Protein 2LJU (pdb70)

Structure (mmCIF, N/CA/C/O backbone):
data_2LJU
#
_entry.id   2LJU
#
loop_
_atom_site.group_PDB
_atom_site.id
_atom_site.type_symbol
_atom_site.label_atom_id
_atom_site.label_alt_id
_atom_site.label_comp_id
_atom_site.label_asym_id
_atom_site.label_entity_id
_atom_site.label_seq_id
_atom_site.pdbx_PDB_ins_code
_atom_site.Cartn_x
_atom_site.Cartn_y
_atom_site.Cartn_z
_atom_site.occupancy
_atom_site.B_iso_or_equiv
_atom_site.auth_seq_id
_atom_site.auth_comp_id
_atom_site.auth_asym_id
_atom_site.auth_atom_id
_atom_site.pdbx_PDB_model_num
ATOM 1 N N . MET A 1 5 ? 1.329 0.000 0.000 1.00 0.00 1 MET A N 1
ATOM 2 C CA . MET A 1 5 ? 2.093 -0.001 -1.242 1.00 52.33 1 MET A CA 1
ATOM 3 C C . MET A 1 5 ? 1.286 -0.625 -2.376 1.00 60.42 1 MET A C 1
ATOM 4 O O . MET A 1 5 ? 1.838 -1.307 -3.239 1.00 41.15 1 MET A O 1
ATOM 18 N N . GLN A 1 6 ? -0.022 -0.389 -2.366 1.00 42.53 2 GLN A N 1
ATOM 19 C CA . GLN A 1 6 ? -0.903 -0.930 -3.394 1.00 53.40 2 GLN A CA 1
ATOM 20 C C . GLN A 1 6 ? -1.280 0.145 -4.409 1.00 35.24 2 GLN A C 1
ATOM 21 O O . GLN A 1 6 ? -0.801 1.275 -4.336 1.00 5.52 2 GLN A O 1
ATOM 35 N N . GLU A 1 7 ? -2.142 -0.217 -5.354 1.00 34.02 3 GLU A N 1
ATOM 36 C CA . GLU A 1 7 ? -2.582 0.717 -6.384 1.00 33.14 3 GLU A CA 1
ATOM 37 C C . GLU A 1 7 ? -4.104 0.722 -6.499 1.00 41.13 3 GLU A C 1
ATOM 38 O O . GLU A 1 7 ? -4.738 -0.332 -6.513 1.00 75.21 3 GLU A O 1
ATOM 50 N N . GLN A 1 8 ? -4.681 1.916 -6.581 1.00 51.54 4 GLN A N 1
ATOM 51 C CA . GLN A 1 8 ? -6.128 2.059 -6.694 1.00 42.05 4 GLN A CA 1
ATOM 52 C C . GLN A 1 8 ? -6.572 1.966 -8.151 1.00 1.24 4 GLN A C 1
ATOM 53 O O . GLN A 1 8 ? -5.992 2.605 -9.029 1.00 70.52 4 GLN A O 1
ATOM 67 N N . VAL A 1 9 ? -7.604 1.167 -8.400 1.00 31.54 5 VAL A N 1
ATOM 68 C CA . VAL A 1 9 ? -8.127 0.990 -9.749 1.00 43.53 5 VAL A CA 1
ATOM 69 C C . VAL A 1 9 ? -9.628 1.250 -9.795 1.00 73.43 5 VAL A C 1
ATOM 70 O O . VAL A 1 9 ? -10.367 0.841 -8.899 1.00 42.51 5 VAL A O 1
ATOM 83 N N . SER A 1 10 ? -10.074 1.930 -10.846 1.00 42.54 6 SER A N 1
ATOM 84 C CA . SER A 1 10 ? -11.488 2.247 -11.008 1.00 40.43 6 SER A CA 1
ATOM 85 C C . SER A 1 10 ? -12.131 1.342 -12.054 1.00 73.13 6 SER A C 1
ATOM 86 O O . SER A 1 10 ? -12.470 1.785 -13.151 1.00 10.13 6 SER A O 1
ATOM 94 N N . ASN A 1 11 ? -12.296 0.070 -11.706 1.00 31.13 7 ASN A N 1
ATOM 95 C CA . ASN A 1 11 ? -12.898 -0.900 -12.614 1.00 11.42 7 ASN A CA 1
ATOM 96 C C . ASN A 1 11 ? -13.638 -1.985 -11.838 1.00 22.20 7 ASN A C 1
ATOM 97 O O . ASN A 1 11 ? -13.353 -2.229 -10.665 1.00 62.24 7 ASN A O 1
ATOM 108 N N . VAL A 1 12 ? -14.589 -2.635 -12.501 1.00 53.21 8 VAL A N 1
ATOM 109 C CA . VAL A 1 12 ? -15.369 -3.696 -11.875 1.00 52.21 8 VAL A CA 1
ATOM 110 C C . VAL A 1 12 ? -14.764 -5.065 -12.162 1.00 25.25 8 VAL A C 1
ATOM 111 O O . VAL A 1 12 ? -13.884 -5.201 -13.012 1.00 41.41 8 VAL A O 1
ATOM 124 N N . ARG A 1 13 ? -15.241 -6.078 -11.446 1.00 64.50 9 ARG A N 1
ATOM 125 C CA . ARG A 1 13 ? -14.746 -7.438 -11.623 1.00 24.33 9 ARG A CA 1
ATOM 126 C C . ARG A 1 13 ? -15.897 -8.440 -11.622 1.00 65.24 9 ARG A C 1
ATOM 127 O O . ARG A 1 13 ? -16.925 -8.219 -10.984 1.00 50.20 9 ARG A O 1
ATOM 148 N N . ALA A 1 14 ? -15.715 -9.542 -12.343 1.00 32.11 10 ALA A N 1
ATOM 149 C CA . ALA A 1 14 ? -16.737 -10.578 -12.425 1.00 32.24 10 ALA A CA 1
ATOM 150 C C . ALA A 1 14 ? -16.370 -11.781 -11.562 1.00 64.04 10 ALA A C 1
ATOM 151 O O . ALA A 1 14 ? -15.227 -12.240 -11.575 1.00 52.21 10 ALA A O 1
ATOM 158 N N . ARG A 1 15 ? -17.344 -12.287 -10.814 1.00 14.31 11 ARG A N 1
ATOM 159 C CA . ARG A 1 15 ? -17.122 -13.435 -9.944 1.00 32.31 11 ARG A CA 1
ATOM 160 C C . ARG A 1 15 ? -17.886 -14.656 -10.449 1.00 51.20 11 ARG A C 1
ATOM 161 O O . ARG A 1 15 ? -19.105 -14.742 -10.300 1.00 75.15 11 ARG A O 1
ATOM 182 N N . ILE A 1 16 ? -17.161 -15.596 -11.046 1.00 51.42 12 ILE A N 1
ATOM 183 C CA . ILE A 1 16 ? -17.771 -16.811 -11.572 1.00 45.34 12 ILE A CA 1
ATOM 184 C C . ILE A 1 16 ? -17.474 -18.008 -10.675 1.00 44.54 12 ILE A C 1
ATOM 185 O O . ILE A 1 16 ? -16.340 -18.201 -10.236 1.00 63.21 12 ILE A O 1
ATOM 201 N N . TYR A 1 17 ? -18.499 -18.809 -10.409 1.00 0.43 13 TYR A N 1
ATOM 202 C CA . TYR A 1 17 ? -18.348 -19.987 -9.563 1.00 75.15 13 TYR A CA 1
ATOM 203 C C . TYR A 1 17 ? -18.956 -21.217 -10.230 1.00 75.24 13 TYR A C 1
ATOM 204 O O . TYR A 1 17 ? -20.068 -21.167 -10.758 1.00 63.12 13 TYR A O 1
ATOM 222 N N . LYS A 1 18 ? -18.219 -22.322 -10.202 1.00 75.42 14 LYS A N 1
ATOM 223 C CA . LYS A 1 18 ? -18.684 -23.568 -10.801 1.00 41.13 14 LYS A CA 1
ATOM 224 C C . LYS A 1 18 ? -19.431 -24.418 -9.779 1.00 22.23 14 LYS A C 1
ATOM 225 O O . LYS A 1 18 ? -19.193 -24.334 -8.574 1.00 33.14 14 LYS A O 1
ATOM 244 N N . PRO A 1 19 ? -20.355 -25.258 -10.268 1.00 63.42 15 PRO A N 1
ATOM 245 C CA . PRO A 1 19 ? -21.153 -26.142 -9.413 1.00 54.24 15 PRO A CA 1
ATOM 246 C C . PRO A 1 19 ? -20.320 -27.261 -8.797 1.00 55.33 15 PRO A C 1
ATOM 247 O O . PRO A 1 19 ? -19.098 -27.283 -8.933 1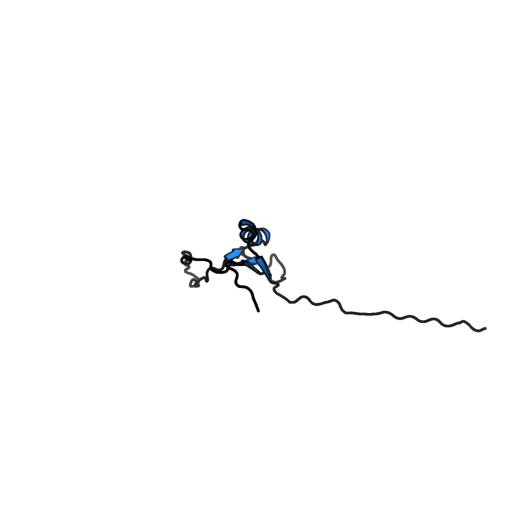.00 24.54 15 PRO A O 1
ATOM 258 N N . ALA A 1 20 ? -20.991 -28.188 -8.121 1.00 0.52 16 ALA A N 1
ATOM 259 C CA . ALA A 1 20 ? -20.312 -29.311 -7.486 1.00 54.42 16 ALA A CA 1
ATOM 260 C C . ALA A 1 20 ? -20.450 -30.579 -8.322 1.00 15.32 16 ALA A C 1
ATOM 261 O O . ALA A 1 20 ? -21.491 -30.822 -8.933 1.00 51.22 16 ALA A O 1
ATOM 268 N N . LYS A 1 21 ? -19.394 -31.384 -8.345 1.00 32.42 17 LYS A N 1
ATOM 269 C CA . LYS A 1 21 ? -19.397 -32.629 -9.105 1.00 42.41 17 LYS A CA 1
ATOM 270 C C . LYS A 1 21 ? -20.421 -33.608 -8.542 1.00 32.33 17 LYS A C 1
ATOM 271 O O . LYS A 1 21 ? -20.297 -34.066 -7.406 1.00 13.34 17 LYS A O 1
ATOM 290 N N . SER A 1 22 ? -21.432 -33.927 -9.344 1.00 62.30 18 SER A N 1
ATOM 291 C CA . SER A 1 22 ? -22.479 -34.851 -8.924 1.00 61.31 18 SER A CA 1
ATOM 292 C C . SER A 1 22 ? -23.091 -35.561 -10.128 1.00 34.34 18 SER A C 1
ATOM 293 O O . SER A 1 22 ? -23.053 -35.054 -11.249 1.00 74.01 18 SER A O 1
ATOM 301 N N . THR A 1 23 ? -23.657 -36.740 -9.887 1.00 22.34 19 THR A N 1
ATOM 302 C CA . THR A 1 23 ? -24.277 -37.522 -10.949 1.00 23.00 19 THR A CA 1
ATOM 303 C C . THR A 1 23 ? -25.416 -36.751 -11.606 1.00 1.02 19 THR A C 1
ATOM 304 O O . THR A 1 23 ? -26.427 -36.458 -10.969 1.00 55.12 19 THR A O 1
ATOM 315 N N . MET A 1 24 ? -25.245 -36.426 -12.883 1.00 40.20 20 MET A N 1
ATOM 316 C CA . MET A 1 24 ? -26.261 -35.690 -13.626 1.00 51.15 20 MET A CA 1
ATOM 317 C C . MET A 1 24 ? -27.535 -36.516 -13.769 1.00 73.22 20 MET A C 1
ATOM 318 O O . MET A 1 24 ? -27.589 -37.669 -13.341 1.00 2.42 20 MET A O 1
ATOM 332 N N . GLN A 1 25 ? -28.558 -35.919 -14.373 1.00 21.30 21 GLN A N 1
ATOM 333 C CA . GLN A 1 25 ? -29.832 -36.601 -14.570 1.00 64.13 21 GLN A CA 1
ATOM 334 C C . GLN A 1 25 ? -30.353 -37.172 -13.256 1.00 22.23 21 GLN A C 1
ATOM 335 O O . GLN A 1 25 ? -31.020 -38.207 -13.238 1.00 44.31 21 GLN A O 1
ATOM 349 N N . SER A 1 26 ? -30.044 -36.491 -12.157 1.00 21.43 22 SER A N 1
ATOM 350 C CA . SER A 1 26 ? -30.478 -36.933 -10.837 1.00 23.45 22 SER A CA 1
ATOM 351 C C . SER A 1 26 ? -31.761 -36.221 -10.419 1.00 43.34 22 SER A C 1
ATOM 352 O O . SER A 1 26 ? -31.906 -35.800 -9.272 1.00 62.25 22 SER A O 1
ATOM 360 N N . GLY A 1 27 ? -32.690 -36.089 -11.361 1.00 51.22 23 GLY A N 1
ATOM 361 C CA . GLY A 1 27 ? -33.949 -35.427 -11.073 1.00 40.24 23 GLY A CA 1
ATOM 362 C C . GLY A 1 27 ? -33.793 -33.927 -10.918 1.00 31.15 23 GLY A C 1
ATOM 363 O O . GLY A 1 27 ? -33.424 -33.442 -9.848 1.00 2.24 23 GLY A O 1
ATOM 367 N N . HIS A 1 28 ? -34.073 -33.190 -11.988 1.00 33.13 24 HIS A N 1
ATOM 368 C CA . HIS A 1 28 ? -33.961 -31.736 -11.965 1.00 50.02 24 HIS A CA 1
ATOM 369 C C . HIS A 1 28 ? -35.039 -31.094 -12.834 1.00 21.33 24 HIS A C 1
ATOM 370 O O . HIS A 1 28 ? -35.387 -31.614 -13.894 1.00 24.42 24 HIS A O 1
ATOM 384 N N . SER A 1 29 ? -35.564 -29.962 -12.376 1.00 73.35 25 SER A N 1
ATOM 385 C CA . SER A 1 29 ? -36.606 -29.252 -13.109 1.00 60.24 25 SER A CA 1
ATOM 386 C C . SER A 1 29 ? -36.263 -27.772 -13.244 1.00 3.32 25 SER A C 1
ATOM 387 O O . SER A 1 29 ? -37.148 -26.925 -13.363 1.00 15.14 25 SER A O 1
ATOM 395 N N . LYS A 1 30 ? -34.970 -27.467 -13.224 1.00 43.31 26 LYS A N 1
ATOM 396 C CA . LYS A 1 30 ? -34.506 -26.090 -13.345 1.00 10.51 26 LYS A CA 1
ATOM 397 C C . LYS A 1 30 ? -33.225 -26.017 -14.169 1.00 62.14 26 LYS A C 1
ATOM 398 O O . LYS A 1 30 ? -32.626 -27.043 -14.496 1.00 41.33 26 LYS A O 1
ATOM 417 N N . LEU A 1 31 ? -32.809 -24.800 -14.502 1.00 24.14 27 LEU A N 1
ATOM 418 C CA . LEU A 1 31 ? -31.597 -24.594 -15.287 1.00 43.20 27 LEU A CA 1
ATOM 419 C C . LEU A 1 31 ? -30.639 -23.647 -14.571 1.00 43.25 27 LEU A C 1
ATOM 420 O O . LEU A 1 31 ? -30.703 -22.430 -14.748 1.00 72.13 27 LEU A O 1
ATOM 436 N N . LYS A 1 32 ? -29.748 -24.213 -13.764 1.00 33.11 28 LYS A N 1
ATOM 437 C CA . LYS A 1 32 ? -28.773 -23.421 -13.024 1.00 15.04 28 LYS A CA 1
ATOM 438 C C . LYS A 1 32 ? -27.616 -24.291 -12.545 1.00 64.35 28 LYS A C 1
ATOM 439 O O . LYS A 1 32 ? -27.810 -25.229 -11.772 1.00 43.15 28 LYS A O 1
ATOM 458 N N . ALA A 1 33 ? -26.411 -23.973 -13.009 1.00 75.45 29 ALA A N 1
ATOM 459 C CA . ALA A 1 33 ? -25.222 -24.724 -12.626 1.00 74.32 29 ALA A CA 1
ATOM 460 C C . ALA A 1 33 ? -24.077 -23.788 -12.256 1.00 53.21 29 ALA A C 1
ATOM 461 O O . ALA A 1 33 ? -23.350 -24.032 -11.293 1.00 54.41 29 ALA A O 1
ATOM 468 N N . TRP A 1 34 ? -23.922 -22.717 -13.027 1.00 34.51 30 TRP A N 1
ATOM 469 C CA . TRP A 1 34 ? -22.864 -21.745 -12.780 1.00 12.43 30 TRP A CA 1
ATOM 470 C C . TRP A 1 34 ? -23.426 -20.481 -12.138 1.00 2.31 30 TRP A C 1
ATOM 471 O O . TRP A 1 34 ? -24.590 -20.134 -12.339 1.00 60.53 30 TRP A O 1
ATOM 492 N N . LYS A 1 35 ? -22.592 -19.794 -11.364 1.00 64.42 31 LYS A N 1
ATOM 493 C CA . LYS A 1 35 ? -23.004 -18.567 -10.693 1.00 60.24 31 LYS A CA 1
ATOM 494 C C . LYS A 1 35 ? -22.144 -17.388 -11.139 1.00 35.41 31 LYS A C 1
ATOM 495 O O . LYS A 1 35 ? -20.955 -17.545 -11.417 1.00 43.51 31 LYS A O 1
ATOM 514 N N . LEU A 1 36 ? -22.753 -16.209 -11.203 1.00 71.41 32 LEU A N 1
ATOM 515 C CA . LEU A 1 36 ? -22.043 -15.003 -11.613 1.00 63.02 32 LEU A CA 1
ATOM 516 C C . LEU A 1 36 ? -22.369 -13.837 -10.685 1.00 63.13 32 LEU A C 1
ATOM 517 O O . LEU A 1 36 ? -23.525 -13.628 -10.320 1.00 2.43 32 LEU A O 1
ATOM 533 N N . GLU A 1 37 ? -21.342 -13.081 -10.310 1.00 42.35 33 GLU A N 1
ATOM 534 C CA . GLU A 1 37 ? -21.520 -11.935 -9.426 1.00 55.14 33 GLU A CA 1
ATOM 535 C C . GLU A 1 37 ? -20.503 -10.842 -9.740 1.00 2.11 33 GLU A C 1
ATOM 536 O O . GLU A 1 37 ? -19.319 -10.972 -9.427 1.00 52.12 33 GLU A O 1
ATOM 548 N N . PHE A 1 38 ? -20.973 -9.765 -10.360 1.00 44.35 34 PHE A N 1
ATOM 549 C CA . PHE A 1 38 ? -20.104 -8.649 -10.718 1.00 75.14 34 PHE A CA 1
ATOM 550 C C . PHE A 1 38 ? -20.181 -7.543 -9.671 1.00 1.55 34 PHE A C 1
ATOM 551 O O . PHE A 1 38 ? -21.253 -7.246 -9.144 1.00 43.42 34 PHE A O 1
ATOM 568 N N . GLU A 1 39 ? -19.035 -6.937 -9.373 1.00 73.12 35 GLU A N 1
ATOM 569 C CA . GLU A 1 39 ? -18.972 -5.865 -8.387 1.00 53.42 35 GLU A CA 1
ATOM 570 C C . GLU A 1 39 ? -19.768 -4.649 -8.854 1.00 32.10 35 GLU A C 1
ATOM 571 O O . GLU A 1 39 ? -20.056 -4.482 -10.039 1.00 41.23 35 GLU A O 1
ATOM 583 N N . PRO A 1 40 ? -20.134 -3.780 -7.900 1.00 44.21 36 PRO A N 1
ATOM 584 C CA . PRO A 1 40 ? -20.901 -2.565 -8.188 1.00 51.45 36 PRO A CA 1
ATOM 585 C C . PRO A 1 40 ? -20.083 -1.531 -8.955 1.00 14.42 36 PRO A C 1
ATOM 586 O O . PRO A 1 40 ? -18.872 -1.418 -8.765 1.00 14.05 36 PRO A O 1
ATOM 597 N N . SER A 1 41 ? -20.753 -0.777 -9.821 1.00 61.33 37 SER A N 1
ATOM 598 C CA . SER A 1 41 ? -20.087 0.246 -10.619 1.00 70.31 37 SER A CA 1
ATOM 599 C C . SER A 1 41 ? -20.550 1.641 -10.210 1.00 74.41 37 SER A C 1
ATOM 600 O O . SER A 1 41 ? -19.813 2.387 -9.565 1.00 53.20 37 SER A O 1
ATOM 608 N N . CYS A 1 42 ? -21.776 1.985 -10.590 1.00 22.21 38 CYS A N 1
ATOM 609 C CA . CYS A 1 42 ? -22.339 3.290 -10.264 1.00 42.41 38 CYS A CA 1
ATOM 610 C C . CYS A 1 42 ? -23.810 3.362 -10.660 1.00 10.10 38 CYS A C 1
ATOM 611 O O . CYS A 1 42 ? -24.217 2.809 -11.682 1.00 54.12 38 CYS A O 1
ATOM 619 N N . THR A 1 43 ? -24.605 4.046 -9.843 1.00 2.22 39 THR A N 1
ATOM 620 C CA . THR A 1 43 ? -26.031 4.188 -10.106 1.00 13.15 39 THR A CA 1
ATOM 621 C C . THR A 1 43 ? -26.701 2.827 -10.255 1.00 20.24 39 THR A C 1
ATOM 622 O O . THR A 1 43 ? -27.481 2.608 -11.181 1.00 32.32 39 THR A O 1
ATOM 633 N N . GLN A 1 44 ? -26.391 1.917 -9.337 1.00 74.50 40 GLN A N 1
ATOM 634 C CA . GLN A 1 44 ? -26.964 0.576 -9.368 1.00 14.13 40 GLN A CA 1
ATOM 635 C C . GLN A 1 44 ? -28.487 0.636 -9.423 1.00 54.21 40 GLN A C 1
ATOM 636 O O . GLN A 1 44 ? -29.098 1.595 -8.951 1.00 13.14 40 GLN A O 1
ATOM 650 N N . TYR A 1 45 ? -29.094 -0.393 -10.003 1.00 73.12 41 TYR A N 1
ATOM 651 C CA . TYR A 1 45 ? -30.546 -0.456 -10.123 1.00 10.01 41 TYR A CA 1
ATOM 652 C C . TYR A 1 45 ? -31.146 -1.332 -9.027 1.00 64.45 41 TYR A C 1
ATOM 653 O O . TYR A 1 45 ? -30.423 -1.956 -8.249 1.00 14.35 41 TYR A O 1
ATOM 671 N N . THR A 1 46 ? -32.473 -1.376 -8.974 1.00 33.02 42 THR A N 1
ATOM 672 C CA . THR A 1 46 ? -33.172 -2.175 -7.975 1.00 10.31 42 THR A CA 1
ATOM 673 C C . THR A 1 46 ? -33.407 -3.596 -8.473 1.00 41.04 42 THR A C 1
ATOM 674 O O . THR A 1 46 ? -33.509 -3.832 -9.677 1.00 11.13 42 THR A O 1
ATOM 685 N N . GLU A 1 47 ? -33.492 -4.539 -7.540 1.00 72.03 43 GLU A N 1
ATOM 686 C CA . GLU A 1 47 ? -33.715 -5.938 -7.887 1.00 13.31 43 GLU A CA 1
ATOM 687 C C . GLU A 1 47 ? -34.920 -6.084 -8.812 1.00 12.51 43 GLU A C 1
ATOM 688 O O . GLU A 1 47 ? -35.809 -5.233 -8.853 1.00 53.14 43 GLU A O 1
ATOM 700 N N . PRO A 1 48 ? -34.951 -7.188 -9.573 1.00 13.33 44 PRO A N 1
ATOM 701 C CA . PRO A 1 48 ? -36.041 -7.472 -10.511 1.00 41.13 44 PRO A CA 1
ATOM 702 C C . PRO A 1 48 ? -37.347 -7.807 -9.799 1.00 62.41 44 PRO A C 1
ATOM 703 O O . PRO A 1 48 ? -37.370 -8.005 -8.584 1.00 21.55 44 PRO A O 1
ATOM 714 N N . LEU A 1 49 ? -38.432 -7.870 -10.562 1.00 72.13 45 LEU A N 1
ATOM 715 C CA . LEU A 1 49 ? -39.743 -8.183 -10.004 1.00 12.41 45 LEU A CA 1
ATOM 716 C C . LEU A 1 49 ? -39.961 -9.691 -9.936 1.00 3.21 45 LEU A C 1
ATOM 717 O O . LEU A 1 49 ? -40.095 -10.355 -10.963 1.00 31.20 45 LEU A O 1
ATOM 733 N N . MET A 1 50 ? -39.996 -10.224 -8.719 1.00 53.01 46 MET A N 1
ATOM 734 C CA . MET A 1 50 ? -40.201 -11.654 -8.517 1.00 54.33 46 MET A CA 1
ATOM 735 C C . MET A 1 50 ? -41.244 -11.906 -7.433 1.00 1.33 46 MET A C 1
ATOM 736 O O . MET A 1 50 ? -41.325 -11.166 -6.453 1.00 53.34 46 MET A O 1
ATOM 750 N N . ASN A 1 51 ? -42.039 -12.955 -7.615 1.00 54.31 47 ASN A N 1
ATOM 751 C CA . ASN A 1 51 ? -43.078 -13.303 -6.652 1.00 24.21 47 ASN A CA 1
ATOM 752 C C . ASN A 1 51 ? -43.466 -14.773 -6.779 1.00 55.02 47 ASN A C 1
ATOM 753 O O . ASN A 1 51 ? -43.492 -15.326 -7.879 1.00 12.51 47 ASN A O 1
ATOM 764 N N . TRP A 1 52 ? -43.769 -15.399 -5.648 1.00 24.13 48 TRP A N 1
ATOM 765 C CA . TRP A 1 52 ? -44.157 -16.805 -5.633 1.00 0.04 48 TRP A CA 1
ATOM 766 C C . TRP A 1 52 ? -45.256 -17.055 -4.606 1.00 54.13 48 TRP A C 1
ATOM 767 O O . TRP A 1 52 ? -45.508 -16.222 -3.735 1.00 55.52 48 TRP A O 1
ATOM 788 N N . THR A 1 53 ? -45.909 -18.208 -4.714 1.00 34.05 49 THR A N 1
ATOM 789 C CA . THR A 1 53 ? -46.983 -18.567 -3.795 1.00 43.12 49 THR A CA 1
ATOM 790 C C . THR A 1 53 ? -46.588 -19.755 -2.926 1.00 32.40 49 THR A C 1
ATOM 791 O O . THR A 1 53 ? -46.663 -19.692 -1.700 1.00 4.13 49 THR A O 1
ATOM 802 N N . GLY A 1 54 ? -46.167 -20.840 -3.570 1.00 12.01 50 GLY A N 1
ATOM 803 C CA . GLY A 1 54 ? -45.766 -22.028 -2.839 1.00 14.11 50 GLY A CA 1
ATOM 804 C C . GLY A 1 54 ? -44.688 -21.741 -1.813 1.00 14.13 50 GLY A C 1
ATOM 805 O O . GLY A 1 54 ? -44.750 -22.230 -0.685 1.00 1.55 50 GLY A O 1
ATOM 809 N N . SER A 1 55 ? -43.697 -20.947 -2.205 1.00 24.54 51 SER A N 1
ATOM 810 C CA . SER A 1 55 ? -42.597 -20.601 -1.312 1.00 1.30 51 SER A CA 1
ATOM 811 C C . SER A 1 55 ? -42.287 -19.109 -1.386 1.00 43.33 51 SER A C 1
ATOM 812 O O . SER A 1 55 ? -42.136 -18.547 -2.472 1.00 34.40 51 SER A O 1
ATOM 820 N N . HIS A 1 56 ? -42.192 -18.472 -0.223 1.00 54.34 52 HIS A N 1
ATOM 821 C CA . HIS A 1 56 ? -41.900 -17.044 -0.155 1.00 65.41 52 HIS A CA 1
ATOM 822 C C . HIS A 1 56 ? -40.653 -16.706 -0.968 1.00 32.04 52 HIS A C 1
ATOM 823 O O . HIS A 1 56 ? -39.637 -17.396 -0.880 1.00 52.21 52 HIS A O 1
ATOM 837 N N . ASP A 1 57 ? -40.739 -15.642 -1.758 1.00 11.55 53 ASP A N 1
ATOM 838 C CA . ASP A 1 57 ? -39.618 -15.212 -2.586 1.00 13.54 53 ASP A CA 1
ATOM 839 C C . ASP A 1 57 ? -38.507 -14.613 -1.728 1.00 74.22 53 ASP A C 1
ATOM 840 O O . ASP A 1 57 ? -38.771 -13.938 -0.733 1.00 12.32 53 ASP A O 1
ATOM 849 N N . THR A 1 58 ? -37.262 -14.867 -2.120 1.00 55.52 54 THR A N 1
ATOM 850 C CA . THR A 1 58 ? -36.111 -14.355 -1.387 1.00 73.41 54 THR A CA 1
ATOM 851 C C . THR A 1 58 ? -35.621 -13.040 -1.982 1.00 24.35 54 THR A C 1
ATOM 852 O O . THR A 1 58 ? -35.895 -12.730 -3.141 1.00 63.21 54 THR A O 1
ATOM 863 N N . LYS A 1 59 ? -34.893 -12.269 -1.181 1.00 23.54 55 LYS A N 1
ATOM 864 C CA . LYS A 1 59 ? -34.361 -10.987 -1.627 1.00 70.44 55 LYS A CA 1
ATOM 865 C C . LYS A 1 59 ? -33.020 -11.170 -2.330 1.00 44.13 55 LYS A C 1
ATOM 866 O O . LYS A 1 59 ? -32.003 -11.430 -1.688 1.00 30.44 55 LYS A O 1
ATOM 885 N N . GLN A 1 60 ? -33.025 -11.030 -3.652 1.00 74.10 56 GLN A N 1
ATOM 886 C CA . GLN A 1 60 ? -31.808 -11.179 -4.441 1.00 31.02 56 GLN A CA 1
ATOM 887 C C . GLN A 1 60 ? -30.773 -10.130 -4.048 1.00 53.22 56 GLN A C 1
ATOM 888 O O . GLN A 1 60 ? -31.113 -9.092 -3.481 1.00 32.03 56 GLN A O 1
ATOM 902 N N . GLN A 1 61 ? -29.510 -10.408 -4.354 1.00 31.22 57 GLN A N 1
ATOM 903 C CA . GLN A 1 61 ? -28.426 -9.488 -4.031 1.00 60.04 57 GLN A CA 1
ATOM 904 C C . GLN A 1 61 ? -27.662 -9.085 -5.288 1.00 61.13 57 GLN A C 1
ATOM 905 O O . GLN A 1 61 ? -26.433 -9.006 -5.282 1.00 74.41 57 GLN A O 1
ATOM 919 N N . VAL A 1 62 ? -28.397 -8.831 -6.366 1.00 74.11 58 VAL A N 1
ATOM 920 C CA . VAL A 1 62 ? -27.789 -8.435 -7.631 1.00 32.52 58 VAL A CA 1
ATOM 921 C C . VAL A 1 62 ? -26.937 -9.561 -8.207 1.00 35.12 58 VAL A C 1
ATOM 922 O O . VAL A 1 62 ? -26.140 -9.345 -9.120 1.00 4.43 58 VAL A O 1
ATOM 935 N N . CYS A 1 63 ? -27.113 -10.763 -7.668 1.00 45.44 59 CYS A N 1
ATOM 936 C CA . CYS A 1 63 ? -26.359 -11.924 -8.129 1.00 13.12 59 CYS A CA 1
ATOM 937 C C . CYS A 1 63 ? -27.032 -12.563 -9.339 1.00 42.04 59 CYS A C 1
ATOM 938 O O . CYS A 1 63 ? -28.259 -12.624 -9.421 1.00 53.01 59 CYS A O 1
ATOM 946 N N . LEU A 1 64 ? -26.220 -13.037 -10.279 1.00 14.35 60 LEU A N 1
ATOM 947 C CA . LEU A 1 64 ? -26.736 -13.670 -11.487 1.00 75.20 60 LEU A CA 1
ATOM 948 C C . LEU A 1 64 ? -26.507 -15.178 -11.452 1.00 13.22 60 LEU A C 1
ATOM 949 O O . LEU A 1 64 ? -25.591 -15.661 -10.787 1.00 62.13 60 LEU A O 1
ATOM 965 N N . SER A 1 65 ? -27.345 -15.916 -12.173 1.00 52.43 61 SER A N 1
ATOM 966 C CA . SER A 1 65 ? -27.235 -17.369 -12.223 1.00 51.25 61 SER A CA 1
ATOM 967 C C . SER A 1 65 ? -27.224 -17.863 -13.667 1.00 34.23 61 SER A C 1
ATOM 968 O O . SER A 1 65 ? -28.181 -17.655 -14.414 1.00 21.35 61 SER A O 1
ATOM 976 N N . PHE A 1 66 ? -26.135 -18.519 -14.053 1.00 30.23 62 PHE A N 1
ATOM 977 C CA . PHE A 1 66 ? -25.998 -19.043 -15.407 1.00 24.24 62 PHE A CA 1
ATOM 978 C C . PHE A 1 66 ? -26.018 -20.569 -15.404 1.00 12.10 62 PHE A C 1
ATOM 979 O O . PHE A 1 66 ? -25.846 -21.203 -14.362 1.00 52.50 62 PHE A O 1
ATOM 996 N N . THR A 1 67 ? -26.231 -21.154 -16.579 1.00 22.03 63 THR A N 1
ATOM 997 C CA . THR A 1 67 ? -26.276 -22.605 -16.713 1.00 51.50 63 THR A CA 1
ATOM 998 C C . THR A 1 67 ? -24.957 -23.148 -17.249 1.00 61.53 63 THR A C 1
ATOM 999 O O . THR A 1 67 ? -24.440 -24.152 -16.757 1.00 13.05 63 THR A O 1
ATOM 1010 N N . THR A 1 68 ? -24.414 -22.480 -18.262 1.00 53.13 64 THR A N 1
ATOM 1011 C CA . THR A 1 68 ? -23.155 -22.897 -18.866 1.00 1.41 64 THR A CA 1
ATOM 1012 C C . THR A 1 68 ? -22.097 -21.807 -18.739 1.00 0.52 64 THR A C 1
ATOM 1013 O O . THR A 1 68 ? -22.391 -20.622 -18.899 1.00 44.22 64 THR A O 1
ATOM 1024 N N . ARG A 1 69 ? -20.865 -22.214 -18.450 1.00 74.55 65 ARG A N 1
ATOM 1025 C CA . ARG A 1 69 ? -19.764 -21.271 -18.301 1.00 65.55 65 ARG A CA 1
ATOM 1026 C C . ARG A 1 69 ? -19.678 -20.340 -19.507 1.00 73.01 65 ARG A C 1
ATOM 1027 O O . ARG A 1 69 ? -19.390 -19.152 -19.366 1.00 23.21 65 ARG A O 1
ATOM 1048 N N . GLU A 1 70 ? -19.931 -20.889 -20.691 1.00 50.54 66 GLU A N 1
ATOM 1049 C CA . GLU A 1 70 ? -19.881 -20.106 -21.921 1.00 32.30 66 GLU A CA 1
ATOM 1050 C C . GLU A 1 70 ? -20.749 -18.857 -21.806 1.00 54.44 66 GLU A C 1
ATOM 1051 O O . GLU A 1 70 ? -20.441 -17.817 -22.391 1.00 14.02 66 GLU A O 1
ATOM 1063 N N . LEU A 1 71 ? -21.836 -18.966 -21.050 1.00 50.11 67 LEU A N 1
ATOM 1064 C CA . LEU A 1 71 ? -22.750 -17.846 -20.858 1.00 55.42 67 LEU A CA 1
ATOM 1065 C C . LEU A 1 71 ? -22.210 -16.875 -19.813 1.00 15.30 67 LEU A C 1
ATOM 1066 O O . LEU A 1 71 ? -22.360 -15.660 -19.944 1.00 23.21 67 LEU A O 1
ATOM 1082 N N . ALA A 1 72 ? -21.581 -17.419 -18.777 1.00 3.21 68 ALA A N 1
ATOM 1083 C CA . ALA A 1 72 ? -21.015 -16.601 -17.712 1.00 5.24 68 ALA A CA 1
ATOM 1084 C C . ALA A 1 72 ? -19.861 -15.748 -18.228 1.00 65.43 68 ALA A C 1
ATOM 1085 O O . ALA A 1 72 ? -19.957 -14.522 -18.279 1.00 2.23 68 ALA A O 1
ATOM 1092 N N . ILE A 1 73 ? -18.771 -16.405 -18.610 1.00 64.42 69 ILE A N 1
ATOM 1093 C CA . ILE A 1 73 ? -17.599 -15.707 -19.123 1.00 43.23 69 ILE A CA 1
ATOM 1094 C C . ILE A 1 73 ? -17.978 -14.748 -20.247 1.00 32.21 69 ILE A C 1
ATOM 1095 O O . ILE A 1 73 ? -17.385 -13.680 -20.392 1.00 63.12 69 ILE A O 1
ATOM 1111 N N . ALA A 1 74 ? -18.972 -15.137 -21.038 1.00 75.14 70 ALA A N 1
ATOM 1112 C CA . ALA A 1 74 ? -19.434 -14.311 -22.147 1.00 14.33 70 ALA A CA 1
ATOM 1113 C C . ALA A 1 74 ? -19.793 -12.907 -21.672 1.00 50.43 70 ALA A C 1
ATOM 1114 O O . ALA A 1 74 ? -19.564 -11.925 -22.379 1.00 1.30 70 ALA A O 1
ATOM 1121 N N . TYR A 1 75 ? -20.357 -12.819 -20.473 1.00 0.41 71 TYR A N 1
ATOM 1122 C CA . TYR A 1 75 ? -20.750 -11.534 -19.906 1.00 33.33 71 TYR A CA 1
ATOM 1123 C C . TYR A 1 75 ? -19.533 -10.642 -19.681 1.00 32.44 71 TYR A C 1
ATOM 1124 O O . TYR A 1 75 ? -19.480 -9.512 -20.165 1.00 64.52 71 TYR A O 1
ATOM 1142 N N . ALA A 1 76 ? -18.557 -11.160 -18.942 1.00 11.00 72 ALA A N 1
ATOM 1143 C CA . ALA A 1 76 ? -17.339 -10.413 -18.654 1.00 61.10 72 ALA A CA 1
ATOM 1144 C C . ALA A 1 76 ? -16.606 -10.042 -19.939 1.00 22.23 72 ALA A C 1
ATOM 1145 O O . ALA A 1 76 ? -16.294 -8.874 -20.173 1.00 30.55 72 ALA A O 1
ATOM 1152 N N . VAL A 1 77 ? -16.332 -11.044 -20.769 1.00 13.21 73 VAL A N 1
ATOM 1153 C CA . VAL A 1 77 ? -15.636 -10.823 -22.031 1.00 2.55 73 VAL A CA 1
ATOM 1154 C C . VAL A 1 77 ? -16.303 -9.716 -22.840 1.00 32.40 73 VAL A C 1
ATOM 1155 O O . VAL A 1 77 ? -15.643 -8.998 -23.591 1.00 35.42 73 VAL A O 1
ATOM 1168 N N . ALA A 1 78 ? -17.616 -9.584 -22.681 1.00 71.55 74 ALA A N 1
ATOM 1169 C CA . ALA A 1 78 ? -18.373 -8.564 -23.396 1.00 10.14 74 ALA A CA 1
ATOM 1170 C C . ALA A 1 78 ? -17.747 -7.186 -23.210 1.00 12.20 74 ALA A C 1
ATOM 1171 O O . ALA A 1 78 ? -17.774 -6.353 -24.117 1.00 70.31 74 ALA A O 1
ATOM 1178 N N . HIS A 1 79 ? -17.185 -6.951 -22.029 1.00 3.43 75 HIS A N 1
ATOM 1179 C CA . HIS A 1 79 ? -16.552 -5.672 -21.724 1.00 62.13 75 HIS A CA 1
ATOM 1180 C C . HIS A 1 79 ? -15.124 -5.877 -21.227 1.00 32.40 75 HIS A C 1
ATOM 1181 O O . HIS A 1 79 ? -14.577 -5.037 -20.512 1.00 73.04 75 HIS A O 1
ATOM 1195 N N . LYS A 1 80 ? -14.526 -7.000 -21.609 1.00 25.52 76 LYS A N 1
ATOM 1196 C CA . LYS A 1 80 ? -13.161 -7.317 -21.203 1.00 34.21 76 LYS A CA 1
ATOM 1197 C C . LYS A 1 80 ? -13.003 -7.200 -19.690 1.00 43.13 76 LYS A C 1
ATOM 1198 O O . LYS A 1 80 ? -11.986 -6.708 -19.200 1.00 40.10 76 LYS A O 1
ATOM 1217 N N . ILE A 1 81 ? -14.013 -7.656 -18.957 1.00 3.30 77 ILE A N 1
ATOM 1218 C CA . ILE A 1 81 ? -13.983 -7.604 -17.501 1.00 0.24 77 ILE A CA 1
ATOM 1219 C C . ILE A 1 81 ? -13.218 -8.790 -16.924 1.00 34.43 77 ILE A C 1
ATOM 1220 O O . ILE A 1 81 ? -13.327 -9.912 -17.419 1.00 63.15 77 ILE A O 1
ATOM 1236 N N . ASP A 1 82 ? -12.447 -8.535 -15.873 1.00 30.43 78 ASP A N 1
ATOM 1237 C CA . ASP A 1 82 ? -11.666 -9.583 -15.225 1.00 71.14 78 ASP A CA 1
ATOM 1238 C C . ASP A 1 82 ? -12.572 -10.542 -14.459 1.00 53.41 78 ASP A C 1
ATOM 1239 O O . ASP A 1 82 ? -13.047 -10.225 -13.368 1.00 2.20 78 ASP A O 1
ATOM 1248 N N . TYR A 1 83 ? -12.809 -11.713 -15.038 1.00 32.52 79 TYR A N 1
ATOM 1249 C CA . TYR A 1 83 ? -13.662 -12.717 -14.411 1.00 44.12 79 TYR A CA 1
ATOM 1250 C C . TYR A 1 83 ? -12.824 -13.796 -13.733 1.00 22.35 79 TYR A C 1
ATOM 1251 O O . TYR A 1 83 ? -11.852 -14.296 -14.301 1.00 53.54 79 TYR A O 1
ATOM 1269 N N . THR A 1 84 ? -13.208 -14.153 -12.511 1.00 23.33 80 THR A N 1
ATOM 1270 C CA . THR A 1 84 ? -12.494 -15.173 -11.752 1.00 45.45 80 THR A CA 1
ATOM 1271 C C . THR A 1 84 ? -13.327 -16.442 -11.617 1.00 42.12 80 THR A C 1
ATOM 1272 O O . THR A 1 84 ? -14.528 -16.383 -11.353 1.00 62.15 80 THR A O 1
ATOM 1283 N N . VAL A 1 85 ? -12.682 -17.590 -11.799 1.00 3.03 81 VAL A N 1
ATOM 1284 C CA . VAL A 1 85 ? -13.363 -18.875 -11.695 1.00 54.40 81 VAL A CA 1
ATOM 1285 C C . VAL A 1 85 ? -13.097 -19.531 -10.345 1.00 43.20 81 VAL A C 1
ATOM 1286 O O . VAL A 1 85 ? -11.946 -19.768 -9.974 1.00 73.20 81 VAL A O 1
ATOM 1299 N N . LEU A 1 86 ? -14.167 -19.823 -9.614 1.00 4.53 82 LEU A N 1
ATOM 1300 C CA . LEU A 1 86 ? -14.049 -20.453 -8.303 1.00 51.23 82 LEU A CA 1
ATOM 1301 C C . LEU A 1 86 ? -14.501 -21.909 -8.357 1.00 12.42 82 LEU A C 1
ATOM 1302 O O . LEU A 1 86 ? -15.520 -22.229 -8.968 1.00 33.35 82 LEU A O 1
ATOM 1318 N N . GLN A 1 87 ? -13.737 -22.784 -7.712 1.00 32.23 83 GLN A N 1
ATOM 1319 C CA . GLN A 1 87 ? -14.061 -24.206 -7.685 1.00 2.30 83 GLN A CA 1
ATOM 1320 C C . GLN A 1 87 ? -14.841 -24.563 -6.424 1.00 51.32 83 GLN A C 1
ATOM 1321 O O . GLN A 1 87 ? -14.654 -23.951 -5.372 1.00 52.35 83 GLN A O 1
ATOM 1335 N N . ASP A 1 88 ? -15.716 -25.556 -6.537 1.00 62.04 84 ASP A N 1
ATOM 1336 C CA . ASP A 1 88 ? -16.525 -25.995 -5.406 1.00 64.32 84 ASP A CA 1
ATOM 1337 C C . ASP A 1 88 ? -15.663 -26.703 -4.365 1.00 13.13 84 ASP A C 1
ATOM 1338 O O . ASP A 1 88 ? -15.935 -26.629 -3.167 1.00 64.21 84 ASP A O 1
ATOM 1347 N N . ASN A 1 89 ? -14.625 -27.389 -4.830 1.00 62.24 85 ASN A N 1
ATOM 1348 C CA . ASN A 1 89 ? -13.724 -28.112 -3.939 1.00 55.22 85 ASN A CA 1
ATOM 1349 C C . ASN A 1 89 ? -12.268 -27.790 -4.259 1.00 41.33 85 ASN A C 1
ATOM 1350 O O . ASN A 1 89 ? -11.935 -27.316 -5.346 1.00 13.43 85 ASN A O 1
ATOM 1361 N N . PRO A 1 90 ? -11.377 -28.053 -3.292 1.00 33.34 86 PRO A N 1
ATOM 1362 C CA . PRO A 1 90 ? -9.942 -27.801 -3.447 1.00 3.41 86 PRO A CA 1
ATOM 1363 C C . PRO A 1 90 ? -9.290 -28.754 -4.442 1.00 65.12 86 PRO A C 1
ATOM 1364 O O . PRO A 1 90 ? -9.843 -29.806 -4.763 1.00 15.21 86 PRO A O 1
ATOM 1375 N N . ARG A 1 91 ? -8.110 -28.380 -4.927 1.00 70.22 87 ARG A N 1
ATOM 1376 C CA . ARG A 1 91 ? -7.383 -29.202 -5.887 1.00 30.52 87 ARG A CA 1
ATOM 1377 C C . ARG A 1 91 ? -6.248 -29.960 -5.204 1.00 35.53 87 ARG A C 1
ATOM 1378 O O . ARG A 1 91 ? -5.215 -29.382 -4.865 1.00 53.14 87 ARG A O 1
ATOM 1399 N N . THR A 1 92 ? -6.448 -31.259 -5.003 1.00 70.50 88 THR A N 1
ATOM 1400 C CA . THR A 1 92 ? -5.444 -32.097 -4.359 1.00 44.52 88 THR A CA 1
ATOM 1401 C C . THR A 1 92 ? -4.448 -32.642 -5.377 1.00 1.44 88 THR A C 1
ATOM 1402 O O . THR A 1 92 ? -4.785 -32.839 -6.544 1.00 70.43 88 THR A O 1
ATOM 1413 N N . ILE A 1 93 ? -3.221 -32.883 -4.926 1.00 73.03 89 ILE A N 1
ATOM 1414 C CA . ILE A 1 93 ? -2.177 -33.407 -5.798 1.00 75.32 89 ILE A CA 1
ATOM 1415 C C . ILE A 1 93 ? -2.026 -34.915 -5.629 1.00 74.35 89 ILE A C 1
ATOM 1416 O O . ILE A 1 93 ? -2.187 -35.447 -4.531 1.00 31.30 89 ILE A O 1
ATOM 1432 N N . VAL A 1 94 ? -1.714 -35.600 -6.726 1.00 15.44 90 VAL A N 1
ATOM 1433 C CA . VAL A 1 94 ? -1.538 -37.047 -6.699 1.00 52.32 90 VAL A CA 1
ATOM 1434 C C . VAL A 1 94 ? -0.541 -37.459 -5.622 1.00 60.34 90 VAL A C 1
ATOM 1435 O O . VAL A 1 94 ? 0.321 -36.683 -5.209 1.00 35.02 90 VAL A O 1
ATOM 1448 N N . PRO A 1 95 ? -0.658 -38.711 -5.156 1.00 60.52 91 PRO A N 1
ATOM 1449 C CA . PRO A 1 95 ? 0.226 -39.257 -4.122 1.00 11.24 91 PRO A CA 1
ATOM 1450 C C . PRO A 1 95 ? 1.647 -39.474 -4.629 1.00 3.00 91 PRO A C 1
ATOM 1451 O O . PRO A 1 95 ? 1.888 -40.320 -5.490 1.00 72.14 91 PRO A O 1
ATOM 1462 N N . LYS A 1 96 ? 2.587 -38.705 -4.090 1.00 21.15 92 LYS A N 1
ATOM 1463 C CA . LYS A 1 96 ? 3.986 -38.814 -4.486 1.00 1.12 92 LYS A CA 1
ATOM 1464 C C . LYS A 1 96 ? 4.570 -40.156 -4.057 1.00 70.44 92 LYS A C 1
ATOM 1465 O O . LYS A 1 96 ? 4.810 -40.390 -2.873 1.00 34.21 92 LYS A O 1
ATOM 1484 N N . SER A 1 97 ? 4.798 -41.035 -5.029 1.00 11.51 93 SER A N 1
ATOM 1485 C CA . SER A 1 97 ? 5.352 -42.355 -4.752 1.00 11.44 93 SER A CA 1
ATOM 1486 C C . SER A 1 97 ? 6.736 -42.505 -5.376 1.00 32.01 93 SER A C 1
ATOM 1487 O O . SER A 1 97 ? 7.254 -41.576 -5.995 1.00 3.40 93 SER A O 1
ATOM 1495 N N . TYR A 1 98 ? 7.328 -43.682 -5.208 1.00 45.13 94 TYR A N 1
ATOM 1496 C CA . TYR A 1 98 ? 8.653 -43.955 -5.753 1.00 3.15 94 TYR A CA 1
ATOM 1497 C C . TYR A 1 98 ? 8.987 -45.440 -5.655 1.00 71.40 94 TYR A C 1
ATOM 1498 O O . TYR A 1 98 ? 8.775 -46.069 -4.618 1.00 45.32 94 TYR A O 1
ATOM 1516 N N . ALA A 1 99 ? 9.510 -45.995 -6.743 1.00 64.23 95 ALA A N 1
ATOM 1517 C CA . ALA A 1 99 ? 9.876 -47.406 -6.781 1.00 44.41 95 ALA A CA 1
ATOM 1518 C C . ALA A 1 99 ? 11.325 -47.609 -6.350 1.00 40.44 95 ALA A C 1
ATOM 1519 O O . ALA A 1 99 ? 12.053 -46.645 -6.112 1.00 14.42 95 ALA A O 1
ATOM 1526 N N . ASP A 1 100 ? 11.737 -48.868 -6.252 1.00 41.31 96 ASP A N 1
ATOM 1527 C CA . ASP A 1 100 ? 13.100 -49.197 -5.850 1.00 73.12 96 ASP A CA 1
ATOM 1528 C C . ASP A 1 100 ? 13.425 -50.652 -6.174 1.00 42.22 96 ASP A C 1
ATOM 1529 O O . ASP A 1 100 ? 12.659 -51.557 -5.848 1.00 54.10 96 ASP A O 1
ATOM 1538 N N . ASN A 1 101 ? 14.567 -50.868 -6.819 1.00 41.10 97 ASN A N 1
ATOM 1539 C CA . ASN A 1 101 ? 14.993 -52.213 -7.189 1.00 3.31 97 ASN A CA 1
ATOM 1540 C C . ASN A 1 101 ? 16.498 -52.379 -6.997 1.00 13.24 97 ASN A C 1
ATOM 1541 O O . ASN A 1 101 ? 17.260 -51.420 -7.122 1.00 61.23 97 ASN A O 1
ATOM 1552 N N . PHE A 1 102 ? 16.918 -53.602 -6.692 1.00 3.14 98 PHE A N 1
ATOM 1553 C CA . PHE A 1 102 ? 18.331 -53.894 -6.482 1.00 24.35 98 PHE A CA 1
ATOM 1554 C C . PHE A 1 102 ? 18.732 -55.182 -7.196 1.00 5.32 98 PHE A C 1
ATOM 1555 O O . PHE A 1 102 ? 17.882 -55.996 -7.557 1.00 25.52 98 PHE A O 1
ATOM 1572 N N . THR A 1 103 ? 20.035 -55.359 -7.397 1.00 54.55 99 THR A N 1
ATOM 1573 C CA . THR A 1 103 ? 20.550 -56.545 -8.070 1.00 13.43 99 THR A CA 1
ATOM 1574 C C . THR A 1 103 ? 21.934 -56.914 -7.549 1.00 42.25 99 THR A C 1
ATOM 1575 O O . THR A 1 103 ? 22.786 -56.047 -7.352 1.00 64.35 99 THR A O 1
ATOM 1586 N N . LYS A 1 104 ? 22.153 -58.206 -7.329 1.00 2.40 100 LYS A N 1
ATOM 1587 C CA . LYS A 1 104 ? 23.436 -58.691 -6.833 1.00 74.13 100 LYS A CA 1
ATOM 1588 C C . LYS A 1 104 ? 24.063 -59.673 -7.818 1.00 0.14 100 LYS A C 1
ATOM 1589 O O . LYS A 1 104 ? 23.391 -60.241 -8.679 1.00 12.32 100 LYS A O 1
ATOM 1608 N N . PRO A 1 105 ? 25.382 -59.880 -7.689 1.00 31.25 101 PRO A N 1
ATOM 1609 C CA . PRO A 1 105 ? 26.128 -60.795 -8.557 1.00 61.50 101 PRO A CA 1
ATOM 1610 C C . PRO A 1 105 ? 25.774 -62.256 -8.300 1.00 61.32 101 PRO A C 1
ATOM 1611 O O . PRO A 1 105 ? 25.108 -62.580 -7.316 1.00 43.44 101 PRO A O 1
ATOM 1622 N N . ARG A 1 106 ? 26.224 -63.135 -9.190 1.00 51.34 102 ARG A N 1
ATOM 1623 C CA . ARG A 1 106 ? 25.954 -64.561 -9.060 1.00 35.32 102 ARG A CA 1
ATOM 1624 C C . ARG A 1 106 ? 27.252 -65.350 -8.919 1.00 62.14 102 ARG A C 1
ATOM 1625 O O . ARG A 1 106 ? 27.889 -65.699 -9.914 1.00 32.13 102 ARG A O 1
ATOM 1646 N N . ASP A 1 107 ? 27.639 -65.627 -7.679 1.00 51.11 103 ASP A N 1
ATOM 1647 C CA . ASP A 1 107 ? 28.861 -66.375 -7.408 1.00 42.22 103 ASP A CA 1
ATOM 1648 C C . ASP A 1 107 ? 28.688 -67.847 -7.767 1.00 61.32 103 ASP A C 1
ATOM 1649 O O . ASP A 1 107 ? 27.582 -68.383 -7.713 1.00 33.51 103 ASP A O 1
ATOM 1658 N N . MET A 1 108 ? 29.789 -68.495 -8.135 1.00 11.21 104 MET A N 1
ATOM 1659 C CA . MET A 1 108 ? 29.758 -69.906 -8.503 1.00 2.41 104 MET A CA 1
ATOM 1660 C C . MET A 1 108 ? 29.299 -70.764 -7.328 1.00 41.15 104 MET A C 1
ATOM 1661 O O . MET A 1 108 ? 29.010 -71.950 -7.489 1.00 34.31 104 MET A O 1
ATOM 1675 N N . MET A 1 5 ? -1.860 -6.242 0.023 1.00 42.43 1 MET A N 2
ATOM 1676 C CA . MET A 1 5 ? -3.268 -5.863 0.048 1.00 40.20 1 MET A CA 2
ATOM 1677 C C . MET A 1 5 ? -3.487 -4.535 -0.670 1.00 21.12 1 MET A C 2
ATOM 1678 O O . MET A 1 5 ? -3.635 -3.493 -0.032 1.00 50.13 1 MET A O 2
ATOM 1692 N N . GLN A 1 6 ? -3.504 -4.581 -1.998 1.00 35.14 2 GLN A N 2
ATOM 1693 C CA . GLN A 1 6 ? -3.705 -3.380 -2.801 1.00 65.40 2 GLN A CA 2
ATOM 1694 C C . GLN A 1 6 ? -4.874 -3.558 -3.764 1.00 2.40 2 GLN A C 2
ATOM 1695 O O . GLN A 1 6 ? -4.708 -4.077 -4.867 1.00 52.24 2 GLN A O 2
ATOM 1709 N N . GLU A 1 7 ? -6.056 -3.123 -3.338 1.00 33.33 3 GLU A N 2
ATOM 1710 C CA . GLU A 1 7 ? -7.253 -3.236 -4.163 1.00 22.35 3 GLU A CA 2
ATOM 1711 C C . GLU A 1 7 ? -7.326 -2.095 -5.172 1.00 71.42 3 GLU A C 2
ATOM 1712 O O . GLU A 1 7 ? -7.033 -0.946 -4.848 1.00 3.45 3 GLU A O 2
ATOM 1724 N N . GLN A 1 8 ? -7.721 -2.423 -6.399 1.00 63.23 4 GLN A N 2
ATOM 1725 C CA . GLN A 1 8 ? -7.832 -1.427 -7.457 1.00 44.40 4 GLN A CA 2
ATOM 1726 C C . GLN A 1 8 ? -9.290 -1.060 -7.710 1.00 30.15 4 GLN A C 2
ATOM 1727 O O . GLN A 1 8 ? -10.192 -1.868 -7.487 1.00 31.42 4 GLN A O 2
ATOM 1741 N N . VAL A 1 9 ? -9.516 0.164 -8.176 1.00 42.31 5 VAL A N 2
ATOM 1742 C CA . VAL A 1 9 ? -10.866 0.637 -8.460 1.00 65.01 5 VAL A CA 2
ATOM 1743 C C . VAL A 1 9 ? -10.925 1.354 -9.804 1.00 53.32 5 VAL A C 2
ATOM 1744 O O . VAL A 1 9 ? -11.083 2.574 -9.861 1.00 64.13 5 VAL A O 2
ATOM 1757 N N . SER A 1 10 ? -10.801 0.589 -10.883 1.00 24.32 6 SER A N 2
ATOM 1758 C CA . SER A 1 10 ? -10.838 1.151 -12.228 1.00 64.41 6 SER A CA 2
ATOM 1759 C C . SER A 1 10 ? -12.013 0.589 -13.020 1.00 34.02 6 SER A C 2
ATOM 1760 O O . SER A 1 10 ? -12.719 1.324 -13.709 1.00 70.24 6 SER A O 2
ATOM 1768 N N . ASN A 1 11 ? -12.218 -0.720 -12.915 1.00 72.24 7 ASN A N 2
ATOM 1769 C CA . ASN A 1 11 ? -13.308 -1.383 -13.622 1.00 51.41 7 ASN A CA 2
ATOM 1770 C C . ASN A 1 11 ? -13.975 -2.429 -12.734 1.00 73.24 7 ASN A C 2
ATOM 1771 O O . ASN A 1 11 ? -13.426 -2.829 -11.708 1.00 32.43 7 ASN A O 2
ATOM 1782 N N . VAL A 1 12 ? -15.163 -2.870 -13.138 1.00 44.43 8 VAL A N 2
ATOM 1783 C CA . VAL A 1 12 ? -15.905 -3.870 -12.382 1.00 22.22 8 VAL A CA 2
ATOM 1784 C C . VAL A 1 12 ? -15.210 -5.226 -12.436 1.00 32.23 8 VAL A C 2
ATOM 1785 O O . VAL A 1 12 ? -14.225 -5.402 -13.152 1.00 62.13 8 VAL A O 2
ATOM 1798 N N . ARG A 1 13 ? -15.730 -6.182 -11.673 1.00 13.23 9 ARG A N 2
ATOM 1799 C CA . ARG A 1 13 ? -15.160 -7.523 -11.633 1.00 31.04 9 ARG A CA 2
ATOM 1800 C C . ARG A 1 13 ? -16.257 -8.578 -11.531 1.00 21.41 9 ARG A C 2
ATOM 1801 O O . ARG A 1 13 ? -17.221 -8.416 -10.783 1.00 43.31 9 ARG A O 2
ATOM 1822 N N . ALA A 1 14 ? -16.103 -9.660 -12.288 1.00 51.52 10 ALA A N 2
ATOM 1823 C CA . ALA A 1 14 ? -17.080 -10.742 -12.282 1.00 0.50 10 ALA A CA 2
ATOM 1824 C C . ALA A 1 14 ? -16.561 -11.945 -11.503 1.00 0.43 10 ALA A C 2
ATOM 1825 O O . ALA A 1 14 ? -15.448 -12.417 -11.739 1.00 14.31 10 ALA A O 2
ATOM 1832 N N . ARG A 1 15 ? -17.374 -12.437 -10.573 1.00 25.33 11 ARG A N 2
ATOM 1833 C CA . ARG A 1 15 ? -16.995 -13.585 -9.757 1.00 42.34 11 ARG A CA 2
ATOM 1834 C C . ARG A 1 15 ? -17.805 -14.818 -10.145 1.00 24.25 11 ARG A C 2
ATOM 1835 O O . ARG A 1 15 ? -18.973 -14.947 -9.776 1.00 63.01 11 ARG A O 2
ATOM 1856 N N . ILE A 1 16 ? -17.177 -15.721 -10.890 1.00 32.43 12 ILE A N 2
ATOM 1857 C CA . ILE A 1 16 ? -17.840 -16.944 -11.326 1.00 60.42 12 ILE A CA 2
ATOM 1858 C C . ILE A 1 16 ? -17.571 -18.091 -10.358 1.00 63.32 12 ILE A C 2
ATOM 1859 O O . ILE A 1 16 ? -16.457 -18.246 -9.857 1.00 44.44 12 ILE A O 2
ATOM 1875 N N . TYR A 1 17 ? -18.598 -18.893 -10.101 1.00 3.21 13 TYR A N 2
ATOM 1876 C CA . TYR A 1 17 ? -18.472 -20.027 -9.192 1.00 75.13 13 TYR A CA 2
ATOM 1877 C C . TYR A 1 17 ? -19.267 -21.225 -9.703 1.00 62.35 13 TYR A C 2
ATOM 1878 O O . TYR A 1 17 ? -20.385 -21.080 -10.197 1.00 52.35 13 TYR A O 2
ATOM 1896 N N . LYS A 1 18 ? -18.681 -22.411 -9.579 1.00 65.41 14 LYS A N 2
ATOM 1897 C CA . LYS A 1 18 ? -19.331 -23.637 -10.027 1.00 2.13 14 LYS A CA 2
ATOM 1898 C C . LYS A 1 18 ? -20.340 -24.125 -8.992 1.00 22.23 14 LYS A C 2
ATOM 1899 O O . LYS A 1 18 ? -20.215 -23.864 -7.795 1.00 50.23 14 LYS A O 2
ATOM 1918 N N . PRO A 1 19 ? -21.364 -24.853 -9.460 1.00 74.25 15 PRO A N 2
ATOM 1919 C CA . PRO A 1 19 ? -22.413 -25.395 -8.593 1.00 13.14 15 PRO A CA 2
ATOM 1920 C C . PRO A 1 19 ? -21.901 -26.515 -7.693 1.00 62.12 15 PRO A C 2
ATOM 1921 O O . PRO A 1 19 ? -20.726 -26.876 -7.745 1.00 5.34 15 PRO A O 2
ATOM 1932 N N . ALA A 1 20 ? -22.791 -27.062 -6.871 1.00 22.31 16 ALA A N 2
ATOM 1933 C CA . ALA A 1 20 ? -22.428 -28.143 -5.962 1.00 43.14 16 ALA A CA 2
ATOM 1934 C C . ALA A 1 20 ? -22.405 -29.485 -6.687 1.00 45.44 16 ALA A C 2
ATOM 1935 O O . ALA A 1 20 ? -22.886 -29.602 -7.815 1.00 11.24 16 ALA A O 2
ATOM 1942 N N . LYS A 1 21 ? -21.842 -30.495 -6.034 1.00 4.04 17 LYS A N 2
ATOM 1943 C CA . LYS A 1 21 ? -21.756 -31.830 -6.615 1.00 10.24 17 LYS A CA 2
ATOM 1944 C C . LYS A 1 21 ? -23.139 -32.345 -6.999 1.00 70.03 17 LYS A C 2
ATOM 1945 O O . LYS A 1 21 ? -23.287 -33.090 -7.969 1.00 22.42 17 LYS A O 2
ATOM 1964 N N . SER A 1 22 ? -24.149 -31.943 -6.235 1.00 31.42 18 SER A N 2
ATOM 1965 C CA . SER A 1 22 ? -25.520 -32.367 -6.495 1.00 33.20 18 SER A CA 2
ATOM 1966 C C . SER A 1 22 ? -26.096 -31.634 -7.702 1.00 71.11 18 SER A C 2
ATOM 1967 O O . SER A 1 22 ? -25.458 -30.744 -8.266 1.00 53.12 18 SER A O 2
ATOM 1975 N N . THR A 1 23 ? -27.307 -32.015 -8.096 1.00 53.44 19 THR A N 2
ATOM 1976 C CA . THR A 1 23 ? -27.970 -31.396 -9.237 1.00 14.31 19 THR A CA 2
ATOM 1977 C C . THR A 1 23 ? -29.482 -31.374 -9.049 1.00 32.52 19 THR A C 2
ATOM 1978 O O . THR A 1 23 ? -30.021 -32.081 -8.198 1.00 32.31 19 THR A O 2
ATOM 1989 N N . MET A 1 24 ? -30.163 -30.559 -9.849 1.00 65.14 20 MET A N 2
ATOM 1990 C CA . MET A 1 24 ? -31.614 -30.448 -9.772 1.00 34.41 20 MET A CA 2
ATOM 1991 C C . MET A 1 24 ? -32.255 -30.733 -11.126 1.00 61.23 20 MET A C 2
ATOM 1992 O O . MET A 1 24 ? -31.570 -31.098 -12.081 1.00 63.24 20 MET A O 2
ATOM 2006 N N . GLN A 1 25 ? -33.571 -30.566 -11.201 1.00 42.42 21 GLN A N 2
ATOM 2007 C CA . GLN A 1 25 ? -34.303 -30.806 -12.439 1.00 23.12 21 GLN A CA 2
ATOM 2008 C C . GLN A 1 25 ? -33.981 -29.737 -13.478 1.00 13.42 21 GLN A C 2
ATOM 2009 O O . GLN A 1 25 ? -33.150 -28.859 -13.243 1.00 61.42 21 GLN A O 2
ATOM 2023 N N . SER A 1 26 ? -34.646 -29.815 -14.626 1.00 72.50 22 SER A N 2
ATOM 2024 C CA . SER A 1 26 ? -34.428 -28.857 -15.703 1.00 73.11 22 SER A CA 2
ATOM 2025 C C . SER A 1 26 ? -35.609 -28.846 -16.668 1.00 60.03 22 SER A C 2
ATOM 2026 O O . SER A 1 26 ? -36.000 -29.884 -17.200 1.00 25.50 22 SER A O 2
ATOM 2034 N N . GLY A 1 27 ? -36.174 -27.663 -16.890 1.00 14.33 23 GLY A N 2
ATOM 2035 C CA . GLY A 1 27 ? -37.306 -27.538 -17.790 1.00 63.31 23 GLY A CA 2
ATOM 2036 C C . GLY A 1 27 ? -36.962 -26.768 -19.050 1.00 32.22 23 GLY A C 2
ATOM 2037 O O . GLY A 1 27 ? -35.972 -27.068 -19.718 1.00 23.32 23 GLY A O 2
ATOM 2041 N N . HIS A 1 28 ? -37.782 -25.774 -19.377 1.00 24.14 24 HIS A N 2
ATOM 2042 C CA . HIS A 1 28 ? -37.559 -24.959 -20.566 1.00 24.25 24 HIS A CA 2
ATOM 2043 C C . HIS A 1 28 ? -37.008 -23.587 -20.189 1.00 73.42 24 HIS A C 2
ATOM 2044 O O . HIS A 1 28 ? -36.199 -23.012 -20.916 1.00 34.21 24 HIS A O 2
ATOM 2058 N N . SER A 1 29 ? -37.454 -23.069 -19.049 1.00 60.13 25 SER A N 2
ATOM 2059 C CA . SER A 1 29 ? -37.009 -21.762 -18.579 1.00 20.23 25 SER A CA 2
ATOM 2060 C C . SER A 1 29 ? -36.379 -21.870 -17.193 1.00 14.50 25 SER A C 2
ATOM 2061 O O . SER A 1 29 ? -36.412 -22.927 -16.563 1.00 11.12 25 SER A O 2
ATOM 2069 N N . LYS A 1 30 ? -35.806 -20.766 -16.723 1.00 32.42 26 LYS A N 2
ATOM 2070 C CA . LYS A 1 30 ? -35.170 -20.733 -15.412 1.00 45.15 26 LYS A CA 2
ATOM 2071 C C . LYS A 1 30 ? -34.034 -21.747 -15.333 1.00 20.31 26 LYS A C 2
ATOM 2072 O O . LYS A 1 30 ? -33.791 -22.342 -14.282 1.00 0.34 26 LYS A O 2
ATOM 2091 N N . LEU A 1 31 ? -33.339 -21.939 -16.449 1.00 31.42 27 LEU A N 2
ATOM 2092 C CA . LEU A 1 31 ? -32.227 -22.881 -16.506 1.00 22.14 27 LEU A CA 2
ATOM 2093 C C . LEU A 1 31 ? -30.936 -22.229 -16.019 1.00 22.52 27 LEU A C 2
ATOM 2094 O O . LEU A 1 31 ? -30.364 -21.377 -16.698 1.00 70.33 27 LEU A O 2
ATOM 2110 N N . LYS A 1 32 ? -30.481 -22.638 -14.839 1.00 21.11 28 LYS A N 2
ATOM 2111 C CA . LYS A 1 32 ? -29.257 -22.097 -14.262 1.00 22.34 28 LYS A CA 2
ATOM 2112 C C . LYS A 1 32 ? -28.401 -23.209 -13.662 1.00 15.41 28 LYS A C 2
ATOM 2113 O O . LYS A 1 32 ? -28.906 -24.078 -12.950 1.00 43.24 28 LYS A O 2
ATOM 2132 N N . ALA A 1 33 ? -27.104 -23.174 -13.951 1.00 52.23 29 ALA A N 2
ATOM 2133 C CA . ALA A 1 33 ? -26.180 -24.176 -13.437 1.00 0.34 29 ALA A CA 2
ATOM 2134 C C . ALA A 1 33 ? -24.990 -23.520 -12.744 1.00 1.00 29 ALA A C 2
ATOM 2135 O O . ALA A 1 33 ? -24.581 -23.940 -11.662 1.00 74.30 29 ALA A O 2
ATOM 2142 N N . TRP A 1 34 ? -24.438 -22.490 -13.376 1.00 34.43 30 TRP A N 2
ATOM 2143 C CA . TRP A 1 34 ? -23.293 -21.777 -12.819 1.00 71.44 30 TRP A CA 2
ATOM 2144 C C . TRP A 1 34 ? -23.728 -20.463 -12.181 1.00 55.11 30 TRP A C 2
ATOM 2145 O O . TRP A 1 34 ? -24.792 -19.930 -12.497 1.00 54.23 30 TRP A O 2
ATOM 2166 N N . LYS A 1 35 ? -22.901 -19.945 -11.280 1.00 64.33 31 LYS A N 2
ATOM 2167 C CA . LYS A 1 35 ? -23.199 -18.692 -10.597 1.00 62.01 31 LYS A CA 2
ATOM 2168 C C . LYS A 1 35 ? -22.197 -17.609 -10.985 1.00 61.04 31 LYS A C 2
ATOM 2169 O O . LYS A 1 35 ? -20.986 -17.836 -10.971 1.00 71.13 31 LYS A O 2
ATOM 2188 N N . LEU A 1 36 ? -22.708 -16.433 -11.330 1.00 12.42 32 LEU A N 2
ATOM 2189 C CA . LEU A 1 36 ? -21.858 -15.313 -11.719 1.00 62.45 32 LEU A CA 2
ATOM 2190 C C . LEU A 1 36 ? -22.333 -14.016 -11.073 1.00 62.21 32 LEU A C 2
ATOM 2191 O O . LEU A 1 36 ? -23.482 -13.612 -11.244 1.00 60.31 32 LEU A O 2
ATOM 2207 N N . GLU A 1 37 ? -21.440 -13.369 -10.331 1.00 12.24 33 GLU A N 2
ATOM 2208 C CA . GLU A 1 37 ? -21.769 -12.118 -9.659 1.00 51.02 33 GLU A CA 2
ATOM 2209 C C . GLU A 1 37 ? -20.771 -11.023 -10.028 1.00 23.53 33 GLU A C 2
ATOM 2210 O O . GLU A 1 37 ? -19.594 -11.096 -9.672 1.00 0.00 33 GLU A O 2
ATOM 2222 N N . PHE A 1 38 ? -21.248 -10.012 -10.745 1.00 4.34 34 PHE A N 2
ATOM 2223 C CA . PHE A 1 38 ? -20.398 -8.904 -11.163 1.00 5.52 34 PHE A CA 2
ATOM 2224 C C . PHE A 1 38 ? -20.687 -7.654 -10.337 1.00 15.34 34 PHE A C 2
ATOM 2225 O O . PHE A 1 38 ? -21.841 -7.354 -10.030 1.00 4.44 34 PHE A O 2
ATOM 2242 N N . GLU A 1 39 ? -19.631 -6.930 -9.980 1.00 4.44 35 GLU A N 2
ATOM 2243 C CA . GLU A 1 39 ? -19.771 -5.714 -9.187 1.00 51.20 35 GLU A CA 2
ATOM 2244 C C . GLU A 1 39 ? -20.677 -4.708 -9.891 1.00 44.42 35 GLU A C 2
ATOM 2245 O O . GLU A 1 39 ? -20.900 -4.775 -11.100 1.00 34.21 35 GLU A O 2
ATOM 2257 N N . PRO A 1 40 ? -21.210 -3.750 -9.118 1.00 22.01 36 PRO A N 2
ATOM 2258 C CA . PRO A 1 40 ? -22.100 -2.711 -9.645 1.00 64.45 36 PRO A CA 2
ATOM 2259 C C . PRO A 1 40 ? -21.365 -1.717 -10.538 1.00 22.15 36 PRO A C 2
ATOM 2260 O O . PRO A 1 40 ? -20.174 -1.873 -10.808 1.00 30.12 36 PRO A O 2
ATOM 2271 N N . SER A 1 41 ? -22.081 -0.694 -10.992 1.00 43.23 37 SER A N 2
ATOM 2272 C CA . SER A 1 41 ? -21.498 0.324 -11.858 1.00 4.52 37 SER A CA 2
ATOM 2273 C C . SER A 1 41 ? -21.474 1.681 -11.161 1.00 4.31 37 SER A C 2
ATOM 2274 O O . SER A 1 41 ? -20.616 2.520 -11.439 1.00 71.41 37 SER A O 2
ATOM 2282 N N . CYS A 1 42 ? -22.422 1.890 -10.253 1.00 32.22 38 CYS A N 2
ATOM 2283 C CA . CYS A 1 42 ? -22.512 3.145 -9.516 1.00 23.32 38 CYS A CA 2
ATOM 2284 C C . CYS A 1 42 ? -22.750 4.316 -10.463 1.00 63.24 38 CYS A C 2
ATOM 2285 O O . CYS A 1 42 ? -22.121 5.367 -10.339 1.00 40.43 38 CYS A O 2
ATOM 2293 N N . THR A 1 43 ? -23.662 4.127 -11.412 1.00 24.21 39 THR A N 2
ATOM 2294 C CA . THR A 1 43 ? -23.981 5.166 -12.383 1.00 2.52 39 THR A CA 2
ATOM 2295 C C . THR A 1 43 ? -25.479 5.449 -12.414 1.00 4.52 39 THR A C 2
ATOM 2296 O O . THR A 1 43 ? -26.279 4.650 -11.929 1.00 30.03 39 THR A O 2
ATOM 2307 N N . GLN A 1 44 ? -25.849 6.590 -12.986 1.00 35.41 40 GLN A N 2
ATOM 2308 C CA . GLN A 1 44 ? -27.252 6.976 -13.080 1.00 10.34 40 GLN A CA 2
ATOM 2309 C C . GLN A 1 44 ? -28.062 5.915 -13.817 1.00 31.02 40 GLN A C 2
ATOM 2310 O O . GLN A 1 44 ? -27.850 5.674 -15.005 1.00 62.11 40 GLN A O 2
ATOM 2324 N N . TYR A 1 45 ? -28.988 5.285 -13.104 1.00 71.11 41 TYR A N 2
ATOM 2325 C CA . TYR A 1 45 ? -29.828 4.247 -13.691 1.00 31.00 41 TYR A CA 2
ATOM 2326 C C . TYR A 1 45 ? -31.027 4.858 -14.409 1.00 74.23 41 TYR A C 2
ATOM 2327 O O . TYR A 1 45 ? -31.828 5.576 -13.810 1.00 21.44 41 TYR A O 2
ATOM 2345 N N . THR A 1 46 ? -31.146 4.566 -15.702 1.00 13.51 42 THR A N 2
ATOM 2346 C CA . THR A 1 46 ? -32.246 5.086 -16.504 1.00 25.33 42 THR A CA 2
ATOM 2347 C C . THR A 1 46 ? -33.593 4.664 -15.930 1.00 3.51 42 THR A C 2
ATOM 2348 O O . THR A 1 46 ? -33.710 3.607 -15.311 1.00 51.30 42 THR A O 2
ATOM 2359 N N . GLU A 1 47 ? -34.608 5.496 -16.139 1.00 42.53 43 GLU A N 2
ATOM 2360 C CA . GLU A 1 47 ? -35.948 5.209 -15.640 1.00 64.24 43 GLU A CA 2
ATOM 2361 C C . GLU A 1 47 ? -36.555 4.016 -16.373 1.00 10.15 43 GLU A C 2
ATOM 2362 O O . GLU A 1 47 ? -36.122 3.636 -17.460 1.00 64.11 43 GLU A O 2
ATOM 2374 N N . PRO A 1 48 ? -37.585 3.410 -15.763 1.00 31.23 44 PRO A N 2
ATOM 2375 C CA . PRO A 1 48 ? -38.275 2.252 -16.338 1.00 32.43 44 PRO A CA 2
ATOM 2376 C C . PRO A 1 48 ? -39.093 2.617 -17.571 1.00 15.34 44 PRO A C 2
ATOM 2377 O O . PRO A 1 48 ? -39.152 3.783 -17.967 1.00 0.25 44 PRO A O 2
ATOM 2388 N N . LEU A 1 49 ? -39.726 1.617 -18.174 1.00 43.14 45 LEU A N 2
ATOM 2389 C CA . LEU A 1 49 ? -40.543 1.834 -19.363 1.00 15.11 45 LEU A CA 2
ATOM 2390 C C . LEU A 1 49 ? -42.008 2.032 -18.987 1.00 32.42 45 LEU A C 2
ATOM 2391 O O . LEU A 1 49 ? -42.459 1.567 -17.941 1.00 33.42 45 LEU A O 2
ATOM 2407 N N . MET A 1 50 ? -42.747 2.723 -19.849 1.00 50.44 46 MET A N 2
ATOM 2408 C CA . MET A 1 50 ? -44.162 2.979 -19.609 1.00 62.32 46 MET A CA 2
ATOM 2409 C C . MET A 1 50 ? -44.943 1.672 -19.514 1.00 24.04 46 MET A C 2
ATOM 2410 O O . MET A 1 50 ? -44.415 0.601 -19.812 1.00 55.11 46 MET A O 2
ATOM 2424 N N . ASN A 1 51 ? -46.200 1.767 -19.095 1.00 40.30 47 ASN A N 2
ATOM 2425 C CA . ASN A 1 51 ? -47.052 0.592 -18.959 1.00 43.21 47 ASN A CA 2
ATOM 2426 C C . ASN A 1 51 ? -47.490 0.077 -20.327 1.00 21.31 47 ASN A C 2
ATOM 2427 O O . ASN A 1 51 ? -48.523 0.489 -20.855 1.00 42.34 47 ASN A O 2
ATOM 2438 N N . TRP A 1 52 ? -46.699 -0.828 -20.893 1.00 50.45 48 TRP A N 2
ATOM 2439 C CA . TRP A 1 52 ? -47.006 -1.400 -22.199 1.00 21.14 48 TRP A CA 2
ATOM 2440 C C . TRP A 1 52 ? -46.991 -2.923 -22.142 1.00 34.30 48 TRP A C 2
ATOM 2441 O O . TRP A 1 52 ? -47.937 -3.580 -22.581 1.00 22.45 48 TRP A O 2
ATOM 2462 N N . THR A 1 53 ? -45.913 -3.482 -21.600 1.00 52.45 49 THR A N 2
ATOM 2463 C CA . THR A 1 53 ? -45.776 -4.928 -21.487 1.00 31.01 49 THR A CA 2
ATOM 2464 C C . THR A 1 53 ? -46.459 -5.449 -20.227 1.00 21.11 49 THR A C 2
ATOM 2465 O O . THR A 1 53 ? -47.134 -6.477 -20.255 1.00 1.43 49 THR A O 2
ATOM 2476 N N . GLY A 1 54 ? -46.279 -4.731 -19.123 1.00 11.15 50 GLY A N 2
ATOM 2477 C CA . GLY A 1 54 ? -46.885 -5.137 -17.868 1.00 4.40 50 GLY A CA 2
ATOM 2478 C C . GLY A 1 54 ? -46.721 -4.092 -16.781 1.00 71.13 50 GLY A C 2
ATOM 2479 O O . GLY A 1 54 ? -47.493 -3.135 -16.709 1.00 33.44 50 GLY A O 2
ATOM 2483 N N . SER A 1 55 ? -45.715 -4.275 -15.933 1.00 21.24 51 SER A N 2
ATOM 2484 C CA . SER A 1 55 ? -45.456 -3.344 -14.841 1.00 15.34 51 SER A CA 2
ATOM 2485 C C . SER A 1 55 ? -44.142 -2.601 -15.060 1.00 22.42 51 SER A C 2
ATOM 2486 O O . SER A 1 55 ? -43.445 -2.828 -16.049 1.00 63.43 51 SER A O 2
ATOM 2494 N N . HIS A 1 56 ? -43.809 -1.712 -14.129 1.00 34.54 52 HIS A N 2
ATOM 2495 C CA . HIS A 1 56 ? -42.578 -0.936 -14.218 1.00 51.21 52 HIS A CA 2
ATOM 2496 C C . HIS A 1 56 ? -41.633 -1.281 -13.070 1.00 52.43 52 HIS A C 2
ATOM 2497 O O . HIS A 1 56 ? -40.413 -1.226 -13.221 1.00 24.42 52 HIS A O 2
ATOM 2511 N N . ASP A 1 57 ? -42.206 -1.634 -11.925 1.00 54.23 53 ASP A N 2
ATOM 2512 C CA . ASP A 1 57 ? -41.416 -1.987 -10.753 1.00 14.45 53 ASP A CA 2
ATOM 2513 C C . ASP A 1 57 ? -40.393 -3.068 -11.090 1.00 71.34 53 ASP A C 2
ATOM 2514 O O . ASP A 1 57 ? -40.678 -3.989 -11.857 1.00 33.23 53 ASP A O 2
ATOM 2523 N N . THR A 1 58 ? -39.201 -2.948 -10.516 1.00 73.22 54 THR A N 2
ATOM 2524 C CA . THR A 1 58 ? -38.135 -3.912 -10.759 1.00 34.13 54 THR A CA 2
ATOM 2525 C C . THR A 1 58 ? -37.247 -4.071 -9.529 1.00 35.41 54 THR A C 2
ATOM 2526 O O . THR A 1 58 ? -37.355 -3.308 -8.569 1.00 75.21 54 THR A O 2
ATOM 2537 N N . LYS A 1 59 ? -36.368 -5.067 -9.565 1.00 2.20 55 LYS A N 2
ATOM 2538 C CA . LYS A 1 59 ? -35.459 -5.326 -8.455 1.00 52.32 55 LYS A CA 2
ATOM 2539 C C . LYS A 1 59 ? -34.022 -5.459 -8.949 1.00 73.31 55 LYS A C 2
ATOM 2540 O O . LYS A 1 59 ? -33.700 -6.372 -9.708 1.00 71.43 55 LYS A O 2
ATOM 2559 N N . GLN A 1 60 ? -33.163 -4.544 -8.511 1.00 72.13 56 GLN A N 2
ATOM 2560 C CA . GLN A 1 60 ? -31.761 -4.562 -8.909 1.00 42.32 56 GLN A CA 2
ATOM 2561 C C . GLN A 1 60 ? -30.979 -5.593 -8.102 1.00 42.21 56 GLN A C 2
ATOM 2562 O O . GLN A 1 60 ? -31.184 -5.737 -6.897 1.00 14.51 56 GLN A O 2
ATOM 2576 N N . GLN A 1 61 ? -30.082 -6.307 -8.774 1.00 63.30 57 GLN A N 2
ATOM 2577 C CA . GLN A 1 61 ? -29.270 -7.326 -8.119 1.00 13.32 57 GLN A CA 2
ATOM 2578 C C . GLN A 1 61 ? -27.827 -7.270 -8.608 1.00 12.24 57 GLN A C 2
ATOM 2579 O O . GLN A 1 61 ? -27.534 -6.675 -9.645 1.00 54.43 57 GLN A O 2
ATOM 2593 N N . VAL A 1 62 ? -26.927 -7.893 -7.853 1.00 72.32 58 VAL A N 2
ATOM 2594 C CA . VAL A 1 62 ? -25.513 -7.915 -8.210 1.00 71.11 58 VAL A CA 2
ATOM 2595 C C . VAL A 1 62 ? -25.060 -9.323 -8.578 1.00 75.00 58 VAL A C 2
ATOM 2596 O O . VAL A 1 62 ? -24.133 -9.502 -9.367 1.00 63.11 58 VAL A O 2
ATOM 2609 N N . CYS A 1 63 ? -25.723 -10.320 -8.001 1.00 4.12 59 CYS A N 2
ATOM 2610 C CA . CYS A 1 63 ? -25.388 -11.715 -8.268 1.00 54.22 59 CYS A CA 2
ATOM 2611 C C . CYS A 1 63 ? -26.456 -12.374 -9.136 1.00 41.31 59 CYS A C 2
ATOM 2612 O O . CYS A 1 63 ? -27.652 -12.234 -8.879 1.00 74.54 59 CYS A O 2
ATOM 2620 N N . LEU A 1 64 ? -26.015 -13.089 -10.164 1.00 62.43 60 LEU A N 2
ATOM 2621 C CA . LEU A 1 64 ? -26.933 -13.769 -11.072 1.00 23.21 60 LEU A CA 2
ATOM 2622 C C . LEU A 1 64 ? -26.453 -15.186 -11.372 1.00 5.43 60 LEU A C 2
ATOM 2623 O O . LEU A 1 64 ? -25.300 -15.529 -11.110 1.00 64.42 60 LEU A O 2
ATOM 2639 N N . SER A 1 65 ? -27.343 -16.002 -11.925 1.00 34.33 61 SER A N 2
ATOM 2640 C CA . SER A 1 65 ? -27.011 -17.383 -12.259 1.00 14.41 61 SER A CA 2
ATOM 2641 C C . SER A 1 65 ? -27.113 -17.616 -13.763 1.00 62.53 61 SER A C 2
ATOM 2642 O O . SER A 1 65 ? -28.072 -17.190 -14.407 1.00 32.15 61 SER A O 2
ATOM 2650 N N . PHE A 1 66 ? -26.114 -18.297 -14.318 1.00 54.15 62 PHE A N 2
ATOM 2651 C CA . PHE A 1 66 ? -26.089 -18.587 -15.747 1.00 1.02 62 PHE A CA 2
ATOM 2652 C C . PHE A 1 66 ? -26.273 -20.080 -16.001 1.00 74.13 62 PHE A C 2
ATOM 2653 O O . PHE A 1 66 ? -26.025 -20.907 -15.124 1.00 25.12 62 PHE A O 2
ATOM 2670 N N . THR A 1 67 ? -26.713 -20.418 -17.210 1.00 35.51 63 THR A N 2
ATOM 2671 C CA . THR A 1 67 ? -26.934 -21.810 -17.581 1.00 4.24 63 THR A CA 2
ATOM 2672 C C . THR A 1 67 ? -25.617 -22.576 -17.649 1.00 71.31 63 THR A C 2
ATOM 2673 O O . THR A 1 67 ? -25.488 -23.662 -17.081 1.00 43.44 63 THR A O 2
ATOM 2684 N N . THR A 1 68 ? -24.641 -22.004 -18.346 1.00 61.25 64 THR A N 2
ATOM 2685 C CA . THR A 1 68 ? -23.333 -22.633 -18.489 1.00 32.31 64 THR A CA 2
ATOM 2686 C C . THR A 1 68 ? -22.212 -21.649 -18.176 1.00 14.20 64 THR A C 2
ATOM 2687 O O . THR A 1 68 ? -22.420 -20.436 -18.179 1.00 54.23 64 THR A O 2
ATOM 2698 N N . ARG A 1 69 ? -21.024 -22.179 -17.908 1.00 11.41 65 ARG A N 2
ATOM 2699 C CA . ARG A 1 69 ? -19.870 -21.346 -17.592 1.00 1.41 65 ARG A CA 2
ATOM 2700 C C . ARG A 1 69 ? -19.591 -20.355 -18.717 1.00 42.31 65 ARG A C 2
ATOM 2701 O O . ARG A 1 69 ? -19.386 -19.166 -18.474 1.00 20.34 65 ARG A O 2
ATOM 2722 N N . GLU A 1 70 ? -19.583 -20.853 -19.950 1.00 51.20 66 GLU A N 2
ATOM 2723 C CA . GLU A 1 70 ? -19.328 -20.011 -21.113 1.00 13.42 66 GLU A CA 2
ATOM 2724 C C . GLU A 1 70 ? -20.244 -18.791 -21.112 1.00 51.05 66 GLU A C 2
ATOM 2725 O O . GLU A 1 70 ? -19.866 -17.715 -21.578 1.00 60.22 66 GLU A O 2
ATOM 2737 N N . LEU A 1 71 ? -21.453 -18.965 -20.587 1.00 23.12 67 LEU A N 2
ATOM 2738 C CA . LEU A 1 71 ? -22.425 -17.880 -20.526 1.00 12.20 67 LEU A CA 2
ATOM 2739 C C . LEU A 1 71 ? -21.911 -16.737 -19.656 1.00 13.32 67 LEU A C 2
ATOM 2740 O O . LEU A 1 71 ? -22.109 -15.565 -19.974 1.00 31.10 67 LEU A O 2
ATOM 2756 N N . ALA A 1 72 ? -21.250 -17.088 -18.557 1.00 64.14 68 ALA A N 2
ATOM 2757 C CA . ALA A 1 72 ? -20.705 -16.091 -17.644 1.00 63.00 68 ALA A CA 2
ATOM 2758 C C . ALA A 1 72 ? -19.512 -15.372 -18.265 1.00 63.31 68 ALA A C 2
ATOM 2759 O O . ALA A 1 72 ? -19.516 -14.148 -18.403 1.00 31.32 68 ALA A O 2
ATOM 2766 N N . ILE A 1 73 ? -18.492 -16.139 -18.637 1.00 52.24 69 ILE A N 2
ATOM 2767 C CA . ILE A 1 73 ? -17.294 -15.574 -19.243 1.00 43.02 69 ILE A CA 2
ATOM 2768 C C . ILE A 1 73 ? -17.639 -14.745 -20.475 1.00 42.54 69 ILE A C 2
ATOM 2769 O O . ILE A 1 73 ? -16.992 -13.738 -20.761 1.00 24.25 69 ILE A O 2
ATOM 2785 N N . ALA A 1 74 ? -18.665 -15.174 -21.202 1.00 20.52 70 ALA A N 2
ATOM 2786 C CA . ALA A 1 74 ? -19.100 -14.469 -22.402 1.00 23.42 70 ALA A CA 2
ATOM 2787 C C . ALA A 1 74 ? -19.663 -13.095 -22.058 1.00 2.04 70 ALA A C 2
ATOM 2788 O O . ALA A 1 74 ? -19.625 -12.176 -22.876 1.00 40.11 70 ALA A O 2
ATOM 2795 N N . TYR A 1 75 ? -20.183 -12.961 -20.843 1.00 70.12 71 TYR A N 2
ATOM 2796 C CA . TYR A 1 75 ? -20.756 -11.699 -20.392 1.00 54.52 71 TYR A CA 2
ATOM 2797 C C . TYR A 1 75 ? -19.660 -10.715 -19.992 1.00 60.11 71 TYR A C 2
ATOM 2798 O O . TYR A 1 75 ? -19.679 -9.552 -20.392 1.00 52.55 71 TYR A O 2
ATOM 2816 N N . ALA A 1 76 ? -18.706 -11.192 -19.200 1.00 30.41 72 ALA A N 2
ATOM 2817 C CA . ALA A 1 76 ? -17.600 -10.358 -18.747 1.00 44.45 72 ALA A CA 2
ATOM 2818 C C . ALA A 1 76 ? -16.698 -9.962 -19.912 1.00 73.52 72 ALA A C 2
ATOM 2819 O O . ALA A 1 76 ? -16.474 -8.779 -20.164 1.00 14.43 72 ALA A O 2
ATOM 2826 N N . VAL A 1 77 ? -16.181 -10.962 -20.619 1.00 30.31 73 VAL A N 2
ATOM 2827 C CA . VAL A 1 77 ? -15.303 -10.720 -21.758 1.00 55.43 73 VAL A CA 2
ATOM 2828 C C . VAL A 1 77 ? -15.936 -9.741 -22.741 1.00 33.05 73 VAL A C 2
ATOM 2829 O O . VAL A 1 77 ? -15.242 -8.947 -23.375 1.00 5.20 73 VAL A O 2
ATOM 2842 N N . ALA A 1 78 ? -17.258 -9.804 -22.862 1.00 3.45 74 ALA A N 2
ATOM 2843 C CA . ALA A 1 78 ? -17.986 -8.921 -23.765 1.00 4.21 74 ALA A CA 2
ATOM 2844 C C . ALA A 1 78 ? -17.736 -7.457 -23.420 1.00 44.42 74 ALA A C 2
ATOM 2845 O O . ALA A 1 78 ? -17.734 -6.593 -24.299 1.00 20.44 74 ALA A O 2
ATOM 2852 N N . HIS A 1 79 ? -17.527 -7.183 -22.137 1.00 55.53 75 HIS A N 2
ATOM 2853 C CA . HIS A 1 79 ? -17.277 -5.821 -21.677 1.00 14.22 75 HIS A CA 2
ATOM 2854 C C . HIS A 1 79 ? -15.881 -5.698 -21.075 1.00 30.20 75 HIS A C 2
ATOM 2855 O O . HIS A 1 79 ? -15.614 -4.803 -20.274 1.00 10.31 75 HIS A O 2
ATOM 2869 N N . LYS A 1 80 ? -14.992 -6.606 -21.466 1.00 15.35 76 LYS A N 2
ATOM 2870 C CA . LYS A 1 80 ? -13.622 -6.601 -20.966 1.00 1.44 76 LYS A CA 2
ATOM 2871 C C . LYS A 1 80 ? -13.600 -6.554 -19.441 1.00 1.50 76 LYS A C 2
ATOM 2872 O O . LYS A 1 80 ? -12.907 -5.727 -18.847 1.00 23.40 76 LYS A O 2
ATOM 2891 N N . ILE A 1 81 ? -14.359 -7.445 -18.815 1.00 33.43 77 ILE A N 2
ATOM 2892 C CA . ILE A 1 81 ? -14.423 -7.507 -17.360 1.00 73.32 77 ILE A CA 2
ATOM 2893 C C . ILE A 1 81 ? -13.604 -8.675 -16.823 1.00 33.11 77 ILE A C 2
ATOM 2894 O O . ILE A 1 81 ? -13.609 -9.766 -17.395 1.00 10.31 77 ILE A O 2
ATOM 2910 N N . ASP A 1 82 ? -12.902 -8.440 -15.719 1.00 31.22 78 ASP A N 2
ATOM 2911 C CA . ASP A 1 82 ? -12.080 -9.474 -15.102 1.00 21.14 78 ASP A CA 2
ATOM 2912 C C . ASP A 1 82 ? -12.951 -10.542 -14.446 1.00 5.12 78 ASP A C 2
ATOM 2913 O O . ASP A 1 82 ? -13.484 -10.339 -13.356 1.00 11.23 78 ASP A O 2
ATOM 2922 N N . TYR A 1 83 ? -13.090 -11.679 -15.118 1.00 63.33 79 TYR A N 2
ATOM 2923 C CA . TYR A 1 83 ? -13.898 -12.778 -14.604 1.00 11.52 79 TYR A CA 2
ATOM 2924 C C . TYR A 1 83 ? -13.019 -13.845 -13.960 1.00 32.21 79 TYR A C 2
ATOM 2925 O O . TYR A 1 83 ? -12.026 -14.284 -14.541 1.00 35.22 79 TYR A O 2
ATOM 2943 N N . THR A 1 84 ? -13.392 -14.260 -12.753 1.00 13.13 80 THR A N 2
ATOM 2944 C CA . THR A 1 84 ? -12.640 -15.275 -12.027 1.00 20.54 80 THR A CA 2
ATOM 2945 C C . THR A 1 84 ? -13.461 -16.548 -11.852 1.00 72.53 80 THR A C 2
ATOM 2946 O O . THR A 1 84 ? -14.573 -16.513 -11.327 1.00 35.10 80 THR A O 2
ATOM 2957 N N . VAL A 1 85 ? -12.905 -17.671 -12.295 1.00 2.15 81 VAL A N 2
ATOM 2958 C CA . VAL A 1 85 ? -13.586 -18.957 -12.186 1.00 3.45 81 VAL A CA 2
ATOM 2959 C C . VAL A 1 85 ? -13.263 -19.637 -10.860 1.00 54.00 81 VAL A C 2
ATOM 2960 O O . VAL A 1 85 ? -12.098 -19.888 -10.545 1.00 13.20 81 VAL A O 2
ATOM 2973 N N . LEU A 1 86 ? -14.301 -19.936 -10.087 1.00 62.31 82 LEU A N 2
ATOM 2974 C CA . LEU A 1 86 ? -14.130 -20.590 -8.794 1.00 62.55 82 LEU A CA 2
ATOM 2975 C C . LEU A 1 86 ? -14.614 -22.036 -8.847 1.00 1.11 82 LEU A C 2
ATOM 2976 O O . LEU A 1 86 ? -15.816 -22.298 -8.837 1.00 50.04 82 LEU A O 2
ATOM 2992 N N . GLN A 1 87 ? -13.668 -22.969 -8.900 1.00 14.21 83 GLN A N 2
ATOM 2993 C CA . GLN A 1 87 ? -14.000 -24.389 -8.952 1.00 40.54 83 GLN A CA 2
ATOM 2994 C C . GLN A 1 87 ? -13.484 -25.113 -7.714 1.00 14.12 83 GLN A C 2
ATOM 2995 O O . GLN A 1 87 ? -12.276 -25.212 -7.499 1.00 31.33 83 GLN A O 2
ATOM 3009 N N . ASP A 1 88 ? -14.407 -25.617 -6.903 1.00 1.24 84 ASP A N 2
ATOM 3010 C CA . ASP A 1 88 ? -14.046 -26.335 -5.685 1.00 15.53 84 ASP A CA 2
ATOM 3011 C C . ASP A 1 88 ? -13.245 -27.591 -6.011 1.00 45.41 84 ASP A C 2
ATOM 3012 O O . ASP A 1 88 ? -13.305 -28.105 -7.127 1.00 51.12 84 ASP A O 2
ATOM 3021 N N . ASN A 1 89 ? -12.493 -28.079 -5.030 1.00 20.14 85 ASN A N 2
ATOM 3022 C CA . ASN A 1 89 ? -11.678 -29.274 -5.214 1.00 2.44 85 ASN A CA 2
ATOM 3023 C C . ASN A 1 89 ? -10.785 -29.140 -6.443 1.00 4.15 85 ASN A C 2
ATOM 3024 O O . ASN A 1 89 ? -11.010 -29.770 -7.477 1.00 2.25 85 ASN A O 2
ATOM 3035 N N . PRO A 1 90 ? -9.745 -28.300 -6.330 1.00 14.51 86 PRO A N 2
ATOM 3036 C CA . PRO A 1 90 ? -8.797 -28.063 -7.422 1.00 2.31 86 PRO A CA 2
ATOM 3037 C C . PRO A 1 90 ? -7.912 -29.275 -7.694 1.00 34.03 86 PRO A C 2
ATOM 3038 O O . PRO A 1 90 ? -7.251 -29.788 -6.791 1.00 44.44 86 PRO A O 2
ATOM 3049 N N . ARG A 1 91 ? -7.906 -29.729 -8.943 1.00 64.15 87 ARG A N 2
ATOM 3050 C CA . ARG A 1 91 ? -7.103 -30.882 -9.333 1.00 12.12 87 ARG A CA 2
ATOM 3051 C C . ARG A 1 91 ? -5.823 -30.440 -10.036 1.00 2.22 87 ARG A C 2
ATOM 3052 O O . ARG A 1 91 ? -5.853 -29.598 -10.933 1.00 43.54 87 ARG A O 2
ATOM 3073 N N . THR A 1 92 ? -4.698 -31.014 -9.621 1.00 24.22 88 THR A N 2
ATOM 3074 C CA . THR A 1 92 ? -3.407 -30.678 -10.209 1.00 24.23 88 THR A CA 2
ATOM 3075 C C . THR A 1 92 ? -2.503 -31.904 -10.286 1.00 2.02 88 THR A C 2
ATOM 3076 O O . THR A 1 92 ? -2.608 -32.816 -9.466 1.00 70.40 88 THR A O 2
ATOM 3087 N N . ILE A 1 93 ? -1.616 -31.918 -11.275 1.00 53.42 89 ILE A N 2
ATOM 3088 C CA . ILE A 1 93 ? -0.693 -33.030 -11.457 1.00 62.32 89 ILE A CA 2
ATOM 3089 C C . ILE A 1 93 ? 0.726 -32.532 -11.711 1.00 31.31 89 ILE A C 2
ATOM 3090 O O . ILE A 1 93 ? 0.945 -31.637 -12.527 1.00 62.24 89 ILE A O 2
ATOM 3106 N N . VAL A 1 94 ? 1.688 -33.118 -11.005 1.00 22.42 90 VAL A N 2
ATOM 3107 C CA . VAL A 1 94 ? 3.087 -32.736 -11.156 1.00 30.02 90 VAL A CA 2
ATOM 3108 C C . VAL A 1 94 ? 3.508 -32.756 -12.621 1.00 20.15 90 VAL A C 2
ATOM 3109 O O . VAL A 1 94 ? 2.919 -33.448 -13.452 1.00 5.53 90 VAL A O 2
ATOM 3122 N N . PRO A 1 95 ? 4.552 -31.980 -12.947 1.00 22.13 91 PRO A N 2
ATOM 3123 C CA . PRO A 1 95 ? 5.076 -31.892 -14.313 1.00 1.21 91 PRO A CA 2
ATOM 3124 C C . PRO A 1 95 ? 5.770 -33.177 -14.752 1.00 74.10 91 PRO A C 2
ATOM 3125 O O . PRO A 1 95 ? 6.665 -33.676 -14.070 1.00 42.34 91 PRO A O 2
ATOM 3136 N N . LYS A 1 96 ? 5.350 -33.708 -15.896 1.00 2.13 92 LYS A N 2
ATOM 3137 C CA . LYS A 1 96 ? 5.931 -34.935 -16.428 1.00 31.24 92 LYS A CA 2
ATOM 3138 C C . LYS A 1 96 ? 7.049 -34.623 -17.418 1.00 54.14 92 LYS A C 2
ATOM 3139 O O . LYS A 1 96 ? 6.965 -33.657 -18.178 1.00 20.33 92 LYS A O 2
ATOM 3158 N N . SER A 1 97 ? 8.091 -35.447 -17.407 1.00 0.03 93 SER A N 2
ATOM 3159 C CA . SER A 1 97 ? 9.225 -35.256 -18.303 1.00 64.21 93 SER A CA 2
ATOM 3160 C C . SER A 1 97 ? 9.143 -36.207 -19.493 1.00 53.43 93 SER A C 2
ATOM 3161 O O . SER A 1 97 ? 8.381 -37.174 -19.478 1.00 53.13 93 SER A O 2
ATOM 3169 N N . TYR A 1 98 ? 9.932 -35.924 -20.524 1.00 41.20 94 TYR A N 2
ATOM 3170 C CA . TYR A 1 98 ? 9.947 -36.751 -21.725 1.00 12.02 94 TYR A CA 2
ATOM 3171 C C . TYR A 1 98 ? 11.281 -36.627 -22.455 1.00 33.21 94 TYR A C 2
ATOM 3172 O O . TYR A 1 98 ? 11.655 -35.547 -22.909 1.00 51.13 94 TYR A O 2
ATOM 3190 N N . ALA A 1 99 ? 11.995 -37.743 -22.563 1.00 34.00 95 ALA A N 2
ATOM 3191 C CA . ALA A 1 99 ? 13.286 -37.762 -23.240 1.00 12.04 95 ALA A CA 2
ATOM 3192 C C . ALA A 1 99 ? 13.124 -38.084 -24.721 1.00 33.32 95 ALA A C 2
ATOM 3193 O O . ALA A 1 99 ? 12.008 -38.271 -25.208 1.00 21.11 95 ALA A O 2
ATOM 3200 N N . ASP A 1 100 ? 14.244 -38.145 -25.434 1.00 32.41 96 ASP A N 2
ATOM 3201 C CA . ASP A 1 100 ? 14.226 -38.446 -26.861 1.00 52.33 96 ASP A CA 2
ATOM 3202 C C . ASP A 1 100 ? 15.437 -39.284 -27.255 1.00 32.24 96 ASP A C 2
ATOM 3203 O O . ASP A 1 100 ? 16.559 -39.009 -26.832 1.00 62.22 96 ASP A O 2
ATOM 3212 N N . ASN A 1 101 ? 15.201 -40.310 -28.066 1.00 72.32 97 ASN A N 2
ATOM 3213 C CA . ASN A 1 101 ? 16.272 -41.191 -28.517 1.00 23.52 97 ASN A CA 2
ATOM 3214 C C . ASN A 1 101 ? 16.459 -41.094 -30.028 1.00 11.20 97 ASN A C 2
ATOM 3215 O O . ASN A 1 101 ? 16.068 -41.994 -30.772 1.00 13.32 97 ASN A O 2
ATOM 3226 N N . PHE A 1 102 ? 17.058 -39.995 -30.475 1.00 25.21 98 PHE A N 2
ATOM 3227 C CA . PHE A 1 102 ? 17.297 -39.780 -31.897 1.00 21.12 98 PHE A CA 2
ATOM 3228 C C . PHE A 1 102 ? 18.775 -39.955 -32.234 1.00 51.21 98 PHE A C 2
ATOM 3229 O O . PHE A 1 102 ? 19.646 -39.384 -31.577 1.00 41.34 98 PHE A O 2
ATOM 3246 N N . THR A 1 103 ? 19.051 -40.752 -33.263 1.00 15.53 99 THR A N 2
ATOM 3247 C CA . THR A 1 103 ? 20.422 -41.005 -33.686 1.00 54.33 99 THR A CA 2
ATOM 3248 C C . THR A 1 103 ? 20.666 -40.484 -35.098 1.00 71.15 99 THR A C 2
ATOM 3249 O O . THR A 1 103 ? 19.738 -40.373 -35.900 1.00 34.43 99 THR A O 2
ATOM 3260 N N . LYS A 1 104 ? 21.921 -40.166 -35.398 1.00 1.43 100 LYS A N 2
ATOM 3261 C CA . LYS A 1 104 ? 22.289 -39.657 -36.714 1.00 32.51 100 LYS A CA 2
ATOM 3262 C C . LYS A 1 104 ? 22.012 -40.697 -37.795 1.00 32.34 100 LYS A C 2
ATOM 3263 O O . LYS A 1 104 ? 21.880 -41.891 -37.522 1.00 61.14 100 LYS A O 2
ATOM 3282 N N . PRO A 1 105 ? 21.922 -40.237 -39.051 1.00 72.33 101 PRO A N 2
ATOM 3283 C CA . PRO A 1 105 ? 21.662 -41.112 -40.199 1.00 52.53 101 PRO A CA 2
ATOM 3284 C C . PRO A 1 105 ? 22.844 -42.023 -40.513 1.00 12.11 101 PRO A C 2
ATOM 3285 O O . PRO A 1 105 ? 23.978 -41.739 -40.126 1.00 51.52 101 PRO A O 2
ATOM 3296 N N . ARG A 1 106 ? 22.572 -43.117 -41.215 1.00 60.43 102 ARG A N 2
ATOM 3297 C CA . ARG A 1 106 ? 23.613 -44.069 -41.581 1.00 21.42 102 ARG A CA 2
ATOM 3298 C C . ARG A 1 106 ? 23.906 -44.008 -43.078 1.00 14.14 102 ARG A C 2
ATOM 3299 O O . ARG A 1 106 ? 23.051 -44.332 -43.901 1.00 34.11 102 ARG A O 2
ATOM 3320 N N . ASP A 1 107 ? 25.119 -43.590 -43.421 1.00 4.32 103 ASP A N 2
ATOM 3321 C CA . ASP A 1 107 ? 25.525 -43.486 -44.817 1.00 43.41 103 ASP A CA 2
ATOM 3322 C C . ASP A 1 107 ? 26.600 -44.517 -45.149 1.00 2.11 103 ASP A C 2
ATOM 3323 O O . ASP A 1 107 ? 26.440 -45.320 -46.067 1.00 34.42 103 ASP A O 2
ATOM 3332 N N . MET A 1 108 ? 27.695 -44.485 -44.397 1.00 32.35 104 MET A N 2
ATOM 3333 C CA . MET A 1 108 ? 28.796 -45.417 -44.611 1.00 33.33 104 MET A CA 2
ATOM 3334 C C . MET A 1 108 ? 28.309 -46.861 -44.531 1.00 33.33 104 MET A C 2
ATOM 3335 O O . MET A 1 108 ? 28.423 -47.619 -45.495 1.00 23.44 104 MET A O 2
ATOM 3349 N N . MET A 1 5 ? -2.040 0.312 -3.236 1.00 30.21 1 MET A N 3
ATOM 3350 C CA . MET A 1 5 ? -1.354 0.378 -4.521 1.00 71.35 1 MET A CA 3
ATOM 3351 C C . MET A 1 5 ? -2.298 0.004 -5.661 1.00 4.03 1 MET A C 3
ATOM 3352 O O . MET A 1 5 ? -2.159 -1.058 -6.268 1.00 52.12 1 MET A O 3
ATOM 3366 N N . GLN A 1 6 ? -3.254 0.882 -5.944 1.00 31.21 2 GLN A N 3
ATOM 3367 C CA . GLN A 1 6 ? -4.220 0.642 -7.009 1.00 22.54 2 GLN A CA 3
ATOM 3368 C C . GLN A 1 6 ? -4.758 1.957 -7.563 1.00 22.20 2 GLN A C 3
ATOM 3369 O O . GLN A 1 6 ? -4.749 2.978 -6.878 1.00 41.42 2 GLN A O 3
ATOM 3383 N N . GLU A 1 7 ? -5.225 1.922 -8.808 1.00 10.34 3 GLU A N 3
ATOM 3384 C CA . GLU A 1 7 ? -5.766 3.113 -9.453 1.00 43.41 3 GLU A CA 3
ATOM 3385 C C . GLU A 1 7 ? -7.106 2.811 -10.117 1.00 1.34 3 GLU A C 3
ATOM 3386 O O . GLU A 1 7 ? -7.170 2.071 -11.098 1.00 34.43 3 GLU A O 3
ATOM 3398 N N . GLN A 1 8 ? -8.172 3.389 -9.574 1.00 60.23 4 GLN A N 3
ATOM 3399 C CA . GLN A 1 8 ? -9.511 3.180 -10.113 1.00 65.40 4 GLN A CA 3
ATOM 3400 C C . GLN A 1 8 ? -9.589 3.636 -11.566 1.00 75.21 4 GLN A C 3
ATOM 3401 O O . GLN A 1 8 ? -9.472 4.825 -11.862 1.00 20.22 4 GLN A O 3
ATOM 3415 N N . VAL A 1 9 ? -9.789 2.681 -12.471 1.00 11.41 5 VAL A N 3
ATOM 3416 C CA . VAL A 1 9 ? -9.884 2.985 -13.893 1.00 40.23 5 VAL A CA 3
ATOM 3417 C C . VAL A 1 9 ? -11.284 2.696 -14.424 1.00 44.52 5 VAL A C 3
ATOM 3418 O O . VAL A 1 9 ? -11.460 2.381 -15.601 1.00 35.51 5 VAL A O 3
ATOM 3431 N N . SER A 1 10 ? -12.278 2.810 -13.548 1.00 63.22 6 SER A N 3
ATOM 3432 C CA . SER A 1 10 ? -13.663 2.558 -13.928 1.00 71.41 6 SER A CA 3
ATOM 3433 C C . SER A 1 10 ? -13.824 1.149 -14.492 1.00 14.41 6 SER A C 3
ATOM 3434 O O . SER A 1 10 ? -14.500 0.947 -15.500 1.00 65.32 6 SER A O 3
ATOM 3442 N N . ASN A 1 11 ? -13.200 0.179 -13.832 1.00 42.30 7 ASN A N 3
ATOM 3443 C CA . ASN A 1 11 ? -13.273 -1.210 -14.267 1.00 33.43 7 ASN A CA 3
ATOM 3444 C C . ASN A 1 11 ? -13.984 -2.069 -13.227 1.00 15.11 7 ASN A C 3
ATOM 3445 O O . ASN A 1 11 ? -13.886 -1.818 -12.025 1.00 32.20 7 ASN A O 3
ATOM 3456 N N . VAL A 1 12 ? -14.703 -3.085 -13.696 1.00 51.13 8 VAL A N 3
ATOM 3457 C CA . VAL A 1 12 ? -15.431 -3.982 -12.806 1.00 62.13 8 VAL A CA 3
ATOM 3458 C C . VAL A 1 12 ? -14.825 -5.381 -12.821 1.00 1.24 8 VAL A C 3
ATOM 3459 O O . VAL A 1 12 ? -13.838 -5.633 -13.513 1.00 63.32 8 VAL A O 3
ATOM 3472 N N . ARG A 1 13 ? -15.421 -6.286 -12.053 1.00 60.22 9 ARG A N 3
ATOM 3473 C CA . ARG A 1 13 ? -14.939 -7.660 -11.977 1.00 71.21 9 ARG A CA 3
ATOM 3474 C C . ARG A 1 13 ? -16.105 -8.640 -11.868 1.00 51.22 9 ARG A C 3
ATOM 3475 O O . ARG A 1 13 ? -17.098 -8.366 -11.194 1.00 24.44 9 ARG A O 3
ATOM 3496 N N . ALA A 1 14 ? -15.976 -9.781 -12.537 1.00 11.44 10 ALA A N 3
ATOM 3497 C CA . ALA A 1 14 ? -17.017 -10.801 -12.513 1.00 54.44 10 ALA A CA 3
ATOM 3498 C C . ALA A 1 14 ? -16.578 -12.016 -11.702 1.00 51.54 10 ALA A C 3
ATOM 3499 O O . ALA A 1 14 ? -15.534 -12.610 -11.972 1.00 1.20 10 ALA A O 3
ATOM 3506 N N . ARG A 1 15 ? -17.381 -12.377 -10.707 1.00 31.13 11 ARG A N 3
ATOM 3507 C CA . ARG A 1 15 ? -17.073 -13.520 -9.855 1.00 50.32 11 ARG A CA 3
ATOM 3508 C C . ARG A 1 15 ? -17.863 -14.751 -10.290 1.00 20.11 11 ARG A C 3
ATOM 3509 O O . ARG A 1 15 ? -19.055 -14.868 -10.006 1.00 44.44 11 ARG A O 3
ATOM 3530 N N . ILE A 1 16 ? -17.190 -15.666 -10.980 1.00 43.03 12 ILE A N 3
ATOM 3531 C CA . ILE A 1 16 ? -17.829 -16.887 -11.454 1.00 64.34 12 ILE A CA 3
ATOM 3532 C C . ILE A 1 16 ? -17.593 -18.042 -10.486 1.00 54.33 12 ILE A C 3
ATOM 3533 O O . ILE A 1 16 ? -16.497 -18.203 -9.950 1.00 45.13 12 ILE A O 3
ATOM 3549 N N . TYR A 1 17 ? -18.631 -18.842 -10.266 1.00 31.12 13 TYR A N 3
ATOM 3550 C CA . TYR A 1 17 ? -18.538 -19.982 -9.362 1.00 10.51 13 TYR A CA 3
ATOM 3551 C C . TYR A 1 17 ? -19.285 -21.187 -9.925 1.00 1.23 13 TYR A C 3
ATOM 3552 O O . TYR A 1 17 ? -20.399 -21.060 -10.435 1.00 45.52 13 TYR A O 3
ATOM 3570 N N . LYS A 1 18 ? -18.664 -22.357 -9.829 1.00 4.13 14 LYS A N 3
ATOM 3571 C CA . LYS A 1 18 ? -19.268 -23.588 -10.327 1.00 0.22 14 LYS A CA 3
ATOM 3572 C C . LYS A 1 18 ? -20.228 -24.176 -9.298 1.00 62.53 14 LYS A C 3
ATOM 3573 O O . LYS A 1 18 ? -20.086 -23.972 -8.093 1.00 15.22 14 LYS A O 3
ATOM 3592 N N . PRO A 1 19 ? -21.227 -24.928 -9.783 1.00 55.03 15 PRO A N 3
ATOM 3593 C CA . PRO A 1 19 ? -22.230 -25.564 -8.922 1.00 44.33 15 PRO A CA 3
ATOM 3594 C C . PRO A 1 19 ? -21.644 -26.703 -8.096 1.00 3.15 15 PRO A C 3
ATOM 3595 O O . PRO A 1 19 ? -20.503 -27.115 -8.307 1.00 52.44 15 PRO A O 3
ATOM 3606 N N . ALA A 1 20 ? -22.432 -27.209 -7.153 1.00 21.34 16 ALA A N 3
ATOM 3607 C CA . ALA A 1 20 ? -21.991 -28.304 -6.296 1.00 12.41 16 ALA A CA 3
ATOM 3608 C C . ALA A 1 20 ? -22.170 -29.650 -6.988 1.00 63.21 16 ALA A C 3
ATOM 3609 O O . ALA A 1 20 ? -23.052 -29.814 -7.832 1.00 13.04 16 ALA A O 3
ATOM 3616 N N . LYS A 1 21 ? -21.326 -30.612 -6.629 1.00 53.33 17 LYS A N 3
ATOM 3617 C CA . LYS A 1 21 ? -21.391 -31.945 -7.215 1.00 64.23 17 LYS A CA 3
ATOM 3618 C C . LYS A 1 21 ? -22.700 -32.637 -6.852 1.00 32.02 17 LYS A C 3
ATOM 3619 O O . LYS A 1 21 ? -23.262 -33.383 -7.652 1.00 23.43 17 LYS A O 3
ATOM 3638 N N . SER A 1 22 ? -23.181 -32.384 -5.639 1.00 1.42 18 SER A N 3
ATOM 3639 C CA . SER A 1 22 ? -24.424 -32.984 -5.168 1.00 2.05 18 SER A CA 3
ATOM 3640 C C . SER A 1 22 ? -25.559 -31.966 -5.183 1.00 43.54 18 SER A C 3
ATOM 3641 O O . SER A 1 22 ? -25.707 -31.167 -4.256 1.00 72.44 18 SER A O 3
ATOM 3649 N N . THR A 1 23 ? -26.361 -31.998 -6.244 1.00 35.24 19 THR A N 3
ATOM 3650 C CA . THR A 1 23 ? -27.483 -31.080 -6.382 1.00 11.53 19 THR A CA 3
ATOM 3651 C C . THR A 1 23 ? -28.798 -31.835 -6.534 1.00 1.14 19 THR A C 3
ATOM 3652 O O . THR A 1 23 ? -28.841 -32.909 -7.134 1.00 51.12 19 THR A O 3
ATOM 3663 N N . MET A 1 24 ? -29.868 -31.268 -5.987 1.00 11.21 20 MET A N 3
ATOM 3664 C CA . MET A 1 24 ? -31.185 -31.889 -6.064 1.00 73.25 20 MET A CA 3
ATOM 3665 C C . MET A 1 24 ? -32.168 -30.989 -6.806 1.00 1.40 20 MET A C 3
ATOM 3666 O O . MET A 1 24 ? -33.362 -30.980 -6.507 1.00 53.12 20 MET A O 3
ATOM 3680 N N . GLN A 1 25 ? -31.658 -30.232 -7.772 1.00 64.34 21 GLN A N 3
ATOM 3681 C CA . GLN A 1 25 ? -32.492 -29.327 -8.555 1.00 32.51 21 GLN A CA 3
ATOM 3682 C C . GLN A 1 25 ? -32.208 -29.478 -10.045 1.00 61.21 21 GLN A C 3
ATOM 3683 O O . GLN A 1 25 ? -31.056 -29.622 -10.457 1.00 10.20 21 GLN A O 3
ATOM 3697 N N . SER A 1 26 ? -33.265 -29.444 -10.851 1.00 31.34 22 SER A N 3
ATOM 3698 C CA . SER A 1 26 ? -33.129 -29.582 -12.296 1.00 33.21 22 SER A CA 3
ATOM 3699 C C . SER A 1 26 ? -33.565 -28.303 -13.006 1.00 73.33 22 SER A C 3
ATOM 3700 O O . SER A 1 26 ? -32.982 -27.912 -14.017 1.00 12.05 22 SER A O 3
ATOM 3708 N N . GLY A 1 27 ? -34.595 -27.658 -12.469 1.00 11.42 23 GLY A N 3
ATOM 3709 C CA . GLY A 1 27 ? -35.093 -26.431 -13.063 1.00 52.24 23 GLY A CA 3
ATOM 3710 C C . GLY A 1 27 ? -35.931 -26.684 -14.300 1.00 50.13 23 GLY A C 3
ATOM 3711 O O . GLY A 1 27 ? -35.397 -26.951 -15.377 1.00 64.04 23 GLY A O 3
ATOM 3715 N N . HIS A 1 28 ? -37.249 -26.601 -14.148 1.00 15.14 24 HIS A N 3
ATOM 3716 C CA . HIS A 1 28 ? -38.164 -26.825 -15.262 1.00 44.54 24 HIS A CA 3
ATOM 3717 C C . HIS A 1 28 ? -38.424 -25.526 -16.020 1.00 3.21 24 HIS A C 3
ATOM 3718 O O . HIS A 1 28 ? -38.307 -25.477 -17.245 1.00 11.32 24 HIS A O 3
ATOM 3732 N N . SER A 1 29 ? -38.777 -24.478 -15.284 1.00 51.20 25 SER A N 3
ATOM 3733 C CA . SER A 1 29 ? -39.058 -23.180 -15.888 1.00 31.04 25 SER A CA 3
ATOM 3734 C C . SER A 1 29 ? -37.903 -22.211 -15.656 1.00 62.22 25 SER A C 3
ATOM 3735 O O . SER A 1 29 ? -38.112 -21.040 -15.342 1.00 41.12 25 SER A O 3
ATOM 3743 N N . LYS A 1 30 ? -36.681 -22.710 -15.813 1.00 42.41 26 LYS A N 3
ATOM 3744 C CA . LYS A 1 30 ? -35.489 -21.890 -15.623 1.00 34.31 26 LYS A CA 3
ATOM 3745 C C . LYS A 1 30 ? -34.233 -22.655 -16.027 1.00 72.01 26 LYS A C 3
ATOM 3746 O O . LYS A 1 30 ? -34.159 -23.875 -15.871 1.00 14.13 26 LYS A O 3
ATOM 3765 N N . LEU A 1 31 ? -33.247 -21.932 -16.546 1.00 54.15 27 LEU A N 3
ATOM 3766 C CA . LEU A 1 31 ? -31.993 -22.543 -16.972 1.00 1.54 27 LEU A CA 3
ATOM 3767 C C . LEU A 1 31 ? -30.801 -21.852 -16.316 1.00 53.20 27 LEU A C 3
ATOM 3768 O O . LEU A 1 31 ? -30.350 -20.801 -16.771 1.00 52.41 27 LEU A O 3
ATOM 3784 N N . LYS A 1 32 ? -30.294 -22.451 -15.244 1.00 0.23 28 LYS A N 3
ATOM 3785 C CA . LYS A 1 32 ? -29.152 -21.898 -14.526 1.00 44.41 28 LYS A CA 3
ATOM 3786 C C . LYS A 1 32 ? -28.385 -22.994 -13.794 1.00 71.32 28 LYS A C 3
ATOM 3787 O O . LYS A 1 32 ? -28.932 -23.673 -12.926 1.00 33.32 28 LYS A O 3
ATOM 3806 N N . ALA A 1 33 ? -27.116 -23.160 -14.149 1.00 10.23 29 ALA A N 3
ATOM 3807 C CA . ALA A 1 33 ? -26.273 -24.172 -13.523 1.00 52.02 29 ALA A CA 3
ATOM 3808 C C . ALA A 1 33 ? -25.068 -23.536 -12.839 1.00 20.14 29 ALA A C 3
ATOM 3809 O O . ALA A 1 33 ? -24.614 -24.008 -11.796 1.00 51.14 29 ALA A O 3
ATOM 3816 N N . TRP A 1 34 ? -24.555 -22.463 -13.430 1.00 73.53 30 TRP A N 3
ATOM 3817 C CA . TRP A 1 34 ? -23.402 -21.764 -12.876 1.00 42.30 30 TRP A CA 3
ATOM 3818 C C . TRP A 1 34 ? -23.828 -20.472 -12.188 1.00 40.32 30 TRP A C 3
ATOM 3819 O O . TRP A 1 34 ? -24.952 -20.003 -12.366 1.00 32.13 30 TRP A O 3
ATOM 3840 N N . LYS A 1 35 ? -22.923 -19.899 -11.402 1.00 22.05 31 LYS A N 3
ATOM 3841 C CA . LYS A 1 35 ? -23.204 -18.659 -10.687 1.00 64.25 31 LYS A CA 3
ATOM 3842 C C . LYS A 1 35 ? -22.254 -17.550 -11.128 1.00 53.33 31 LYS A C 3
ATOM 3843 O O . LYS A 1 35 ? -21.113 -17.811 -11.509 1.00 51.14 31 LYS A O 3
ATOM 3862 N N . LEU A 1 36 ? -22.733 -16.312 -11.073 1.00 61.12 32 LEU A N 3
ATOM 3863 C CA . LEU A 1 36 ? -21.927 -15.162 -11.466 1.00 1.52 32 LEU A CA 3
ATOM 3864 C C . LEU A 1 36 ? -22.300 -13.929 -10.648 1.00 55.00 32 LEU A C 3
ATOM 3865 O O . LEU A 1 36 ? -23.476 -13.587 -10.527 1.00 50.20 32 LEU A O 3
ATOM 3881 N N . GLU A 1 37 ? -21.292 -13.267 -10.089 1.00 61.35 33 GLU A N 3
ATOM 3882 C CA . GLU A 1 37 ? -21.516 -12.072 -9.285 1.00 71.22 33 GLU A CA 3
ATOM 3883 C C . GLU A 1 37 ? -20.596 -10.937 -9.727 1.00 31.31 33 GLU A C 3
ATOM 3884 O O . GLU A 1 37 ? -19.395 -10.955 -9.457 1.00 32.23 33 GLU A O 3
ATOM 3896 N N . PHE A 1 38 ? -21.169 -9.952 -10.409 1.00 45.04 34 PHE A N 3
ATOM 3897 C CA . PHE A 1 38 ? -20.401 -8.809 -10.891 1.00 5.20 34 PHE A CA 3
ATOM 3898 C C . PHE A 1 38 ? -20.383 -7.689 -9.854 1.00 24.44 34 PHE A C 3
ATOM 3899 O O . PHE A 1 38 ? -21.379 -7.443 -9.175 1.00 50.20 34 PHE A O 3
ATOM 3916 N N . GLU A 1 39 ? -19.242 -7.017 -9.739 1.00 54.43 35 GLU A N 3
ATOM 3917 C CA . GLU A 1 39 ? -19.094 -5.925 -8.784 1.00 13.22 35 GLU A CA 3
ATOM 3918 C C . GLU A 1 39 ? -20.137 -4.838 -9.034 1.00 21.15 35 GLU A C 3
ATOM 3919 O O . GLU A 1 39 ? -20.716 -4.736 -10.114 1.00 74.23 35 GLU A O 3
ATOM 3931 N N . PRO A 1 40 ? -20.381 -4.007 -8.009 1.00 21.41 36 PRO A N 3
ATOM 3932 C CA . PRO A 1 40 ? -21.353 -2.914 -8.092 1.00 14.40 36 PRO A CA 3
ATOM 3933 C C . PRO A 1 40 ? -20.889 -1.794 -9.018 1.00 71.42 36 PRO A C 3
ATOM 3934 O O . PRO A 1 40 ? -21.650 -0.878 -9.329 1.00 10.14 36 PRO A O 3
ATOM 3945 N N . SER A 1 41 ? -19.638 -1.875 -9.455 1.00 25.13 37 SER A N 3
ATOM 3946 C CA . SER A 1 41 ? -19.071 -0.866 -10.343 1.00 33.52 37 SER A CA 3
ATOM 3947 C C . SER A 1 41 ? -19.072 0.506 -9.677 1.00 21.23 37 SER A C 3
ATOM 3948 O O . SER A 1 41 ? -19.083 1.537 -10.352 1.00 31.43 37 SER A O 3
ATOM 3956 N N . CYS A 1 42 ? -19.059 0.511 -8.349 1.00 11.11 38 CYS A N 3
ATOM 3957 C CA . CYS A 1 42 ? -19.059 1.756 -7.588 1.00 43.14 38 CYS A CA 3
ATOM 3958 C C . CYS A 1 42 ? -20.333 2.554 -7.850 1.00 61.50 38 CYS A C 3
ATOM 3959 O O . CYS A 1 42 ? -20.325 3.784 -7.823 1.00 13.14 38 CYS A O 3
ATOM 3967 N N . THR A 1 43 ? -21.427 1.843 -8.106 1.00 22.02 39 THR A N 3
ATOM 3968 C CA . THR A 1 43 ? -22.708 2.483 -8.375 1.00 11.00 39 THR A CA 3
ATOM 3969 C C . THR A 1 43 ? -23.864 1.514 -8.152 1.00 15.13 39 THR A C 3
ATOM 3970 O O . THR A 1 43 ? -23.666 0.301 -8.093 1.00 5.52 39 THR A O 3
ATOM 3981 N N . GLN A 1 44 ? -25.070 2.058 -8.028 1.00 42.24 40 GLN A N 3
ATOM 3982 C CA . GLN A 1 44 ? -26.258 1.240 -7.812 1.00 52.41 40 GLN A CA 3
ATOM 3983 C C . GLN A 1 44 ? -27.230 1.372 -8.981 1.00 22.13 40 GLN A C 3
ATOM 3984 O O . GLN A 1 44 ? -28.435 1.531 -8.784 1.00 23.41 40 GLN A O 3
ATOM 3998 N N . TYR A 1 45 ? -26.697 1.303 -10.195 1.00 52.24 41 TYR A N 3
ATOM 3999 C CA . TYR A 1 45 ? -27.518 1.417 -11.396 1.00 30.11 41 TYR A CA 3
ATOM 4000 C C . TYR A 1 45 ? -28.000 0.046 -11.858 1.00 21.21 41 TYR A C 3
ATOM 4001 O O . TYR A 1 45 ? -27.453 -0.535 -12.797 1.00 75.10 41 TYR A O 3
ATOM 4019 N N . THR A 1 46 ? -29.028 -0.468 -11.192 1.00 14.13 42 THR A N 3
ATOM 4020 C CA . THR A 1 46 ? -29.585 -1.771 -11.532 1.00 74.23 42 THR A CA 3
ATOM 4021 C C . THR A 1 46 ? -31.104 -1.707 -11.648 1.00 71.13 42 THR A C 3
ATOM 4022 O O . THR A 1 46 ? -31.791 -1.321 -10.703 1.00 33.02 42 THR A O 3
ATOM 4033 N N . GLU A 1 47 ? -31.622 -2.088 -12.812 1.00 24.23 43 GLU A N 3
ATOM 4034 C CA . GLU A 1 47 ? -33.061 -2.073 -13.049 1.00 44.10 43 GLU A CA 3
ATOM 4035 C C . GLU A 1 47 ? -33.463 -3.176 -14.025 1.00 43.31 43 GLU A C 3
ATOM 4036 O O . GLU A 1 47 ? -33.841 -2.920 -15.168 1.00 42.12 43 GLU A O 3
ATOM 4048 N N . PRO A 1 48 ? -33.378 -4.433 -13.564 1.00 43.53 44 PRO A N 3
ATOM 4049 C CA . PRO A 1 48 ? -33.729 -5.599 -14.378 1.00 62.34 44 PRO A CA 3
ATOM 4050 C C . PRO A 1 48 ? -35.227 -5.692 -14.644 1.00 75.14 44 PRO A C 3
ATOM 4051 O O . PRO A 1 48 ? -35.997 -4.824 -14.229 1.00 30.24 44 PRO A O 3
ATOM 4062 N N . LEU A 1 49 ? -35.637 -6.750 -15.337 1.00 41.33 45 LEU A N 3
ATOM 4063 C CA . LEU A 1 49 ? -37.045 -6.956 -15.656 1.00 61.45 45 LEU A CA 3
ATOM 4064 C C . LEU A 1 49 ? -37.485 -8.369 -15.289 1.00 23.33 45 LEU A C 3
ATOM 4065 O O . LEU A 1 49 ? -36.691 -9.310 -15.335 1.00 52.55 45 LEU A O 3
ATOM 4081 N N . MET A 1 50 ? -38.756 -8.512 -14.925 1.00 4.55 46 MET A N 3
ATOM 4082 C CA . MET A 1 50 ? -39.301 -9.811 -14.552 1.00 74.41 46 MET A CA 3
ATOM 4083 C C . MET A 1 50 ? -40.809 -9.852 -14.779 1.00 34.23 46 MET A C 3
ATOM 4084 O O . MET A 1 50 ? -41.444 -8.819 -14.982 1.00 73.12 46 MET A O 3
ATOM 4098 N N . ASN A 1 51 ? -41.377 -11.055 -14.742 1.00 45.32 47 ASN A N 3
ATOM 4099 C CA . ASN A 1 51 ? -42.810 -11.229 -14.945 1.00 34.25 47 ASN A CA 3
ATOM 4100 C C . ASN A 1 51 ? -43.471 -11.800 -13.694 1.00 21.35 47 ASN A C 3
ATOM 4101 O O . ASN A 1 51 ? -44.493 -11.293 -13.233 1.00 10.44 47 ASN A O 3
ATOM 4112 N N . TRP A 1 52 ? -42.879 -12.857 -13.149 1.00 73.43 48 TRP A N 3
ATOM 4113 C CA . TRP A 1 52 ? -43.409 -13.497 -11.951 1.00 51.00 48 TRP A CA 3
ATOM 4114 C C . TRP A 1 52 ? -43.357 -12.548 -10.758 1.00 23.32 48 TRP A C 3
ATOM 4115 O O . TRP A 1 52 ? -42.281 -12.237 -10.246 1.00 2.04 48 TRP A O 3
ATOM 4136 N N . THR A 1 53 ? -44.525 -12.090 -10.320 1.00 31.52 49 THR A N 3
ATOM 4137 C CA . THR A 1 53 ? -44.611 -11.175 -9.189 1.00 34.24 49 THR A CA 3
ATOM 4138 C C . THR A 1 53 ? -43.953 -11.771 -7.949 1.00 14.24 49 THR A C 3
ATOM 4139 O O . THR A 1 53 ? -44.156 -12.941 -7.627 1.00 75.01 49 THR A O 3
ATOM 4150 N N . GLY A 1 54 ? -43.162 -10.957 -7.256 1.00 52.30 50 GLY A N 3
ATOM 4151 C CA . GLY A 1 54 ? -42.487 -11.421 -6.059 1.00 32.25 50 GLY A CA 3
ATOM 4152 C C . GLY A 1 54 ? -43.454 -11.906 -4.997 1.00 52.12 50 GLY A C 3
ATOM 4153 O O . GLY A 1 54 ? -44.609 -11.480 -4.959 1.00 63.44 50 GLY A O 3
ATOM 4157 N N . SER A 1 55 ? -42.984 -12.801 -4.133 1.00 61.41 51 SER A N 3
ATOM 4158 C CA . SER A 1 55 ? -43.818 -13.348 -3.070 1.00 72.35 51 SER A CA 3
ATOM 4159 C C . SER A 1 55 ? -44.183 -12.269 -2.055 1.00 43.14 51 SER A C 3
ATOM 4160 O O . SER A 1 55 ? -45.336 -12.157 -1.639 1.00 20.03 51 SER A O 3
ATOM 4168 N N . HIS A 1 56 ? -43.191 -11.475 -1.663 1.00 14.03 52 HIS A N 3
ATOM 4169 C CA . HIS A 1 56 ? -43.407 -10.404 -0.697 1.00 44.12 52 HIS A CA 3
ATOM 4170 C C . HIS A 1 56 ? -43.140 -9.041 -1.330 1.00 2.30 52 HIS A C 3
ATOM 4171 O O . HIS A 1 56 ? -42.786 -8.085 -0.641 1.00 11.53 52 HIS A O 3
ATOM 4185 N N . ASP A 1 57 ? -43.312 -8.961 -2.645 1.00 23.32 53 ASP A N 3
ATOM 4186 C CA . ASP A 1 57 ? -43.091 -7.716 -3.370 1.00 42.42 53 ASP A CA 3
ATOM 4187 C C . ASP A 1 57 ? -41.714 -7.139 -3.053 1.00 73.41 53 ASP A C 3
ATOM 4188 O O . ASP A 1 57 ? -41.526 -5.922 -3.039 1.00 22.42 53 ASP A O 3
ATOM 4197 N N . THR A 1 58 ? -40.753 -8.022 -2.799 1.00 3.14 54 THR A N 3
ATOM 4198 C CA . THR A 1 58 ? -39.395 -7.601 -2.480 1.00 25.54 54 THR A CA 3
ATOM 4199 C C . THR A 1 58 ? -38.392 -8.187 -3.468 1.00 4.31 54 THR A C 3
ATOM 4200 O O . THR A 1 58 ? -38.180 -9.399 -3.511 1.00 55.10 54 THR A O 3
ATOM 4211 N N . LYS A 1 59 ? -37.775 -7.317 -4.262 1.00 34.01 55 LYS A N 3
ATOM 4212 C CA . LYS A 1 59 ? -36.791 -7.746 -5.250 1.00 35.11 55 LYS A CA 3
ATOM 4213 C C . LYS A 1 59 ? -35.416 -7.166 -4.937 1.00 14.52 55 LYS A C 3
ATOM 4214 O O . LYS A 1 59 ? -35.028 -6.136 -5.488 1.00 31.33 55 LYS A O 3
ATOM 4233 N N . GLN A 1 60 ? -34.686 -7.832 -4.050 1.00 30.53 56 GLN A N 3
ATOM 4234 C CA . GLN A 1 60 ? -33.353 -7.383 -3.665 1.00 41.43 56 GLN A CA 3
ATOM 4235 C C . GLN A 1 60 ? -32.303 -8.434 -4.005 1.00 65.54 56 GLN A C 3
ATOM 4236 O O . GLN A 1 60 ? -31.581 -8.909 -3.131 1.00 4.23 56 GLN A O 3
ATOM 4250 N N . GLN A 1 61 ? -32.225 -8.793 -5.283 1.00 64.24 57 GLN A N 3
ATOM 4251 C CA . GLN A 1 61 ? -31.263 -9.790 -5.740 1.00 15.41 57 GLN A CA 3
ATOM 4252 C C . GLN A 1 61 ? -29.995 -9.123 -6.261 1.00 33.03 57 GLN A C 3
ATOM 4253 O O . GLN A 1 61 ? -30.055 -8.183 -7.053 1.00 33.15 57 GLN A O 3
ATOM 4267 N N . VAL A 1 62 ? -28.845 -9.617 -5.811 1.00 55.03 58 VAL A N 3
ATOM 4268 C CA . VAL A 1 62 ? -27.562 -9.071 -6.233 1.00 45.23 58 VAL A CA 3
ATOM 4269 C C . VAL A 1 62 ? -26.763 -10.095 -7.032 1.00 14.23 58 VAL A C 3
ATOM 4270 O O . VAL A 1 62 ? -25.931 -9.736 -7.865 1.00 41.43 58 VAL A O 3
ATOM 4283 N N . CYS A 1 63 ? -27.023 -11.371 -6.771 1.00 24.12 59 CYS A N 3
ATOM 4284 C CA . CYS A 1 63 ? -26.327 -12.449 -7.465 1.00 75.34 59 CYS A CA 3
ATOM 4285 C C . CYS A 1 63 ? -26.996 -12.755 -8.802 1.00 51.24 59 CYS A C 3
ATOM 4286 O O . CYS A 1 63 ? -28.220 -12.690 -8.926 1.00 62.30 59 CYS A O 3
ATOM 4294 N N . LEU A 1 64 ? -26.185 -13.087 -9.801 1.00 42.31 60 LEU A N 3
ATOM 4295 C CA . LEU A 1 64 ? -26.697 -13.400 -11.131 1.00 11.23 60 LEU A CA 3
ATOM 4296 C C . LEU A 1 64 ? -26.391 -14.847 -11.504 1.00 60.01 60 LEU A C 3
ATOM 4297 O O . LEU A 1 64 ? -25.236 -15.273 -11.480 1.00 72.54 60 LEU A O 3
ATOM 4313 N N . SER A 1 65 ? -27.433 -15.596 -11.851 1.00 23.03 61 SER A N 3
ATOM 4314 C CA . SER A 1 65 ? -27.275 -16.996 -12.229 1.00 53.32 61 SER A CA 3
ATOM 4315 C C . SER A 1 65 ? -27.147 -17.139 -13.742 1.00 4.02 61 SER A C 3
ATOM 4316 O O . SER A 1 65 ? -27.708 -16.350 -14.502 1.00 71.14 61 SER A O 3
ATOM 4324 N N . PHE A 1 66 ? -26.402 -18.152 -14.173 1.00 72.22 62 PHE A N 3
ATOM 4325 C CA . PHE A 1 66 ? -26.198 -18.400 -15.596 1.00 3.44 62 PHE A CA 3
ATOM 4326 C C . PHE A 1 66 ? -26.350 -19.883 -15.916 1.00 72.52 62 PHE A C 3
ATOM 4327 O O . PHE A 1 66 ? -26.176 -20.740 -15.049 1.00 35.30 62 PHE A O 3
ATOM 4344 N N . THR A 1 67 ? -26.676 -20.181 -17.171 1.00 13.24 63 THR A N 3
ATOM 4345 C CA . THR A 1 67 ? -26.854 -21.560 -17.608 1.00 2.54 63 THR A CA 3
ATOM 4346 C C . THR A 1 67 ? -25.561 -22.355 -17.461 1.00 43.55 63 THR A C 3
ATOM 4347 O O . THR A 1 67 ? -25.544 -23.427 -16.857 1.00 43.13 63 THR A O 3
ATOM 4358 N N . THR A 1 68 ? -24.478 -21.821 -18.018 1.00 1.31 64 THR A N 3
ATOM 4359 C CA . THR A 1 68 ? -23.180 -22.480 -17.950 1.00 1.40 64 THR A CA 3
ATOM 4360 C C . THR A 1 68 ? -22.053 -21.462 -17.816 1.00 71.04 64 THR A C 3
ATOM 4361 O O . THR A 1 68 ? -22.287 -20.255 -17.849 1.00 53.32 64 THR A O 3
ATOM 4372 N N . ARG A 1 69 ? -20.829 -21.958 -17.668 1.00 13.20 65 ARG A N 3
ATOM 4373 C CA . ARG A 1 69 ? -19.665 -21.092 -17.529 1.00 4.41 65 ARG A CA 3
ATOM 4374 C C . ARG A 1 69 ? -19.420 -20.302 -18.812 1.00 45.41 65 ARG A C 3
ATOM 4375 O O . ARG A 1 69 ? -18.965 -19.159 -18.770 1.00 54.12 65 ARG A O 3
ATOM 4396 N N . GLU A 1 70 ? -19.722 -20.921 -19.949 1.00 25.20 66 GLU A N 3
ATOM 4397 C CA . GLU A 1 70 ? -19.533 -20.276 -21.243 1.00 3.54 66 GLU A CA 3
ATOM 4398 C C . GLU A 1 70 ? -20.155 -18.882 -21.253 1.00 1.23 66 GLU A C 3
ATOM 4399 O O . GLU A 1 70 ? -19.519 -17.908 -21.660 1.00 35.24 66 GLU A O 3
ATOM 4411 N N . LEU A 1 71 ? -21.401 -18.794 -20.801 1.00 22.12 67 LEU A N 3
ATOM 4412 C CA . LEU A 1 71 ? -22.111 -17.520 -20.757 1.00 61.12 67 LEU A CA 3
ATOM 4413 C C . LEU A 1 71 ? -21.463 -16.571 -19.755 1.00 42.51 67 LEU A C 3
ATOM 4414 O O . LEU A 1 71 ? -21.299 -15.381 -20.029 1.00 12.10 67 LEU A O 3
ATOM 4430 N N . ALA A 1 72 ? -21.094 -17.104 -18.595 1.00 51.42 68 ALA A N 3
ATOM 4431 C CA . ALA A 1 72 ? -20.460 -16.303 -17.554 1.00 62.44 68 ALA A CA 3
ATOM 4432 C C . ALA A 1 72 ? -19.231 -15.578 -18.092 1.00 14.24 68 ALA A C 3
ATOM 4433 O O . ALA A 1 72 ? -19.080 -14.371 -17.903 1.00 2.10 68 ALA A O 3
ATOM 4440 N N . ILE A 1 73 ? -18.357 -16.322 -18.760 1.00 4.13 69 ILE A N 3
ATOM 4441 C CA . ILE A 1 73 ? -17.141 -15.748 -19.324 1.00 21.00 69 ILE A CA 3
ATOM 4442 C C . ILE A 1 73 ? -17.446 -14.942 -20.582 1.00 43.00 69 ILE A C 3
ATOM 4443 O O . ILE A 1 73 ? -16.809 -13.924 -20.849 1.00 11.30 69 ILE A O 3
ATOM 4459 N N . ALA A 1 74 ? -18.425 -15.406 -21.351 1.00 70.05 70 ALA A N 3
ATOM 4460 C CA . ALA A 1 74 ? -18.817 -14.726 -22.580 1.00 35.43 70 ALA A CA 3
ATOM 4461 C C . ALA A 1 74 ? -19.424 -13.359 -22.282 1.00 2.03 70 ALA A C 3
ATOM 4462 O O . ALA A 1 74 ? -19.384 -12.456 -23.117 1.00 65.53 70 ALA A O 3
ATOM 4469 N N . TYR A 1 75 ? -19.985 -13.214 -21.086 1.00 4.03 71 TYR A N 3
ATOM 4470 C CA . TYR A 1 75 ? -20.601 -11.957 -20.679 1.00 74.41 71 TYR A CA 3
ATOM 4471 C C . TYR A 1 75 ? -19.549 -10.967 -20.188 1.00 62.11 71 TYR A C 3
ATOM 4472 O O . TYR A 1 75 ? -19.480 -9.833 -20.660 1.00 63.53 71 TYR A O 3
ATOM 4490 N N . ALA A 1 76 ? -18.731 -11.407 -19.237 1.00 43.21 72 ALA A N 3
ATOM 4491 C CA . ALA A 1 76 ? -17.681 -10.562 -18.683 1.00 63.12 72 ALA A CA 3
ATOM 4492 C C . ALA A 1 76 ? -16.753 -10.049 -19.780 1.00 61.12 72 ALA A C 3
ATOM 4493 O O . ALA A 1 76 ? -16.443 -8.858 -19.839 1.00 35.14 72 ALA A O 3
ATOM 4500 N N . VAL A 1 77 ? -16.312 -10.954 -20.648 1.00 72.44 73 VAL A N 3
ATOM 4501 C CA . VAL A 1 77 ? -15.421 -10.593 -21.743 1.00 51.44 73 VAL A CA 3
ATOM 4502 C C . VAL A 1 77 ? -16.094 -9.615 -22.700 1.00 1.11 73 VAL A C 3
ATOM 4503 O O . VAL A 1 77 ? -15.433 -8.773 -23.309 1.00 73.20 73 VAL A O 3
ATOM 4516 N N . ALA A 1 78 ? -17.411 -9.731 -22.826 1.00 42.04 74 ALA A N 3
ATOM 4517 C CA . ALA A 1 78 ? -18.174 -8.855 -23.707 1.00 33.24 74 ALA A CA 3
ATOM 4518 C C . ALA A 1 78 ? -17.860 -7.389 -23.429 1.00 23.11 74 ALA A C 3
ATOM 4519 O O . ALA A 1 78 ? -17.924 -6.548 -24.327 1.00 64.51 74 ALA A O 3
ATOM 4526 N N . HIS A 1 79 ? -17.521 -7.087 -22.180 1.00 2.14 75 HIS A N 3
ATOM 4527 C CA . HIS A 1 79 ? -17.197 -5.721 -21.784 1.00 1.12 75 HIS A CA 3
ATOM 4528 C C . HIS A 1 79 ? -15.782 -5.641 -21.219 1.00 5.14 75 HIS A C 3
ATOM 4529 O O . HIS A 1 79 ? -15.465 -4.746 -20.434 1.00 54.20 75 HIS A O 3
ATOM 4543 N N . LYS A 1 80 ? -14.935 -6.582 -21.620 1.00 42.24 76 LYS A N 3
ATOM 4544 C CA . LYS A 1 80 ? -13.553 -6.618 -21.155 1.00 13.14 76 LYS A CA 3
ATOM 4545 C C . LYS A 1 80 ? -13.491 -6.564 -19.632 1.00 14.35 76 LYS A C 3
ATOM 4546 O O . LYS A 1 80 ? -12.776 -5.741 -19.060 1.00 11.21 76 LYS A O 3
ATOM 4565 N N . ILE A 1 81 ? -14.242 -7.446 -18.981 1.00 74.43 77 ILE A N 3
ATOM 4566 C CA . ILE A 1 81 ? -14.270 -7.499 -17.525 1.00 41.02 77 ILE A CA 3
ATOM 4567 C C . ILE A 1 81 ? -13.462 -8.682 -17.004 1.00 11.24 77 ILE A C 3
ATOM 4568 O O . ILE A 1 81 ? -13.522 -9.780 -17.556 1.00 33.41 77 ILE A O 3
ATOM 4584 N N . ASP A 1 82 ? -12.708 -8.450 -15.934 1.00 25.53 78 ASP A N 3
ATOM 4585 C CA . ASP A 1 82 ? -11.889 -9.499 -15.335 1.00 41.42 78 ASP A CA 3
ATOM 4586 C C . ASP A 1 82 ? -12.760 -10.529 -14.624 1.00 71.01 78 ASP A C 3
ATOM 4587 O O . ASP A 1 82 ? -13.288 -10.270 -13.541 1.00 50.14 78 ASP A O 3
ATOM 4596 N N . TYR A 1 83 ? -12.908 -11.697 -15.239 1.00 70.12 79 TYR A N 3
ATOM 4597 C CA . TYR A 1 83 ? -13.719 -12.765 -14.667 1.00 64.23 79 TYR A CA 3
ATOM 4598 C C . TYR A 1 83 ? -12.841 -13.806 -13.979 1.00 71.12 79 TYR A C 3
ATOM 4599 O O . TYR A 1 83 ? -11.763 -14.148 -14.467 1.00 14.21 79 TYR A O 3
ATOM 4617 N N . THR A 1 84 ? -13.311 -14.307 -12.841 1.00 35.23 80 THR A N 3
ATOM 4618 C CA . THR A 1 84 ? -12.571 -15.308 -12.083 1.00 51.23 80 THR A CA 3
ATOM 4619 C C . THR A 1 84 ? -13.413 -16.558 -11.854 1.00 71.11 80 THR A C 3
ATOM 4620 O O . THR A 1 84 ? -14.504 -16.488 -11.288 1.00 34.41 80 THR A O 3
ATOM 4631 N N . VAL A 1 85 ? -12.900 -17.701 -12.296 1.00 1.11 81 VAL A N 3
ATOM 4632 C CA . VAL A 1 85 ? -13.605 -18.968 -12.137 1.00 4.51 81 VAL A CA 3
ATOM 4633 C C . VAL A 1 85 ? -13.286 -19.609 -10.791 1.00 63.31 81 VAL A C 3
ATOM 4634 O O . VAL A 1 85 ? -12.122 -19.843 -10.463 1.00 74.20 81 VAL A O 3
ATOM 4647 N N . LEU A 1 86 ? -14.327 -19.891 -10.016 1.00 10.33 82 LEU A N 3
ATOM 4648 C CA . LEU A 1 86 ? -14.159 -20.506 -8.703 1.00 44.23 82 LEU A CA 3
ATOM 4649 C C . LEU A 1 86 ? -14.649 -21.950 -8.713 1.00 13.22 82 LEU A C 3
ATOM 4650 O O . LEU A 1 86 ? -15.816 -22.216 -8.999 1.00 72.21 82 LEU A O 3
ATOM 4666 N N . GLN A 1 87 ? -13.752 -22.876 -8.394 1.00 31.52 83 GLN A N 3
ATOM 4667 C CA . GLN A 1 87 ? -14.094 -24.294 -8.365 1.00 14.53 83 GLN A CA 3
ATOM 4668 C C . GLN A 1 87 ? -13.662 -24.931 -7.047 1.00 42.13 83 GLN A C 3
ATOM 4669 O O . GLN A 1 87 ? -12.662 -24.530 -6.452 1.00 12.53 83 GLN A O 3
ATOM 4683 N N . ASP A 1 88 ? -14.421 -25.925 -6.600 1.00 40.21 84 ASP A N 3
ATOM 4684 C CA . ASP A 1 88 ? -14.116 -26.618 -5.354 1.00 54.13 84 ASP A CA 3
ATOM 4685 C C . ASP A 1 88 ? -13.547 -28.006 -5.629 1.00 43.24 84 ASP A C 3
ATOM 4686 O O . ASP A 1 88 ? -13.937 -28.985 -4.996 1.00 34.30 84 ASP A O 3
ATOM 4695 N N . ASN A 1 89 ? -12.621 -28.081 -6.581 1.00 34.32 85 ASN A N 3
ATOM 4696 C CA . ASN A 1 89 ? -11.998 -29.350 -6.942 1.00 71.32 85 ASN A CA 3
ATOM 4697 C C . ASN A 1 89 ? -10.841 -29.131 -7.911 1.00 23.45 85 ASN A C 3
ATOM 4698 O O . ASN A 1 89 ? -10.914 -29.470 -9.093 1.00 35.33 85 ASN A O 3
ATOM 4709 N N . PRO A 1 90 ? -9.745 -28.551 -7.402 1.00 25.04 86 PRO A N 3
ATOM 4710 C CA . PRO A 1 90 ? -8.549 -28.274 -8.204 1.00 2.03 86 PRO A CA 3
ATOM 4711 C C . PRO A 1 90 ? -7.810 -29.548 -8.601 1.00 40.11 86 PRO A C 3
ATOM 4712 O O . PRO A 1 90 ? -7.540 -30.407 -7.761 1.00 45.11 86 PRO A O 3
ATOM 4723 N N . ARG A 1 91 ? -7.484 -29.663 -9.884 1.00 13.22 87 ARG A N 3
ATOM 4724 C CA . ARG A 1 91 ? -6.777 -30.831 -10.391 1.00 63.42 87 ARG A CA 3
ATOM 4725 C C . ARG A 1 91 ? -5.460 -30.428 -11.048 1.00 13.41 87 ARG A C 3
ATOM 4726 O O . ARG A 1 91 ? -5.413 -29.494 -11.849 1.00 72.10 87 ARG A O 3
ATOM 4747 N N . THR A 1 92 ? -4.390 -31.138 -10.702 1.00 42.23 88 THR A N 3
ATOM 4748 C CA . THR A 1 92 ? -3.072 -30.853 -11.255 1.00 70.33 88 THR A CA 3
ATOM 4749 C C . THR A 1 92 ? -2.880 -31.544 -12.600 1.00 20.11 88 THR A C 3
ATOM 4750 O O . THR A 1 92 ? -3.299 -32.688 -12.786 1.00 45.01 88 THR A O 3
ATOM 4761 N N . ILE A 1 93 ? -2.243 -30.845 -13.534 1.00 25.52 89 ILE A N 3
ATOM 4762 C CA . ILE A 1 93 ? -1.993 -31.394 -14.861 1.00 23.33 89 ILE A CA 3
ATOM 4763 C C . ILE A 1 93 ? -0.670 -32.150 -14.903 1.00 64.13 89 ILE A C 3
ATOM 4764 O O . ILE A 1 93 ? 0.321 -31.724 -14.309 1.00 15.40 89 ILE A O 3
ATOM 4780 N N . VAL A 1 94 ? -0.659 -33.275 -15.612 1.00 23.35 90 VAL A N 3
ATOM 4781 C CA . VAL A 1 94 ? 0.544 -34.090 -15.734 1.00 44.21 90 VAL A CA 3
ATOM 4782 C C . VAL A 1 94 ? 1.009 -34.168 -17.184 1.00 3.04 90 VAL A C 3
ATOM 4783 O O . VAL A 1 94 ? 0.795 -35.162 -17.878 1.00 21.23 90 VAL A O 3
ATOM 4796 N N . PRO A 1 95 ? 1.662 -33.095 -17.655 1.00 61.24 91 PRO A N 3
ATOM 4797 C CA . PRO A 1 95 ? 2.172 -33.018 -19.028 1.00 12.42 91 PRO A CA 3
ATOM 4798 C C . PRO A 1 95 ? 3.349 -33.958 -19.262 1.00 21.03 91 PRO A C 3
ATOM 4799 O O . PRO A 1 95 ? 3.914 -34.510 -18.317 1.00 22.20 91 PRO A O 3
ATOM 4810 N N . LYS A 1 96 ? 3.715 -34.137 -20.527 1.00 33.23 92 LYS A N 3
ATOM 4811 C CA . LYS A 1 96 ? 4.827 -35.009 -20.886 1.00 74.45 92 LYS A CA 3
ATOM 4812 C C . LYS A 1 96 ? 5.839 -34.271 -21.755 1.00 41.31 92 LYS A C 3
ATOM 4813 O O . LYS A 1 96 ? 5.475 -33.638 -22.747 1.00 1.34 92 LYS A O 3
ATOM 4832 N N . SER A 1 97 ? 7.111 -34.356 -21.378 1.00 34.03 93 SER A N 3
ATOM 4833 C CA . SER A 1 97 ? 8.175 -33.694 -22.122 1.00 14.44 93 SER A CA 3
ATOM 4834 C C . SER A 1 97 ? 9.067 -34.715 -22.821 1.00 14.31 93 SER A C 3
ATOM 4835 O O . SER A 1 97 ? 8.929 -35.921 -22.613 1.00 11.35 93 SER A O 3
ATOM 4843 N N . TYR A 1 98 ? 9.979 -34.224 -23.652 1.00 1.25 94 TYR A N 3
ATOM 4844 C CA . TYR A 1 98 ? 10.892 -35.093 -24.384 1.00 32.44 94 TYR A CA 3
ATOM 4845 C C . TYR A 1 98 ? 11.989 -34.281 -25.067 1.00 14.33 94 TYR A C 3
ATOM 4846 O O . TYR A 1 98 ? 11.715 -33.462 -25.944 1.00 72.11 94 TYR A O 3
ATOM 4864 N N . ALA A 1 99 ? 13.231 -34.514 -24.657 1.00 35.33 95 ALA A N 3
ATOM 4865 C CA . ALA A 1 99 ? 14.370 -33.807 -25.229 1.00 11.04 95 ALA A CA 3
ATOM 4866 C C . ALA A 1 99 ? 15.215 -34.736 -26.094 1.00 33.52 95 ALA A C 3
ATOM 4867 O O . ALA A 1 99 ? 14.869 -35.900 -26.292 1.00 71.53 95 ALA A O 3
ATOM 4874 N N . ASP A 1 100 ? 16.323 -34.214 -26.607 1.00 65.21 96 ASP A N 3
ATOM 4875 C CA . ASP A 1 100 ? 17.218 -34.997 -27.451 1.00 1.43 96 ASP A CA 3
ATOM 4876 C C . ASP A 1 100 ? 16.492 -35.496 -28.697 1.00 21.04 96 ASP A C 3
ATOM 4877 O O . ASP A 1 100 ? 16.819 -36.551 -29.237 1.00 24.14 96 ASP A O 3
ATOM 4886 N N . ASN A 1 101 ? 15.504 -34.729 -29.147 1.00 15.34 97 ASN A N 3
ATOM 4887 C CA . ASN A 1 101 ? 14.730 -35.095 -30.327 1.00 43.43 97 ASN A CA 3
ATOM 4888 C C . ASN A 1 101 ? 15.429 -34.628 -31.601 1.00 72.42 97 ASN A C 3
ATOM 4889 O O . ASN A 1 101 ? 15.941 -33.510 -31.667 1.00 64.13 97 ASN A O 3
ATOM 4900 N N . PHE A 1 102 ? 15.446 -35.492 -32.610 1.00 23.54 98 PHE A N 3
ATOM 4901 C CA . PHE A 1 102 ? 16.082 -35.170 -33.882 1.00 4.42 98 PHE A CA 3
ATOM 4902 C C . PHE A 1 102 ? 15.173 -35.535 -35.052 1.00 61.31 98 PHE A C 3
ATOM 4903 O O . PHE A 1 102 ? 14.567 -36.607 -35.073 1.00 4.21 98 PHE A O 3
ATOM 4920 N N . THR A 1 103 ? 15.082 -34.635 -36.027 1.00 1.13 99 THR A N 3
ATOM 4921 C CA . THR A 1 103 ? 14.248 -34.860 -37.200 1.00 40.32 99 THR A CA 3
ATOM 4922 C C . THR A 1 103 ? 15.088 -35.275 -38.402 1.00 42.52 99 THR A C 3
ATOM 4923 O O . THR A 1 103 ? 16.313 -35.156 -38.386 1.00 63.34 99 THR A O 3
ATOM 4934 N N . LYS A 1 104 ? 14.422 -35.761 -39.444 1.00 11.05 100 LYS A N 3
ATOM 4935 C CA . LYS A 1 104 ? 15.108 -36.193 -40.657 1.00 34.04 100 LYS A CA 3
ATOM 4936 C C . LYS A 1 104 ? 14.116 -36.404 -41.796 1.00 22.24 100 LYS A C 3
ATOM 4937 O O . LYS A 1 104 ? 13.848 -37.529 -42.217 1.00 41.11 100 LYS A O 3
ATOM 4956 N N . PRO A 1 105 ? 13.558 -35.297 -42.309 1.00 11.23 101 PRO A N 3
ATOM 4957 C CA . PRO A 1 105 ? 12.589 -35.336 -43.408 1.00 13.24 101 PRO A CA 3
ATOM 4958 C C . PRO A 1 105 ? 13.228 -35.744 -44.730 1.00 62.54 101 PRO A C 3
ATOM 4959 O O . PRO A 1 105 ? 12.641 -36.497 -45.508 1.00 5.30 101 PRO A O 3
ATOM 4970 N N . ARG A 1 106 ? 14.434 -35.243 -44.979 1.00 30.54 102 ARG A N 3
ATOM 4971 C CA . ARG A 1 106 ? 15.152 -35.556 -46.208 1.00 21.52 102 ARG A CA 3
ATOM 4972 C C . ARG A 1 106 ? 14.283 -35.281 -47.431 1.00 15.11 102 ARG A C 3
ATOM 4973 O O . ARG A 1 106 ? 14.142 -36.132 -48.310 1.00 5.52 102 ARG A O 3
ATOM 4994 N N . ASP A 1 107 ? 13.699 -34.088 -47.479 1.00 64.41 103 ASP A N 3
ATOM 4995 C CA . ASP A 1 107 ? 12.843 -33.701 -48.594 1.00 63.22 103 ASP A CA 3
ATOM 4996 C C . ASP A 1 107 ? 13.678 -33.321 -49.814 1.00 11.51 103 ASP A C 3
ATOM 4997 O O . ASP A 1 107 ? 14.634 -32.553 -49.708 1.00 64.34 103 ASP A O 3
ATOM 5006 N N . MET A 1 108 ? 13.309 -33.863 -50.970 1.00 21.15 104 MET A N 3
ATOM 5007 C CA . MET A 1 108 ? 14.024 -33.581 -52.208 1.00 65.13 104 MET A CA 3
ATOM 5008 C C . MET A 1 108 ? 13.765 -32.151 -52.672 1.00 4.20 104 MET A C 3
ATOM 5009 O O . MET A 1 108 ? 14.669 -31.471 -53.159 1.00 43.05 104 MET A O 3
ATOM 5023 N N . MET A 1 5 ? 2.675 -12.194 -11.798 1.00 14.03 1 MET A N 4
ATOM 5024 C CA . MET A 1 5 ? 1.543 -12.791 -12.496 1.00 32.20 1 MET A CA 4
ATOM 5025 C C . MET A 1 5 ? 0.241 -12.092 -12.119 1.00 34.23 1 MET A C 4
ATOM 5026 O O . MET A 1 5 ? -0.822 -12.713 -12.094 1.00 42.32 1 MET A O 4
ATOM 5040 N N . GLN A 1 6 ? 0.332 -10.799 -11.825 1.00 60.51 2 GLN A N 4
ATOM 5041 C CA . GLN A 1 6 ? -0.840 -10.018 -11.447 1.00 5.11 2 GLN A CA 4
ATOM 5042 C C . GLN A 1 6 ? -1.055 -8.857 -12.414 1.00 23.52 2 GLN A C 4
ATOM 5043 O O . GLN A 1 6 ? -0.101 -8.207 -12.839 1.00 63.34 2 GLN A O 4
ATOM 5057 N N . GLU A 1 7 ? -2.314 -8.606 -12.757 1.00 53.31 3 GLU A N 4
ATOM 5058 C CA . GLU A 1 7 ? -2.653 -7.524 -13.675 1.00 44.14 3 GLU A CA 4
ATOM 5059 C C . GLU A 1 7 ? -3.519 -6.476 -12.984 1.00 53.44 3 GLU A C 4
ATOM 5060 O O . GLU A 1 7 ? -4.628 -6.767 -12.539 1.00 21.53 3 GLU A O 4
ATOM 5072 N N . GLN A 1 8 ? -3.003 -5.254 -12.898 1.00 51.24 4 GLN A N 4
ATOM 5073 C CA . GLN A 1 8 ? -3.728 -4.161 -12.260 1.00 52.35 4 GLN A CA 4
ATOM 5074 C C . GLN A 1 8 ? -4.929 -3.741 -13.102 1.00 14.42 4 GLN A C 4
ATOM 5075 O O . GLN A 1 8 ? -4.790 -3.408 -14.279 1.00 3.50 4 GLN A O 4
ATOM 5089 N N . VAL A 1 9 ? -6.109 -3.758 -12.490 1.00 61.41 5 VAL A N 4
ATOM 5090 C CA . VAL A 1 9 ? -7.335 -3.379 -13.183 1.00 50.20 5 VAL A CA 4
ATOM 5091 C C . VAL A 1 9 ? -8.190 -2.456 -12.321 1.00 62.11 5 VAL A C 4
ATOM 5092 O O . VAL A 1 9 ? -8.426 -2.730 -11.144 1.00 65.34 5 VAL A O 4
ATOM 5105 N N . SER A 1 10 ? -8.651 -1.361 -12.914 1.00 51.43 6 SER A N 4
ATOM 5106 C CA . SER A 1 10 ? -9.477 -0.394 -12.200 1.00 54.20 6 SER A CA 4
ATOM 5107 C C . SER A 1 10 ? -10.959 -0.668 -12.436 1.00 15.40 6 SER A C 4
ATOM 5108 O O . SER A 1 10 ? -11.799 -0.379 -11.583 1.00 63.04 6 SER A O 4
ATOM 5116 N N . ASN A 1 11 ? -11.275 -1.227 -13.600 1.00 24.34 7 ASN A N 4
ATOM 5117 C CA . ASN A 1 11 ? -12.656 -1.540 -13.948 1.00 44.35 7 ASN A CA 4
ATOM 5118 C C . ASN A 1 11 ? -13.217 -2.620 -13.030 1.00 14.44 7 ASN A C 4
ATOM 5119 O O . ASN A 1 11 ? -12.489 -3.219 -12.240 1.00 2.13 7 ASN A O 4
ATOM 5130 N N . VAL A 1 12 ? -14.520 -2.863 -13.139 1.00 3.15 8 VAL A N 4
ATOM 5131 C CA . VAL A 1 12 ? -15.181 -3.872 -12.318 1.00 51.54 8 VAL A CA 4
ATOM 5132 C C . VAL A 1 12 ? -14.598 -5.257 -12.575 1.00 51.41 8 VAL A C 4
ATOM 5133 O O . VAL A 1 12 ? -13.682 -5.416 -13.382 1.00 13.40 8 VAL A O 4
ATOM 5146 N N . ARG A 1 13 ? -15.135 -6.255 -11.883 1.00 73.41 9 ARG A N 4
ATOM 5147 C CA . ARG A 1 13 ? -14.667 -7.628 -12.036 1.00 34.42 9 ARG A CA 4
ATOM 5148 C C . ARG A 1 13 ? -15.833 -8.610 -11.962 1.00 31.42 9 ARG A C 4
ATOM 5149 O O . ARG A 1 13 ? -16.825 -8.363 -11.277 1.00 44.11 9 ARG A O 4
ATOM 5170 N N . ALA A 1 14 ? -15.706 -9.726 -12.673 1.00 64.43 10 ALA A N 4
ATOM 5171 C CA . ALA A 1 14 ? -16.746 -10.747 -12.687 1.00 54.50 10 ALA A CA 4
ATOM 5172 C C . ALA A 1 14 ? -16.372 -11.925 -11.795 1.00 33.03 10 ALA A C 4
ATOM 5173 O O . ALA A 1 14 ? -15.307 -12.522 -11.953 1.00 11.21 10 ALA A O 4
ATOM 5180 N N . ARG A 1 15 ? -17.254 -12.256 -10.858 1.00 71.20 11 ARG A N 4
ATOM 5181 C CA . ARG A 1 15 ? -17.015 -13.362 -9.940 1.00 23.54 11 ARG A CA 4
ATOM 5182 C C . ARG A 1 15 ? -17.853 -14.578 -10.323 1.00 64.12 11 ARG A C 4
ATOM 5183 O O . ARG A 1 15 ? -19.055 -14.626 -10.056 1.00 4.14 11 ARG A O 4
ATOM 5204 N N . ILE A 1 16 ? -17.211 -15.559 -10.952 1.00 53.50 12 ILE A N 4
ATOM 5205 C CA . ILE A 1 16 ? -17.898 -16.773 -11.371 1.00 60.34 12 ILE A CA 4
ATOM 5206 C C . ILE A 1 16 ? -17.675 -17.903 -10.372 1.00 24.54 12 ILE A C 4
ATOM 5207 O O . ILE A 1 16 ? -16.555 -18.124 -9.907 1.00 74.42 12 ILE A O 4
ATOM 5223 N N . TYR A 1 17 ? -18.746 -18.618 -10.047 1.00 21.05 13 TYR A N 4
ATOM 5224 C CA . TYR A 1 17 ? -18.668 -19.727 -9.102 1.00 41.55 13 TYR A CA 4
ATOM 5225 C C . TYR A 1 17 ? -19.118 -21.031 -9.753 1.00 44.33 13 TYR A C 4
ATOM 5226 O O . TYR A 1 17 ? -19.989 -21.036 -10.624 1.00 11.11 13 TYR A O 4
ATOM 5244 N N . LYS A 1 18 ? -18.518 -22.136 -9.325 1.00 44.02 14 LYS A N 4
ATOM 5245 C CA . LYS A 1 18 ? -18.855 -23.448 -9.863 1.00 54.34 14 LYS A CA 4
ATOM 5246 C C . LYS A 1 18 ? -20.243 -23.884 -9.404 1.00 71.11 14 LYS A C 4
ATOM 5247 O O . LYS A 1 18 ? -20.733 -23.472 -8.351 1.00 61.03 14 LYS A O 4
ATOM 5266 N N . PRO A 1 19 ? -20.893 -24.737 -10.209 1.00 53.41 15 PRO A N 4
ATOM 5267 C CA . PRO A 1 19 ? -22.233 -25.248 -9.905 1.00 14.24 15 PRO A CA 4
ATOM 5268 C C . PRO A 1 19 ? -22.231 -26.212 -8.722 1.00 63.35 15 PRO A C 4
ATOM 5269 O O . PRO A 1 19 ? -23.197 -26.280 -7.964 1.00 23.14 15 PRO A O 4
ATOM 5280 N N . ALA A 1 20 ? -21.139 -26.954 -8.572 1.00 61.14 16 ALA A N 4
ATOM 5281 C CA . ALA A 1 20 ? -21.010 -27.913 -7.482 1.00 11.42 16 ALA A CA 4
ATOM 5282 C C . ALA A 1 20 ? -20.720 -27.206 -6.162 1.00 41.43 16 ALA A C 4
ATOM 5283 O O . ALA A 1 20 ? -20.196 -26.092 -6.145 1.00 2.34 16 ALA A O 4
ATOM 5290 N N . LYS A 1 21 ? -21.065 -27.860 -5.058 1.00 11.51 17 LYS A N 4
ATOM 5291 C CA . LYS A 1 21 ? -20.841 -27.294 -3.732 1.00 41.10 17 LYS A CA 4
ATOM 5292 C C . LYS A 1 21 ? -20.187 -28.317 -2.809 1.00 2.22 17 LYS A C 4
ATOM 5293 O O . LYS A 1 21 ? -19.291 -27.984 -2.032 1.00 52.14 17 LYS A O 4
ATOM 5312 N N . SER A 1 22 ? -20.640 -29.563 -2.898 1.00 60.42 18 SER A N 4
ATOM 5313 C CA . SER A 1 22 ? -20.100 -30.634 -2.068 1.00 74.33 18 SER A CA 4
ATOM 5314 C C . SER A 1 22 ? -19.651 -31.812 -2.927 1.00 23.31 18 SER A C 4
ATOM 5315 O O . SER A 1 22 ? -19.909 -32.971 -2.599 1.00 35.22 18 SER A O 4
ATOM 5323 N N . THR A 1 23 ? -18.974 -31.509 -4.031 1.00 52.53 19 THR A N 4
ATOM 5324 C CA . THR A 1 23 ? -18.489 -32.540 -4.939 1.00 22.53 19 THR A CA 4
ATOM 5325 C C . THR A 1 23 ? -19.597 -33.524 -5.296 1.00 51.11 19 THR A C 4
ATOM 5326 O O . THR A 1 23 ? -19.380 -34.735 -5.324 1.00 55.24 19 THR A O 4
ATOM 5337 N N . MET A 1 24 ? -20.786 -32.996 -5.569 1.00 45.44 20 MET A N 4
ATOM 5338 C CA . MET A 1 24 ? -21.929 -33.828 -5.927 1.00 63.31 20 MET A CA 4
ATOM 5339 C C . MET A 1 24 ? -21.940 -34.119 -7.425 1.00 15.33 20 MET A C 4
ATOM 5340 O O . MET A 1 24 ? -21.623 -35.228 -7.853 1.00 62.30 20 MET A O 4
ATOM 5354 N N . GLN A 1 25 ? -22.310 -33.116 -8.214 1.00 65.14 21 GLN A N 4
ATOM 5355 C CA . GLN A 1 25 ? -22.364 -33.266 -9.664 1.00 2.11 21 GLN A CA 4
ATOM 5356 C C . GLN A 1 25 ? -21.458 -32.250 -10.351 1.00 72.10 21 GLN A C 4
ATOM 5357 O O . GLN A 1 25 ? -20.736 -31.502 -9.693 1.00 31.15 21 GLN A O 4
ATOM 5371 N N . SER A 1 26 ? -21.501 -32.228 -11.679 1.00 54.23 22 SER A N 4
ATOM 5372 C CA . SER A 1 26 ? -20.681 -31.306 -12.457 1.00 21.31 22 SER A CA 4
ATOM 5373 C C . SER A 1 26 ? -21.552 -30.294 -13.196 1.00 21.45 22 SER A C 4
ATOM 5374 O O . SER A 1 26 ? -21.632 -29.128 -12.811 1.00 25.24 22 SER A O 4
ATOM 5382 N N . GLY A 1 27 ? -22.205 -30.751 -14.259 1.00 43.45 23 GLY A N 4
ATOM 5383 C CA . GLY A 1 27 ? -23.062 -29.874 -15.036 1.00 41.51 23 GLY A CA 4
ATOM 5384 C C . GLY A 1 27 ? -23.681 -30.576 -16.229 1.00 13.23 23 GLY A C 4
ATOM 5385 O O . GLY A 1 27 ? -23.050 -31.431 -16.851 1.00 60.22 23 GLY A O 4
ATOM 5389 N N . HIS A 1 28 ? -24.920 -30.215 -16.548 1.00 44.53 24 HIS A N 4
ATOM 5390 C CA . HIS A 1 28 ? -25.625 -30.817 -17.674 1.00 31.23 24 HIS A CA 4
ATOM 5391 C C . HIS A 1 28 ? -26.693 -29.871 -18.215 1.00 21.12 24 HIS A C 4
ATOM 5392 O O . HIS A 1 28 ? -26.821 -28.736 -17.755 1.00 62.43 24 HIS A O 4
ATOM 5406 N N . SER A 1 29 ? -27.457 -30.346 -19.193 1.00 52.01 25 SER A N 4
ATOM 5407 C CA . SER A 1 29 ? -28.511 -29.541 -19.800 1.00 70.31 25 SER A CA 4
ATOM 5408 C C . SER A 1 29 ? -29.620 -29.250 -18.793 1.00 44.40 25 SER A C 4
ATOM 5409 O O . SER A 1 29 ? -30.576 -30.014 -18.667 1.00 60.32 25 SER A O 4
ATOM 5417 N N . LYS A 1 30 ? -29.484 -28.138 -18.078 1.00 22.55 26 LYS A N 4
ATOM 5418 C CA . LYS A 1 30 ? -30.473 -27.744 -17.082 1.00 53.52 26 LYS A CA 4
ATOM 5419 C C . LYS A 1 30 ? -30.477 -26.230 -16.891 1.00 51.11 26 LYS A C 4
ATOM 5420 O O . LYS A 1 30 ? -29.762 -25.504 -17.582 1.00 22.53 26 LYS A O 4
ATOM 5439 N N . LEU A 1 31 ? -31.287 -25.760 -15.947 1.00 44.04 27 LEU A N 4
ATOM 5440 C CA . LEU A 1 31 ? -31.383 -24.332 -15.664 1.00 3.13 27 LEU A CA 4
ATOM 5441 C C . LEU A 1 31 ? -30.034 -23.772 -15.226 1.00 23.23 27 LEU A C 4
ATOM 5442 O O . LEU A 1 31 ? -29.007 -24.445 -15.327 1.00 51.11 27 LEU A O 4
ATOM 5458 N N . LYS A 1 32 ? -30.043 -22.537 -14.736 1.00 1.25 28 LYS A N 4
ATOM 5459 C CA . LYS A 1 32 ? -28.821 -21.887 -14.277 1.00 3.53 28 LYS A CA 4
ATOM 5460 C C . LYS A 1 32 ? -28.064 -22.778 -13.298 1.00 1.14 28 LYS A C 4
ATOM 5461 O O . LYS A 1 32 ? -28.552 -23.073 -12.208 1.00 72.30 28 LYS A O 4
ATOM 5480 N N . ALA A 1 33 ? -26.869 -23.202 -13.694 1.00 5.24 29 ALA A N 4
ATOM 5481 C CA . ALA A 1 33 ? -26.043 -24.057 -12.850 1.00 23.03 29 ALA A CA 4
ATOM 5482 C C . ALA A 1 33 ? -24.840 -23.294 -12.306 1.00 4.31 29 ALA A C 4
ATOM 5483 O O . ALA A 1 33 ? -24.433 -23.492 -11.161 1.00 22.33 29 ALA A O 4
ATOM 5490 N N . TRP A 1 34 ? -24.275 -22.422 -13.133 1.00 51.25 30 TRP A N 4
ATOM 5491 C CA . TRP A 1 34 ? -23.117 -21.630 -12.734 1.00 52.50 30 TRP A CA 4
ATOM 5492 C C . TRP A 1 34 ? -23.551 -20.340 -12.046 1.00 41.00 30 TRP A C 4
ATOM 5493 O O . TRP A 1 34 ? -24.637 -19.820 -12.306 1.00 3.23 30 TRP A O 4
ATOM 5514 N N . LYS A 1 35 ? -22.697 -19.827 -11.167 1.00 75.21 31 LYS A N 4
ATOM 5515 C CA . LYS A 1 35 ? -22.991 -18.597 -10.442 1.00 20.04 31 LYS A CA 4
ATOM 5516 C C . LYS A 1 35 ? -22.123 -17.448 -10.945 1.00 72.13 31 LYS A C 4
ATOM 5517 O O . LYS A 1 35 ? -20.978 -17.652 -11.350 1.00 31.23 31 LYS A O 4
ATOM 5536 N N . LEU A 1 36 ? -22.675 -16.240 -10.915 1.00 43.35 32 LEU A N 4
ATOM 5537 C CA . LEU A 1 36 ? -21.950 -15.056 -11.367 1.00 64.23 32 LEU A CA 4
ATOM 5538 C C . LEU A 1 36 ? -22.299 -13.844 -10.511 1.00 13.35 32 LEU A C 4
ATOM 5539 O O . LEU A 1 36 ? -23.456 -13.643 -10.145 1.00 73.51 32 LEU A O 4
ATOM 5555 N N . GLU A 1 37 ? -21.289 -13.037 -10.197 1.00 32.24 33 GLU A N 4
ATOM 5556 C CA . GLU A 1 37 ? -21.492 -11.843 -9.385 1.00 3.25 33 GLU A CA 4
ATOM 5557 C C . GLU A 1 37 ? -20.459 -10.773 -9.724 1.00 44.25 33 GLU A C 4
ATOM 5558 O O . GLU A 1 37 ? -19.278 -10.910 -9.404 1.00 2.23 33 GLU A O 4
ATOM 5570 N N . PHE A 1 38 ? -20.912 -9.707 -10.377 1.00 31.43 34 PHE A N 4
ATOM 5571 C CA . PHE A 1 38 ? -20.027 -8.614 -10.762 1.00 73.14 34 PHE A CA 4
ATOM 5572 C C . PHE A 1 38 ? -19.934 -7.573 -9.651 1.00 21.24 34 PHE A C 4
ATOM 5573 O O . PHE A 1 38 ? -20.937 -7.220 -9.032 1.00 2.33 34 PHE A O 4
ATOM 5590 N N . GLU A 1 39 ? -18.720 -7.087 -9.405 1.00 15.11 35 GLU A N 4
ATOM 5591 C CA . GLU A 1 39 ? -18.495 -6.088 -8.367 1.00 14.12 35 GLU A CA 4
ATOM 5592 C C . GLU A 1 39 ? -18.961 -4.709 -8.828 1.00 23.10 35 GLU A C 4
ATOM 5593 O O . GLU A 1 39 ? -19.114 -4.445 -10.021 1.00 5.10 35 GLU A O 4
ATOM 5605 N N . PRO A 1 40 ? -19.192 -3.809 -7.861 1.00 61.10 36 PRO A N 4
ATOM 5606 C CA . PRO A 1 40 ? -19.643 -2.443 -8.144 1.00 34.44 36 PRO A CA 4
ATOM 5607 C C . PRO A 1 40 ? -18.559 -1.599 -8.805 1.00 24.43 36 PRO A C 4
ATOM 5608 O O . PRO A 1 40 ? -17.505 -2.111 -9.182 1.00 65.22 36 PRO A O 4
ATOM 5619 N N . SER A 1 41 ? -18.824 -0.304 -8.941 1.00 75.04 37 SER A N 4
ATOM 5620 C CA . SER A 1 41 ? -17.872 0.610 -9.560 1.00 51.52 37 SER A CA 4
ATOM 5621 C C . SER A 1 41 ? -17.681 1.858 -8.703 1.00 62.24 37 SER A C 4
ATOM 5622 O O . SER A 1 41 ? -18.431 2.094 -7.756 1.00 23.12 37 SER A O 4
ATOM 5630 N N . CYS A 1 42 ? -16.672 2.653 -9.044 1.00 75.33 38 CYS A N 4
ATOM 5631 C CA . CYS A 1 42 ? -16.380 3.876 -8.306 1.00 51.32 38 CYS A CA 4
ATOM 5632 C C . CYS A 1 42 ? -16.663 5.107 -9.161 1.00 2.01 38 CYS A C 4
ATOM 5633 O O . CYS A 1 42 ? -15.991 6.132 -9.037 1.00 32.42 38 CYS A O 4
ATOM 5641 N N . THR A 1 43 ? -17.662 5.000 -10.032 1.00 62.34 39 THR A N 4
ATOM 5642 C CA . THR A 1 43 ? -18.031 6.103 -10.911 1.00 31.23 39 THR A CA 4
ATOM 5643 C C . THR A 1 43 ? -19.289 6.805 -10.412 1.00 3.14 39 THR A C 4
ATOM 5644 O O . THR A 1 43 ? -19.509 7.981 -10.701 1.00 73.42 39 THR A O 4
ATOM 5655 N N . GLN A 1 44 ? -20.108 6.077 -9.659 1.00 52.51 40 GLN A N 4
ATOM 5656 C CA . GLN A 1 44 ? -21.344 6.633 -9.120 1.00 51.32 40 GLN A CA 4
ATOM 5657 C C . GLN A 1 44 ? -22.251 7.134 -10.240 1.00 2.03 40 GLN A C 4
ATOM 5658 O O . GLN A 1 44 ? -22.944 8.140 -10.088 1.00 30.15 40 GLN A O 4
ATOM 5672 N N . TYR A 1 45 ? -22.240 6.424 -11.363 1.00 52.23 41 TYR A N 4
ATOM 5673 C CA . TYR A 1 45 ? -23.061 6.799 -12.510 1.00 24.35 41 TYR A CA 4
ATOM 5674 C C . TYR A 1 45 ? -24.534 6.513 -12.242 1.00 33.21 41 TYR A C 4
ATOM 5675 O O . TYR A 1 45 ? -24.922 5.373 -11.977 1.00 45.22 41 TYR A O 4
ATOM 5693 N N . THR A 1 46 ? -25.355 7.556 -12.313 1.00 72.34 42 THR A N 4
ATOM 5694 C CA . THR A 1 46 ? -26.788 7.419 -12.079 1.00 1.12 42 THR A CA 4
ATOM 5695 C C . THR A 1 46 ? -27.517 7.008 -13.353 1.00 20.23 42 THR A C 4
ATOM 5696 O O . THR A 1 46 ? -26.897 6.816 -14.399 1.00 10.24 42 THR A O 4
ATOM 5707 N N . GLU A 1 47 ? -28.836 6.876 -13.258 1.00 54.02 43 GLU A N 4
ATOM 5708 C CA . GLU A 1 47 ? -29.649 6.488 -14.405 1.00 33.11 43 GLU A CA 4
ATOM 5709 C C . GLU A 1 47 ? -31.074 7.016 -14.265 1.00 2.11 43 GLU A C 4
ATOM 5710 O O . GLU A 1 47 ? -32.018 6.268 -14.011 1.00 41.11 43 GLU A O 4
ATOM 5722 N N . PRO A 1 48 ? -31.234 8.337 -14.434 1.00 51.14 44 PRO A N 4
ATOM 5723 C CA . PRO A 1 48 ? -32.540 8.996 -14.332 1.00 23.40 44 PRO A CA 4
ATOM 5724 C C . PRO A 1 48 ? -33.462 8.636 -15.492 1.00 72.52 44 PRO A C 4
ATOM 5725 O O . PRO A 1 48 ? -33.092 8.769 -16.658 1.00 44.21 44 PRO A O 4
ATOM 5736 N N . LEU A 1 49 ? -34.666 8.180 -15.164 1.00 70.02 45 LEU A N 4
ATOM 5737 C CA . LEU A 1 49 ? -35.643 7.801 -16.179 1.00 34.12 45 LEU A CA 4
ATOM 5738 C C . LEU A 1 49 ? -36.970 8.518 -15.952 1.00 33.15 45 LEU A C 4
ATOM 5739 O O . LEU A 1 49 ? -37.173 9.157 -14.919 1.00 41.10 45 LEU A O 4
ATOM 5755 N N . MET A 1 50 ? -37.871 8.406 -16.922 1.00 32.33 46 MET A N 4
ATOM 5756 C CA . MET A 1 50 ? -39.181 9.041 -16.825 1.00 43.55 46 MET A CA 4
ATOM 5757 C C . MET A 1 50 ? -40.289 8.063 -17.204 1.00 11.22 46 MET A C 4
ATOM 5758 O O . MET A 1 50 ? -41.094 8.338 -18.092 1.00 73.51 46 MET A O 4
ATOM 5772 N N . ASN A 1 51 ? -40.322 6.922 -16.524 1.00 74.41 47 ASN A N 4
ATOM 5773 C CA . ASN A 1 51 ? -41.331 5.902 -16.792 1.00 15.23 47 ASN A CA 4
ATOM 5774 C C . ASN A 1 51 ? -42.059 5.510 -15.509 1.00 25.31 47 ASN A C 4
ATOM 5775 O O . ASN A 1 51 ? -43.289 5.498 -15.461 1.00 1.10 47 ASN A O 4
ATOM 5786 N N . TRP A 1 52 ? -41.291 5.187 -14.475 1.00 1.31 48 TRP A N 4
ATOM 5787 C CA . TRP A 1 52 ? -41.863 4.794 -13.192 1.00 24.51 48 TRP A CA 4
ATOM 5788 C C . TRP A 1 52 ? -40.772 4.618 -12.141 1.00 25.13 48 TRP A C 4
ATOM 5789 O O . TRP A 1 52 ? -39.756 3.967 -12.388 1.00 14.23 48 TRP A O 4
ATOM 5810 N N . THR A 1 53 ? -40.988 5.202 -10.966 1.00 42.53 49 THR A N 4
ATOM 5811 C CA . THR A 1 53 ? -40.023 5.111 -9.878 1.00 62.33 49 THR A CA 4
ATOM 5812 C C . THR A 1 53 ? -40.423 4.033 -8.878 1.00 22.43 49 THR A C 4
ATOM 5813 O O . THR A 1 53 ? -41.586 3.636 -8.809 1.00 45.23 49 THR A O 4
ATOM 5824 N N . GLY A 1 54 ? -39.451 3.562 -8.102 1.00 22.01 50 GLY A N 4
ATOM 5825 C CA . GLY A 1 54 ? -39.723 2.534 -7.115 1.00 31.34 50 GLY A CA 4
ATOM 5826 C C . GLY A 1 54 ? -38.543 1.606 -6.904 1.00 65.53 50 GLY A C 4
ATOM 5827 O O . GLY A 1 54 ? -38.390 1.018 -5.833 1.00 62.34 50 GLY A O 4
ATOM 5831 N N . SER A 1 55 ? -37.707 1.471 -7.929 1.00 55.44 51 SER A N 4
ATOM 5832 C CA . SER A 1 55 ? -36.538 0.603 -7.853 1.00 42.22 51 SER A CA 4
ATOM 5833 C C . SER A 1 55 ? -35.315 1.379 -7.373 1.00 54.33 51 SER A C 4
ATOM 5834 O O . SER A 1 55 ? -34.262 1.357 -8.011 1.00 1.43 51 SER A O 4
ATOM 5842 N N . HIS A 1 56 ? -35.464 2.066 -6.246 1.00 12.43 52 HIS A N 4
ATOM 5843 C CA . HIS A 1 56 ? -34.373 2.851 -5.678 1.00 63.31 52 HIS A CA 4
ATOM 5844 C C . HIS A 1 56 ? -33.694 2.094 -4.539 1.00 70.05 52 HIS A C 4
ATOM 5845 O O . HIS A 1 56 ? -32.508 2.286 -4.274 1.00 31.04 52 HIS A O 4
ATOM 5859 N N . ASP A 1 57 ? -34.455 1.234 -3.871 1.00 70.34 53 ASP A N 4
ATOM 5860 C CA . ASP A 1 57 ? -33.928 0.448 -2.762 1.00 2.53 53 ASP A CA 4
ATOM 5861 C C . ASP A 1 57 ? -32.787 -0.452 -3.227 1.00 53.23 53 ASP A C 4
ATOM 5862 O O . ASP A 1 57 ? -31.855 -0.732 -2.474 1.00 0.53 53 ASP A O 4
ATOM 5871 N N . THR A 1 58 ? -32.869 -0.904 -4.474 1.00 65.05 54 THR A N 4
ATOM 5872 C CA . THR A 1 58 ? -31.846 -1.775 -5.041 1.00 2.33 54 THR A CA 4
ATOM 5873 C C . THR A 1 58 ? -30.721 -0.962 -5.673 1.00 20.14 54 THR A C 4
ATOM 5874 O O . THR A 1 58 ? -30.966 -0.064 -6.477 1.00 40.41 54 THR A O 4
ATOM 5885 N N . LYS A 1 59 ? -29.485 -1.285 -5.304 1.00 55.13 55 LYS A N 4
ATOM 5886 C CA . LYS A 1 59 ? -28.321 -0.586 -5.836 1.00 41.21 55 LYS A CA 4
ATOM 5887 C C . LYS A 1 59 ? -27.422 -1.541 -6.614 1.00 75.53 55 LYS A C 4
ATOM 5888 O O . LYS A 1 59 ? -26.204 -1.543 -6.439 1.00 51.12 55 LYS A O 4
ATOM 5907 N N . GLN A 1 60 ? -28.032 -2.352 -7.474 1.00 62.04 56 GLN A N 4
ATOM 5908 C CA . GLN A 1 60 ? -27.285 -3.311 -8.279 1.00 74.24 56 GLN A CA 4
ATOM 5909 C C . GLN A 1 60 ? -26.515 -4.284 -7.393 1.00 52.51 56 GLN A C 4
ATOM 5910 O O . GLN A 1 60 ? -25.368 -4.625 -7.681 1.00 32.40 56 GLN A O 4
ATOM 5924 N N . GLN A 1 61 ? -27.153 -4.725 -6.314 1.00 1.55 57 GLN A N 4
ATOM 5925 C CA . GLN A 1 61 ? -26.526 -5.657 -5.384 1.00 30.34 57 GLN A CA 4
ATOM 5926 C C . GLN A 1 61 ? -27.199 -7.024 -5.447 1.00 61.13 57 GLN A C 4
ATOM 5927 O O . GLN A 1 61 ? -27.378 -7.687 -4.425 1.00 52.15 57 GLN A O 4
ATOM 5941 N N . VAL A 1 62 ? -27.571 -7.439 -6.654 1.00 33.52 58 VAL A N 4
ATOM 5942 C CA . VAL A 1 62 ? -28.224 -8.729 -6.851 1.00 13.42 58 VAL A CA 4
ATOM 5943 C C . VAL A 1 62 ? -27.259 -9.749 -7.444 1.00 62.14 58 VAL A C 4
ATOM 5944 O O . VAL A 1 62 ? -26.309 -9.388 -8.140 1.00 0.23 58 VAL A O 4
ATOM 5957 N N . CYS A 1 63 ? -27.510 -11.023 -7.165 1.00 23.44 59 CYS A N 4
ATOM 5958 C CA . CYS A 1 63 ? -26.662 -12.097 -7.671 1.00 75.30 59 CYS A CA 4
ATOM 5959 C C . CYS A 1 63 ? -27.134 -12.561 -9.045 1.00 50.13 59 CYS A C 4
ATOM 5960 O O . CYS A 1 63 ? -28.307 -12.415 -9.392 1.00 52.44 59 CYS A O 4
ATOM 5968 N N . LEU A 1 64 ? -26.215 -13.119 -9.824 1.00 5.45 60 LEU A N 4
ATOM 5969 C CA . LEU A 1 64 ? -26.536 -13.604 -11.162 1.00 44.41 60 LEU A CA 4
ATOM 5970 C C . LEU A 1 64 ? -26.291 -15.105 -11.271 1.00 14.42 60 LEU A C 4
ATOM 5971 O O . LEU A 1 64 ? -25.512 -15.675 -10.507 1.00 44.32 60 LEU A O 4
ATOM 5987 N N . SER A 1 65 ? -26.963 -15.741 -12.226 1.00 0.54 61 SER A N 4
ATOM 5988 C CA . SER A 1 65 ? -26.821 -17.176 -12.434 1.00 25.41 61 SER A CA 4
ATOM 5989 C C . SER A 1 65 ? -26.872 -17.518 -13.919 1.00 72.33 61 SER A C 4
ATOM 5990 O O . SER A 1 65 ? -27.769 -17.078 -14.639 1.00 35.20 61 SER A O 4
ATOM 5998 N N . PHE A 1 66 ? -25.903 -18.306 -14.373 1.00 71.01 62 PHE A N 4
ATOM 5999 C CA . PHE A 1 66 ? -25.836 -18.707 -15.774 1.00 45.43 62 PHE A CA 4
ATOM 6000 C C . PHE A 1 66 ? -25.990 -20.218 -15.915 1.00 54.42 62 PHE A C 4
ATOM 6001 O O . PHE A 1 66 ? -25.801 -20.965 -14.956 1.00 31.53 62 PHE A O 4
ATOM 6018 N N . THR A 1 67 ? -26.337 -20.661 -17.119 1.00 74.45 63 THR A N 4
ATOM 6019 C CA . THR A 1 67 ? -26.520 -22.082 -17.388 1.00 41.13 63 THR A CA 4
ATOM 6020 C C . THR A 1 67 ? -25.180 -22.780 -17.589 1.00 11.40 63 THR A C 4
ATOM 6021 O O . THR A 1 67 ? -24.862 -23.746 -16.896 1.00 24.34 63 THR A O 4
ATOM 6032 N N . THR A 1 68 ? -24.397 -22.285 -18.542 1.00 11.12 64 THR A N 4
ATOM 6033 C CA . THR A 1 68 ? -23.090 -22.862 -18.834 1.00 14.33 64 THR A CA 4
ATOM 6034 C C . THR A 1 68 ? -21.976 -21.853 -18.583 1.00 3.41 64 THR A C 4
ATOM 6035 O O . THR A 1 68 ? -22.186 -20.644 -18.678 1.00 62.11 64 THR A O 4
ATOM 6046 N N . ARG A 1 69 ? -20.789 -22.357 -18.261 1.00 64.30 65 ARG A N 4
ATOM 6047 C CA . ARG A 1 69 ? -19.640 -21.500 -17.996 1.00 53.24 65 ARG A CA 4
ATOM 6048 C C . ARG A 1 69 ? -19.430 -20.505 -19.134 1.00 61.21 65 ARG A C 4
ATOM 6049 O O . ARG A 1 69 ? -19.251 -19.310 -18.901 1.00 30.33 65 ARG A O 4
ATOM 6070 N N . GLU A 1 70 ? -19.453 -21.008 -20.364 1.00 43.44 66 GLU A N 4
ATOM 6071 C CA . GLU A 1 70 ? -19.264 -20.163 -21.537 1.00 42.12 66 GLU A CA 4
ATOM 6072 C C . GLU A 1 70 ? -20.210 -18.966 -21.504 1.00 63.34 66 GLU A C 4
ATOM 6073 O O . GLU A 1 70 ? -19.892 -17.893 -22.021 1.00 25.33 66 GLU A O 4
ATOM 6085 N N . LEU A 1 71 ? -21.375 -19.157 -20.895 1.00 43.14 67 LEU A N 4
ATOM 6086 C CA . LEU A 1 71 ? -22.370 -18.095 -20.795 1.00 2.45 67 LEU A CA 4
ATOM 6087 C C . LEU A 1 71 ? -21.901 -16.999 -19.843 1.00 24.13 67 LEU A C 4
ATOM 6088 O O . LEU A 1 71 ? -22.067 -15.811 -20.117 1.00 50.35 67 LEU A O 4
ATOM 6104 N N . ALA A 1 72 ? -21.312 -17.406 -18.722 1.00 75.35 68 ALA A N 4
ATOM 6105 C CA . ALA A 1 72 ? -20.816 -16.460 -17.732 1.00 42.31 68 ALA A CA 4
ATOM 6106 C C . ALA A 1 72 ? -19.681 -15.615 -18.301 1.00 11.32 68 ALA A C 4
ATOM 6107 O O . ALA A 1 72 ? -19.796 -14.393 -18.402 1.00 5.05 68 ALA A O 4
ATOM 6114 N N . ILE A 1 73 ? -18.588 -16.273 -18.670 1.00 3.31 69 ILE A N 4
ATOM 6115 C CA . ILE A 1 73 ? -17.433 -15.581 -19.229 1.00 51.13 69 ILE A CA 4
ATOM 6116 C C . ILE A 1 73 ? -17.833 -14.713 -20.417 1.00 34.15 69 ILE A C 4
ATOM 6117 O O . ILE A 1 73 ? -17.271 -13.640 -20.633 1.00 4.11 69 ILE A O 4
ATOM 6133 N N . ALA A 1 74 ? -18.812 -15.184 -21.183 1.00 71.22 70 ALA A N 4
ATOM 6134 C CA . ALA A 1 74 ? -19.292 -14.450 -22.348 1.00 2.51 70 ALA A CA 4
ATOM 6135 C C . ALA A 1 74 ? -19.789 -13.063 -21.955 1.00 13.45 70 ALA A C 4
ATOM 6136 O O . ALA A 1 74 ? -19.807 -12.143 -22.774 1.00 63.20 70 ALA A O 4
ATOM 6143 N N . TYR A 1 75 ? -20.192 -12.918 -20.698 1.00 53.50 71 TYR A N 4
ATOM 6144 C CA . TYR A 1 75 ? -20.693 -11.643 -20.197 1.00 44.22 71 TYR A CA 4
ATOM 6145 C C . TYR A 1 75 ? -19.542 -10.694 -19.878 1.00 53.22 71 TYR A C 4
ATOM 6146 O O . TYR A 1 75 ? -19.441 -9.609 -20.451 1.00 62.51 71 TYR A O 4
ATOM 6164 N N . ALA A 1 76 ? -18.678 -11.109 -18.958 1.00 61.53 72 ALA A N 4
ATOM 6165 C CA . ALA A 1 76 ? -17.533 -10.299 -18.564 1.00 51.13 72 ALA A CA 4
ATOM 6166 C C . ALA A 1 76 ? -16.700 -9.898 -19.777 1.00 30.00 72 ALA A C 4
ATOM 6167 O O . ALA A 1 76 ? -16.398 -8.721 -19.975 1.00 32.24 72 ALA A O 4
ATOM 6174 N N . VAL A 1 77 ? -16.329 -10.885 -20.586 1.00 74.02 73 VAL A N 4
ATOM 6175 C CA . VAL A 1 77 ? -15.531 -10.635 -21.780 1.00 63.04 73 VAL A CA 4
ATOM 6176 C C . VAL A 1 77 ? -16.209 -9.620 -22.693 1.00 74.51 73 VAL A C 4
ATOM 6177 O O . VAL A 1 77 ? -15.545 -8.848 -23.382 1.00 1.22 73 VAL A O 4
ATOM 6190 N N . ALA A 1 78 ? -17.539 -9.628 -22.694 1.00 22.45 74 ALA A N 4
ATOM 6191 C CA . ALA A 1 78 ? -18.309 -8.707 -23.520 1.00 23.04 74 ALA A CA 4
ATOM 6192 C C . ALA A 1 78 ? -17.865 -7.266 -23.293 1.00 34.32 74 ALA A C 4
ATOM 6193 O O . ALA A 1 78 ? -17.947 -6.432 -24.195 1.00 41.11 74 ALA A O 4
ATOM 6200 N N . HIS A 1 79 ? -17.397 -6.978 -22.083 1.00 31.30 75 HIS A N 4
ATOM 6201 C CA . HIS A 1 79 ? -16.941 -5.636 -21.738 1.00 24.44 75 HIS A CA 4
ATOM 6202 C C . HIS A 1 79 ? -15.496 -5.664 -21.246 1.00 52.24 75 HIS A C 4
ATOM 6203 O O . HIS A 1 79 ? -15.065 -4.779 -20.506 1.00 62.40 75 HIS A O 4
ATOM 6217 N N . LYS A 1 80 ? -14.754 -6.684 -21.662 1.00 2.34 76 LYS A N 4
ATOM 6218 C CA . LYS A 1 80 ? -13.358 -6.827 -21.265 1.00 32.35 76 LYS A CA 4
ATOM 6219 C C . LYS A 1 80 ? -13.211 -6.734 -19.750 1.00 32.20 76 LYS A C 4
ATOM 6220 O O . LYS A 1 80 ? -12.420 -5.939 -19.241 1.00 1.04 76 LYS A O 4
ATOM 6239 N N . ILE A 1 81 ? -13.976 -7.553 -19.035 1.00 20.01 77 ILE A N 4
ATOM 6240 C CA . ILE A 1 81 ? -13.928 -7.564 -17.577 1.00 63.02 77 ILE A CA 4
ATOM 6241 C C . ILE A 1 81 ? -13.201 -8.801 -17.061 1.00 63.34 77 ILE A C 4
ATOM 6242 O O . ILE A 1 81 ? -13.317 -9.886 -17.633 1.00 52.31 77 ILE A O 4
ATOM 6258 N N . ASP A 1 82 ? -12.453 -8.632 -15.977 1.00 24.11 78 ASP A N 4
ATOM 6259 C CA . ASP A 1 82 ? -11.709 -9.735 -15.381 1.00 62.12 78 ASP A CA 4
ATOM 6260 C C . ASP A 1 82 ? -12.652 -10.723 -14.703 1.00 74.14 78 ASP A C 4
ATOM 6261 O O . ASP A 1 82 ? -13.233 -10.427 -13.658 1.00 51.13 78 ASP A O 4
ATOM 6270 N N . TYR A 1 83 ? -12.802 -11.899 -15.305 1.00 13.45 79 TYR A N 4
ATOM 6271 C CA . TYR A 1 83 ? -13.678 -12.929 -14.761 1.00 31.33 79 TYR A CA 4
ATOM 6272 C C . TYR A 1 83 ? -12.868 -14.033 -14.088 1.00 15.45 79 TYR A C 4
ATOM 6273 O O . TYR A 1 83 ? -11.855 -14.488 -14.618 1.00 20.33 79 TYR A O 4
ATOM 6291 N N . THR A 1 84 ? -13.324 -14.460 -12.913 1.00 43.20 80 THR A N 4
ATOM 6292 C CA . THR A 1 84 ? -12.644 -15.509 -12.165 1.00 2.32 80 THR A CA 4
ATOM 6293 C C . THR A 1 84 ? -13.602 -16.640 -11.810 1.00 30.12 80 THR A C 4
ATOM 6294 O O . THR A 1 84 ? -14.616 -16.423 -11.146 1.00 24.21 80 THR A O 4
ATOM 6305 N N . VAL A 1 85 ? -13.274 -17.849 -12.254 1.00 43.00 81 VAL A N 4
ATOM 6306 C CA . VAL A 1 85 ? -14.105 -19.016 -11.981 1.00 45.43 81 VAL A CA 4
ATOM 6307 C C . VAL A 1 85 ? -13.601 -19.775 -10.759 1.00 25.11 81 VAL A C 4
ATOM 6308 O O . VAL A 1 85 ? -12.426 -20.139 -10.681 1.00 71.50 81 VAL A O 4
ATOM 6321 N N . LEU A 1 86 ? -14.495 -20.013 -9.807 1.00 51.13 82 LEU A N 4
ATOM 6322 C CA . LEU A 1 86 ? -14.142 -20.731 -8.587 1.00 70.14 82 LEU A CA 4
ATOM 6323 C C . LEU A 1 86 ? -14.626 -22.176 -8.647 1.00 30.43 82 LEU A C 4
ATOM 6324 O O . LEU A 1 86 ? -15.828 -22.436 -8.695 1.00 63.13 82 LEU A O 4
ATOM 6340 N N . GLN A 1 87 ? -13.681 -23.111 -8.640 1.00 23.14 83 GLN A N 4
ATOM 6341 C CA . GLN A 1 87 ? -14.012 -24.531 -8.691 1.00 3.11 83 GLN A CA 4
ATOM 6342 C C . GLN A 1 87 ? -13.646 -25.223 -7.381 1.00 53.34 83 GLN A C 4
ATOM 6343 O O . GLN A 1 87 ? -12.907 -24.675 -6.564 1.00 61.32 83 GLN A O 4
ATOM 6357 N N . ASP A 1 88 ? -14.171 -26.428 -7.190 1.00 0.35 84 ASP A N 4
ATOM 6358 C CA . ASP A 1 88 ? -13.899 -27.196 -5.979 1.00 54.32 84 ASP A CA 4
ATOM 6359 C C . ASP A 1 88 ? -12.399 -27.292 -5.722 1.00 2.12 84 ASP A C 4
ATOM 6360 O O . ASP A 1 88 ? -11.595 -27.219 -6.650 1.00 22.22 84 ASP A O 4
ATOM 6369 N N . ASN A 1 89 ? -12.030 -27.456 -4.456 1.00 53.21 85 ASN A N 4
ATOM 6370 C CA . ASN A 1 89 ? -10.626 -27.561 -4.076 1.00 63.02 85 ASN A CA 4
ATOM 6371 C C . ASN A 1 89 ? -9.957 -28.736 -4.784 1.00 54.12 85 ASN A C 4
ATOM 6372 O O . ASN A 1 89 ? -10.615 -29.656 -5.269 1.00 72.24 85 ASN A O 4
ATOM 6383 N N . PRO A 1 90 ? -8.618 -28.705 -4.845 1.00 13.11 86 PRO A N 4
ATOM 6384 C CA . PRO A 1 90 ? -7.830 -29.760 -5.489 1.00 52.10 86 PRO A CA 4
ATOM 6385 C C . PRO A 1 90 ? -7.863 -31.069 -4.707 1.00 14.01 86 PRO A C 4
ATOM 6386 O O . PRO A 1 90 ? -8.424 -31.134 -3.613 1.00 21.35 86 PRO A O 4
ATOM 6397 N N . ARG A 1 91 ? -7.259 -32.107 -5.274 1.00 31.20 87 ARG A N 4
ATOM 6398 C CA . ARG A 1 91 ? -7.220 -33.415 -4.630 1.00 13.25 87 ARG A CA 4
ATOM 6399 C C . ARG A 1 91 ? -5.854 -33.669 -3.998 1.00 70.01 87 ARG A C 4
ATOM 6400 O O . ARG A 1 91 ? -4.921 -32.884 -4.172 1.00 73.14 87 ARG A O 4
ATOM 6421 N N . THR A 1 92 ? -5.744 -34.770 -3.263 1.00 33.35 88 THR A N 4
ATOM 6422 C CA . THR A 1 92 ? -4.495 -35.127 -2.603 1.00 23.23 88 THR A CA 4
ATOM 6423 C C . THR A 1 92 ? -4.207 -36.618 -2.741 1.00 22.13 88 THR A C 4
ATOM 6424 O O . THR A 1 92 ? -5.114 -37.446 -2.648 1.00 31.43 88 THR A O 4
ATOM 6435 N N . ILE A 1 93 ? -2.940 -36.954 -2.961 1.00 53.13 89 ILE A N 4
ATOM 6436 C CA . ILE A 1 93 ? -2.534 -38.345 -3.110 1.00 24.44 89 ILE A CA 4
ATOM 6437 C C . ILE A 1 93 ? -3.380 -39.057 -4.159 1.00 53.15 89 ILE A C 4
ATOM 6438 O O . ILE A 1 93 ? -3.711 -40.234 -4.014 1.00 31.11 89 ILE A O 4
ATOM 6454 N N . VAL A 1 94 ? -3.729 -38.335 -5.220 1.00 63.12 90 VAL A N 4
ATOM 6455 C CA . VAL A 1 94 ? -4.535 -38.897 -6.296 1.00 53.35 90 VAL A CA 4
ATOM 6456 C C . VAL A 1 94 ? -3.941 -40.208 -6.801 1.00 12.11 90 VAL A C 4
ATOM 6457 O O . VAL A 1 94 ? -2.746 -40.469 -6.666 1.00 33.25 90 VAL A O 4
ATOM 6470 N N . PRO A 1 95 ? -4.795 -41.053 -7.398 1.00 51.11 91 PRO A N 4
ATOM 6471 C CA . PRO A 1 95 ? -4.377 -42.350 -7.935 1.00 61.34 91 PRO A CA 4
ATOM 6472 C C . PRO A 1 95 ? -3.499 -42.209 -9.174 1.00 25.11 91 PRO A C 4
ATOM 6473 O O . PRO A 1 95 ? -3.962 -41.788 -10.234 1.00 30.25 91 PRO A O 4
ATOM 6484 N N . LYS A 1 96 ? -2.226 -42.565 -9.033 1.00 0.02 92 LYS A N 4
ATOM 6485 C CA . LYS A 1 96 ? -1.281 -42.479 -10.140 1.00 23.43 92 LYS A CA 4
ATOM 6486 C C . LYS A 1 96 ? -0.190 -43.539 -10.007 1.00 55.43 92 LYS A C 4
ATOM 6487 O O . LYS A 1 96 ? 0.306 -43.798 -8.912 1.00 45.21 92 LYS A O 4
ATOM 6506 N N . SER A 1 97 ? 0.176 -44.148 -11.131 1.00 3.22 93 SER A N 4
ATOM 6507 C CA . SER A 1 97 ? 1.206 -45.180 -11.139 1.00 64.13 93 SER A CA 4
ATOM 6508 C C . SER A 1 97 ? 1.502 -45.641 -12.564 1.00 12.12 93 SER A C 4
ATOM 6509 O O . SER A 1 97 ? 0.606 -45.702 -13.406 1.00 65.15 93 SER A O 4
ATOM 6517 N N . TYR A 1 98 ? 2.764 -45.964 -12.824 1.00 35.03 94 TYR A N 4
ATOM 6518 C CA . TYR A 1 98 ? 3.179 -46.417 -14.146 1.00 12.40 94 TYR A CA 4
ATOM 6519 C C . TYR A 1 98 ? 4.609 -46.946 -14.116 1.00 5.42 94 TYR A C 4
ATOM 6520 O O . TYR A 1 98 ? 5.534 -46.245 -13.703 1.00 0.41 94 TYR A O 4
ATOM 6538 N N . ALA A 1 99 ? 4.785 -48.187 -14.558 1.00 1.13 95 ALA A N 4
ATOM 6539 C CA . ALA A 1 99 ? 6.103 -48.810 -14.585 1.00 15.32 95 ALA A CA 4
ATOM 6540 C C . ALA A 1 99 ? 6.603 -48.973 -16.015 1.00 64.25 95 ALA A C 4
ATOM 6541 O O . ALA A 1 99 ? 6.154 -49.858 -16.743 1.00 70.32 95 ALA A O 4
ATOM 6548 N N . ASP A 1 100 ? 7.535 -48.113 -16.413 1.00 32.23 96 ASP A N 4
ATOM 6549 C CA . ASP A 1 100 ? 8.097 -48.163 -17.757 1.00 0.11 96 ASP A CA 4
ATOM 6550 C C . ASP A 1 100 ? 9.532 -48.679 -17.728 1.00 1.53 96 ASP A C 4
ATOM 6551 O O . ASP A 1 100 ? 10.440 -47.994 -17.257 1.00 53.44 96 ASP A O 4
ATOM 6560 N N . ASN A 1 101 ? 9.730 -49.893 -18.231 1.00 15.30 97 ASN A N 4
ATOM 6561 C CA . ASN A 1 101 ? 11.054 -50.502 -18.261 1.00 64.20 97 ASN A CA 4
ATOM 6562 C C . ASN A 1 101 ? 11.219 -51.386 -19.493 1.00 62.03 97 ASN A C 4
ATOM 6563 O O . ASN A 1 101 ? 10.425 -52.295 -19.730 1.00 72.45 97 ASN A O 4
ATOM 6574 N N . PHE A 1 102 ? 12.258 -51.111 -20.276 1.00 74.24 98 PHE A N 4
ATOM 6575 C CA . PHE A 1 102 ? 12.528 -51.881 -21.485 1.00 51.34 98 PHE A CA 4
ATOM 6576 C C . PHE A 1 102 ? 14.024 -51.918 -21.784 1.00 74.21 98 PHE A C 4
ATOM 6577 O O . PHE A 1 102 ? 14.722 -50.913 -21.646 1.00 44.42 98 PHE A O 4
ATOM 6594 N N . THR A 1 103 ? 14.511 -53.086 -22.191 1.00 52.45 99 THR A N 4
ATOM 6595 C CA . THR A 1 103 ? 15.923 -53.257 -22.507 1.00 2.24 99 THR A CA 4
ATOM 6596 C C . THR A 1 103 ? 16.198 -54.649 -23.065 1.00 34.10 99 THR A C 4
ATOM 6597 O O . THR A 1 103 ? 15.738 -55.650 -22.516 1.00 64.44 99 THR A O 4
ATOM 6608 N N . LYS A 1 104 ? 16.949 -54.705 -24.160 1.00 23.15 100 LYS A N 4
ATOM 6609 C CA . LYS A 1 104 ? 17.287 -55.974 -24.792 1.00 61.40 100 LYS A CA 4
ATOM 6610 C C . LYS A 1 104 ? 18.672 -55.914 -25.427 1.00 63.12 100 LYS A C 4
ATOM 6611 O O . LYS A 1 104 ? 19.191 -54.843 -25.742 1.00 63.32 100 LYS A O 4
ATOM 6630 N N . PRO A 1 105 ? 19.287 -57.091 -25.621 1.00 54.43 101 PRO A N 4
ATOM 6631 C CA . PRO A 1 105 ? 20.619 -57.198 -26.222 1.00 3.04 101 PRO A CA 4
ATOM 6632 C C . PRO A 1 105 ? 20.617 -56.843 -27.705 1.00 1.22 101 PRO A C 4
ATOM 6633 O O . PRO A 1 105 ? 19.608 -56.384 -28.241 1.00 71.21 101 PRO A O 4
ATOM 6644 N N . ARG A 1 106 ? 21.751 -57.059 -28.362 1.00 44.20 102 ARG A N 4
ATOM 6645 C CA . ARG A 1 106 ? 21.879 -56.762 -29.783 1.00 44.54 102 ARG A CA 4
ATOM 6646 C C . ARG A 1 106 ? 22.562 -57.910 -30.520 1.00 45.04 102 ARG A C 4
ATOM 6647 O O . ARG A 1 106 ? 23.264 -57.696 -31.510 1.00 74.20 102 ARG A O 4
ATOM 6668 N N . ASP A 1 107 ? 22.353 -59.127 -30.032 1.00 22.12 103 ASP A N 4
ATOM 6669 C CA . ASP A 1 107 ? 22.947 -60.310 -30.643 1.00 65.01 103 ASP A CA 4
ATOM 6670 C C . ASP A 1 107 ? 21.913 -61.421 -30.797 1.00 2.34 103 ASP A C 4
ATOM 6671 O O . ASP A 1 107 ? 21.386 -61.931 -29.809 1.00 43.41 103 ASP A O 4
ATOM 6680 N N . MET A 1 108 ? 21.628 -61.788 -32.042 1.00 33.42 104 MET A N 4
ATOM 6681 C CA . MET A 1 108 ? 20.657 -62.839 -32.324 1.00 15.41 104 MET A CA 4
ATOM 6682 C C . MET A 1 108 ? 21.122 -64.176 -31.756 1.00 52.15 104 MET A C 4
ATOM 6683 O O . MET A 1 108 ? 22.249 -64.608 -32.003 1.00 13.34 104 MET A O 4
ATOM 6697 N N . MET A 1 5 ? 3.409 4.259 -9.875 1.00 74.02 1 MET A N 5
ATOM 6698 C CA . MET A 1 5 ? 2.845 2.915 -9.848 1.00 70.21 1 MET A CA 5
ATOM 6699 C C . MET A 1 5 ? 1.329 2.964 -9.687 1.00 1.14 1 MET A C 5
ATOM 6700 O O . MET A 1 5 ? 0.730 2.063 -9.101 1.00 14.14 1 MET A O 5
ATOM 6714 N N . GLN A 1 6 ? 0.717 4.021 -10.209 1.00 54.23 2 GLN A N 5
ATOM 6715 C CA . GLN A 1 6 ? -0.730 4.186 -10.121 1.00 4.34 2 GLN A CA 5
ATOM 6716 C C . GLN A 1 6 ? -1.431 3.462 -11.265 1.00 54.03 2 GLN A C 5
ATOM 6717 O O . GLN A 1 6 ? -1.041 3.591 -12.425 1.00 14.31 2 GLN A O 5
ATOM 6731 N N . GLU A 1 7 ? -2.469 2.701 -10.930 1.00 50.43 3 GLU A N 5
ATOM 6732 C CA . GLU A 1 7 ? -3.223 1.956 -11.931 1.00 75.22 3 GLU A CA 5
ATOM 6733 C C . GLU A 1 7 ? -4.480 2.717 -12.342 1.00 34.12 3 GLU A C 5
ATOM 6734 O O . GLU A 1 7 ? -5.148 3.329 -11.508 1.00 40.23 3 GLU A O 5
ATOM 6746 N N . GLN A 1 8 ? -4.797 2.674 -13.632 1.00 62.22 4 GLN A N 5
ATOM 6747 C CA . GLN A 1 8 ? -5.972 3.360 -14.154 1.00 51.41 4 GLN A CA 5
ATOM 6748 C C . GLN A 1 8 ? -6.996 2.361 -14.683 1.00 24.20 4 GLN A C 5
ATOM 6749 O O . GLN A 1 8 ? -7.081 2.123 -15.888 1.00 50.33 4 GLN A O 5
ATOM 6763 N N . VAL A 1 9 ? -7.771 1.777 -13.775 1.00 11.43 5 VAL A N 5
ATOM 6764 C CA . VAL A 1 9 ? -8.789 0.804 -14.150 1.00 21.13 5 VAL A CA 5
ATOM 6765 C C . VAL A 1 9 ? -10.182 1.290 -13.767 1.00 52.54 5 VAL A C 5
ATOM 6766 O O . VAL A 1 9 ? -10.504 1.418 -12.586 1.00 31.15 5 VAL A O 5
ATOM 6779 N N . SER A 1 10 ? -11.006 1.561 -14.774 1.00 64.31 6 SER A N 5
ATOM 6780 C CA . SER A 1 10 ? -12.365 2.037 -14.543 1.00 52.45 6 SER A CA 5
ATOM 6781 C C . SER A 1 10 ? -13.387 0.979 -14.946 1.00 62.43 6 SER A C 5
ATOM 6782 O O . SER A 1 10 ? -14.201 1.196 -15.843 1.00 21.12 6 SER A O 5
ATOM 6790 N N . ASN A 1 11 ? -13.338 -0.168 -14.275 1.00 75.34 7 ASN A N 5
ATOM 6791 C CA . ASN A 1 11 ? -14.259 -1.261 -14.563 1.00 33.22 7 ASN A CA 5
ATOM 6792 C C . ASN A 1 11 ? -14.564 -2.062 -13.301 1.00 34.42 7 ASN A C 5
ATOM 6793 O O . ASN A 1 11 ? -14.068 -1.748 -12.219 1.00 51.10 7 ASN A O 5
ATOM 6804 N N . VAL A 1 12 ? -15.384 -3.099 -13.447 1.00 3.20 8 VAL A N 5
ATOM 6805 C CA . VAL A 1 12 ? -15.754 -3.946 -12.320 1.00 3.04 8 VAL A CA 5
ATOM 6806 C C . VAL A 1 12 ? -15.163 -5.344 -12.466 1.00 11.14 8 VAL A C 5
ATOM 6807 O O . VAL A 1 12 ? -14.528 -5.658 -13.473 1.00 32.14 8 VAL A O 5
ATOM 6820 N N . ARG A 1 13 ? -15.376 -6.178 -11.454 1.00 22.12 9 ARG A N 5
ATOM 6821 C CA . ARG A 1 13 ? -14.863 -7.543 -11.469 1.00 22.42 9 ARG A CA 5
ATOM 6822 C C . ARG A 1 13 ? -16.004 -8.554 -11.379 1.00 2.52 9 ARG A C 5
ATOM 6823 O O . ARG A 1 13 ? -16.970 -8.349 -10.645 1.00 54.31 9 ARG A O 5
ATOM 6844 N N . ALA A 1 14 ? -15.883 -9.643 -12.130 1.00 52.22 10 ALA A N 5
ATOM 6845 C CA . ALA A 1 14 ? -16.903 -10.685 -12.134 1.00 5.23 10 ALA A CA 5
ATOM 6846 C C . ALA A 1 14 ? -16.421 -11.926 -11.391 1.00 34.12 10 ALA A C 5
ATOM 6847 O O . ALA A 1 14 ? -15.350 -12.459 -11.682 1.00 31.35 10 ALA A O 5
ATOM 6854 N N . ARG A 1 15 ? -17.219 -12.382 -10.429 1.00 42.14 11 ARG A N 5
ATOM 6855 C CA . ARG A 1 15 ? -16.873 -13.559 -9.644 1.00 20.41 11 ARG A CA 5
ATOM 6856 C C . ARG A 1 15 ? -17.716 -14.760 -10.063 1.00 61.02 11 ARG A C 5
ATOM 6857 O O . ARG A 1 15 ? -18.892 -14.858 -9.712 1.00 24.51 11 ARG A O 5
ATOM 6878 N N . ILE A 1 16 ? -17.106 -15.670 -10.816 1.00 51.01 12 ILE A N 5
ATOM 6879 C CA . ILE A 1 16 ? -17.800 -16.864 -11.282 1.00 72.35 12 ILE A CA 5
ATOM 6880 C C . ILE A 1 16 ? -17.559 -18.042 -10.345 1.00 4.33 12 ILE A C 5
ATOM 6881 O O . ILE A 1 16 ? -16.415 -18.392 -10.052 1.00 74.25 12 ILE A O 5
ATOM 6897 N N . TYR A 1 17 ? -18.643 -18.652 -9.879 1.00 1.11 13 TYR A N 5
ATOM 6898 C CA . TYR A 1 17 ? -18.549 -19.791 -8.974 1.00 32.05 13 TYR A CA 5
ATOM 6899 C C . TYR A 1 17 ? -19.197 -21.029 -9.587 1.00 3.15 13 TYR A C 5
ATOM 6900 O O . TYR A 1 17 ? -20.238 -20.942 -10.238 1.00 35.14 13 TYR A O 5
ATOM 6918 N N . LYS A 1 18 ? -18.571 -22.182 -9.375 1.00 73.11 14 LYS A N 5
ATOM 6919 C CA . LYS A 1 18 ? -19.085 -23.440 -9.904 1.00 65.22 14 LYS A CA 5
ATOM 6920 C C . LYS A 1 18 ? -19.644 -24.313 -8.785 1.00 44.13 14 LYS A C 5
ATOM 6921 O O . LYS A 1 18 ? -18.938 -25.128 -8.191 1.00 33.11 14 LYS A O 5
ATOM 6940 N N . PRO A 1 19 ? -20.942 -24.142 -8.492 1.00 45.42 15 PRO A N 5
ATOM 6941 C CA . PRO A 1 19 ? -21.624 -24.907 -7.445 1.00 50.40 15 PRO A CA 5
ATOM 6942 C C . PRO A 1 19 ? -21.802 -26.374 -7.821 1.00 12.42 15 PRO A C 5
ATOM 6943 O O . PRO A 1 19 ? -21.695 -26.741 -8.990 1.00 34.10 15 PRO A O 5
ATOM 6954 N N . ALA A 1 20 ? -22.075 -27.207 -6.822 1.00 1.21 16 ALA A N 5
ATOM 6955 C CA . ALA A 1 20 ? -22.271 -28.633 -7.049 1.00 45.15 16 ALA A CA 5
ATOM 6956 C C . ALA A 1 20 ? -23.613 -28.903 -7.721 1.00 20.10 16 ALA A C 5
ATOM 6957 O O . ALA A 1 20 ? -24.561 -28.132 -7.569 1.00 62.25 16 ALA A O 5
ATOM 6964 N N . LYS A 1 21 ? -23.688 -30.003 -8.463 1.00 44.14 17 LYS A N 5
ATOM 6965 C CA . LYS A 1 21 ? -24.913 -30.375 -9.158 1.00 35.43 17 LYS A CA 5
ATOM 6966 C C . LYS A 1 21 ? -25.803 -31.237 -8.267 1.00 63.02 17 LYS A C 5
ATOM 6967 O O . LYS A 1 21 ? -27.023 -31.264 -8.432 1.00 21.22 17 LYS A O 5
ATOM 6986 N N . SER A 1 22 ? -25.185 -31.939 -7.322 1.00 64.15 18 SER A N 5
ATOM 6987 C CA . SER A 1 22 ? -25.920 -32.803 -6.407 1.00 74.42 18 SER A CA 5
ATOM 6988 C C . SER A 1 22 ? -26.981 -32.012 -5.647 1.00 45.01 18 SER A C 5
ATOM 6989 O O . SER A 1 22 ? -27.049 -30.786 -5.746 1.00 44.12 18 SER A O 5
ATOM 6997 N N . THR A 1 23 ? -27.808 -32.723 -4.886 1.00 44.14 19 THR A N 5
ATOM 6998 C CA . THR A 1 23 ? -28.866 -32.089 -4.110 1.00 42.20 19 THR A CA 5
ATOM 6999 C C . THR A 1 23 ? -29.876 -31.398 -5.019 1.00 1.40 19 THR A C 5
ATOM 7000 O O . THR A 1 23 ? -30.296 -30.272 -4.752 1.00 15.20 19 THR A O 5
ATOM 7011 N N . MET A 1 24 ? -30.263 -32.079 -6.092 1.00 4.51 20 MET A N 5
ATOM 7012 C CA . MET A 1 24 ? -31.226 -31.530 -7.039 1.00 40.54 20 MET A CA 5
ATOM 7013 C C . MET A 1 24 ? -32.147 -32.622 -7.574 1.00 3.54 20 MET A C 5
ATOM 7014 O O . MET A 1 24 ? -31.758 -33.786 -7.658 1.00 34.52 20 MET A O 5
ATOM 7028 N N . GLN A 1 25 ? -33.367 -32.238 -7.933 1.00 41.54 21 GLN A N 5
ATOM 7029 C CA . GLN A 1 25 ? -34.343 -33.186 -8.458 1.00 1.54 21 GLN A CA 5
ATOM 7030 C C . GLN A 1 25 ? -34.000 -33.582 -9.890 1.00 22.42 21 GLN A C 5
ATOM 7031 O O . GLN A 1 25 ? -33.457 -32.783 -10.653 1.00 30.32 21 GLN A O 5
ATOM 7045 N N . SER A 1 26 ? -34.320 -34.822 -10.248 1.00 55.13 22 SER A N 5
ATOM 7046 C CA . SER A 1 26 ? -34.042 -35.326 -11.589 1.00 20.33 22 SER A CA 5
ATOM 7047 C C . SER A 1 26 ? -35.311 -35.344 -12.435 1.00 62.53 22 SER A C 5
ATOM 7048 O O . SER A 1 26 ? -36.421 -35.413 -11.910 1.00 74.45 22 SER A O 5
ATOM 7056 N N . GLY A 1 27 ? -35.136 -35.282 -13.752 1.00 55.35 23 GLY A N 5
ATOM 7057 C CA . GLY A 1 27 ? -36.275 -35.292 -14.653 1.00 5.24 23 GLY A CA 5
ATOM 7058 C C . GLY A 1 27 ? -36.491 -33.952 -15.328 1.00 73.35 23 GLY A C 5
ATOM 7059 O O . GLY A 1 27 ? -36.504 -33.864 -16.557 1.00 52.44 23 GLY A O 5
ATOM 7063 N N . HIS A 1 28 ? -36.664 -32.907 -14.525 1.00 71.34 24 HIS A N 5
ATOM 7064 C CA . HIS A 1 28 ? -36.882 -31.565 -15.054 1.00 32.40 24 HIS A CA 5
ATOM 7065 C C . HIS A 1 28 ? -35.936 -30.563 -14.400 1.00 33.50 24 HIS A C 5
ATOM 7066 O O . HIS A 1 28 ? -36.372 -29.646 -13.703 1.00 61.25 24 HIS A O 5
ATOM 7080 N N . SER A 1 29 ? -34.640 -30.745 -14.628 1.00 44.44 25 SER A N 5
ATOM 7081 C CA . SER A 1 29 ? -33.631 -29.860 -14.058 1.00 13.33 25 SER A CA 5
ATOM 7082 C C . SER A 1 29 ? -33.153 -28.845 -15.091 1.00 4.35 25 SER A C 5
ATOM 7083 O O . SER A 1 29 ? -31.953 -28.704 -15.330 1.00 51.50 25 SER A O 5
ATOM 7091 N N . LYS A 1 30 ? -34.098 -28.139 -15.700 1.00 52.12 26 LYS A N 5
ATOM 7092 C CA . LYS A 1 30 ? -33.776 -27.135 -16.708 1.00 34.02 26 LYS A CA 5
ATOM 7093 C C . LYS A 1 30 ? -33.613 -25.758 -16.071 1.00 24.24 26 LYS A C 5
ATOM 7094 O O . LYS A 1 30 ? -34.369 -24.833 -16.367 1.00 71.10 26 LYS A O 5
ATOM 7113 N N . LEU A 1 31 ? -32.620 -25.630 -15.197 1.00 35.31 27 LEU A N 5
ATOM 7114 C CA . LEU A 1 31 ? -32.357 -24.365 -14.520 1.00 33.44 27 LEU A CA 5
ATOM 7115 C C . LEU A 1 31 ? -30.876 -24.007 -14.592 1.00 32.23 27 LEU A C 5
ATOM 7116 O O . LEU A 1 31 ? -30.062 -24.782 -15.096 1.00 34.04 27 LEU A O 5
ATOM 7132 N N . LYS A 1 32 ? -30.532 -22.829 -14.083 1.00 21.03 28 LYS A N 5
ATOM 7133 C CA . LYS A 1 32 ? -29.148 -22.368 -14.086 1.00 61.21 28 LYS A CA 5
ATOM 7134 C C . LYS A 1 32 ? -28.228 -23.407 -13.454 1.00 23.23 28 LYS A C 5
ATOM 7135 O O . LYS A 1 32 ? -28.688 -24.333 -12.785 1.00 3.20 28 LYS A O 5
ATOM 7154 N N . ALA A 1 33 ? -26.926 -23.247 -13.669 1.00 52.32 29 ALA A N 5
ATOM 7155 C CA . ALA A 1 33 ? -25.941 -24.169 -13.117 1.00 52.05 29 ALA A CA 5
ATOM 7156 C C . ALA A 1 33 ? -24.727 -23.418 -12.581 1.00 24.32 29 ALA A C 5
ATOM 7157 O O . ALA A 1 33 ? -24.217 -23.732 -11.505 1.00 14.24 29 ALA A O 5
ATOM 7164 N N . TRP A 1 34 ? -24.267 -22.429 -13.338 1.00 63.33 30 TRP A N 5
ATOM 7165 C CA . TRP A 1 34 ? -23.111 -21.635 -12.938 1.00 44.02 30 TRP A CA 5
ATOM 7166 C C . TRP A 1 34 ? -23.547 -20.333 -12.276 1.00 53.54 30 TRP A C 5
ATOM 7167 O O . TRP A 1 34 ? -24.622 -19.807 -12.567 1.00 13.24 30 TRP A O 5
ATOM 7188 N N . LYS A 1 35 ? -22.708 -19.817 -11.385 1.00 34.04 31 LYS A N 5
ATOM 7189 C CA . LYS A 1 35 ? -23.007 -18.575 -10.681 1.00 21.32 31 LYS A CA 5
ATOM 7190 C C . LYS A 1 35 ? -22.051 -17.465 -11.107 1.00 23.22 31 LYS A C 5
ATOM 7191 O O . LYS A 1 35 ? -20.893 -17.723 -11.439 1.00 74.33 31 LYS A O 5
ATOM 7210 N N . LEU A 1 36 ? -22.542 -16.231 -11.094 1.00 71.40 32 LEU A N 5
ATOM 7211 C CA . LEU A 1 36 ? -21.731 -15.082 -11.478 1.00 51.53 32 LEU A CA 5
ATOM 7212 C C . LEU A 1 36 ? -22.175 -13.828 -10.731 1.00 24.10 32 LEU A C 5
ATOM 7213 O O . LEU A 1 36 ? -23.357 -13.487 -10.720 1.00 61.03 32 LEU A O 5
ATOM 7229 N N . GLU A 1 37 ? -21.218 -13.146 -10.109 1.00 44.22 33 GLU A N 5
ATOM 7230 C CA . GLU A 1 37 ? -21.512 -11.929 -9.361 1.00 45.42 33 GLU A CA 5
ATOM 7231 C C . GLU A 1 37 ? -20.534 -10.815 -9.728 1.00 33.14 33 GLU A C 5
ATOM 7232 O O . GLU A 1 37 ? -19.335 -10.916 -9.467 1.00 31.44 33 GLU A O 5
ATOM 7244 N N . PHE A 1 38 ? -21.055 -9.755 -10.334 1.00 54.10 34 PHE A N 5
ATOM 7245 C CA . PHE A 1 38 ? -20.229 -8.622 -10.739 1.00 32.12 34 PHE A CA 5
ATOM 7246 C C . PHE A 1 38 ? -20.327 -7.488 -9.723 1.00 21.12 34 PHE A C 5
ATOM 7247 O O . PHE A 1 38 ? -21.397 -7.217 -9.181 1.00 54.11 34 PHE A O 5
ATOM 7264 N N . GLU A 1 39 ? -19.199 -6.830 -9.470 1.00 13.25 35 GLU A N 5
ATOM 7265 C CA . GLU A 1 39 ? -19.157 -5.727 -8.517 1.00 41.15 35 GLU A CA 5
ATOM 7266 C C . GLU A 1 39 ? -20.133 -4.624 -8.920 1.00 32.23 35 GLU A C 5
ATOM 7267 O O . GLU A 1 39 ? -20.565 -4.531 -10.069 1.00 11.15 35 GLU A O 5
ATOM 7279 N N . PRO A 1 40 ? -20.489 -3.768 -7.950 1.00 55.32 36 PRO A N 5
ATOM 7280 C CA . PRO A 1 40 ? -21.418 -2.657 -8.178 1.00 44.32 36 PRO A CA 5
ATOM 7281 C C . PRO A 1 40 ? -20.811 -1.565 -9.054 1.00 51.13 36 PRO A C 5
ATOM 7282 O O . PRO A 1 40 ? -19.654 -1.656 -9.465 1.00 20.44 36 PRO A O 5
ATOM 7293 N N . SER A 1 41 ? -21.601 -0.534 -9.337 1.00 44.32 37 SER A N 5
ATOM 7294 C CA . SER A 1 41 ? -21.142 0.574 -10.168 1.00 64.23 37 SER A CA 5
ATOM 7295 C C . SER A 1 41 ? -21.859 1.868 -9.794 1.00 34.34 37 SER A C 5
ATOM 7296 O O . SER A 1 41 ? -23.080 1.972 -9.917 1.00 70.32 37 SER A O 5
ATOM 7304 N N . CYS A 1 42 ? -21.092 2.849 -9.334 1.00 71.12 38 CYS A N 5
ATOM 7305 C CA . CYS A 1 42 ? -21.653 4.137 -8.939 1.00 24.23 38 CYS A CA 5
ATOM 7306 C C . CYS A 1 42 ? -22.292 4.840 -10.132 1.00 43.13 38 CYS A C 5
ATOM 7307 O O . CYS A 1 42 ? -23.328 5.494 -10.000 1.00 25.30 38 CYS A O 5
ATOM 7315 N N . THR A 1 43 ? -21.667 4.703 -11.298 1.00 52.13 39 THR A N 5
ATOM 7316 C CA . THR A 1 43 ? -22.174 5.326 -12.514 1.00 1.40 39 THR A CA 5
ATOM 7317 C C . THR A 1 43 ? -23.007 4.345 -13.330 1.00 2.11 39 THR A C 5
ATOM 7318 O O . THR A 1 43 ? -22.867 4.264 -14.550 1.00 32.55 39 THR A O 5
ATOM 7329 N N . GLN A 1 44 ? -23.873 3.602 -12.649 1.00 14.10 40 GLN A N 5
ATOM 7330 C CA . GLN A 1 44 ? -24.728 2.626 -13.312 1.00 61.42 40 GLN A CA 5
ATOM 7331 C C . GLN A 1 44 ? -25.581 3.290 -14.388 1.00 64.43 40 GLN A C 5
ATOM 7332 O O . GLN A 1 44 ? -26.412 4.149 -14.093 1.00 13.34 40 GLN A O 5
ATOM 7346 N N . TYR A 1 45 ? -25.369 2.888 -15.636 1.00 42.23 41 TYR A N 5
ATOM 7347 C CA . TYR A 1 45 ? -26.117 3.447 -16.756 1.00 44.24 41 TYR A CA 5
ATOM 7348 C C . TYR A 1 45 ? -27.214 2.490 -17.212 1.00 30.23 41 TYR A C 5
ATOM 7349 O O . TYR A 1 45 ? -27.025 1.273 -17.231 1.00 24.44 41 TYR A O 5
ATOM 7367 N N . THR A 1 46 ? -28.363 3.049 -17.577 1.00 71.54 42 THR A N 5
ATOM 7368 C CA . THR A 1 46 ? -29.492 2.247 -18.033 1.00 13.15 42 THR A CA 5
ATOM 7369 C C . THR A 1 46 ? -29.151 1.492 -19.312 1.00 70.41 42 THR A C 5
ATOM 7370 O O . THR A 1 46 ? -28.590 2.061 -20.247 1.00 43.54 42 THR A O 5
ATOM 7381 N N . GLU A 1 47 ? -29.494 0.208 -19.346 1.00 24.50 43 GLU A N 5
ATOM 7382 C CA . GLU A 1 47 ? -29.222 -0.624 -20.513 1.00 55.22 43 GLU A CA 5
ATOM 7383 C C . GLU A 1 47 ? -30.515 -0.973 -21.244 1.00 75.55 43 GLU A C 5
ATOM 7384 O O . GLU A 1 47 ? -31.613 -0.891 -20.691 1.00 70.32 43 GLU A O 5
ATOM 7396 N N . PRO A 1 48 ? -30.385 -1.372 -22.518 1.00 1.50 44 PRO A N 5
ATOM 7397 C CA . PRO A 1 48 ? -31.531 -1.742 -23.354 1.00 12.12 44 PRO A CA 5
ATOM 7398 C C . PRO A 1 48 ? -32.176 -3.049 -22.907 1.00 21.32 44 PRO A C 5
ATOM 7399 O O . PRO A 1 48 ? -31.489 -3.978 -22.479 1.00 23.22 44 PRO A O 5
ATOM 7410 N N . LEU A 1 49 ? -33.499 -3.117 -23.010 1.00 12.11 45 LEU A N 5
ATOM 7411 C CA . LEU A 1 49 ? -34.237 -4.313 -22.617 1.00 20.01 45 LEU A CA 5
ATOM 7412 C C . LEU A 1 49 ? -33.722 -5.539 -23.363 1.00 24.51 45 LEU A C 5
ATOM 7413 O O . LEU A 1 49 ? -33.262 -5.439 -24.500 1.00 60.33 45 LEU A O 5
ATOM 7429 N N . MET A 1 50 ? -33.805 -6.698 -22.716 1.00 14.23 46 MET A N 5
ATOM 7430 C CA . MET A 1 50 ? -33.351 -7.945 -23.320 1.00 12.34 46 MET A CA 5
ATOM 7431 C C . MET A 1 50 ? -33.746 -9.140 -22.459 1.00 21.34 46 MET A C 5
ATOM 7432 O O . MET A 1 50 ? -33.564 -9.129 -21.243 1.00 33.24 46 MET A O 5
ATOM 7446 N N . ASN A 1 51 ? -34.287 -10.172 -23.100 1.00 13.21 47 ASN A N 5
ATOM 7447 C CA . ASN A 1 51 ? -34.710 -11.375 -22.393 1.00 23.34 47 ASN A CA 5
ATOM 7448 C C . ASN A 1 51 ? -35.655 -11.029 -21.246 1.00 64.41 47 ASN A C 5
ATOM 7449 O O . ASN A 1 51 ? -35.618 -11.656 -20.187 1.00 0.21 47 ASN A O 5
ATOM 7460 N N . TRP A 1 52 ? -36.501 -10.029 -21.466 1.00 71.30 48 TRP A N 5
ATOM 7461 C CA . TRP A 1 52 ? -37.457 -9.601 -20.451 1.00 44.44 48 TRP A CA 5
ATOM 7462 C C . TRP A 1 52 ? -38.654 -10.543 -20.399 1.00 51.12 48 TRP A C 5
ATOM 7463 O O . TRP A 1 52 ? -39.220 -10.787 -19.333 1.00 1.32 48 TRP A O 5
ATOM 7484 N N . THR A 1 53 ? -39.037 -11.071 -21.558 1.00 54.41 49 THR A N 5
ATOM 7485 C CA . THR A 1 53 ? -40.169 -11.986 -21.643 1.00 20.11 49 THR A CA 5
ATOM 7486 C C . THR A 1 53 ? -39.733 -13.425 -21.389 1.00 44.25 49 THR A C 5
ATOM 7487 O O . THR A 1 53 ? -39.134 -14.064 -22.254 1.00 13.30 49 THR A O 5
ATOM 7498 N N . GLY A 1 54 ? -40.039 -13.930 -20.198 1.00 51.02 50 GLY A N 5
ATOM 7499 C CA . GLY A 1 54 ? -39.671 -15.290 -19.852 1.00 44.24 50 GLY A CA 5
ATOM 7500 C C . GLY A 1 54 ? -39.873 -15.589 -18.380 1.00 24.42 50 GLY A C 5
ATOM 7501 O O . GLY A 1 54 ? -40.575 -14.858 -17.682 1.00 21.44 50 GLY A O 5
ATOM 7505 N N . SER A 1 55 ? -39.255 -16.668 -17.907 1.00 42.44 51 SER A N 5
ATOM 7506 C CA . SER A 1 55 ? -39.374 -17.064 -16.509 1.00 75.44 51 SER A CA 5
ATOM 7507 C C . SER A 1 55 ? -38.114 -16.699 -15.730 1.00 71.55 51 SER A C 5
ATOM 7508 O O . SER A 1 55 ? -37.037 -17.240 -15.984 1.00 43.40 51 SER A O 5
ATOM 7516 N N . HIS A 1 56 ? -38.257 -15.778 -14.783 1.00 70.41 52 HIS A N 5
ATOM 7517 C CA . HIS A 1 56 ? -37.131 -15.341 -13.966 1.00 42.12 52 HIS A CA 5
ATOM 7518 C C . HIS A 1 56 ? -37.440 -15.506 -12.482 1.00 1.11 52 HIS A C 5
ATOM 7519 O O . HIS A 1 56 ? -38.570 -15.288 -12.044 1.00 24.20 52 HIS A O 5
ATOM 7533 N N . ASP A 1 57 ? -36.428 -15.894 -11.712 1.00 53.10 53 ASP A N 5
ATOM 7534 C CA . ASP A 1 57 ? -36.591 -16.088 -10.276 1.00 14.25 53 ASP A CA 5
ATOM 7535 C C . ASP A 1 57 ? -35.507 -15.346 -9.500 1.00 34.22 53 ASP A C 5
ATOM 7536 O O . ASP A 1 57 ? -34.503 -15.935 -9.098 1.00 51.22 53 ASP A O 5
ATOM 7545 N N . THR A 1 58 ? -35.716 -14.050 -9.294 1.00 53.21 54 THR A N 5
ATOM 7546 C CA . THR A 1 58 ? -34.756 -13.227 -8.569 1.00 72.14 54 THR A CA 5
ATOM 7547 C C . THR A 1 58 ? -35.323 -11.840 -8.287 1.00 70.11 54 THR A C 5
ATOM 7548 O O . THR A 1 58 ? -35.844 -11.177 -9.185 1.00 33.05 54 THR A O 5
ATOM 7559 N N . LYS A 1 59 ? -35.218 -11.406 -7.036 1.00 61.33 55 LYS A N 5
ATOM 7560 C CA . LYS A 1 59 ? -35.718 -10.097 -6.635 1.00 42.14 55 LYS A CA 5
ATOM 7561 C C . LYS A 1 59 ? -34.566 -9.134 -6.364 1.00 61.02 55 LYS A C 5
ATOM 7562 O O . LYS A 1 59 ? -34.592 -8.382 -5.391 1.00 50.51 55 LYS A O 5
ATOM 7581 N N . GLN A 1 60 ? -33.559 -9.164 -7.231 1.00 70.13 56 GLN A N 5
ATOM 7582 C CA . GLN A 1 60 ? -32.399 -8.293 -7.084 1.00 73.24 56 GLN A CA 5
ATOM 7583 C C . GLN A 1 60 ? -31.668 -8.130 -8.412 1.00 72.33 56 GLN A C 5
ATOM 7584 O O . GLN A 1 60 ? -31.983 -8.808 -9.391 1.00 23.53 56 GLN A O 5
ATOM 7598 N N . GLN A 1 61 ? -30.693 -7.227 -8.440 1.00 71.12 57 GLN A N 5
ATOM 7599 C CA . GLN A 1 61 ? -29.920 -6.976 -9.650 1.00 24.13 57 GLN A CA 5
ATOM 7600 C C . GLN A 1 61 ? -28.424 -6.996 -9.353 1.00 23.23 57 GLN A C 5
ATOM 7601 O O . GLN A 1 61 ? -27.637 -6.336 -10.030 1.00 63.25 57 GLN A O 5
ATOM 7615 N N . VAL A 1 62 ? -28.038 -7.758 -8.334 1.00 63.13 58 VAL A N 5
ATOM 7616 C CA . VAL A 1 62 ? -26.636 -7.865 -7.948 1.00 2.21 58 VAL A CA 5
ATOM 7617 C C . VAL A 1 62 ? -26.067 -9.231 -8.315 1.00 1.20 58 VAL A C 5
ATOM 7618 O O . VAL A 1 62 ? -25.026 -9.326 -8.967 1.00 55.12 58 VAL A O 5
ATOM 7631 N N . CYS A 1 63 ? -26.756 -10.285 -7.894 1.00 24.33 59 CYS A N 5
ATOM 7632 C CA . CYS A 1 63 ? -26.319 -11.648 -8.178 1.00 52.25 59 CYS A CA 5
ATOM 7633 C C . CYS A 1 63 ? -26.821 -12.105 -9.544 1.00 54.25 59 CYS A C 5
ATOM 7634 O O . CYS A 1 63 ? -27.938 -11.776 -9.949 1.00 24.21 59 CYS A O 5
ATOM 7642 N N . LEU A 1 64 ? -25.991 -12.864 -10.250 1.00 63.35 60 LEU A N 5
ATOM 7643 C CA . LEU A 1 64 ? -26.349 -13.366 -11.572 1.00 55.03 60 LEU A CA 5
ATOM 7644 C C . LEU A 1 64 ? -26.151 -14.876 -11.653 1.00 74.14 60 LEU A C 5
ATOM 7645 O O . LEU A 1 64 ? -25.236 -15.426 -11.041 1.00 63.31 60 LEU A O 5
ATOM 7661 N N . SER A 1 65 ? -27.016 -15.541 -12.413 1.00 21.42 61 SER A N 5
ATOM 7662 C CA . SER A 1 65 ? -26.937 -16.989 -12.574 1.00 52.31 61 SER A CA 5
ATOM 7663 C C . SER A 1 65 ? -26.892 -17.370 -14.050 1.00 10.01 61 SER A C 5
ATOM 7664 O O . SER A 1 65 ? -27.741 -16.953 -14.837 1.00 74.25 61 SER A O 5
ATOM 7672 N N . PHE A 1 66 ? -25.894 -18.167 -14.419 1.00 3.31 62 PHE A N 5
ATOM 7673 C CA . PHE A 1 66 ? -25.736 -18.604 -15.801 1.00 32.52 62 PHE A CA 5
ATOM 7674 C C . PHE A 1 66 ? -26.016 -20.099 -15.933 1.00 51.23 62 PHE A C 5
ATOM 7675 O O . PHE A 1 66 ? -25.946 -20.845 -14.955 1.00 43.24 62 PHE A O 5
ATOM 7692 N N . THR A 1 67 ? -26.336 -20.530 -17.150 1.00 2.32 63 THR A N 5
ATOM 7693 C CA . THR A 1 67 ? -26.628 -21.933 -17.410 1.00 61.45 63 THR A CA 5
ATOM 7694 C C . THR A 1 67 ? -25.349 -22.727 -17.645 1.00 22.31 63 THR A C 5
ATOM 7695 O O . THR A 1 67 ? -25.155 -23.798 -17.069 1.00 34.22 63 THR A O 5
ATOM 7706 N N . THR A 1 68 ? -24.476 -22.197 -18.496 1.00 4.52 64 THR A N 5
ATOM 7707 C CA . THR A 1 68 ? -23.214 -22.856 -18.807 1.00 22.11 64 THR A CA 5
ATOM 7708 C C . THR A 1 68 ? -22.028 -21.952 -18.492 1.00 71.10 64 THR A C 5
ATOM 7709 O O . THR A 1 68 ? -22.176 -20.735 -18.381 1.00 54.21 64 THR A O 5
ATOM 7720 N N . ARG A 1 69 ? -20.852 -22.554 -18.350 1.00 2.43 65 ARG A N 5
ATOM 7721 C CA . ARG A 1 69 ? -19.641 -21.802 -18.046 1.00 63.53 65 ARG A CA 5
ATOM 7722 C C . ARG A 1 69 ? -19.422 -20.688 -19.067 1.00 12.03 65 ARG A C 5
ATOM 7723 O O . ARG A 1 69 ? -19.306 -19.518 -18.706 1.00 2.34 65 ARG A O 5
ATOM 7744 N N . GLU A 1 70 ? -19.368 -21.063 -20.342 1.00 5.55 66 GLU A N 5
ATOM 7745 C CA . GLU A 1 70 ? -19.161 -20.095 -21.413 1.00 71.20 66 GLU A CA 5
ATOM 7746 C C . GLU A 1 70 ? -20.160 -18.946 -21.308 1.00 22.24 66 GLU A C 5
ATOM 7747 O O . GLU A 1 70 ? -19.829 -17.794 -21.589 1.00 54.31 66 GLU A O 5
ATOM 7759 N N . LEU A 1 71 ? -21.383 -19.269 -20.901 1.00 15.31 67 LEU A N 5
ATOM 7760 C CA . LEU A 1 71 ? -22.431 -18.265 -20.758 1.00 41.33 67 LEU A CA 5
ATOM 7761 C C . LEU A 1 71 ? -21.999 -17.157 -19.803 1.00 1.35 67 LEU A C 5
ATOM 7762 O O . LEU A 1 71 ? -22.222 -15.975 -20.063 1.00 12.12 67 LEU A O 5
ATOM 7778 N N . ALA A 1 72 ? -21.376 -17.548 -18.695 1.00 64.14 68 ALA A N 5
ATOM 7779 C CA . ALA A 1 72 ? -20.907 -16.589 -17.703 1.00 50.51 68 ALA A CA 5
ATOM 7780 C C . ALA A 1 72 ? -19.813 -15.695 -18.276 1.00 64.34 68 ALA A C 5
ATOM 7781 O O . ALA A 1 72 ? -19.990 -14.484 -18.403 1.00 13.11 68 ALA A O 5
ATOM 7788 N N . ILE A 1 73 ? -18.681 -16.301 -18.620 1.00 52.33 69 ILE A N 5
ATOM 7789 C CA . ILE A 1 73 ? -17.558 -15.560 -19.180 1.00 62.13 69 ILE A CA 5
ATOM 7790 C C . ILE A 1 73 ? -17.998 -14.712 -20.369 1.00 42.45 69 ILE A C 5
ATOM 7791 O O . ILE A 1 73 ? -17.496 -13.608 -20.577 1.00 2.53 69 ILE A O 5
ATOM 7807 N N . ALA A 1 74 ? -18.941 -15.235 -21.146 1.00 52.52 70 ALA A N 5
ATOM 7808 C CA . ALA A 1 74 ? -19.451 -14.524 -22.312 1.00 54.00 70 ALA A CA 5
ATOM 7809 C C . ALA A 1 74 ? -19.960 -13.137 -21.930 1.00 73.30 70 ALA A C 5
ATOM 7810 O O . ALA A 1 74 ? -19.967 -12.220 -22.751 1.00 31.24 70 ALA A O 5
ATOM 7817 N N . TYR A 1 75 ? -20.388 -12.993 -20.680 1.00 72.51 71 TYR A N 5
ATOM 7818 C CA . TYR A 1 75 ? -20.902 -11.720 -20.192 1.00 13.44 71 TYR A CA 5
ATOM 7819 C C . TYR A 1 75 ? -19.761 -10.766 -19.852 1.00 0.23 71 TYR A C 5
ATOM 7820 O O . TYR A 1 75 ? -19.719 -9.634 -20.334 1.00 25.33 71 TYR A O 5
ATOM 7838 N N . ALA A 1 76 ? -18.837 -11.232 -19.018 1.00 1.25 72 ALA A N 5
ATOM 7839 C CA . ALA A 1 76 ? -17.694 -10.422 -18.614 1.00 61.30 72 ALA A CA 5
ATOM 7840 C C . ALA A 1 76 ? -16.881 -9.978 -19.826 1.00 12.22 72 ALA A C 5
ATOM 7841 O O . ALA A 1 76 ? -16.645 -8.787 -20.024 1.00 44.52 72 ALA A O 5
ATOM 7848 N N . VAL A 1 77 ? -16.456 -10.943 -20.634 1.00 62.20 73 VAL A N 5
ATOM 7849 C CA . VAL A 1 77 ? -15.670 -10.651 -21.827 1.00 73.43 73 VAL A CA 5
ATOM 7850 C C . VAL A 1 77 ? -16.354 -9.598 -22.691 1.00 74.33 73 VAL A C 5
ATOM 7851 O O . VAL A 1 77 ? -15.693 -8.792 -23.346 1.00 75.31 73 VAL A O 5
ATOM 7864 N N . ALA A 1 78 ? -17.683 -9.609 -22.688 1.00 61.44 74 ALA A N 5
ATOM 7865 C CA . ALA A 1 78 ? -18.458 -8.654 -23.469 1.00 45.14 74 ALA A CA 5
ATOM 7866 C C . ALA A 1 78 ? -18.007 -7.224 -23.191 1.00 53.10 74 ALA A C 5
ATOM 7867 O O . ALA A 1 78 ? -18.095 -6.354 -24.058 1.00 32.22 74 ALA A O 5
ATOM 7874 N N . HIS A 1 79 ? -17.526 -6.986 -21.975 1.00 24.42 75 HIS A N 5
ATOM 7875 C CA . HIS A 1 79 ? -17.061 -5.661 -21.582 1.00 20.34 75 HIS A CA 5
ATOM 7876 C C . HIS A 1 79 ? -15.643 -5.726 -21.023 1.00 64.22 75 HIS A C 5
ATOM 7877 O O . HIS A 1 79 ? -15.233 -4.869 -20.240 1.00 44.10 75 HIS A O 5
ATOM 7891 N N . LYS A 1 80 ? -14.898 -6.748 -21.432 1.00 3.45 76 LYS A N 5
ATOM 7892 C CA . LYS A 1 80 ? -13.525 -6.925 -20.974 1.00 12.34 76 LYS A CA 5
ATOM 7893 C C . LYS A 1 80 ? -13.449 -6.876 -19.450 1.00 44.50 76 LYS A C 5
ATOM 7894 O O . LYS A 1 80 ? -12.594 -6.193 -18.885 1.00 31.34 76 LYS A O 5
ATOM 7913 N N . ILE A 1 81 ? -14.345 -7.604 -18.794 1.00 40.31 77 ILE A N 5
ATOM 7914 C CA . ILE A 1 81 ? -14.377 -7.644 -17.337 1.00 51.35 77 ILE A CA 5
ATOM 7915 C C . ILE A 1 81 ? -13.563 -8.817 -16.802 1.00 31.01 77 ILE A C 5
ATOM 7916 O O . ILE A 1 81 ? -13.584 -9.910 -17.369 1.00 33.24 77 ILE A O 5
ATOM 7932 N N . ASP A 1 82 ? -12.847 -8.583 -15.707 1.00 75.04 78 ASP A N 5
ATOM 7933 C CA . ASP A 1 82 ? -12.028 -9.621 -15.093 1.00 21.15 78 ASP A CA 5
ATOM 7934 C C . ASP A 1 82 ? -12.901 -10.680 -14.426 1.00 44.15 78 ASP A C 5
ATOM 7935 O O . ASP A 1 82 ? -13.413 -10.474 -13.326 1.00 4.23 78 ASP A O 5
ATOM 7944 N N . TYR A 1 83 ? -13.069 -11.811 -15.102 1.00 1.11 79 TYR A N 5
ATOM 7945 C CA . TYR A 1 83 ? -13.883 -12.901 -14.577 1.00 72.23 79 TYR A CA 5
ATOM 7946 C C . TYR A 1 83 ? -13.008 -13.982 -13.949 1.00 61.12 79 TYR A C 5
ATOM 7947 O O . TYR A 1 83 ? -12.043 -14.447 -14.557 1.00 1.42 79 TYR A O 5
ATOM 7965 N N . THR A 1 84 ? -13.353 -14.378 -12.728 1.00 44.04 80 THR A N 5
ATOM 7966 C CA . THR A 1 84 ? -12.600 -15.404 -12.016 1.00 44.52 80 THR A CA 5
ATOM 7967 C C . THR A 1 84 ? -13.436 -16.663 -11.821 1.00 3.41 80 THR A C 5
ATOM 7968 O O . THR A 1 84 ? -14.535 -16.610 -11.268 1.00 20.44 80 THR A O 5
ATOM 7979 N N . VAL A 1 85 ? -12.909 -17.795 -12.276 1.00 51.45 81 VAL A N 5
ATOM 7980 C CA . VAL A 1 85 ? -13.606 -19.068 -12.150 1.00 32.15 81 VAL A CA 5
ATOM 7981 C C . VAL A 1 85 ? -13.233 -19.773 -10.851 1.00 2.42 81 VAL A C 5
ATOM 7982 O O . VAL A 1 85 ? -12.060 -20.050 -10.596 1.00 45.15 81 VAL A O 5
ATOM 7995 N N . LEU A 1 86 ? -14.236 -20.061 -10.030 1.00 13.52 82 LEU A N 5
ATOM 7996 C CA . LEU A 1 86 ? -14.014 -20.733 -8.755 1.00 30.42 82 LEU A CA 5
ATOM 7997 C C . LEU A 1 86 ? -14.545 -22.163 -8.794 1.00 14.23 82 LEU A C 5
ATOM 7998 O O . LEU A 1 86 ? -15.751 -22.384 -8.905 1.00 15.33 82 LEU A O 5
ATOM 8014 N N . GLN A 1 87 ? -13.637 -23.129 -8.700 1.00 13.23 83 GLN A N 5
ATOM 8015 C CA . GLN A 1 87 ? -14.015 -24.538 -8.723 1.00 54.42 83 GLN A CA 5
ATOM 8016 C C . GLN A 1 87 ? -13.848 -25.169 -7.345 1.00 50.41 83 GLN A C 5
ATOM 8017 O O . GLN A 1 87 ? -13.132 -24.642 -6.494 1.00 13.43 83 GLN A O 5
ATOM 8031 N N . ASP A 1 88 ? -14.512 -26.299 -7.133 1.00 15.11 84 ASP A N 5
ATOM 8032 C CA . ASP A 1 88 ? -14.436 -27.003 -5.858 1.00 73.31 84 ASP A CA 5
ATOM 8033 C C . ASP A 1 88 ? -14.070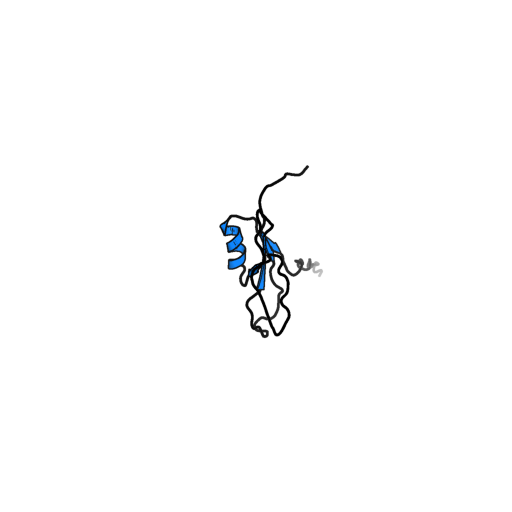 -28.469 -6.068 1.00 4.24 84 ASP A C 5
ATOM 8034 O O . ASP A 1 88 ? -14.871 -29.254 -6.573 1.00 51.54 84 ASP A O 5
ATOM 8043 N N . ASN A 1 89 ? -12.851 -28.830 -5.678 1.00 31.21 85 ASN A N 5
ATOM 8044 C CA . ASN A 1 89 ? -12.378 -30.202 -5.825 1.00 24.13 85 ASN A CA 5
ATOM 8045 C C . ASN A 1 89 ? -12.467 -30.656 -7.278 1.00 42.14 85 ASN A C 5
ATOM 8046 O O . ASN A 1 89 ? -13.313 -31.470 -7.650 1.00 50.51 85 ASN A O 5
ATOM 8057 N N . PRO A 1 90 ? -11.574 -30.118 -8.123 1.00 24.44 86 PRO A N 5
ATOM 8058 C CA . PRO A 1 90 ? -11.530 -30.454 -9.549 1.00 34.44 86 PRO A CA 5
ATOM 8059 C C . PRO A 1 90 ? -11.051 -31.880 -9.794 1.00 21.40 86 PRO A C 5
ATOM 8060 O O . PRO A 1 90 ? -10.337 -32.456 -8.973 1.00 1.51 86 PRO A O 5
ATOM 8071 N N . ARG A 1 91 ? -11.449 -32.446 -10.929 1.00 2.00 87 ARG A N 5
ATOM 8072 C CA . ARG A 1 91 ? -11.059 -33.806 -11.282 1.00 54.11 87 ARG A CA 5
ATOM 8073 C C . ARG A 1 91 ? -9.567 -33.883 -11.590 1.00 53.41 87 ARG A C 5
ATOM 8074 O O . ARG A 1 91 ? -8.875 -32.865 -11.623 1.00 51.34 87 ARG A O 5
ATOM 8095 N N . THR A 1 92 ? -9.076 -35.098 -11.814 1.00 5.44 88 THR A N 5
ATOM 8096 C CA . THR A 1 92 ? -7.665 -35.308 -12.117 1.00 41.31 88 THR A CA 5
ATOM 8097 C C . THR A 1 92 ? -7.490 -36.018 -13.454 1.00 52.10 88 THR A C 5
ATOM 8098 O O . THR A 1 92 ? -6.499 -36.715 -13.672 1.00 61.32 88 THR A O 5
ATOM 8109 N N . ILE A 1 93 ? -8.458 -35.837 -14.346 1.00 33.11 89 ILE A N 5
ATOM 8110 C CA . ILE A 1 93 ? -8.409 -36.460 -15.663 1.00 21.51 89 ILE A CA 5
ATOM 8111 C C . ILE A 1 93 ? -7.133 -36.078 -16.405 1.00 41.45 89 ILE A C 5
ATOM 8112 O O . ILE A 1 93 ? -6.501 -35.066 -16.096 1.00 74.44 89 ILE A O 5
ATOM 8128 N N . VAL A 1 94 ? -6.758 -36.893 -17.386 1.00 43.32 90 VAL A N 5
ATOM 8129 C CA . VAL A 1 94 ? -5.559 -36.639 -18.175 1.00 3.23 90 VAL A CA 5
ATOM 8130 C C . VAL A 1 94 ? -5.757 -37.056 -19.627 1.00 22.41 90 VAL A C 5
ATOM 8131 O O . VAL A 1 94 ? -6.592 -37.902 -19.948 1.00 34.11 90 VAL A O 5
ATOM 8144 N N . PRO A 1 95 ? -4.971 -36.451 -20.530 1.00 73.34 91 PRO A N 5
ATOM 8145 C CA . PRO A 1 95 ? -5.041 -36.746 -21.964 1.00 44.44 91 PRO A CA 5
ATOM 8146 C C . PRO A 1 95 ? -4.517 -38.138 -22.297 1.00 70.31 91 PRO A C 5
ATOM 8147 O O . PRO A 1 95 ? -3.596 -38.637 -21.648 1.00 72.54 91 PRO A O 5
ATOM 8158 N N . LYS A 1 96 ? -5.107 -38.761 -23.311 1.00 44.13 92 LYS A N 5
ATOM 8159 C CA . LYS A 1 96 ? -4.698 -40.096 -23.732 1.00 71.33 92 LYS A CA 5
ATOM 8160 C C . LYS A 1 96 ? -4.647 -40.195 -25.254 1.00 1.22 92 LYS A C 5
ATOM 8161 O O . LYS A 1 96 ? -5.640 -39.944 -25.935 1.00 61.33 92 LYS A O 5
ATOM 8180 N N . SER A 1 97 ? -3.482 -40.563 -25.778 1.00 75.44 93 SER A N 5
ATOM 8181 C CA . SER A 1 97 ? -3.301 -40.693 -27.220 1.00 20.03 93 SER A CA 5
ATOM 8182 C C . SER A 1 97 ? -2.028 -41.471 -27.538 1.00 61.13 93 SER A C 5
ATOM 8183 O O . SER A 1 97 ? -1.058 -41.433 -26.782 1.00 61.43 93 SER A O 5
ATOM 8191 N N . TYR A 1 98 ? -2.040 -42.176 -28.665 1.00 32.54 94 TYR A N 5
ATOM 8192 C CA . TYR A 1 98 ? -0.889 -42.966 -29.084 1.00 33.21 94 TYR A CA 5
ATOM 8193 C C . TYR A 1 98 ? -0.907 -43.199 -30.592 1.00 51.50 94 TYR A C 5
ATOM 8194 O O . TYR A 1 98 ? -1.824 -43.824 -31.124 1.00 41.51 94 TYR A O 5
ATOM 8212 N N . ALA A 1 99 ? 0.113 -42.689 -31.274 1.00 50.13 95 ALA A N 5
ATOM 8213 C CA . ALA A 1 99 ? 0.217 -42.842 -32.720 1.00 51.50 95 ALA A CA 5
ATOM 8214 C C . ALA A 1 99 ? 1.094 -44.034 -33.084 1.00 71.21 95 ALA A C 5
ATOM 8215 O O . ALA A 1 99 ? 1.597 -44.738 -32.208 1.00 73.01 95 ALA A O 5
ATOM 8222 N N . ASP A 1 100 ? 1.273 -44.257 -34.382 1.00 42.22 96 ASP A N 5
ATOM 8223 C CA . ASP A 1 100 ? 2.091 -45.365 -34.862 1.00 33.22 96 ASP A CA 5
ATOM 8224 C C . ASP A 1 100 ? 2.880 -44.960 -36.104 1.00 33.43 96 ASP A C 5
ATOM 8225 O O . ASP A 1 100 ? 2.328 -44.386 -37.042 1.00 31.14 96 ASP A O 5
ATOM 8234 N N . ASN A 1 101 ? 4.174 -45.264 -36.101 1.00 55.21 97 ASN A N 5
ATOM 8235 C CA . ASN A 1 101 ? 5.039 -44.930 -37.227 1.00 11.35 97 ASN A CA 5
ATOM 8236 C C . ASN A 1 101 ? 6.139 -45.974 -37.395 1.00 0.42 97 ASN A C 5
ATOM 8237 O O . ASN A 1 101 ? 6.535 -46.634 -36.435 1.00 0.13 97 ASN A O 5
ATOM 8248 N N . PHE A 1 102 ? 6.629 -46.116 -38.622 1.00 23.22 98 PHE A N 5
ATOM 8249 C CA . PHE A 1 102 ? 7.684 -47.079 -38.917 1.00 75.14 98 PHE A CA 5
ATOM 8250 C C . PHE A 1 102 ? 8.522 -46.620 -40.106 1.00 0.02 98 PHE A C 5
ATOM 8251 O O . PHE A 1 102 ? 7.989 -46.255 -41.154 1.00 72.52 98 PHE A O 5
ATOM 8268 N N . THR A 1 103 ? 9.841 -46.638 -39.935 1.00 75.42 99 THR A N 5
ATOM 8269 C CA . THR A 1 103 ? 10.755 -46.223 -40.992 1.00 34.54 99 THR A CA 5
ATOM 8270 C C . THR A 1 103 ? 12.095 -46.940 -40.873 1.00 13.45 99 THR A C 5
ATOM 8271 O O . THR A 1 103 ? 12.531 -47.285 -39.774 1.00 33.00 99 THR A O 5
ATOM 8282 N N . LYS A 1 104 ? 12.745 -47.161 -42.009 1.00 64.14 100 LYS A N 5
ATOM 8283 C CA . LYS A 1 104 ? 14.037 -47.835 -42.034 1.00 22.22 100 LYS A CA 5
ATOM 8284 C C . LYS A 1 104 ? 14.967 -47.192 -43.058 1.00 71.45 100 LYS A C 5
ATOM 8285 O O . LYS A 1 104 ? 15.237 -47.749 -44.123 1.00 22.24 100 LYS A O 5
ATOM 8304 N N . PRO A 1 105 ? 15.470 -45.993 -42.733 1.00 11.23 101 PRO A N 5
ATOM 8305 C CA . PRO A 1 105 ? 16.379 -45.249 -43.611 1.00 31.13 101 PRO A CA 5
ATOM 8306 C C . PRO A 1 105 ? 17.751 -45.906 -43.713 1.00 12.12 101 PRO A C 5
ATOM 8307 O O . PRO A 1 105 ? 18.476 -46.009 -42.723 1.00 71.31 101 PRO A O 5
ATOM 8318 N N . ARG A 1 106 ? 18.103 -46.348 -44.916 1.00 74.10 102 ARG A N 5
ATOM 8319 C CA . ARG A 1 106 ? 19.388 -46.994 -45.147 1.00 63.41 102 ARG A CA 5
ATOM 8320 C C . ARG A 1 106 ? 20.424 -45.987 -45.635 1.00 0.52 102 ARG A C 5
ATOM 8321 O O . ARG A 1 106 ? 20.602 -45.797 -46.838 1.00 42.13 102 ARG A O 5
ATOM 8342 N N . ASP A 1 107 ? 21.104 -45.342 -44.692 1.00 25.40 103 ASP A N 5
ATOM 8343 C CA . ASP A 1 107 ? 22.124 -44.354 -45.025 1.00 61.53 103 ASP A CA 5
ATOM 8344 C C . ASP A 1 107 ? 23.507 -44.834 -44.599 1.00 31.31 103 ASP A C 5
ATOM 8345 O O . ASP A 1 107 ? 23.643 -45.596 -43.641 1.00 74.40 103 ASP A O 5
ATOM 8354 N N . MET A 1 108 ? 24.531 -44.386 -45.316 1.00 60.34 104 MET A N 5
ATOM 8355 C CA . MET A 1 108 ? 25.905 -44.771 -45.012 1.00 50.15 104 MET A CA 5
ATOM 8356 C C . MET A 1 108 ? 26.270 -44.394 -43.580 1.00 51.50 104 MET A C 5
ATOM 8357 O O . MET A 1 108 ? 27.448 -44.313 -43.229 1.00 75.55 104 MET A O 5
ATOM 8371 N N . MET A 1 5 ? -0.958 15.143 -13.228 1.00 32.02 1 MET A N 6
ATOM 8372 C CA . MET A 1 5 ? -1.071 13.693 -13.330 1.00 24.54 1 MET A CA 6
ATOM 8373 C C . MET A 1 5 ? -1.790 13.116 -12.115 1.00 61.34 1 MET A C 6
ATOM 8374 O O . MET A 1 5 ? -1.211 12.348 -11.347 1.00 61.54 1 MET A O 6
ATOM 8388 N N . GLN A 1 6 ? -3.053 13.492 -11.948 1.00 73.22 2 GLN A N 6
ATOM 8389 C CA . GLN A 1 6 ? -3.851 13.011 -10.825 1.00 71.42 2 GLN A CA 6
ATOM 8390 C C . GLN A 1 6 ? -5.058 12.218 -11.314 1.00 71.15 2 GLN A C 6
ATOM 8391 O O . GLN A 1 6 ? -6.202 12.578 -11.039 1.00 25.34 2 GLN A O 6
ATOM 8405 N N . GLU A 1 7 ? -4.795 11.137 -12.043 1.00 3.20 3 GLU A N 6
ATOM 8406 C CA . GLU A 1 7 ? -5.861 10.295 -12.572 1.00 41.13 3 GLU A CA 6
ATOM 8407 C C . GLU A 1 7 ? -5.509 8.817 -12.427 1.00 12.54 3 GLU A C 6
ATOM 8408 O O . GLU A 1 7 ? -4.343 8.435 -12.513 1.00 3.34 3 GLU A O 6
ATOM 8420 N N . GLN A 1 8 ? -6.528 7.993 -12.203 1.00 62.24 4 GLN A N 6
ATOM 8421 C CA . GLN A 1 8 ? -6.326 6.557 -12.045 1.00 32.33 4 GLN A CA 6
ATOM 8422 C C . GLN A 1 8 ? -7.199 5.774 -13.020 1.00 32.23 4 GLN A C 6
ATOM 8423 O O . GLN A 1 8 ? -8.191 6.290 -13.533 1.00 31.31 4 GLN A O 6
ATOM 8437 N N . VAL A 1 9 ? -6.822 4.524 -13.270 1.00 60.41 5 VAL A N 6
ATOM 8438 C CA . VAL A 1 9 ? -7.571 3.668 -14.183 1.00 5.04 5 VAL A CA 6
ATOM 8439 C C . VAL A 1 9 ? -7.848 2.306 -13.556 1.00 61.35 5 VAL A C 6
ATOM 8440 O O . VAL A 1 9 ? -6.993 1.738 -12.877 1.00 64.04 5 VAL A O 6
ATOM 8453 N N . SER A 1 10 ? -9.050 1.787 -13.790 1.00 21.43 6 SER A N 6
ATOM 8454 C CA . SER A 1 10 ? -9.441 0.492 -13.246 1.00 11.42 6 SER A CA 6
ATOM 8455 C C . SER A 1 10 ? -10.753 0.018 -13.865 1.00 12.01 6 SER A C 6
ATOM 8456 O O . SER A 1 10 ? -11.540 0.818 -14.366 1.00 41.32 6 SER A O 6
ATOM 8464 N N . ASN A 1 11 ? -10.980 -1.292 -13.824 1.00 11.43 7 ASN A N 6
ATOM 8465 C CA . ASN A 1 11 ? -12.195 -1.874 -14.380 1.00 54.24 7 ASN A CA 6
ATOM 8466 C C . ASN A 1 11 ? -12.815 -2.872 -13.406 1.00 42.44 7 ASN A C 6
ATOM 8467 O O . ASN A 1 11 ? -12.119 -3.469 -12.585 1.00 13.32 7 ASN A O 6
ATOM 8478 N N . VAL A 1 12 ? -14.130 -3.049 -13.506 1.00 23.22 8 VAL A N 6
ATOM 8479 C CA . VAL A 1 12 ? -14.844 -3.976 -12.636 1.00 43.12 8 VAL A CA 6
ATOM 8480 C C . VAL A 1 12 ? -14.280 -5.387 -12.755 1.00 44.45 8 VAL A C 6
ATOM 8481 O O . VAL A 1 12 ? -13.359 -5.634 -13.534 1.00 63.53 8 VAL A O 6
ATOM 8494 N N . ARG A 1 13 ? -14.839 -6.309 -11.979 1.00 12.14 9 ARG A N 6
ATOM 8495 C CA . ARG A 1 13 ? -14.391 -7.696 -11.997 1.00 70.02 9 ARG A CA 6
ATOM 8496 C C . ARG A 1 13 ? -15.575 -8.652 -11.875 1.00 0.41 9 ARG A C 6
ATOM 8497 O O . ARG A 1 13 ? -16.524 -8.388 -11.137 1.00 52.03 9 ARG A O 6
ATOM 8518 N N . ALA A 1 14 ? -15.512 -9.760 -12.604 1.00 73.31 10 ALA A N 6
ATOM 8519 C CA . ALA A 1 14 ? -16.577 -10.755 -12.576 1.00 60.25 10 ALA A CA 6
ATOM 8520 C C . ALA A 1 14 ? -16.180 -11.961 -11.733 1.00 73.12 10 ALA A C 6
ATOM 8521 O O . ALA A 1 14 ? -15.088 -12.508 -11.888 1.00 3.44 10 ALA A O 6
ATOM 8528 N N . ARG A 1 15 ? -17.074 -12.372 -10.839 1.00 55.14 11 ARG A N 6
ATOM 8529 C CA . ARG A 1 15 ? -16.816 -13.513 -9.969 1.00 0.01 11 ARG A CA 6
ATOM 8530 C C . ARG A 1 15 ? -17.686 -14.704 -10.361 1.00 71.30 11 ARG A C 6
ATOM 8531 O O . ARG A 1 15 ? -18.878 -14.742 -10.054 1.00 4.40 11 ARG A O 6
ATOM 8552 N N . ILE A 1 16 ? -17.083 -15.673 -11.041 1.00 72.21 12 ILE A N 6
ATOM 8553 C CA . ILE A 1 16 ? -17.803 -16.864 -11.473 1.00 60.03 12 ILE A CA 6
ATOM 8554 C C . ILE A 1 16 ? -17.607 -18.013 -10.490 1.00 1.24 12 ILE A C 6
ATOM 8555 O O . ILE A 1 16 ? -16.493 -18.270 -10.032 1.00 43.34 12 ILE A O 6
ATOM 8571 N N . TYR A 1 17 ? -18.696 -18.702 -10.170 1.00 75.13 13 TYR A N 6
ATOM 8572 C CA . TYR A 1 17 ? -18.645 -19.824 -9.239 1.00 51.33 13 TYR A CA 6
ATOM 8573 C C . TYR A 1 17 ? -19.326 -21.054 -9.832 1.00 14.24 13 TYR A C 6
ATOM 8574 O O . TYR A 1 17 ? -20.407 -20.960 -10.414 1.00 32.10 13 TYR A O 6
ATOM 8592 N N . LYS A 1 18 ? -18.687 -22.208 -9.677 1.00 52.21 14 LYS A N 6
ATOM 8593 C CA . LYS A 1 18 ? -19.230 -23.459 -10.192 1.00 52.04 14 LYS A CA 6
ATOM 8594 C C . LYS A 1 18 ? -20.147 -24.119 -9.166 1.00 45.44 14 LYS A C 6
ATOM 8595 O O . LYS A 1 18 ? -20.003 -23.932 -7.959 1.00 2.52 14 LYS A O 6
ATOM 8614 N N . PRO A 1 19 ? -21.111 -24.912 -9.657 1.00 11.31 15 PRO A N 6
ATOM 8615 C CA . PRO A 1 19 ? -22.068 -25.617 -8.799 1.00 52.24 15 PRO A CA 6
ATOM 8616 C C . PRO A 1 19 ? -21.414 -26.740 -8.003 1.00 12.22 15 PRO A C 6
ATOM 8617 O O . PRO A 1 19 ? -21.030 -27.768 -8.560 1.00 50.45 15 PRO A O 6
ATOM 8628 N N . ALA A 1 20 ? -21.292 -26.538 -6.695 1.00 2.34 16 ALA A N 6
ATOM 8629 C CA . ALA A 1 20 ? -20.687 -27.535 -5.821 1.00 32.34 16 ALA A CA 6
ATOM 8630 C C . ALA A 1 20 ? -21.493 -28.830 -5.824 1.00 52.33 16 ALA A C 6
ATOM 8631 O O . ALA A 1 20 ? -22.708 -28.816 -6.024 1.00 10.02 16 ALA A O 6
ATOM 8638 N N . LYS A 1 21 ? -20.810 -29.948 -5.602 1.00 51.22 17 LYS A N 6
ATOM 8639 C CA . LYS A 1 21 ? -21.462 -31.252 -5.578 1.00 52.42 17 LYS A CA 6
ATOM 8640 C C . LYS A 1 21 ? -22.228 -31.453 -4.275 1.00 33.33 17 LYS A C 6
ATOM 8641 O O . LYS A 1 21 ? -22.044 -30.706 -3.314 1.00 73.11 17 LYS A O 6
ATOM 8660 N N . SER A 1 22 ? -23.087 -32.467 -4.250 1.00 34.14 18 SER A N 6
ATOM 8661 C CA . SER A 1 22 ? -23.882 -32.766 -3.064 1.00 12.03 18 SER A CA 6
ATOM 8662 C C . SER A 1 22 ? -24.655 -31.534 -2.604 1.00 53.23 18 SER A C 6
ATOM 8663 O O . SER A 1 22 ? -24.940 -31.371 -1.417 1.00 21.20 18 SER A O 6
ATOM 8671 N N . THR A 1 23 ? -24.994 -30.667 -3.554 1.00 53.42 19 THR A N 6
ATOM 8672 C CA . THR A 1 23 ? -25.734 -29.449 -3.249 1.00 5.13 19 THR A CA 6
ATOM 8673 C C . THR A 1 23 ? -27.237 -29.681 -3.342 1.00 11.51 19 THR A C 6
ATOM 8674 O O . THR A 1 23 ? -28.016 -29.063 -2.616 1.00 4.14 19 THR A O 6
ATOM 8685 N N . MET A 1 24 ? -27.639 -30.574 -4.239 1.00 31.34 20 MET A N 6
ATOM 8686 C CA . MET A 1 24 ? -29.051 -30.889 -4.425 1.00 1.34 20 MET A CA 6
ATOM 8687 C C . MET A 1 24 ? -29.236 -32.353 -4.809 1.00 32.04 20 MET A C 6
ATOM 8688 O O . MET A 1 24 ? -28.334 -32.976 -5.367 1.00 22.45 20 MET A O 6
ATOM 8702 N N . GLN A 1 25 ? -30.411 -32.897 -4.504 1.00 41.43 21 GLN A N 6
ATOM 8703 C CA . GLN A 1 25 ? -30.712 -34.288 -4.817 1.00 51.14 21 GLN A CA 6
ATOM 8704 C C . GLN A 1 25 ? -31.018 -34.458 -6.303 1.00 11.54 21 GLN A C 6
ATOM 8705 O O . GLN A 1 25 ? -30.601 -35.435 -6.924 1.00 61.22 21 GLN A O 6
ATOM 8719 N N . SER A 1 26 ? -31.750 -33.501 -6.864 1.00 3.10 22 SER A N 6
ATOM 8720 C CA . SER A 1 26 ? -32.115 -33.547 -8.275 1.00 70.03 22 SER A CA 6
ATOM 8721 C C . SER A 1 26 ? -32.068 -32.154 -8.895 1.00 11.25 22 SER A C 6
ATOM 8722 O O . SER A 1 26 ? -31.978 -31.151 -8.187 1.00 64.22 22 SER A O 6
ATOM 8730 N N . GLY A 1 27 ? -32.129 -32.100 -10.222 1.00 4.15 23 GLY A N 6
ATOM 8731 C CA . GLY A 1 27 ? -32.091 -30.825 -10.915 1.00 34.25 23 GLY A CA 6
ATOM 8732 C C . GLY A 1 27 ? -33.475 -30.314 -11.264 1.00 32.04 23 GLY A C 6
ATOM 8733 O O . GLY A 1 27 ? -33.738 -29.113 -11.194 1.00 25.13 23 GLY A O 6
ATOM 8737 N N . HIS A 1 28 ? -34.363 -31.228 -11.643 1.00 42.24 24 HIS A N 6
ATOM 8738 C CA . HIS A 1 28 ? -35.728 -30.862 -12.005 1.00 62.44 24 HIS A CA 6
ATOM 8739 C C . HIS A 1 28 ? -35.738 -29.930 -13.214 1.00 13.34 24 HIS A C 6
ATOM 8740 O O . HIS A 1 28 ? -36.393 -28.888 -13.199 1.00 43.11 24 HIS A O 6
ATOM 8754 N N . SER A 1 29 ? -35.007 -30.312 -14.256 1.00 11.30 25 SER A N 6
ATOM 8755 C CA . SER A 1 29 ? -34.929 -29.508 -15.470 1.00 70.11 25 SER A CA 6
ATOM 8756 C C . SER A 1 29 ? -34.553 -28.066 -15.143 1.00 42.32 25 SER A C 6
ATOM 8757 O O . SER A 1 29 ? -35.049 -27.125 -15.764 1.00 34.51 25 SER A O 6
ATOM 8765 N N . LYS A 1 30 ? -33.671 -27.899 -14.163 1.00 13.15 26 LYS A N 6
ATOM 8766 C CA . LYS A 1 30 ? -33.226 -26.573 -13.751 1.00 65.25 26 LYS A CA 6
ATOM 8767 C C . LYS A 1 30 ? -32.717 -25.775 -14.948 1.00 40.31 26 LYS A C 6
ATOM 8768 O O . LYS A 1 30 ? -32.239 -26.345 -15.930 1.00 43.53 26 LYS A O 6
ATOM 8787 N N . LEU A 1 31 ? -32.821 -24.454 -14.859 1.00 41.53 27 LEU A N 6
ATOM 8788 C CA . LEU A 1 31 ? -32.371 -23.576 -15.934 1.00 21.22 27 LEU A CA 6
ATOM 8789 C C . LEU A 1 31 ? -31.025 -22.944 -15.593 1.00 20.03 27 LEU A C 6
ATOM 8790 O O . LEU A 1 31 ? -30.247 -22.594 -16.481 1.00 73.11 27 LEU A O 6
ATOM 8806 N N . LYS A 1 32 ? -30.754 -22.802 -14.299 1.00 53.14 28 LYS A N 6
ATOM 8807 C CA . LYS A 1 32 ? -29.502 -22.215 -13.839 1.00 72.11 28 LYS A CA 6
ATOM 8808 C C . LYS A 1 32 ? -28.611 -23.273 -13.196 1.00 24.12 28 LYS A C 6
ATOM 8809 O O . LYS A 1 32 ? -29.073 -24.085 -12.395 1.00 43.21 28 LYS A O 6
ATOM 8828 N N . ALA A 1 33 ? -27.329 -23.255 -13.551 1.00 74.41 29 ALA A N 6
ATOM 8829 C CA . ALA A 1 33 ? -26.373 -24.211 -13.005 1.00 14.21 29 ALA A CA 6
ATOM 8830 C C . ALA A 1 33 ? -25.148 -23.499 -12.440 1.00 54.20 29 ALA A C 6
ATOM 8831 O O . ALA A 1 33 ? -24.673 -23.830 -11.354 1.00 43.21 29 ALA A O 6
ATOM 8838 N N . TRP A 1 34 ? -24.642 -22.522 -13.184 1.00 11.14 30 TRP A N 6
ATOM 8839 C CA . TRP A 1 34 ? -23.472 -21.764 -12.757 1.00 21.11 30 TRP A CA 6
ATOM 8840 C C . TRP A 1 34 ? -23.882 -20.433 -12.136 1.00 40.10 30 TRP A C 6
ATOM 8841 O O . TRP A 1 34 ? -24.988 -19.943 -12.366 1.00 21.44 30 TRP A O 6
ATOM 8862 N N . LYS A 1 35 ? -22.984 -19.851 -11.347 1.00 73.34 31 LYS A N 6
ATOM 8863 C CA . LYS A 1 35 ? -23.251 -18.576 -10.694 1.00 55.14 31 LYS A CA 6
ATOM 8864 C C . LYS A 1 35 ? -22.248 -17.517 -11.139 1.00 12.45 31 LYS A C 6
ATOM 8865 O O . LYS A 1 35 ? -21.112 -17.832 -11.493 1.00 50.03 31 LYS A O 6
ATOM 8884 N N . LEU A 1 36 ? -22.675 -16.258 -11.117 1.00 10.13 32 LEU A N 6
ATOM 8885 C CA . LEU A 1 36 ? -21.813 -15.152 -11.516 1.00 3.41 32 LEU A CA 6
ATOM 8886 C C . LEU A 1 36 ? -22.197 -13.870 -10.782 1.00 73.13 32 LEU A C 6
ATOM 8887 O O . LEU A 1 36 ? -23.370 -13.500 -10.733 1.00 42.04 32 LEU A O 6
ATOM 8903 N N . GLU A 1 37 ? -21.201 -13.198 -10.215 1.00 2.21 33 GLU A N 6
ATOM 8904 C CA . GLU A 1 37 ? -21.435 -11.957 -9.485 1.00 23.20 33 GLU A CA 6
ATOM 8905 C C . GLU A 1 37 ? -20.420 -10.889 -9.887 1.00 33.51 33 GLU A C 6
ATOM 8906 O O . GLU A 1 37 ? -19.237 -10.988 -9.561 1.00 72.31 33 GLU A O 6
ATOM 8918 N N . PHE A 1 38 ? -20.893 -9.871 -10.596 1.00 44.32 34 PHE A N 6
ATOM 8919 C CA . PHE A 1 38 ? -20.028 -8.785 -11.044 1.00 32.20 34 PHE A CA 6
ATOM 8920 C C . PHE A 1 38 ? -19.978 -7.666 -10.007 1.00 13.14 34 PHE A C 6
ATOM 8921 O O . PHE A 1 38 ? -20.987 -7.340 -9.383 1.00 23.02 34 PHE A O 6
ATOM 8938 N N . GLU A 1 39 ? -18.796 -7.084 -9.829 1.00 73.31 35 GLU A N 6
ATOM 8939 C CA . GLU A 1 39 ? -18.614 -6.004 -8.867 1.00 43.53 35 GLU A CA 6
ATOM 8940 C C . GLU A 1 39 ? -19.445 -4.784 -9.257 1.00 40.30 35 GLU A C 6
ATOM 8941 O O . GLU A 1 39 ? -19.501 -4.384 -10.420 1.00 32.12 35 GLU A O 6
ATOM 8953 N N . PRO A 1 40 ? -20.106 -4.177 -8.261 1.00 13.25 36 PRO A N 6
ATOM 8954 C CA . PRO A 1 40 ? -20.947 -2.994 -8.473 1.00 25.43 36 PRO A CA 6
ATOM 8955 C C . PRO A 1 40 ? -20.126 -1.755 -8.814 1.00 41.42 36 PRO A C 6
ATOM 8956 O O . PRO A 1 40 ? -19.116 -1.471 -8.171 1.00 62.00 36 PRO A O 6
ATOM 8967 N N . SER A 1 41 ? -20.568 -1.020 -9.829 1.00 60.02 37 SER A N 6
ATOM 8968 C CA . SER A 1 41 ? -19.873 0.188 -10.258 1.00 1.31 37 SER A CA 6
ATOM 8969 C C . SER A 1 41 ? -20.816 1.388 -10.257 1.00 21.42 37 SER A C 6
ATOM 8970 O O . SER A 1 41 ? -20.535 2.411 -9.632 1.00 41.10 37 SER A O 6
ATOM 8978 N N . CYS A 1 42 ? -21.935 1.253 -10.960 1.00 51.12 38 CYS A N 6
ATOM 8979 C CA . CYS A 1 42 ? -22.920 2.325 -11.042 1.00 11.23 38 CYS A CA 6
ATOM 8980 C C . CYS A 1 42 ? -24.321 1.761 -11.253 1.00 12.03 38 CYS A C 6
ATOM 8981 O O . CYS A 1 42 ? -24.505 0.549 -11.366 1.00 22.21 38 CYS A O 6
ATOM 8989 N N . THR A 1 43 ? -25.310 2.649 -11.302 1.00 73.33 39 THR A N 6
ATOM 8990 C CA . THR A 1 43 ? -26.695 2.240 -11.496 1.00 41.45 39 THR A CA 6
ATOM 8991 C C . THR A 1 43 ? -27.180 2.588 -12.899 1.00 23.31 39 THR A C 6
ATOM 8992 O O . THR A 1 43 ? -27.220 3.758 -13.279 1.00 21.34 39 THR A O 6
ATOM 9003 N N . GLN A 1 44 ? -27.548 1.565 -13.663 1.00 43.23 40 GLN A N 6
ATOM 9004 C CA . GLN A 1 44 ? -28.030 1.765 -15.026 1.00 20.43 40 GLN A CA 6
ATOM 9005 C C . GLN A 1 44 ? -29.350 1.034 -15.248 1.00 63.21 40 GLN A C 6
ATOM 9006 O O . GLN A 1 44 ? -29.533 -0.093 -14.787 1.00 31.33 40 GLN A O 6
ATOM 9020 N N . TYR A 1 45 ? -30.267 1.682 -15.956 1.00 63.44 41 TYR A N 6
ATOM 9021 C CA . TYR A 1 45 ? -31.571 1.095 -16.238 1.00 74.32 41 TYR A CA 6
ATOM 9022 C C . TYR A 1 45 ? -31.427 -0.203 -17.027 1.00 65.13 41 TYR A C 6
ATOM 9023 O O . TYR A 1 45 ? -31.027 -0.194 -18.192 1.00 20.43 41 TYR A O 6
ATOM 9041 N N . THR A 1 46 ? -31.754 -1.319 -16.383 1.00 71.20 42 THR A N 6
ATOM 9042 C CA . THR A 1 46 ? -31.661 -2.626 -17.023 1.00 0.44 42 THR A CA 6
ATOM 9043 C C . THR A 1 46 ? -33.004 -3.347 -16.997 1.00 64.30 42 THR A C 6
ATOM 9044 O O . THR A 1 46 ? -33.723 -3.301 -16.001 1.00 11.42 42 THR A O 6
ATOM 9055 N N . GLU A 1 47 ? -33.332 -4.014 -18.099 1.00 61.42 43 GLU A N 6
ATOM 9056 C CA . GLU A 1 47 ? -34.589 -4.746 -18.202 1.00 20.32 43 GLU A CA 6
ATOM 9057 C C . GLU A 1 47 ? -34.648 -5.874 -17.176 1.00 25.35 43 GLU A C 6
ATOM 9058 O O . GLU A 1 47 ? -33.629 -6.317 -16.645 1.00 32.44 43 GLU A O 6
ATOM 9070 N N . PRO A 1 48 ? -35.868 -6.351 -16.889 1.00 1.00 44 PRO A N 6
ATOM 9071 C CA . PRO A 1 48 ? -36.089 -7.433 -15.925 1.00 73.43 44 PRO A CA 6
ATOM 9072 C C . PRO A 1 48 ? -35.578 -8.776 -16.435 1.00 25.45 44 PRO A C 6
ATOM 9073 O O . PRO A 1 48 ? -35.188 -9.642 -15.649 1.00 13.20 44 PRO A O 6
ATOM 9084 N N . LEU A 1 49 ? -35.578 -8.944 -17.752 1.00 51.22 45 LEU A N 6
ATOM 9085 C CA . LEU A 1 49 ? -35.113 -10.182 -18.367 1.00 22.43 45 LEU A CA 6
ATOM 9086 C C . LEU A 1 49 ? -35.791 -11.393 -17.732 1.00 61.21 45 LEU A C 6
ATOM 9087 O O . LEU A 1 49 ? -35.145 -12.194 -17.057 1.00 14.41 45 LEU A O 6
ATOM 9103 N N . MET A 1 50 ? -37.094 -11.519 -17.957 1.00 35.32 46 MET A N 6
ATOM 9104 C CA . MET A 1 50 ? -37.859 -12.635 -17.410 1.00 0.24 46 MET A CA 6
ATOM 9105 C C . MET A 1 50 ? -39.168 -12.821 -18.170 1.00 70.34 46 MET A C 6
ATOM 9106 O O . MET A 1 50 ? -39.607 -11.930 -18.895 1.00 60.23 46 MET A O 6
ATOM 9120 N N . ASN A 1 51 ? -39.786 -13.985 -17.999 1.00 62.33 47 ASN A N 6
ATOM 9121 C CA . ASN A 1 51 ? -41.045 -14.289 -18.670 1.00 63.02 47 ASN A CA 6
ATOM 9122 C C . ASN A 1 51 ? -42.108 -13.251 -18.326 1.00 71.31 47 ASN A C 6
ATOM 9123 O O . ASN A 1 51 ? -41.905 -12.404 -17.455 1.00 35.12 47 ASN A O 6
ATOM 9134 N N . TRP A 1 52 ? -43.241 -13.323 -19.014 1.00 53.00 48 TRP A N 6
ATOM 9135 C CA . TRP A 1 52 ? -44.338 -12.390 -18.781 1.00 71.24 48 TRP A CA 6
ATOM 9136 C C . TRP A 1 52 ? -44.728 -12.365 -17.307 1.00 23.51 48 TRP A C 6
ATOM 9137 O O . TRP A 1 52 ? -45.001 -13.407 -16.708 1.00 40.04 48 TRP A O 6
ATOM 9158 N N . THR A 1 53 ? -44.751 -11.170 -16.725 1.00 14.12 49 THR A N 6
ATOM 9159 C CA . THR A 1 53 ? -45.106 -11.011 -15.321 1.00 45.51 49 THR A CA 6
ATOM 9160 C C . THR A 1 53 ? -46.481 -10.370 -15.170 1.00 50.02 49 THR A C 6
ATOM 9161 O O . THR A 1 53 ? -47.153 -10.081 -16.159 1.00 41.23 49 THR A O 6
ATOM 9172 N N . GLY A 1 54 ? -46.893 -10.150 -13.926 1.00 15.42 50 GLY A N 6
ATOM 9173 C CA . GLY A 1 54 ? -48.187 -9.544 -13.669 1.00 5.40 50 GLY A CA 6
ATOM 9174 C C . GLY A 1 54 ? -48.174 -8.041 -13.875 1.00 71.31 50 GLY A C 6
ATOM 9175 O O . GLY A 1 54 ? -48.121 -7.563 -15.008 1.00 13.22 50 GLY A O 6
ATOM 9179 N N . SER A 1 55 ? -48.225 -7.295 -12.776 1.00 52.20 51 SER A N 6
ATOM 9180 C CA . SER A 1 55 ? -48.225 -5.839 -12.841 1.00 13.43 51 SER A CA 6
ATOM 9181 C C . SER A 1 55 ? -47.011 -5.263 -12.118 1.00 71.01 51 SER A C 6
ATOM 9182 O O . SER A 1 55 ? -46.101 -4.719 -12.744 1.00 71.21 51 SER A O 6
ATOM 9190 N N . HIS A 1 56 ? -47.005 -5.386 -10.794 1.00 53.21 52 HIS A N 6
ATOM 9191 C CA . HIS A 1 56 ? -45.904 -4.879 -9.983 1.00 44.15 52 HIS A CA 6
ATOM 9192 C C . HIS A 1 56 ? -45.401 -5.948 -9.019 1.00 40.13 52 HIS A C 6
ATOM 9193 O O . HIS A 1 56 ? -45.433 -5.765 -7.802 1.00 55.20 52 HIS A O 6
ATOM 9207 N N . ASP A 1 57 ? -44.939 -7.065 -9.571 1.00 33.34 53 ASP A N 6
ATOM 9208 C CA . ASP A 1 57 ? -44.430 -8.164 -8.758 1.00 34.21 53 ASP A CA 6
ATOM 9209 C C . ASP A 1 57 ? -42.934 -8.359 -8.983 1.00 44.01 53 ASP A C 6
ATOM 9210 O O . ASP A 1 57 ? -42.418 -9.472 -8.881 1.00 32.20 53 ASP A O 6
ATOM 9219 N N . THR A 1 58 ? -42.240 -7.267 -9.292 1.00 53.51 54 THR A N 6
ATOM 9220 C CA . THR A 1 58 ? -40.804 -7.317 -9.534 1.00 50.25 54 THR A CA 6
ATOM 9221 C C . THR A 1 58 ? -40.024 -7.274 -8.226 1.00 13.45 54 THR A C 6
ATOM 9222 O O . THR A 1 58 ? -40.584 -6.994 -7.166 1.00 34.14 54 THR A O 6
ATOM 9233 N N . LYS A 1 59 ? -38.726 -7.550 -8.306 1.00 35.13 55 LYS A N 6
ATOM 9234 C CA . LYS A 1 59 ? -37.868 -7.541 -7.128 1.00 20.14 55 LYS A CA 6
ATOM 9235 C C . LYS A 1 59 ? -36.404 -7.377 -7.523 1.00 24.14 55 LYS A C 6
ATOM 9236 O O . LYS A 1 59 ? -35.924 -8.036 -8.445 1.00 25.54 55 LYS A O 6
ATOM 9255 N N . GLN A 1 60 ? -35.701 -6.497 -6.819 1.00 5.00 56 GLN A N 6
ATOM 9256 C CA . GLN A 1 60 ? -34.291 -6.248 -7.097 1.00 63.31 56 GLN A CA 6
ATOM 9257 C C . GLN A 1 60 ? -33.479 -7.535 -6.988 1.00 71.24 56 GLN A C 6
ATOM 9258 O O . GLN A 1 60 ? -33.712 -8.352 -6.098 1.00 24.24 56 GLN A O 6
ATOM 9272 N N . GLN A 1 61 ? -32.528 -7.707 -7.900 1.00 70.22 57 GLN A N 6
ATOM 9273 C CA . GLN A 1 61 ? -31.683 -8.896 -7.908 1.00 11.24 57 GLN A CA 6
ATOM 9274 C C . GLN A 1 61 ? -30.297 -8.582 -7.353 1.00 72.31 57 GLN A C 6
ATOM 9275 O O . GLN A 1 61 ? -29.903 -7.419 -7.261 1.00 71.52 57 GLN A O 6
ATOM 9289 N N . VAL A 1 62 ? -29.562 -9.626 -6.986 1.00 31.44 58 VAL A N 6
ATOM 9290 C CA . VAL A 1 62 ? -28.219 -9.462 -6.442 1.00 34.34 58 VAL A CA 6
ATOM 9291 C C . VAL A 1 62 ? -27.190 -10.210 -7.282 1.00 13.12 58 VAL A C 6
ATOM 9292 O O . VAL A 1 62 ? -26.347 -9.598 -7.939 1.00 53.41 58 VAL A O 6
ATOM 9305 N N . CYS A 1 63 ? -27.265 -11.536 -7.257 1.00 45.41 59 CYS A N 6
ATOM 9306 C CA . CYS A 1 63 ? -26.340 -12.368 -8.017 1.00 44.21 59 CYS A CA 6
ATOM 9307 C C . CYS A 1 63 ? -26.966 -12.817 -9.333 1.00 11.42 59 CYS A C 6
ATOM 9308 O O . CYS A 1 63 ? -28.188 -12.929 -9.444 1.00 73.43 59 CYS A O 6
ATOM 9316 N N . LEU A 1 64 ? -26.123 -13.069 -10.328 1.00 53.25 60 LEU A N 6
ATOM 9317 C CA . LEU A 1 64 ? -26.595 -13.504 -11.638 1.00 42.32 60 LEU A CA 6
ATOM 9318 C C . LEU A 1 64 ? -26.395 -15.005 -11.818 1.00 73.12 60 LEU A C 6
ATOM 9319 O O . LEU A 1 64 ? -25.322 -15.538 -11.535 1.00 0.43 60 LEU A O 6
ATOM 9335 N N . SER A 1 65 ? -27.436 -15.682 -12.293 1.00 71.23 61 SER A N 6
ATOM 9336 C CA . SER A 1 65 ? -27.376 -17.122 -12.510 1.00 34.24 61 SER A CA 6
ATOM 9337 C C . SER A 1 65 ? -27.280 -17.445 -13.998 1.00 21.32 61 SER A C 6
ATOM 9338 O O . SER A 1 65 ? -28.025 -16.899 -14.812 1.00 62.01 61 SER A O 6
ATOM 9346 N N . PHE A 1 66 ? -26.357 -18.336 -14.345 1.00 44.51 62 PHE A N 6
ATOM 9347 C CA . PHE A 1 66 ? -26.161 -18.731 -15.735 1.00 25.01 62 PHE A CA 6
ATOM 9348 C C . PHE A 1 66 ? -26.365 -20.233 -15.908 1.00 22.11 62 PHE A C 6
ATOM 9349 O O . PHE A 1 66 ? -26.226 -21.004 -14.957 1.00 64.12 62 PHE A O 6
ATOM 9366 N N . THR A 1 67 ? -26.696 -20.643 -17.128 1.00 22.15 63 THR A N 6
ATOM 9367 C CA . THR A 1 67 ? -26.921 -22.052 -17.426 1.00 61.31 63 THR A CA 6
ATOM 9368 C C . THR A 1 67 ? -25.601 -22.799 -17.578 1.00 71.43 63 THR A C 6
ATOM 9369 O O . THR A 1 67 ? -25.399 -23.854 -16.974 1.00 5.25 63 THR A O 6
ATOM 9380 N N . THR A 1 68 ? -24.704 -22.248 -18.389 1.00 71.14 64 THR A N 6
ATOM 9381 C CA . THR A 1 68 ? -23.403 -22.862 -18.621 1.00 61.22 64 THR A CA 6
ATOM 9382 C C . THR A 1 68 ? -22.274 -21.957 -18.143 1.00 65.23 64 THR A C 6
ATOM 9383 O O . THR A 1 68 ? -22.505 -20.809 -17.763 1.00 34.15 64 THR A O 6
ATOM 9394 N N . ARG A 1 69 ? -21.052 -22.479 -18.167 1.00 71.53 65 ARG A N 6
ATOM 9395 C CA . ARG A 1 69 ? -19.887 -21.718 -17.735 1.00 41.51 65 ARG A CA 6
ATOM 9396 C C . ARG A 1 69 ? -19.547 -20.625 -18.745 1.00 55.31 65 ARG A C 6
ATOM 9397 O O . ARG A 1 69 ? -19.356 -19.466 -18.378 1.00 11.50 65 ARG A O 6
ATOM 9418 N N . GLU A 1 70 ? -19.474 -21.003 -20.017 1.00 33.52 66 GLU A N 6
ATOM 9419 C CA . GLU A 1 70 ? -19.156 -20.055 -21.078 1.00 22.22 66 GLU A CA 6
ATOM 9420 C C . GLU A 1 70 ? -20.076 -18.839 -21.015 1.00 32.33 66 GLU A C 6
ATOM 9421 O O . GLU A 1 70 ? -19.692 -17.735 -21.405 1.00 32.11 66 GLU A O 6
ATOM 9433 N N . LEU A 1 71 ? -21.291 -19.049 -20.521 1.00 71.40 67 LEU A N 6
ATOM 9434 C CA . LEU A 1 71 ? -22.267 -17.971 -20.406 1.00 12.52 67 LEU A CA 6
ATOM 9435 C C . LEU A 1 71 ? -21.745 -16.858 -19.503 1.00 72.01 67 LEU A C 6
ATOM 9436 O O . LEU A 1 71 ? -21.877 -15.675 -19.818 1.00 74.34 67 LEU A O 6
ATOM 9452 N N . ALA A 1 72 ? -21.149 -17.244 -18.380 1.00 31.24 68 ALA A N 6
ATOM 9453 C CA . ALA A 1 72 ? -20.603 -16.280 -17.433 1.00 3.31 68 ALA A CA 6
ATOM 9454 C C . ALA A 1 72 ? -19.469 -15.476 -18.061 1.00 72.52 68 ALA A C 6
ATOM 9455 O O . ALA A 1 72 ? -19.460 -14.246 -17.999 1.00 22.44 68 ALA A O 6
ATOM 9462 N N . ILE A 1 73 ? -18.516 -16.179 -18.663 1.00 23.31 69 ILE A N 6
ATOM 9463 C CA . ILE A 1 73 ? -17.378 -15.530 -19.302 1.00 43.21 69 ILE A CA 6
ATOM 9464 C C . ILE A 1 73 ? -17.823 -14.679 -20.485 1.00 41.42 69 ILE A C 6
ATOM 9465 O O . ILE A 1 73 ? -17.227 -13.642 -20.777 1.00 75.25 69 ILE A O 6
ATOM 9481 N N . ALA A 1 74 ? -18.876 -15.123 -21.164 1.00 52.31 70 ALA A N 6
ATOM 9482 C CA . ALA A 1 74 ? -19.405 -14.399 -22.314 1.00 32.53 70 ALA A CA 6
ATOM 9483 C C . ALA A 1 74 ? -19.940 -13.032 -21.903 1.00 44.12 70 ALA A C 6
ATOM 9484 O O . ALA A 1 74 ? -20.002 -12.110 -22.716 1.00 43.14 70 ALA A O 6
ATOM 9491 N N . TYR A 1 75 ? -20.325 -12.908 -20.639 1.00 0.03 71 TYR A N 6
ATOM 9492 C CA . TYR A 1 75 ? -20.858 -11.653 -20.122 1.00 15.24 71 TYR A CA 6
ATOM 9493 C C . TYR A 1 75 ? -19.731 -10.684 -19.774 1.00 55.25 71 TYR A C 6
ATOM 9494 O O . TYR A 1 75 ? -19.754 -9.520 -20.172 1.00 52.04 71 TYR A O 6
ATOM 9512 N N . ALA A 1 76 ? -18.745 -11.175 -19.031 1.00 72.31 72 ALA A N 6
ATOM 9513 C CA . ALA A 1 76 ? -17.608 -10.356 -18.632 1.00 43.04 72 ALA A CA 6
ATOM 9514 C C . ALA A 1 76 ? -16.795 -9.917 -19.845 1.00 61.25 72 ALA A C 6
ATOM 9515 O O . ALA A 1 76 ? -16.560 -8.727 -20.051 1.00 24.23 72 ALA A O 6
ATOM 9522 N N . VAL A 1 77 ? -16.368 -10.888 -20.648 1.00 10.42 73 VAL A N 6
ATOM 9523 C CA . VAL A 1 77 ? -15.581 -10.601 -21.842 1.00 74.23 73 VAL A CA 6
ATOM 9524 C C . VAL A 1 77 ? -16.266 -9.554 -22.713 1.00 62.12 73 VAL A C 6
ATOM 9525 O O . VAL A 1 77 ? -15.605 -8.751 -23.371 1.00 74.21 73 VAL A O 6
ATOM 9538 N N . ALA A 1 78 ? -17.595 -9.568 -22.711 1.00 71.42 74 ALA A N 6
ATOM 9539 C CA . ALA A 1 78 ? -18.369 -8.617 -23.500 1.00 35.01 74 ALA A CA 6
ATOM 9540 C C . ALA A 1 78 ? -17.921 -7.186 -23.229 1.00 40.42 74 ALA A C 6
ATOM 9541 O O . ALA A 1 78 ? -18.008 -6.321 -24.102 1.00 75.11 74 ALA A O 6
ATOM 9548 N N . HIS A 1 79 ? -17.441 -6.940 -22.014 1.00 34.20 75 HIS A N 6
ATOM 9549 C CA . HIS A 1 79 ? -16.978 -5.612 -21.628 1.00 55.41 75 HIS A CA 6
ATOM 9550 C C . HIS A 1 79 ? -15.526 -5.656 -21.165 1.00 3.23 75 HIS A C 6
ATOM 9551 O O . HIS A 1 79 ? -15.080 -4.800 -20.399 1.00 72.23 75 HIS A O 6
ATOM 9565 N N . LYS A 1 80 ? -14.791 -6.658 -21.634 1.00 24.34 76 LYS A N 6
ATOM 9566 C CA . LYS A 1 80 ? -13.387 -6.814 -21.269 1.00 74.41 76 LYS A CA 6
ATOM 9567 C C . LYS A 1 80 ? -13.212 -6.783 -19.754 1.00 73.14 76 LYS A C 6
ATOM 9568 O O . LYS A 1 80 ? -12.299 -6.137 -19.238 1.00 53.44 76 LYS A O 6
ATOM 9587 N N . ILE A 1 81 ? -14.091 -7.485 -19.047 1.00 12.44 77 ILE A N 6
ATOM 9588 C CA . ILE A 1 81 ? -14.031 -7.539 -17.591 1.00 3.21 77 ILE A CA 6
ATOM 9589 C C . ILE A 1 81 ? -13.260 -8.766 -17.118 1.00 13.21 77 ILE A C 6
ATOM 9590 O O . ILE A 1 81 ? -13.386 -9.849 -17.690 1.00 11.22 77 ILE A O 6
ATOM 9606 N N . ASP A 1 82 ? -12.464 -8.589 -16.069 1.00 33.31 78 ASP A N 6
ATOM 9607 C CA . ASP A 1 82 ? -11.675 -9.684 -15.516 1.00 3.04 78 ASP A CA 6
ATOM 9608 C C . ASP A 1 82 ? -12.566 -10.679 -14.780 1.00 14.54 78 ASP A C 6
ATOM 9609 O O . ASP A 1 82 ? -13.063 -10.394 -13.690 1.00 11.12 78 ASP A O 6
ATOM 9618 N N . TYR A 1 83 ? -12.764 -11.845 -15.382 1.00 74.52 79 TYR A N 6
ATOM 9619 C CA . TYR A 1 83 ? -13.599 -12.882 -14.786 1.00 23.44 79 TYR A CA 6
ATOM 9620 C C . TYR A 1 83 ? -12.743 -13.953 -14.117 1.00 45.21 79 TYR A C 6
ATOM 9621 O O . TYR A 1 83 ? -11.727 -14.385 -14.662 1.00 44.24 79 TYR A O 6
ATOM 9639 N N . THR A 1 84 ? -13.161 -14.379 -12.929 1.00 65.40 80 THR A N 6
ATOM 9640 C CA . THR A 1 84 ? -12.434 -15.399 -12.183 1.00 43.14 80 THR A CA 6
ATOM 9641 C C . THR A 1 84 ? -13.286 -16.646 -11.983 1.00 53.43 80 THR A C 6
ATOM 9642 O O . THR A 1 84 ? -14.482 -16.555 -11.705 1.00 14.12 80 THR A O 6
ATOM 9653 N N . VAL A 1 85 ? -12.664 -17.812 -12.126 1.00 42.13 81 VAL A N 6
ATOM 9654 C CA . VAL A 1 85 ? -13.366 -19.079 -11.959 1.00 10.33 81 VAL A CA 6
ATOM 9655 C C . VAL A 1 85 ? -13.150 -19.647 -10.561 1.00 3.03 81 VAL A C 6
ATOM 9656 O O . VAL A 1 85 ? -12.018 -19.909 -10.153 1.00 12.02 81 VAL A O 6
ATOM 9669 N N . LEU A 1 86 ? -14.242 -19.835 -9.829 1.00 55.34 82 LEU A N 6
ATOM 9670 C CA . LEU A 1 86 ? -14.175 -20.372 -8.475 1.00 61.31 82 LEU A CA 6
ATOM 9671 C C . LEU A 1 86 ? -14.720 -21.796 -8.426 1.00 51.22 82 LEU A C 6
ATOM 9672 O O . LEU A 1 86 ? -15.905 -22.025 -8.672 1.00 61.41 82 LEU A O 6
ATOM 9688 N N . GLN A 1 87 ? -13.850 -22.747 -8.105 1.00 72.45 83 GLN A N 6
ATOM 9689 C CA . GLN A 1 87 ? -14.246 -24.149 -8.023 1.00 43.44 83 GLN A CA 6
ATOM 9690 C C . GLN A 1 87 ? -13.783 -24.768 -6.709 1.00 12.01 83 GLN A C 6
ATOM 9691 O O . GLN A 1 87 ? -12.795 -24.331 -6.118 1.00 71.35 83 GLN A O 6
ATOM 9705 N N . ASP A 1 88 ? -14.504 -25.788 -6.256 1.00 10.15 84 ASP A N 6
ATOM 9706 C CA . ASP A 1 88 ? -14.168 -26.469 -5.011 1.00 24.04 84 ASP A CA 6
ATOM 9707 C C . ASP A 1 88 ? -12.733 -26.986 -5.044 1.00 42.32 84 ASP A C 6
ATOM 9708 O O . ASP A 1 88 ? -12.311 -27.608 -6.018 1.00 31.32 84 ASP A O 6
ATOM 9717 N N . ASN A 1 89 ? -11.988 -26.721 -3.976 1.00 54.03 85 ASN A N 6
ATOM 9718 C CA . ASN A 1 89 ? -10.600 -27.159 -3.884 1.00 21.10 85 ASN A CA 6
ATOM 9719 C C . ASN A 1 89 ? -9.794 -26.662 -5.080 1.00 62.23 85 ASN A C 6
ATOM 9720 O O . ASN A 1 89 ? -9.389 -27.432 -5.952 1.00 31.32 85 ASN A O 6
ATOM 9731 N N . PRO A 1 90 ? -9.553 -25.344 -5.125 1.00 44.51 86 PRO A N 6
ATOM 9732 C CA . PRO A 1 90 ? -8.792 -24.714 -6.209 1.00 42.11 86 PRO A CA 6
ATOM 9733 C C . PRO A 1 90 ? -7.312 -25.082 -6.168 1.00 2.42 86 PRO A C 6
ATOM 9734 O O . PRO A 1 90 ? -6.722 -25.203 -5.094 1.00 1.41 86 PRO A O 6
ATOM 9745 N N . ARG A 1 91 ? -6.719 -25.259 -7.343 1.00 62.33 87 ARG A N 6
ATOM 9746 C CA . ARG A 1 91 ? -5.308 -25.614 -7.441 1.00 42.10 87 ARG A CA 6
ATOM 9747 C C . ARG A 1 91 ? -4.424 -24.474 -6.942 1.00 34.44 87 ARG A C 6
ATOM 9748 O O . ARG A 1 91 ? -4.802 -23.304 -7.013 1.00 32.45 87 ARG A O 6
ATOM 9769 N N . THR A 1 92 ? -3.246 -24.825 -6.435 1.00 10.22 88 THR A N 6
ATOM 9770 C CA . THR A 1 92 ? -2.310 -23.832 -5.921 1.00 61.34 88 THR A CA 6
ATOM 9771 C C . THR A 1 92 ? -0.871 -24.211 -6.253 1.00 62.00 88 THR A C 6
ATOM 9772 O O . THR A 1 92 ? -0.518 -25.391 -6.269 1.00 33.41 88 THR A O 6
ATOM 9783 N N . ILE A 1 93 ? -0.044 -23.205 -6.515 1.00 40.20 89 ILE A N 6
ATOM 9784 C CA . ILE A 1 93 ? 1.357 -23.433 -6.844 1.00 20.11 89 ILE A CA 6
ATOM 9785 C C . ILE A 1 93 ? 1.496 -24.175 -8.169 1.00 63.40 89 ILE A C 6
ATOM 9786 O O . ILE A 1 93 ? 0.630 -24.964 -8.545 1.00 52.34 89 ILE A O 6
ATOM 9802 N N . VAL A 1 94 ? 2.595 -23.918 -8.871 1.00 70.24 90 VAL A N 6
ATOM 9803 C CA . VAL A 1 94 ? 2.851 -24.563 -10.153 1.00 74.45 90 VAL A CA 6
ATOM 9804 C C . VAL A 1 94 ? 4.311 -24.986 -10.275 1.00 72.13 90 VAL A C 6
ATOM 9805 O O . VAL A 1 94 ? 5.199 -24.435 -9.624 1.00 33.50 90 VAL A O 6
ATOM 9818 N N . PRO A 1 95 ? 4.568 -25.989 -11.129 1.00 3.31 91 PRO A N 6
ATOM 9819 C CA . PRO A 1 95 ? 5.920 -26.507 -11.356 1.00 71.04 91 PRO A CA 6
ATOM 9820 C C . PRO A 1 95 ? 6.804 -25.514 -12.103 1.00 3.01 91 PRO A C 6
ATOM 9821 O O . PRO A 1 95 ? 6.310 -24.577 -12.731 1.00 22.13 91 PRO A O 6
ATOM 9832 N N . LYS A 1 96 ? 8.114 -25.724 -12.031 1.00 33.11 92 LYS A N 6
ATOM 9833 C CA . LYS A 1 96 ? 9.068 -24.849 -12.701 1.00 20.22 92 LYS A CA 6
ATOM 9834 C C . LYS A 1 96 ? 10.237 -25.650 -13.267 1.00 51.33 92 LYS A C 6
ATOM 9835 O O . LYS A 1 96 ? 10.951 -26.329 -12.529 1.00 53.43 92 LYS A O 6
ATOM 9854 N N . SER A 1 97 ? 10.426 -25.563 -14.579 1.00 62.24 93 SER A N 6
ATOM 9855 C CA . SER A 1 97 ? 11.508 -26.282 -15.244 1.00 52.10 93 SER A CA 6
ATOM 9856 C C . SER A 1 97 ? 11.713 -25.763 -16.664 1.00 33.04 93 SER A C 6
ATOM 9857 O O . SER A 1 97 ? 10.803 -25.813 -17.493 1.00 31.05 93 SER A O 6
ATOM 9865 N N . TYR A 1 98 ? 12.913 -25.264 -16.937 1.00 63.24 94 TYR A N 6
ATOM 9866 C CA . TYR A 1 98 ? 13.238 -24.733 -18.256 1.00 50.13 94 TYR A CA 6
ATOM 9867 C C . TYR A 1 98 ? 14.741 -24.515 -18.401 1.00 13.33 94 TYR A C 6
ATOM 9868 O O . TYR A 1 98 ? 15.358 -23.818 -17.596 1.00 10.34 94 TYR A O 6
ATOM 9886 N N . ALA A 1 99 ? 15.323 -25.117 -19.433 1.00 13.35 95 ALA A N 6
ATOM 9887 C CA . ALA A 1 99 ? 16.753 -24.987 -19.686 1.00 31.05 95 ALA A CA 6
ATOM 9888 C C . ALA A 1 99 ? 17.065 -23.683 -20.411 1.00 63.44 95 ALA A C 6
ATOM 9889 O O . ALA A 1 99 ? 16.176 -23.047 -20.976 1.00 14.34 95 ALA A O 6
ATOM 9896 N N . ASP A 1 100 ? 18.335 -23.292 -20.393 1.00 62.34 96 ASP A N 6
ATOM 9897 C CA . ASP A 1 100 ? 18.765 -22.063 -21.051 1.00 24.33 96 ASP A CA 6
ATOM 9898 C C . ASP A 1 100 ? 20.265 -22.093 -21.329 1.00 52.21 96 ASP A C 6
ATOM 9899 O O . ASP A 1 100 ? 21.078 -21.970 -20.414 1.00 24.01 96 ASP A O 6
ATOM 9908 N N . ASN A 1 101 ? 20.623 -22.258 -22.598 1.00 63.35 97 ASN A N 6
ATOM 9909 C CA . ASN A 1 101 ? 22.025 -22.305 -22.997 1.00 73.11 97 ASN A CA 6
ATOM 9910 C C . ASN A 1 101 ? 22.316 -21.278 -24.087 1.00 11.13 97 ASN A C 6
ATOM 9911 O O . ASN A 1 101 ? 21.421 -20.561 -24.534 1.00 53.13 97 ASN A O 6
ATOM 9922 N N . PHE A 1 102 ? 23.573 -21.214 -24.511 1.00 5.52 98 PHE A N 6
ATOM 9923 C CA . PHE A 1 102 ? 23.983 -20.274 -25.549 1.00 21.23 98 PHE A CA 6
ATOM 9924 C C . PHE A 1 102 ? 25.150 -20.832 -26.358 1.00 72.40 98 PHE A C 6
ATOM 9925 O O . PHE A 1 102 ? 26.176 -21.225 -25.802 1.00 22.32 98 PHE A O 6
ATOM 9942 N N . THR A 1 103 ? 24.985 -20.866 -27.677 1.00 70.42 99 THR A N 6
ATOM 9943 C CA . THR A 1 103 ? 26.022 -21.378 -28.564 1.00 3.33 99 THR A CA 6
ATOM 9944 C C . THR A 1 103 ? 26.348 -20.376 -29.665 1.00 1.52 99 THR A C 6
ATOM 9945 O O . THR A 1 103 ? 25.802 -20.447 -30.766 1.00 63.02 99 THR A O 6
ATOM 9956 N N . LYS A 1 104 ? 27.241 -19.440 -29.361 1.00 70.03 100 LYS A N 6
ATOM 9957 C CA . LYS A 1 104 ? 27.642 -18.422 -30.325 1.00 63.53 100 LYS A CA 6
ATOM 9958 C C . LYS A 1 104 ? 29.162 -18.319 -30.407 1.00 15.22 100 LYS A C 6
ATOM 9959 O O . LYS A 1 104 ? 29.768 -17.351 -29.946 1.00 43.11 100 LYS A O 6
ATOM 9978 N N . PRO A 1 105 ? 29.794 -19.337 -31.009 1.00 52.32 101 PRO A N 6
ATOM 9979 C CA . PRO A 1 105 ? 31.251 -19.383 -31.167 1.00 14.33 101 PRO A CA 6
ATOM 9980 C C . PRO A 1 105 ? 31.757 -18.349 -32.167 1.00 25.15 101 PRO A C 6
ATOM 9981 O O . PRO A 1 105 ? 30.970 -17.666 -32.822 1.00 22.43 101 PRO A O 6
ATOM 9992 N N . ARG A 1 106 ? 33.078 -18.238 -32.278 1.00 13.13 102 ARG A N 6
ATOM 9993 C CA . ARG A 1 106 ? 33.689 -17.286 -33.198 1.00 32.50 102 ARG A CA 6
ATOM 9994 C C . ARG A 1 106 ? 34.711 -17.978 -34.096 1.00 33.21 102 ARG A C 6
ATOM 9995 O O . ARG A 1 106 ? 35.236 -19.039 -33.754 1.00 41.54 102 ARG A O 6
ATOM 10016 N N . ASP A 1 107 ? 34.988 -17.372 -35.245 1.00 34.22 103 ASP A N 6
ATOM 10017 C CA . ASP A 1 107 ? 35.946 -17.929 -36.192 1.00 25.20 103 ASP A CA 6
ATOM 10018 C C . ASP A 1 107 ? 36.596 -16.824 -37.020 1.00 72.42 103 ASP A C 6
ATOM 10019 O O . ASP A 1 107 ? 36.154 -15.677 -36.997 1.00 13.22 103 ASP A O 6
ATOM 10028 N N . MET A 1 108 ? 37.648 -17.181 -37.751 1.00 14.12 104 MET A N 6
ATOM 10029 C CA . MET A 1 108 ? 38.358 -16.220 -38.587 1.00 13.45 104 MET A CA 6
ATOM 10030 C C . MET A 1 108 ? 37.411 -15.567 -39.589 1.00 3.05 104 MET A C 6
ATOM 10031 O O . MET A 1 108 ? 37.592 -14.409 -39.965 1.00 41.23 104 MET A O 6
ATOM 10045 N N . MET A 1 5 ? -2.153 -4.924 -5.795 1.00 63.52 1 MET A N 7
ATOM 10046 C CA . MET A 1 5 ? -3.457 -4.364 -6.129 1.00 62.51 1 MET A CA 7
ATOM 10047 C C . MET A 1 5 ? -3.407 -2.840 -6.145 1.00 75.31 1 MET A C 7
ATOM 10048 O O . MET A 1 5 ? -4.003 -2.182 -5.293 1.00 30.53 1 MET A O 7
ATOM 10062 N N . GLN A 1 6 ? -2.693 -2.286 -7.119 1.00 4.23 2 GLN A N 7
ATOM 10063 C CA . GLN A 1 6 ? -2.565 -0.839 -7.243 1.00 63.24 2 GLN A CA 7
ATOM 10064 C C . GLN A 1 6 ? -2.697 -0.404 -8.700 1.00 13.41 2 GLN A C 7
ATOM 10065 O O . GLN A 1 6 ? -1.865 -0.750 -9.537 1.00 62.24 2 GLN A O 7
ATOM 10079 N N . GLU A 1 7 ? -3.748 0.356 -8.992 1.00 23.30 3 GLU A N 7
ATOM 10080 C CA . GLU A 1 7 ? -3.989 0.836 -10.347 1.00 64.24 3 GLU A CA 7
ATOM 10081 C C . GLU A 1 7 ? -5.021 1.960 -10.351 1.00 50.42 3 GLU A C 7
ATOM 10082 O O . GLU A 1 7 ? -5.988 1.929 -9.592 1.00 53.20 3 GLU A O 7
ATOM 10094 N N . GLN A 1 8 ? -4.805 2.950 -11.210 1.00 40.35 4 GLN A N 7
ATOM 10095 C CA . GLN A 1 8 ? -5.715 4.085 -11.312 1.00 43.11 4 GLN A CA 7
ATOM 10096 C C . GLN A 1 8 ? -6.696 3.895 -12.464 1.00 14.54 4 GLN A C 7
ATOM 10097 O O . GLN A 1 8 ? -6.409 4.259 -13.604 1.00 22.33 4 GLN A O 7
ATOM 10111 N N . VAL A 1 9 ? -7.856 3.322 -12.158 1.00 31.24 5 VAL A N 7
ATOM 10112 C CA . VAL A 1 9 ? -8.880 3.084 -13.168 1.00 13.10 5 VAL A CA 7
ATOM 10113 C C . VAL A 1 9 ? -10.176 2.594 -12.531 1.00 12.30 5 VAL A C 7
ATOM 10114 O O . VAL A 1 9 ? -10.156 1.890 -11.521 1.00 53.33 5 VAL A O 7
ATOM 10127 N N . SER A 1 10 ? -11.303 2.971 -13.128 1.00 5.05 6 SER A N 7
ATOM 10128 C CA . SER A 1 10 ? -12.609 2.573 -12.617 1.00 1.10 6 SER A CA 7
ATOM 10129 C C . SER A 1 10 ? -13.194 1.435 -13.449 1.00 40.11 6 SER A C 7
ATOM 10130 O O . SER A 1 10 ? -13.627 1.639 -14.583 1.00 11.53 6 SER A O 7
ATOM 10138 N N . ASN A 1 11 ? -13.202 0.236 -12.877 1.00 32.34 7 ASN A N 7
ATOM 10139 C CA . ASN A 1 11 ? -13.732 -0.936 -13.564 1.00 51.24 7 ASN A CA 7
ATOM 10140 C C . ASN A 1 11 ? -14.275 -1.954 -12.565 1.00 44.31 7 ASN A C 7
ATOM 10141 O O . ASN A 1 11 ? -13.949 -1.911 -11.380 1.00 5.15 7 ASN A O 7
ATOM 10152 N N . VAL A 1 12 ? -15.106 -2.869 -13.054 1.00 42.04 8 VAL A N 7
ATOM 10153 C CA . VAL A 1 12 ? -15.694 -3.899 -12.205 1.00 44.21 8 VAL A CA 7
ATOM 10154 C C . VAL A 1 12 ? -15.068 -5.262 -12.483 1.00 13.50 8 VAL A C 7
ATOM 10155 O O . VAL A 1 12 ? -14.156 -5.382 -13.300 1.00 63.24 8 VAL A O 7
ATOM 10168 N N . ARG A 1 13 ? -15.565 -6.285 -11.796 1.00 60.32 9 ARG A N 7
ATOM 10169 C CA . ARG A 1 13 ? -15.055 -7.640 -11.968 1.00 64.22 9 ARG A CA 7
ATOM 10170 C C . ARG A 1 13 ? -16.183 -8.662 -11.870 1.00 11.12 9 ARG A C 7
ATOM 10171 O O . ARG A 1 13 ? -17.162 -8.455 -11.152 1.00 2.01 9 ARG A O 7
ATOM 10192 N N . ALA A 1 14 ? -16.040 -9.766 -12.596 1.00 12.33 10 ALA A N 7
ATOM 10193 C CA . ALA A 1 14 ? -17.045 -10.822 -12.589 1.00 53.54 10 ALA A CA 7
ATOM 10194 C C . ALA A 1 14 ? -16.608 -11.992 -11.714 1.00 54.32 10 ALA A C 7
ATOM 10195 O O . ALA A 1 14 ? -15.583 -12.622 -11.972 1.00 22.11 10 ALA A O 7
ATOM 10202 N N . ARG A 1 15 ? -17.392 -12.276 -10.680 1.00 2.33 11 ARG A N 7
ATOM 10203 C CA . ARG A 1 15 ? -17.084 -13.369 -9.765 1.00 21.02 11 ARG A CA 7
ATOM 10204 C C . ARG A 1 15 ? -17.838 -14.635 -10.158 1.00 73.31 11 ARG A C 7
ATOM 10205 O O . ARG A 1 15 ? -19.036 -14.761 -9.900 1.00 20.14 11 ARG A O 7
ATOM 10226 N N . ILE A 1 16 ? -17.131 -15.570 -10.785 1.00 13.43 12 ILE A N 7
ATOM 10227 C CA . ILE A 1 16 ? -17.735 -16.826 -11.212 1.00 44.34 12 ILE A CA 7
ATOM 10228 C C . ILE A 1 16 ? -17.331 -17.972 -10.290 1.00 53.55 12 ILE A C 7
ATOM 10229 O O . ILE A 1 16 ? -16.156 -18.135 -9.964 1.00 22.43 12 ILE A O 7
ATOM 10245 N N . TYR A 1 17 ? -18.314 -18.762 -9.874 1.00 71.52 13 TYR A N 7
ATOM 10246 C CA . TYR A 1 17 ? -18.063 -19.893 -8.989 1.00 52.34 13 TYR A CA 7
ATOM 10247 C C . TYR A 1 17 ? -19.090 -20.999 -9.214 1.00 4.11 13 TYR A C 7
ATOM 10248 O O . TYR A 1 17 ? -20.235 -20.736 -9.583 1.00 4.52 13 TYR A O 7
ATOM 10266 N N . LYS A 1 18 ? -18.671 -22.240 -8.987 1.00 45.13 14 LYS A N 7
ATOM 10267 C CA . LYS A 1 18 ? -19.551 -23.389 -9.163 1.00 42.11 14 LYS A CA 7
ATOM 10268 C C . LYS A 1 18 ? -19.902 -24.015 -7.817 1.00 21.42 14 LYS A C 7
ATOM 10269 O O . LYS A 1 18 ? -19.217 -24.912 -7.325 1.00 54.02 14 LYS A O 7
ATOM 10288 N N . PRO A 1 19 ? -20.996 -23.535 -7.206 1.00 44.11 15 PRO A N 7
ATOM 10289 C CA . PRO A 1 19 ? -21.463 -24.035 -5.910 1.00 5.24 15 PRO A CA 7
ATOM 10290 C C . PRO A 1 19 ? -22.018 -25.452 -6.001 1.00 65.33 15 PRO A C 7
ATOM 10291 O O . PRO A 1 19 ? -22.497 -25.875 -7.054 1.00 13.55 15 PRO A O 7
ATOM 10302 N N . ALA A 1 20 ? -21.949 -26.182 -4.893 1.00 63.43 16 ALA A N 7
ATOM 10303 C CA . ALA A 1 20 ? -22.446 -27.552 -4.849 1.00 52.04 16 ALA A CA 7
ATOM 10304 C C . ALA A 1 20 ? -23.892 -27.595 -4.362 1.00 24.05 16 ALA A C 7
ATOM 10305 O O . ALA A 1 20 ? -24.237 -26.976 -3.355 1.00 71.23 16 ALA A O 7
ATOM 10312 N N . LYS A 1 21 ? -24.732 -28.330 -5.083 1.00 71.04 17 LYS A N 7
ATOM 10313 C CA . LYS A 1 21 ? -26.140 -28.455 -4.725 1.00 51.43 17 LYS A CA 7
ATOM 10314 C C . LYS A 1 21 ? -26.608 -29.901 -4.855 1.00 11.54 17 LYS A C 7
ATOM 10315 O O . LYS A 1 21 ? -25.868 -30.763 -5.329 1.00 5.44 17 LYS A O 7
ATOM 10334 N N . SER A 1 22 ? -27.841 -30.159 -4.432 1.00 53.22 18 SER A N 7
ATOM 10335 C CA . SER A 1 22 ? -28.407 -31.501 -4.499 1.00 41.33 18 SER A CA 7
ATOM 10336 C C . SER A 1 22 ? -28.927 -31.802 -5.902 1.00 54.30 18 SER A C 7
ATOM 10337 O O . SER A 1 22 ? -29.535 -30.948 -6.548 1.00 70.53 18 SER A O 7
ATOM 10345 N N . THR A 1 23 ? -28.683 -33.023 -6.367 1.00 11.01 19 THR A N 7
ATOM 10346 C CA . THR A 1 23 ? -29.125 -33.438 -7.692 1.00 72.42 19 THR A CA 7
ATOM 10347 C C . THR A 1 23 ? -30.132 -34.580 -7.604 1.00 40.33 19 THR A C 7
ATOM 10348 O O . THR A 1 23 ? -31.120 -34.605 -8.336 1.00 13.21 19 THR A O 7
ATOM 10359 N N . MET A 1 24 ? -29.874 -35.522 -6.702 1.00 11.33 20 MET A N 7
ATOM 10360 C CA . MET A 1 24 ? -30.761 -36.664 -6.517 1.00 23.22 20 MET A CA 7
ATOM 10361 C C . MET A 1 24 ? -30.849 -37.496 -7.793 1.00 51.13 20 MET A C 7
ATOM 10362 O O . MET A 1 24 ? -31.906 -38.038 -8.118 1.00 24.21 20 MET A O 7
ATOM 10376 N N . GLN A 1 25 ? -29.735 -37.590 -8.512 1.00 71.11 21 GLN A N 7
ATOM 10377 C CA . GLN A 1 25 ? -29.689 -38.354 -9.753 1.00 40.01 21 GLN A CA 7
ATOM 10378 C C . GLN A 1 25 ? -30.778 -37.894 -10.716 1.00 14.22 21 GLN A C 7
ATOM 10379 O O . GLN A 1 25 ? -31.515 -38.709 -11.270 1.00 61.41 21 GLN A O 7
ATOM 10393 N N . SER A 1 26 ? -30.875 -36.582 -10.910 1.00 0.00 22 SER A N 7
ATOM 10394 C CA . SER A 1 26 ? -31.877 -36.013 -11.804 1.00 14.13 22 SER A CA 7
ATOM 10395 C C . SER A 1 26 ? -31.510 -36.264 -13.263 1.00 21.12 22 SER A C 7
ATOM 10396 O O . SER A 1 26 ? -30.344 -36.167 -13.647 1.00 35.33 22 SER A O 7
ATOM 10404 N N . GLY A 1 27 ? -32.514 -36.588 -14.072 1.00 0.13 23 GLY A N 7
ATOM 10405 C CA . GLY A 1 27 ? -32.277 -36.849 -15.480 1.00 33.55 23 GLY A CA 7
ATOM 10406 C C . GLY A 1 27 ? -31.685 -35.653 -16.199 1.00 71.22 23 GLY A C 7
ATOM 10407 O O . GLY A 1 27 ? -30.465 -35.496 -16.258 1.00 12.00 23 GLY A O 7
ATOM 10411 N N . HIS A 1 28 ? -32.551 -34.809 -16.751 1.00 15.23 24 HIS A N 7
ATOM 10412 C CA . HIS A 1 28 ? -32.107 -33.621 -17.472 1.00 0.43 24 HIS A CA 7
ATOM 10413 C C . HIS A 1 28 ? -31.645 -32.538 -16.501 1.00 42.32 24 HIS A C 7
ATOM 10414 O O . HIS A 1 28 ? -32.236 -32.349 -15.438 1.00 23.35 24 HIS A O 7
ATOM 10428 N N . SER A 1 29 ? -30.584 -31.829 -16.876 1.00 0.13 25 SER A N 7
ATOM 10429 C CA . SER A 1 29 ? -30.039 -30.768 -16.036 1.00 60.25 25 SER A CA 7
ATOM 10430 C C . SER A 1 29 ? -30.052 -29.432 -16.773 1.00 34.42 25 SER A C 7
ATOM 10431 O O . SER A 1 29 ? -29.006 -28.917 -17.167 1.00 51.34 25 SER A O 7
ATOM 10439 N N . LYS A 1 30 ? -31.245 -28.876 -16.955 1.00 75.21 26 LYS A N 7
ATOM 10440 C CA . LYS A 1 30 ? -31.398 -27.600 -17.643 1.00 54.43 26 LYS A CA 7
ATOM 10441 C C . LYS A 1 30 ? -31.633 -26.469 -16.646 1.00 35.31 26 LYS A C 7
ATOM 10442 O O . LYS A 1 30 ? -32.532 -25.647 -16.826 1.00 34.12 26 LYS A O 7
ATOM 10461 N N . LEU A 1 31 ? -30.820 -26.434 -15.597 1.00 11.43 27 LEU A N 7
ATOM 10462 C CA . LEU A 1 31 ? -30.938 -25.403 -14.571 1.00 41.12 27 LEU A CA 7
ATOM 10463 C C . LEU A 1 31 ? -29.603 -24.697 -14.353 1.00 35.03 27 LEU A C 7
ATOM 10464 O O . LEU A 1 31 ? -28.564 -25.147 -14.836 1.00 55.32 27 LEU A O 7
ATOM 10480 N N . LYS A 1 32 ? -29.639 -23.589 -13.620 1.00 32.43 28 LYS A N 7
ATOM 10481 C CA . LYS A 1 32 ? -28.433 -22.822 -13.332 1.00 52.24 28 LYS A CA 7
ATOM 10482 C C . LYS A 1 32 ? -27.362 -23.707 -12.702 1.00 72.12 28 LYS A C 7
ATOM 10483 O O . LYS A 1 32 ? -27.575 -24.295 -11.643 1.00 23.51 28 LYS A O 7
ATOM 10502 N N . ALA A 1 33 ? -26.211 -23.795 -13.360 1.00 73.13 29 ALA A N 7
ATOM 10503 C CA . ALA A 1 33 ? -25.106 -24.604 -12.863 1.00 34.43 29 ALA A CA 7
ATOM 10504 C C . ALA A 1 33 ? -23.965 -23.726 -12.361 1.00 72.40 29 ALA A C 7
ATOM 10505 O O . ALA A 1 33 ? -23.323 -24.041 -11.359 1.00 51.21 29 ALA A O 7
ATOM 10512 N N . TRP A 1 34 ? -23.717 -22.627 -13.063 1.00 74.44 30 TRP A N 7
ATOM 10513 C CA . TRP A 1 34 ? -22.652 -21.704 -12.689 1.00 20.23 30 TRP A CA 7
ATOM 10514 C C . TRP A 1 34 ? -23.227 -20.401 -12.145 1.00 62.22 30 TRP A C 7
ATOM 10515 O O . TRP A 1 34 ? -24.220 -19.887 -12.658 1.00 74.21 30 TRP A O 7
ATOM 10536 N N . LYS A 1 35 ? -22.596 -19.870 -11.103 1.00 64.42 31 LYS A N 7
ATOM 10537 C CA . LYS A 1 35 ? -23.043 -18.625 -10.491 1.00 23.12 31 LYS A CA 7
ATOM 10538 C C . LYS A 1 35 ? -22.108 -17.475 -10.851 1.00 21.10 31 LYS A C 7
ATOM 10539 O O . LYS A 1 35 ? -20.886 -17.610 -10.785 1.00 71.33 31 LYS A O 7
ATOM 10558 N N . LEU A 1 36 ? -22.691 -16.343 -11.231 1.00 31.24 32 LEU A N 7
ATOM 10559 C CA . LEU A 1 36 ? -21.910 -15.168 -11.600 1.00 65.02 32 LEU A CA 7
ATOM 10560 C C . LEU A 1 36 ? -22.337 -13.952 -10.785 1.00 2.40 32 LEU A C 7
ATOM 10561 O O . LEU A 1 36 ? -23.511 -13.583 -10.771 1.00 64.51 32 LEU A O 7
ATOM 10577 N N . GLU A 1 37 ? -21.376 -13.332 -10.107 1.00 3.02 33 GLU A N 7
ATOM 10578 C CA . GLU A 1 37 ? -21.653 -12.156 -9.290 1.00 64.33 33 GLU A CA 7
ATOM 10579 C C . GLU A 1 37 ? -20.677 -11.028 -9.612 1.00 53.41 33 GLU A C 7
ATOM 10580 O O . GLU A 1 37 ? -19.521 -11.052 -9.190 1.00 71.44 33 GLU A O 7
ATOM 10592 N N . PHE A 1 38 ? -21.153 -10.040 -10.363 1.00 3.53 34 PHE A N 7
ATOM 10593 C CA . PHE A 1 38 ? -20.323 -8.902 -10.743 1.00 43.54 34 PHE A CA 7
ATOM 10594 C C . PHE A 1 38 ? -20.350 -7.824 -9.664 1.00 52.10 34 PHE A C 7
ATOM 10595 O O . PHE A 1 38 ? -21.389 -7.562 -9.060 1.00 33.33 34 PHE A O 7
ATOM 10612 N N . GLU A 1 39 ? -19.198 -7.203 -9.427 1.00 72.00 35 GLU A N 7
ATOM 10613 C CA . GLU A 1 39 ? -19.090 -6.155 -8.418 1.00 63.45 35 GLU A CA 7
ATOM 10614 C C . GLU A 1 39 ? -20.059 -5.013 -8.714 1.00 34.54 35 GLU A C 7
ATOM 10615 O O . GLU A 1 39 ? -20.540 -4.848 -9.835 1.00 44.11 35 GLU A O 7
ATOM 10627 N N . PRO A 1 40 ? -20.356 -4.209 -7.683 1.00 44.03 36 PRO A N 7
ATOM 10628 C CA . PRO A 1 40 ? -21.270 -3.069 -7.806 1.00 21.33 36 PRO A CA 7
ATOM 10629 C C . PRO A 1 40 ? -20.681 -1.941 -8.646 1.00 33.24 36 PRO A C 7
ATOM 10630 O O . PRO A 1 40 ? -19.574 -1.471 -8.382 1.00 64.01 36 PRO A O 7
ATOM 10641 N N . SER A 1 41 ? -21.428 -1.510 -9.657 1.00 51.40 37 SER A N 7
ATOM 10642 C CA . SER A 1 41 ? -20.977 -0.439 -10.537 1.00 53.45 37 SER A CA 7
ATOM 10643 C C . SER A 1 41 ? -21.698 0.867 -10.216 1.00 42.35 37 SER A C 7
ATOM 10644 O O . SER A 1 41 ? -21.175 1.955 -10.465 1.00 54.24 37 SER A O 7
ATOM 10652 N N . CYS A 1 42 ? -22.900 0.752 -9.662 1.00 43.32 38 CYS A N 7
ATOM 10653 C CA . CYS A 1 42 ? -23.694 1.923 -9.306 1.00 22.21 38 CYS A CA 7
ATOM 10654 C C . CYS A 1 42 ? -24.056 2.731 -10.548 1.00 42.40 38 CYS A C 7
ATOM 10655 O O . CYS A 1 42 ? -24.112 3.961 -10.508 1.00 61.23 38 CYS A O 7
ATOM 10663 N N . THR A 1 43 ? -24.300 2.032 -11.652 1.00 72.23 39 THR A N 7
ATOM 10664 C CA . THR A 1 43 ? -24.655 2.685 -12.907 1.00 21.22 39 THR A CA 7
ATOM 10665 C C . THR A 1 43 ? -26.146 2.553 -13.193 1.00 1.15 39 THR A C 7
ATOM 10666 O O . THR A 1 43 ? -26.771 1.556 -12.830 1.00 52.00 39 THR A O 7
ATOM 10677 N N . GLN A 1 44 ? -26.710 3.563 -13.846 1.00 40.11 40 GLN A N 7
ATOM 10678 C CA . GLN A 1 44 ? -28.129 3.559 -14.180 1.00 54.20 40 GLN A CA 7
ATOM 10679 C C . GLN A 1 44 ? -28.413 2.609 -15.339 1.00 21.12 40 GLN A C 7
ATOM 10680 O O . GLN A 1 44 ? -28.388 3.010 -16.503 1.00 71.13 40 GLN A O 7
ATOM 10694 N N . TYR A 1 45 ? -28.681 1.350 -15.013 1.00 45.13 41 TYR A N 7
ATOM 10695 C CA . TYR A 1 45 ? -28.966 0.342 -16.027 1.00 71.14 41 TYR A CA 7
ATOM 10696 C C . TYR A 1 45 ? -30.468 0.217 -16.265 1.00 42.32 41 TYR A C 7
ATOM 10697 O O . TYR A 1 45 ? -31.123 -0.675 -15.726 1.00 13.22 41 TYR A O 7
ATOM 10715 N N . THR A 1 46 ? -31.009 1.121 -17.078 1.00 20.34 42 THR A N 7
ATOM 10716 C CA . THR A 1 46 ? -32.433 1.114 -17.387 1.00 72.51 42 THR A CA 7
ATOM 10717 C C . THR A 1 46 ? -32.707 0.389 -18.700 1.00 11.03 42 THR A C 7
ATOM 10718 O O . THR A 1 46 ? -32.797 1.013 -19.757 1.00 3.41 42 THR A O 7
ATOM 10729 N N . GLU A 1 47 ? -32.839 -0.931 -18.625 1.00 22.50 43 GLU A N 7
ATOM 10730 C CA . GLU A 1 47 ? -33.102 -1.741 -19.809 1.00 73.22 43 GLU A CA 7
ATOM 10731 C C . GLU A 1 47 ? -33.316 -3.204 -19.432 1.00 13.33 43 GLU A C 7
ATOM 10732 O O . GLU A 1 47 ? -32.476 -4.067 -19.689 1.00 14.35 43 GLU A O 7
ATOM 10744 N N . PRO A 1 48 ? -34.467 -3.491 -18.807 1.00 54.14 44 PRO A N 7
ATOM 10745 C CA . PRO A 1 48 ? -34.820 -4.849 -18.380 1.00 63.04 44 PRO A CA 7
ATOM 10746 C C . PRO A 1 48 ? -35.117 -5.768 -19.560 1.00 42.11 44 PRO A C 7
ATOM 10747 O O . PRO A 1 48 ? -36.077 -5.554 -20.302 1.00 0.53 44 PRO A O 7
ATOM 10758 N N . LEU A 1 49 ? -34.288 -6.793 -19.729 1.00 74.15 45 LEU A N 7
ATOM 10759 C CA . LEU A 1 49 ? -34.464 -7.746 -20.819 1.00 23.24 45 LEU A CA 7
ATOM 10760 C C . LEU A 1 49 ? -35.283 -8.949 -20.364 1.00 62.44 45 LEU A C 7
ATOM 10761 O O . LEU A 1 49 ? -35.667 -9.047 -19.199 1.00 54.24 45 LEU A O 7
ATOM 10777 N N . MET A 1 50 ? -35.545 -9.865 -21.291 1.00 51.12 46 MET A N 7
ATOM 10778 C CA . MET A 1 50 ? -36.317 -11.064 -20.984 1.00 20.14 46 MET A CA 7
ATOM 10779 C C . MET A 1 50 ? -35.780 -12.267 -21.753 1.00 62.31 46 MET A C 7
ATOM 10780 O O . MET A 1 50 ? -35.000 -12.118 -22.693 1.00 55.30 46 MET A O 7
ATOM 10794 N N . ASN A 1 51 ? -36.203 -13.460 -21.346 1.00 23.31 47 ASN A N 7
ATOM 10795 C CA . ASN A 1 51 ? -35.764 -14.689 -21.997 1.00 62.52 47 ASN A CA 7
ATOM 10796 C C . ASN A 1 51 ? -36.525 -15.895 -21.453 1.00 43.14 47 ASN A C 7
ATOM 10797 O O . ASN A 1 51 ? -37.395 -15.756 -20.594 1.00 41.24 47 ASN A O 7
ATOM 10808 N N . TRP A 1 52 ? -36.190 -17.076 -21.960 1.00 53.13 48 TRP A N 7
ATOM 10809 C CA . TRP A 1 52 ? -36.842 -18.306 -21.525 1.00 50.31 48 TRP A CA 7
ATOM 10810 C C . TRP A 1 52 ? -36.511 -18.612 -20.069 1.00 43.44 48 TRP A C 7
ATOM 10811 O O . TRP A 1 52 ? -37.404 -18.729 -19.229 1.00 42.32 48 TRP A O 7
ATOM 10832 N N . THR A 1 53 ? -35.221 -18.740 -19.774 1.00 53.12 49 THR A N 7
ATOM 10833 C CA . THR A 1 53 ? -34.772 -19.033 -18.420 1.00 20.05 49 THR A CA 7
ATOM 10834 C C . THR A 1 53 ? -34.743 -17.772 -17.564 1.00 61.31 49 THR A C 7
ATOM 10835 O O . THR A 1 53 ? -33.681 -17.202 -17.317 1.00 53.25 49 THR A O 7
ATOM 10846 N N . GLY A 1 54 ? -35.918 -17.341 -17.114 1.00 11.10 50 GLY A N 7
ATOM 10847 C CA . GLY A 1 54 ? -36.004 -16.149 -16.290 1.00 55.02 50 GLY A CA 7
ATOM 10848 C C . GLY A 1 54 ? -37.351 -15.464 -16.401 1.00 52.43 50 GLY A C 7
ATOM 10849 O O . GLY A 1 54 ? -37.426 -14.268 -16.681 1.00 1.34 50 GLY A O 7
ATOM 10853 N N . SER A 1 55 ? -38.420 -16.225 -16.184 1.00 63.15 51 SER A N 7
ATOM 10854 C CA . SER A 1 55 ? -39.772 -15.685 -16.268 1.00 14.23 51 SER A CA 7
ATOM 10855 C C . SER A 1 55 ? -40.077 -14.797 -15.064 1.00 74.15 51 SER A C 7
ATOM 10856 O O . SER A 1 55 ? -40.875 -13.862 -15.155 1.00 2.04 51 SER A O 7
ATOM 10864 N N . HIS A 1 56 ? -39.437 -15.096 -13.939 1.00 4.43 52 HIS A N 7
ATOM 10865 C CA . HIS A 1 56 ? -39.639 -14.325 -12.717 1.00 5.43 52 HIS A CA 7
ATOM 10866 C C . HIS A 1 56 ? -39.396 -12.839 -12.965 1.00 73.15 52 HIS A C 7
ATOM 10867 O O . HIS A 1 56 ? -38.836 -12.455 -13.992 1.00 12.22 52 HIS A O 7
ATOM 10881 N N . ASP A 1 57 ? -39.825 -12.009 -12.021 1.00 44.31 53 ASP A N 7
ATOM 10882 C CA . ASP A 1 57 ? -39.655 -10.565 -12.138 1.00 10.22 53 ASP A CA 7
ATOM 10883 C C . ASP A 1 57 ? -38.188 -10.207 -12.358 1.00 50.14 53 ASP A C 7
ATOM 10884 O O . ASP A 1 57 ? -37.294 -10.806 -11.760 1.00 61.25 53 ASP A O 7
ATOM 10893 N N . THR A 1 58 ? -37.949 -9.226 -13.224 1.00 2.24 54 THR A N 7
ATOM 10894 C CA . THR A 1 58 ? -36.591 -8.788 -13.526 1.00 35.42 54 THR A CA 7
ATOM 10895 C C . THR A 1 58 ? -36.201 -7.583 -12.678 1.00 45.22 54 THR A C 7
ATOM 10896 O O . THR A 1 58 ? -35.568 -6.647 -13.167 1.00 40.14 54 THR A O 7
ATOM 10907 N N . LYS A 1 59 ? -36.579 -7.612 -11.405 1.00 71.44 55 LYS A N 7
ATOM 10908 C CA . LYS A 1 59 ? -36.266 -6.523 -10.488 1.00 74.50 55 LYS A CA 7
ATOM 10909 C C . LYS A 1 59 ? -34.768 -6.242 -10.468 1.00 1.42 55 LYS A C 7
ATOM 10910 O O . LYS A 1 59 ? -33.983 -6.970 -11.076 1.00 12.24 55 LYS A O 7
ATOM 10929 N N . GLN A 1 60 ? -34.379 -5.183 -9.765 1.00 24.44 56 GLN A N 7
ATOM 10930 C CA . GLN A 1 60 ? -32.973 -4.808 -9.666 1.00 41.42 56 GLN A CA 7
ATOM 10931 C C . GLN A 1 60 ? -32.205 -5.799 -8.800 1.00 4.35 56 GLN A C 7
ATOM 10932 O O . GLN A 1 60 ? -32.163 -5.666 -7.577 1.00 20.22 56 GLN A O 7
ATOM 10946 N N . GLN A 1 61 ? -31.598 -6.793 -9.442 1.00 5.14 57 GLN A N 7
ATOM 10947 C CA . GLN A 1 61 ? -30.831 -7.807 -8.728 1.00 35.32 57 GLN A CA 7
ATOM 10948 C C . GLN A 1 61 ? -29.334 -7.605 -8.936 1.00 4.33 57 GLN A C 7
ATOM 10949 O O . GLN A 1 61 ? -28.912 -6.934 -9.878 1.00 74.41 57 GLN A O 7
ATOM 10963 N N . VAL A 1 62 ? -28.534 -8.188 -8.048 1.00 55.31 58 VAL A N 7
ATOM 10964 C CA . VAL A 1 62 ? -27.083 -8.072 -8.134 1.00 73.14 58 VAL A CA 7
ATOM 10965 C C . VAL A 1 62 ? -26.442 -9.420 -8.444 1.00 42.23 58 VAL A C 7
ATOM 10966 O O . VAL A 1 62 ? -25.381 -9.486 -9.067 1.00 51.14 58 VAL A O 7
ATOM 10979 N N . CYS A 1 63 ? -27.090 -10.492 -8.005 1.00 74.24 59 CYS A N 7
ATOM 10980 C CA . CYS A 1 63 ? -26.584 -11.841 -8.235 1.00 40.42 59 CYS A CA 7
ATOM 10981 C C . CYS A 1 63 ? -27.116 -12.405 -9.548 1.00 73.32 59 CYS A C 7
ATOM 10982 O O . CYS A 1 63 ? -28.317 -12.356 -9.816 1.00 72.00 59 CYS A O 7
ATOM 10990 N N . LEU A 1 64 ? -26.215 -12.940 -10.365 1.00 14.21 60 LEU A N 7
ATOM 10991 C CA . LEU A 1 64 ? -26.594 -13.513 -11.652 1.00 23.02 60 LEU A CA 7
ATOM 10992 C C . LEU A 1 64 ? -26.396 -15.025 -11.653 1.00 62.24 60 LEU A C 7
ATOM 10993 O O . LEU A 1 64 ? -25.479 -15.542 -11.015 1.00 51.32 60 LEU A O 7
ATOM 11009 N N . SER A 1 65 ? -27.261 -15.729 -12.377 1.00 65.11 61 SER A N 7
ATOM 11010 C CA . SER A 1 65 ? -27.181 -17.183 -12.462 1.00 75.21 61 SER A CA 7
ATOM 11011 C C . SER A 1 65 ? -27.138 -17.641 -13.916 1.00 51.23 61 SER A C 7
ATOM 11012 O O . SER A 1 65 ? -28.040 -17.344 -14.700 1.00 35.44 61 SER A O 7
ATOM 11020 N N . PHE A 1 66 ? -26.083 -18.367 -14.271 1.00 11.45 62 PHE A N 7
ATOM 11021 C CA . PHE A 1 66 ? -25.920 -18.866 -15.630 1.00 65.33 62 PHE A CA 7
ATOM 11022 C C . PHE A 1 66 ? -25.916 -20.392 -15.652 1.00 63.43 62 PHE A C 7
ATOM 11023 O O . PHE A 1 66 ? -25.388 -21.037 -14.746 1.00 1.02 62 PHE A O 7
ATOM 11040 N N . THR A 1 67 ? -26.510 -20.964 -16.696 1.00 14.44 63 THR A N 7
ATOM 11041 C CA . THR A 1 67 ? -26.578 -22.413 -16.837 1.00 11.54 63 THR A CA 7
ATOM 11042 C C . THR A 1 67 ? -25.197 -23.006 -17.095 1.00 12.21 63 THR A C 7
ATOM 11043 O O . THR A 1 67 ? -24.781 -23.952 -16.426 1.00 1.11 63 THR A O 7
ATOM 11054 N N . THR A 1 68 ? -24.490 -22.442 -18.070 1.00 33.40 64 THR A N 7
ATOM 11055 C CA . THR A 1 68 ? -23.156 -22.916 -18.417 1.00 45.14 64 THR A CA 7
ATOM 11056 C C . THR A 1 68 ? -22.101 -21.859 -18.110 1.00 42.01 64 THR A C 7
ATOM 11057 O O . THR A 1 68 ? -22.418 -20.682 -17.943 1.00 15.23 64 THR A O 7
ATOM 11068 N N . ARG A 1 69 ? -20.845 -22.288 -18.038 1.00 62.04 65 ARG A N 7
ATOM 11069 C CA . ARG A 1 69 ? -19.743 -21.377 -17.751 1.00 4.05 65 ARG A CA 7
ATOM 11070 C C . ARG A 1 69 ? -19.547 -20.384 -18.893 1.00 2.54 65 ARG A C 7
ATOM 11071 O O . ARG A 1 69 ? -19.411 -19.181 -18.664 1.00 74.51 65 ARG A O 7
ATOM 11092 N N . GLU A 1 70 ? -19.532 -20.895 -20.119 1.00 44.30 66 GLU A N 7
ATOM 11093 C CA . GLU A 1 70 ? -19.350 -20.052 -21.295 1.00 41.43 66 GLU A CA 7
ATOM 11094 C C . GLU A 1 70 ? -20.336 -18.886 -21.286 1.00 20.13 66 GLU A C 7
ATOM 11095 O O . GLU A 1 70 ? -20.043 -17.808 -21.802 1.00 50.53 66 GLU A O 7
ATOM 11107 N N . LEU A 1 71 ? -21.504 -19.113 -20.697 1.00 13.34 67 LEU A N 7
ATOM 11108 C CA . LEU A 1 71 ? -22.535 -18.083 -20.620 1.00 41.32 67 LEU A CA 7
ATOM 11109 C C . LEU A 1 71 ? -22.110 -16.956 -19.686 1.00 41.41 67 LEU A C 7
ATOM 11110 O O . LEU A 1 71 ? -22.360 -15.782 -19.958 1.00 63.32 67 LEU A O 7
ATOM 11126 N N . ALA A 1 72 ? -21.464 -17.320 -18.583 1.00 3.13 68 ALA A N 7
ATOM 11127 C CA . ALA A 1 72 ? -20.999 -16.338 -17.610 1.00 34.13 68 ALA A CA 7
ATOM 11128 C C . ALA A 1 72 ? -19.871 -15.489 -18.183 1.00 40.44 68 ALA A C 7
ATOM 11129 O O . ALA A 1 72 ? -20.000 -14.270 -18.305 1.00 54.13 68 ALA A O 7
ATOM 11136 N N . ILE A 1 73 ? -18.766 -16.138 -18.532 1.00 3.25 69 ILE A N 7
ATOM 11137 C CA . ILE A 1 73 ? -17.615 -15.440 -19.092 1.00 75.24 69 ILE A CA 7
ATOM 11138 C C . ILE A 1 73 ? -18.017 -14.597 -20.297 1.00 50.21 69 ILE A C 7
ATOM 11139 O O . ILE A 1 73 ? -17.460 -13.524 -20.530 1.00 63.24 69 ILE A O 7
ATOM 11155 N N . ALA A 1 74 ? -18.990 -15.088 -21.059 1.00 2.21 70 ALA A N 7
ATOM 11156 C CA . ALA A 1 74 ? -19.469 -14.377 -22.237 1.00 71.42 70 ALA A CA 7
ATOM 11157 C C . ALA A 1 74 ? -19.970 -12.985 -21.873 1.00 13.42 70 ALA A C 7
ATOM 11158 O O . ALA A 1 74 ? -20.001 -12.085 -22.714 1.00 74.24 70 ALA A O 7
ATOM 11165 N N . TYR A 1 75 ? -20.363 -12.812 -20.616 1.00 5.42 71 TYR A N 7
ATOM 11166 C CA . TYR A 1 75 ? -20.866 -11.529 -20.141 1.00 42.42 71 TYR A CA 7
ATOM 11167 C C . TYR A 1 75 ? -19.717 -10.589 -19.790 1.00 4.22 71 TYR A C 7
ATOM 11168 O O . TYR A 1 75 ? -19.727 -9.414 -20.154 1.00 62.02 71 TYR A O 7
ATOM 11186 N N . ALA A 1 76 ? -18.725 -11.117 -19.080 1.00 32.14 72 ALA A N 7
ATOM 11187 C CA . ALA A 1 76 ? -17.566 -10.329 -18.681 1.00 43.01 72 ALA A CA 7
ATOM 11188 C C . ALA A 1 76 ? -16.726 -9.936 -19.892 1.00 12.40 72 ALA A C 7
ATOM 11189 O O . ALA A 1 76 ? -16.457 -8.756 -20.117 1.00 52.02 72 ALA A O 7
ATOM 11196 N N . VAL A 1 77 ? -16.314 -10.933 -20.668 1.00 22.12 73 VAL A N 7
ATOM 11197 C CA . VAL A 1 77 ? -15.504 -10.692 -21.856 1.00 40.33 73 VAL A CA 7
ATOM 11198 C C . VAL A 1 77 ? -16.145 -9.639 -22.754 1.00 31.54 73 VAL A C 7
ATOM 11199 O O . VAL A 1 77 ? -15.454 -8.903 -23.457 1.00 13.24 73 VAL A O 7
ATOM 11212 N N . ALA A 1 78 ? -17.473 -9.574 -22.724 1.00 62.03 74 ALA A N 7
ATOM 11213 C CA . ALA A 1 78 ? -18.207 -8.609 -23.533 1.00 74.24 74 ALA A CA 7
ATOM 11214 C C . ALA A 1 78 ? -17.707 -7.190 -23.287 1.00 21.04 74 ALA A C 7
ATOM 11215 O O . ALA A 1 78 ? -17.782 -6.333 -24.167 1.00 75.05 74 ALA A O 7
ATOM 11222 N N . HIS A 1 79 ? -17.197 -6.949 -22.083 1.00 3.20 75 HIS A N 7
ATOM 11223 C CA . HIS A 1 79 ? -16.683 -5.633 -21.721 1.00 52.41 75 HIS A CA 7
ATOM 11224 C C . HIS A 1 79 ? -15.257 -5.734 -21.188 1.00 40.32 75 HIS A C 7
ATOM 11225 O O . HIS A 1 79 ? -14.805 -4.879 -20.426 1.00 51.40 75 HIS A O 7
ATOM 11239 N N . LYS A 1 80 ? -14.553 -6.785 -21.592 1.00 24.34 76 LYS A N 7
ATOM 11240 C CA . LYS A 1 80 ? -13.178 -6.999 -21.156 1.00 64.13 76 LYS A CA 7
ATOM 11241 C C . LYS A 1 80 ? -13.071 -6.926 -19.637 1.00 11.01 76 LYS A C 7
ATOM 11242 O O . LYS A 1 80 ? -12.159 -6.297 -19.099 1.00 14.32 76 LYS A O 7
ATOM 11261 N N . ILE A 1 81 ? -14.006 -7.576 -18.951 1.00 44.52 77 ILE A N 7
ATOM 11262 C CA . ILE A 1 81 ? -14.014 -7.587 -17.493 1.00 42.22 77 ILE A CA 7
ATOM 11263 C C . ILE A 1 81 ? -13.256 -8.792 -16.948 1.00 3.40 77 ILE A C 7
ATOM 11264 O O . ILE A 1 81 ? -13.329 -9.888 -17.505 1.00 4.33 77 ILE A O 7
ATOM 11280 N N . ASP A 1 82 ? -12.530 -8.582 -15.856 1.00 24.22 78 ASP A N 7
ATOM 11281 C CA . ASP A 1 82 ? -11.759 -9.652 -15.232 1.00 43.00 78 ASP A CA 7
ATOM 11282 C C . ASP A 1 82 ? -12.681 -10.661 -14.554 1.00 5.21 78 ASP A C 7
ATOM 11283 O O . ASP A 1 82 ? -13.192 -10.413 -13.462 1.00 61.21 78 ASP A O 7
ATOM 11292 N N . TYR A 1 83 ? -12.890 -11.797 -15.209 1.00 65.34 79 TYR A N 7
ATOM 11293 C CA . TYR A 1 83 ? -13.753 -12.842 -14.672 1.00 51.10 79 TYR A CA 7
ATOM 11294 C C . TYR A 1 83 ? -12.928 -13.949 -14.021 1.00 1.50 79 TYR A C 7
ATOM 11295 O O . TYR A 1 83 ? -11.940 -14.418 -14.586 1.00 65.41 79 TYR A O 7
ATOM 11313 N N . THR A 1 84 ? -13.342 -14.362 -12.827 1.00 41.44 80 THR A N 7
ATOM 11314 C CA . THR A 1 84 ? -12.643 -15.413 -12.097 1.00 43.43 80 THR A CA 7
ATOM 11315 C C . THR A 1 84 ? -13.537 -16.630 -11.897 1.00 74.50 80 THR A C 7
ATOM 11316 O O . THR A 1 84 ? -14.611 -16.534 -11.303 1.00 22.14 80 THR A O 7
ATOM 11327 N N . VAL A 1 85 ? -13.087 -17.777 -12.395 1.00 61.41 81 VAL A N 7
ATOM 11328 C CA . VAL A 1 85 ? -13.846 -19.016 -12.269 1.00 64.53 81 VAL A CA 7
ATOM 11329 C C . VAL A 1 85 ? -13.377 -19.828 -11.067 1.00 44.00 81 VAL A C 7
ATOM 11330 O O . VAL A 1 85 ? -12.194 -20.149 -10.944 1.00 24.02 81 VAL A O 7
ATOM 11343 N N . LEU A 1 86 ? -14.311 -20.158 -10.182 1.00 51.11 82 LEU A N 7
ATOM 11344 C CA . LEU A 1 86 ? -13.994 -20.934 -8.988 1.00 42.23 82 LEU A CA 7
ATOM 11345 C C . LEU A 1 86 ? -14.568 -22.344 -9.087 1.00 5.41 82 LEU A C 7
ATOM 11346 O O . LEU A 1 86 ? -15.784 -22.528 -9.116 1.00 11.11 82 LEU A O 7
ATOM 11362 N N . GLN A 1 87 ? -13.683 -23.334 -9.135 1.00 65.42 83 GLN A N 7
ATOM 11363 C CA . GLN A 1 87 ? -14.102 -24.727 -9.229 1.00 61.42 83 GLN A CA 7
ATOM 11364 C C . GLN A 1 87 ? -13.985 -25.423 -7.877 1.00 51.00 83 GLN A C 7
ATOM 11365 O O . GLN A 1 87 ? -13.233 -24.986 -7.006 1.00 25.41 83 GLN A O 7
ATOM 11379 N N . ASP A 1 88 ? -14.734 -26.508 -7.708 1.00 41.44 84 ASP A N 7
ATOM 11380 C CA . ASP A 1 88 ? -14.713 -27.264 -6.462 1.00 30.24 84 ASP A CA 7
ATOM 11381 C C . ASP A 1 88 ? -13.349 -27.909 -6.240 1.00 51.52 84 ASP A C 7
ATOM 11382 O O . ASP A 1 88 ? -12.871 -27.999 -5.110 1.00 31.44 84 ASP A O 7
ATOM 11391 N N . ASN A 1 89 ? -12.727 -28.356 -7.326 1.00 61.54 85 ASN A N 7
ATOM 11392 C CA . ASN A 1 89 ? -11.418 -28.994 -7.250 1.00 32.32 85 ASN A CA 7
ATOM 11393 C C . ASN A 1 89 ? -10.768 -29.070 -8.629 1.00 14.03 85 ASN A C 7
ATOM 11394 O O . ASN A 1 89 ? -11.431 -29.288 -9.644 1.00 11.24 85 ASN A O 7
ATOM 11405 N N . PRO A 1 90 ? -9.440 -28.887 -8.668 1.00 0.32 86 PRO A N 7
ATOM 11406 C CA . PRO A 1 90 ? -8.672 -28.931 -9.915 1.00 51.40 86 PRO A CA 7
ATOM 11407 C C . PRO A 1 90 ? -8.593 -30.338 -10.498 1.00 54.30 86 PRO A C 7
ATOM 11408 O O . PRO A 1 90 ? -7.950 -31.220 -9.930 1.00 43.04 86 PRO A O 7
ATOM 11419 N N . ARG A 1 91 ? -9.252 -30.540 -11.635 1.00 41.12 87 ARG A N 7
ATOM 11420 C CA . ARG A 1 91 ? -9.257 -31.840 -12.294 1.00 1.33 87 ARG A CA 7
ATOM 11421 C C . 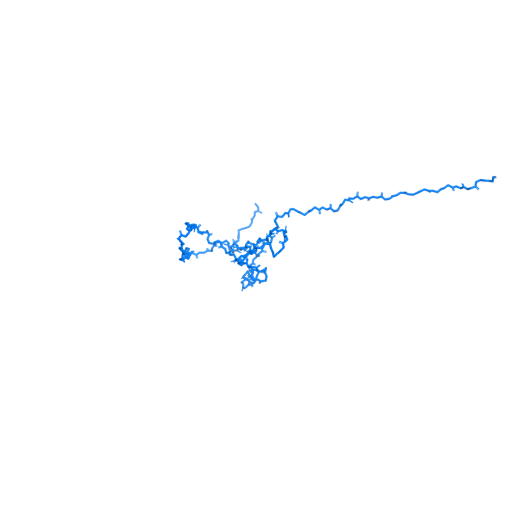ARG A 1 91 ? -7.834 -32.357 -12.488 1.00 12.42 87 ARG A C 7
ATOM 11422 O O . ARG A 1 91 ? -7.470 -33.414 -11.972 1.00 2.10 87 ARG A O 7
ATOM 11443 N N . THR A 1 92 ? -7.033 -31.604 -13.235 1.00 64.22 88 THR A N 7
ATOM 11444 C CA . THR A 1 92 ? -5.652 -31.986 -13.499 1.00 45.21 88 THR A CA 7
ATOM 11445 C C . THR A 1 92 ? -4.730 -30.772 -13.468 1.00 52.11 88 THR A C 7
ATOM 11446 O O . THR A 1 92 ? -5.062 -29.715 -14.005 1.00 51.44 88 THR A O 7
ATOM 11457 N N . ILE A 1 93 ? -3.571 -30.931 -12.839 1.00 3.52 89 ILE A N 7
ATOM 11458 C CA . ILE A 1 93 ? -2.601 -29.847 -12.740 1.00 61.21 89 ILE A CA 7
ATOM 11459 C C . ILE A 1 93 ? -1.206 -30.321 -13.136 1.00 20.13 89 ILE A C 7
ATOM 11460 O O . ILE A 1 93 ? -0.813 -31.448 -12.835 1.00 62.12 89 ILE A O 7
ATOM 11476 N N . VAL A 1 94 ? -0.461 -29.450 -13.810 1.00 24.32 90 VAL A N 7
ATOM 11477 C CA . VAL A 1 94 ? 0.891 -29.778 -14.244 1.00 3.02 90 VAL A CA 7
ATOM 11478 C C . VAL A 1 94 ? 0.918 -31.093 -15.015 1.00 24.34 90 VAL A C 7
ATOM 11479 O O . VAL A 1 94 ? 1.374 -32.123 -14.517 1.00 75.13 90 VAL A O 7
ATOM 11492 N N . PRO A 1 95 ? 0.420 -31.060 -16.260 1.00 14.11 91 PRO A N 7
ATOM 11493 C CA . PRO A 1 95 ? 0.376 -32.241 -17.126 1.00 4.11 91 PRO A CA 7
ATOM 11494 C C . PRO A 1 95 ? 1.764 -32.673 -17.589 1.00 0.41 91 PRO A C 7
ATOM 11495 O O . PRO A 1 95 ? 2.694 -31.868 -17.630 1.00 44.04 91 PRO A O 7
ATOM 11506 N N . LYS A 1 96 ? 1.896 -33.949 -17.934 1.00 64.34 92 LYS A N 7
ATOM 11507 C CA . LYS A 1 96 ? 3.170 -34.489 -18.396 1.00 40.32 92 LYS A CA 7
ATOM 11508 C C . LYS A 1 96 ? 3.672 -33.729 -19.620 1.00 72.41 92 LYS A C 7
ATOM 11509 O O . LYS A 1 96 ? 4.673 -33.016 -19.553 1.00 53.42 92 LYS A O 7
ATOM 11528 N N . SER A 1 97 ? 2.968 -33.887 -20.738 1.00 10.52 93 SER A N 7
ATOM 11529 C CA . SER A 1 97 ? 3.344 -33.218 -21.977 1.00 41.45 93 SER A CA 7
ATOM 11530 C C . SER A 1 97 ? 2.283 -33.432 -23.053 1.00 24.55 93 SER A C 7
ATOM 11531 O O . SER A 1 97 ? 1.321 -34.174 -22.852 1.00 70.35 93 SER A O 7
ATOM 11539 N N . TYR A 1 98 ? 2.467 -32.779 -24.195 1.00 31.52 94 TYR A N 7
ATOM 11540 C CA . TYR A 1 98 ? 1.526 -32.897 -25.302 1.00 61.45 94 TYR A CA 7
ATOM 11541 C C . TYR A 1 98 ? 2.063 -32.201 -26.549 1.00 63.21 94 TYR A C 7
ATOM 11542 O O . TYR A 1 98 ? 2.412 -31.021 -26.515 1.00 32.55 94 TYR A O 7
ATOM 11560 N N . ALA A 1 99 ? 2.127 -32.942 -27.651 1.00 65.24 95 ALA A N 7
ATOM 11561 C CA . ALA A 1 99 ? 2.618 -32.398 -28.911 1.00 3.12 95 ALA A CA 7
ATOM 11562 C C . ALA A 1 99 ? 1.478 -31.817 -29.740 1.00 3.42 95 ALA A C 7
ATOM 11563 O O . ALA A 1 99 ? 0.319 -32.198 -29.572 1.00 44.45 95 ALA A O 7
ATOM 11570 N N . ASP A 1 100 ? 1.814 -30.894 -30.634 1.00 64.15 96 ASP A N 7
ATOM 11571 C CA . ASP A 1 100 ? 0.819 -30.260 -31.490 1.00 75.23 96 ASP A CA 7
ATOM 11572 C C . ASP A 1 100 ? 1.350 -30.090 -32.910 1.00 24.02 96 ASP A C 7
ATOM 11573 O O . ASP A 1 100 ? 2.257 -29.293 -33.152 1.00 22.13 96 ASP A O 7
ATOM 11582 N N . ASN A 1 101 ? 0.782 -30.845 -33.844 1.00 50.33 97 ASN A N 7
ATOM 11583 C CA . ASN A 1 101 ? 1.201 -30.778 -35.240 1.00 75.11 97 ASN A CA 7
ATOM 11584 C C . ASN A 1 101 ? 0.095 -31.279 -36.164 1.00 42.41 97 ASN A C 7
ATOM 11585 O O . ASN A 1 101 ? -0.764 -32.060 -35.755 1.00 34.02 97 ASN A O 7
ATOM 11596 N N . PHE A 1 102 ? 0.124 -30.824 -37.412 1.00 32.23 98 PHE A N 7
ATOM 11597 C CA . PHE A 1 102 ? -0.876 -31.226 -38.395 1.00 51.54 98 PHE A CA 7
ATOM 11598 C C . PHE A 1 102 ? -0.211 -31.732 -39.672 1.00 54.32 98 PHE A C 7
ATOM 11599 O O . PHE A 1 102 ? 0.519 -30.998 -40.339 1.00 31.34 98 PHE A O 7
ATOM 11616 N N . THR A 1 103 ? -0.469 -32.993 -40.006 1.00 1.05 99 THR A N 7
ATOM 11617 C CA . THR A 1 103 ? 0.105 -33.600 -41.199 1.00 45.44 99 THR A CA 7
ATOM 11618 C C . THR A 1 103 ? -0.873 -34.575 -41.845 1.00 44.51 99 THR A C 7
ATOM 11619 O O . THR A 1 103 ? -1.360 -35.503 -41.198 1.00 41.41 99 THR A O 7
ATOM 11630 N N . LYS A 1 104 ? -1.156 -34.360 -43.125 1.00 33.31 100 LYS A N 7
ATOM 11631 C CA . LYS A 1 104 ? -2.075 -35.222 -43.860 1.00 20.31 100 LYS A CA 7
ATOM 11632 C C . LYS A 1 104 ? -1.687 -36.689 -43.706 1.00 45.13 100 LYS A C 7
ATOM 11633 O O . LYS A 1 104 ? -0.538 -37.025 -43.418 1.00 44.23 100 LYS A O 7
ATOM 11652 N N . PRO A 1 105 ? -2.665 -37.585 -43.905 1.00 12.34 101 PRO A N 7
ATOM 11653 C CA . PRO A 1 105 ? -2.448 -39.030 -43.795 1.00 24.23 101 PRO A CA 7
ATOM 11654 C C . PRO A 1 105 ? -1.586 -39.575 -44.929 1.00 41.22 101 PRO A C 7
ATOM 11655 O O . PRO A 1 105 ? -0.871 -40.564 -44.759 1.00 53.31 101 PRO A O 7
ATOM 11666 N N . ARG A 1 106 ? -1.657 -38.924 -46.086 1.00 22.12 102 ARG A N 7
ATOM 11667 C CA . ARG A 1 106 ? -0.883 -39.344 -47.248 1.00 34.34 102 ARG A CA 7
ATOM 11668 C C . ARG A 1 106 ? -1.253 -40.765 -47.663 1.00 24.13 102 ARG A C 7
ATOM 11669 O O . ARG A 1 106 ? -0.434 -41.490 -48.228 1.00 21.43 102 ARG A O 7
ATOM 11690 N N . ASP A 1 107 ? -2.490 -41.155 -47.378 1.00 70.40 103 ASP A N 7
ATOM 11691 C CA . ASP A 1 107 ? -2.969 -42.489 -47.722 1.00 72.01 103 ASP A CA 7
ATOM 11692 C C . ASP A 1 107 ? -3.970 -42.427 -48.871 1.00 75.11 103 ASP A C 7
ATOM 11693 O O . ASP A 1 107 ? -5.028 -41.809 -48.754 1.00 23.22 103 ASP A O 7
ATOM 11702 N N . MET A 1 108 ? -3.628 -43.073 -49.982 1.00 54.34 104 MET A N 7
ATOM 11703 C CA . MET A 1 108 ? -4.498 -43.090 -51.153 1.00 4.33 104 MET A CA 7
ATOM 11704 C C . MET A 1 108 ? -5.188 -44.443 -51.297 1.00 53.13 104 MET A C 7
ATOM 11705 O O . MET A 1 108 ? -4.564 -45.491 -51.126 1.00 45.24 104 MET A O 7
ATOM 11719 N N . MET A 1 5 ? 6.067 3.438 -12.425 1.00 0.43 1 MET A N 8
ATOM 11720 C CA . MET A 1 5 ? 4.988 3.376 -13.404 1.00 3.33 1 MET A CA 8
ATOM 11721 C C . MET A 1 5 ? 3.851 4.318 -13.020 1.00 23.34 1 MET A C 8
ATOM 11722 O O . MET A 1 5 ? 3.347 4.270 -11.898 1.00 61.31 1 MET A O 8
ATOM 11736 N N . GLN A 1 6 ? 3.454 5.172 -13.958 1.00 31.31 2 GLN A N 8
ATOM 11737 C CA . GLN A 1 6 ? 2.376 6.124 -13.715 1.00 42.00 2 GLN A CA 8
ATOM 11738 C C . GLN A 1 6 ? 1.181 5.835 -14.617 1.00 30.30 2 GLN A C 8
ATOM 11739 O O . GLN A 1 6 ? 0.421 6.739 -14.964 1.00 33.42 2 GLN A O 8
ATOM 11753 N N . GLU A 1 7 ? 1.022 4.570 -14.993 1.00 71.12 3 GLU A N 8
ATOM 11754 C CA . GLU A 1 7 ? -0.081 4.163 -15.855 1.00 71.13 3 GLU A CA 8
ATOM 11755 C C . GLU A 1 7 ? -1.075 3.292 -15.092 1.00 63.44 3 GLU A C 8
ATOM 11756 O O . GLU A 1 7 ? -0.737 2.199 -14.638 1.00 23.15 3 GLU A O 8
ATOM 11768 N N . GLN A 1 8 ? -2.302 3.784 -14.957 1.00 71.42 4 GLN A N 8
ATOM 11769 C CA . GLN A 1 8 ? -3.345 3.051 -14.249 1.00 22.23 4 GLN A CA 8
ATOM 11770 C C . GLN A 1 8 ? -4.657 3.084 -15.026 1.00 10.12 4 GLN A C 8
ATOM 11771 O O . GLN A 1 8 ? -4.747 3.703 -16.086 1.00 71.31 4 GLN A O 8
ATOM 11785 N N . VAL A 1 9 ? -5.673 2.415 -14.490 1.00 21.32 5 VAL A N 8
ATOM 11786 C CA . VAL A 1 9 ? -6.981 2.368 -15.132 1.00 41.02 5 VAL A CA 8
ATOM 11787 C C . VAL A 1 9 ? -8.037 1.806 -14.188 1.00 55.03 5 VAL A C 8
ATOM 11788 O O . VAL A 1 9 ? -7.784 0.850 -13.454 1.00 1.31 5 VAL A O 8
ATOM 11801 N N . SER A 1 10 ? -9.223 2.405 -14.212 1.00 73.43 6 SER A N 8
ATOM 11802 C CA . SER A 1 10 ? -10.319 1.967 -13.355 1.00 21.35 6 SER A CA 8
ATOM 11803 C C . SER A 1 10 ? -11.245 1.012 -14.103 1.00 11.24 6 SER A C 8
ATOM 11804 O O . SER A 1 10 ? -11.668 1.290 -15.224 1.00 14.54 6 SER A O 8
ATOM 11812 N N . ASN A 1 11 ? -11.555 -0.116 -13.472 1.00 20.51 7 ASN A N 8
ATOM 11813 C CA . ASN A 1 11 ? -12.431 -1.114 -14.076 1.00 0.44 7 ASN A CA 8
ATOM 11814 C C . ASN A 1 11 ? -13.099 -1.972 -13.006 1.00 3.52 7 ASN A C 8
ATOM 11815 O O . ASN A 1 11 ? -12.815 -1.831 -11.816 1.00 72.22 7 ASN A O 8
ATOM 11826 N N . VAL A 1 12 ? -13.986 -2.862 -13.437 1.00 43.23 8 VAL A N 8
ATOM 11827 C CA . VAL A 1 12 ? -14.692 -3.745 -12.517 1.00 73.44 8 VAL A CA 8
ATOM 11828 C C . VAL A 1 12 ? -14.233 -5.189 -12.678 1.00 43.10 8 VAL A C 8
ATOM 11829 O O . VAL A 1 12 ? -13.368 -5.488 -13.502 1.00 73.02 8 VAL A O 8
ATOM 11842 N N . ARG A 1 13 ? -14.816 -6.082 -11.885 1.00 23.23 9 ARG A N 8
ATOM 11843 C CA . ARG A 1 13 ? -14.465 -7.496 -11.938 1.00 43.45 9 ARG A CA 8
ATOM 11844 C C . ARG A 1 13 ? -15.694 -8.370 -11.708 1.00 45.12 9 ARG A C 8
ATOM 11845 O O . ARG A 1 13 ? -16.664 -7.943 -11.083 1.00 63.13 9 ARG A O 8
ATOM 11866 N N . ALA A 1 14 ? -15.646 -9.597 -12.219 1.00 44.41 10 ALA A N 8
ATOM 11867 C CA . ALA A 1 14 ? -16.754 -10.531 -12.068 1.00 21.13 10 ALA A CA 8
ATOM 11868 C C . ALA A 1 14 ? -16.330 -11.760 -11.270 1.00 40.11 10 ALA A C 8
ATOM 11869 O O . ALA A 1 14 ? -15.161 -12.144 -11.278 1.00 31.43 10 ALA A O 8
ATOM 11876 N N . ARG A 1 15 ? -17.288 -12.371 -10.581 1.00 73.15 11 ARG A N 8
ATOM 11877 C CA . ARG A 1 15 ? -17.014 -13.556 -9.776 1.00 13.30 11 ARG A CA 8
ATOM 11878 C C . ARG A 1 15 ? -17.821 -14.751 -10.274 1.00 44.54 11 ARG A C 8
ATOM 11879 O O . ARG A 1 15 ? -19.021 -14.854 -10.017 1.00 41.45 11 ARG A O 8
ATOM 11900 N N . ILE A 1 16 ? -17.155 -15.651 -10.989 1.00 4.42 12 ILE A N 8
ATOM 11901 C CA . ILE A 1 16 ? -17.810 -16.838 -11.523 1.00 23.21 12 ILE A CA 8
ATOM 11902 C C . ILE A 1 16 ? -17.479 -18.071 -10.687 1.00 50.13 12 ILE A C 8
ATOM 11903 O O . ILE A 1 16 ? -16.317 -18.458 -10.566 1.00 21.54 12 ILE A O 8
ATOM 11919 N N . TYR A 1 17 ? -18.509 -18.683 -10.115 1.00 74.13 13 TYR A N 8
ATOM 11920 C CA . TYR A 1 17 ? -18.330 -19.872 -9.290 1.00 53.31 13 TYR A CA 8
ATOM 11921 C C . TYR A 1 17 ? -19.167 -21.033 -9.818 1.00 22.34 13 TYR A C 8
ATOM 11922 O O . TYR A 1 17 ? -20.273 -20.839 -10.322 1.00 0.41 13 TYR A O 8
ATOM 11940 N N . LYS A 1 18 ? -18.630 -22.243 -9.697 1.00 53.43 14 LYS A N 8
ATOM 11941 C CA . LYS A 1 18 ? -19.325 -23.438 -10.160 1.00 73.12 14 LYS A CA 8
ATOM 11942 C C . LYS A 1 18 ? -19.792 -24.286 -8.981 1.00 11.22 14 LYS A C 8
ATOM 11943 O O . LYS A 1 18 ? -19.083 -25.173 -8.504 1.00 10.30 14 LYS A O 8
ATOM 11962 N N . PRO A 1 19 ? -21.014 -24.011 -8.500 1.00 24.02 15 PRO A N 8
ATOM 11963 C CA . PRO A 1 19 ? -21.602 -24.740 -7.372 1.00 74.32 15 PRO A CA 8
ATOM 11964 C C . PRO A 1 19 ? -21.961 -26.177 -7.734 1.00 61.23 15 PRO A C 8
ATOM 11965 O O . PRO A 1 19 ? -22.973 -26.427 -8.389 1.00 24.30 15 PRO A O 8
ATOM 11976 N N . ALA A 1 20 ? -21.126 -27.117 -7.304 1.00 41.32 16 ALA A N 8
ATOM 11977 C CA . ALA A 1 20 ? -21.357 -28.530 -7.581 1.00 52.44 16 ALA A CA 8
ATOM 11978 C C . ALA A 1 20 ? -21.742 -29.282 -6.312 1.00 11.02 16 ALA A C 8
ATOM 11979 O O . ALA A 1 20 ? -20.930 -29.438 -5.400 1.00 41.14 16 ALA A O 8
ATOM 11986 N N . LYS A 1 21 ? -22.986 -29.746 -6.258 1.00 64.33 17 LYS A N 8
ATOM 11987 C CA . LYS A 1 21 ? -23.479 -30.484 -5.102 1.00 55.54 17 LYS A CA 8
ATOM 11988 C C . LYS A 1 21 ? -24.833 -31.121 -5.400 1.00 1.35 17 LYS A C 8
ATOM 11989 O O . LYS A 1 21 ? -25.346 -31.018 -6.513 1.00 10.31 17 LYS A O 8
ATOM 12008 N N . SER A 1 22 ? -25.405 -31.778 -4.396 1.00 22.01 18 SER A N 8
ATOM 12009 C CA . SER A 1 22 ? -26.698 -32.435 -4.551 1.00 50.35 18 SER A CA 8
ATOM 12010 C C . SER A 1 22 ? -27.807 -31.407 -4.763 1.00 65.11 18 SER A C 8
ATOM 12011 O O . SER A 1 22 ? -27.565 -30.200 -4.733 1.00 74.22 18 SER A O 8
ATOM 12019 N N . THR A 1 23 ? -29.024 -31.895 -4.978 1.00 24.22 19 THR A N 8
ATOM 12020 C CA . THR A 1 23 ? -30.170 -31.023 -5.197 1.00 12.23 19 THR A CA 8
ATOM 12021 C C . THR A 1 23 ? -30.493 -30.215 -3.944 1.00 1.32 19 THR A C 8
ATOM 12022 O O . THR A 1 23 ? -31.050 -30.741 -2.981 1.00 0.02 19 THR A O 8
ATOM 12033 N N . MET A 1 24 ? -30.139 -28.934 -3.965 1.00 12.44 20 MET A N 8
ATOM 12034 C CA . MET A 1 24 ? -30.392 -28.053 -2.831 1.00 55.13 20 MET A CA 8
ATOM 12035 C C . MET A 1 24 ? -31.865 -28.089 -2.434 1.00 54.44 20 MET A C 8
ATOM 12036 O O . MET A 1 24 ? -32.695 -28.656 -3.145 1.00 13.31 20 MET A O 8
ATOM 12050 N N . GLN A 1 25 ? -32.182 -27.479 -1.297 1.00 13.32 21 GLN A N 8
ATOM 12051 C CA . GLN A 1 25 ? -33.554 -27.442 -0.806 1.00 75.01 21 GLN A CA 8
ATOM 12052 C C . GLN A 1 25 ? -34.379 -26.412 -1.573 1.00 21.24 21 GLN A C 8
ATOM 12053 O O . GLN A 1 25 ? -35.573 -26.605 -1.802 1.00 53.10 21 GLN A O 8
ATOM 12067 N N . SER A 1 26 ? -33.734 -25.319 -1.966 1.00 30.05 22 SER A N 8
ATOM 12068 C CA . SER A 1 26 ? -34.408 -24.257 -2.702 1.00 2.42 22 SER A CA 8
ATOM 12069 C C . SER A 1 26 ? -33.765 -24.052 -4.071 1.00 15.05 22 SER A C 8
ATOM 12070 O O . SER A 1 26 ? -32.554 -23.862 -4.177 1.00 1.12 22 SER A O 8
ATOM 12078 N N . GLY A 1 27 ? -34.586 -24.090 -5.115 1.00 3.12 23 GLY A N 8
ATOM 12079 C CA . GLY A 1 27 ? -34.080 -23.908 -6.464 1.00 14.13 23 GLY A CA 8
ATOM 12080 C C . GLY A 1 27 ? -33.919 -25.220 -7.205 1.00 12.42 23 GLY A C 8
ATOM 12081 O O . GLY A 1 27 ? -34.324 -25.341 -8.362 1.00 34.54 23 GLY A O 8
ATOM 12085 N N . HIS A 1 28 ? -33.324 -26.205 -6.540 1.00 75.41 24 HIS A N 8
ATOM 12086 C CA . HIS A 1 28 ? -33.111 -27.515 -7.144 1.00 45.40 24 HIS A CA 8
ATOM 12087 C C . HIS A 1 28 ? -32.413 -27.383 -8.494 1.00 23.22 24 HIS A C 8
ATOM 12088 O O . HIS A 1 28 ? -32.693 -28.138 -9.425 1.00 5.22 24 HIS A O 8
ATOM 12102 N N . SER A 1 29 ? -31.504 -26.418 -8.594 1.00 33.24 25 SER A N 8
ATOM 12103 C CA . SER A 1 29 ? -30.770 -26.183 -9.832 1.00 22.44 25 SER A CA 8
ATOM 12104 C C . SER A 1 29 ? -31.728 -25.957 -10.997 1.00 60.02 25 SER A C 8
ATOM 12105 O O . SER A 1 29 ? -31.530 -26.486 -12.092 1.00 14.33 25 SER A O 8
ATOM 12113 N N . LYS A 1 30 ? -32.769 -25.168 -10.754 1.00 10.02 26 LYS A N 8
ATOM 12114 C CA . LYS A 1 30 ? -33.759 -24.868 -11.782 1.00 21.13 26 LYS A CA 8
ATOM 12115 C C . LYS A 1 30 ? -33.163 -23.982 -12.871 1.00 0.15 26 LYS A C 8
ATOM 12116 O O . LYS A 1 30 ? -33.096 -22.761 -12.723 1.00 51.11 26 LYS A O 8
ATOM 12135 N N . LEU A 1 31 ? -32.731 -24.603 -13.963 1.00 34.12 27 LEU A N 8
ATOM 12136 C CA . LEU A 1 31 ? -32.142 -23.870 -15.078 1.00 14.45 27 LEU A CA 8
ATOM 12137 C C . LEU A 1 31 ? -31.014 -22.961 -14.597 1.00 33.33 27 LEU A C 8
ATOM 12138 O O . LEU A 1 31 ? -30.840 -21.851 -15.097 1.00 53.12 27 LEU A O 8
ATOM 12154 N N . LYS A 1 32 ? -30.249 -23.443 -13.622 1.00 41.50 28 LYS A N 8
ATOM 12155 C CA . LYS A 1 32 ? -29.135 -22.677 -13.075 1.00 61.20 28 LYS A CA 8
ATOM 12156 C C . LYS A 1 32 ? -28.108 -23.599 -12.427 1.00 23.43 28 LYS A C 8
ATOM 12157 O O . LYS A 1 32 ? -28.374 -24.210 -11.392 1.00 21.05 28 LYS A O 8
ATOM 12176 N N . ALA A 1 33 ? -26.933 -23.695 -13.041 1.00 53.20 29 ALA A N 8
ATOM 12177 C CA . ALA A 1 33 ? -25.865 -24.539 -12.522 1.00 13.44 29 ALA A CA 8
ATOM 12178 C C . ALA A 1 33 ? -24.648 -23.707 -12.131 1.00 61.51 29 ALA A C 8
ATOM 12179 O O . ALA A 1 33 ? -23.890 -24.081 -11.236 1.00 34.32 29 ALA A O 8
ATOM 12186 N N . TRP A 1 34 ? -24.466 -22.580 -12.810 1.00 35.10 30 TRP A N 8
ATOM 12187 C CA . TRP A 1 34 ? -23.339 -21.696 -12.534 1.00 15.31 30 TRP A CA 8
ATOM 12188 C C . TRP A 1 34 ? -23.809 -20.410 -11.862 1.00 5.55 30 TRP A C 8
ATOM 12189 O O . TRP A 1 34 ? -24.962 -20.007 -12.007 1.00 53.42 30 TRP A O 8
ATOM 12210 N N . LYS A 1 35 ? -22.906 -19.769 -11.127 1.00 12.42 31 LYS A N 8
ATOM 12211 C CA . LYS A 1 35 ? -23.227 -18.527 -10.433 1.00 33.12 31 LYS A CA 8
ATOM 12212 C C . LYS A 1 35 ? -22.275 -17.410 -10.849 1.00 4.20 31 LYS A C 8
ATOM 12213 O O . LYS A 1 35 ? -21.055 -17.589 -10.852 1.00 35.34 31 LYS A O 8
ATOM 12232 N N . LEU A 1 36 ? -22.837 -16.259 -11.198 1.00 72.55 32 LEU A N 8
ATOM 12233 C CA . LEU A 1 36 ? -22.038 -15.112 -11.614 1.00 4.40 32 LEU A CA 8
ATOM 12234 C C . LEU A 1 36 ? -22.348 -13.891 -10.755 1.00 53.33 32 LEU A C 8
ATOM 12235 O O . LEU A 1 36 ? -23.495 -13.451 -10.676 1.00 63.31 32 LEU A O 8
ATOM 12251 N N . GLU A 1 37 ? -21.319 -13.346 -10.115 1.00 12.32 33 GLU A N 8
ATOM 12252 C CA . GLU A 1 37 ? -21.483 -12.174 -9.262 1.00 23.43 33 GLU A CA 8
ATOM 12253 C C . GLU A 1 37 ? -20.601 -11.025 -9.741 1.00 5.21 33 GLU A C 8
ATOM 12254 O O . GLU A 1 37 ? -19.395 -11.008 -9.493 1.00 24.54 33 GLU A O 8
ATOM 12266 N N . PHE A 1 38 ? -21.210 -10.066 -10.429 1.00 34.12 34 PHE A N 8
ATOM 12267 C CA . PHE A 1 38 ? -20.481 -8.913 -10.945 1.00 13.32 34 PHE A CA 8
ATOM 12268 C C . PHE A 1 38 ? -20.297 -7.855 -9.860 1.00 73.51 34 PHE A C 8
ATOM 12269 O O . PHE A 1 38 ? -21.150 -7.693 -8.987 1.00 61.13 34 PHE A O 8
ATOM 12286 N N . GLU A 1 39 ? -19.179 -7.140 -9.922 1.00 53.15 35 GLU A N 8
ATOM 12287 C CA . GLU A 1 39 ? -18.884 -6.099 -8.945 1.00 73.20 35 GLU A CA 8
ATOM 12288 C C . GLU A 1 39 ? -19.799 -4.893 -9.140 1.00 2.24 35 GLU A C 8
ATOM 12289 O O . GLU A 1 39 ? -20.384 -4.692 -10.204 1.00 50.12 35 GLU A O 8
ATOM 12301 N N . PRO A 1 40 ? -19.926 -4.071 -8.088 1.00 33.31 36 PRO A N 8
ATOM 12302 C CA . PRO A 1 40 ? -20.768 -2.871 -8.119 1.00 30.21 36 PRO A CA 8
ATOM 12303 C C . PRO A 1 40 ? -20.195 -1.784 -9.024 1.00 35.25 36 PRO A C 8
ATOM 12304 O O . PRO A 1 40 ? -18.981 -1.606 -9.102 1.00 1.21 36 PRO A O 8
ATOM 12315 N N . SER A 1 41 ? -21.079 -1.061 -9.704 1.00 33.33 37 SER A N 8
ATOM 12316 C CA . SER A 1 41 ? -20.662 0.006 -10.606 1.00 30.45 37 SER A CA 8
ATOM 12317 C C . SER A 1 41 ? -21.360 1.316 -10.256 1.00 72.41 37 SER A C 8
ATOM 12318 O O . SER A 1 41 ? -20.744 2.236 -9.717 1.00 73.30 37 SER A O 8
ATOM 12326 N N . CYS A 1 42 ? -22.649 1.393 -10.568 1.00 74.40 38 CYS A N 8
ATOM 12327 C CA . CYS A 1 42 ? -23.433 2.591 -10.289 1.00 1.33 38 CYS A CA 8
ATOM 12328 C C . CYS A 1 42 ? -24.854 2.226 -9.872 1.00 51.53 38 CYS A C 8
ATOM 12329 O O . CYS A 1 42 ? -25.308 1.103 -10.091 1.00 30.43 38 CYS A O 8
ATOM 12337 N N . THR A 1 43 ? -25.552 3.182 -9.267 1.00 50.34 39 THR A N 8
ATOM 12338 C CA . THR A 1 43 ? -26.920 2.962 -8.816 1.00 62.04 39 THR A CA 8
ATOM 12339 C C . THR A 1 43 ? -27.825 2.568 -9.978 1.00 70.22 39 THR A C 8
ATOM 12340 O O . THR A 1 43 ? -27.717 3.118 -11.074 1.00 61.20 39 THR A O 8
ATOM 12351 N N . GLN A 1 44 ? -28.716 1.613 -9.732 1.00 34.22 40 GLN A N 8
ATOM 12352 C CA . GLN A 1 44 ? -29.639 1.145 -10.758 1.00 52.53 40 GLN A CA 8
ATOM 12353 C C . GLN A 1 44 ? -31.087 1.327 -10.313 1.00 1.54 40 GLN A C 8
ATOM 12354 O O . GLN A 1 44 ? -31.443 1.005 -9.180 1.00 14.12 40 GLN A O 8
ATOM 12368 N N . TYR A 1 45 ? -31.916 1.847 -11.211 1.00 24.20 41 TYR A N 8
ATOM 12369 C CA . TYR A 1 45 ? -33.324 2.075 -10.910 1.00 34.43 41 TYR A CA 8
ATOM 12370 C C . TYR A 1 45 ? -34.126 0.782 -11.043 1.00 54.54 41 TYR A C 8
ATOM 12371 O O . TYR A 1 45 ? -34.889 0.606 -11.993 1.00 63.33 41 TYR A O 8
ATOM 12389 N N . THR A 1 46 ? -33.947 -0.118 -10.082 1.00 72.20 42 THR A N 8
ATOM 12390 C CA . THR A 1 46 ? -34.652 -1.394 -10.090 1.00 42.34 42 THR A CA 8
ATOM 12391 C C . THR A 1 46 ? -36.160 -1.190 -10.001 1.00 52.23 42 THR A C 8
ATOM 12392 O O . THR A 1 46 ? -36.637 -0.333 -9.256 1.00 23.11 42 THR A O 8
ATOM 12403 N N . GLU A 1 47 ? -36.906 -1.981 -10.765 1.00 63.41 43 GLU A N 8
ATOM 12404 C CA . GLU A 1 47 ? -38.361 -1.886 -10.771 1.00 73.53 43 GLU A CA 8
ATOM 12405 C C . GLU A 1 47 ? -38.989 -3.184 -11.271 1.00 73.41 43 GLU A C 8
ATOM 12406 O O . GLU A 1 47 ? -39.580 -3.242 -12.350 1.00 34.24 43 GLU A O 8
ATOM 12418 N N . PRO A 1 48 ? -38.860 -4.251 -10.468 1.00 55.44 44 PRO A N 8
ATOM 12419 C CA . PRO A 1 48 ? -39.408 -5.567 -10.807 1.00 20.51 44 PRO A CA 8
ATOM 12420 C C . PRO A 1 48 ? -40.932 -5.592 -10.756 1.00 52.22 44 PRO A C 8
ATOM 12421 O O . PRO A 1 48 ? -41.553 -4.802 -10.043 1.00 25.03 44 PRO A O 8
ATOM 12432 N N . LEU A 1 49 ? -41.530 -6.502 -11.516 1.00 71.35 45 LEU A N 8
ATOM 12433 C CA . LEU A 1 49 ? -42.983 -6.629 -11.558 1.00 31.31 45 LEU A CA 8
ATOM 12434 C C . LEU A 1 49 ? -43.548 -6.868 -10.161 1.00 74.53 45 LEU A C 8
ATOM 12435 O O . LEU A 1 49 ? -44.430 -6.142 -9.705 1.00 52.02 45 LEU A O 8
ATOM 12451 N N . MET A 1 50 ? -43.033 -7.891 -9.487 1.00 41.12 46 MET A N 8
ATOM 12452 C CA . MET A 1 50 ? -43.486 -8.224 -8.141 1.00 5.42 46 MET A CA 8
ATOM 12453 C C . MET A 1 50 ? -43.126 -7.115 -7.157 1.00 53.41 46 MET A C 8
ATOM 12454 O O . MET A 1 50 ? -41.962 -6.733 -7.035 1.00 21.32 46 MET A O 8
ATOM 12468 N N . ASN A 1 51 ? -44.133 -6.600 -6.459 1.00 3.02 47 ASN A N 8
ATOM 12469 C CA . ASN A 1 51 ? -43.923 -5.533 -5.487 1.00 22.21 47 ASN A CA 8
ATOM 12470 C C . ASN A 1 51 ? -43.274 -6.074 -4.216 1.00 62.41 47 ASN A C 8
ATOM 12471 O O . ASN A 1 51 ? -43.858 -6.899 -3.513 1.00 64.13 47 ASN A O 8
ATOM 12482 N N . TRP A 1 52 ? -42.066 -5.605 -3.930 1.00 33.12 48 TRP A N 8
ATOM 12483 C CA . TRP A 1 52 ? -41.338 -6.043 -2.743 1.00 51.21 48 TRP A CA 8
ATOM 12484 C C . TRP A 1 52 ? -41.542 -5.067 -1.589 1.00 61.44 48 TRP A C 8
ATOM 12485 O O . TRP A 1 52 ? -42.143 -4.004 -1.759 1.00 24.25 48 TRP A O 8
ATOM 12506 N N . THR A 1 53 ? -41.041 -5.433 -0.414 1.00 64.12 49 THR A N 8
ATOM 12507 C CA . THR A 1 53 ? -41.169 -4.591 0.768 1.00 72.12 49 THR A CA 8
ATOM 12508 C C . THR A 1 53 ? -40.014 -3.601 0.866 1.00 3.34 49 THR A C 8
ATOM 12509 O O . THR A 1 53 ? -38.857 -3.958 0.647 1.00 35.23 49 THR A O 8
ATOM 12520 N N . GLY A 1 54 ? -40.336 -2.354 1.197 1.00 44.22 50 GLY A N 8
ATOM 12521 C CA . GLY A 1 54 ? -39.313 -1.331 1.318 1.00 13.30 50 GLY A CA 8
ATOM 12522 C C . GLY A 1 54 ? -38.255 -1.688 2.342 1.00 32.22 50 GLY A C 8
ATOM 12523 O O . GLY A 1 54 ? -38.569 -2.195 3.419 1.00 51.12 50 GLY A O 8
ATOM 12527 N N . SER A 1 55 ? -36.996 -1.425 2.007 1.00 72.10 51 SER A N 8
ATOM 12528 C CA . SER A 1 55 ? -35.886 -1.727 2.903 1.00 35.45 51 SER A CA 8
ATOM 12529 C C . SER A 1 55 ? -34.910 -0.558 2.973 1.00 44.42 51 SER A C 8
ATOM 12530 O O . SER A 1 55 ? -34.542 0.020 1.949 1.00 30.00 51 SER A O 8
ATOM 12538 N N . HIS A 1 56 ? -34.491 -0.215 4.187 1.00 55.42 52 HIS A N 8
ATOM 12539 C CA . HIS A 1 56 ? -33.556 0.886 4.391 1.00 63.11 52 HIS A CA 8
ATOM 12540 C C . HIS A 1 56 ? -32.115 0.387 4.362 1.00 22.33 52 HIS A C 8
ATOM 12541 O O . HIS A 1 56 ? -31.280 0.912 3.625 1.00 32.34 52 HIS A O 8
ATOM 12555 N N . ASP A 1 57 ? -31.830 -0.630 5.169 1.00 1.23 53 ASP A N 8
ATOM 12556 C CA . ASP A 1 57 ? -30.490 -1.201 5.235 1.00 14.24 53 ASP A CA 8
ATOM 12557 C C . ASP A 1 57 ? -30.303 -2.274 4.169 1.00 61.12 53 ASP A C 8
ATOM 12558 O O . ASP A 1 57 ? -30.940 -3.327 4.212 1.00 74.43 53 ASP A O 8
ATOM 12567 N N . THR A 1 58 ? -29.424 -2.001 3.209 1.00 41.01 54 THR A N 8
ATOM 12568 C CA . THR A 1 58 ? -29.154 -2.941 2.129 1.00 73.11 54 THR A CA 8
ATOM 12569 C C . THR A 1 58 ? -27.966 -2.487 1.288 1.00 71.34 54 THR A C 8
ATOM 12570 O O . THR A 1 58 ? -27.619 -1.306 1.271 1.00 14.33 54 THR A O 8
ATOM 12581 N N . LYS A 1 59 ? -27.346 -3.431 0.590 1.00 64.52 55 LYS A N 8
ATOM 12582 C CA . LYS A 1 59 ? -26.198 -3.129 -0.257 1.00 1.55 55 LYS A CA 8
ATOM 12583 C C . LYS A 1 59 ? -26.639 -2.827 -1.686 1.00 33.34 55 LYS A C 8
ATOM 12584 O O . LYS A 1 59 ? -27.832 -2.817 -1.986 1.00 62.13 55 LYS A O 8
ATOM 12603 N N . GLN A 1 60 ? -25.668 -2.585 -2.561 1.00 71.32 56 GLN A N 8
ATOM 12604 C CA . GLN A 1 60 ? -25.958 -2.285 -3.958 1.00 53.44 56 GLN A CA 8
ATOM 12605 C C . GLN A 1 60 ? -25.308 -3.309 -4.882 1.00 21.34 56 GLN A C 8
ATOM 12606 O O . GLN A 1 60 ? -25.028 -3.020 -6.045 1.00 12.44 56 GLN A O 8
ATOM 12620 N N . GLN A 1 61 ? -25.070 -4.506 -4.355 1.00 32.10 57 GLN A N 8
ATOM 12621 C CA . GLN A 1 61 ? -24.451 -5.573 -5.133 1.00 75.22 57 GLN A CA 8
ATOM 12622 C C . GLN A 1 61 ? -25.506 -6.538 -5.667 1.00 24.15 57 GLN A C 8
ATOM 12623 O O . GLN A 1 61 ? -26.388 -6.979 -4.931 1.00 61.12 57 GLN A O 8
ATOM 12637 N N . VAL A 1 62 ? -25.405 -6.863 -6.952 1.00 73.52 58 VAL A N 8
ATOM 12638 C CA . VAL A 1 62 ? -26.349 -7.777 -7.585 1.00 33.31 58 VAL A CA 8
ATOM 12639 C C . VAL A 1 62 ? -25.622 -8.920 -8.283 1.00 64.42 58 VAL A C 8
ATOM 12640 O O . VAL A 1 62 ? -24.526 -8.739 -8.815 1.00 22.41 58 VAL A O 8
ATOM 12653 N N . CYS A 1 63 ? -26.239 -10.097 -8.279 1.00 74.12 59 CYS A N 8
ATOM 12654 C CA . CYS A 1 63 ? -25.651 -11.271 -8.913 1.00 3.11 59 CYS A CA 8
ATOM 12655 C C . CYS A 1 63 ? -26.727 -12.137 -9.560 1.00 33.14 59 CYS A C 8
ATOM 12656 O O . CYS A 1 63 ? -27.890 -12.105 -9.156 1.00 60.42 59 CYS A O 8
ATOM 12664 N N . LEU A 1 64 ? -26.332 -12.909 -10.567 1.00 55.13 60 LEU A N 8
ATOM 12665 C CA . LEU A 1 64 ? -27.264 -13.783 -11.271 1.00 63.23 60 LEU A CA 8
ATOM 12666 C C . LEU A 1 64 ? -26.657 -15.166 -11.484 1.00 65.24 60 LEU A C 8
ATOM 12667 O O . LEU A 1 64 ? -25.459 -15.367 -11.286 1.00 52.21 60 LEU A O 8
ATOM 12683 N N . SER A 1 65 ? -27.492 -16.117 -11.893 1.00 40.20 61 SER A N 8
ATOM 12684 C CA . SER A 1 65 ? -27.039 -17.482 -12.132 1.00 43.54 61 SER A CA 8
ATOM 12685 C C . SER A 1 65 ? -27.102 -17.822 -13.618 1.00 22.20 61 SER A C 8
ATOM 12686 O O . SER A 1 65 ? -27.984 -17.353 -14.338 1.00 33.14 61 SER A O 8
ATOM 12694 N N . PHE A 1 66 ? -26.159 -18.642 -14.071 1.00 22.52 62 PHE A N 8
ATOM 12695 C CA . PHE A 1 66 ? -26.106 -19.046 -15.471 1.00 21.44 62 PHE A CA 8
ATOM 12696 C C . PHE A 1 66 ? -26.286 -20.555 -15.609 1.00 50.24 62 PHE A C 8
ATOM 12697 O O . PHE A 1 66 ? -26.334 -21.280 -14.615 1.00 24.14 62 PHE A O 8
ATOM 12714 N N . THR A 1 67 ? -26.388 -21.022 -16.850 1.00 4.23 63 THR A N 8
ATOM 12715 C CA . THR A 1 67 ? -26.565 -22.444 -17.120 1.00 12.31 63 THR A CA 8
ATOM 12716 C C . THR A 1 67 ? -25.243 -23.100 -17.500 1.00 41.42 63 THR A C 8
ATOM 12717 O O . THR A 1 67 ? -24.968 -24.236 -17.115 1.00 1.03 63 THR A O 8
ATOM 12728 N N . THR A 1 68 ? -24.425 -22.376 -18.260 1.00 73.23 64 THR A N 8
ATOM 12729 C CA . THR A 1 68 ? -23.131 -22.889 -18.693 1.00 72.44 64 THR A CA 8
ATOM 12730 C C . THR A 1 68 ? -22.047 -21.825 -18.562 1.00 23.52 64 THR A C 8
ATOM 12731 O O . THR A 1 68 ? -22.324 -20.629 -18.649 1.00 60.24 64 THR A O 8
ATOM 12742 N N . ARG A 1 69 ? -20.812 -22.269 -18.354 1.00 1.15 65 ARG A N 8
ATOM 12743 C CA . ARG A 1 69 ? -19.686 -21.355 -18.210 1.00 4.23 65 ARG A CA 8
ATOM 12744 C C . ARG A 1 69 ? -19.574 -20.435 -19.423 1.00 31.45 65 ARG A C 8
ATOM 12745 O O . ARG A 1 69 ? -19.297 -19.244 -19.286 1.00 42.20 65 ARG A O 8
ATOM 12766 N N . GLU A 1 70 ? -19.792 -20.997 -20.607 1.00 23.44 66 GLU A N 8
ATOM 12767 C CA . GLU A 1 70 ? -19.714 -20.228 -21.844 1.00 1.44 66 GLU A CA 8
ATOM 12768 C C . GLU A 1 70 ? -20.569 -18.966 -21.753 1.00 64.31 66 GLU A C 8
ATOM 12769 O O . GLU A 1 70 ? -20.257 -17.946 -22.369 1.00 13.41 66 GLU A O 8
ATOM 12781 N N . LEU A 1 71 ? -21.649 -19.045 -20.984 1.00 22.53 67 LEU A N 8
ATOM 12782 C CA . LEU A 1 71 ? -22.552 -17.912 -20.813 1.00 4.52 67 LEU A CA 8
ATOM 12783 C C . LEU A 1 71 ? -21.997 -16.925 -19.791 1.00 34.32 67 LEU A C 8
ATOM 12784 O O . LEU A 1 71 ? -22.179 -15.714 -19.920 1.00 32.44 67 LEU A O 8
ATOM 12800 N N . ALA A 1 72 ? -21.319 -17.451 -18.775 1.00 75.25 68 ALA A N 8
ATOM 12801 C CA . ALA A 1 72 ? -20.736 -16.616 -17.733 1.00 1.40 68 ALA A CA 8
ATOM 12802 C C . ALA A 1 72 ? -19.581 -15.782 -18.279 1.00 75.31 68 ALA A C 8
ATOM 12803 O O . ALA A 1 72 ? -19.613 -14.552 -18.228 1.00 21.52 68 ALA A O 8
ATOM 12810 N N . ILE A 1 73 ? -18.565 -16.460 -18.801 1.00 2.55 69 ILE A N 8
ATOM 12811 C CA . ILE A 1 73 ? -17.401 -15.780 -19.356 1.00 4.42 69 ILE A CA 8
ATOM 12812 C C . ILE A 1 73 ? -17.800 -14.844 -20.492 1.00 11.14 69 ILE A C 8
ATOM 12813 O O . ILE A 1 73 ? -17.207 -13.781 -20.671 1.00 42.31 69 ILE A O 8
ATOM 12829 N N . ALA A 1 74 ? -18.811 -15.248 -21.255 1.00 41.44 70 ALA A N 8
ATOM 12830 C CA . ALA A 1 74 ? -19.293 -14.443 -22.372 1.00 14.51 70 ALA A CA 8
ATOM 12831 C C . ALA A 1 74 ? -19.711 -13.053 -21.906 1.00 2.42 70 ALA A C 8
ATOM 12832 O O . ALA A 1 74 ? -19.596 -12.077 -22.648 1.00 5.33 70 ALA A O 8
ATOM 12839 N N . TYR A 1 75 ? -20.198 -12.968 -20.673 1.00 3.24 71 TYR A N 8
ATOM 12840 C CA . TYR A 1 75 ? -20.636 -11.697 -20.109 1.00 40.34 71 TYR A CA 8
ATOM 12841 C C . TYR A 1 75 ? -19.446 -10.780 -19.841 1.00 21.43 71 TYR A C 8
ATOM 12842 O O . TYR A 1 75 ? -19.382 -9.662 -20.350 1.00 12.11 71 TYR A O 8
ATOM 12860 N N . ALA A 1 76 ? -18.505 -11.264 -19.037 1.00 3.12 72 ALA A N 8
ATOM 12861 C CA . ALA A 1 76 ? -17.315 -10.492 -18.702 1.00 31.31 72 ALA A CA 8
ATOM 12862 C C . ALA A 1 76 ? -16.586 -10.033 -19.959 1.00 63.31 72 ALA A C 8
ATOM 12863 O O . ALA A 1 76 ? -16.306 -8.846 -20.129 1.00 62.24 72 ALA A O 8
ATOM 12870 N N . VAL A 1 77 ? -16.280 -10.982 -20.840 1.00 0.43 73 VAL A N 8
ATOM 12871 C CA . VAL A 1 77 ? -15.583 -10.675 -22.083 1.00 1.40 73 VAL A CA 8
ATOM 12872 C C . VAL A 1 77 ? -16.302 -9.576 -22.858 1.00 64.25 73 VAL A C 8
ATOM 12873 O O . VAL A 1 77 ? -15.672 -8.781 -23.555 1.00 10.13 73 VAL A O 8
ATOM 12886 N N . ALA A 1 78 ? -17.624 -9.540 -22.733 1.00 42.14 74 ALA A N 8
ATOM 12887 C CA . ALA A 1 78 ? -18.429 -8.537 -23.420 1.00 44.15 74 ALA A CA 8
ATOM 12888 C C . ALA A 1 78 ? -17.923 -7.129 -23.125 1.00 70.10 74 ALA A C 8
ATOM 12889 O O . ALA A 1 78 ? -17.963 -6.250 -23.986 1.00 62.02 74 ALA A O 8
ATOM 12896 N N . HIS A 1 79 ? -17.447 -6.921 -21.901 1.00 23.02 75 HIS A N 8
ATOM 12897 C CA . HIS A 1 79 ? -16.933 -5.619 -21.492 1.00 61.40 75 HIS A CA 8
ATOM 12898 C C . HIS A 1 79 ? -15.489 -5.731 -21.013 1.00 21.32 75 HIS A C 8
ATOM 12899 O O . HIS A 1 79 ? -14.977 -4.842 -20.334 1.00 55.12 75 HIS A O 8
ATOM 12913 N N . LYS A 1 80 ? -14.836 -6.831 -21.372 1.00 24.00 76 LYS A N 8
ATOM 12914 C CA . LYS A 1 80 ? -13.450 -7.061 -20.980 1.00 23.11 76 LYS A CA 8
ATOM 12915 C C . LYS A 1 80 ? -13.276 -6.898 -19.473 1.00 43.15 76 LYS A C 8
ATOM 12916 O O . LYS A 1 80 ? -12.352 -6.225 -19.016 1.00 55.13 76 LYS A O 8
ATOM 12935 N N . ILE A 1 81 ? -14.168 -7.519 -18.709 1.00 10.21 77 ILE A N 8
ATOM 12936 C CA . ILE A 1 81 ? -14.110 -7.443 -17.254 1.00 64.53 77 ILE A CA 8
ATOM 12937 C C . ILE A 1 81 ? -13.318 -8.610 -16.675 1.00 22.23 77 ILE A C 8
ATOM 12938 O O . ILE A 1 81 ? -13.404 -9.737 -17.164 1.00 32.13 77 ILE A O 8
ATOM 12954 N N . ASP A 1 82 ? -12.547 -8.333 -15.629 1.00 24.01 78 ASP A N 8
ATOM 12955 C CA . ASP A 1 82 ? -11.740 -9.360 -14.979 1.00 72.14 78 ASP A CA 8
ATOM 12956 C C . ASP A 1 82 ? -12.623 -10.336 -14.207 1.00 22.00 78 ASP A C 8
ATOM 12957 O O . ASP A 1 82 ? -13.025 -10.063 -13.076 1.00 51.34 78 ASP A O 8
ATOM 12966 N N . TYR A 1 83 ? -12.920 -11.473 -14.825 1.00 62.10 79 TYR A N 8
ATOM 12967 C CA . TYR A 1 83 ? -13.758 -12.488 -14.198 1.00 31.14 79 TYR A CA 8
ATOM 12968 C C . TYR A 1 83 ? -12.910 -13.632 -13.650 1.00 65.25 79 TYR A C 8
ATOM 12969 O O . TYR A 1 83 ? -11.952 -14.071 -14.289 1.00 32.34 79 TYR A O 8
ATOM 12987 N N . THR A 1 84 ? -13.270 -14.113 -12.465 1.00 1.52 80 THR A N 8
ATOM 12988 C CA . THR A 1 84 ? -12.543 -15.205 -11.830 1.00 43.12 80 THR A CA 8
ATOM 12989 C C . THR A 1 84 ? -13.382 -16.478 -11.799 1.00 45.30 80 THR A C 8
ATOM 12990 O O . THR A 1 84 ? -14.580 -16.437 -11.520 1.00 2.11 80 THR A O 8
ATOM 13001 N N . VAL A 1 85 ? -12.744 -17.608 -12.087 1.00 21.33 81 VAL A N 8
ATOM 13002 C CA . VAL A 1 85 ? -13.431 -18.894 -12.089 1.00 41.41 81 VAL A CA 8
ATOM 13003 C C . VAL A 1 85 ? -13.078 -19.709 -10.850 1.00 73.03 81 VAL A C 8
ATOM 13004 O O . VAL A 1 85 ? -11.932 -20.123 -10.671 1.00 43.52 81 VAL A O 8
ATOM 13017 N N . LEU A 1 86 ? -14.070 -19.936 -9.997 1.00 11.35 82 LEU A N 8
ATOM 13018 C CA . LEU A 1 86 ? -13.865 -20.702 -8.772 1.00 31.45 82 LEU A CA 8
ATOM 13019 C C . LEU A 1 86 ? -14.544 -22.065 -8.863 1.00 32.51 82 LEU A C 8
ATOM 13020 O O . LEU A 1 86 ? -15.765 -22.153 -8.984 1.00 75.42 82 LEU A O 8
ATOM 13036 N N . GLN A 1 87 ? -13.744 -23.125 -8.801 1.00 32.43 83 GLN A N 8
ATOM 13037 C CA . GLN A 1 87 ? -14.270 -24.484 -8.874 1.00 14.42 83 GLN A CA 8
ATOM 13038 C C . GLN A 1 87 ? -13.759 -25.329 -7.712 1.00 43.42 83 GLN A C 8
ATOM 13039 O O . GLN A 1 87 ? -12.718 -25.030 -7.125 1.00 41.02 83 GLN A O 8
ATOM 13053 N N . ASP A 1 88 ? -14.496 -26.384 -7.385 1.00 52.30 84 ASP A N 8
ATOM 13054 C CA . ASP A 1 88 ? -14.116 -27.273 -6.293 1.00 64.33 84 ASP A CA 8
ATOM 13055 C C . ASP A 1 88 ? -14.169 -28.732 -6.737 1.00 42.11 84 ASP A C 8
ATOM 13056 O O . ASP A 1 88 ? -15.228 -29.242 -7.099 1.00 61.31 84 ASP A O 8
ATOM 13065 N N . ASN A 1 89 ? -13.018 -29.396 -6.708 1.00 72.32 85 ASN A N 8
ATOM 13066 C CA . ASN A 1 89 ? -12.934 -30.796 -7.109 1.00 44.20 85 ASN A CA 8
ATOM 13067 C C . ASN A 1 89 ? -13.362 -30.972 -8.562 1.00 73.35 85 ASN A C 8
ATOM 13068 O O . ASN A 1 89 ? -14.420 -31.528 -8.861 1.00 31.44 85 ASN A O 8
ATOM 13079 N N . PRO A 1 90 ? -12.524 -30.489 -9.490 1.00 4.52 86 PRO A N 8
ATOM 13080 C CA . PRO A 1 90 ? -12.793 -30.582 -10.928 1.00 54.02 86 PRO A CA 8
ATOM 13081 C C . PRO A 1 90 ? -12.696 -32.013 -11.445 1.00 12.14 86 PRO A C 8
ATOM 13082 O O . PRO A 1 90 ? -11.599 -32.531 -11.659 1.00 33.50 86 PRO A O 8
ATOM 13093 N N . ARG A 1 91 ? -13.847 -32.646 -11.643 1.00 15.14 87 ARG A N 8
ATOM 13094 C CA . ARG A 1 91 ? -13.890 -34.018 -12.133 1.00 32.24 87 ARG A CA 8
ATOM 13095 C C . ARG A 1 91 ? -13.848 -34.051 -13.658 1.00 75.53 87 ARG A C 8
ATOM 13096 O O . ARG A 1 91 ? -14.861 -34.302 -14.313 1.00 12.42 87 ARG A O 8
ATOM 13117 N N . THR A 1 92 ? -12.670 -33.796 -14.218 1.00 23.50 88 THR A N 8
ATOM 13118 C CA . THR A 1 92 ? -12.496 -33.796 -15.665 1.00 52.45 88 THR A CA 8
ATOM 13119 C C . THR A 1 92 ? -11.805 -35.070 -16.138 1.00 35.14 88 THR A C 8
ATOM 13120 O O . THR A 1 92 ? -10.615 -35.061 -16.452 1.00 23.31 88 THR A O 8
ATOM 13131 N N . ILE A 1 93 ? -12.558 -36.163 -16.185 1.00 33.41 89 ILE A N 8
ATOM 13132 C CA . ILE A 1 93 ? -12.018 -37.445 -16.620 1.00 31.22 89 ILE A CA 8
ATOM 13133 C C . ILE A 1 93 ? -12.293 -37.683 -18.101 1.00 12.10 89 ILE A C 8
ATOM 13134 O O . ILE A 1 93 ? -13.208 -37.092 -18.676 1.00 24.14 89 ILE A O 8
ATOM 13150 N N . VAL A 1 94 ? -11.497 -38.554 -18.712 1.00 43.24 90 VAL A N 8
ATOM 13151 C CA . VAL A 1 94 ? -11.656 -38.873 -20.126 1.00 11.10 90 VAL A CA 8
ATOM 13152 C C . VAL A 1 94 ? -13.089 -39.288 -20.438 1.00 41.32 90 VAL A C 8
ATOM 13153 O O . VAL A 1 94 ? -13.831 -39.748 -19.571 1.00 34.24 90 VAL A O 8
ATOM 13166 N N . PRO A 1 95 ? -13.490 -39.121 -21.707 1.00 74.55 91 PRO A N 8
ATOM 13167 C CA . PRO A 1 95 ? -14.839 -39.473 -22.163 1.00 64.20 91 PRO A CA 8
ATOM 13168 C C . PRO A 1 95 ? -15.068 -40.980 -22.185 1.00 64.31 91 PRO A C 8
ATOM 13169 O O . PRO A 1 95 ? -14.302 -41.727 -22.795 1.00 74.34 91 PRO A O 8
ATOM 13180 N N . LYS A 1 96 ? -16.127 -41.422 -21.515 1.00 70.52 92 LYS A N 8
ATOM 13181 C CA . LYS A 1 96 ? -16.460 -42.841 -21.458 1.00 3.23 92 LYS A CA 8
ATOM 13182 C C . LYS A 1 96 ? -17.915 -43.075 -21.852 1.00 3.51 92 LYS A C 8
ATOM 13183 O O . LYS A 1 96 ? -18.819 -42.407 -21.350 1.00 2.13 92 LYS A O 8
ATOM 13202 N N . SER A 1 97 ? -18.133 -44.028 -22.753 1.00 15.41 93 SER A N 8
ATOM 13203 C CA . SER A 1 97 ? -19.478 -44.348 -23.216 1.00 72.42 93 SER A CA 8
ATOM 13204 C C . SER A 1 97 ? -20.056 -45.523 -22.434 1.00 73.22 93 SER A C 8
ATOM 13205 O O . SER A 1 97 ? -20.985 -45.360 -21.641 1.00 60.14 93 SER A O 8
ATOM 13213 N N . TYR A 1 98 ? -19.501 -46.709 -22.663 1.00 50.43 94 TYR A N 8
ATOM 13214 C CA . TYR A 1 98 ? -19.963 -47.913 -21.983 1.00 2.54 94 TYR A CA 8
ATOM 13215 C C . TYR A 1 98 ? -19.005 -49.075 -22.225 1.00 22.24 94 TYR A C 8
ATOM 13216 O O . TYR A 1 98 ? -18.665 -49.387 -23.366 1.00 14.00 94 TYR A O 8
ATOM 13234 N N . ALA A 1 99 ? -18.573 -49.713 -21.143 1.00 21.35 95 ALA A N 8
ATOM 13235 C CA . ALA A 1 99 ? -17.658 -50.844 -21.236 1.00 3.13 95 ALA A CA 8
ATOM 13236 C C . ALA A 1 99 ? -18.338 -52.052 -21.870 1.00 75.20 95 ALA A C 8
ATOM 13237 O O . ALA A 1 99 ? -19.460 -52.405 -21.506 1.00 72.13 95 ALA A O 8
ATOM 13244 N N . ASP A 1 100 ? -17.654 -52.681 -22.818 1.00 51.31 96 ASP A N 8
ATOM 13245 C CA . ASP A 1 100 ? -18.193 -53.850 -23.503 1.00 72.31 96 ASP A CA 8
ATOM 13246 C C . ASP A 1 100 ? -17.142 -54.481 -24.411 1.00 54.30 96 ASP A C 8
ATOM 13247 O O . ASP A 1 100 ? -16.162 -53.837 -24.784 1.00 33.21 96 ASP A O 8
ATOM 13256 N N . ASN A 1 101 ? -17.353 -55.745 -24.763 1.00 35.20 97 ASN A N 8
ATOM 13257 C CA . ASN A 1 101 ? -16.424 -56.464 -25.626 1.00 43.31 97 ASN A CA 8
ATOM 13258 C C . ASN A 1 101 ? -17.079 -56.814 -26.959 1.00 44.30 97 ASN A C 8
ATOM 13259 O O . ASN A 1 101 ? -18.237 -57.227 -27.004 1.00 35.41 97 ASN A O 8
ATOM 13270 N N . PHE A 1 102 ? -16.328 -56.646 -28.043 1.00 15.54 98 PHE A N 8
ATOM 13271 C CA . PHE A 1 102 ? -16.835 -56.944 -29.377 1.00 42.21 98 PHE A CA 8
ATOM 13272 C C . PHE A 1 102 ? -16.279 -58.271 -29.886 1.00 54.14 98 PHE A C 8
ATOM 13273 O O . PHE A 1 102 ? -15.206 -58.709 -29.471 1.00 53.11 98 PHE A O 8
ATOM 13290 N N . THR A 1 103 ? -17.019 -58.906 -30.790 1.00 33.43 99 THR A N 8
ATOM 13291 C CA . THR A 1 103 ? -16.604 -60.184 -31.355 1.00 24.33 99 THR A CA 8
ATOM 13292 C C . THR A 1 103 ? -17.122 -60.350 -32.779 1.00 73.20 99 THR A C 8
ATOM 13293 O O . THR A 1 103 ? -18.303 -60.127 -33.050 1.00 40.54 99 THR A O 8
ATOM 13304 N N . LYS A 1 104 ? -16.234 -60.744 -33.685 1.00 74.21 100 LYS A N 8
ATOM 13305 C CA . LYS A 1 104 ? -16.603 -60.943 -35.082 1.00 20.15 100 LYS A CA 8
ATOM 13306 C C . LYS A 1 104 ? -16.111 -62.295 -35.587 1.00 4.31 100 LYS A C 8
ATOM 13307 O O . LYS A 1 104 ? -15.198 -62.382 -36.410 1.00 63.43 100 LYS A O 8
ATOM 13326 N N . PRO A 1 105 ? -16.726 -63.376 -35.086 1.00 74.35 101 PRO A N 8
ATOM 13327 C CA . PRO A 1 105 ? -16.368 -64.743 -35.475 1.00 70.11 101 PRO A CA 8
ATOM 13328 C C . PRO A 1 105 ? -16.767 -65.061 -36.912 1.00 53.00 101 PRO A C 8
ATOM 13329 O O . PRO A 1 105 ? -17.705 -64.472 -37.450 1.00 41.13 101 PRO A O 8
ATOM 13340 N N . ARG A 1 106 ? -16.051 -65.996 -37.527 1.00 55.41 102 ARG A N 8
ATOM 13341 C CA . ARG A 1 106 ? -16.331 -66.391 -38.903 1.00 20.14 102 ARG A CA 8
ATOM 13342 C C . ARG A 1 106 ? -17.335 -67.539 -38.944 1.00 23.11 102 ARG A C 8
ATOM 13343 O O . ARG A 1 106 ? -17.405 -68.349 -38.020 1.00 34.32 102 ARG A O 8
ATOM 13364 N N . ASP A 1 107 ? -18.108 -67.603 -40.023 1.00 13.44 103 ASP A N 8
ATOM 13365 C CA . ASP A 1 107 ? -19.108 -68.652 -40.186 1.00 5.12 103 ASP A CA 8
ATOM 13366 C C . ASP A 1 107 ? -18.895 -69.407 -41.495 1.00 53.43 103 ASP A C 8
ATOM 13367 O O . ASP A 1 107 ? -18.162 -68.951 -42.372 1.00 2.34 103 ASP A O 8
ATOM 13376 N N . MET A 1 108 ? -19.540 -70.561 -41.618 1.00 23.32 104 MET A N 8
ATOM 13377 C CA . MET A 1 108 ? -19.421 -71.379 -42.820 1.00 51.21 104 MET A CA 8
ATOM 13378 C C . MET A 1 108 ? -20.568 -71.095 -43.786 1.00 1.31 104 MET A C 8
ATOM 13379 O O . MET A 1 108 ? -21.688 -70.799 -43.366 1.00 3.31 104 MET A O 8
ATOM 13393 N N . MET A 1 5 ? -4.506 -10.153 -2.374 1.00 62.13 1 MET A N 9
ATOM 13394 C CA . MET A 1 5 ? -5.191 -8.867 -2.304 1.00 12.34 1 MET A CA 9
ATOM 13395 C C . MET A 1 5 ? -5.324 -8.245 -3.690 1.00 23.12 1 MET A C 9
ATOM 13396 O O . MET A 1 5 ? -4.383 -8.269 -4.483 1.00 71.31 1 MET A O 9
ATOM 13410 N N . GLN A 1 6 ? -6.497 -7.689 -3.975 1.00 2.45 2 GLN A N 9
ATOM 13411 C CA . GLN A 1 6 ? -6.752 -7.061 -5.266 1.00 10.12 2 GLN A CA 9
ATOM 13412 C C . GLN A 1 6 ? -7.977 -6.155 -5.198 1.00 62.11 2 GLN A C 9
ATOM 13413 O O . GLN A 1 6 ? -9.034 -6.561 -4.716 1.00 42.42 2 GLN A O 9
ATOM 13427 N N . GLU A 1 7 ? -7.825 -4.927 -5.685 1.00 75.00 3 GLU A N 9
ATOM 13428 C CA . GLU A 1 7 ? -8.920 -3.964 -5.678 1.00 44.44 3 GLU A CA 9
ATOM 13429 C C . GLU A 1 7 ? -8.580 -2.749 -6.537 1.00 73.22 3 GLU A C 9
ATOM 13430 O O . GLU A 1 7 ? -7.572 -2.080 -6.312 1.00 72.13 3 GLU A O 9
ATOM 13442 N N . GLN A 1 8 ? -9.431 -2.471 -7.521 1.00 5.42 4 GLN A N 9
ATOM 13443 C CA . GLN A 1 8 ? -9.220 -1.337 -8.413 1.00 21.12 4 GLN A CA 9
ATOM 13444 C C . GLN A 1 8 ? -10.441 -0.425 -8.433 1.00 54.34 4 GLN A C 9
ATOM 13445 O O . GLN A 1 8 ? -11.459 -0.719 -7.804 1.00 3.15 4 GLN A O 9
ATOM 13459 N N . VAL A 1 9 ? -10.335 0.683 -9.159 1.00 42.54 5 VAL A N 9
ATOM 13460 C CA . VAL A 1 9 ? -11.433 1.639 -9.261 1.00 24.42 5 VAL A CA 9
ATOM 13461 C C . VAL A 1 9 ? -11.673 2.046 -10.711 1.00 31.21 5 VAL A C 9
ATOM 13462 O O . VAL A 1 9 ? -12.181 3.133 -10.985 1.00 11.24 5 VAL A O 9
ATOM 13475 N N . SER A 1 10 ? -11.304 1.165 -11.636 1.00 13.24 6 SER A N 9
ATOM 13476 C CA . SER A 1 10 ? -11.477 1.435 -13.058 1.00 72.34 6 SER A CA 9
ATOM 13477 C C . SER A 1 10 ? -12.652 0.641 -13.622 1.00 44.13 6 SER A C 9
ATOM 13478 O O . SER A 1 10 ? -13.680 1.209 -13.987 1.00 72.34 6 SER A O 9
ATOM 13486 N N . ASN A 1 11 ? -12.490 -0.676 -13.690 1.00 44.04 7 ASN A N 9
ATOM 13487 C CA . ASN A 1 11 ? -13.536 -1.549 -14.211 1.00 71.02 7 ASN A CA 9
ATOM 13488 C C . ASN A 1 11 ? -13.964 -2.570 -13.161 1.00 70.33 7 ASN A C 9
ATOM 13489 O O . ASN A 1 11 ? -13.165 -2.984 -12.320 1.00 74.43 7 ASN A O 9
ATOM 13500 N N . VAL A 1 12 ? -15.229 -2.974 -13.218 1.00 74.44 8 VAL A N 9
ATOM 13501 C CA . VAL A 1 12 ? -15.763 -3.949 -12.274 1.00 60.23 8 VAL A CA 9
ATOM 13502 C C . VAL A 1 12 ? -15.167 -5.331 -12.514 1.00 31.30 8 VAL A C 9
ATOM 13503 O O . VAL A 1 12 ? -14.455 -5.549 -13.495 1.00 14.42 8 VAL A O 9
ATOM 13516 N N . ARG A 1 13 ? -15.463 -6.262 -11.613 1.00 65.44 9 ARG A N 9
ATOM 13517 C CA . ARG A 1 13 ? -14.955 -7.624 -11.727 1.00 31.41 9 ARG A CA 9
ATOM 13518 C C . ARG A 1 13 ? -16.096 -8.636 -11.677 1.00 53.42 9 ARG A C 9
ATOM 13519 O O . ARG A 1 13 ? -17.094 -8.427 -10.986 1.00 21.14 9 ARG A O 9
ATOM 13540 N N . ALA A 1 14 ? -15.943 -9.731 -12.414 1.00 3.10 10 ALA A N 9
ATOM 13541 C CA . ALA A 1 14 ? -16.960 -10.775 -12.452 1.00 22.51 10 ALA A CA 9
ATOM 13542 C C . ALA A 1 14 ? -16.523 -11.995 -11.648 1.00 14.43 10 ALA A C 9
ATOM 13543 O O . ALA A 1 14 ? -15.499 -12.610 -11.941 1.00 64.53 10 ALA A O 9
ATOM 13550 N N . ARG A 1 15 ? -17.307 -12.338 -10.631 1.00 21.43 11 ARG A N 9
ATOM 13551 C CA . ARG A 1 15 ? -17.000 -13.484 -9.783 1.00 21.01 11 ARG A CA 9
ATOM 13552 C C . ARG A 1 15 ? -17.826 -14.700 -10.192 1.00 73.14 11 ARG A C 9
ATOM 13553 O O . ARG A 1 15 ? -19.014 -14.789 -9.881 1.00 52.45 11 ARG A O 9
ATOM 13574 N N . ILE A 1 16 ? -17.188 -15.634 -10.890 1.00 54.02 12 ILE A N 9
ATOM 13575 C CA . ILE A 1 16 ? -17.864 -16.845 -11.341 1.00 54.34 12 ILE A CA 9
ATOM 13576 C C . ILE A 1 16 ? -17.633 -17.997 -10.370 1.00 33.01 12 ILE A C 9
ATOM 13577 O O . ILE A 1 16 ? -16.530 -18.175 -9.852 1.00 52.11 12 ILE A O 9
ATOM 13593 N N . TYR A 1 17 ? -18.680 -18.779 -10.128 1.00 43.34 13 TYR A N 9
ATOM 13594 C CA . TYR A 1 17 ? -18.592 -19.915 -9.218 1.00 62.15 13 TYR A CA 9
ATOM 13595 C C . TYR A 1 17 ? -19.420 -21.088 -9.732 1.00 22.31 13 TYR A C 9
ATOM 13596 O O . TYR A 1 17 ? -20.464 -20.902 -10.358 1.00 14.13 13 TYR A O 9
ATOM 13614 N N . LYS A 1 18 ? -18.947 -22.300 -9.462 1.00 25.15 14 LYS A N 9
ATOM 13615 C CA . LYS A 1 18 ? -19.641 -23.508 -9.894 1.00 13.21 14 LYS A CA 9
ATOM 13616 C C . LYS A 1 18 ? -20.269 -24.228 -8.704 1.00 63.24 14 LYS A C 9
ATOM 13617 O O . LYS A 1 18 ? -19.657 -25.092 -8.078 1.00 22.45 14 LYS A O 9
ATOM 13636 N N . PRO A 1 19 ? -21.521 -23.867 -8.386 1.00 54.15 15 PRO A N 9
ATOM 13637 C CA . PRO A 1 19 ? -22.260 -24.467 -7.272 1.00 24.50 15 PRO A CA 9
ATOM 13638 C C . PRO A 1 19 ? -22.644 -25.917 -7.547 1.00 32.45 15 PRO A C 9
ATOM 13639 O O . PRO A 1 19 ? -22.637 -26.365 -8.693 1.00 53.40 15 PRO A O 9
ATOM 13650 N N . ALA A 1 20 ? -22.979 -26.647 -6.488 1.00 2.21 16 ALA A N 9
ATOM 13651 C CA . ALA A 1 20 ? -23.368 -28.046 -6.615 1.00 60.24 16 ALA A CA 9
ATOM 13652 C C . ALA A 1 20 ? -24.873 -28.181 -6.823 1.00 4.55 16 ALA A C 9
ATOM 13653 O O . ALA A 1 20 ? -25.626 -27.229 -6.614 1.00 20.43 16 ALA A O 9
ATOM 13660 N N . LYS A 1 21 ? -25.305 -29.367 -7.235 1.00 42.13 17 LYS A N 9
ATOM 13661 C CA . LYS A 1 21 ? -26.720 -29.627 -7.471 1.00 52.11 17 LYS A CA 9
ATOM 13662 C C . LYS A 1 21 ? -27.484 -29.711 -6.153 1.00 71.24 17 LYS A C 9
ATOM 13663 O O . LYS A 1 21 ? -26.895 -29.625 -5.076 1.00 63.55 17 LYS A O 9
ATOM 13682 N N . SER A 1 22 ? -28.800 -29.881 -6.247 1.00 45.33 18 SER A N 9
ATOM 13683 C CA . SER A 1 22 ? -29.644 -29.973 -5.063 1.00 32.23 18 SER A CA 9
ATOM 13684 C C . SER A 1 22 ? -30.849 -30.873 -5.324 1.00 13.02 18 SER A C 9
ATOM 13685 O O . SER A 1 22 ? -31.217 -31.120 -6.473 1.00 21.12 18 SER A O 9
ATOM 13693 N N . THR A 1 23 ? -31.460 -31.361 -4.248 1.00 44.30 19 THR A N 9
ATOM 13694 C CA . THR A 1 23 ? -32.621 -32.234 -4.359 1.00 3.51 19 THR A CA 9
ATOM 13695 C C . THR A 1 23 ? -33.908 -31.479 -4.046 1.00 30.01 19 THR A C 9
ATOM 13696 O O . THR A 1 23 ? -33.973 -30.720 -3.080 1.00 12.42 19 THR A O 9
ATOM 13707 N N . MET A 1 24 ? -34.930 -31.694 -4.868 1.00 5.11 20 MET A N 9
ATOM 13708 C CA . MET A 1 24 ? -36.216 -31.035 -4.677 1.00 4.23 20 MET A CA 9
ATOM 13709 C C . MET A 1 24 ? -36.041 -29.524 -4.560 1.00 62.21 20 MET A C 9
ATOM 13710 O O . MET A 1 24 ? -36.500 -28.909 -3.598 1.00 62.40 20 MET A O 9
ATOM 13724 N N . GLN A 1 25 ? -35.373 -28.932 -5.545 1.00 63.33 21 GLN A N 9
ATOM 13725 C CA . GLN A 1 25 ? -35.136 -27.493 -5.552 1.00 33.33 21 GLN A CA 9
ATOM 13726 C C . GLN A 1 25 ? -35.889 -26.823 -6.697 1.00 1.34 21 GLN A C 9
ATOM 13727 O O . GLN A 1 25 ? -35.337 -26.616 -7.778 1.00 21.45 21 GLN A O 9
ATOM 13741 N N . SER A 1 26 ? -37.151 -26.486 -6.452 1.00 2.42 22 SER A N 9
ATOM 13742 C CA . SER A 1 26 ? -37.979 -25.842 -7.464 1.00 75.42 22 SER A CA 9
ATOM 13743 C C . SER A 1 26 ? -38.368 -24.432 -7.032 1.00 51.23 22 SER A C 9
ATOM 13744 O O . SER A 1 26 ? -38.515 -24.153 -5.843 1.00 53.40 22 SER A O 9
ATOM 13752 N N . GLY A 1 27 ? -38.532 -23.544 -8.008 1.00 60.44 23 GLY A N 9
ATOM 13753 C CA . GLY A 1 27 ? -38.901 -22.172 -7.711 1.00 14.04 23 GLY A CA 9
ATOM 13754 C C . GLY A 1 27 ? -39.503 -21.461 -8.906 1.00 4.20 23 GLY A C 9
ATOM 13755 O O . GLY A 1 27 ? -40.723 -21.442 -9.077 1.00 64.13 23 GLY A O 9
ATOM 13759 N N . HIS A 1 28 ? -38.647 -20.873 -9.736 1.00 2.45 24 HIS A N 9
ATOM 13760 C CA . HIS A 1 28 ? -39.101 -20.155 -10.922 1.00 35.31 24 HIS A CA 9
ATOM 13761 C C . HIS A 1 28 ? -38.583 -20.823 -12.192 1.00 54.31 24 HIS A C 9
ATOM 13762 O O . HIS A 1 28 ? -39.274 -20.861 -13.211 1.00 21.53 24 HIS A O 9
ATOM 13776 N N . SER A 1 29 ? -37.364 -21.347 -12.124 1.00 44.32 25 SER A N 9
ATOM 13777 C CA . SER A 1 29 ? -36.751 -22.008 -13.271 1.00 13.23 25 SER A CA 9
ATOM 13778 C C . SER A 1 29 ? -35.734 -23.051 -12.816 1.00 61.24 25 SER A C 9
ATOM 13779 O O . SER A 1 29 ? -34.961 -22.819 -11.888 1.00 41.22 25 SER A O 9
ATOM 13787 N N . LYS A 1 30 ? -35.742 -24.203 -13.479 1.00 44.41 26 LYS A N 9
ATOM 13788 C CA . LYS A 1 30 ? -34.820 -25.284 -13.147 1.00 2.51 26 LYS A CA 9
ATOM 13789 C C . LYS A 1 30 ? -33.670 -25.345 -14.147 1.00 43.43 26 LYS A C 9
ATOM 13790 O O . LYS A 1 30 ? -33.242 -26.427 -14.551 1.00 54.14 26 LYS A O 9
ATOM 13809 N N . LEU A 1 31 ? -33.172 -24.177 -14.541 1.00 30.32 27 LEU A N 9
ATOM 13810 C CA . LEU A 1 31 ? -32.070 -24.099 -15.494 1.00 3.33 27 LEU A CA 9
ATOM 13811 C C . LEU A 1 31 ? -30.931 -23.249 -14.939 1.00 2.54 27 LEU A C 9
ATOM 13812 O O . LEU A 1 31 ? -30.660 -22.155 -15.432 1.00 3.12 27 LEU A O 9
ATOM 13828 N N . LYS A 1 32 ? -30.265 -23.762 -13.909 1.00 62.20 28 LYS A N 9
ATOM 13829 C CA . LYS A 1 32 ? -29.151 -23.053 -13.288 1.00 54.15 28 LYS A CA 9
ATOM 13830 C C . LYS A 1 32 ? -28.045 -24.023 -12.888 1.00 61.31 28 LYS A C 9
ATOM 13831 O O . LYS A 1 32 ? -28.288 -25.001 -12.182 1.00 31.23 28 LYS A O 9
ATOM 13850 N N . ALA A 1 33 ? -26.827 -23.745 -13.343 1.00 53.11 29 ALA A N 9
ATOM 13851 C CA . ALA A 1 33 ? -25.683 -24.591 -13.030 1.00 1.44 29 ALA A CA 9
ATOM 13852 C C . ALA A 1 33 ? -24.500 -23.757 -12.547 1.00 21.23 29 ALA A C 9
ATOM 13853 O O . ALA A 1 33 ? -23.795 -24.145 -11.615 1.00 64.33 29 ALA A O 9
ATOM 13860 N N . TRP A 1 34 ? -24.289 -22.613 -13.187 1.00 12.34 30 TRP A N 9
ATOM 13861 C CA . TRP A 1 34 ? -23.190 -21.725 -12.822 1.00 53.24 30 TRP A CA 9
ATOM 13862 C C . TRP A 1 34 ? -23.716 -20.439 -12.194 1.00 1.25 30 TRP A C 9
ATOM 13863 O O . TRP A 1 34 ? -24.872 -20.065 -12.393 1.00 24.22 30 TRP A O 9
ATOM 13884 N N . LYS A 1 35 ? -22.860 -19.765 -11.432 1.00 24.41 31 LYS A N 9
ATOM 13885 C CA . LYS A 1 35 ? -23.236 -18.520 -10.775 1.00 41.01 31 LYS A CA 9
ATOM 13886 C C . LYS A 1 35 ? -22.251 -17.406 -11.115 1.00 54.42 31 LYS A C 9
ATOM 13887 O O . LYS A 1 35 ? -21.081 -17.663 -11.397 1.00 3.21 31 LYS A O 9
ATOM 13906 N N . LEU A 1 36 ? -22.733 -16.168 -11.086 1.00 64.12 32 LEU A N 9
ATOM 13907 C CA . LEU A 1 36 ? -21.894 -15.014 -11.389 1.00 52.04 32 LEU A CA 9
ATOM 13908 C C . LEU A 1 36 ? -22.264 -13.824 -10.510 1.00 15.21 32 LEU A C 9
ATOM 13909 O O . LEU A 1 36 ? -23.442 -13.514 -10.333 1.00 71.01 32 LEU A O 9
ATOM 13925 N N . GLU A 1 37 ? -21.251 -13.161 -9.962 1.00 54.15 33 GLU A N 9
ATOM 13926 C CA . GLU A 1 37 ? -21.472 -12.004 -9.102 1.00 51.20 33 GLU A CA 9
ATOM 13927 C C . GLU A 1 37 ? -20.540 -10.857 -9.482 1.00 71.34 33 GLU A C 9
ATOM 13928 O O . GLU A 1 37 ? -19.349 -10.881 -9.174 1.00 21.02 33 GLU A O 9
ATOM 13940 N N . PHE A 1 38 ? -21.093 -9.854 -10.157 1.00 3.24 34 PHE A N 9
ATOM 13941 C CA . PHE A 1 38 ? -20.313 -8.697 -10.582 1.00 31.14 34 PHE A CA 9
ATOM 13942 C C . PHE A 1 38 ? -20.253 -7.646 -9.478 1.00 1.42 34 PHE A C 9
ATOM 13943 O O . PHE A 1 38 ? -21.250 -7.374 -8.812 1.00 15.25 34 PHE A O 9
ATOM 13960 N N . GLU A 1 39 ? -19.075 -7.057 -9.292 1.00 33.42 35 GLU A N 9
ATOM 13961 C CA . GLU A 1 39 ? -18.885 -6.037 -8.268 1.00 24.14 35 GLU A CA 9
ATOM 13962 C C . GLU A 1 39 ? -19.735 -4.804 -8.563 1.00 21.50 35 GLU A C 9
ATOM 13963 O O . GLU A 1 39 ? -20.176 -4.579 -9.691 1.00 12.02 35 GLU A O 9
ATOM 13975 N N . PRO A 1 40 ? -19.972 -3.987 -7.527 1.00 40.14 36 PRO A N 9
ATOM 13976 C CA . PRO A 1 40 ? -20.770 -2.765 -7.650 1.00 53.44 36 PRO A CA 9
ATOM 13977 C C . PRO A 1 40 ? -20.060 -1.687 -8.463 1.00 34.11 36 PRO A C 9
ATOM 13978 O O . PRO A 1 40 ? -18.850 -1.497 -8.337 1.00 32.42 36 PRO A O 9
ATOM 13989 N N . SER A 1 41 ? -20.820 -0.985 -9.297 1.00 53.21 37 SER A N 9
ATOM 13990 C CA . SER A 1 41 ? -20.262 0.071 -10.134 1.00 12.33 37 SER A CA 9
ATOM 13991 C C . SER A 1 41 ? -20.743 1.443 -9.670 1.00 33.21 37 SER A C 9
ATOM 13992 O O . SER A 1 41 ? -19.982 2.214 -9.085 1.00 12.22 37 SER A O 9
ATOM 14000 N N . CYS A 1 42 ? -22.011 1.740 -9.936 1.00 25.32 38 CYS A N 9
ATOM 14001 C CA . CYS A 1 42 ? -22.595 3.019 -9.548 1.00 60.41 38 CYS A CA 9
ATOM 14002 C C . CYS A 1 42 ? -24.118 2.955 -9.588 1.00 31.12 38 CYS A C 9
ATOM 14003 O O . CYS A 1 42 ? -24.697 2.054 -10.194 1.00 32.51 38 CYS A O 9
ATOM 14011 N N . THR A 1 43 ? -24.762 3.917 -8.935 1.00 32.23 39 THR A N 9
ATOM 14012 C CA . THR A 1 43 ? -26.218 3.969 -8.893 1.00 51.52 39 THR A CA 9
ATOM 14013 C C . THR A 1 43 ? -26.798 4.275 -10.270 1.00 2.35 39 THR A C 9
ATOM 14014 O O . THR A 1 43 ? -26.392 5.235 -10.923 1.00 54.44 39 THR A O 9
ATOM 14025 N N . GLN A 1 44 ? -27.748 3.452 -10.703 1.00 4.34 40 GLN A N 9
ATOM 14026 C CA . GLN A 1 44 ? -28.381 3.636 -12.002 1.00 54.23 40 GLN A CA 9
ATOM 14027 C C . GLN A 1 44 ? -29.332 4.829 -11.981 1.00 40.11 40 GLN A C 9
ATOM 14028 O O . GLN A 1 44 ? -29.953 5.121 -10.958 1.00 44.04 40 GLN A O 9
ATOM 14042 N N . TYR A 1 45 ? -29.439 5.514 -13.114 1.00 0.13 41 TYR A N 9
ATOM 14043 C CA . TYR A 1 45 ? -30.311 6.677 -13.224 1.00 15.32 41 TYR A CA 9
ATOM 14044 C C . TYR A 1 45 ? -31.743 6.256 -13.544 1.00 23.31 41 TYR A C 9
ATOM 14045 O O . TYR A 1 45 ? -31.980 5.174 -14.082 1.00 34.43 41 TYR A O 9
ATOM 14063 N N . THR A 1 46 ? -32.696 7.120 -13.209 1.00 35.21 42 THR A N 9
ATOM 14064 C CA . THR A 1 46 ? -34.104 6.840 -13.459 1.00 50.21 42 THR A CA 9
ATOM 14065 C C . THR A 1 46 ? -34.366 6.620 -14.944 1.00 20.55 42 THR A C 9
ATOM 14066 O O . THR A 1 46 ? -33.479 6.814 -15.775 1.00 44.22 42 THR A O 9
ATOM 14077 N N . GLU A 1 47 ? -35.588 6.214 -15.272 1.00 52.42 43 GLU A N 9
ATOM 14078 C CA . GLU A 1 47 ? -35.965 5.968 -16.658 1.00 74.32 43 GLU A CA 9
ATOM 14079 C C . GLU A 1 47 ? -37.358 6.521 -16.951 1.00 21.24 43 GLU A C 9
ATOM 14080 O O . GLU A 1 47 ? -38.158 6.764 -16.047 1.00 43.15 43 GLU A O 9
ATOM 14092 N N . PRO A 1 48 ? -37.654 6.724 -18.243 1.00 22.41 44 PRO A N 9
ATOM 14093 C CA . PRO A 1 48 ? -38.949 7.250 -18.685 1.00 5.41 44 PRO A CA 9
ATOM 14094 C C . PRO A 1 48 ? -40.081 6.250 -18.482 1.00 22.52 44 PRO A C 9
ATOM 14095 O O . PRO A 1 48 ? -41.257 6.616 -18.490 1.00 5.25 44 PRO A O 9
ATOM 14106 N N . LEU A 1 49 ? -39.720 4.984 -18.299 1.00 24.31 45 LEU A N 9
ATOM 14107 C CA . LEU A 1 49 ? -40.706 3.929 -18.093 1.00 0.13 45 LEU A CA 9
ATOM 14108 C C . LEU A 1 49 ? -40.608 3.360 -16.681 1.00 44.13 45 LEU A C 9
ATOM 14109 O O . LEU A 1 49 ? -40.913 2.191 -16.450 1.00 54.33 45 LEU A O 9
ATOM 14125 N N . MET A 1 50 ? -40.181 4.196 -15.740 1.00 65.41 46 MET A N 9
ATOM 14126 C CA . MET A 1 50 ? -40.046 3.776 -14.350 1.00 41.33 46 MET A CA 9
ATOM 14127 C C . MET A 1 50 ? -41.381 3.288 -13.797 1.00 52.24 46 MET A C 9
ATOM 14128 O O . MET A 1 50 ? -42.443 3.723 -14.241 1.00 31.20 46 MET A O 9
ATOM 14142 N N . ASN A 1 51 ? -41.319 2.383 -12.827 1.00 33.32 47 ASN A N 9
ATOM 14143 C CA . ASN A 1 51 ? -42.524 1.834 -12.214 1.00 10.41 47 ASN A CA 9
ATOM 14144 C C . ASN A 1 51 ? -42.964 2.684 -11.025 1.00 50.13 47 ASN A C 9
ATOM 14145 O O . ASN A 1 51 ? -42.243 2.806 -10.035 1.00 64.23 47 ASN A O 9
ATOM 14156 N N . TRP A 1 52 ? -44.152 3.267 -11.131 1.00 53.31 48 TRP A N 9
ATOM 14157 C CA . TRP A 1 52 ? -44.690 4.104 -10.064 1.00 40.23 48 TRP A CA 9
ATOM 14158 C C . TRP A 1 52 ? -45.388 3.257 -9.006 1.00 42.11 48 TRP A C 9
ATOM 14159 O O . TRP A 1 52 ? -45.841 2.147 -9.284 1.00 52.21 48 TRP A O 9
ATOM 14180 N N . THR A 1 53 ? -45.471 3.788 -7.790 1.00 23.13 49 THR A N 9
ATOM 14181 C CA . THR A 1 53 ? -46.112 3.079 -6.689 1.00 65.14 49 THR A CA 9
ATOM 14182 C C . THR A 1 53 ? -45.353 1.804 -6.340 1.00 13.12 49 THR A C 9
ATOM 14183 O O . THR A 1 53 ? -45.953 0.750 -6.137 1.00 33.42 49 THR A O 9
ATOM 14194 N N . GLY A 1 54 ? -44.030 1.909 -6.270 1.00 35.13 50 GLY A N 9
ATOM 14195 C CA . GLY A 1 54 ? -43.211 0.756 -5.943 1.00 71.12 50 GLY A CA 9
ATOM 14196 C C . GLY A 1 54 ? -42.232 1.039 -4.820 1.00 73.05 50 GLY A C 9
ATOM 14197 O O . GLY A 1 54 ? -42.497 1.871 -3.952 1.00 25.32 50 GLY A O 9
ATOM 14201 N N . SER A 1 55 ? -41.098 0.345 -4.837 1.00 53.43 51 SER A N 9
ATOM 14202 C CA . SER A 1 55 ? -40.080 0.523 -3.809 1.00 25.54 51 SER A CA 9
ATOM 14203 C C . SER A 1 55 ? -39.225 1.754 -4.097 1.00 70.21 51 SER A C 9
ATOM 14204 O O . SER A 1 55 ? -39.331 2.361 -5.164 1.00 2.24 51 SER A O 9
ATOM 14212 N N . HIS A 1 56 ? -38.379 2.116 -3.139 1.00 23.51 52 HIS A N 9
ATOM 14213 C CA . HIS A 1 56 ? -37.505 3.274 -3.289 1.00 64.21 52 HIS A CA 9
ATOM 14214 C C . HIS A 1 56 ? -36.150 2.864 -3.858 1.00 20.44 52 HIS A C 9
ATOM 14215 O O . HIS A 1 56 ? -35.714 1.725 -3.687 1.00 31.21 52 HIS A O 9
ATOM 14229 N N . ASP A 1 57 ? -35.491 3.796 -4.536 1.00 24.15 53 ASP A N 9
ATOM 14230 C CA . ASP A 1 57 ? -34.185 3.531 -5.129 1.00 34.52 53 ASP A CA 9
ATOM 14231 C C . ASP A 1 57 ? -33.112 3.407 -4.051 1.00 74.35 53 ASP A C 9
ATOM 14232 O O . ASP A 1 57 ? -33.144 4.114 -3.043 1.00 53.13 53 ASP A O 9
ATOM 14241 N N . THR A 1 58 ? -32.163 2.503 -4.270 1.00 25.35 54 THR A N 9
ATOM 14242 C CA . THR A 1 58 ? -31.082 2.284 -3.317 1.00 3.03 54 THR A CA 9
ATOM 14243 C C . THR A 1 58 ? -30.012 1.369 -3.900 1.00 65.21 54 THR A C 9
ATOM 14244 O O . THR A 1 58 ? -30.234 0.700 -4.910 1.00 52.32 54 THR A O 9
ATOM 14255 N N . LYS A 1 59 ? -28.848 1.344 -3.260 1.00 23.35 55 LYS A N 9
ATOM 14256 C CA . LYS A 1 59 ? -27.741 0.510 -3.713 1.00 34.14 55 LYS A CA 9
ATOM 14257 C C . LYS A 1 59 ? -27.710 -0.813 -2.952 1.00 41.45 55 LYS A C 9
ATOM 14258 O O . LYS A 1 59 ? -27.589 -0.831 -1.727 1.00 61.13 55 LYS A O 9
ATOM 14277 N N . GLN A 1 60 ? -27.817 -1.915 -3.687 1.00 34.51 56 GLN A N 9
ATOM 14278 C CA . GLN A 1 60 ? -27.801 -3.241 -3.080 1.00 2.15 56 GLN A CA 9
ATOM 14279 C C . GLN A 1 60 ? -27.127 -4.252 -4.001 1.00 65.42 56 GLN A C 9
ATOM 14280 O O . GLN A 1 60 ? -27.521 -4.412 -5.156 1.00 61.21 56 GLN A O 9
ATOM 14294 N N . GLN A 1 61 ? -26.110 -4.933 -3.483 1.00 13.02 57 GLN A N 9
ATOM 14295 C CA . GLN A 1 61 ? -25.381 -5.929 -4.260 1.00 40.34 57 GLN A CA 9
ATOM 14296 C C . GLN A 1 61 ? -26.335 -6.960 -4.853 1.00 33.11 57 GLN A C 9
ATOM 14297 O O . GLN A 1 61 ? -27.156 -7.542 -4.144 1.00 15.31 57 GLN A O 9
ATOM 14311 N N . VAL A 1 62 ? -26.221 -7.183 -6.159 1.00 53.22 58 VAL A N 9
ATOM 14312 C CA . VAL A 1 62 ? -27.072 -8.145 -6.847 1.00 53.13 58 VAL A CA 9
ATOM 14313 C C . VAL A 1 62 ? -26.240 -9.160 -7.622 1.00 31.23 58 VAL A C 9
ATOM 14314 O O . VAL A 1 62 ? -25.272 -8.802 -8.295 1.00 55.12 58 VAL A O 9
ATOM 14327 N N . CYS A 1 63 ? -26.621 -10.429 -7.522 1.00 11.35 59 CYS A N 9
ATOM 14328 C CA . CYS A 1 63 ? -25.909 -11.498 -8.213 1.00 0.44 59 CYS A CA 9
ATOM 14329 C C . CYS A 1 63 ? -26.837 -12.241 -9.167 1.00 70.12 59 CYS A C 9
ATOM 14330 O O . CYS A 1 63 ? -28.054 -12.267 -8.973 1.00 44.24 59 CYS A O 9
ATOM 14338 N N . LEU A 1 64 ? -26.257 -12.844 -10.199 1.00 33.12 60 LEU A N 9
ATOM 14339 C CA . LEU A 1 64 ? -27.032 -13.587 -11.186 1.00 70.34 60 LEU A CA 9
ATOM 14340 C C . LEU A 1 64 ? -26.481 -14.998 -11.362 1.00 14.22 60 LEU A C 9
ATOM 14341 O O . LEU A 1 64 ? -25.408 -15.324 -10.854 1.00 14.12 60 LEU A O 9
ATOM 14357 N N . SER A 1 65 ? -27.221 -15.831 -12.087 1.00 23.01 61 SER A N 9
ATOM 14358 C CA . SER A 1 65 ? -26.807 -17.209 -12.329 1.00 44.41 61 SER A CA 9
ATOM 14359 C C . SER A 1 65 ? -26.813 -17.523 -13.822 1.00 21.23 61 SER A C 9
ATOM 14360 O O . SER A 1 65 ? -27.702 -17.092 -14.555 1.00 73.14 61 SER A O 9
ATOM 14368 N N . PHE A 1 66 ? -25.813 -18.278 -14.264 1.00 22.22 62 PHE A N 9
ATOM 14369 C CA . PHE A 1 66 ? -25.701 -18.651 -15.670 1.00 72.10 62 PHE A CA 9
ATOM 14370 C C . PHE A 1 66 ? -25.980 -20.140 -15.861 1.00 40.54 62 PHE A C 9
ATOM 14371 O O . PHE A 1 66 ? -25.867 -20.930 -14.924 1.00 73.11 62 PHE A O 9
ATOM 14388 N N . THR A 1 67 ? -26.345 -20.514 -17.084 1.00 31.45 63 THR A N 9
ATOM 14389 C CA . THR A 1 67 ? -26.641 -21.906 -17.400 1.00 14.45 63 THR A CA 9
ATOM 14390 C C . THR A 1 67 ? -25.368 -22.684 -17.707 1.00 23.23 63 THR A C 9
ATOM 14391 O O . THR A 1 67 ? -25.178 -23.802 -17.227 1.00 73.42 63 THR A O 9
ATOM 14402 N N . THR A 1 68 ? -24.492 -22.084 -18.509 1.00 73.42 64 THR A N 9
ATOM 14403 C CA . THR A 1 68 ? -23.235 -22.721 -18.881 1.00 74.42 64 THR A CA 9
ATOM 14404 C C . THR A 1 68 ? -22.045 -21.844 -18.515 1.00 12.20 64 THR A C 9
ATOM 14405 O O . THR A 1 68 ? -22.166 -20.621 -18.431 1.00 24.13 64 THR A O 9
ATOM 14416 N N . ARG A 1 69 ? -20.895 -22.473 -18.300 1.00 31.42 65 ARG A N 9
ATOM 14417 C CA . ARG A 1 69 ? -19.682 -21.748 -17.942 1.00 20.35 65 ARG A CA 9
ATOM 14418 C C . ARG A 1 69 ? -19.393 -20.640 -18.950 1.00 60.54 65 ARG A C 9
ATOM 14419 O O . ARG A 1 69 ? -19.220 -19.480 -18.580 1.00 34.01 65 ARG A O 9
ATOM 14440 N N . GLU A 1 70 ? -19.343 -21.008 -20.228 1.00 54.54 66 GLU A N 9
ATOM 14441 C CA . GLU A 1 70 ? -19.074 -20.044 -21.289 1.00 30.33 66 GLU A CA 9
ATOM 14442 C C . GLU A 1 70 ? -20.034 -18.861 -21.205 1.00 41.42 66 GLU A C 9
ATOM 14443 O O . GLU A 1 70 ? -19.699 -17.746 -21.609 1.00 52.41 66 GLU A O 9
ATOM 14455 N N . LEU A 1 71 ? -21.228 -19.111 -20.678 1.00 62.14 67 LEU A N 9
ATOM 14456 C CA . LEU A 1 71 ? -22.237 -18.066 -20.542 1.00 0.02 67 LEU A CA 9
ATOM 14457 C C . LEU A 1 71 ? -21.773 -16.984 -19.572 1.00 4.33 67 LEU A C 9
ATOM 14458 O O . LEU A 1 71 ? -22.087 -15.807 -19.744 1.00 62.20 67 LEU A O 9
ATOM 14474 N N . ALA A 1 72 ? -21.022 -17.392 -18.553 1.00 40.31 68 ALA A N 9
ATOM 14475 C CA . ALA A 1 72 ? -20.512 -16.457 -17.559 1.00 65.01 68 ALA A CA 9
ATOM 14476 C C . ALA A 1 72 ? -19.371 -15.618 -18.128 1.00 32.24 68 ALA A C 9
ATOM 14477 O O . ALA A 1 72 ? -19.373 -14.393 -18.015 1.00 4.22 68 ALA A O 9
ATOM 14484 N N . ILE A 1 73 ? -18.399 -16.288 -18.739 1.00 35.10 69 ILE A N 9
ATOM 14485 C CA . ILE A 1 73 ? -17.253 -15.604 -19.326 1.00 32.40 69 ILE A CA 9
ATOM 14486 C C . ILE A 1 73 ? -17.673 -14.753 -20.519 1.00 61.41 69 ILE A C 9
ATOM 14487 O O . ILE A 1 73 ? -17.092 -13.700 -20.779 1.00 23.41 69 ILE A O 9
ATOM 14503 N N . ALA A 1 74 ? -18.689 -15.217 -21.242 1.00 25.14 70 ALA A N 9
ATOM 14504 C CA . ALA A 1 74 ? -19.188 -14.497 -22.406 1.00 71.42 70 ALA A CA 9
ATOM 14505 C C . ALA A 1 74 ? -19.782 -13.151 -22.006 1.00 1.10 70 ALA A C 9
ATOM 14506 O O . ALA A 1 74 ? -19.831 -12.219 -22.810 1.00 33.04 70 ALA A O 9
ATOM 14513 N N . TYR A 1 75 ? -20.233 -13.056 -20.760 1.00 51.22 71 TYR A N 9
ATOM 14514 C CA . TYR A 1 75 ? -20.826 -11.823 -20.254 1.00 72.43 71 TYR A CA 9
ATOM 14515 C C . TYR A 1 75 ? -19.748 -10.814 -19.875 1.00 23.22 71 TYR A C 9
ATOM 14516 O O . TYR A 1 75 ? -19.788 -9.658 -20.293 1.00 71.42 71 TYR A O 9
ATOM 14534 N N . ALA A 1 76 ? -18.781 -11.262 -19.080 1.00 33.22 72 ALA A N 9
ATOM 14535 C CA . ALA A 1 76 ? -17.688 -10.401 -18.645 1.00 52.21 72 ALA A CA 9
ATOM 14536 C C . ALA A 1 76 ? -16.849 -9.938 -19.831 1.00 74.15 72 ALA A C 9
ATOM 14537 O O . ALA A 1 76 ? -16.672 -8.739 -20.049 1.00 1.04 72 ALA A O 9
ATOM 14544 N N . VAL A 1 77 ? -16.335 -10.896 -20.596 1.00 60.21 73 VAL A N 9
ATOM 14545 C CA . VAL A 1 77 ? -15.515 -10.586 -21.761 1.00 21.35 73 VAL A CA 9
ATOM 14546 C C . VAL A 1 77 ? -16.217 -9.592 -22.679 1.00 24.21 73 VAL A C 9
ATOM 14547 O O . VAL A 1 77 ? -15.570 -8.790 -23.351 1.00 40.23 73 VAL A O 9
ATOM 14560 N N . ALA A 1 78 ? -17.544 -9.650 -22.701 1.00 31.34 74 ALA A N 9
ATOM 14561 C CA . ALA A 1 78 ? -18.334 -8.753 -23.534 1.00 34.42 74 ALA A CA 9
ATOM 14562 C C . ALA A 1 78 ? -17.945 -7.298 -23.297 1.00 13.12 74 ALA A C 9
ATOM 14563 O O . ALA A 1 78 ? -18.033 -6.466 -24.201 1.00 23.13 74 ALA A O 9
ATOM 14570 N N . HIS A 1 79 ? -17.516 -6.997 -22.075 1.00 61.02 75 HIS A N 9
ATOM 14571 C CA . HIS A 1 79 ? -17.114 -5.641 -21.719 1.00 51.23 75 HIS A CA 9
ATOM 14572 C C . HIS A 1 79 ? -15.690 -5.623 -21.170 1.00 54.31 75 HIS A C 9
ATOM 14573 O O . HIS A 1 79 ? -15.320 -4.731 -20.406 1.00 32.11 75 HIS A O 9
ATOM 14587 N N . LYS A 1 80 ? -14.898 -6.614 -21.563 1.00 11.02 76 LYS A N 9
ATOM 14588 C CA . LYS A 1 80 ? -13.515 -6.713 -21.111 1.00 43.51 76 LYS A CA 9
ATOM 14589 C C . LYS A 1 80 ? -13.432 -6.631 -19.590 1.00 15.21 76 LYS A C 9
ATOM 14590 O O . LYS A 1 80 ? -12.720 -5.790 -19.042 1.00 45.35 76 LYS A O 9
ATOM 14609 N N . ILE A 1 81 ? -14.164 -7.511 -18.914 1.00 53.24 77 ILE A N 9
ATOM 14610 C CA . ILE A 1 81 ? -14.171 -7.539 -17.457 1.00 21.24 77 ILE A CA 9
ATOM 14611 C C . ILE A 1 81 ? -13.392 -8.738 -16.927 1.00 63.05 77 ILE A C 9
ATOM 14612 O O . ILE A 1 81 ? -13.431 -9.822 -17.508 1.00 21.24 77 ILE A O 9
ATOM 14628 N N . ASP A 1 82 ? -12.685 -8.535 -15.820 1.00 51.43 78 ASP A N 9
ATOM 14629 C CA . ASP A 1 82 ? -11.899 -9.600 -15.209 1.00 21.22 78 ASP A CA 9
ATOM 14630 C C . ASP A 1 82 ? -12.805 -10.643 -14.564 1.00 74.24 78 ASP A C 9
ATOM 14631 O O . ASP A 1 82 ? -13.365 -10.416 -13.491 1.00 24.23 78 ASP A O 9
ATOM 14640 N N . TYR A 1 83 ? -12.947 -11.786 -15.225 1.00 63.20 79 TYR A N 9
ATOM 14641 C CA . TYR A 1 83 ? -13.788 -12.864 -14.718 1.00 55.21 79 TYR A CA 9
ATOM 14642 C C . TYR A 1 83 ? -12.945 -13.945 -14.051 1.00 34.50 79 TYR A C 9
ATOM 14643 O O . TYR A 1 83 ? -11.906 -14.351 -14.573 1.00 31.42 79 TYR A O 9
ATOM 14661 N N . THR A 1 84 ? -13.401 -14.411 -12.892 1.00 31.24 80 THR A N 9
ATOM 14662 C CA . THR A 1 84 ? -12.690 -15.446 -12.152 1.00 11.44 80 THR A CA 9
ATOM 14663 C C . THR A 1 84 ? -13.569 -16.673 -11.939 1.00 71.22 80 THR A C 9
ATOM 14664 O O . THR A 1 84 ? -14.646 -16.583 -11.348 1.00 62.11 80 THR A O 9
ATOM 14675 N N . VAL A 1 85 ? -13.105 -17.820 -12.424 1.00 44.15 81 VAL A N 9
ATOM 14676 C CA . VAL A 1 85 ? -13.849 -19.066 -12.286 1.00 32.21 81 VAL A CA 9
ATOM 14677 C C . VAL A 1 85 ? -13.498 -19.773 -10.982 1.00 21.44 81 VAL A C 9
ATOM 14678 O O . VAL A 1 85 ? -12.335 -20.093 -10.729 1.00 74.33 81 VAL A O 9
ATOM 14691 N N . LEU A 1 86 ? -14.510 -20.015 -10.156 1.00 31.34 82 LEU A N 9
ATOM 14692 C CA . LEU A 1 86 ? -14.309 -20.686 -8.876 1.00 52.41 82 LEU A CA 9
ATOM 14693 C C . LEU A 1 86 ? -14.892 -22.095 -8.903 1.00 33.02 82 LEU A C 9
ATOM 14694 O O . LEU A 1 86 ? -16.110 -22.274 -8.896 1.00 4.21 82 LEU A O 9
ATOM 14710 N N . GLN A 1 87 ? -14.014 -23.092 -8.931 1.00 65.21 83 GLN A N 9
ATOM 14711 C CA . GLN A 1 87 ? -14.441 -24.486 -8.957 1.00 31.44 83 GLN A CA 9
ATOM 14712 C C . GLN A 1 87 ? -14.107 -25.183 -7.642 1.00 71.42 83 GLN A C 9
ATOM 14713 O O . GLN A 1 87 ? -13.290 -24.696 -6.860 1.00 73.31 83 GLN A O 9
ATOM 14727 N N . ASP A 1 88 ? -14.744 -26.324 -7.404 1.00 70.41 84 ASP A N 9
ATOM 14728 C CA . ASP A 1 88 ? -14.514 -27.089 -6.184 1.00 22.23 84 ASP A CA 9
ATOM 14729 C C . ASP A 1 88 ? -13.026 -27.361 -5.986 1.00 62.42 84 ASP A C 9
ATOM 14730 O O . ASP A 1 88 ? -12.461 -27.047 -4.940 1.00 1.10 84 ASP A O 9
ATOM 14739 N N . ASN A 1 89 ? -12.397 -27.949 -6.999 1.00 62.12 85 ASN A N 9
ATOM 14740 C CA . ASN A 1 89 ? -10.975 -28.266 -6.935 1.00 73.44 85 ASN A CA 9
ATOM 14741 C C . ASN A 1 89 ? -10.251 -27.767 -8.183 1.00 0.04 85 ASN A C 9
ATOM 14742 O O . ASN A 1 89 ? -10.859 -27.496 -9.218 1.00 11.15 85 ASN A O 9
ATOM 14753 N N . PRO A 1 90 ? -8.919 -27.644 -8.083 1.00 3.02 86 PRO A N 9
ATOM 14754 C CA . PRO A 1 90 ? -8.082 -27.178 -9.192 1.00 72.23 86 PRO A CA 9
ATOM 14755 C C . PRO A 1 90 ? -8.000 -28.197 -10.324 1.00 72.32 86 PRO A C 9
ATOM 14756 O O . PRO A 1 90 ? -8.545 -29.296 -10.223 1.00 34.41 86 PRO A O 9
ATOM 14767 N N . ARG A 1 91 ? -7.317 -27.825 -11.402 1.00 4.33 87 ARG A N 9
ATOM 14768 C CA . ARG A 1 91 ? -7.165 -28.707 -12.553 1.00 15.24 87 ARG A CA 9
ATOM 14769 C C . ARG A 1 91 ? -5.756 -28.613 -13.128 1.00 1.52 87 ARG A C 9
ATOM 14770 O O . ARG A 1 91 ? -5.150 -27.541 -13.144 1.00 1.23 87 ARG A O 9
ATOM 14791 N N . THR A 1 92 ? -5.238 -29.742 -13.600 1.00 23.24 88 THR A N 9
ATOM 14792 C CA . THR A 1 92 ? -3.898 -29.788 -14.175 1.00 55.53 88 THR A CA 9
ATOM 14793 C C . THR A 1 92 ? -3.951 -29.713 -15.697 1.00 23.03 88 THR A C 9
ATOM 14794 O O . THR A 1 92 ? -4.923 -30.145 -16.316 1.00 55.20 88 THR A O 9
ATOM 14805 N N . ILE A 1 93 ? -2.899 -29.163 -16.293 1.00 22.43 89 ILE A N 9
ATOM 14806 C CA . ILE A 1 93 ? -2.825 -29.033 -17.744 1.00 34.25 89 ILE A CA 9
ATOM 14807 C C . ILE A 1 93 ? -1.750 -29.948 -18.323 1.00 55.21 89 ILE A C 9
ATOM 14808 O O . ILE A 1 93 ? -0.932 -30.504 -17.590 1.00 72.22 89 ILE A O 9
ATOM 14824 N N . VAL A 1 94 ? -1.759 -30.099 -19.644 1.00 4.55 90 VAL A N 9
ATOM 14825 C CA . VAL A 1 94 ? -0.783 -30.943 -20.323 1.00 30.12 90 VAL A CA 9
ATOM 14826 C C . VAL A 1 94 ? -0.232 -30.255 -21.566 1.00 44.42 90 VAL A C 9
ATOM 14827 O O . VAL A 1 94 ? -0.553 -30.615 -22.699 1.00 52.24 90 VAL A O 9
ATOM 14840 N N . PRO A 1 95 ? 0.620 -29.240 -21.354 1.00 35.44 91 PRO A N 9
ATOM 14841 C CA . PRO A 1 95 ? 1.235 -28.481 -22.446 1.00 15.33 91 PRO A CA 9
ATOM 14842 C C . PRO A 1 95 ? 2.257 -29.305 -23.222 1.00 10.43 91 PRO A C 9
ATOM 14843 O O . PRO A 1 95 ? 2.935 -30.164 -22.656 1.00 64.31 91 PRO A O 9
ATOM 14854 N N . LYS A 1 96 ? 2.363 -29.038 -24.519 1.00 32.45 92 LYS A N 9
ATOM 14855 C CA . LYS A 1 96 ? 3.304 -29.754 -25.373 1.00 21.13 92 LYS A CA 9
ATOM 14856 C C . LYS A 1 96 ? 4.274 -28.787 -26.044 1.00 45.50 92 LYS A C 9
ATOM 14857 O O . LYS A 1 96 ? 4.100 -27.570 -25.973 1.00 12.32 92 LYS A O 9
ATOM 14876 N N . SER A 1 97 ? 5.294 -29.335 -26.696 1.00 1.14 93 SER A N 9
ATOM 14877 C CA . SER A 1 97 ? 6.292 -28.521 -27.377 1.00 44.35 93 SER A CA 9
ATOM 14878 C C . SER A 1 97 ? 7.148 -29.376 -28.307 1.00 5.20 93 SER A C 9
ATOM 14879 O O . SER A 1 97 ? 7.510 -30.505 -27.974 1.00 14.51 93 SER A O 9
ATOM 14887 N N . TYR A 1 98 ? 7.470 -28.828 -29.473 1.00 24.41 94 TYR A N 9
ATOM 14888 C CA . TYR A 1 98 ? 8.283 -29.541 -30.454 1.00 14.31 94 TYR A CA 9
ATOM 14889 C C . TYR A 1 98 ? 8.902 -28.572 -31.456 1.00 75.21 94 TYR A C 9
ATOM 14890 O O . TYR A 1 98 ? 8.196 -27.932 -32.234 1.00 55.23 94 TYR A O 9
ATOM 14908 N N . ALA A 1 99 ? 10.226 -28.470 -31.431 1.00 2.03 95 ALA A N 9
ATOM 14909 C CA . ALA A 1 99 ? 10.942 -27.582 -32.337 1.00 70.45 95 ALA A CA 9
ATOM 14910 C C . ALA A 1 99 ? 10.594 -27.886 -33.791 1.00 5.24 95 ALA A C 9
ATOM 14911 O O . ALA A 1 99 ? 10.576 -29.045 -34.206 1.00 33.24 95 ALA A O 9
ATOM 14918 N N . ASP A 1 100 ? 10.320 -26.839 -34.561 1.00 12.05 96 ASP A N 9
ATOM 14919 C CA . ASP A 1 100 ? 9.973 -26.994 -35.968 1.00 62.14 96 ASP A CA 9
ATOM 14920 C C . ASP A 1 100 ? 11.221 -27.228 -36.813 1.00 24.24 96 ASP A C 9
ATOM 14921 O O . ASP A 1 100 ? 12.305 -26.745 -36.484 1.00 53.14 96 ASP A O 9
ATOM 14930 N N . ASN A 1 101 ? 11.062 -27.974 -37.902 1.00 11.54 97 ASN A N 9
ATOM 14931 C CA . ASN A 1 101 ? 12.177 -28.273 -38.792 1.00 40.23 97 ASN A CA 9
ATOM 14932 C C . ASN A 1 101 ? 12.655 -27.014 -39.509 1.00 50.41 97 ASN A C 9
ATOM 14933 O O . ASN A 1 101 ? 11.886 -26.356 -40.210 1.00 53.21 97 ASN A O 9
ATOM 14944 N N . PHE A 1 102 ? 13.930 -26.684 -39.327 1.00 70.43 98 PHE A N 9
ATOM 14945 C CA . PHE A 1 102 ? 14.511 -25.503 -39.956 1.00 33.31 98 PHE A CA 9
ATOM 14946 C C . PHE A 1 102 ? 15.708 -25.882 -40.823 1.00 12.24 98 PHE A C 9
ATOM 14947 O O . PHE A 1 102 ? 16.307 -26.943 -40.645 1.00 64.44 98 PHE A O 9
ATOM 14964 N N . THR A 1 103 ? 16.052 -25.007 -41.763 1.00 50.21 99 THR A N 9
ATOM 14965 C CA . THR A 1 103 ? 17.175 -25.248 -42.658 1.00 60.33 99 THR A CA 9
ATOM 14966 C C . THR A 1 103 ? 17.786 -23.937 -43.141 1.00 71.34 99 THR A C 9
ATOM 14967 O O . THR A 1 103 ? 17.177 -22.875 -43.018 1.00 14.40 99 THR A O 9
ATOM 14978 N N . LYS A 1 104 ? 18.991 -24.020 -43.692 1.00 44.42 100 LYS A N 9
ATOM 14979 C CA . LYS A 1 104 ? 19.685 -22.840 -44.197 1.00 71.11 100 LYS A CA 9
ATOM 14980 C C . LYS A 1 104 ? 19.408 -22.640 -45.683 1.00 61.21 100 LYS A C 9
ATOM 14981 O O . LYS A 1 104 ? 19.405 -23.586 -46.472 1.00 25.02 100 LYS A O 9
ATOM 15000 N N . PRO A 1 105 ? 19.170 -21.381 -46.079 1.00 13.24 101 PRO A N 9
ATOM 15001 C CA . PRO A 1 105 ? 18.890 -21.028 -47.474 1.00 11.25 101 PRO A CA 9
ATOM 15002 C C . PRO A 1 105 ? 20.115 -21.180 -48.367 1.00 25.34 101 PRO A C 9
ATOM 15003 O O . PRO A 1 105 ? 21.162 -21.658 -47.927 1.00 55.11 101 PRO A O 9
ATOM 15014 N N . ARG A 1 106 ? 19.981 -20.771 -49.624 1.00 55.52 102 ARG A N 9
ATOM 15015 C CA . ARG A 1 106 ? 21.078 -20.863 -50.580 1.00 13.10 102 ARG A CA 9
ATOM 15016 C C . ARG A 1 106 ? 21.574 -19.475 -50.974 1.00 53.10 102 ARG A C 9
ATOM 15017 O O . ARG A 1 106 ? 20.806 -18.646 -51.462 1.00 11.43 102 ARG A O 9
ATOM 15038 N N . ASP A 1 107 ? 22.861 -19.229 -50.758 1.00 33.21 103 ASP A N 9
ATOM 15039 C CA . ASP A 1 107 ? 23.460 -17.942 -51.090 1.00 44.32 103 ASP A CA 9
ATOM 15040 C C . ASP A 1 107 ? 24.517 -18.100 -52.180 1.00 54.31 103 ASP A C 9
ATOM 15041 O O . ASP A 1 107 ? 24.824 -19.214 -52.603 1.00 42.41 103 ASP A O 9
ATOM 15050 N N . MET A 1 108 ? 25.068 -16.977 -52.630 1.00 12.51 104 MET A N 9
ATOM 15051 C CA . MET A 1 108 ? 26.090 -16.991 -53.670 1.00 15.40 104 MET A CA 9
ATOM 15052 C C . MET A 1 108 ? 27.417 -17.501 -53.120 1.00 23.01 104 MET A C 9
ATOM 15053 O O . MET A 1 108 ? 28.082 -18.330 -53.744 1.00 74.53 104 MET A O 9
ATOM 15067 N N . MET A 1 5 ? 4.255 -3.954 -9.982 1.00 20.33 1 MET A N 10
ATOM 15068 C CA . MET A 1 5 ? 4.621 -3.290 -11.227 1.00 72.22 1 MET A CA 10
ATOM 15069 C C . MET A 1 5 ? 3.415 -3.163 -12.151 1.00 73.35 1 MET A C 10
ATOM 15070 O O . MET A 1 5 ? 3.172 -2.103 -12.728 1.00 2.01 1 MET A O 10
ATOM 15084 N N . GLN A 1 6 ? 2.663 -4.251 -12.289 1.00 32.41 2 GLN A N 10
ATOM 15085 C CA . GLN A 1 6 ? 1.482 -4.260 -13.145 1.00 4.31 2 GLN A CA 10
ATOM 15086 C C . GLN A 1 6 ? 0.461 -3.229 -12.675 1.00 12.12 2 GLN A C 10
ATOM 15087 O O . GLN A 1 6 ? 0.504 -2.777 -11.531 1.00 64.43 2 GLN A O 10
ATOM 15101 N N . GLU A 1 7 ? -0.455 -2.862 -13.566 1.00 5.21 3 GLU A N 10
ATOM 15102 C CA . GLU A 1 7 ? -1.486 -1.883 -13.242 1.00 43.40 3 GLU A CA 10
ATOM 15103 C C . GLU A 1 7 ? -2.865 -2.388 -13.654 1.00 24.23 3 GLU A C 10
ATOM 15104 O O . GLU A 1 7 ? -3.041 -2.916 -14.752 1.00 34.12 3 GLU A O 10
ATOM 15116 N N . GLN A 1 8 ? -3.838 -2.226 -12.764 1.00 55.52 4 GLN A N 10
ATOM 15117 C CA . GLN A 1 8 ? -5.201 -2.666 -13.034 1.00 61.34 4 GLN A CA 10
ATOM 15118 C C . GLN A 1 8 ? -6.025 -1.541 -13.653 1.00 2.12 4 GLN A C 10
ATOM 15119 O O . GLN A 1 8 ? -6.450 -0.616 -12.961 1.00 32.14 4 GLN A O 10
ATOM 15133 N N . VAL A 1 9 ? -6.247 -1.627 -14.961 1.00 31.24 5 VAL A N 10
ATOM 15134 C CA . VAL A 1 9 ? -7.021 -0.617 -15.673 1.00 3.52 5 VAL A CA 10
ATOM 15135 C C . VAL A 1 9 ? -8.413 -1.133 -16.015 1.00 33.30 5 VAL A C 10
ATOM 15136 O O . VAL A 1 9 ? -8.896 -0.953 -17.133 1.00 51.25 5 VAL A O 10
ATOM 15149 N N . SER A 1 10 ? -9.057 -1.775 -15.045 1.00 52.23 6 SER A N 10
ATOM 15150 C CA . SER A 1 10 ? -10.395 -2.319 -15.245 1.00 12.43 6 SER A CA 10
ATOM 15151 C C . SER A 1 10 ? -11.406 -1.620 -14.341 1.00 40.15 6 SER A C 10
ATOM 15152 O O . SER A 1 10 ? -11.055 -1.102 -13.282 1.00 23.51 6 SER A O 10
ATOM 15160 N N . ASN A 1 11 ? -12.664 -1.609 -14.770 1.00 60.23 7 ASN A N 10
ATOM 15161 C CA . ASN A 1 11 ? -13.728 -0.973 -14.003 1.00 1.43 7 ASN A CA 10
ATOM 15162 C C . ASN A 1 11 ? -14.271 -1.920 -12.937 1.00 50.03 7 ASN A C 10
ATOM 15163 O O . ASN A 1 11 ? -14.048 -1.722 -11.743 1.00 31.41 7 ASN A O 10
ATOM 15174 N N . VAL A 1 12 ? -14.984 -2.951 -13.378 1.00 24.31 8 VAL A N 10
ATOM 15175 C CA . VAL A 1 12 ? -15.558 -3.932 -12.463 1.00 52.54 8 VAL A CA 10
ATOM 15176 C C . VAL A 1 12 ? -14.972 -5.319 -12.707 1.00 71.31 8 VAL A C 10
ATOM 15177 O O . VAL A 1 12 ? -14.148 -5.508 -13.601 1.00 43.15 8 VAL A O 10
ATOM 15190 N N . ARG A 1 13 ? -15.405 -6.286 -11.905 1.00 62.51 9 ARG A N 10
ATOM 15191 C CA . ARG A 1 13 ? -14.924 -7.657 -12.032 1.00 72.35 9 ARG A CA 10
ATOM 15192 C C . ARG A 1 13 ? -16.074 -8.651 -11.902 1.00 53.10 9 ARG A C 10
ATOM 15193 O O . ARG A 1 13 ? -17.032 -8.415 -11.166 1.00 11.53 9 ARG A O 10
ATOM 15214 N N . ALA A 1 14 ? -15.973 -9.763 -12.622 1.00 42.35 10 ALA A N 10
ATOM 15215 C CA . ALA A 1 14 ? -17.003 -10.794 -12.586 1.00 31.11 10 ALA A CA 10
ATOM 15216 C C . ALA A 1 14 ? -16.575 -11.967 -11.712 1.00 32.04 10 ALA A C 10
ATOM 15217 O O . ALA A 1 14 ? -15.482 -12.509 -11.874 1.00 42.35 10 ALA A O 10
ATOM 15224 N N . ARG A 1 15 ? -17.443 -12.354 -10.783 1.00 61.11 11 ARG A N 10
ATOM 15225 C CA . ARG A 1 15 ? -17.154 -13.462 -9.881 1.00 24.23 11 ARG A CA 10
ATOM 15226 C C . ARG A 1 15 ? -17.944 -14.706 -10.277 1.00 21.23 11 ARG A C 10
ATOM 15227 O O . ARG A 1 15 ? -19.141 -14.805 -10.008 1.00 74.33 11 ARG A O 10
ATOM 15248 N N . ILE A 1 16 ? -17.265 -15.653 -10.917 1.00 72.10 12 ILE A N 10
ATOM 15249 C CA . ILE A 1 16 ? -17.904 -16.890 -11.350 1.00 32.52 12 ILE A CA 10
ATOM 15250 C C . ILE A 1 16 ? -17.484 -18.062 -10.470 1.00 3.42 12 ILE A C 10
ATOM 15251 O O . ILE A 1 16 ? -16.307 -18.422 -10.417 1.00 30.42 12 ILE A O 10
ATOM 15267 N N . TYR A 1 17 ? -18.452 -18.655 -9.782 1.00 22.24 13 TYR A N 10
ATOM 15268 C CA . TYR A 1 17 ? -18.183 -19.787 -8.902 1.00 43.22 13 TYR A CA 10
ATOM 15269 C C . TYR A 1 17 ? -19.255 -20.862 -9.054 1.00 45.33 13 TYR A C 10
ATOM 15270 O O . TYR A 1 17 ? -20.407 -20.567 -9.372 1.00 61.15 13 TYR A O 10
ATOM 15288 N N . LYS A 1 18 ? -18.867 -22.112 -8.826 1.00 13.24 14 LYS A N 10
ATOM 15289 C CA . LYS A 1 18 ? -19.792 -23.233 -8.934 1.00 25.54 14 LYS A CA 10
ATOM 15290 C C . LYS A 1 18 ? -20.003 -23.898 -7.578 1.00 5.24 14 LYS A C 10
ATOM 15291 O O . LYS A 1 18 ? -19.287 -24.825 -7.196 1.00 10.30 14 LYS A O 10
ATOM 15310 N N . PRO A 1 19 ? -21.009 -23.419 -6.832 1.00 34.20 15 PRO A N 10
ATOM 15311 C CA . PRO A 1 19 ? -21.338 -23.955 -5.508 1.00 14.15 15 PRO A CA 10
ATOM 15312 C C . PRO A 1 19 ? -21.931 -25.357 -5.579 1.00 63.45 15 PRO A C 10
ATOM 15313 O O . PRO A 1 19 ? -22.786 -25.636 -6.419 1.00 64.02 15 PRO A O 10
ATOM 15324 N N . ALA A 1 20 ? -21.472 -26.235 -4.695 1.00 24.35 16 ALA A N 10
ATOM 15325 C CA . ALA A 1 20 ? -21.959 -27.609 -4.658 1.00 14.40 16 ALA A CA 10
ATOM 15326 C C . ALA A 1 20 ? -23.380 -27.672 -4.108 1.00 30.12 16 ALA A C 10
ATOM 15327 O O . ALA A 1 20 ? -23.731 -26.944 -3.178 1.00 64.24 16 ALA A O 10
ATOM 15334 N N . LYS A 1 21 ? -24.196 -28.546 -4.689 1.00 24.45 17 LYS A N 10
ATOM 15335 C CA . LYS A 1 21 ? -25.580 -28.705 -4.256 1.00 65.13 17 LYS A CA 10
ATOM 15336 C C . LYS A 1 21 ? -26.015 -30.164 -4.358 1.00 35.32 17 LYS A C 10
ATOM 15337 O O . LYS A 1 21 ? -25.676 -30.858 -5.315 1.00 63.05 17 LYS A O 10
ATOM 15356 N N . SER A 1 22 ? -26.772 -30.621 -3.365 1.00 42.40 18 SER A N 10
ATOM 15357 C CA . SER A 1 22 ? -27.253 -31.997 -3.341 1.00 31.00 18 SER A CA 10
ATOM 15358 C C . SER A 1 22 ? -28.774 -32.043 -3.458 1.00 31.11 18 SER A C 10
ATOM 15359 O O . SER A 1 22 ? -29.423 -32.945 -2.927 1.00 51.33 18 SER A O 10
ATOM 15367 N N . THR A 1 23 ? -29.337 -31.063 -4.158 1.00 45.14 19 THR A N 10
ATOM 15368 C CA . THR A 1 23 ? -30.781 -30.989 -4.345 1.00 43.24 19 THR A CA 10
ATOM 15369 C C . THR A 1 23 ? -31.161 -31.253 -5.797 1.00 63.34 19 THR A C 10
ATOM 15370 O O . THR A 1 23 ? -31.523 -30.334 -6.531 1.00 4.30 19 THR A O 10
ATOM 15381 N N . MET A 1 24 ? -31.077 -32.515 -6.206 1.00 23.22 20 MET A N 10
ATOM 15382 C CA . MET A 1 24 ? -31.416 -32.899 -7.572 1.00 22.13 20 MET A CA 10
ATOM 15383 C C . MET A 1 24 ? -32.908 -32.722 -7.833 1.00 14.42 20 MET A C 10
ATOM 15384 O O . MET A 1 24 ? -33.715 -33.576 -7.470 1.00 72.21 20 MET A O 10
ATOM 15398 N N . GLN A 1 25 ? -33.265 -31.608 -8.463 1.00 42.20 21 GLN A N 10
ATOM 15399 C CA . GLN A 1 25 ? -34.661 -31.319 -8.771 1.00 2.40 21 GLN A CA 10
ATOM 15400 C C . GLN A 1 25 ? -35.224 -32.340 -9.753 1.00 24.21 21 GLN A C 10
ATOM 15401 O O . GLN A 1 25 ? -34.477 -32.993 -10.483 1.00 13.11 21 GLN A O 10
ATOM 15415 N N . SER A 1 26 ? -36.546 -32.476 -9.766 1.00 15.22 22 SER A N 10
ATOM 15416 C CA . SER A 1 26 ? -37.210 -33.421 -10.656 1.00 21.42 22 SER A CA 10
ATOM 15417 C C . SER A 1 26 ? -37.820 -32.702 -11.856 1.00 4.44 22 SER A C 10
ATOM 15418 O O . SER A 1 26 ? -37.716 -31.483 -11.981 1.00 72.32 22 SER A O 10
ATOM 15426 N N . GLY A 1 27 ? -38.457 -33.469 -12.735 1.00 42.55 23 GLY A N 10
ATOM 15427 C CA . GLY A 1 27 ? -39.073 -32.889 -13.914 1.00 63.35 23 GLY A CA 10
ATOM 15428 C C . GLY A 1 27 ? -38.060 -32.527 -14.982 1.00 2.45 23 GLY A C 10
ATOM 15429 O O . GLY A 1 27 ? -37.867 -33.271 -15.943 1.00 23.30 23 GLY A O 10
ATOM 15433 N N . HIS A 1 28 ? -37.410 -31.380 -14.813 1.00 4.31 24 HIS A N 10
ATOM 15434 C CA . HIS A 1 28 ? -36.410 -30.920 -15.770 1.00 71.12 24 HIS A CA 10
ATOM 15435 C C . HIS A 1 28 ? -35.018 -31.404 -15.377 1.00 51.23 24 HIS A C 10
ATOM 15436 O O . HIS A 1 28 ? -34.732 -31.613 -14.199 1.00 31.44 24 HIS A O 10
ATOM 15450 N N . SER A 1 29 ? -34.155 -31.580 -16.373 1.00 44.51 25 SER A N 10
ATOM 15451 C CA . SER A 1 29 ? -32.793 -32.044 -16.131 1.00 74.11 25 SER A CA 10
ATOM 15452 C C . SER A 1 29 ? -31.779 -30.961 -16.490 1.00 32.05 25 SER A C 10
ATOM 15453 O O . SER A 1 29 ? -30.745 -31.239 -17.096 1.00 42.12 25 SER A O 10
ATOM 15461 N N . LYS A 1 30 ? -32.084 -29.725 -16.109 1.00 4.32 26 LYS A N 10
ATOM 15462 C CA . LYS A 1 30 ? -31.200 -28.600 -16.387 1.00 52.31 26 LYS A CA 10
ATOM 15463 C C . LYS A 1 30 ? -31.624 -27.366 -15.595 1.00 63.32 26 LYS A C 10
ATOM 15464 O O . LYS A 1 30 ? -32.814 -27.070 -15.478 1.00 34.15 26 LYS A O 10
ATOM 15483 N N . LEU A 1 31 ? -30.644 -26.651 -15.054 1.00 74.35 27 LEU A N 10
ATOM 15484 C CA . LEU A 1 31 ? -30.916 -25.448 -14.275 1.00 72.52 27 LEU A CA 10
ATOM 15485 C C . LEU A 1 31 ? -29.632 -24.667 -14.012 1.00 61.45 27 LEU A C 10
ATOM 15486 O O . LEU A 1 31 ? -28.542 -25.103 -14.381 1.00 51.31 27 LEU A O 10
ATOM 15502 N N . LYS A 1 32 ? -29.770 -23.510 -13.373 1.00 43.30 28 LYS A N 10
ATOM 15503 C CA . LYS A 1 32 ? -28.621 -22.669 -13.057 1.00 72.44 28 LYS A CA 10
ATOM 15504 C C . LYS A 1 32 ? -27.544 -23.469 -12.330 1.00 74.11 28 LYS A C 10
ATOM 15505 O O . LYS A 1 32 ? -27.775 -23.987 -11.237 1.00 41.12 28 LYS A O 10
ATOM 15524 N N . ALA A 1 33 ? -26.369 -23.562 -12.942 1.00 2.42 29 ALA A N 10
ATOM 15525 C CA . ALA A 1 33 ? -25.256 -24.295 -12.350 1.00 60.14 29 ALA A CA 10
ATOM 15526 C C . ALA A 1 33 ? -24.179 -23.342 -11.843 1.00 41.11 29 ALA A C 10
ATOM 15527 O O . ALA A 1 33 ? -23.745 -23.435 -10.695 1.00 74.22 29 ALA A O 10
ATOM 15534 N N . TRP A 1 34 ? -23.751 -22.428 -12.706 1.00 53.23 30 TRP A N 10
ATOM 15535 C CA . TRP A 1 34 ? -22.723 -21.458 -12.345 1.00 43.35 30 TRP A CA 10
ATOM 15536 C C . TRP A 1 34 ? -23.344 -20.215 -11.719 1.00 50.51 30 TRP A C 10
ATOM 15537 O O . TRP A 1 34 ? -24.491 -19.872 -12.002 1.00 15.35 30 TRP A O 10
ATOM 15558 N N . LYS A 1 35 ? -22.578 -19.542 -10.865 1.00 61.23 31 LYS A N 10
ATOM 15559 C CA . LYS A 1 35 ? -23.052 -18.335 -10.199 1.00 14.01 31 LYS A CA 10
ATOM 15560 C C . LYS A 1 35 ? -22.162 -17.143 -10.536 1.00 53.41 31 LYS A C 10
ATOM 15561 O O . LYS A 1 35 ? -20.975 -17.127 -10.206 1.00 24.53 31 LYS A O 10
ATOM 15580 N N . LEU A 1 36 ? -22.742 -16.144 -11.193 1.00 23.11 32 LEU A N 10
ATOM 15581 C CA . LEU A 1 36 ? -22.001 -14.946 -11.573 1.00 12.24 32 LEU A CA 10
ATOM 15582 C C . LEU A 1 36 ? -22.336 -13.782 -10.645 1.00 43.12 32 LEU A C 10
ATOM 15583 O O . LEU A 1 36 ? -23.506 -13.499 -10.386 1.00 43.43 32 LEU A O 10
ATOM 15599 N N . GLU A 1 37 ? -21.302 -13.110 -10.149 1.00 65.23 33 GLU A N 10
ATOM 15600 C CA . GLU A 1 37 ? -21.487 -11.977 -9.252 1.00 55.31 33 GLU A CA 10
ATOM 15601 C C . GLU A 1 37 ? -20.516 -10.849 -9.591 1.00 24.45 33 GLU A C 10
ATOM 15602 O O . GLU A 1 37 ? -19.328 -10.924 -9.278 1.00 12.12 33 GLU A O 10
ATOM 15614 N N . PHE A 1 38 ? -21.031 -9.806 -10.234 1.00 4.21 34 PHE A N 10
ATOM 15615 C CA . PHE A 1 38 ? -20.210 -8.664 -10.618 1.00 42.33 34 PHE A CA 10
ATOM 15616 C C . PHE A 1 38 ? -20.096 -7.666 -9.470 1.00 30.14 34 PHE A C 10
ATOM 15617 O O . PHE A 1 38 ? -21.074 -7.387 -8.777 1.00 23.32 34 PHE A O 10
ATOM 15634 N N . GLU A 1 39 ? -18.895 -7.131 -9.276 1.00 53.20 35 GLU A N 10
ATOM 15635 C CA . GLU A 1 39 ? -18.653 -6.164 -8.211 1.00 25.53 35 GLU A CA 10
ATOM 15636 C C . GLU A 1 39 ? -19.284 -4.816 -8.545 1.00 71.34 35 GLU A C 10
ATOM 15637 O O . GLU A 1 39 ? -19.581 -4.511 -9.701 1.00 24.31 35 GLU A O 10
ATOM 15649 N N . PRO A 1 40 ? -19.495 -3.988 -7.512 1.00 2.41 36 PRO A N 10
ATOM 15650 C CA . PRO A 1 40 ? -20.092 -2.660 -7.671 1.00 13.43 36 PRO A CA 10
ATOM 15651 C C . PRO A 1 40 ? -19.161 -1.686 -8.386 1.00 5.41 36 PRO A C 10
ATOM 15652 O O . PRO A 1 40 ? -17.939 -1.805 -8.299 1.00 1.15 36 PRO A O 10
ATOM 15663 N N . SER A 1 41 ? -19.746 -0.725 -9.092 1.00 74.14 37 SER A N 10
ATOM 15664 C CA . SER A 1 41 ? -18.969 0.267 -9.826 1.00 0.55 37 SER A CA 10
ATOM 15665 C C . SER A 1 41 ? -18.901 1.582 -9.056 1.00 32.12 37 SER A C 10
ATOM 15666 O O . SER A 1 41 ? -19.424 1.692 -7.946 1.00 14.13 37 SER A O 10
ATOM 15674 N N . CYS A 1 42 ? -18.253 2.576 -9.652 1.00 14.33 38 CYS A N 10
ATOM 15675 C CA . CYS A 1 42 ? -18.115 3.885 -9.023 1.00 71.21 38 CYS A CA 10
ATOM 15676 C C . CYS A 1 42 ? -19.208 4.836 -9.500 1.00 74.12 38 CYS A C 10
ATOM 15677 O O . CYS A 1 42 ? -19.947 5.406 -8.696 1.00 41.02 38 CYS A O 10
ATOM 15685 N N . THR A 1 43 ? -19.306 5.005 -10.815 1.00 24.40 39 THR A N 10
ATOM 15686 C CA . THR A 1 43 ? -20.306 5.888 -11.401 1.00 31.02 39 THR A CA 10
ATOM 15687 C C . THR A 1 43 ? -21.718 5.405 -11.087 1.00 63.44 39 THR A C 10
ATOM 15688 O O . THR A 1 43 ? -21.926 4.234 -10.769 1.00 44.44 39 THR A O 10
ATOM 15699 N N . GLN A 1 44 ? -22.683 6.312 -11.180 1.00 72.12 40 GLN A N 10
ATOM 15700 C CA . GLN A 1 44 ? -24.076 5.977 -10.906 1.00 60.24 40 GLN A CA 10
ATOM 15701 C C . GLN A 1 44 ? -24.751 5.399 -12.146 1.00 42.31 40 GLN A C 10
ATOM 15702 O O . GLN A 1 44 ? -24.372 5.713 -13.275 1.00 61.12 40 GLN A O 10
ATOM 15716 N N . TYR A 1 45 ? -25.751 4.552 -11.929 1.00 53.22 41 TYR A N 10
ATOM 15717 C CA . TYR A 1 45 ? -26.477 3.928 -13.029 1.00 13.52 41 TYR A CA 10
ATOM 15718 C C . TYR A 1 45 ? -27.639 4.806 -13.482 1.00 75.22 41 TYR A C 10
ATOM 15719 O O . TYR A 1 45 ? -28.046 5.731 -12.779 1.00 41.44 41 TYR A O 10
ATOM 15737 N N . THR A 1 46 ? -28.171 4.508 -14.664 1.00 11.31 42 THR A N 10
ATOM 15738 C CA . THR A 1 46 ? -29.286 5.268 -15.214 1.00 33.22 42 THR A CA 10
ATOM 15739 C C . THR A 1 46 ? -30.481 5.256 -14.266 1.00 4.12 42 THR A C 10
ATOM 15740 O O . THR A 1 46 ? -30.682 4.298 -13.521 1.00 20.41 42 THR A O 10
ATOM 15751 N N . GLU A 1 47 ? -31.269 6.326 -14.300 1.00 62.03 43 GLU A N 10
ATOM 15752 C CA . GLU A 1 47 ? -32.444 6.436 -13.443 1.00 2.20 43 GLU A CA 10
ATOM 15753 C C . GLU A 1 47 ? -33.487 5.386 -13.813 1.00 14.15 43 GLU A C 10
ATOM 15754 O O . GLU A 1 47 ? -33.479 4.825 -14.908 1.00 42.34 43 GLU A O 10
ATOM 15766 N N . PRO A 1 48 ? -34.408 5.113 -12.877 1.00 32.42 44 PRO A N 10
ATOM 15767 C CA . PRO A 1 48 ? -35.476 4.129 -13.080 1.00 2.52 44 PRO A CA 10
ATOM 15768 C C . PRO A 1 48 ? -36.509 4.597 -14.100 1.00 2.25 44 PRO A C 10
ATOM 15769 O O . PRO A 1 48 ? -36.752 5.796 -14.246 1.00 44.03 44 PRO A O 10
ATOM 15780 N N . LEU A 1 49 ? -37.114 3.645 -14.800 1.00 51.41 45 LEU A N 10
ATOM 15781 C CA . LEU A 1 49 ? -38.122 3.960 -15.807 1.00 14.14 45 LEU A CA 10
ATOM 15782 C C . LEU A 1 49 ? -39.416 3.197 -15.539 1.00 61.04 45 LEU A C 10
ATOM 15783 O O . LEU A 1 49 ? -39.426 2.215 -14.797 1.00 43.22 45 LEU A O 10
ATOM 15799 N N . MET A 1 50 ? -40.504 3.654 -16.150 1.00 22.31 46 MET A N 10
ATOM 15800 C CA . MET A 1 50 ? -41.802 3.011 -15.981 1.00 14.03 46 MET A CA 10
ATOM 15801 C C . MET A 1 50 ? -41.836 1.660 -16.686 1.00 22.44 46 MET A C 10
ATOM 15802 O O . MET A 1 50 ? -40.888 1.285 -17.375 1.00 42.21 46 MET A O 10
ATOM 15816 N N . ASN A 1 51 ? -42.933 0.932 -16.509 1.00 34.44 47 ASN A N 10
ATOM 15817 C CA . ASN A 1 51 ? -43.090 -0.379 -17.128 1.00 73.44 47 ASN A CA 10
ATOM 15818 C C . ASN A 1 51 ? -44.555 -0.805 -17.139 1.00 12.11 47 ASN A C 10
ATOM 15819 O O . ASN A 1 51 ? -45.372 -0.271 -16.389 1.00 35.12 47 ASN A O 10
ATOM 15830 N N . TRP A 1 52 ? -44.880 -1.768 -17.993 1.00 45.14 48 TRP A N 10
ATOM 15831 C CA . TRP A 1 52 ? -46.246 -2.266 -18.101 1.00 62.43 48 TRP A CA 10
ATOM 15832 C C . TRP A 1 52 ? -46.305 -3.762 -17.812 1.00 21.25 48 TRP A C 10
ATOM 15833 O O . TRP A 1 52 ? -47.201 -4.462 -18.285 1.00 54.12 48 TRP A O 10
ATOM 15854 N N . THR A 1 53 ? -45.345 -4.248 -17.030 1.00 60.32 49 THR A N 10
ATOM 15855 C CA . THR A 1 53 ? -45.288 -5.661 -16.679 1.00 11.11 49 THR A CA 10
ATOM 15856 C C . THR A 1 53 ? -46.475 -6.060 -15.810 1.00 12.34 49 THR A C 10
ATOM 15857 O O . THR A 1 53 ? -47.284 -5.218 -15.423 1.00 72.03 49 THR A O 10
ATOM 15868 N N . GLY A 1 54 ? -46.573 -7.350 -15.506 1.00 4.04 50 GLY A N 10
ATOM 15869 C CA . GLY A 1 54 ? -47.663 -7.838 -14.683 1.00 35.53 50 GLY A CA 10
ATOM 15870 C C . GLY A 1 54 ? -47.648 -7.246 -13.288 1.00 12.40 50 GLY A C 10
ATOM 15871 O O . GLY A 1 54 ? -48.104 -6.121 -13.078 1.00 22.43 50 GLY A O 10
ATOM 15875 N N . SER A 1 55 ? -47.124 -8.004 -12.330 1.00 41.13 51 SER A N 10
ATOM 15876 C CA . SER A 1 55 ? -47.056 -7.550 -10.947 1.00 2.31 51 SER A CA 10
ATOM 15877 C C . SER A 1 55 ? -45.679 -7.830 -10.350 1.00 63.40 51 SER A C 10
ATOM 15878 O O . SER A 1 55 ? -45.543 -8.630 -9.423 1.00 52.24 51 SER A O 10
ATOM 15886 N N . HIS A 1 56 ? -44.661 -7.166 -10.888 1.00 13.13 52 HIS A N 10
ATOM 15887 C CA . HIS A 1 56 ? -43.295 -7.342 -10.409 1.00 5.14 52 HIS A CA 10
ATOM 15888 C C . HIS A 1 56 ? -43.007 -6.414 -9.232 1.00 22.41 52 HIS A C 10
ATOM 15889 O O . HIS A 1 56 ? -42.977 -5.193 -9.385 1.00 32.21 52 HIS A O 10
ATOM 15903 N N . ASP A 1 57 ? -42.798 -7.002 -8.059 1.00 60.01 53 ASP A N 10
ATOM 15904 C CA . ASP A 1 57 ? -42.513 -6.228 -6.856 1.00 62.23 53 ASP A CA 10
ATOM 15905 C C . ASP A 1 57 ? -41.202 -5.461 -7.002 1.00 24.15 53 ASP A C 10
ATOM 15906 O O . ASP A 1 57 ? -40.273 -5.917 -7.670 1.00 63.40 53 ASP A O 10
ATOM 15915 N N . THR A 1 58 ? -41.134 -4.292 -6.373 1.00 44.12 54 THR A N 10
ATOM 15916 C CA . THR A 1 58 ? -39.939 -3.461 -6.433 1.00 45.45 54 THR A CA 10
ATOM 15917 C C . THR A 1 58 ? -38.749 -4.158 -5.783 1.00 22.43 54 THR A C 10
ATOM 15918 O O . THR A 1 58 ? -38.612 -4.162 -4.558 1.00 64.25 54 THR A O 10
ATOM 15929 N N . LYS A 1 59 ? -37.891 -4.747 -6.608 1.00 22.52 55 LYS A N 10
ATOM 15930 C CA . LYS A 1 59 ? -36.711 -5.448 -6.113 1.00 32.15 55 LYS A CA 10
ATOM 15931 C C . LYS A 1 59 ? -35.690 -5.651 -7.228 1.00 74.41 55 LYS A C 10
ATOM 15932 O O . LYS A 1 59 ? -35.993 -6.262 -8.253 1.00 12.21 55 LYS A O 10
ATOM 15951 N N . GLN A 1 60 ? -34.484 -5.134 -7.021 1.00 23.34 56 GLN A N 10
ATOM 15952 C CA . GLN A 1 60 ? -33.420 -5.260 -8.010 1.00 21.11 56 GLN A CA 10
ATOM 15953 C C . GLN A 1 60 ? -32.508 -6.438 -7.681 1.00 14.33 56 GLN A C 10
ATOM 15954 O O . GLN A 1 60 ? -32.052 -6.584 -6.547 1.00 13.13 56 GLN A O 10
ATOM 15968 N N . GLN A 1 61 ? -32.245 -7.274 -8.680 1.00 73.41 57 GLN A N 10
ATOM 15969 C CA . GLN A 1 61 ? -31.389 -8.439 -8.495 1.00 25.22 57 GLN A CA 10
ATOM 15970 C C . GLN A 1 61 ? -29.925 -8.080 -8.726 1.00 21.24 57 GLN A C 10
ATOM 15971 O O . GLN A 1 61 ? -29.574 -7.482 -9.743 1.00 63.42 57 GLN A O 10
ATOM 15985 N N . VAL A 1 62 ? -29.073 -8.448 -7.774 1.00 5.24 58 VAL A N 10
ATOM 15986 C CA . VAL A 1 62 ? -27.646 -8.166 -7.874 1.00 41.40 58 VAL A CA 10
ATOM 15987 C C . VAL A 1 62 ? -26.865 -9.414 -8.267 1.00 45.03 58 VAL A C 10
ATOM 15988 O O . VAL A 1 62 ? -25.848 -9.331 -8.958 1.00 14.42 58 VAL A O 10
ATOM 16001 N N . CYS A 1 63 ? -27.345 -10.570 -7.824 1.00 52.11 59 CYS A N 10
ATOM 16002 C CA . CYS A 1 63 ? -26.691 -11.838 -8.130 1.00 11.34 59 CYS A CA 10
ATOM 16003 C C . CYS A 1 63 ? -27.150 -12.374 -9.481 1.00 61.32 59 CYS A C 10
ATOM 16004 O O . CYS A 1 63 ? -28.295 -12.166 -9.888 1.00 24.11 59 CYS A O 10
ATOM 16012 N N . LEU A 1 64 ? -26.252 -13.064 -10.175 1.00 5.41 60 LEU A N 10
ATOM 16013 C CA . LEU A 1 64 ? -26.564 -13.631 -11.483 1.00 54.30 60 LEU A CA 10
ATOM 16014 C C . LEU A 1 64 ? -26.246 -15.121 -11.520 1.00 61.41 60 LEU A C 10
ATOM 16015 O O . LEU A 1 64 ? -25.426 -15.611 -10.744 1.00 25.42 60 LEU A O 10
ATOM 16031 N N . SER A 1 65 ? -26.900 -15.838 -12.429 1.00 53.13 61 SER A N 10
ATOM 16032 C CA . SER A 1 65 ? -26.688 -17.274 -12.568 1.00 60.52 61 SER A CA 10
ATOM 16033 C C . SER A 1 65 ? -26.633 -17.676 -14.039 1.00 73.31 61 SER A C 10
ATOM 16034 O O . SER A 1 65 ? -27.382 -17.153 -14.865 1.00 65.05 61 SER A O 10
ATOM 16042 N N . PHE A 1 66 ? -25.741 -18.608 -14.358 1.00 73.41 62 PHE A N 10
ATOM 16043 C CA . PHE A 1 66 ? -25.588 -19.080 -15.729 1.00 44.21 62 PHE A CA 10
ATOM 16044 C C . PHE A 1 66 ? -25.567 -20.605 -15.779 1.00 73.42 62 PHE A C 10
ATOM 16045 O O . PHE A 1 66 ? -25.033 -21.262 -14.885 1.00 51.15 62 PHE A O 10
ATOM 16062 N N . THR A 1 67 ? -26.157 -21.163 -16.833 1.00 24.05 63 THR A N 10
ATOM 16063 C CA . THR A 1 67 ? -26.209 -22.610 -17.001 1.00 61.42 63 THR A CA 10
ATOM 16064 C C . THR A 1 67 ? -24.835 -23.175 -17.342 1.00 11.15 63 THR A C 10
ATOM 16065 O O . THR A 1 67 ? -24.381 -24.145 -16.734 1.00 33.12 63 THR A O 10
ATOM 16076 N N . THR A 1 68 ? -24.173 -22.561 -18.319 1.00 14.32 64 THR A N 10
ATOM 16077 C CA . THR A 1 68 ? -22.850 -23.002 -18.740 1.00 64.43 64 THR A CA 10
ATOM 16078 C C . THR A 1 68 ? -21.808 -21.915 -18.508 1.00 40.03 64 THR A C 10
ATOM 16079 O O . THR A 1 68 ? -22.134 -20.814 -18.066 1.00 12.03 64 THR A O 10
ATOM 16090 N N . ARG A 1 69 ? -20.552 -22.230 -18.811 1.00 61.42 65 ARG A N 10
ATOM 16091 C CA . ARG A 1 69 ? -19.462 -21.280 -18.635 1.00 12.21 65 ARG A CA 10
ATOM 16092 C C . ARG A 1 69 ? -19.456 -20.245 -19.756 1.00 22.32 65 ARG A C 10
ATOM 16093 O O . ARG A 1 69 ? -19.364 -19.044 -19.505 1.00 54.11 65 ARG A O 10
ATOM 16114 N N . GLU A 1 70 ? -19.554 -20.721 -20.994 1.00 13.03 66 GLU A N 10
ATOM 16115 C CA . GLU A 1 70 ? -19.559 -19.836 -22.153 1.00 42.25 66 GLU A CA 10
ATOM 16116 C C . GLU A 1 70 ? -20.573 -18.710 -21.975 1.00 20.51 66 GLU A C 10
ATOM 16117 O O . GLU A 1 70 ? -20.391 -17.608 -22.492 1.00 11.22 66 GLU A O 10
ATOM 16129 N N . LEU A 1 71 ? -21.643 -18.997 -21.240 1.00 62.25 67 LEU A N 10
ATOM 16130 C CA . LEU A 1 71 ? -22.688 -18.010 -20.994 1.00 33.13 67 LEU A CA 10
ATOM 16131 C C . LEU A 1 71 ? -22.269 -17.036 -19.898 1.00 74.03 67 LEU A C 10
ATOM 16132 O O . LEU A 1 71 ? -22.556 -15.841 -19.973 1.00 42.04 67 LEU A O 10
ATOM 16148 N N . ALA A 1 72 ? -21.587 -17.554 -18.882 1.00 14.42 68 ALA A N 10
ATOM 16149 C CA . ALA A 1 72 ? -21.125 -16.728 -17.772 1.00 44.22 68 ALA A CA 10
ATOM 16150 C C . ALA A 1 72 ? -19.975 -15.824 -18.203 1.00 24.40 68 ALA A C 10
ATOM 16151 O O . ALA A 1 72 ? -20.105 -14.600 -18.209 1.00 71.22 68 ALA A O 10
ATOM 16158 N N . ILE A 1 73 ? -18.850 -16.434 -18.562 1.00 64.21 69 ILE A N 10
ATOM 16159 C CA . ILE A 1 73 ? -17.678 -15.684 -18.994 1.00 54.00 69 ILE A CA 10
ATOM 16160 C C . ILE A 1 73 ? -18.039 -14.682 -20.086 1.00 21.31 69 ILE A C 10
ATOM 16161 O O . ILE A 1 73 ? -17.434 -13.615 -20.188 1.00 32.23 69 ILE A O 10
ATOM 16177 N N . ALA A 1 74 ? -19.031 -15.033 -20.898 1.00 15.41 70 ALA A N 10
ATOM 16178 C CA . ALA A 1 74 ? -19.476 -14.162 -21.980 1.00 51.31 70 ALA A CA 10
ATOM 16179 C C . ALA A 1 74 ? -19.759 -12.753 -21.470 1.00 44.01 70 ALA A C 10
ATOM 16180 O O . ALA A 1 74 ? -19.321 -11.768 -22.064 1.00 74.13 70 ALA A O 10
ATOM 16187 N N . TYR A 1 75 ? -20.494 -12.665 -20.367 1.00 64.32 71 TYR A N 10
ATOM 16188 C CA . TYR A 1 75 ? -20.839 -11.376 -19.779 1.00 73.11 71 TYR A CA 10
ATOM 16189 C C . TYR A 1 75 ? -19.593 -10.520 -19.576 1.00 1.23 71 TYR A C 10
ATOM 16190 O O . TYR A 1 75 ? -19.550 -9.359 -19.982 1.00 63.33 71 TYR A O 10
ATOM 16208 N N . ALA A 1 76 ? -18.581 -11.102 -18.941 1.00 45.34 72 ALA A N 10
ATOM 16209 C CA . ALA A 1 76 ? -17.332 -10.395 -18.684 1.00 50.44 72 ALA A CA 10
ATOM 16210 C C . ALA A 1 76 ? -16.632 -10.025 -19.988 1.00 61.15 72 ALA A C 10
ATOM 16211 O O . ALA A 1 76 ? -16.326 -8.858 -20.231 1.00 22.21 72 ALA A O 10
ATOM 16218 N N . VAL A 1 77 ? -16.381 -11.028 -20.824 1.00 51.24 73 VAL A N 10
ATOM 16219 C CA . VAL A 1 77 ? -15.717 -10.808 -22.104 1.00 75.31 73 VAL A CA 10
ATOM 16220 C C . VAL A 1 77 ? -16.404 -9.700 -22.896 1.00 32.34 73 VAL A C 10
ATOM 16221 O O . VAL A 1 77 ? -15.763 -8.984 -23.664 1.00 74.31 73 VAL A O 10
ATOM 16234 N N . ALA A 1 78 ? -17.712 -9.564 -22.702 1.00 62.44 74 ALA A N 10
ATOM 16235 C CA . ALA A 1 78 ? -18.486 -8.543 -23.395 1.00 41.44 74 ALA A CA 10
ATOM 16236 C C . ALA A 1 78 ? -17.854 -7.165 -23.223 1.00 52.11 74 ALA A C 10
ATOM 16237 O O . ALA A 1 78 ? -17.881 -6.341 -24.137 1.00 55.40 74 ALA A O 10
ATOM 16244 N N . HIS A 1 79 ? -17.287 -6.922 -22.047 1.00 3.43 75 HIS A N 10
ATOM 16245 C CA . HIS A 1 79 ? -16.648 -5.644 -21.754 1.00 64.03 75 HIS A CA 10
ATOM 16246 C C . HIS A 1 79 ? -15.218 -5.850 -21.264 1.00 21.43 75 HIS A C 10
ATOM 16247 O O . HIS A 1 79 ? -14.674 -5.018 -20.537 1.00 73.24 75 HIS A O 10
ATOM 16261 N N . LYS A 1 80 ? -14.616 -6.964 -21.664 1.00 4.22 76 LYS A N 10
ATOM 16262 C CA . LYS A 1 80 ? -13.249 -7.280 -21.266 1.00 25.13 76 LYS A CA 10
ATOM 16263 C C . LYS A 1 80 ? -13.091 -7.201 -19.751 1.00 14.15 76 LYS A C 10
ATOM 16264 O O . LYS A 1 80 ? -12.125 -6.627 -19.248 1.00 50.32 76 LYS A O 10
ATOM 16283 N N . ILE A 1 81 ? -14.045 -7.780 -19.030 1.00 13.21 77 ILE A N 10
ATOM 16284 C CA . ILE A 1 81 ? -14.010 -7.776 -17.573 1.00 2.24 77 ILE A CA 10
ATOM 16285 C C . ILE A 1 81 ? -13.290 -9.009 -17.037 1.00 32.21 77 ILE A C 10
ATOM 16286 O O . ILE A 1 81 ? -13.431 -10.106 -17.578 1.00 44.10 77 ILE A O 10
ATOM 16302 N N . ASP A 1 82 ? -12.522 -8.822 -15.970 1.00 22.31 78 ASP A N 10
ATOM 16303 C CA . ASP A 1 82 ? -11.783 -9.921 -15.358 1.00 14.23 78 ASP A CA 10
ATOM 16304 C C . ASP A 1 82 ? -12.729 -10.879 -14.639 1.00 51.50 78 ASP A C 10
ATOM 16305 O O . ASP A 1 82 ? -13.268 -10.556 -13.581 1.00 30.41 78 ASP A O 10
ATOM 16314 N N . TYR A 1 83 ? -12.925 -12.056 -15.223 1.00 11.44 79 TYR A N 10
ATOM 16315 C CA . TYR A 1 83 ? -13.807 -13.059 -14.640 1.00 21.11 79 TYR A CA 10
ATOM 16316 C C . TYR A 1 83 ? -13.005 -14.144 -13.928 1.00 60.22 79 TYR A C 10
ATOM 16317 O O . TYR A 1 83 ? -12.063 -14.706 -14.488 1.00 44.10 79 TYR A O 10
ATOM 16335 N N . THR A 1 84 ? -13.385 -14.435 -12.688 1.00 23.21 80 THR A N 10
ATOM 16336 C CA . THR A 1 84 ? -12.702 -15.452 -11.898 1.00 33.31 80 THR A CA 10
ATOM 16337 C C . THR A 1 84 ? -13.542 -16.718 -11.789 1.00 25.55 80 THR A C 10
ATOM 16338 O O . THR A 1 84 ? -14.741 -16.660 -11.516 1.00 22.24 80 THR A O 10
ATOM 16349 N N . VAL A 1 85 ? -12.905 -17.866 -12.003 1.00 33.24 81 VAL A N 10
ATOM 16350 C CA . VAL A 1 85 ? -13.594 -19.149 -11.926 1.00 10.04 81 VAL A CA 10
ATOM 16351 C C . VAL A 1 85 ? -13.222 -19.897 -10.651 1.00 50.00 81 VAL A C 10
ATOM 16352 O O . VAL A 1 85 ? -12.089 -20.354 -10.493 1.00 43.23 81 VAL A O 10
ATOM 16365 N N . LEU A 1 86 ? -14.183 -20.019 -9.742 1.00 21.14 82 LEU A N 10
ATOM 16366 C CA . LEU A 1 86 ? -13.958 -20.714 -8.478 1.00 41.04 82 LEU A CA 10
ATOM 16367 C C . LEU A 1 86 ? -14.707 -22.042 -8.446 1.00 30.22 82 LEU A C 10
ATOM 16368 O O . LEU A 1 86 ? -15.936 -22.073 -8.508 1.00 61.41 82 LEU A O 10
ATOM 16384 N N . GLN A 1 87 ? -13.959 -23.136 -8.346 1.00 10.31 83 GLN A N 10
ATOM 16385 C CA . GLN A 1 87 ? -14.554 -24.466 -8.303 1.00 43.50 83 GLN A CA 10
ATOM 16386 C C . GLN A 1 87 ? -14.218 -25.170 -6.993 1.00 22.42 83 GLN A C 10
ATOM 16387 O O . GLN A 1 87 ? -13.091 -25.092 -6.505 1.00 3.21 83 GLN A O 10
ATOM 16401 N N . ASP A 1 88 ? -15.205 -25.856 -6.426 1.00 73.40 84 ASP A N 10
ATOM 16402 C CA . ASP A 1 88 ? -15.015 -26.575 -5.172 1.00 70.12 84 ASP A CA 10
ATOM 16403 C C . ASP A 1 88 ? -15.709 -27.933 -5.213 1.00 0.21 84 ASP A C 10
ATOM 16404 O O . ASP A 1 88 ? -16.888 -28.028 -5.551 1.00 51.31 84 ASP A O 10
ATOM 16413 N N . ASN A 1 89 ? -14.969 -28.982 -4.867 1.00 54.45 85 ASN A N 10
ATOM 16414 C CA . ASN A 1 89 ? -15.513 -30.335 -4.866 1.00 52.44 85 ASN A CA 10
ATOM 16415 C C . ASN A 1 89 ? -16.120 -30.677 -6.223 1.00 24.20 85 ASN A C 10
ATOM 16416 O O . ASN A 1 89 ? -17.338 -30.738 -6.389 1.00 25.24 85 ASN A O 10
ATOM 16427 N N . PRO A 1 90 ? -15.251 -30.907 -7.219 1.00 2.41 86 PRO A N 10
ATOM 16428 C CA . PRO A 1 90 ? -15.678 -31.249 -8.579 1.00 3.02 86 PRO A CA 10
ATOM 16429 C C . PRO A 1 90 ? -16.291 -32.643 -8.661 1.00 53.33 86 PRO A C 10
ATOM 16430 O O . PRO A 1 90 ? -15.726 -33.610 -8.149 1.00 73.22 86 PRO A O 10
ATOM 16441 N N . ARG A 1 91 ? -17.449 -32.739 -9.307 1.00 43.35 87 ARG A N 10
ATOM 16442 C CA . ARG A 1 91 ? -18.137 -34.015 -9.455 1.00 70.30 87 ARG A CA 10
ATOM 16443 C C . ARG A 1 91 ? -18.592 -34.224 -10.896 1.00 43.52 87 ARG A C 10
ATOM 16444 O O . ARG A 1 91 ? -19.116 -33.309 -11.533 1.00 73.21 87 ARG A O 10
ATOM 16465 N N . THR A 1 92 ? -18.386 -35.434 -11.407 1.00 51.43 88 THR A N 10
ATOM 16466 C CA . THR A 1 92 ? -18.772 -35.763 -12.774 1.00 13.33 88 THR A CA 10
ATOM 16467 C C . THR A 1 92 ? -18.912 -37.270 -12.958 1.00 1.14 88 THR A C 10
ATOM 16468 O O . THR A 1 92 ? -18.075 -38.042 -12.488 1.00 2.21 88 THR A O 10
ATOM 16479 N N . ILE A 1 93 ? -19.972 -37.681 -13.643 1.00 61.52 89 ILE A N 10
ATOM 16480 C CA . ILE A 1 93 ? -20.219 -39.096 -13.891 1.00 41.12 89 ILE A CA 10
ATOM 16481 C C . ILE A 1 93 ? -20.915 -39.307 -15.232 1.00 0.13 89 ILE A C 10
ATOM 16482 O O . ILE A 1 93 ? -21.409 -38.359 -15.843 1.00 35.53 89 ILE A O 10
ATOM 16498 N N . VAL A 1 94 ? -20.953 -40.557 -15.683 1.00 43.40 90 VAL A N 10
ATOM 16499 C CA . VAL A 1 94 ? -21.591 -40.893 -16.949 1.00 62.43 90 VAL A CA 10
ATOM 16500 C C . VAL A 1 94 ? -22.571 -42.049 -16.782 1.00 32.15 90 VAL A C 10
ATOM 16501 O O . VAL A 1 94 ? -22.325 -43.172 -17.223 1.00 31.55 90 VAL A O 10
ATOM 16514 N N . PRO A 1 95 ? -23.709 -41.770 -16.129 1.00 2.11 91 PRO A N 10
ATOM 16515 C CA . PRO A 1 95 ? -24.750 -42.774 -15.887 1.00 65.14 91 PRO A CA 10
ATOM 16516 C C . PRO A 1 95 ? -25.470 -43.182 -17.168 1.00 52.44 91 PRO A C 10
ATOM 16517 O O . PRO A 1 95 ? -25.674 -42.363 -18.065 1.00 50.05 91 PRO A O 10
ATOM 16528 N N . LYS A 1 96 ? -25.853 -44.451 -17.248 1.00 24.21 92 LYS A N 10
ATOM 16529 C CA . LYS A 1 96 ? -26.552 -44.968 -18.418 1.00 44.12 92 LYS A CA 10
ATOM 16530 C C . LYS A 1 96 ? -28.062 -44.839 -18.251 1.00 73.02 92 LYS A C 10
ATOM 16531 O O . LYS A 1 96 ? -28.715 -45.731 -17.711 1.00 14.23 92 LYS A O 10
ATOM 16550 N N . SER A 1 97 ? -28.611 -43.722 -18.719 1.00 31.01 93 SER A N 10
ATOM 16551 C CA . SER A 1 97 ? -30.045 -43.475 -18.619 1.00 64.10 93 SER A CA 10
ATOM 16552 C C . SER A 1 97 ? -30.838 -44.599 -19.280 1.00 62.01 93 SER A C 10
ATOM 16553 O O . SER A 1 97 ? -30.675 -44.872 -20.469 1.00 24.21 93 SER A O 10
ATOM 16561 N N . TYR A 1 98 ? -31.695 -45.247 -18.499 1.00 51.05 94 TYR A N 10
ATOM 16562 C CA . TYR A 1 98 ? -32.511 -46.343 -19.007 1.00 22.44 94 TYR A CA 10
ATOM 16563 C C . TYR A 1 98 ? -33.751 -46.546 -18.140 1.00 4.03 94 TYR A C 10
ATOM 16564 O O . TYR A 1 98 ? -33.651 -46.940 -16.978 1.00 53.21 94 TYR A O 10
ATOM 16582 N N . ALA A 1 99 ? -34.918 -46.275 -18.715 1.00 13.54 95 ALA A N 10
ATOM 16583 C CA . ALA A 1 99 ? -36.177 -46.429 -17.997 1.00 22.20 95 ALA A CA 10
ATOM 16584 C C . ALA A 1 99 ? -36.318 -47.839 -17.434 1.00 74.11 95 ALA A C 10
ATOM 16585 O O . ALA A 1 99 ? -35.666 -48.773 -17.901 1.00 54.01 95 ALA A O 10
ATOM 16592 N N . ASP A 1 100 ? -37.173 -47.986 -16.428 1.00 31.10 96 ASP A N 10
ATOM 16593 C CA . ASP A 1 100 ? -37.401 -49.282 -15.801 1.00 4.53 96 ASP A CA 10
ATOM 16594 C C . ASP A 1 100 ? -38.888 -49.613 -15.758 1.00 35.31 96 ASP A C 10
ATOM 16595 O O . ASP A 1 100 ? -39.681 -48.879 -15.168 1.00 20.04 96 ASP A O 10
ATOM 16604 N N . ASN A 1 101 ? -39.263 -50.721 -16.390 1.00 42.12 97 ASN A N 10
ATOM 16605 C CA . ASN A 1 101 ? -40.656 -51.147 -16.426 1.00 35.22 97 ASN A CA 10
ATOM 16606 C C . ASN A 1 101 ? -41.525 -50.109 -17.130 1.00 12.44 97 ASN A C 10
ATOM 16607 O O . ASN A 1 101 ? -42.703 -49.947 -16.808 1.00 4.43 97 ASN A O 10
ATOM 16618 N N . PHE A 1 102 ? -40.936 -49.407 -18.092 1.00 41.21 98 PHE A N 10
ATOM 16619 C CA . PHE A 1 102 ? -41.655 -48.383 -18.842 1.00 74.11 98 PHE A CA 10
ATOM 16620 C C . PHE A 1 102 ? -42.006 -48.880 -20.241 1.00 50.41 98 PHE A C 10
ATOM 16621 O O . PHE A 1 102 ? -41.128 -49.070 -21.084 1.00 73.45 98 PHE A O 10
ATOM 16638 N N . THR A 1 103 ? -43.297 -49.090 -20.482 1.00 14.54 99 THR A N 10
ATOM 16639 C CA . THR A 1 103 ? -43.765 -49.565 -21.777 1.00 71.34 99 THR A CA 10
ATOM 16640 C C . THR A 1 103 ? -44.969 -48.762 -22.256 1.00 24.04 99 THR A C 10
ATOM 16641 O O . THR A 1 103 ? -45.881 -48.470 -21.482 1.00 43.40 99 THR A O 10
ATOM 16652 N N . LYS A 1 104 ? -44.967 -48.408 -23.536 1.00 62.24 100 LYS A N 10
ATOM 16653 C CA . LYS A 1 104 ? -46.060 -47.640 -24.120 1.00 52.15 100 LYS A CA 10
ATOM 16654 C C . LYS A 1 104 ? -46.394 -48.146 -25.520 1.00 11.23 100 LYS A C 10
ATOM 16655 O O . LYS A 1 104 ? -46.085 -47.508 -26.527 1.00 1.22 100 LYS A O 10
ATOM 16674 N N . PRO A 1 105 ? -47.041 -49.318 -25.587 1.00 62.34 101 PRO A N 10
ATOM 16675 C CA . PRO A 1 105 ? -47.433 -49.935 -26.859 1.00 14.33 101 PRO A CA 10
ATOM 16676 C C . PRO A 1 105 ? -48.551 -49.165 -27.555 1.00 12.14 101 PRO A C 10
ATOM 16677 O O . PRO A 1 105 ? -49.118 -48.230 -26.992 1.00 13.25 101 PRO A O 10
ATOM 16688 N N . ARG A 1 106 ? -48.863 -49.567 -28.783 1.00 42.53 102 ARG A N 10
ATOM 16689 C CA . ARG A 1 106 ? -49.912 -48.914 -29.556 1.00 63.24 102 ARG A CA 10
ATOM 16690 C C . ARG A 1 106 ? -51.190 -49.747 -29.548 1.00 72.34 102 ARG A C 10
ATOM 16691 O O . ARG A 1 106 ? -51.283 -50.767 -30.231 1.00 22.33 102 ARG A O 10
ATOM 16712 N N . ASP A 1 107 ? -52.173 -49.305 -28.773 1.00 15.43 103 ASP A N 10
ATOM 16713 C CA . ASP A 1 107 ? -53.447 -50.008 -28.675 1.00 52.24 103 ASP A CA 10
ATOM 16714 C C . ASP A 1 107 ? -54.606 -49.022 -28.572 1.00 52.34 103 ASP A C 10
ATOM 16715 O O . ASP A 1 107 ? -54.486 -47.970 -27.943 1.00 64.22 103 ASP A O 10
ATOM 16724 N N . MET A 1 108 ? -55.729 -49.368 -29.195 1.00 4.52 104 MET A N 10
ATOM 16725 C CA . MET A 1 108 ? -56.909 -48.512 -29.172 1.00 63.51 104 MET A CA 10
ATOM 16726 C C . MET A 1 108 ? -57.784 -48.825 -27.962 1.00 45.14 104 MET A C 10
ATOM 16727 O O . MET A 1 108 ? -57.753 -49.936 -27.431 1.00 43.12 104 MET A O 10
ATOM 16741 N N . MET A 1 5 ? -1.975 -4.470 3.709 1.00 54.21 1 MET A N 11
ATOM 16742 C CA . MET A 1 5 ? -1.754 -4.126 2.310 1.00 73.34 1 MET A CA 11
ATOM 16743 C C . MET A 1 5 ? -3.073 -3.790 1.618 1.00 45.22 1 MET A C 11
ATOM 16744 O O . MET A 1 5 ? -4.037 -4.549 1.700 1.00 33.12 1 MET A O 11
ATOM 16758 N N . GLN A 1 6 ? -3.104 -2.647 0.939 1.00 73.11 2 GLN A N 11
ATOM 16759 C CA . GLN A 1 6 ? -4.305 -2.211 0.236 1.00 64.03 2 GLN A CA 11
ATOM 16760 C C . GLN A 1 6 ? -4.028 -2.032 -1.254 1.00 43.50 2 GLN A C 11
ATOM 16761 O O . GLN A 1 6 ? -2.873 -1.976 -1.677 1.00 52.30 2 GLN A O 11
ATOM 16775 N N . GLU A 1 7 ? -5.094 -1.944 -2.043 1.00 43.23 3 GLU A N 11
ATOM 16776 C CA . GLU A 1 7 ? -4.963 -1.771 -3.485 1.00 32.03 3 GLU A CA 11
ATOM 16777 C C . GLU A 1 7 ? -6.085 -0.893 -4.032 1.00 1.24 3 GLU A C 11
ATOM 16778 O O . GLU A 1 7 ? -6.958 -0.450 -3.287 1.00 14.11 3 GLU A O 11
ATOM 16790 N N . GLN A 1 8 ? -6.051 -0.645 -5.337 1.00 71.34 4 GLN A N 11
ATOM 16791 C CA . GLN A 1 8 ? -7.064 0.182 -5.983 1.00 60.31 4 GLN A CA 11
ATOM 16792 C C . GLN A 1 8 ? -7.740 -0.575 -7.122 1.00 21.44 4 GLN A C 11
ATOM 16793 O O . GLN A 1 8 ? -7.170 -1.512 -7.682 1.00 12.14 4 GLN A O 11
ATOM 16807 N N . VAL A 1 9 ? -8.957 -0.162 -7.459 1.00 71.31 5 VAL A N 11
ATOM 16808 C CA . VAL A 1 9 ? -9.710 -0.801 -8.532 1.00 32.51 5 VAL A CA 11
ATOM 16809 C C . VAL A 1 9 ? -10.407 0.234 -9.407 1.00 44.42 5 VAL A C 11
ATOM 16810 O O . VAL A 1 9 ? -10.917 1.239 -8.911 1.00 44.34 5 VAL A O 11
ATOM 16823 N N . SER A 1 10 ? -10.425 -0.017 -10.712 1.00 64.11 6 SER A N 11
ATOM 16824 C CA . SER A 1 10 ? -11.055 0.896 -11.658 1.00 74.31 6 SER A CA 11
ATOM 16825 C C . SER A 1 10 ? -12.303 0.266 -12.272 1.00 24.22 6 SER A C 11
ATOM 16826 O O . SER A 1 10 ? -13.427 0.630 -11.931 1.00 62.22 6 SER A O 11
ATOM 16834 N N . ASN A 1 11 ? -12.093 -0.683 -13.180 1.00 52.50 7 ASN A N 11
ATOM 16835 C CA . ASN A 1 11 ? -13.199 -1.364 -13.842 1.00 71.14 7 ASN A CA 11
ATOM 16836 C C . ASN A 1 11 ? -13.845 -2.386 -12.911 1.00 23.10 7 ASN A C 11
ATOM 16837 O O . ASN A 1 11 ? -13.303 -2.708 -11.854 1.00 24.53 7 ASN A O 11
ATOM 16848 N N . VAL A 1 12 ? -15.006 -2.893 -13.312 1.00 11.41 8 VAL A N 11
ATOM 16849 C CA . VAL A 1 12 ? -15.725 -3.879 -12.515 1.00 73.10 8 VAL A CA 11
ATOM 16850 C C . VAL A 1 12 ? -15.026 -5.233 -12.555 1.00 53.30 8 VAL A C 11
ATOM 16851 O O . VAL A 1 12 ? -13.979 -5.384 -13.185 1.00 15.43 8 VAL A O 11
ATOM 16864 N N . ARG A 1 13 ? -15.614 -6.216 -11.880 1.00 3.41 9 ARG A N 11
ATOM 16865 C CA . ARG A 1 13 ? -15.046 -7.559 -11.838 1.00 14.02 9 ARG A CA 11
ATOM 16866 C C . ARG A 1 13 ? -16.148 -8.614 -11.846 1.00 63.42 9 ARG A C 11
ATOM 16867 O O . ARG A 1 13 ? -17.221 -8.411 -11.280 1.00 52.31 9 ARG A O 11
ATOM 16888 N N . ALA A 1 14 ? -15.873 -9.743 -12.493 1.00 11.13 10 ALA A N 11
ATOM 16889 C CA . ALA A 1 14 ? -16.839 -10.831 -12.574 1.00 74.31 10 ALA A CA 11
ATOM 16890 C C . ALA A 1 14 ? -16.402 -12.018 -11.722 1.00 51.03 10 ALA A C 11
ATOM 16891 O O . ALA A 1 14 ? -15.290 -12.523 -11.869 1.00 4.50 10 ALA A O 11
ATOM 16898 N N . ARG A 1 15 ? -17.285 -12.458 -10.832 1.00 33.04 11 ARG A N 11
ATOM 16899 C CA . ARG A 1 15 ? -16.989 -13.585 -9.955 1.00 73.03 11 ARG A CA 11
ATOM 16900 C C . ARG A 1 15 ? -17.785 -14.819 -10.369 1.00 10.23 11 ARG A C 11
ATOM 16901 O O . ARG A 1 15 ? -18.980 -14.922 -10.089 1.00 54.11 11 ARG A O 11
ATOM 16922 N N . ILE A 1 16 ? -17.115 -15.754 -11.035 1.00 41.55 12 ILE A N 11
ATOM 16923 C CA . ILE A 1 16 ? -17.760 -16.981 -11.486 1.00 41.44 12 ILE A CA 11
ATOM 16924 C C . ILE A 1 16 ? -17.560 -18.108 -10.479 1.00 61.23 12 ILE A C 11
ATOM 16925 O O . ILE A 1 16 ? -16.490 -18.241 -9.885 1.00 14.51 12 ILE A O 11
ATOM 16941 N N . TYR A 1 17 ? -18.595 -18.919 -10.296 1.00 31.35 13 TYR A N 11
ATOM 16942 C CA . TYR A 1 17 ? -18.534 -20.038 -9.361 1.00 43.41 13 TYR A CA 11
ATOM 16943 C C . TYR A 1 17 ? -19.264 -21.255 -9.919 1.00 60.20 13 TYR A C 11
ATOM 16944 O O . TYR A 1 17 ? -20.406 -21.158 -10.367 1.00 72.44 13 TYR A O 11
ATOM 16962 N N . LYS A 1 18 ? -18.596 -22.403 -9.888 1.00 64.04 14 LYS A N 11
ATOM 16963 C CA . LYS A 1 18 ? -19.179 -23.642 -10.388 1.00 20.43 14 LYS A CA 11
ATOM 16964 C C . LYS A 1 18 ? -20.133 -24.247 -9.362 1.00 42.03 14 LYS A C 11
ATOM 16965 O O . LYS A 1 18 ? -19.998 -24.041 -8.156 1.00 71.30 14 LYS A O 11
ATOM 16984 N N . PRO A 1 19 ? -21.121 -25.012 -9.851 1.00 5.14 15 PRO A N 11
ATOM 16985 C CA . PRO A 1 19 ? -22.114 -25.664 -8.993 1.00 61.50 15 PRO A CA 11
ATOM 16986 C C . PRO A 1 19 ? -21.514 -26.795 -8.167 1.00 21.35 15 PRO A C 11
ATOM 16987 O O . PRO A 1 19 ? -20.476 -27.353 -8.522 1.00 2.12 15 PRO A O 11
ATOM 16998 N N . ALA A 1 20 ? -22.174 -27.130 -7.062 1.00 3.11 16 ALA A N 11
ATOM 16999 C CA . ALA A 1 20 ? -21.705 -28.197 -6.186 1.00 55.21 16 ALA A CA 11
ATOM 17000 C C . ALA A 1 20 ? -21.819 -29.556 -6.867 1.00 73.43 16 ALA A C 11
ATOM 17001 O O . ALA A 1 20 ? -22.537 -29.709 -7.856 1.00 42.23 16 ALA A O 11
ATOM 17008 N N . LYS A 1 21 ? -21.106 -30.542 -6.334 1.00 73.10 17 LYS A N 11
ATOM 17009 C CA . LYS A 1 21 ? -21.126 -31.890 -6.889 1.00 73.10 17 LYS A CA 11
ATOM 17010 C C . LYS A 1 21 ? -22.383 -32.639 -6.455 1.00 4.42 17 LYS A C 11
ATOM 17011 O O . LYS A 1 21 ? -22.946 -33.421 -7.219 1.00 62.02 17 LYS A O 11
ATOM 17030 N N . SER A 1 22 ? -22.817 -32.392 -5.223 1.00 13.23 18 SER A N 11
ATOM 17031 C CA . SER A 1 22 ? -24.005 -33.044 -4.686 1.00 73.23 18 SER A CA 11
ATOM 17032 C C . SER A 1 22 ? -25.164 -32.057 -4.574 1.00 4.11 18 SER A C 11
ATOM 17033 O O . SER A 1 22 ? -25.429 -31.511 -3.503 1.00 34.23 18 SER A O 11
ATOM 17041 N N . THR A 1 23 ? -25.850 -31.832 -5.690 1.00 33.31 19 THR A N 11
ATOM 17042 C CA . THR A 1 23 ? -26.979 -30.911 -5.719 1.00 53.01 19 THR A CA 11
ATOM 17043 C C . THR A 1 23 ? -28.304 -31.661 -5.634 1.00 34.45 19 THR A C 11
ATOM 17044 O O . THR A 1 23 ? -29.294 -31.262 -6.245 1.00 72.21 19 THR A O 11
ATOM 17055 N N . MET A 1 24 ? -28.315 -32.749 -4.869 1.00 44.14 20 MET A N 11
ATOM 17056 C CA . MET A 1 24 ? -29.519 -33.554 -4.703 1.00 41.41 20 MET A CA 11
ATOM 17057 C C . MET A 1 24 ? -30.194 -33.252 -3.368 1.00 62.22 20 MET A C 11
ATOM 17058 O O . MET A 1 24 ? -30.282 -34.117 -2.498 1.00 64.42 20 MET A O 11
ATOM 17072 N N . GLN A 1 25 ? -30.668 -32.019 -3.215 1.00 33.55 21 GLN A N 11
ATOM 17073 C CA . GLN A 1 25 ? -31.334 -31.605 -1.986 1.00 31.32 21 GLN A CA 11
ATOM 17074 C C . GLN A 1 25 ? -32.843 -31.518 -2.187 1.00 72.24 21 GLN A C 11
ATOM 17075 O O . GLN A 1 25 ? -33.615 -32.105 -1.428 1.00 71.31 21 GLN A O 11
ATOM 17089 N N . SER A 1 26 ? -33.257 -30.783 -3.213 1.00 52.13 22 SER A N 11
ATOM 17090 C CA . SER A 1 26 ? -34.675 -30.616 -3.512 1.00 44.40 22 SER A CA 11
ATOM 17091 C C . SER A 1 26 ? -35.028 -31.255 -4.852 1.00 3.33 22 SER A C 11
ATOM 17092 O O . SER A 1 26 ? -35.666 -32.305 -4.903 1.00 13.34 22 SER A O 11
ATOM 17100 N N . GLY A 1 27 ? -34.604 -30.612 -5.936 1.00 12.33 23 GLY A N 11
ATOM 17101 C CA . GLY A 1 27 ? -34.884 -31.131 -7.262 1.00 21.15 23 GLY A CA 11
ATOM 17102 C C . GLY A 1 27 ? -33.938 -30.582 -8.311 1.00 51.00 23 GLY A C 11
ATOM 17103 O O . GLY A 1 27 ? -32.932 -29.952 -7.982 1.00 32.43 23 GLY A O 11
ATOM 17107 N N . HIS A 1 28 ? -34.258 -30.822 -9.579 1.00 55.15 24 HIS A N 11
ATOM 17108 C CA . HIS A 1 28 ? -33.429 -30.346 -10.680 1.00 22.53 24 HIS A CA 11
ATOM 17109 C C . HIS A 1 28 ? -34.249 -29.511 -11.658 1.00 71.41 24 HIS A C 11
ATOM 17110 O O . HIS A 1 28 ? -35.396 -29.840 -11.960 1.00 73.12 24 HIS A O 11
ATOM 17124 N N . SER A 1 29 ? -33.654 -28.428 -12.148 1.00 12.31 25 SER A N 11
ATOM 17125 C CA . SER A 1 29 ? -34.332 -27.543 -13.088 1.00 43.30 25 SER A CA 11
ATOM 17126 C C . SER A 1 29 ? -33.390 -27.123 -14.213 1.00 55.44 25 SER A C 11
ATOM 17127 O O . SER A 1 29 ? -32.231 -27.533 -14.255 1.00 21.40 25 SER A O 11
ATOM 17135 N N . LYS A 1 30 ? -33.899 -26.300 -15.125 1.00 12.33 26 LYS A N 11
ATOM 17136 C CA . LYS A 1 30 ? -33.106 -25.821 -16.250 1.00 51.31 26 LYS A CA 11
ATOM 17137 C C . LYS A 1 30 ? -33.164 -24.299 -16.349 1.00 32.55 26 LYS A C 11
ATOM 17138 O O . LYS A 1 30 ? -33.304 -23.743 -17.438 1.00 50.13 26 LYS A O 11
ATOM 17157 N N . LEU A 1 31 ? -33.056 -23.632 -15.204 1.00 64.34 27 LEU A N 11
ATOM 17158 C CA . LEU A 1 31 ? -33.094 -22.174 -15.162 1.00 33.32 27 LEU A CA 11
ATOM 17159 C C . LEU A 1 31 ? -31.691 -21.597 -15.007 1.00 13.24 27 LEU A C 11
ATOM 17160 O O . LEU A 1 31 ? -31.415 -20.481 -15.447 1.00 71.34 27 LEU A O 11
ATOM 17176 N N . LYS A 1 32 ? -30.807 -22.364 -14.378 1.00 32.31 28 LYS A N 11
ATOM 17177 C CA . LYS A 1 32 ? -29.432 -21.932 -14.167 1.00 4.52 28 LYS A CA 11
ATOM 17178 C C . LYS A 1 32 ? -28.604 -23.042 -13.528 1.00 2.55 28 LYS A C 11
ATOM 17179 O O . LYS A 1 32 ? -29.137 -23.899 -12.824 1.00 50.21 28 LYS A O 11
ATOM 17198 N N . ALA A 1 33 ? -27.298 -23.019 -13.776 1.00 11.41 29 ALA A N 11
ATOM 17199 C CA . ALA A 1 33 ? -26.398 -24.021 -13.221 1.00 23.42 29 ALA A CA 11
ATOM 17200 C C . ALA A 1 33 ? -25.175 -23.368 -12.584 1.00 32.35 29 ALA A C 11
ATOM 17201 O O . ALA A 1 33 ? -24.764 -23.741 -11.485 1.00 51.13 29 ALA A O 11
ATOM 17208 N N . TRP A 1 34 ? -24.599 -22.396 -13.281 1.00 34.35 30 TRP A N 11
ATOM 17209 C CA . TRP A 1 34 ? -23.423 -21.693 -12.782 1.00 44.43 30 TRP A CA 11
ATOM 17210 C C . TRP A 1 34 ? -23.817 -20.383 -12.108 1.00 2.24 30 TRP A C 11
ATOM 17211 O O . TRP A 1 34 ? -24.883 -19.829 -12.379 1.00 25.23 30 TRP A O 11
ATOM 17232 N N . LYS A 1 35 ? -22.951 -19.892 -11.227 1.00 31.44 31 LYS A N 11
ATOM 17233 C CA . LYS A 1 35 ? -23.208 -18.648 -10.514 1.00 45.51 31 LYS A CA 11
ATOM 17234 C C . LYS A 1 35 ? -22.252 -17.550 -10.974 1.00 52.11 31 LYS A C 11
ATOM 17235 O O . LYS A 1 35 ? -21.064 -17.797 -11.186 1.00 54.44 31 LYS A O 11
ATOM 17254 N N . LEU A 1 36 ? -22.778 -16.340 -11.124 1.00 74.43 32 LEU A N 11
ATOM 17255 C CA . LEU A 1 36 ? -21.972 -15.204 -11.558 1.00 3.41 32 LEU A CA 11
ATOM 17256 C C . LEU A 1 36 ? -22.280 -13.967 -10.722 1.00 54.51 32 LEU A C 11
ATOM 17257 O O . LEU A 1 36 ? -23.441 -13.598 -10.546 1.00 41.04 32 LEU A O 11
ATOM 17273 N N . GLU A 1 37 ? -21.231 -13.329 -10.209 1.00 72.33 33 GLU A N 11
ATOM 17274 C CA . GLU A 1 37 ? -21.392 -12.132 -9.391 1.00 41.44 33 GLU A CA 11
ATOM 17275 C C . GLU A 1 37 ? -20.522 -10.994 -9.918 1.00 53.22 33 GLU A C 11
ATOM 17276 O O . GLU A 1 37 ? -19.309 -10.977 -9.710 1.00 21.11 33 GLU A O 11
ATOM 17288 N N . PHE A 1 38 ? -21.151 -10.043 -10.602 1.00 20.23 34 PHE A N 11
ATOM 17289 C CA . PHE A 1 38 ? -20.436 -8.902 -11.160 1.00 23.22 34 PHE A CA 11
ATOM 17290 C C . PHE A 1 38 ? -20.597 -7.672 -10.272 1.00 53.43 34 PHE A C 11
ATOM 17291 O O . PHE A 1 38 ? -21.702 -7.346 -9.841 1.00 72.44 34 PHE A O 11
ATOM 17308 N N . GLU A 1 39 ? -19.485 -6.994 -10.003 1.00 75.22 35 GLU A N 11
ATOM 17309 C CA . GLU A 1 39 ? -19.505 -5.800 -9.165 1.00 4.12 35 GLU A CA 11
ATOM 17310 C C . GLU A 1 39 ? -20.317 -4.688 -9.821 1.00 41.30 35 GLU A C 11
ATOM 17311 O O . GLU A 1 39 ? -20.552 -4.686 -11.029 1.00 75.24 35 GLU A O 11
ATOM 17323 N N . PRO A 1 40 ? -20.757 -3.718 -9.005 1.00 71.20 36 PRO A N 11
ATOM 17324 C CA . PRO A 1 40 ? -21.551 -2.582 -9.482 1.00 44.55 36 PRO A CA 11
ATOM 17325 C C . PRO A 1 40 ? -20.732 -1.623 -10.341 1.00 20.12 36 PRO A C 11
ATOM 17326 O O . PRO A 1 40 ? -19.514 -1.529 -10.193 1.00 50.40 36 PRO A O 11
ATOM 17337 N N . SER A 1 41 ? -21.409 -0.914 -11.238 1.00 54.10 37 SER A N 11
ATOM 17338 C CA . SER A 1 41 ? -20.743 0.035 -12.123 1.00 52.54 37 SER A CA 11
ATOM 17339 C C . SER A 1 41 ? -21.425 1.399 -12.067 1.00 64.35 37 SER A C 11
ATOM 17340 O O . SER A 1 41 ? -20.859 2.368 -11.5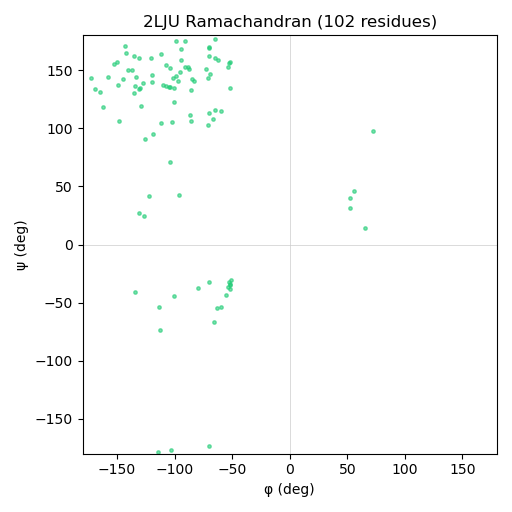58 1.00 32.01 37 SER A O 11
ATOM 17348 N N . CYS A 1 42 ? -22.641 1.467 -12.595 1.00 53.54 38 CYS A N 11
ATOM 17349 C CA . CYS A 1 42 ? -23.401 2.713 -12.607 1.00 64.33 38 CYS A CA 11
ATOM 17350 C C . CYS A 1 42 ? -24.900 2.434 -12.607 1.00 54.33 38 CYS A C 11
ATOM 17351 O O . CYS A 1 42 ? -25.334 1.297 -12.791 1.00 4.04 38 CYS A O 11
ATOM 17359 N N . THR A 1 43 ? -25.691 3.482 -12.396 1.00 53.41 39 THR A N 11
ATOM 17360 C CA . THR A 1 43 ? -27.143 3.352 -12.367 1.00 5.21 39 THR A CA 11
ATOM 17361 C C . THR A 1 43 ? -27.718 3.300 -13.778 1.00 41.42 39 THR A C 11
ATOM 17362 O O . THR A 1 43 ? -27.482 4.199 -14.586 1.00 51.20 39 THR A O 11
ATOM 17373 N N . GLN A 1 44 ? -28.473 2.246 -14.066 1.00 73.05 40 GLN A N 11
ATOM 17374 C CA . GLN A 1 44 ? -29.082 2.079 -15.381 1.00 50.45 40 GLN A CA 11
ATOM 17375 C C . GLN A 1 44 ? -30.457 1.429 -15.266 1.00 43.30 40 GLN A C 11
ATOM 17376 O O . GLN A 1 44 ? -30.817 0.899 -14.215 1.00 72.10 40 GLN A O 11
ATOM 17390 N N . TYR A 1 45 ? -31.221 1.476 -16.351 1.00 44.13 41 TYR A N 11
ATOM 17391 C CA . TYR A 1 45 ? -32.557 0.894 -16.371 1.00 44.35 41 TYR A CA 11
ATOM 17392 C C . TYR A 1 45 ? -32.722 -0.052 -17.557 1.00 12.05 41 TYR A C 11
ATOM 17393 O O . TYR A 1 45 ? -33.159 0.354 -18.635 1.00 23.23 41 TYR A O 11
ATOM 17411 N N . THR A 1 46 ? -32.369 -1.317 -17.349 1.00 72.33 42 THR A N 11
ATOM 17412 C CA . THR A 1 46 ? -32.477 -2.322 -18.399 1.00 43.24 42 THR A CA 11
ATOM 17413 C C . THR A 1 46 ? -33.677 -3.233 -18.167 1.00 52.02 42 THR A C 11
ATOM 17414 O O . THR A 1 46 ? -33.813 -4.271 -18.813 1.00 21.52 42 THR A O 11
ATOM 17425 N N . GLU A 1 47 ? -34.546 -2.836 -17.243 1.00 41.40 43 GLU A N 11
ATOM 17426 C CA . GLU A 1 47 ? -35.736 -3.618 -16.927 1.00 43.32 43 GLU A CA 11
ATOM 17427 C C . GLU A 1 47 ? -36.674 -3.690 -18.129 1.00 11.34 43 GLU A C 11
ATOM 17428 O O . GLU A 1 47 ? -36.906 -2.703 -18.827 1.00 75.31 43 GLU A O 11
ATOM 17440 N N . PRO A 1 48 ? -37.226 -4.887 -18.376 1.00 42.43 44 PRO A N 11
ATOM 17441 C CA . PRO A 1 48 ? -38.147 -5.118 -19.492 1.00 53.14 44 PRO A CA 11
ATOM 17442 C C . PRO A 1 48 ? -39.493 -4.431 -19.285 1.00 43.54 44 PRO A C 11
ATOM 17443 O O . PRO A 1 48 ? -39.955 -4.277 -18.154 1.00 34.30 44 PRO A O 11
ATOM 17454 N N . LEU A 1 49 ? -40.117 -4.019 -20.384 1.00 11.22 45 LEU A N 11
ATOM 17455 C CA . LEU A 1 49 ? -41.411 -3.348 -20.322 1.00 44.32 45 LEU A CA 11
ATOM 17456 C C . LEU A 1 49 ? -42.483 -4.167 -21.032 1.00 71.30 45 LEU A C 11
ATOM 17457 O O . LEU A 1 49 ? -43.456 -3.619 -21.548 1.00 70.34 45 LEU A O 11
ATOM 17473 N N . MET A 1 50 ? -42.299 -5.483 -21.052 1.00 11.23 46 MET A N 11
ATOM 17474 C CA . MET A 1 50 ? -43.253 -6.379 -21.696 1.00 11.05 46 MET A CA 11
ATOM 17475 C C . MET A 1 50 ? -43.877 -7.329 -20.679 1.00 20.12 46 MET A C 11
ATOM 17476 O O . MET A 1 50 ? -44.269 -8.446 -21.018 1.00 2.43 46 MET A O 11
ATOM 17490 N N . ASN A 1 51 ? -43.967 -6.879 -19.431 1.00 43.30 47 ASN A N 11
ATOM 17491 C CA . ASN A 1 51 ? -44.543 -7.691 -18.365 1.00 51.43 47 ASN A CA 11
ATOM 17492 C C . ASN A 1 51 ? -46.020 -7.361 -18.169 1.00 32.52 47 ASN A C 11
ATOM 17493 O O . ASN A 1 51 ? -46.420 -6.865 -17.116 1.00 34.31 47 ASN A O 11
ATOM 17504 N N . TRP A 1 52 ? -46.823 -7.641 -19.188 1.00 75.30 48 TRP A N 11
ATOM 17505 C CA . TRP A 1 52 ? -48.256 -7.374 -19.127 1.00 61.54 48 TRP A CA 11
ATOM 17506 C C . TRP A 1 52 ? -48.873 -7.995 -17.879 1.00 60.30 48 TRP A C 11
ATOM 17507 O O . TRP A 1 52 ? -49.547 -7.317 -17.103 1.00 23.12 48 TRP A O 11
ATOM 17528 N N . THR A 1 53 ? -48.638 -9.291 -17.689 1.00 52.33 49 THR A N 11
ATOM 17529 C CA . THR A 1 53 ? -49.171 -10.003 -16.535 1.00 61.54 49 THR A CA 11
ATOM 17530 C C . THR A 1 53 ? -48.261 -9.846 -15.323 1.00 3.52 49 THR A C 11
ATOM 17531 O O . THR A 1 53 ? -47.259 -10.548 -15.191 1.00 73.51 49 THR A O 11
ATOM 17542 N N . GLY A 1 54 ? -48.615 -8.918 -14.438 1.00 21.13 50 GLY A N 11
ATOM 17543 C CA . GLY A 1 54 ? -47.819 -8.686 -13.248 1.00 10.43 50 GLY A CA 11
ATOM 17544 C C . GLY A 1 54 ? -47.553 -7.213 -13.006 1.00 60.31 50 GLY A C 11
ATOM 17545 O O . GLY A 1 54 ? -47.358 -6.448 -13.950 1.00 44.14 50 GLY A O 11
ATOM 17549 N N . SER A 1 55 ? -47.546 -6.815 -11.738 1.00 74.30 51 SER A N 11
ATOM 17550 C CA . SER A 1 55 ? -47.308 -5.423 -11.376 1.00 14.12 51 SER A CA 11
ATOM 17551 C C . SER A 1 55 ? -45.853 -5.037 -11.628 1.00 54.15 51 SER A C 11
ATOM 17552 O O . SER A 1 55 ? -45.010 -5.893 -11.898 1.00 53.44 51 SER A O 11
ATOM 17560 N N . HIS A 1 56 ? -45.568 -3.742 -11.540 1.00 40.21 52 HIS A N 11
ATOM 17561 C CA . HIS A 1 56 ? -44.216 -3.241 -11.759 1.00 44.44 52 HIS A CA 11
ATOM 17562 C C . HIS A 1 56 ? -43.289 -3.664 -10.624 1.00 15.01 52 HIS A C 11
ATOM 17563 O O . HIS A 1 56 ? -43.604 -3.473 -9.449 1.00 22.33 52 HIS A O 11
ATOM 17577 N N . ASP A 1 57 ? -42.147 -4.241 -10.982 1.00 64.24 53 ASP A N 11
ATOM 17578 C CA . ASP A 1 57 ? -41.175 -4.692 -9.994 1.00 42.24 53 ASP A CA 11
ATOM 17579 C C . ASP A 1 57 ? -40.208 -3.569 -9.631 1.00 43.41 53 ASP A C 11
ATOM 17580 O O . ASP A 1 57 ? -40.122 -3.158 -8.474 1.00 15.53 53 ASP A O 11
ATOM 17589 N N . THR A 1 58 ? -39.480 -3.076 -10.629 1.00 11.34 54 THR A N 11
ATOM 17590 C CA . THR A 1 58 ? -38.517 -2.003 -10.415 1.00 40.30 54 THR A CA 11
ATOM 17591 C C . THR A 1 58 ? -37.509 -2.376 -9.335 1.00 13.43 54 THR A C 11
ATOM 17592 O O . THR A 1 58 ? -37.171 -1.559 -8.477 1.00 3.21 54 THR A O 11
ATOM 17603 N N . LYS A 1 59 ? -37.030 -3.614 -9.380 1.00 32.42 55 LYS A N 11
ATOM 17604 C CA . LYS A 1 59 ? -36.057 -4.096 -8.407 1.00 33.44 55 LYS A CA 11
ATOM 17605 C C . LYS A 1 59 ? -34.864 -4.741 -9.103 1.00 70.13 55 LYS A C 11
ATOM 17606 O O . LYS A 1 59 ? -35.030 -5.556 -10.011 1.00 53.34 55 LYS A O 11
ATOM 17625 N N . GLN A 1 60 ? -33.662 -4.373 -8.673 1.00 13.34 56 GLN A N 11
ATOM 17626 C CA . GLN A 1 60 ? -32.442 -4.917 -9.255 1.00 21.10 56 GLN A CA 11
ATOM 17627 C C . GLN A 1 60 ? -31.816 -5.960 -8.334 1.00 72.44 56 GLN A C 11
ATOM 17628 O O . GLN A 1 60 ? -32.291 -6.181 -7.220 1.00 64.24 56 GLN A O 11
ATOM 17642 N N . GLN A 1 61 ? -30.752 -6.599 -8.808 1.00 53.42 57 GLN A N 11
ATOM 17643 C CA . GLN A 1 61 ? -30.064 -7.619 -8.028 1.00 30.34 57 GLN A CA 11
ATOM 17644 C C . GLN A 1 61 ? -28.575 -7.650 -8.362 1.00 54.44 57 GLN A C 11
ATOM 17645 O O . GLN A 1 61 ? -28.147 -7.109 -9.381 1.00 23.04 57 GLN A O 11
ATOM 17659 N N . VAL A 1 62 ? -27.792 -8.286 -7.496 1.00 52.42 58 VAL A N 11
ATOM 17660 C CA . VAL A 1 62 ? -26.352 -8.387 -7.700 1.00 71.22 58 VAL A CA 11
ATOM 17661 C C . VAL A 1 62 ? -25.955 -9.799 -8.115 1.00 44.01 58 VAL A C 11
ATOM 17662 O O . VAL A 1 62 ? -24.999 -9.989 -8.869 1.00 4.11 58 VAL A O 11
ATOM 17675 N N . CYS A 1 63 ? -26.693 -10.785 -7.619 1.00 64.42 59 CYS A N 11
ATOM 17676 C CA . CYS A 1 63 ? -26.417 -12.181 -7.939 1.00 22.11 59 CYS A CA 11
ATOM 17677 C C . CYS A 1 63 ? -27.062 -12.574 -9.264 1.00 23.04 59 CYS A C 11
ATOM 17678 O O . CYS A 1 63 ? -28.285 -12.545 -9.404 1.00 72.22 59 CYS A O 11
ATOM 17686 N N . LEU A 1 64 ? -26.231 -12.939 -10.235 1.00 34.33 60 LEU A N 11
ATOM 17687 C CA . LEU A 1 64 ? -26.721 -13.336 -11.550 1.00 62.03 60 LEU A CA 11
ATOM 17688 C C . LEU A 1 64 ? -26.346 -14.782 -11.858 1.00 23.35 60 LEU A C 11
ATOM 17689 O O . LEU A 1 64 ? -25.176 -15.160 -11.785 1.00 54.54 60 LEU A O 11
ATOM 17705 N N . SER A 1 65 ? -27.345 -15.587 -12.202 1.00 33.43 61 SER A N 11
ATOM 17706 C CA . SER A 1 65 ? -27.120 -16.993 -12.519 1.00 14.22 61 SER A CA 11
ATOM 17707 C C . SER A 1 65 ? -27.022 -17.201 -14.027 1.00 32.04 61 SER A C 11
ATOM 17708 O O . SER A 1 65 ? -27.582 -16.432 -14.809 1.00 62.50 61 SER A O 11
ATOM 17716 N N . PHE A 1 66 ? -26.306 -18.246 -14.428 1.00 45.42 62 PHE A N 11
ATOM 17717 C CA . PHE A 1 66 ? -26.132 -18.556 -15.842 1.00 43.32 62 PHE A CA 11
ATOM 17718 C C . PHE A 1 66 ? -26.270 -20.055 -16.092 1.00 54.22 62 PHE A C 11
ATOM 17719 O O . PHE A 1 66 ? -26.096 -20.867 -15.182 1.00 64.15 62 PHE A O 11
ATOM 17736 N N . THR A 1 67 ? -26.587 -20.416 -17.332 1.00 4.52 63 THR A N 11
ATOM 17737 C CA . THR A 1 67 ? -26.751 -21.816 -17.702 1.00 42.12 63 THR A CA 11
ATOM 17738 C C . THR A 1 67 ? -25.440 -22.581 -17.557 1.00 42.23 63 THR A C 11
ATOM 17739 O O . THR A 1 67 ? -25.378 -23.606 -16.878 1.00 14.44 63 THR A O 11
ATOM 17750 N N . THR A 1 68 ? -24.391 -22.075 -18.199 1.00 62.33 64 THR A N 11
ATOM 17751 C CA . THR A 1 68 ? -23.080 -22.711 -18.141 1.00 60.24 64 THR A CA 11
ATOM 17752 C C . THR A 1 68 ? -21.974 -21.676 -17.977 1.00 1.43 64 THR A C 11
ATOM 17753 O O . THR A 1 68 ? -22.201 -20.477 -18.146 1.00 72.24 64 THR A O 11
ATOM 17764 N N . ARG A 1 69 ? -20.776 -22.144 -17.645 1.00 63.41 65 ARG A N 11
ATOM 17765 C CA . ARG A 1 69 ? -19.633 -21.259 -17.457 1.00 62.13 65 ARG A CA 11
ATOM 17766 C C . ARG A 1 69 ? -19.431 -20.365 -18.677 1.00 72.03 65 ARG A C 11
ATOM 17767 O O . ARG A 1 69 ? -19.145 -19.175 -18.547 1.00 31.22 65 ARG A O 11
ATOM 17788 N N . GLU A 1 70 ? -19.580 -20.949 -19.863 1.00 41.11 66 GLU A N 11
ATOM 17789 C CA . GLU A 1 70 ? -19.412 -20.205 -21.106 1.00 34.31 66 GLU A CA 11
ATOM 17790 C C . GLU A 1 70 ? -20.259 -18.936 -21.099 1.00 42.52 66 GLU A C 11
ATOM 17791 O O . GLU A 1 70 ? -19.855 -17.903 -21.635 1.00 2.32 66 GLU A O 11
ATOM 17803 N N . LEU A 1 71 ? -21.437 -19.019 -20.489 1.00 25.41 67 LEU A N 11
ATOM 17804 C CA . LEU A 1 71 ? -22.341 -17.879 -20.412 1.00 53.14 67 LEU A CA 11
ATOM 17805 C C . LEU A 1 71 ? -21.760 -16.780 -19.527 1.00 31.54 67 LEU A C 11
ATOM 17806 O O . LEU A 1 71 ? -21.895 -15.594 -19.823 1.00 23.03 67 LEU A O 11
ATOM 17822 N N . ALA A 1 72 ? -21.113 -17.187 -18.439 1.00 50.41 68 ALA A N 11
ATOM 17823 C CA . ALA A 1 72 ? -20.507 -16.238 -17.512 1.00 71.15 68 ALA A CA 11
ATOM 17824 C C . ALA A 1 72 ? -19.347 -15.495 -18.167 1.00 34.42 68 ALA A C 11
ATOM 17825 O O . ALA A 1 72 ? -19.372 -14.270 -18.288 1.00 3.04 68 ALA A O 11
ATOM 17832 N N . ILE A 1 73 ? -18.333 -16.245 -18.587 1.00 2.21 69 ILE A N 11
ATOM 17833 C CA . ILE A 1 73 ? -17.164 -15.657 -19.229 1.00 21.03 69 ILE A CA 11
ATOM 17834 C C . ILE A 1 73 ? -17.565 -14.813 -20.434 1.00 64.21 69 ILE A C 11
ATOM 17835 O O . ILE A 1 73 ? -16.958 -13.779 -20.710 1.00 2.11 69 ILE A O 11
ATOM 17851 N N . ALA A 1 74 ? -18.593 -15.261 -21.147 1.00 50.23 70 ALA A N 11
ATOM 17852 C CA . ALA A 1 74 ? -19.078 -14.545 -22.321 1.00 33.02 70 ALA A CA 11
ATOM 17853 C C . ALA A 1 74 ? -19.711 -13.214 -21.929 1.00 44.31 70 ALA A C 11
ATOM 17854 O O . ALA A 1 74 ? -19.771 -12.284 -22.734 1.00 13.12 70 ALA A O 11
ATOM 17861 N N . TYR A 1 75 ? -20.180 -13.130 -20.689 1.00 73.32 71 TYR A N 11
ATOM 17862 C CA . TYR A 1 75 ? -20.812 -11.913 -20.192 1.00 61.31 71 TYR A CA 11
ATOM 17863 C C . TYR A 1 75 ? -19.763 -10.880 -19.792 1.00 24.14 71 TYR A C 11
ATOM 17864 O O . TYR A 1 75 ? -19.865 -9.707 -20.145 1.00 42.45 71 TYR A O 11
ATOM 17882 N N . ALA A 1 76 ? -18.754 -11.328 -19.052 1.00 35.04 72 ALA A N 11
ATOM 17883 C CA . ALA A 1 76 ? -17.684 -10.444 -18.603 1.00 63.52 72 ALA A CA 11
ATOM 17884 C C . ALA A 1 76 ? -16.842 -9.963 -19.780 1.00 53.43 72 ALA A C 11
ATOM 17885 O O . ALA A 1 76 ? -16.679 -8.761 -19.989 1.00 74.12 72 ALA A O 11
ATOM 17892 N N . VAL A 1 77 ? -16.307 -10.909 -20.546 1.00 14.51 73 VAL A N 11
ATOM 17893 C CA . VAL A 1 77 ? -15.481 -10.580 -21.702 1.00 33.13 73 VAL A CA 11
ATOM 17894 C C . VAL A 1 77 ? -16.192 -9.596 -22.623 1.00 53.11 73 VAL A C 11
ATOM 17895 O O . VAL A 1 77 ? -15.556 -8.762 -23.267 1.00 40.13 73 VAL A O 11
ATOM 17908 N N . ALA A 1 78 ? -17.516 -9.696 -22.680 1.00 34.22 74 ALA A N 11
ATOM 17909 C CA . ALA A 1 78 ? -18.315 -8.813 -23.521 1.00 2.23 74 ALA A CA 11
ATOM 17910 C C . ALA A 1 78 ? -17.975 -7.350 -23.256 1.00 42.23 74 ALA A C 11
ATOM 17911 O O . ALA A 1 78 ? -18.075 -6.508 -24.150 1.00 4.12 74 ALA A O 11
ATOM 17918 N N . HIS A 1 79 ? -17.572 -7.053 -22.025 1.00 11.54 75 HIS A N 11
ATOM 17919 C CA . HIS A 1 79 ? -17.217 -5.691 -21.644 1.00 53.41 75 HIS A CA 11
ATOM 17920 C C . HIS A 1 79 ? -15.786 -5.629 -21.119 1.00 53.42 75 HIS A C 11
ATOM 17921 O O . HIS A 1 79 ? -15.433 -4.734 -20.350 1.00 71.34 75 HIS A O 11
ATOM 17935 N N . LYS A 1 80 ? -14.965 -6.586 -21.538 1.00 72.33 76 LYS A N 11
ATOM 17936 C CA . LYS A 1 80 ? -13.572 -6.641 -21.111 1.00 74.11 76 LYS A CA 11
ATOM 17937 C C . LYS A 1 80 ? -13.466 -6.574 -19.591 1.00 0.43 76 LYS A C 11
ATOM 17938 O O . LYS A 1 80 ? -12.778 -5.709 -19.046 1.00 21.42 76 LYS A O 11
ATOM 17957 N N . ILE A 1 81 ? -14.149 -7.490 -18.913 1.00 61.32 77 ILE A N 11
ATOM 17958 C CA . ILE A 1 81 ? -14.128 -7.535 -17.456 1.00 71.25 77 ILE A CA 11
ATOM 17959 C C . ILE A 1 81 ? -13.336 -8.738 -16.955 1.00 31.21 77 ILE A C 11
ATOM 17960 O O . ILE A 1 81 ? -13.383 -9.817 -17.548 1.00 11.51 77 ILE A O 11
ATOM 17976 N N . ASP A 1 82 ? -12.611 -8.547 -15.858 1.00 64.54 78 ASP A N 11
ATOM 17977 C CA . ASP A 1 82 ? -11.811 -9.617 -15.275 1.00 42.25 78 ASP A CA 11
ATOM 17978 C C . ASP A 1 82 ? -12.702 -10.659 -14.605 1.00 52.54 78 ASP A C 11
ATOM 17979 O O . ASP A 1 82 ? -13.232 -10.428 -13.518 1.00 33.41 78 ASP A O 11
ATOM 17988 N N . TYR A 1 83 ? -12.863 -11.801 -15.261 1.00 24.33 79 TYR A N 11
ATOM 17989 C CA . TYR A 1 83 ? -13.692 -12.877 -14.730 1.00 54.32 79 TYR A CA 11
ATOM 17990 C C . TYR A 1 83 ? -12.835 -13.957 -14.080 1.00 25.11 79 TYR A C 11
ATOM 17991 O O . TYR A 1 83 ? -11.859 -14.430 -14.666 1.00 41.53 79 TYR A O 11
ATOM 18009 N N . THR A 1 84 ? -13.204 -14.346 -12.864 1.00 73.40 80 THR A N 11
ATOM 18010 C CA . THR A 1 84 ? -12.470 -15.370 -12.132 1.00 63.12 80 THR A CA 11
ATOM 18011 C C . THR A 1 84 ? -13.316 -16.623 -11.940 1.00 34.52 80 THR A C 11
ATOM 18012 O O . THR A 1 84 ? -14.426 -16.560 -11.410 1.00 41.33 80 THR A O 11
ATOM 18023 N N . VAL A 1 85 ? -12.786 -17.762 -12.374 1.00 60.31 81 VAL A N 11
ATOM 18024 C CA . VAL A 1 85 ? -13.494 -19.031 -12.249 1.00 5.40 81 VAL A CA 11
ATOM 18025 C C . VAL A 1 85 ? -13.209 -19.688 -10.903 1.00 5.43 81 VAL A C 11
ATOM 18026 O O . VAL A 1 85 ? -12.076 -20.080 -10.618 1.00 3.51 81 VAL A O 11
ATOM 18039 N N . LEU A 1 86 ? -14.243 -19.807 -10.078 1.00 60.42 82 LEU A N 11
ATOM 18040 C CA . LEU A 1 86 ? -14.105 -20.418 -8.760 1.00 71.25 82 LEU A CA 11
ATOM 18041 C C . LEU A 1 86 ? -14.589 -21.864 -8.778 1.00 0.13 82 LEU A C 11
ATOM 18042 O O . LEU A 1 86 ? -15.760 -22.133 -9.043 1.00 11.44 82 LEU A O 11
ATOM 18058 N N . GLN A 1 87 ? -13.680 -22.790 -8.491 1.00 24.33 83 GLN A N 11
ATOM 18059 C CA . GLN A 1 87 ? -14.015 -24.209 -8.471 1.00 43.15 83 GLN A CA 11
ATOM 18060 C C . GLN A 1 87 ? -13.634 -24.841 -7.137 1.00 55.45 83 GLN A C 11
ATOM 18061 O O . GLN A 1 87 ? -12.605 -24.504 -6.551 1.00 20.52 83 GLN A O 11
ATOM 18075 N N . ASP A 1 88 ? -14.471 -25.756 -6.662 1.00 32.34 84 ASP A N 11
ATOM 18076 C CA . ASP A 1 88 ? -14.223 -26.435 -5.395 1.00 4.33 84 ASP A CA 11
ATOM 18077 C C . ASP A 1 88 ? -13.643 -27.827 -5.630 1.00 1.11 84 ASP A C 11
ATOM 18078 O O . ASP A 1 88 ? -14.007 -28.509 -6.587 1.00 40.32 84 ASP A O 11
ATOM 18087 N N . ASN A 1 89 ? -12.737 -28.241 -4.749 1.00 60.54 85 ASN A N 11
ATOM 18088 C CA . ASN A 1 89 ? -12.105 -29.550 -4.862 1.00 30.55 85 ASN A CA 11
ATOM 18089 C C . ASN A 1 89 ? -11.374 -29.689 -6.194 1.00 73.23 85 ASN A C 11
ATOM 18090 O O . ASN A 1 89 ? -11.788 -30.434 -7.083 1.00 2.41 85 ASN A O 11
ATOM 18101 N N . PRO A 1 90 ? -10.260 -28.955 -6.337 1.00 31.42 86 PRO A N 11
ATOM 18102 C CA . PRO A 1 90 ? -9.447 -28.980 -7.557 1.00 34.32 86 PRO A CA 11
ATOM 18103 C C . PRO A 1 90 ? -8.715 -30.306 -7.739 1.00 40.31 86 PRO A C 11
ATOM 18104 O O . PRO A 1 90 ? -8.276 -30.921 -6.768 1.00 14.14 86 PRO A O 11
ATOM 18115 N N . ARG A 1 91 ? -8.586 -30.738 -8.988 1.00 74.42 87 ARG A N 11
ATOM 18116 C CA . ARG A 1 91 ? -7.908 -31.992 -9.296 1.00 64.25 87 ARG A CA 11
ATOM 18117 C C . ARG A 1 91 ? -6.851 -31.786 -10.377 1.00 4.51 87 ARG A C 11
ATOM 18118 O O . ARG A 1 91 ? -7.146 -31.292 -11.466 1.00 53.14 87 ARG A O 11
ATOM 18139 N N . THR A 1 92 ? -5.614 -32.166 -10.069 1.00 15.43 88 THR A N 11
ATOM 18140 C CA . THR A 1 92 ? -4.512 -32.021 -11.011 1.00 51.40 88 THR A CA 11
ATOM 18141 C C . THR A 1 92 ? -4.567 -33.096 -12.090 1.00 20.51 88 THR A C 11
ATOM 18142 O O . THR A 1 92 ? -4.278 -34.265 -11.830 1.00 54.12 88 THR A O 11
ATOM 18153 N N . ILE A 1 93 ? -4.938 -32.694 -13.300 1.00 60.14 89 ILE A N 11
ATOM 18154 C CA . ILE A 1 93 ? -5.029 -33.623 -14.420 1.00 32.35 89 ILE A CA 11
ATOM 18155 C C . ILE A 1 93 ? -3.852 -33.451 -15.374 1.00 72.32 89 ILE A C 11
ATOM 18156 O O . ILE A 1 93 ? -3.074 -32.504 -15.253 1.00 22.44 89 ILE A O 11
ATOM 18172 N N . VAL A 1 94 ? -3.730 -34.371 -16.326 1.00 64.04 90 VAL A N 11
ATOM 18173 C CA . VAL A 1 94 ? -2.651 -34.319 -17.306 1.00 4.45 90 VAL A CA 11
ATOM 18174 C C . VAL A 1 94 ? -3.179 -34.539 -18.718 1.00 20.41 90 VAL A C 11
ATOM 18175 O O . VAL A 1 94 ? -3.056 -35.623 -19.291 1.00 53.34 90 VAL A O 11
ATOM 18188 N N . PRO A 1 95 ? -3.782 -33.490 -19.296 1.00 10.42 91 PRO A N 11
ATOM 18189 C CA . PRO A 1 95 ? -4.340 -33.543 -20.650 1.00 3.22 91 PRO A CA 11
ATOM 18190 C C . PRO A 1 95 ? -3.258 -33.635 -21.720 1.00 10.32 91 PRO A C 11
ATOM 18191 O O . PRO A 1 95 ? -2.626 -32.637 -22.065 1.00 63.12 91 PRO A O 11
ATOM 18202 N N . LYS A 1 96 ? -3.048 -34.839 -22.241 1.00 71.13 92 LYS A N 11
ATOM 18203 C CA . LYS A 1 96 ? -2.044 -35.063 -23.274 1.00 42.43 92 LYS A CA 11
ATOM 18204 C C . LYS A 1 96 ? -2.295 -34.164 -24.481 1.00 72.11 92 LYS A C 11
ATOM 18205 O O . LYS A 1 96 ? -3.442 -33.923 -24.860 1.00 2.45 92 LYS A O 11
ATOM 18224 N N . SER A 1 97 ? -1.217 -33.672 -25.082 1.00 24.50 93 SER A N 11
ATOM 18225 C CA . SER A 1 97 ? -1.321 -32.799 -26.246 1.00 44.21 93 SER A CA 11
ATOM 18226 C C . SER A 1 97 ? -1.575 -33.610 -27.513 1.00 74.10 93 SER A C 11
ATOM 18227 O O . SER A 1 97 ? -1.041 -34.707 -27.679 1.00 71.15 93 SER A O 11
ATOM 18235 N N . TYR A 1 98 ? -2.395 -33.061 -28.403 1.00 61.41 94 TYR A N 11
ATOM 18236 C CA . TYR A 1 98 ? -2.723 -33.734 -29.654 1.00 63.15 94 TYR A CA 11
ATOM 18237 C C . TYR A 1 98 ? -3.403 -32.775 -30.626 1.00 54.42 94 TYR A C 11
ATOM 18238 O O . TYR A 1 98 ? -4.381 -32.112 -30.280 1.00 55.12 94 TYR A O 11
ATOM 18256 N N . ALA A 1 99 ? -2.878 -32.706 -31.845 1.00 42.14 95 ALA A N 11
ATOM 18257 C CA . ALA A 1 99 ? -3.435 -31.830 -32.869 1.00 11.30 95 ALA A CA 11
ATOM 18258 C C . ALA A 1 99 ? -4.381 -32.593 -33.789 1.00 33.53 95 ALA A C 11
ATOM 18259 O O . ALA A 1 99 ? -4.189 -33.782 -34.045 1.00 13.32 95 ALA A O 11
ATOM 18266 N N . ASP A 1 100 ? -5.404 -31.903 -34.283 1.00 64.12 96 ASP A N 11
ATOM 18267 C CA . ASP A 1 100 ? -6.380 -32.517 -35.176 1.00 44.23 96 ASP A CA 11
ATOM 18268 C C . ASP A 1 100 ? -6.998 -31.476 -36.104 1.00 2.31 96 ASP A C 11
ATOM 18269 O O . ASP A 1 100 ? -7.183 -30.321 -35.721 1.00 32.21 96 ASP A O 11
ATOM 18278 N N . ASN A 1 101 ? -7.312 -31.892 -37.326 1.00 60.21 97 ASN A N 11
ATOM 18279 C CA . ASN A 1 101 ? -7.907 -30.995 -38.310 1.00 64.23 97 ASN A CA 11
ATOM 18280 C C . ASN A 1 101 ? -9.313 -30.580 -37.888 1.00 10.22 97 ASN A C 11
ATOM 18281 O O . ASN A 1 101 ? -10.244 -31.385 -37.917 1.00 61.01 97 ASN A O 11
ATOM 18292 N N . PHE A 1 102 ? -9.459 -29.319 -37.496 1.00 74.40 98 PHE A N 11
ATOM 18293 C CA . PHE A 1 102 ? -10.752 -28.798 -37.067 1.00 43.42 98 PHE A CA 11
ATOM 18294 C C . PHE A 1 102 ? -11.710 -28.678 -38.249 1.00 51.14 98 PHE A C 11
ATOM 18295 O O . PHE A 1 102 ? -11.394 -28.048 -39.259 1.00 25.02 98 PHE A O 11
ATOM 18312 N N . THR A 1 103 ? -12.884 -29.289 -38.116 1.00 65.02 99 THR A N 11
ATOM 18313 C CA . THR A 1 103 ? -13.887 -29.254 -39.172 1.00 23.35 99 THR A CA 11
ATOM 18314 C C . THR A 1 103 ? -14.307 -27.822 -39.484 1.00 63.11 99 THR A C 11
ATOM 18315 O O . THR A 1 103 ? -14.741 -27.084 -38.598 1.00 64.34 99 THR A O 11
ATOM 18326 N N . LYS A 1 104 ? -14.177 -27.434 -40.749 1.00 34.25 100 LYS A N 11
ATOM 18327 C CA . LYS A 1 104 ? -14.545 -26.091 -41.178 1.00 72.12 100 LYS A CA 11
ATOM 18328 C C . LYS A 1 104 ? -15.550 -26.143 -42.325 1.00 21.32 100 LYS A C 11
ATOM 18329 O O . LYS A 1 104 ? -15.241 -25.808 -43.469 1.00 24.22 100 LYS A O 11
ATOM 18348 N N . PRO A 1 105 ? -16.783 -26.571 -42.013 1.00 63.33 101 PRO A N 11
ATOM 18349 C CA . PRO A 1 105 ? -17.858 -26.675 -43.004 1.00 40.12 101 PRO A CA 11
ATOM 18350 C C . PRO A 1 105 ? -18.346 -25.309 -43.476 1.00 10.42 101 PRO A C 11
ATOM 18351 O O . PRO A 1 105 ? -17.990 -24.280 -42.901 1.00 31.35 101 PRO A O 11
ATOM 18362 N N . ARG A 1 106 ? -19.161 -25.307 -44.526 1.00 11.14 102 ARG A N 11
ATOM 18363 C CA . ARG A 1 106 ? -19.696 -24.067 -45.075 1.00 2.04 102 ARG A CA 11
ATOM 18364 C C . ARG A 1 106 ? -21.216 -24.028 -44.948 1.00 11.45 102 ARG A C 11
ATOM 18365 O O . ARG A 1 106 ? -21.917 -24.878 -45.496 1.00 14.31 102 ARG A O 11
ATOM 18386 N N . ASP A 1 107 ? -21.718 -23.036 -44.221 1.00 11.45 103 ASP A N 11
ATOM 18387 C CA . ASP A 1 107 ? -23.155 -22.884 -44.021 1.00 31.51 103 ASP A CA 11
ATOM 18388 C C . ASP A 1 107 ? -23.489 -21.482 -43.523 1.00 75.31 103 ASP A C 11
ATOM 18389 O O . ASP A 1 107 ? -22.878 -20.986 -42.577 1.00 50.02 103 ASP A O 11
ATOM 18398 N N . MET A 1 108 ? -24.465 -20.848 -44.166 1.00 61.30 104 MET A N 11
ATOM 18399 C CA . MET A 1 108 ? -24.882 -19.504 -43.787 1.00 42.44 104 MET A CA 11
ATOM 18400 C C . MET A 1 108 ? -23.736 -18.511 -43.959 1.00 43.15 104 MET A C 11
ATOM 18401 O O . MET A 1 108 ? -23.475 -17.688 -43.081 1.00 30.32 104 MET A O 11
ATOM 18415 N N . MET A 1 5 ? -2.742 -9.812 -1.701 1.00 54.44 1 MET A N 12
ATOM 18416 C CA . MET A 1 5 ? -3.264 -10.995 -2.375 1.00 71.23 1 MET A CA 12
ATOM 18417 C C . MET A 1 5 ? -4.444 -10.636 -3.272 1.00 70.11 1 MET A C 12
ATOM 18418 O O . MET A 1 5 ? -4.699 -11.304 -4.273 1.00 55.45 1 MET A O 12
ATOM 18432 N N . GLN A 1 6 ? -5.159 -9.577 -2.906 1.00 4.04 2 GLN A N 12
ATOM 18433 C CA . GLN A 1 6 ? -6.313 -9.131 -3.677 1.00 44.24 2 GLN A CA 12
ATOM 18434 C C . GLN A 1 6 ? -5.874 -8.311 -4.887 1.00 33.14 2 GLN A C 12
ATOM 18435 O O . GLN A 1 6 ? -4.991 -7.460 -4.783 1.00 1.52 2 GLN A O 12
ATOM 18449 N N . GLU A 1 7 ? -6.497 -8.575 -6.031 1.00 42.10 3 GLU A N 12
ATOM 18450 C CA . GLU A 1 7 ? -6.168 -7.861 -7.260 1.00 52.53 3 GLU A CA 12
ATOM 18451 C C . GLU A 1 7 ? -6.896 -6.522 -7.322 1.00 43.41 3 GLU A C 12
ATOM 18452 O O . GLU A 1 7 ? -8.123 -6.466 -7.245 1.00 43.43 3 GLU A O 12
ATOM 18464 N N . GLN A 1 8 ? -6.129 -5.445 -7.460 1.00 1.13 4 GLN A N 12
ATOM 18465 C CA . GLN A 1 8 ? -6.700 -4.105 -7.531 1.00 44.40 4 GLN A CA 12
ATOM 18466 C C . GLN A 1 8 ? -7.086 -3.752 -8.963 1.00 70.35 4 GLN A C 12
ATOM 18467 O O . GLN A 1 8 ? -6.390 -4.116 -9.912 1.00 74.11 4 GLN A O 12
ATOM 18481 N N . VAL A 1 9 ? -8.199 -3.042 -9.114 1.00 20.51 5 VAL A N 12
ATOM 18482 C CA . VAL A 1 9 ? -8.678 -2.640 -10.431 1.00 61.12 5 VAL A CA 12
ATOM 18483 C C . VAL A 1 9 ? -9.776 -1.587 -10.320 1.00 24.41 5 VAL A C 12
ATOM 18484 O O . VAL A 1 9 ? -10.581 -1.613 -9.389 1.00 12.14 5 VAL A O 12
ATOM 18497 N N . SER A 1 10 ? -9.801 -0.664 -11.274 1.00 14.23 6 SER A N 12
ATOM 18498 C CA . SER A 1 10 ? -10.798 0.401 -11.282 1.00 74.42 6 SER A CA 12
ATOM 18499 C C . SER A 1 10 ? -12.178 -0.150 -11.631 1.00 71.22 6 SER A C 12
ATOM 18500 O O . SER A 1 10 ? -13.078 -0.173 -10.794 1.00 55.31 6 SER A O 12
ATOM 18508 N N . ASN A 1 11 ? -12.334 -0.593 -12.875 1.00 24.43 7 ASN A N 12
ATOM 18509 C CA . ASN A 1 11 ? -13.603 -1.143 -13.337 1.00 22.51 7 ASN A CA 12
ATOM 18510 C C . ASN A 1 11 ? -14.047 -2.303 -12.452 1.00 22.45 7 ASN A C 12
ATOM 18511 O O . ASN A 1 11 ? -13.293 -2.772 -11.598 1.00 64.13 7 ASN A O 12
ATOM 18522 N N . VAL A 1 12 ? -15.276 -2.763 -12.659 1.00 54.50 8 VAL A N 12
ATOM 18523 C CA . VAL A 1 12 ? -15.822 -3.870 -11.882 1.00 50.51 8 VAL A CA 12
ATOM 18524 C C . VAL A 1 12 ? -15.221 -5.199 -12.324 1.00 14.23 8 VAL A C 12
ATOM 18525 O O . VAL A 1 12 ? -14.387 -5.245 -13.228 1.00 74.51 8 VAL A O 12
ATOM 18538 N N . ARG A 1 13 ? -15.652 -6.279 -11.680 1.00 73.53 9 ARG A N 12
ATOM 18539 C CA . ARG A 1 13 ? -15.157 -7.611 -12.006 1.00 31.12 9 ARG A CA 12
ATOM 18540 C C . ARG A 1 13 ? -16.273 -8.646 -11.901 1.00 71.43 9 ARG A C 12
ATOM 18541 O O . ARG A 1 13 ? -17.254 -8.447 -11.185 1.00 22.42 9 ARG A O 12
ATOM 18562 N N . ALA A 1 14 ? -16.115 -9.753 -12.620 1.00 55.12 10 ALA A N 12
ATOM 18563 C CA . ALA A 1 14 ? -17.108 -10.821 -12.607 1.00 2.15 10 ALA A CA 12
ATOM 18564 C C . ALA A 1 14 ? -16.648 -11.988 -11.739 1.00 3.44 10 ALA A C 12
ATOM 18565 O O . ALA A 1 14 ? -15.602 -12.584 -11.989 1.00 22.50 10 ALA A O 12
ATOM 18572 N N . ARG A 1 15 ? -17.437 -12.306 -10.718 1.00 54.43 11 ARG A N 12
ATOM 18573 C CA . ARG A 1 15 ? -17.110 -13.399 -9.812 1.00 74.52 11 ARG A CA 12
ATOM 18574 C C . ARG A 1 15 ? -17.869 -14.667 -10.193 1.00 54.22 11 ARG A C 12
ATOM 18575 O O . ARG A 1 15 ? -19.062 -14.797 -9.912 1.00 25.44 11 ARG A O 12
ATOM 18596 N N . ILE A 1 16 ? -17.171 -15.598 -10.835 1.00 31.22 12 ILE A N 12
ATOM 18597 C CA . ILE A 1 16 ? -17.779 -16.855 -11.254 1.00 40.15 12 ILE A CA 12
ATOM 18598 C C . ILE A 1 16 ? -17.380 -17.995 -10.323 1.00 52.12 12 ILE A C 12
ATOM 18599 O O . ILE A 1 16 ? -16.222 -18.108 -9.923 1.00 61.00 12 ILE A O 12
ATOM 18615 N N . TYR A 1 17 ? -18.348 -18.840 -9.985 1.00 75.14 13 TYR A N 12
ATOM 18616 C CA . TYR A 1 17 ? -18.099 -19.972 -9.101 1.00 72.33 13 TYR A CA 12
ATOM 18617 C C . TYR A 1 17 ? -19.198 -21.022 -9.237 1.00 0.12 13 TYR A C 12
ATOM 18618 O O . TYR A 1 17 ? -20.366 -20.692 -9.442 1.00 52.03 13 TYR A O 12
ATOM 18636 N N . LYS A 1 18 ? -18.815 -22.288 -9.120 1.00 71.41 14 LYS A N 12
ATOM 18637 C CA . LYS A 1 18 ? -19.766 -23.389 -9.226 1.00 63.33 14 LYS A CA 12
ATOM 18638 C C . LYS A 1 18 ? -19.867 -24.152 -7.909 1.00 5.31 14 LYS A C 12
ATOM 18639 O O . LYS A 1 18 ? -18.867 -24.425 -7.245 1.00 24.01 14 LYS A O 12
ATOM 18658 N N . PRO A 1 19 ? -21.101 -24.504 -7.522 1.00 32.12 15 PRO A N 12
ATOM 18659 C CA . PRO A 1 19 ? -21.361 -25.242 -6.281 1.00 72.24 15 PRO A CA 12
ATOM 18660 C C . PRO A 1 19 ? -20.864 -26.682 -6.348 1.00 53.25 15 PRO A C 12
ATOM 18661 O O . PRO A 1 19 ? -20.483 -27.167 -7.413 1.00 63.42 15 PRO A O 12
ATOM 18672 N N . ALA A 1 20 ? -20.873 -27.360 -5.206 1.00 40.14 16 ALA A N 12
ATOM 18673 C CA . ALA A 1 20 ? -20.426 -28.746 -5.136 1.00 43.43 16 ALA A CA 12
ATOM 18674 C C . ALA A 1 20 ? -21.584 -29.681 -4.806 1.00 12.32 16 ALA A C 12
ATOM 18675 O O . ALA A 1 20 ? -22.649 -29.239 -4.372 1.00 62.02 16 ALA A O 12
ATOM 18682 N N . LYS A 1 21 ? -21.371 -30.975 -5.015 1.00 54.02 17 LYS A N 12
ATOM 18683 C CA . LYS A 1 21 ? -22.398 -31.974 -4.740 1.00 25.43 17 LYS A CA 12
ATOM 18684 C C . LYS A 1 21 ? -22.774 -31.973 -3.261 1.00 75.32 17 LYS A C 12
ATOM 18685 O O . LYS A 1 21 ? -21.927 -32.191 -2.395 1.00 50.02 17 LYS A O 12
ATOM 18704 N N . SER A 1 22 ? -24.050 -31.729 -2.980 1.00 72.11 18 SER A N 12
ATOM 18705 C CA . SER A 1 22 ? -24.537 -31.698 -1.606 1.00 73.13 18 SER A CA 12
ATOM 18706 C C . SER A 1 22 ? -24.719 -33.112 -1.063 1.00 31.43 18 SER A C 12
ATOM 18707 O O . SER A 1 22 ? -24.544 -34.096 -1.784 1.00 12.34 18 SER A O 12
ATOM 18715 N N . THR A 1 23 ? -25.070 -33.208 0.216 1.00 3.42 19 THR A N 12
ATOM 18716 C CA . THR A 1 23 ? -25.273 -34.499 0.859 1.00 34.52 19 THR A CA 12
ATOM 18717 C C . THR A 1 23 ? -26.635 -34.564 1.543 1.00 71.41 19 THR A C 12
ATOM 18718 O O . THR A 1 23 ? -26.808 -35.273 2.533 1.00 24.43 19 THR A O 12
ATOM 18729 N N . MET A 1 24 ? -27.598 -33.822 1.007 1.00 23.41 20 MET A N 12
ATOM 18730 C CA . MET A 1 24 ? -28.944 -33.798 1.565 1.00 4.25 20 MET A CA 12
ATOM 18731 C C . MET A 1 24 ? -29.872 -34.725 0.786 1.00 22.20 20 MET A C 12
ATOM 18732 O O . MET A 1 24 ? -30.764 -35.348 1.361 1.00 54.23 20 MET A O 12
ATOM 18746 N N . GLN A 1 25 ? -29.655 -34.809 -0.522 1.00 22.41 21 GLN A N 12
ATOM 18747 C CA . GLN A 1 25 ? -30.473 -35.659 -1.378 1.00 34.30 21 GLN A CA 12
ATOM 18748 C C . GLN A 1 25 ? -31.950 -35.303 -1.247 1.00 61.04 21 GLN A C 12
ATOM 18749 O O . GLN A 1 25 ? -32.822 -36.157 -1.414 1.00 4.45 21 GLN A O 12
ATOM 18763 N N . SER A 1 26 ? -32.224 -34.037 -0.949 1.00 72.12 22 SER A N 12
ATOM 18764 C CA . SER A 1 26 ? -33.596 -33.569 -0.792 1.00 4.22 22 SER A CA 12
ATOM 18765 C C . SER A 1 26 ? -34.236 -33.296 -2.150 1.00 12.13 22 SER A C 12
ATOM 18766 O O . SER A 1 26 ? -35.207 -33.947 -2.533 1.00 21.44 22 SER A O 12
ATOM 18774 N N . GLY A 1 27 ? -33.683 -32.328 -2.874 1.00 51.41 23 GLY A N 12
ATOM 18775 C CA . GLY A 1 27 ? -34.212 -31.986 -4.182 1.00 12.41 23 GLY A CA 12
ATOM 18776 C C . GLY A 1 27 ? -33.122 -31.808 -5.220 1.00 31.22 23 GLY A C 12
ATOM 18777 O O . GLY A 1 27 ? -31.934 -31.887 -4.903 1.00 54.51 23 GLY A O 12
ATOM 18781 N N . HIS A 1 28 ? -33.525 -31.570 -6.464 1.00 60.31 24 HIS A N 12
ATOM 18782 C CA . HIS A 1 28 ? -32.573 -31.382 -7.553 1.00 15.00 24 HIS A CA 12
ATOM 18783 C C . HIS A 1 28 ? -33.074 -30.328 -8.537 1.00 33.00 24 HIS A C 12
ATOM 18784 O O . HIS A 1 28 ? -34.229 -29.907 -8.474 1.00 43.31 24 HIS A O 12
ATOM 18798 N N . SER A 1 29 ? -32.197 -29.908 -9.444 1.00 13.43 25 SER A N 12
ATOM 18799 C CA . SER A 1 29 ? -32.550 -28.901 -10.438 1.00 0.24 25 SER A CA 12
ATOM 18800 C C . SER A 1 29 ? -31.438 -28.744 -11.470 1.00 21.25 25 SER A C 12
ATOM 18801 O O . SER A 1 29 ? -30.254 -28.748 -11.131 1.00 42.21 25 SER A O 12
ATOM 18809 N N . LYS A 1 30 ? -31.827 -28.607 -12.732 1.00 52.04 26 LYS A N 12
ATOM 18810 C CA . LYS A 1 30 ? -30.865 -28.448 -13.817 1.00 50.20 26 LYS A CA 12
ATOM 18811 C C . LYS A 1 30 ? -31.072 -27.118 -14.537 1.00 61.42 26 LYS A C 12
ATOM 18812 O O . LYS A 1 30 ? -30.869 -27.018 -15.747 1.00 72.05 26 LYS A O 12
ATOM 18831 N N . LEU A 1 31 ? -31.473 -26.101 -13.785 1.00 11.33 27 LEU A N 12
ATOM 18832 C CA . LEU A 1 31 ? -31.705 -24.776 -14.350 1.00 73.03 27 LEU A CA 12
ATOM 18833 C C . LEU A 1 31 ? -30.482 -23.884 -14.168 1.00 1.15 27 LEU A C 12
ATOM 18834 O O . LEU A 1 31 ? -30.145 -23.086 -15.043 1.00 33.35 27 LEU A O 12
ATOM 18850 N N . LYS A 1 32 ? -29.819 -24.026 -13.025 1.00 23.01 28 LYS A N 12
ATOM 18851 C CA . LYS A 1 32 ? -28.629 -23.236 -12.727 1.00 11.33 28 LYS A CA 12
ATOM 18852 C C . LYS A 1 32 ? -27.466 -24.135 -12.323 1.00 40.23 28 LYS A C 12
ATOM 18853 O O . LYS A 1 32 ? -27.576 -24.924 -11.386 1.00 61.30 28 LYS A O 12
ATOM 18872 N N . ALA A 1 33 ? -26.351 -24.009 -13.036 1.00 74.43 29 ALA A N 12
ATOM 18873 C CA . ALA A 1 33 ? -25.167 -24.808 -12.749 1.00 64.11 29 ALA A CA 12
ATOM 18874 C C . ALA A 1 33 ? -24.013 -23.930 -12.276 1.00 52.04 29 ALA A C 12
ATOM 18875 O O . ALA A 1 33 ? -23.313 -24.269 -11.323 1.00 62.45 29 ALA A O 12
ATOM 18882 N N . TRP A 1 34 ? -23.821 -22.801 -12.949 1.00 55.24 30 TRP A N 12
ATOM 18883 C CA . TRP A 1 34 ? -22.751 -21.874 -12.598 1.00 52.24 30 TRP A CA 12
ATOM 18884 C C . TRP A 1 34 ? -23.319 -20.576 -12.035 1.00 41.34 30 TRP A C 12
ATOM 18885 O O . TRP A 1 34 ? -24.385 -20.121 -12.451 1.00 0.34 30 TRP A O 12
ATOM 18906 N N . LYS A 1 35 ? -22.601 -19.983 -11.088 1.00 71.12 31 LYS A N 12
ATOM 18907 C CA . LYS A 1 35 ? -23.032 -18.735 -10.469 1.00 43.31 31 LYS A CA 12
ATOM 18908 C C . LYS A 1 35 ? -22.113 -17.584 -10.866 1.00 64.33 31 LYS A C 12
ATOM 18909 O O . LYS A 1 35 ? -20.900 -17.760 -10.992 1.00 54.11 31 LYS A O 12
ATOM 18928 N N . LEU A 1 36 ? -22.697 -16.408 -11.061 1.00 4.41 32 LEU A N 12
ATOM 18929 C CA . LEU A 1 36 ? -21.929 -15.227 -11.444 1.00 30.25 32 LEU A CA 12
ATOM 18930 C C . LEU A 1 36 ? -22.361 -14.010 -10.631 1.00 32.34 32 LEU A C 12
ATOM 18931 O O . LEU A 1 36 ? -23.545 -13.681 -10.572 1.00 32.34 32 LEU A O 12
ATOM 18947 N N . GLU A 1 37 ? -21.392 -13.346 -10.008 1.00 52.01 33 GLU A N 12
ATOM 18948 C CA . GLU A 1 37 ? -21.674 -12.165 -9.200 1.00 12.11 33 GLU A CA 12
ATOM 18949 C C . GLU A 1 37 ? -20.721 -11.026 -9.551 1.00 62.34 33 GLU A C 12
ATOM 18950 O O . GLU A 1 37 ? -19.538 -11.064 -9.212 1.00 62.35 33 GLU A O 12
ATOM 18962 N N . PHE A 1 38 ? -21.245 -10.014 -10.234 1.00 13.10 34 PHE A N 12
ATOM 18963 C CA . PHE A 1 38 ? -20.442 -8.864 -10.633 1.00 43.52 34 PHE A CA 12
ATOM 18964 C C . PHE A 1 38 ? -20.380 -7.828 -9.514 1.00 51.11 34 PHE A C 12
ATOM 18965 O O . PHE A 1 38 ? -21.379 -7.559 -8.848 1.00 72.41 34 PHE A O 12
ATOM 18982 N N . GLU A 1 39 ? -19.200 -7.252 -9.314 1.00 62.03 35 GLU A N 12
ATOM 18983 C CA . GLU A 1 39 ? -19.007 -6.247 -8.275 1.00 34.32 35 GLU A CA 12
ATOM 18984 C C . GLU A 1 39 ? -19.910 -5.040 -8.511 1.00 55.03 35 GLU A C 12
ATOM 18985 O O . GLU A 1 39 ? -20.400 -4.807 -9.616 1.00 15.23 35 GLU A O 12
ATOM 18997 N N . PRO A 1 40 ? -20.137 -4.254 -7.449 1.00 11.04 36 PRO A N 12
ATOM 18998 C CA . PRO A 1 40 ? -20.982 -3.058 -7.514 1.00 40.01 36 PRO A CA 12
ATOM 18999 C C . PRO A 1 40 ? -20.340 -1.939 -8.328 1.00 55.41 36 PRO A C 12
ATOM 19000 O O . PRO A 1 40 ? -19.133 -1.944 -8.565 1.00 23.03 36 PRO A O 12
ATOM 19011 N N . SER A 1 41 ? -21.158 -0.981 -8.754 1.00 63.41 37 SER A N 12
ATOM 19012 C CA . SER A 1 41 ? -20.670 0.143 -9.545 1.00 22.02 37 SER A CA 12
ATOM 19013 C C . SER A 1 41 ? -21.625 1.329 -9.451 1.00 20.23 37 SER A C 12
ATOM 19014 O O . SER A 1 41 ? -22.793 1.231 -9.828 1.00 41.32 37 SER A O 12
ATOM 19022 N N . CYS A 1 42 ? -21.120 2.448 -8.943 1.00 13.31 38 CYS A N 12
ATOM 19023 C CA . CYS A 1 42 ? -21.928 3.653 -8.796 1.00 44.43 38 CYS A CA 12
ATOM 19024 C C . CYS A 1 42 ? -22.171 4.314 -10.150 1.00 63.45 38 CYS A C 12
ATOM 19025 O O . CYS A 1 42 ? -21.239 4.802 -10.792 1.00 24.01 38 CYS A O 12
ATOM 19033 N N . THR A 1 43 ? -23.427 4.323 -10.582 1.00 12.43 39 THR A N 12
ATOM 19034 C CA . THR A 1 43 ? -23.792 4.920 -11.861 1.00 20.23 39 THR A CA 12
ATOM 19035 C C . THR A 1 43 ? -24.797 6.051 -11.674 1.00 21.34 39 THR A C 12
ATOM 19036 O O . THR A 1 43 ? -25.406 6.182 -10.612 1.00 63.40 39 THR A O 12
ATOM 19047 N N . GLN A 1 44 ? -24.965 6.864 -12.711 1.00 15.24 40 GLN A N 12
ATOM 19048 C CA . GLN A 1 44 ? -25.897 7.985 -12.658 1.00 31.10 40 GLN A CA 12
ATOM 19049 C C . GLN A 1 44 ? -26.924 7.892 -13.782 1.00 35.41 40 GLN A C 12
ATOM 19050 O O . GLN A 1 44 ? -27.410 8.907 -14.278 1.00 42.25 40 GLN A O 12
ATOM 19064 N N . TYR A 1 45 ? -27.251 6.666 -14.177 1.00 30.23 41 TYR A N 12
ATOM 19065 C CA . TYR A 1 45 ? -28.218 6.440 -15.244 1.00 35.43 41 TYR A CA 12
ATOM 19066 C C . TYR A 1 45 ? -29.117 5.249 -14.921 1.00 72.31 41 TYR A C 12
ATOM 19067 O O . TYR A 1 45 ? -28.674 4.263 -14.331 1.00 51.12 41 TYR A O 12
ATOM 19085 N N . THR A 1 46 ? -30.383 5.347 -15.313 1.00 11.32 42 THR A N 12
ATOM 19086 C CA . THR A 1 46 ? -31.345 4.281 -15.067 1.00 32.14 42 THR A CA 12
ATOM 19087 C C . THR A 1 46 ? -31.536 3.415 -16.307 1.00 25.40 42 THR A C 12
ATOM 19088 O O . THR A 1 46 ? -31.476 3.907 -17.433 1.00 13.02 42 THR A O 12
ATOM 19099 N N . GLU A 1 47 ? -31.765 2.123 -16.090 1.00 50.24 43 GLU A N 12
ATOM 19100 C CA . GLU A 1 47 ? -31.963 1.189 -17.193 1.00 13.45 43 GLU A CA 12
ATOM 19101 C C . GLU A 1 47 ? -32.791 -0.012 -16.744 1.00 52.52 43 GLU A C 12
ATOM 19102 O O . GLU A 1 47 ? -32.292 -1.130 -16.619 1.00 22.31 43 GLU A O 12
ATOM 19114 N N . PRO A 1 48 ? -34.089 0.223 -16.497 1.00 22.12 44 PRO A N 12
ATOM 19115 C CA . PRO A 1 48 ? -35.014 -0.827 -16.059 1.00 24.01 44 PRO A CA 12
ATOM 19116 C C . PRO A 1 48 ? -35.306 -1.839 -17.162 1.00 13.45 44 PRO A C 12
ATOM 19117 O O . PRO A 1 48 ? -35.293 -1.503 -18.347 1.00 5.45 44 PRO A O 12
ATOM 19128 N N . LEU A 1 49 ? -35.571 -3.079 -16.766 1.00 42.41 45 LEU A N 12
ATOM 19129 C CA . LEU A 1 49 ? -35.868 -4.140 -17.722 1.00 31.14 45 LEU A CA 12
ATOM 19130 C C . LEU A 1 49 ? -37.234 -4.758 -17.442 1.00 1.15 45 LEU A C 12
ATOM 19131 O O . LEU A 1 49 ? -37.429 -5.423 -16.424 1.00 55.24 45 LEU A O 12
ATOM 19147 N N . MET A 1 50 ? -38.177 -4.535 -18.352 1.00 20.25 46 MET A N 12
ATOM 19148 C CA . MET A 1 50 ? -39.525 -5.073 -18.204 1.00 64.40 46 MET A CA 12
ATOM 19149 C C . MET A 1 50 ? -39.514 -6.596 -18.292 1.00 24.21 46 MET A C 12
ATOM 19150 O O . MET A 1 50 ? -40.114 -7.279 -17.462 1.00 45.22 46 MET A O 12
ATOM 19164 N N . ASN A 1 51 ? -38.828 -7.122 -19.302 1.00 24.12 47 ASN A N 12
ATOM 19165 C CA . ASN A 1 51 ? -38.741 -8.565 -19.497 1.00 41.01 47 ASN A CA 12
ATOM 19166 C C . ASN A 1 51 ? -37.959 -9.221 -18.362 1.00 52.54 47 ASN A C 12
ATOM 19167 O O . ASN A 1 51 ? -36.800 -8.886 -18.118 1.00 53.24 47 ASN A O 12
ATOM 19178 N N . TRP A 1 52 ? -38.602 -10.158 -17.675 1.00 61.00 48 TRP A N 12
ATOM 19179 C CA . TRP A 1 52 ? -37.967 -10.863 -16.567 1.00 2.53 48 TRP A CA 12
ATOM 19180 C C . TRP A 1 52 ? -38.798 -12.065 -16.138 1.00 75.34 48 TRP A C 12
ATOM 19181 O O . TRP A 1 52 ? -40.025 -11.993 -16.070 1.00 15.53 48 TRP A O 12
ATOM 19202 N N . THR A 1 53 ? -38.123 -13.175 -15.851 1.00 1.33 49 THR A N 12
ATOM 19203 C CA . THR A 1 53 ? -38.801 -14.394 -15.430 1.00 61.32 49 THR A CA 12
ATOM 19204 C C . THR A 1 53 ? -39.193 -14.326 -13.959 1.00 71.42 49 THR A C 12
ATOM 19205 O O . THR A 1 53 ? -38.338 -14.211 -13.083 1.00 24.25 49 THR A O 12
ATOM 19216 N N . GLY A 1 54 ? -40.494 -14.399 -13.694 1.00 12.35 50 GLY A N 12
ATOM 19217 C CA . GLY A 1 54 ? -40.978 -14.344 -12.326 1.00 43.21 50 GLY A CA 12
ATOM 19218 C C . GLY A 1 54 ? -41.563 -12.991 -11.973 1.00 53.10 50 GLY A C 12
ATOM 19219 O O . GLY A 1 54 ? -40.869 -11.976 -12.012 1.00 65.40 50 GLY A O 12
ATOM 19223 N N . SER A 1 55 ? -42.848 -12.976 -11.628 1.00 21.31 51 SER A N 12
ATOM 19224 C CA . SER A 1 55 ? -43.528 -11.737 -11.271 1.00 32.54 51 SER A CA 12
ATOM 19225 C C . SER A 1 55 ? -43.104 -11.264 -9.884 1.00 33.41 51 SER A C 12
ATOM 19226 O O . SER A 1 55 ? -43.142 -10.071 -9.583 1.00 1.43 51 SER A O 12
ATOM 19234 N N . HIS A 1 56 ? -42.700 -12.210 -9.040 1.00 53.42 52 HIS A N 12
ATOM 19235 C CA . HIS A 1 56 ? -42.268 -11.891 -7.685 1.00 71.31 52 HIS A CA 12
ATOM 19236 C C . HIS A 1 56 ? -41.193 -10.809 -7.697 1.00 42.41 52 HIS A C 12
ATOM 19237 O O . HIS A 1 56 ? -41.092 -10.010 -6.766 1.00 20.34 52 HIS A O 12
ATOM 19251 N N . ASP A 1 57 ? -40.394 -10.788 -8.758 1.00 21.43 53 ASP A N 12
ATOM 19252 C CA . ASP A 1 57 ? -39.327 -9.803 -8.892 1.00 60.12 53 ASP A CA 12
ATOM 19253 C C . ASP A 1 57 ? -39.496 -8.988 -10.170 1.00 75.24 53 ASP A C 12
ATOM 19254 O O . ASP A 1 57 ? -39.729 -9.542 -11.245 1.00 42.35 53 ASP A O 12
ATOM 19263 N N . THR A 1 58 ? -39.380 -7.670 -10.046 1.00 12.12 54 THR A N 12
ATOM 19264 C CA . THR A 1 58 ? -39.523 -6.779 -11.190 1.00 43.13 54 THR A CA 12
ATOM 19265 C C . THR A 1 58 ? -38.321 -5.849 -11.316 1.00 11.52 54 THR A C 12
ATOM 19266 O O . THR A 1 58 ? -38.427 -4.752 -11.867 1.00 31.52 54 THR A O 12
ATOM 19277 N N . LYS A 1 59 ? -37.179 -6.292 -10.803 1.00 43.22 55 LYS A N 12
ATOM 19278 C CA . LYS A 1 59 ? -35.956 -5.501 -10.860 1.00 1.14 55 LYS A CA 12
ATOM 19279 C C . LYS A 1 59 ? -34.759 -6.375 -11.218 1.00 24.03 55 LYS A C 12
ATOM 19280 O O . LYS A 1 59 ? -34.891 -7.587 -11.384 1.00 42.00 55 LYS A O 12
ATOM 19299 N N . GLN A 1 60 ? -33.591 -5.751 -11.334 1.00 45.02 56 GLN A N 12
ATOM 19300 C CA . GLN A 1 60 ? -32.369 -6.473 -11.671 1.00 53.44 56 GLN A CA 12
ATOM 19301 C C . GLN A 1 60 ? -31.488 -6.659 -10.441 1.00 13.12 56 GLN A C 12
ATOM 19302 O O . GLN A 1 60 ? -30.806 -5.730 -10.009 1.00 75.43 56 GLN A O 12
ATOM 19316 N N . GLN A 1 61 ? -31.510 -7.865 -9.881 1.00 65.01 57 GLN A N 12
ATOM 19317 C CA . GLN A 1 61 ? -30.713 -8.171 -8.699 1.00 31.44 57 GLN A CA 12
ATOM 19318 C C . GLN A 1 61 ? -29.222 -8.128 -9.020 1.00 41.23 57 GLN A C 12
ATOM 19319 O O . GLN A 1 61 ? -28.827 -8.155 -10.186 1.00 1.14 57 GLN A O 12
ATOM 19333 N N . VAL A 1 62 ? -28.399 -8.061 -7.979 1.00 41.35 58 VAL A N 12
ATOM 19334 C CA . VAL A 1 62 ? -26.952 -8.014 -8.150 1.00 74.21 58 VAL A CA 12
ATOM 19335 C C . VAL A 1 62 ? -26.389 -9.402 -8.440 1.00 3.02 58 VAL A C 12
ATOM 19336 O O . VAL A 1 62 ? -25.341 -9.537 -9.073 1.00 32.40 58 VAL A O 12
ATOM 19349 N N . CYS A 1 63 ? -27.091 -10.428 -7.973 1.00 44.14 59 CYS A N 12
ATOM 19350 C CA . CYS A 1 63 ? -26.660 -11.806 -8.182 1.00 32.11 59 CYS A CA 12
ATOM 19351 C C . CYS A 1 63 ? -27.128 -12.323 -9.538 1.00 71.23 59 CYS A C 12
ATOM 19352 O O . CYS A 1 63 ? -28.287 -12.143 -9.916 1.00 60.04 59 CYS A O 12
ATOM 19360 N N . LEU A 1 64 ? -26.221 -12.965 -10.267 1.00 4.34 60 LEU A N 12
ATOM 19361 C CA . LEU A 1 64 ? -26.540 -13.506 -11.582 1.00 72.10 60 LEU A CA 12
ATOM 19362 C C . LEU A 1 64 ? -26.315 -15.014 -11.620 1.00 42.20 60 LEU A C 12
ATOM 19363 O O . LEU A 1 64 ? -25.415 -15.534 -10.959 1.00 1.02 60 LEU A O 12
ATOM 19379 N N . SER A 1 65 ? -27.135 -15.710 -12.399 1.00 74.51 61 SER A N 12
ATOM 19380 C CA . SER A 1 65 ? -27.026 -17.160 -12.521 1.00 53.34 61 SER A CA 12
ATOM 19381 C C . SER A 1 65 ? -26.925 -17.575 -13.987 1.00 14.20 61 SER A C 12
ATOM 19382 O O . SER A 1 65 ? -27.672 -17.087 -14.835 1.00 42.22 61 SER A O 12
ATOM 19390 N N . PHE A 1 66 ? -25.996 -18.480 -14.276 1.00 25.31 62 PHE A N 12
ATOM 19391 C CA . PHE A 1 66 ? -25.795 -18.961 -15.638 1.00 1.23 62 PHE A CA 12
ATOM 19392 C C . PHE A 1 66 ? -25.717 -20.485 -15.670 1.00 5.22 62 PHE A C 12
ATOM 19393 O O . PHE A 1 66 ? -24.971 -21.096 -14.905 1.00 31.41 62 PHE A O 12
ATOM 19410 N N . THR A 1 67 ? -26.491 -21.093 -16.563 1.00 0.24 63 THR A N 12
ATOM 19411 C CA . THR A 1 67 ? -26.511 -22.543 -16.696 1.00 31.31 63 THR A CA 12
ATOM 19412 C C . THR A 1 67 ? -25.128 -23.083 -17.042 1.00 10.30 63 THR A C 12
ATOM 19413 O O . THR A 1 67 ? -24.649 -24.036 -16.425 1.00 51.31 63 THR A O 12
ATOM 19424 N N . THR A 1 68 ? -24.489 -22.469 -18.032 1.00 53.11 64 THR A N 12
ATOM 19425 C CA . THR A 1 68 ? -23.161 -22.888 -18.461 1.00 33.22 64 THR A CA 12
ATOM 19426 C C . THR A 1 68 ? -22.131 -21.792 -18.211 1.00 75.14 64 THR A C 12
ATOM 19427 O O . THR A 1 68 ? -22.450 -20.604 -18.264 1.00 22.02 64 THR A O 12
ATOM 19438 N N . ARG A 1 69 ? -20.896 -22.199 -17.940 1.00 21.52 65 ARG A N 12
ATOM 19439 C CA . ARG A 1 69 ? -19.819 -21.250 -17.681 1.00 73.14 65 ARG A CA 12
ATOM 19440 C C . ARG A 1 69 ? -19.625 -20.311 -18.867 1.00 55.41 65 ARG A C 12
ATOM 19441 O O . ARG A 1 69 ? -19.444 -19.106 -18.694 1.00 0.11 65 ARG A O 12
ATOM 19462 N N . GLU A 1 70 ? -19.664 -20.872 -20.072 1.00 42.32 66 GLU A N 12
ATOM 19463 C CA . GLU A 1 70 ? -19.492 -20.083 -21.287 1.00 0.11 66 GLU A CA 12
ATOM 19464 C C . GLU A 1 70 ? -20.441 -18.889 -21.300 1.00 34.23 66 GLU A C 12
ATOM 19465 O O . GLU A 1 70 ? -20.134 -17.842 -21.872 1.00 70.13 66 GLU A O 12
ATOM 19477 N N . LEU A 1 71 ? -21.597 -19.053 -20.665 1.00 53.42 67 LEU A N 12
ATOM 19478 C CA . LEU A 1 71 ? -22.594 -17.990 -20.604 1.00 3.25 67 LEU A CA 12
ATOM 19479 C C . LEU A 1 71 ? -22.126 -16.858 -19.694 1.00 2.13 67 LEU A C 12
ATOM 19480 O O . LEU A 1 71 ? -22.343 -15.682 -19.988 1.00 34.30 67 LEU A O 12
ATOM 19496 N N . ALA A 1 72 ? -21.482 -17.220 -18.590 1.00 11.04 68 ALA A N 12
ATOM 19497 C CA . ALA A 1 72 ? -20.980 -16.235 -17.640 1.00 22.10 68 ALA A CA 12
ATOM 19498 C C . ALA A 1 72 ? -19.830 -15.432 -18.237 1.00 41.34 68 ALA A C 12
ATOM 19499 O O . ALA A 1 72 ? -19.926 -14.214 -18.392 1.00 34.11 68 ALA A O 12
ATOM 19506 N N . ILE A 1 73 ? -18.744 -16.120 -18.572 1.00 61.24 69 ILE A N 12
ATOM 19507 C CA . ILE A 1 73 ? -17.577 -15.470 -19.153 1.00 71.33 69 ILE A CA 12
ATOM 19508 C C . ILE A 1 73 ? -17.961 -14.637 -20.372 1.00 74.32 69 ILE A C 12
ATOM 19509 O O . ILE A 1 73 ? -17.376 -13.585 -20.626 1.00 12.53 69 ILE A O 12
ATOM 19525 N N . ALA A 1 74 ? -18.948 -15.116 -21.121 1.00 53.20 70 ALA A N 12
ATOM 19526 C CA . ALA A 1 74 ? -19.413 -14.414 -22.311 1.00 14.24 70 ALA A CA 12
ATOM 19527 C C . ALA A 1 74 ? -19.871 -13.000 -21.969 1.00 44.04 70 ALA A C 12
ATOM 19528 O O . ALA A 1 74 ? -19.845 -12.107 -22.817 1.00 42.35 70 ALA A O 12
ATOM 19535 N N . TYR A 1 75 ? -20.290 -12.802 -20.725 1.00 22.30 71 TYR A N 12
ATOM 19536 C CA . TYR A 1 75 ? -20.756 -11.497 -20.273 1.00 51.34 71 TYR A CA 12
ATOM 19537 C C . TYR A 1 75 ? -19.579 -10.581 -19.950 1.00 14.34 71 TYR A C 12
ATOM 19538 O O . TYR A 1 75 ? -19.466 -9.483 -20.493 1.00 42.34 71 TYR A O 12
ATOM 19556 N N . ALA A 1 76 ? -18.706 -11.041 -19.060 1.00 73.22 72 ALA A N 12
ATOM 19557 C CA . ALA A 1 76 ? -17.537 -10.266 -18.665 1.00 43.33 72 ALA A CA 12
ATOM 19558 C C . ALA A 1 76 ? -16.684 -9.903 -19.876 1.00 35.32 72 ALA A C 12
ATOM 19559 O O . ALA A 1 76 ? -16.386 -8.732 -20.110 1.00 2.15 72 ALA A O 12
ATOM 19566 N N . VAL A 1 77 ? -16.293 -10.916 -20.643 1.00 44.01 73 VAL A N 12
ATOM 19567 C CA . VAL A 1 77 ? -15.474 -10.704 -21.830 1.00 64.22 73 VAL A CA 12
ATOM 19568 C C . VAL A 1 77 ? -16.092 -9.650 -22.743 1.00 11.02 73 VAL A C 12
ATOM 19569 O O . VAL A 1 77 ? -15.382 -8.899 -23.411 1.00 24.41 73 VAL A O 12
ATOM 19582 N N . ALA A 1 78 ? -17.420 -9.600 -22.766 1.00 25.23 74 ALA A N 12
ATOM 19583 C CA . ALA A 1 78 ? -18.133 -8.636 -23.593 1.00 53.44 74 ALA A CA 12
ATOM 19584 C C . ALA A 1 78 ? -17.669 -7.212 -23.305 1.00 31.33 74 ALA A C 12
ATOM 19585 O O . ALA A 1 78 ? -17.752 -6.335 -24.164 1.00 33.34 74 ALA A O 12
ATOM 19592 N N . HIS A 1 79 ? -17.181 -6.990 -22.088 1.00 65.03 75 HIS A N 12
ATOM 19593 C CA . HIS A 1 79 ? -16.703 -5.672 -21.685 1.00 2.32 75 HIS A CA 12
ATOM 19594 C C . HIS A 1 79 ? -15.280 -5.753 -21.141 1.00 73.13 75 HIS A C 12
ATOM 19595 O O . HIS A 1 79 ? -14.865 -4.924 -20.331 1.00 31.02 75 HIS A O 12
ATOM 19609 N N . LYS A 1 80 ? -14.535 -6.758 -21.591 1.00 14.34 76 LYS A N 12
ATOM 19610 C CA . LYS A 1 80 ? -13.159 -6.947 -21.150 1.00 72.54 76 LYS A CA 12
ATOM 19611 C C . LYS A 1 80 ? -13.072 -6.955 -19.628 1.00 24.20 76 LYS A C 12
ATOM 19612 O O . LYS A 1 80 ? -12.071 -6.527 -19.053 1.00 25.13 76 LYS A O 12
ATOM 19631 N N . ILE A 1 81 ? -14.123 -7.446 -18.982 1.00 15.12 77 ILE A N 12
ATOM 19632 C CA . ILE A 1 81 ? -14.163 -7.512 -17.526 1.00 62.01 77 ILE A CA 12
ATOM 19633 C C . ILE A 1 81 ? -13.395 -8.724 -17.009 1.00 52.32 77 ILE A C 12
ATOM 19634 O O . ILE A 1 81 ? -13.477 -9.813 -17.578 1.00 12.53 77 ILE A O 12
ATOM 19650 N N . ASP A 1 82 ? -12.649 -8.527 -15.927 1.00 14.44 78 ASP A N 12
ATOM 19651 C CA . ASP A 1 82 ? -11.869 -9.605 -15.331 1.00 64.23 78 ASP A CA 12
ATOM 19652 C C . ASP A 1 82 ? -12.777 -10.612 -14.634 1.00 70.51 78 ASP A C 12
ATOM 19653 O O . ASP A 1 82 ? -13.311 -10.341 -13.558 1.00 33.21 78 ASP A O 12
ATOM 19662 N N . TYR A 1 83 ? -12.948 -11.775 -15.253 1.00 50.12 79 TYR A N 12
ATOM 19663 C CA . TYR A 1 83 ? -13.794 -12.822 -14.694 1.00 71.53 79 TYR A CA 12
ATOM 19664 C C . TYR A 1 83 ? -12.953 -13.897 -14.012 1.00 74.15 79 TYR A C 12
ATOM 19665 O O . TYR A 1 83 ? -11.913 -14.310 -14.528 1.00 51.34 79 TYR A O 12
ATOM 19683 N N . THR A 1 84 ? -13.411 -14.348 -12.849 1.00 24.00 80 THR A N 12
ATOM 19684 C CA . THR A 1 84 ? -12.702 -15.374 -12.095 1.00 22.32 80 THR A CA 12
ATOM 19685 C C . THR A 1 84 ? -13.559 -16.622 -11.925 1.00 34.30 80 THR A C 12
ATOM 19686 O O . THR A 1 84 ? -14.650 -16.566 -11.360 1.00 13.12 80 THR A O 12
ATOM 19697 N N . VAL A 1 85 ? -13.057 -17.750 -12.419 1.00 31.44 81 VAL A N 12
ATOM 19698 C CA . VAL A 1 85 ? -13.777 -19.015 -12.320 1.00 12.21 81 VAL A CA 12
ATOM 19699 C C . VAL A 1 85 ? -13.345 -19.798 -11.086 1.00 62.54 81 VAL A C 12
ATOM 19700 O O . VAL A 1 85 ? -12.180 -20.175 -10.953 1.00 43.21 81 VAL A O 12
ATOM 19713 N N . LEU A 1 86 ? -14.291 -20.042 -10.185 1.00 63.44 82 LEU A N 12
ATOM 19714 C CA . LEU A 1 86 ? -14.008 -20.783 -8.961 1.00 74.31 82 LEU A CA 12
ATOM 19715 C C . LEU A 1 86 ? -14.650 -22.166 -9.001 1.00 15.13 82 LEU A C 12
ATOM 19716 O O . LEU A 1 86 ? -15.874 -22.293 -8.947 1.00 21.43 82 LEU A O 12
ATOM 19732 N N . GLN A 1 87 ? -13.818 -23.198 -9.092 1.00 61.03 83 GLN A N 12
ATOM 19733 C CA . GLN A 1 87 ? -14.305 -24.571 -9.137 1.00 54.51 83 GLN A CA 12
ATOM 19734 C C . GLN A 1 87 ? -14.127 -25.257 -7.787 1.00 2.44 83 GLN A C 12
ATOM 19735 O O . GLN A 1 87 ? -13.230 -24.912 -7.018 1.00 45.43 83 GLN A O 12
ATOM 19749 N N . ASP A 1 88 ? -14.987 -26.229 -7.504 1.00 12.23 84 ASP A N 12
ATOM 19750 C CA . ASP A 1 88 ? -14.924 -26.963 -6.246 1.00 20.32 84 ASP A CA 12
ATOM 19751 C C . ASP A 1 88 ? -13.608 -27.727 -6.128 1.00 34.30 84 ASP A C 12
ATOM 19752 O O . ASP A 1 88 ? -13.042 -27.843 -5.042 1.00 41.13 84 ASP A O 12
ATOM 19761 N N . ASN A 1 89 ? -13.129 -28.247 -7.253 1.00 42.13 85 ASN A N 12
ATOM 19762 C CA . ASN A 1 89 ? -11.881 -29.001 -7.276 1.00 62.53 85 ASN A CA 12
ATOM 19763 C C . ASN A 1 89 ? -11.302 -29.053 -8.686 1.00 75.34 85 ASN A C 12
ATOM 19764 O O . ASN A 1 89 ? -11.278 -30.099 -9.335 1.00 73.53 85 ASN A O 12
ATOM 19775 N N . PRO A 1 90 ? -10.825 -27.899 -9.174 1.00 52.33 86 PRO A N 12
ATOM 19776 C CA . PRO A 1 90 ? -10.237 -27.788 -10.513 1.00 30.13 86 PRO A CA 12
ATOM 19777 C C . PRO A 1 90 ? -8.893 -28.501 -10.616 1.00 51.22 86 PRO A C 12
ATOM 19778 O O . PRO A 1 90 ? -8.266 -28.815 -9.604 1.00 30.45 86 PRO A O 12
ATOM 19789 N N . ARG A 1 91 ? -8.456 -28.754 -11.845 1.00 64.42 87 ARG A N 12
ATOM 19790 C CA . ARG A 1 91 ? -7.186 -29.431 -12.081 1.00 52.21 87 ARG A CA 12
ATOM 19791 C C . ARG A 1 91 ? -6.380 -28.714 -13.160 1.00 23.12 87 ARG A C 12
ATOM 19792 O O . ARG A 1 91 ? -6.519 -29.002 -14.349 1.00 13.03 87 ARG A O 12
ATOM 19813 N N . THR A 1 92 ? -5.535 -27.778 -12.738 1.00 32.32 88 THR A N 12
ATOM 19814 C CA . THR A 1 92 ? -4.708 -27.019 -13.667 1.00 22.52 88 THR A CA 12
ATOM 19815 C C . THR A 1 92 ? -3.685 -27.918 -14.353 1.00 74.12 88 THR A C 12
ATOM 19816 O O . THR A 1 92 ? -2.870 -28.562 -13.693 1.00 63.03 88 THR A O 12
ATOM 19827 N N . ILE A 1 93 ? -3.735 -27.957 -15.680 1.00 75.23 89 ILE A N 12
ATOM 19828 C CA . ILE A 1 93 ? -2.812 -28.776 -16.455 1.00 51.22 89 ILE A CA 12
ATOM 19829 C C . ILE A 1 93 ? -1.390 -28.231 -16.371 1.00 60.44 89 ILE A C 12
ATOM 19830 O O . ILE A 1 93 ? -1.167 -27.120 -15.891 1.00 12.54 89 ILE A O 12
ATOM 19846 N N . VAL A 1 94 ? -0.430 -29.021 -16.843 1.00 32.22 90 VAL A N 12
ATOM 19847 C CA . VAL A 1 94 ? 0.970 -28.616 -16.823 1.00 73.31 90 VAL A CA 12
ATOM 19848 C C . VAL A 1 94 ? 1.388 -28.145 -15.435 1.00 11.22 90 VAL A C 12
ATOM 19849 O O . VAL A 1 94 ? 1.552 -26.951 -15.181 1.00 75.53 90 VAL A O 12
ATOM 19862 N N . PRO A 1 95 ? 1.564 -29.102 -14.513 1.00 20.53 91 PRO A N 12
ATOM 19863 C CA . PRO A 1 95 ? 1.965 -28.809 -13.134 1.00 25.40 91 PRO A CA 12
ATOM 19864 C C . PRO A 1 95 ? 3.406 -28.318 -13.042 1.00 21.44 91 PRO A C 12
ATOM 19865 O O . PRO A 1 95 ? 4.318 -29.088 -12.737 1.00 54.20 91 PRO A O 12
ATOM 19876 N N . LYS A 1 96 ? 3.606 -27.032 -13.306 1.00 22.14 92 LYS A N 12
ATOM 19877 C CA . LYS A 1 96 ? 4.935 -26.436 -13.251 1.00 64.23 92 LYS A CA 12
ATOM 19878 C C . LYS A 1 96 ? 4.887 -25.053 -12.611 1.00 12.24 92 LYS A C 12
ATOM 19879 O O . LYS A 1 96 ? 4.066 -24.214 -12.984 1.00 64.20 92 LYS A O 12
ATOM 19898 N N . SER A 1 97 ? 5.770 -24.820 -11.646 1.00 31.42 93 SER A N 12
ATOM 19899 C CA . SER A 1 97 ? 5.826 -23.539 -10.952 1.00 11.44 93 SER A CA 12
ATOM 19900 C C . SER A 1 97 ? 6.194 -22.415 -11.915 1.00 3.30 93 SER A C 12
ATOM 19901 O O . SER A 1 97 ? 6.772 -22.655 -12.976 1.00 23.30 93 SER A O 12
ATOM 19909 N N . TYR A 1 98 ? 5.856 -21.187 -11.539 1.00 25.34 94 TYR A N 12
ATOM 19910 C CA . TYR A 1 98 ? 6.149 -20.025 -12.369 1.00 51.52 94 TYR A CA 12
ATOM 19911 C C . TYR A 1 98 ? 5.952 -18.731 -11.585 1.00 50.35 94 TYR A C 12
ATOM 19912 O O . TYR A 1 98 ? 4.829 -18.369 -11.236 1.00 54.45 94 TYR A O 12
ATOM 19930 N N . ALA A 1 99 ? 7.052 -18.039 -11.313 1.00 24.23 95 ALA A N 12
ATOM 19931 C CA . ALA A 1 99 ? 7.003 -16.784 -10.572 1.00 51.34 95 ALA A CA 12
ATOM 19932 C C . ALA A 1 99 ? 6.722 -15.608 -11.503 1.00 73.12 95 ALA A C 12
ATOM 19933 O O . ALA A 1 99 ? 6.555 -15.786 -12.710 1.00 14.21 95 ALA A O 12
ATOM 19940 N N . ASP A 1 100 ? 6.673 -14.409 -10.935 1.00 13.13 96 ASP A N 12
ATOM 19941 C CA . ASP A 1 100 ? 6.413 -13.203 -11.714 1.00 72.23 96 ASP A CA 12
ATOM 19942 C C . ASP A 1 100 ? 7.254 -12.036 -11.207 1.00 33.55 96 ASP A C 12
ATOM 19943 O O . ASP A 1 100 ? 7.796 -12.084 -10.103 1.00 4.33 96 ASP A O 12
ATOM 19952 N N . ASN A 1 101 ? 7.357 -10.990 -12.019 1.00 73.20 97 ASN A N 12
ATOM 19953 C CA . ASN A 1 101 ? 8.134 -9.812 -11.653 1.00 13.42 97 ASN A CA 12
ATOM 19954 C C . ASN A 1 101 ? 7.235 -8.584 -11.535 1.00 4.23 97 ASN A C 12
ATOM 19955 O O . ASN A 1 101 ? 6.949 -7.912 -12.526 1.00 31.21 97 ASN A O 12
ATOM 19966 N N . PHE A 1 102 ? 6.794 -8.297 -10.314 1.00 51.32 98 PHE A N 12
ATOM 19967 C CA . PHE A 1 102 ? 5.927 -7.150 -10.065 1.00 62.41 98 PHE A CA 12
ATOM 19968 C C . PHE A 1 102 ? 6.663 -6.075 -9.270 1.00 64.04 98 PHE A C 12
ATOM 19969 O O . PHE A 1 102 ? 7.811 -6.262 -8.865 1.00 4.02 98 PHE A O 12
ATOM 19986 N N . THR A 1 103 ? 5.994 -4.948 -9.051 1.00 23.11 99 THR A N 12
ATOM 19987 C CA . THR A 1 103 ? 6.583 -3.842 -8.307 1.00 1.23 99 THR A CA 12
ATOM 19988 C C . THR A 1 103 ? 5.700 -3.437 -7.132 1.00 40.20 99 THR A C 12
ATOM 19989 O O . THR A 1 103 ? 4.490 -3.268 -7.281 1.00 34.34 99 THR A O 12
ATOM 20000 N N . LYS A 1 104 ? 6.313 -3.283 -5.963 1.00 54.42 100 LYS A N 12
ATOM 20001 C CA . LYS A 1 104 ? 5.583 -2.896 -4.761 1.00 43.45 100 LYS A CA 12
ATOM 20002 C C . LYS A 1 104 ? 6.402 -1.925 -3.917 1.00 52.33 100 LYS A C 12
ATOM 20003 O O . LYS A 1 104 ? 6.894 -2.263 -2.839 1.00 52.54 100 LYS A O 12
ATOM 20022 N N . PRO A 1 105 ? 6.552 -0.688 -4.414 1.00 64.45 101 PRO A N 12
ATOM 20023 C CA . PRO A 1 105 ? 7.310 0.357 -3.720 1.00 61.12 101 PRO A CA 12
ATOM 20024 C C . PRO A 1 105 ? 6.603 0.845 -2.460 1.00 60.12 101 PRO A C 12
ATOM 20025 O O . PRO A 1 105 ? 7.245 1.136 -1.451 1.00 23.55 101 PRO A O 12
ATOM 20036 N N . ARG A 1 106 ? 5.279 0.931 -2.525 1.00 71.11 102 ARG A N 12
ATOM 20037 C CA . ARG A 1 106 ? 4.486 1.383 -1.389 1.00 1.34 102 ARG A CA 12
ATOM 20038 C C . ARG A 1 106 ? 3.133 0.677 -1.353 1.00 41.13 102 ARG A C 12
ATOM 20039 O O . ARG A 1 106 ? 2.508 0.460 -2.392 1.00 24.15 102 ARG A O 12
ATOM 20060 N N . ASP A 1 107 ? 2.688 0.321 -0.154 1.00 25.13 103 ASP A N 12
ATOM 20061 C CA . ASP A 1 107 ? 1.411 -0.360 0.017 1.00 54.43 103 ASP A CA 12
ATOM 20062 C C . ASP A 1 107 ? 0.262 0.643 0.057 1.00 15.01 103 ASP A C 12
ATOM 20063 O O . ASP A 1 107 ? -0.560 0.697 -0.857 1.00 64.21 103 ASP A O 12
ATOM 20072 N N . MET A 1 108 ? 0.211 1.433 1.124 1.00 21.03 104 MET A N 12
ATOM 20073 C CA . MET A 1 108 ? -0.838 2.435 1.283 1.00 30.42 104 MET A CA 12
ATOM 20074 C C . MET A 1 108 ? -0.597 3.626 0.362 1.00 43.13 104 MET A C 12
ATOM 20075 O O . MET A 1 108 ? -0.855 4.772 0.731 1.00 60.10 104 MET A O 12
ATOM 20089 N N . MET A 1 5 ? -4.330 -4.418 -4.532 1.00 1.33 1 MET A N 13
ATOM 20090 C CA . MET A 1 5 ? -2.890 -4.289 -4.332 1.00 73.24 1 MET A CA 13
ATOM 20091 C C . MET A 1 5 ? -2.129 -4.709 -5.586 1.00 41.54 1 MET A C 13
ATOM 20092 O O . MET A 1 5 ? -1.174 -4.048 -5.993 1.00 12.03 1 MET A O 13
ATOM 20106 N N . GLN A 1 6 ? -2.559 -5.810 -6.193 1.00 54.04 2 GLN A N 13
ATOM 20107 C CA . GLN A 1 6 ? -1.917 -6.317 -7.400 1.00 11.13 2 GLN A CA 13
ATOM 20108 C C . GLN A 1 6 ? -2.898 -6.349 -8.568 1.00 15.03 2 GLN A C 13
ATOM 20109 O O . GLN A 1 6 ? -4.027 -6.818 -8.428 1.00 24.01 2 GLN A O 13
ATOM 20123 N N . GLU A 1 7 ? -2.458 -5.847 -9.717 1.00 53.24 3 GLU A N 13
ATOM 20124 C CA . GLU A 1 7 ? -3.300 -5.817 -10.907 1.00 73.15 3 GLU A CA 13
ATOM 20125 C C . GLU A 1 7 ? -4.619 -5.105 -10.624 1.00 55.15 3 GLU A C 13
ATOM 20126 O O . GLU A 1 7 ? -5.695 -5.675 -10.805 1.00 65.24 3 GLU A O 13
ATOM 20138 N N . GLN A 1 8 ? -4.527 -3.857 -10.178 1.00 5.33 4 GLN A N 13
ATOM 20139 C CA . GLN A 1 8 ? -5.712 -3.066 -9.868 1.00 71.21 4 GLN A CA 13
ATOM 20140 C C . GLN A 1 8 ? -6.350 -2.519 -11.141 1.00 42.21 4 GLN A C 13
ATOM 20141 O O . GLN A 1 8 ? -5.666 -2.280 -12.136 1.00 53.12 4 GLN A O 13
ATOM 20155 N N . VAL A 1 9 ? -7.664 -2.323 -11.102 1.00 35.11 5 VAL A N 13
ATOM 20156 C CA . VAL A 1 9 ? -8.394 -1.804 -12.252 1.00 51.14 5 VAL A CA 13
ATOM 20157 C C . VAL A 1 9 ? -9.526 -0.881 -11.814 1.00 23.32 5 VAL A C 13
ATOM 20158 O O . VAL A 1 9 ? -10.109 -1.063 -10.745 1.00 14.21 5 VAL A O 13
ATOM 20171 N N . SER A 1 10 ? -9.832 0.109 -12.647 1.00 30.13 6 SER A N 13
ATOM 20172 C CA . SER A 1 10 ? -10.893 1.062 -12.343 1.00 64.12 6 SER A CA 13
ATOM 20173 C C . SER A 1 10 ? -12.217 0.613 -12.953 1.00 30.30 6 SER A C 13
ATOM 20174 O O . SER A 1 10 ? -12.938 1.409 -13.553 1.00 42.35 6 SER A O 13
ATOM 20182 N N . ASN A 1 11 ? -12.530 -0.669 -12.795 1.00 42.01 7 ASN A N 13
ATOM 20183 C CA . ASN A 1 11 ? -13.767 -1.225 -13.330 1.00 73.45 7 ASN A CA 13
ATOM 20184 C C . ASN A 1 11 ? -14.267 -2.375 -12.461 1.00 14.33 7 ASN A C 13
ATOM 20185 O O . ASN A 1 11 ? -13.564 -2.841 -11.565 1.00 32.42 7 ASN A O 13
ATOM 20196 N N . VAL A 1 12 ? -15.487 -2.828 -12.733 1.00 30.50 8 VAL A N 13
ATOM 20197 C CA . VAL A 1 12 ? -16.081 -3.925 -11.977 1.00 55.52 8 VAL A CA 13
ATOM 20198 C C . VAL A 1 12 ? -15.488 -5.265 -12.396 1.00 0.42 8 VAL A C 13
ATOM 20199 O O . VAL A 1 12 ? -14.931 -5.396 -13.486 1.00 10.34 8 VAL A O 13
ATOM 20212 N N . ARG A 1 13 ? -15.613 -6.259 -11.522 1.00 21.53 9 ARG A N 13
ATOM 20213 C CA . ARG A 1 13 ? -15.088 -7.591 -11.801 1.00 4.23 9 ARG A CA 13
ATOM 20214 C C . ARG A 1 13 ? -16.196 -8.637 -11.728 1.00 70.34 9 ARG A C 13
ATOM 20215 O O . ARG A 1 13 ? -17.192 -8.453 -11.030 1.00 75.42 9 ARG A O 13
ATOM 20236 N N . ALA A 1 14 ? -16.015 -9.735 -12.456 1.00 5.13 10 ALA A N 13
ATOM 20237 C CA . ALA A 1 14 ? -16.997 -10.811 -12.474 1.00 3.40 10 ALA A CA 13
ATOM 20238 C C . ALA A 1 14 ? -16.524 -12.000 -11.645 1.00 3.11 10 ALA A C 13
ATOM 20239 O O . ALA A 1 14 ? -15.419 -12.507 -11.843 1.00 45.14 10 ALA A O 13
ATOM 20246 N N . ARG A 1 15 ? -17.366 -12.441 -10.716 1.00 41.20 11 ARG A N 13
ATOM 20247 C CA . ARG A 1 15 ? -17.032 -13.571 -9.856 1.00 50.54 11 ARG A CA 13
ATOM 20248 C C . ARG A 1 15 ? -17.809 -14.816 -10.269 1.00 55.12 11 ARG A C 13
ATOM 20249 O O . ARG A 1 15 ? -19.001 -14.939 -9.983 1.00 75.01 11 ARG A O 13
ATOM 20270 N N . ILE A 1 16 ? -17.128 -15.737 -10.942 1.00 42.22 12 ILE A N 13
ATOM 20271 C CA . ILE A 1 16 ? -17.755 -16.973 -11.393 1.00 0.14 12 ILE A CA 13
ATOM 20272 C C . ILE A 1 16 ? -17.438 -18.127 -10.447 1.00 51.21 12 ILE A C 13
ATOM 20273 O O . ILE A 1 16 ? -16.292 -18.310 -10.037 1.00 62.41 12 ILE A O 13
ATOM 20289 N N . TYR A 1 17 ? -18.461 -18.904 -10.108 1.00 1.52 13 TYR A N 13
ATOM 20290 C CA . TYR A 1 17 ? -18.292 -20.040 -9.209 1.00 61.11 13 TYR A CA 13
ATOM 20291 C C . TYR A 1 17 ? -19.117 -21.233 -9.680 1.00 70.23 13 TYR A C 13
ATOM 20292 O O . TYR A 1 17 ? -20.252 -21.080 -10.134 1.00 3.34 13 TYR A O 13
ATOM 20310 N N . LYS A 1 18 ? -18.539 -22.425 -9.570 1.00 3.42 14 LYS A N 13
ATOM 20311 C CA . LYS A 1 18 ? -19.218 -23.647 -9.981 1.00 62.43 14 LYS A CA 13
ATOM 20312 C C . LYS A 1 18 ? -19.604 -24.489 -8.770 1.00 15.22 14 LYS A C 13
ATOM 20313 O O . LYS A 1 18 ? -18.848 -25.347 -8.313 1.00 65.40 14 LYS A O 13
ATOM 20332 N N . PRO A 1 19 ? -20.810 -24.243 -8.237 1.00 53.24 15 PRO A N 13
ATOM 20333 C CA . PRO A 1 19 ? -21.324 -24.969 -7.073 1.00 35.13 15 PRO A CA 13
ATOM 20334 C C . PRO A 1 19 ? -21.656 -26.422 -7.396 1.00 53.13 15 PRO A C 13
ATOM 20335 O O . PRO A 1 19 ? -21.683 -27.276 -6.510 1.00 42.35 15 PRO A O 13
ATOM 20346 N N . ALA A 1 20 ? -21.909 -26.696 -8.672 1.00 61.00 16 ALA A N 13
ATOM 20347 C CA . ALA A 1 20 ? -22.237 -28.046 -9.113 1.00 70.53 16 ALA A CA 13
ATOM 20348 C C . ALA A 1 20 ? -20.975 -28.873 -9.335 1.00 70.32 16 ALA A C 13
ATOM 20349 O O . ALA A 1 20 ? -20.066 -28.458 -10.054 1.00 70.45 16 ALA A O 13
ATOM 20356 N N . LYS A 1 21 ? -20.925 -30.046 -8.712 1.00 44.31 17 LYS A N 13
ATOM 20357 C CA . LYS A 1 21 ? -19.774 -30.932 -8.841 1.00 61.43 17 LYS A CA 13
ATOM 20358 C C . LYS A 1 21 ? -20.099 -32.118 -9.744 1.00 12.22 17 LYS A C 13
ATOM 20359 O O . LYS A 1 21 ? -19.335 -32.449 -10.650 1.00 21.35 17 LYS A O 13
ATOM 20378 N N . SER A 1 22 ? -21.240 -32.752 -9.492 1.00 12.11 18 SER A N 13
ATOM 20379 C CA . SER A 1 22 ? -21.666 -33.902 -10.280 1.00 25.14 18 SER A CA 13
ATOM 20380 C C . SER A 1 22 ? -22.866 -33.549 -11.154 1.00 14.33 18 SER A C 13
ATOM 20381 O O . SER A 1 22 ? -23.423 -32.455 -11.051 1.00 40.01 18 SER A O 13
ATOM 20389 N N . THR A 1 23 ? -23.259 -34.483 -12.013 1.00 54.12 19 THR A N 13
ATOM 20390 C CA . THR A 1 23 ? -24.393 -34.271 -12.905 1.00 4.10 19 THR A CA 13
ATOM 20391 C C . THR A 1 23 ? -25.703 -34.224 -12.128 1.00 54.44 19 THR A C 13
ATOM 20392 O O . THR A 1 23 ? -25.853 -34.891 -11.105 1.00 75.05 19 THR A O 13
ATOM 20403 N N . MET A 1 24 ? -26.650 -33.432 -12.622 1.00 3.11 20 MET A N 13
ATOM 20404 C CA . MET A 1 24 ? -27.949 -33.300 -11.973 1.00 71.24 20 MET A CA 13
ATOM 20405 C C . MET A 1 24 ? -29.000 -34.147 -12.684 1.00 21.12 20 MET A C 13
ATOM 20406 O O . MET A 1 24 ? -29.261 -33.960 -13.873 1.00 12.14 20 MET A O 13
ATOM 20420 N N . GLN A 1 25 ? -29.599 -35.079 -11.949 1.00 33.32 21 GLN A N 13
ATOM 20421 C CA . GLN A 1 25 ? -30.621 -35.955 -12.511 1.00 44.04 21 GLN A CA 13
ATOM 20422 C C . GLN A 1 25 ? -32.005 -35.577 -11.996 1.00 11.51 21 GLN A C 13
ATOM 20423 O O . GLN A 1 25 ? -32.914 -35.297 -12.778 1.00 11.50 21 GLN A O 13
ATOM 20437 N N . SER A 1 26 ? -32.159 -35.573 -10.676 1.00 40.52 22 SER A N 13
ATOM 20438 C CA . SER A 1 26 ? -33.435 -35.233 -10.056 1.00 12.14 22 SER A CA 13
ATOM 20439 C C . SER A 1 26 ? -33.715 -33.738 -10.174 1.00 61.11 22 SER A C 13
ATOM 20440 O O . SER A 1 26 ? -32.801 -32.937 -10.363 1.00 40.32 22 SER A O 13
ATOM 20448 N N . GLY A 1 27 ? -34.989 -33.371 -10.061 1.00 43.01 23 GLY A N 13
ATOM 20449 C CA . GLY A 1 27 ? -35.368 -31.974 -10.158 1.00 3.43 23 GLY A CA 13
ATOM 20450 C C . GLY A 1 27 ? -35.720 -31.565 -11.574 1.00 5.53 23 GLY A C 13
ATOM 20451 O O . GLY A 1 27 ? -34.922 -31.743 -12.495 1.00 74.44 23 GLY A O 13
ATOM 20455 N N . HIS A 1 28 ? -36.918 -31.016 -11.750 1.00 40.23 24 HIS A N 13
ATOM 20456 C CA . HIS A 1 28 ? -37.374 -30.582 -13.065 1.00 64.32 24 HIS A CA 13
ATOM 20457 C C . HIS A 1 28 ? -37.194 -29.077 -13.233 1.00 45.13 24 HIS A C 13
ATOM 20458 O O . HIS A 1 28 ? -36.973 -28.587 -14.342 1.00 20.02 24 HIS A O 13
ATOM 20472 N N . SER A 1 29 ? -37.290 -28.346 -12.127 1.00 23.33 25 SER A N 13
ATOM 20473 C CA . SER A 1 29 ? -37.142 -26.896 -12.152 1.00 64.54 25 SER A CA 13
ATOM 20474 C C . SER A 1 29 ? -35.729 -26.487 -11.747 1.00 60.34 25 SER A C 13
ATOM 20475 O O . SER A 1 29 ? -35.515 -25.403 -11.204 1.00 54.35 25 SER A O 13
ATOM 20483 N N . LYS A 1 30 ? -34.766 -27.362 -12.016 1.00 71.01 26 LYS A N 13
ATOM 20484 C CA . LYS A 1 30 ? -33.372 -27.094 -11.682 1.00 74.52 26 LYS A CA 13
ATOM 20485 C C . LYS A 1 30 ? -32.524 -26.974 -12.944 1.00 11.20 26 LYS A C 13
ATOM 20486 O O . LYS A 1 30 ? -32.003 -27.968 -13.451 1.00 32.23 26 LYS A O 13
ATOM 20505 N N . LEU A 1 31 ? -32.388 -25.752 -13.446 1.00 13.21 27 LEU A N 13
ATOM 20506 C CA . LEU A 1 31 ? -31.601 -25.501 -14.648 1.00 50.15 27 LEU A CA 13
ATOM 20507 C C . LEU A 1 31 ? -30.283 -24.816 -14.303 1.00 12.30 27 LEU A C 13
ATOM 20508 O O . LEU A 1 31 ? -29.233 -25.157 -14.846 1.00 45.33 27 LEU A O 13
ATOM 20524 N N . LYS A 1 32 ? -30.346 -23.848 -13.394 1.00 24.33 28 LYS A N 13
ATOM 20525 C CA . LYS A 1 32 ? -29.157 -23.117 -12.972 1.00 15.01 28 LYS A CA 13
ATOM 20526 C C . LYS A 1 32 ? -28.052 -24.076 -12.540 1.00 53.31 28 LYS A C 13
ATOM 20527 O O . LYS A 1 32 ? -28.325 -25.154 -12.013 1.00 23.13 28 LYS A O 13
ATOM 20546 N N . ALA A 1 33 ? -26.806 -23.675 -12.765 1.00 41.40 29 ALA A N 13
ATOM 20547 C CA . ALA A 1 33 ? -25.660 -24.497 -12.395 1.00 11.20 29 ALA A CA 13
ATOM 20548 C C . ALA A 1 33 ? -24.460 -23.632 -12.026 1.00 10.13 29 ALA A C 13
ATOM 20549 O O . ALA A 1 33 ? -23.755 -23.914 -11.057 1.00 50.21 29 ALA A O 13
ATOM 20556 N N . TRP A 1 34 ? -24.233 -22.580 -12.804 1.00 52.41 30 TRP A N 13
ATOM 20557 C CA . TRP A 1 34 ? -23.116 -21.675 -12.558 1.00 54.35 30 TRP A CA 13
ATOM 20558 C C . TRP A 1 34 ? -23.595 -20.387 -11.895 1.00 23.42 30 TRP A C 13
ATOM 20559 O O . TRP A 1 34 ? -24.716 -19.936 -12.130 1.00 43.33 30 TRP A O 13
ATOM 20580 N N . LYS A 1 35 ? -22.739 -19.802 -11.064 1.00 72.03 31 LYS A N 13
ATOM 20581 C CA . LYS A 1 35 ? -23.073 -18.566 -10.367 1.00 41.11 31 LYS A CA 13
ATOM 20582 C C . LYS A 1 35 ? -22.154 -17.430 -10.803 1.00 44.24 31 LYS A C 13
ATOM 20583 O O . LYS A 1 35 ? -20.953 -17.627 -10.996 1.00 31.35 31 LYS A O 13
ATOM 20602 N N . LEU A 1 36 ? -22.723 -16.239 -10.956 1.00 31.15 32 LEU A N 13
ATOM 20603 C CA . LEU A 1 36 ? -21.953 -15.070 -11.367 1.00 33.14 32 LEU A CA 13
ATOM 20604 C C . LEU A 1 36 ? -22.319 -13.853 -10.523 1.00 30.31 32 LEU A C 13
ATOM 20605 O O . LEU A 1 36 ? -23.494 -13.521 -10.372 1.00 71.25 32 LEU A O 13
ATOM 20621 N N . GLU A 1 37 ? -21.304 -13.191 -9.977 1.00 64.20 33 GLU A N 13
ATOM 20622 C CA . GLU A 1 37 ? -21.520 -12.009 -9.151 1.00 33.23 33 GLU A CA 13
ATOM 20623 C C . GLU A 1 37 ? -20.598 -10.870 -9.578 1.00 33.14 33 GLU A C 13
ATOM 20624 O O . GLU A 1 37 ? -19.386 -10.927 -9.372 1.00 44.52 33 GLU A O 13
ATOM 20636 N N . PHE A 1 38 ? -21.183 -9.836 -10.174 1.00 61.41 34 PHE A N 13
ATOM 20637 C CA . PHE A 1 38 ? -20.415 -8.684 -10.633 1.00 74.02 34 PHE A CA 13
ATOM 20638 C C . PHE A 1 38 ? -20.353 -7.609 -9.553 1.00 3.21 34 PHE A C 13
ATOM 20639 O O . PHE A 1 38 ? -21.354 -7.307 -8.905 1.00 3.13 34 PHE A O 13
ATOM 20656 N N . GLU A 1 39 ? -19.168 -7.035 -9.367 1.00 15.41 35 GLU A N 13
ATOM 20657 C CA . GLU A 1 39 ? -18.974 -5.994 -8.364 1.00 43.03 35 GLU A CA 13
ATOM 20658 C C . GLU A 1 39 ? -19.901 -4.810 -8.622 1.00 34.11 35 GLU A C 13
ATOM 20659 O O . GLU A 1 39 ? -20.073 -4.358 -9.754 1.00 44.12 35 GLU A O 13
ATOM 20671 N N . PRO A 1 40 ? -20.517 -4.296 -7.547 1.00 14.23 36 PRO A N 13
ATOM 20672 C CA . PRO A 1 40 ? -21.438 -3.158 -7.631 1.00 12.25 36 PRO A CA 13
ATOM 20673 C C . PRO A 1 40 ? -20.721 -1.855 -7.966 1.00 1.14 36 PRO A C 13
ATOM 20674 O O . PRO A 1 40 ? -19.785 -1.455 -7.273 1.00 10.22 36 PRO A O 13
ATOM 20685 N N . SER A 1 41 ? -21.167 -1.197 -9.031 1.00 25.01 37 SER A N 13
ATOM 20686 C CA . SER A 1 41 ? -20.564 0.060 -9.460 1.00 11.54 37 SER A CA 13
ATOM 20687 C C . SER A 1 41 ? -21.377 1.251 -8.958 1.00 22.35 37 SER A C 13
ATOM 20688 O O . SER A 1 41 ? -20.898 2.045 -8.148 1.00 51.30 37 SER A O 13
ATOM 20696 N N . CYS A 1 42 ? -22.607 1.366 -9.445 1.00 73.42 38 CYS A N 13
ATOM 20697 C CA . CYS A 1 42 ? -23.487 2.459 -9.049 1.00 1.33 38 CYS A CA 13
ATOM 20698 C C . CYS A 1 42 ? -24.894 1.947 -8.759 1.00 14.25 38 CYS A C 13
ATOM 20699 O O . CYS A 1 42 ? -25.381 1.029 -9.420 1.00 34.02 38 CYS A O 13
ATOM 20707 N N . THR A 1 43 ? -25.543 2.544 -7.764 1.00 72.22 39 THR A N 13
ATOM 20708 C CA . THR A 1 43 ? -26.892 2.147 -7.384 1.00 73.31 39 THR A CA 13
ATOM 20709 C C . THR A 1 43 ? -27.915 2.621 -8.411 1.00 3.22 39 THR A C 13
ATOM 20710 O O . THR A 1 43 ? -27.674 3.584 -9.139 1.00 53.34 39 THR A O 13
ATOM 20721 N N . GLN A 1 44 ? -29.055 1.941 -8.462 1.00 14.45 40 GLN A N 13
ATOM 20722 C CA . GLN A 1 44 ? -30.114 2.295 -9.399 1.00 61.32 40 GLN A CA 13
ATOM 20723 C C . GLN A 1 44 ? -29.600 2.271 -10.836 1.00 1.53 40 GLN A C 13
ATOM 20724 O O . GLN A 1 44 ? -29.962 3.121 -11.649 1.00 41.20 40 GLN A O 13
ATOM 20738 N N . TYR A 1 45 ? -28.754 1.293 -11.139 1.00 25.11 41 TYR A N 13
ATOM 20739 C CA . TYR A 1 45 ? -28.187 1.161 -12.476 1.00 53.13 41 TYR A CA 13
ATOM 20740 C C . TYR A 1 45 ? -29.283 0.926 -13.511 1.00 63.41 41 TYR A C 13
ATOM 20741 O O . TYR A 1 45 ? -30.455 0.773 -13.169 1.00 14.22 41 TYR A O 13
ATOM 20759 N N . THR A 1 46 ? -28.891 0.896 -14.781 1.00 61.21 42 THR A N 13
ATOM 20760 C CA . THR A 1 46 ? -29.838 0.680 -15.868 1.00 51.10 42 THR A CA 13
ATOM 20761 C C . THR A 1 46 ? -30.046 -0.807 -16.129 1.00 3.43 42 THR A C 13
ATOM 20762 O O . THR A 1 46 ? -29.207 -1.461 -16.747 1.00 23.02 42 THR A O 13
ATOM 20773 N N . GLU A 1 47 ? -31.169 -1.335 -15.654 1.00 35.35 43 GLU A N 13
ATOM 20774 C CA . GLU A 1 47 ? -31.485 -2.747 -15.837 1.00 73.04 43 GLU A CA 13
ATOM 20775 C C . GLU A 1 47 ? -31.364 -3.146 -17.305 1.00 71.13 43 GLU A C 13
ATOM 20776 O O . GLU A 1 47 ? -31.456 -2.316 -18.210 1.00 33.22 43 GLU A O 13
ATOM 20788 N N . PRO A 1 48 ? -31.152 -4.448 -17.548 1.00 75.43 44 PRO A N 13
ATOM 20789 C CA . PRO A 1 48 ? -31.013 -4.988 -18.903 1.00 70.04 44 PRO A CA 13
ATOM 20790 C C . PRO A 1 48 ? -32.327 -4.957 -19.677 1.00 45.31 44 PRO A C 13
ATOM 20791 O O . PRO A 1 48 ? -33.368 -4.578 -19.139 1.00 23.44 44 PRO A O 13
ATOM 20802 N N . LEU A 1 49 ? -32.272 -5.358 -20.943 1.00 11.51 45 LEU A N 13
ATOM 20803 C CA . LEU A 1 49 ? -33.459 -5.376 -21.792 1.00 3.22 45 LEU A CA 13
ATOM 20804 C C . LEU A 1 49 ? -34.452 -6.431 -21.315 1.00 1.32 45 LEU A C 13
ATOM 20805 O O . LEU A 1 49 ? -34.061 -7.490 -20.825 1.00 61.40 45 LEU A O 13
ATOM 20821 N N . MET A 1 50 ? -35.739 -6.134 -21.463 1.00 62.30 46 MET A N 13
ATOM 20822 C CA . MET A 1 50 ? -36.788 -7.059 -21.051 1.00 53.24 46 MET A CA 13
ATOM 20823 C C . MET A 1 50 ? -36.651 -8.395 -21.773 1.00 62.41 46 MET A C 13
ATOM 20824 O O . MET A 1 50 ? -36.516 -8.440 -22.995 1.00 42.24 46 MET A O 13
ATOM 20838 N N . ASN A 1 51 ? -36.684 -9.482 -21.009 1.00 61.02 47 ASN A N 13
ATOM 20839 C CA . ASN A 1 51 ? -36.561 -10.819 -21.577 1.00 30.32 47 ASN A CA 13
ATOM 20840 C C . ASN A 1 51 ? -37.654 -11.740 -21.042 1.00 72.42 47 ASN A C 13
ATOM 20841 O O . ASN A 1 51 ? -37.824 -11.880 -19.831 1.00 22.35 47 ASN A O 13
ATOM 20852 N N . TRP A 1 52 ? -38.392 -12.364 -21.953 1.00 61.41 48 TRP A N 13
ATOM 20853 C CA . TRP A 1 52 ? -39.469 -13.272 -21.573 1.00 63.02 48 TRP A CA 13
ATOM 20854 C C . TRP A 1 52 ? -39.156 -14.699 -22.008 1.00 10.42 48 TRP A C 13
ATOM 20855 O O . TRP A 1 52 ? -39.637 -15.661 -21.408 1.00 30.23 48 TRP A O 13
ATOM 20876 N N . THR A 1 53 ? -38.347 -14.832 -23.054 1.00 2.52 49 THR A N 13
ATOM 20877 C CA . THR A 1 53 ? -37.971 -16.142 -23.568 1.00 31.42 49 THR A CA 13
ATOM 20878 C C . THR A 1 53 ? -37.423 -17.031 -22.458 1.00 75.41 49 THR A C 13
ATOM 20879 O O . THR A 1 53 ? -37.579 -18.252 -22.493 1.00 53.22 49 THR A O 13
ATOM 20890 N N . GLY A 1 54 ? -36.780 -16.413 -21.472 1.00 61.42 50 GLY A N 13
ATOM 20891 C CA . GLY A 1 54 ? -36.219 -17.165 -20.365 1.00 61.10 50 GLY A CA 13
ATOM 20892 C C . GLY A 1 54 ? -35.583 -16.271 -19.321 1.00 11.35 50 GLY A C 13
ATOM 20893 O O . GLY A 1 54 ? -35.866 -15.074 -19.262 1.00 33.25 50 GLY A O 13
ATOM 20897 N N . SER A 1 55 ? -34.720 -16.852 -18.492 1.00 40.03 51 SER A N 13
ATOM 20898 C CA . SER A 1 55 ? -34.045 -16.100 -17.440 1.00 74.04 51 SER A CA 13
ATOM 20899 C C . SER A 1 55 ? -35.055 -15.363 -16.566 1.00 74.34 51 SER A C 13
ATOM 20900 O O . SER A 1 55 ? -34.782 -14.271 -16.068 1.00 14.51 51 SER A O 13
ATOM 20908 N N . HIS A 1 56 ? -36.225 -15.969 -16.384 1.00 12.30 52 HIS A N 13
ATOM 20909 C CA . HIS A 1 56 ? -37.277 -15.372 -15.569 1.00 75.24 52 HIS A CA 13
ATOM 20910 C C . HIS A 1 56 ? -37.036 -15.641 -14.087 1.00 44.01 52 HIS A C 13
ATOM 20911 O O . HIS A 1 56 ? -37.411 -14.840 -13.231 1.00 63.23 52 HIS A O 13
ATOM 20925 N N . ASP A 1 57 ? -36.407 -16.774 -13.791 1.00 54.14 53 ASP A N 13
ATOM 20926 C CA . ASP A 1 57 ? -36.116 -17.148 -12.413 1.00 33.44 53 ASP A CA 13
ATOM 20927 C C . ASP A 1 57 ? -35.392 -16.020 -11.685 1.00 23.13 53 ASP A C 13
ATOM 20928 O O . ASP A 1 57 ? -35.727 -15.684 -10.549 1.00 1.44 53 ASP A O 13
ATOM 20937 N N . THR A 1 58 ? -34.395 -15.440 -12.346 1.00 42.41 54 THR A N 13
ATOM 20938 C CA . THR A 1 58 ? -33.622 -14.351 -11.761 1.00 71.33 54 THR A CA 13
ATOM 20939 C C . THR A 1 58 ? -34.219 -12.996 -12.123 1.00 31.34 54 THR A C 13
ATOM 20940 O O . THR A 1 58 ? -34.375 -12.669 -13.300 1.00 4.31 54 THR A O 13
ATOM 20951 N N . LYS A 1 59 ? -34.552 -12.211 -11.104 1.00 23.01 55 LYS A N 13
ATOM 20952 C CA . LYS A 1 59 ? -35.130 -10.889 -11.315 1.00 12.41 55 LYS A CA 13
ATOM 20953 C C . LYS A 1 59 ? -34.966 -10.020 -10.071 1.00 65.04 55 LYS A C 13
ATOM 20954 O O . LYS A 1 59 ? -35.236 -10.461 -8.955 1.00 42.33 55 LYS A O 13
ATOM 20973 N N . GLN A 1 60 ? -34.522 -8.784 -10.275 1.00 5.53 56 GLN A N 13
ATOM 20974 C CA . GLN A 1 60 ? -34.322 -7.852 -9.170 1.00 60.43 56 GLN A CA 13
ATOM 20975 C C . GLN A 1 60 ? -33.345 -8.424 -8.147 1.00 51.31 56 GLN A C 13
ATOM 20976 O O . GLN A 1 60 ? -33.468 -8.170 -6.950 1.00 54.51 56 GLN A O 13
ATOM 20990 N N . GLN A 1 61 ? -32.376 -9.195 -8.628 1.00 21.50 57 GLN A N 13
ATOM 20991 C CA . GLN A 1 61 ? -31.379 -9.802 -7.755 1.00 53.30 57 GLN A CA 13
ATOM 20992 C C . GLN A 1 61 ? -29.970 -9.392 -8.169 1.00 13.31 57 GLN A C 13
ATOM 20993 O O . GLN A 1 61 ? -29.592 -9.520 -9.334 1.00 42.23 57 GLN A O 13
ATOM 21007 N N . VAL A 1 62 ? -29.196 -8.898 -7.207 1.00 42.03 58 VAL A N 13
ATOM 21008 C CA . VAL A 1 62 ? -27.828 -8.468 -7.472 1.00 72.51 58 VAL A CA 13
ATOM 21009 C C . VAL A 1 62 ? -26.999 -9.606 -8.057 1.00 24.44 58 VAL A C 13
ATOM 21010 O O . VAL A 1 62 ? -26.119 -9.384 -8.889 1.00 40.22 58 VAL A O 13
ATOM 21023 N N . CYS A 1 63 ? -27.285 -10.826 -7.616 1.00 65.51 59 CYS A N 13
ATOM 21024 C CA . CYS A 1 63 ? -26.565 -12.001 -8.096 1.00 11.33 59 CYS A CA 13
ATOM 21025 C C . CYS A 1 63 ? -27.164 -12.510 -9.402 1.00 62.00 59 CYS A C 13
ATOM 21026 O O . CYS A 1 63 ? -28.384 -12.594 -9.547 1.00 61.24 59 CYS A O 13
ATOM 21034 N N . LEU A 1 64 ? -26.298 -12.847 -10.352 1.00 40.02 60 LEU A N 13
ATOM 21035 C CA . LEU A 1 64 ? -26.741 -13.346 -11.649 1.00 75.51 60 LEU A CA 13
ATOM 21036 C C . LEU A 1 64 ? -26.263 -14.778 -11.873 1.00 52.15 60 LEU A C 13
ATOM 21037 O O . LEU A 1 64 ? -25.074 -15.070 -11.757 1.00 33.43 60 LEU A O 13
ATOM 21053 N N . SER A 1 65 ? -27.199 -15.664 -12.198 1.00 64.02 61 SER A N 13
ATOM 21054 C CA . SER A 1 65 ? -26.874 -17.066 -12.438 1.00 42.42 61 SER A CA 13
ATOM 21055 C C . SER A 1 65 ? -26.679 -17.331 -13.928 1.00 1.41 61 SER A C 13
ATOM 21056 O O . SER A 1 65 ? -27.047 -16.511 -14.769 1.00 45.02 61 SER A O 13
ATOM 21064 N N . PHE A 1 66 ? -26.097 -18.482 -14.245 1.00 54.13 62 PHE A N 13
ATOM 21065 C CA . PHE A 1 66 ? -25.851 -18.857 -15.633 1.00 75.13 62 PHE A CA 13
ATOM 21066 C C . PHE A 1 66 ? -25.938 -20.370 -15.812 1.00 25.24 62 PHE A C 13
ATOM 21067 O O . PHE A 1 66 ? -25.492 -21.134 -14.955 1.00 23.12 62 PHE A O 13
ATOM 21084 N N . THR A 1 67 ? -26.515 -20.797 -16.930 1.00 50.33 63 THR A N 13
ATOM 21085 C CA . THR A 1 67 ? -26.661 -22.217 -17.222 1.00 54.51 63 THR A CA 13
ATOM 21086 C C . THR A 1 67 ? -25.304 -22.881 -17.417 1.00 30.11 63 THR A C 13
ATOM 21087 O O . THR A 1 67 ? -25.037 -23.949 -16.865 1.00 61.44 63 THR A O 13
ATOM 21098 N N . THR A 1 68 ? -24.445 -22.242 -18.207 1.00 35.11 64 THR A N 13
ATOM 21099 C CA . THR A 1 68 ? -23.115 -22.771 -18.476 1.00 21.02 64 THR A CA 13
ATOM 21100 C C . THR A 1 68 ? -22.057 -21.678 -18.372 1.00 23.45 64 THR A C 13
ATOM 21101 O O . THR A 1 68 ? -22.333 -20.508 -18.637 1.00 61.30 64 THR A O 13
ATOM 21112 N N . ARG A 1 69 ? -20.846 -22.068 -17.986 1.00 40.44 65 ARG A N 13
ATOM 21113 C CA . ARG A 1 69 ? -19.747 -21.119 -17.848 1.00 33.20 65 ARG A CA 13
ATOM 21114 C C . ARG A 1 69 ? -19.579 -20.293 -19.119 1.00 44.44 65 ARG A C 13
ATOM 21115 O O . ARG A 1 69 ? -19.286 -19.099 -19.060 1.00 51.21 65 ARG A O 13
ATOM 21136 N N . GLU A 1 70 ? -19.766 -20.936 -20.267 1.00 53.15 66 GLU A N 13
ATOM 21137 C CA . GLU A 1 70 ? -19.635 -20.259 -21.552 1.00 21.40 66 GLU A CA 13
ATOM 21138 C C . GLU A 1 70 ? -20.510 -19.010 -21.602 1.00 1.12 66 GLU A C 13
ATOM 21139 O O . GLU A 1 70 ? -20.171 -18.027 -22.262 1.00 42.32 66 GLU A O 13
ATOM 21151 N N . LEU A 1 71 ? -21.637 -19.056 -20.900 1.00 72.30 67 LEU A N 13
ATOM 21152 C CA . LEU A 1 71 ? -22.562 -17.929 -20.864 1.00 73.30 67 LEU A CA 13
ATOM 21153 C C . LEU A 1 71 ? -22.055 -16.839 -19.927 1.00 13.51 67 LEU A C 13
ATOM 21154 O O . LEU A 1 71 ? -22.192 -15.650 -20.211 1.00 41.34 67 LEU A O 13
ATOM 21170 N N . ALA A 1 72 ? -21.467 -17.253 -18.809 1.00 50.44 68 ALA A N 13
ATOM 21171 C CA . ALA A 1 72 ? -20.935 -16.311 -17.832 1.00 54.24 68 ALA A CA 13
ATOM 21172 C C . ALA A 1 72 ? -19.755 -15.532 -18.405 1.00 73.10 68 ALA A C 13
ATOM 21173 O O . ALA A 1 72 ? -19.828 -14.315 -18.579 1.00 73.34 68 ALA A O 13
ATOM 21180 N N . ILE A 1 73 ? -18.670 -16.241 -18.695 1.00 71.24 69 ILE A N 13
ATOM 21181 C CA . ILE A 1 73 ? -17.475 -15.616 -19.248 1.00 63.50 69 ILE A CA 13
ATOM 21182 C C . ILE A 1 73 ? -17.814 -14.769 -20.470 1.00 65.03 69 ILE A C 13
ATOM 21183 O O . ILE A 1 73 ? -17.203 -13.727 -20.704 1.00 24.32 69 ILE A O 13
ATOM 21199 N N . ALA A 1 74 ? -18.792 -15.224 -21.246 1.00 54.44 70 ALA A N 13
ATOM 21200 C CA . ALA A 1 74 ? -19.216 -14.506 -22.441 1.00 42.52 70 ALA A CA 13
ATOM 21201 C C . ALA A 1 74 ? -19.695 -13.099 -22.096 1.00 71.40 70 ALA A C 13
ATOM 21202 O O . ALA A 1 74 ? -19.522 -12.165 -22.879 1.00 60.22 70 ALA A O 13
ATOM 21209 N N . TYR A 1 75 ? -20.296 -12.955 -20.921 1.00 31.21 71 TYR A N 13
ATOM 21210 C CA . TYR A 1 75 ? -20.803 -11.663 -20.474 1.00 21.20 71 TYR A CA 13
ATOM 21211 C C . TYR A 1 75 ? -19.662 -10.757 -20.024 1.00 24.42 71 TYR A C 13
ATOM 21212 O O . TYR A 1 75 ? -19.540 -9.620 -20.479 1.00 64.53 71 TYR A O 13
ATOM 21230 N N . ALA A 1 76 ? -18.827 -11.270 -19.127 1.00 4.14 72 ALA A N 13
ATOM 21231 C CA . ALA A 1 76 ? -17.692 -10.509 -18.616 1.00 32.23 72 ALA A CA 13
ATOM 21232 C C . ALA A 1 76 ? -16.785 -10.047 -19.751 1.00 42.02 72 ALA A C 13
ATOM 21233 O O . ALA A 1 76 ? -16.446 -8.868 -19.848 1.00 10.42 72 ALA A O 13
ATOM 21240 N N . VAL A 1 77 ? -16.395 -10.984 -20.609 1.00 21.22 73 VAL A N 13
ATOM 21241 C CA . VAL A 1 77 ? -15.527 -10.673 -21.738 1.00 44.31 73 VAL A CA 13
ATOM 21242 C C . VAL A 1 77 ? -16.153 -9.613 -22.637 1.00 74.50 73 VAL A C 13
ATOM 21243 O O . VAL A 1 77 ? -15.451 -8.809 -23.249 1.00 25.44 73 VAL A O 13
ATOM 21256 N N . ALA A 1 78 ? -17.480 -9.619 -22.712 1.00 73.03 74 ALA A N 13
ATOM 21257 C CA . ALA A 1 78 ? -18.202 -8.656 -23.535 1.00 75.32 74 ALA A CA 13
ATOM 21258 C C . ALA A 1 78 ? -17.761 -7.229 -23.226 1.00 62.42 74 ALA A C 13
ATOM 21259 O O . ALA A 1 78 ? -17.792 -6.357 -24.095 1.00 63.32 74 ALA A O 13
ATOM 21266 N N . HIS A 1 79 ? -17.350 -6.998 -21.983 1.00 55.42 75 HIS A N 13
ATOM 21267 C CA . HIS A 1 79 ? -16.903 -5.676 -21.560 1.00 5.33 75 HIS A CA 13
ATOM 21268 C C . HIS A 1 79 ? -15.468 -5.727 -21.044 1.00 30.23 75 HIS A C 13
ATOM 21269 O O . HIS A 1 79 ? -15.056 -4.895 -20.236 1.00 71.14 75 HIS A O 13
ATOM 21283 N N . LYS A 1 80 ? -14.709 -6.712 -21.516 1.00 40.52 76 LYS A N 13
ATOM 21284 C CA . LYS A 1 80 ? -13.320 -6.873 -21.104 1.00 31.21 76 LYS A CA 13
ATOM 21285 C C . LYS A 1 80 ? -13.202 -6.887 -19.584 1.00 11.43 76 LYS A C 13
ATOM 21286 O O . LYS A 1 80 ? -12.208 -6.422 -19.025 1.00 42.55 76 LYS A O 13
ATOM 21305 N N . ILE A 1 81 ? -14.220 -7.425 -18.921 1.00 30.02 77 ILE A N 13
ATOM 21306 C CA . ILE A 1 81 ? -14.228 -7.5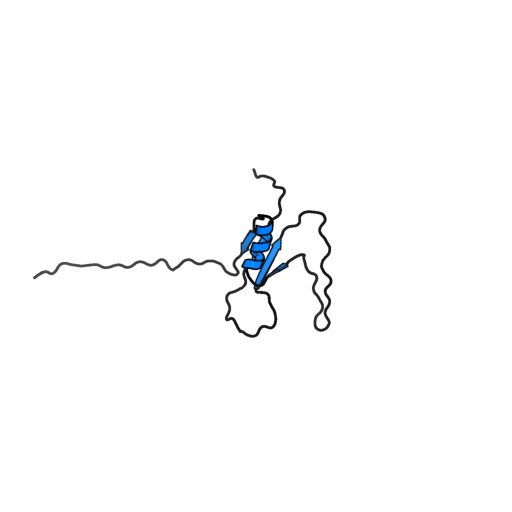02 -17.465 1.00 3.42 77 ILE A CA 13
ATOM 21307 C C . ILE A 1 81 ? -13.443 -8.715 -16.974 1.00 55.45 77 ILE A C 13
ATOM 21308 O O . ILE A 1 81 ? -13.561 -9.807 -17.528 1.00 31.42 77 ILE A O 13
ATOM 21324 N N . ASP A 1 82 ? -12.646 -8.514 -15.931 1.00 40.10 78 ASP A N 13
ATOM 21325 C CA . ASP A 1 82 ? -11.845 -9.591 -15.363 1.00 10.34 78 ASP A CA 13
ATOM 21326 C C . ASP A 1 82 ? -12.727 -10.593 -14.624 1.00 61.41 78 ASP A C 13
ATOM 21327 O O . ASP A 1 82 ? -13.232 -10.307 -13.538 1.00 31.42 78 ASP A O 13
ATOM 21336 N N . TYR A 1 83 ? -12.909 -11.766 -15.220 1.00 24.33 79 TYR A N 13
ATOM 21337 C CA . TYR A 1 83 ? -13.732 -12.809 -14.621 1.00 40.34 79 TYR A CA 13
ATOM 21338 C C . TYR A 1 83 ? -12.865 -13.863 -13.939 1.00 32.25 79 TYR A C 13
ATOM 21339 O O . TYR A 1 83 ? -11.830 -14.271 -14.467 1.00 32.02 79 TYR A O 13
ATOM 21357 N N . THR A 1 84 ? -13.297 -14.302 -12.760 1.00 22.53 80 THR A N 13
ATOM 21358 C CA . THR A 1 84 ? -12.562 -15.308 -12.004 1.00 21.31 80 THR A CA 13
ATOM 21359 C C . THR A 1 84 ? -13.369 -16.595 -11.872 1.00 4.14 80 THR A C 13
ATOM 21360 O O . THR A 1 84 ? -14.552 -16.566 -11.531 1.00 44.33 80 THR A O 13
ATOM 21371 N N . VAL A 1 85 ? -12.722 -17.724 -12.142 1.00 11.02 81 VAL A N 13
ATOM 21372 C CA . VAL A 1 85 ? -13.379 -19.022 -12.052 1.00 12.45 81 VAL A CA 13
ATOM 21373 C C . VAL A 1 85 ? -13.067 -19.705 -10.724 1.00 64.20 81 VAL A C 13
ATOM 21374 O O . VAL A 1 85 ? -11.907 -19.984 -10.415 1.00 72.40 81 VAL A O 13
ATOM 21387 N N . LEU A 1 86 ? -14.107 -19.972 -9.943 1.00 32.14 82 LEU A N 13
ATOM 21388 C CA . LEU A 1 86 ? -13.944 -20.623 -8.648 1.00 34.51 82 LEU A CA 13
ATOM 21389 C C . LEU A 1 86 ? -14.481 -22.051 -8.685 1.00 21.13 82 LEU A C 13
ATOM 21390 O O . LEU A 1 86 ? -15.649 -22.277 -9.000 1.00 43.45 82 LEU A O 13
ATOM 21406 N N . GLN A 1 87 ? -13.621 -23.010 -8.358 1.00 73.15 83 GLN A N 13
ATOM 21407 C CA . GLN A 1 87 ? -14.011 -24.415 -8.354 1.00 24.12 83 GLN A CA 13
ATOM 21408 C C . GLN A 1 87 ? -13.750 -25.047 -6.990 1.00 74.12 83 GLN A C 13
ATOM 21409 O O . GLN A 1 87 ? -12.696 -24.840 -6.390 1.00 32.02 83 GLN A O 13
ATOM 21423 N N . ASP A 1 88 ? -14.719 -25.817 -6.506 1.00 44.32 84 ASP A N 13
ATOM 21424 C CA . ASP A 1 88 ? -14.596 -26.480 -5.213 1.00 24.13 84 ASP A CA 13
ATOM 21425 C C . ASP A 1 88 ? -13.476 -27.515 -5.238 1.00 61.42 84 ASP A C 13
ATOM 21426 O O . ASP A 1 88 ? -13.446 -28.390 -6.103 1.00 24.51 84 ASP A O 13
ATOM 21435 N N . ASN A 1 89 ? -12.556 -27.409 -4.284 1.00 42.15 85 ASN A N 13
ATOM 21436 C CA . ASN A 1 89 ? -11.433 -28.336 -4.199 1.00 51.31 85 ASN A CA 13
ATOM 21437 C C . ASN A 1 89 ? -10.611 -28.313 -5.483 1.00 24.35 85 ASN A C 13
ATOM 21438 O O . ASN A 1 89 ? -10.640 -29.248 -6.284 1.00 72.03 85 ASN A O 13
ATOM 21449 N N . PRO A 1 90 ? -9.857 -27.222 -5.685 1.00 15.13 86 PRO A N 13
ATOM 21450 C CA . PRO A 1 90 ? -9.010 -27.052 -6.869 1.00 52.21 86 PRO A CA 13
ATOM 21451 C C . PRO A 1 90 ? -7.814 -27.997 -6.867 1.00 73.43 86 PRO A C 13
ATOM 21452 O O . PRO A 1 90 ? -7.326 -28.394 -5.808 1.00 61.53 86 PRO A O 13
ATOM 21463 N N . ARG A 1 91 ? -7.346 -28.355 -8.059 1.00 2.34 87 ARG A N 13
ATOM 21464 C CA . ARG A 1 91 ? -6.206 -29.254 -8.194 1.00 11.44 87 ARG A CA 13
ATOM 21465 C C . ARG A 1 91 ? -5.473 -29.008 -9.509 1.00 22.34 87 ARG A C 13
ATOM 21466 O O . ARG A 1 91 ? -6.093 -28.871 -10.563 1.00 54.13 87 ARG A O 13
ATOM 21487 N N . THR A 1 92 ? -4.146 -28.954 -9.439 1.00 22.52 88 THR A N 13
ATOM 21488 C CA . THR A 1 92 ? -3.328 -28.724 -10.622 1.00 63.12 88 THR A CA 13
ATOM 21489 C C . THR A 1 92 ? -3.441 -29.885 -11.605 1.00 1.40 88 THR A C 13
ATOM 21490 O O . THR A 1 92 ? -3.162 -31.033 -11.258 1.00 13.23 88 THR A O 13
ATOM 21501 N N . ILE A 1 93 ? -3.853 -29.579 -12.830 1.00 22.00 89 ILE A N 13
ATOM 21502 C CA . ILE A 1 93 ? -4.001 -30.597 -13.862 1.00 52.20 89 ILE A CA 13
ATOM 21503 C C . ILE A 1 93 ? -2.651 -30.968 -14.467 1.00 33.10 89 ILE A C 13
ATOM 21504 O O . ILE A 1 93 ? -1.799 -30.107 -14.686 1.00 32.20 89 ILE A O 13
ATOM 21520 N N . VAL A 1 94 ? -2.464 -32.256 -14.736 1.00 15.24 90 VAL A N 13
ATOM 21521 C CA . VAL A 1 94 ? -1.219 -32.743 -15.318 1.00 4.02 90 VAL A CA 13
ATOM 21522 C C . VAL A 1 94 ? -1.453 -33.325 -16.707 1.00 24.45 90 VAL A C 13
ATOM 21523 O O . VAL A 1 94 ? -1.384 -34.537 -16.919 1.00 40.42 90 VAL A O 13
ATOM 21536 N N . PRO A 1 95 ? -1.735 -32.445 -17.679 1.00 35.34 91 PRO A N 13
ATOM 21537 C CA . PRO A 1 95 ? -1.983 -32.849 -19.065 1.00 33.42 91 PRO A CA 13
ATOM 21538 C C . PRO A 1 95 ? -0.723 -33.357 -19.756 1.00 43.23 91 PRO A C 13
ATOM 21539 O O . PRO A 1 95 ? 0.059 -32.574 -20.299 1.00 10.53 91 PRO A O 13
ATOM 21550 N N . LYS A 1 96 ? -0.529 -34.670 -19.735 1.00 31.04 92 LYS A N 13
ATOM 21551 C CA . LYS A 1 96 ? 0.637 -35.283 -20.361 1.00 13.24 92 LYS A CA 13
ATOM 21552 C C . LYS A 1 96 ? 0.779 -34.827 -21.809 1.00 3.24 92 LYS A C 13
ATOM 21553 O O . LYS A 1 96 ? -0.038 -35.172 -22.662 1.00 53.30 92 LYS A O 13
ATOM 21572 N N . SER A 1 97 ? 1.824 -34.050 -22.079 1.00 63.40 93 SER A N 13
ATOM 21573 C CA . SER A 1 97 ? 2.073 -33.545 -23.425 1.00 13.53 93 SER A CA 13
ATOM 21574 C C . SER A 1 97 ? 3.526 -33.109 -23.581 1.00 71.41 93 SER A C 13
ATOM 21575 O O . SER A 1 97 ? 4.246 -32.944 -22.596 1.00 33.43 93 SER A O 13
ATOM 21583 N N . TYR A 1 98 ? 3.951 -32.924 -24.827 1.00 13.32 94 TYR A N 13
ATOM 21584 C CA . TYR A 1 98 ? 5.318 -32.510 -25.114 1.00 24.22 94 TYR A CA 13
ATOM 21585 C C . TYR A 1 98 ? 5.413 -31.860 -26.491 1.00 1.42 94 TYR A C 13
ATOM 21586 O O . TYR A 1 98 ? 5.192 -32.509 -27.512 1.00 62.43 94 TYR A O 13
ATOM 21604 N N . ALA A 1 99 ? 5.744 -30.573 -26.509 1.00 52.03 95 ALA A N 13
ATOM 21605 C CA . ALA A 1 99 ? 5.870 -29.834 -27.760 1.00 12.33 95 ALA A CA 13
ATOM 21606 C C . ALA A 1 99 ? 7.291 -29.918 -28.304 1.00 63.22 95 ALA A C 13
ATOM 21607 O O . ALA A 1 99 ? 8.152 -30.578 -27.722 1.00 23.23 95 ALA A O 13
ATOM 21614 N N . ASP A 1 100 ? 7.531 -29.246 -29.426 1.00 3.15 96 ASP A N 13
ATOM 21615 C CA . ASP A 1 100 ? 8.849 -29.245 -30.050 1.00 1.34 96 ASP A CA 13
ATOM 21616 C C . ASP A 1 100 ? 9.115 -27.918 -30.754 1.00 13.00 96 ASP A C 13
ATOM 21617 O O . ASP A 1 100 ? 8.247 -27.049 -30.810 1.00 75.34 96 ASP A O 13
ATOM 21626 N N . ASN A 1 101 ? 10.322 -27.770 -31.290 1.00 0.02 97 ASN A N 13
ATOM 21627 C CA . ASN A 1 101 ? 10.703 -26.548 -31.989 1.00 20.31 97 ASN A CA 13
ATOM 21628 C C . ASN A 1 101 ? 11.761 -26.837 -33.050 1.00 64.24 97 ASN A C 13
ATOM 21629 O O . ASN A 1 101 ? 12.924 -27.088 -32.732 1.00 52.50 97 ASN A O 13
ATOM 21640 N N . PHE A 1 102 ? 11.349 -26.798 -34.314 1.00 24.35 98 PHE A N 13
ATOM 21641 C CA . PHE A 1 102 ? 12.261 -27.055 -35.422 1.00 24.23 98 PHE A CA 13
ATOM 21642 C C . PHE A 1 102 ? 12.722 -25.749 -36.062 1.00 70.43 98 PHE A C 13
ATOM 21643 O O . PHE A 1 102 ? 11.909 -24.962 -36.550 1.00 23.15 98 PHE A O 13
ATOM 21660 N N . THR A 1 103 ? 14.032 -25.524 -36.057 1.00 45.31 99 THR A N 13
ATOM 21661 C CA . THR A 1 103 ? 14.602 -24.313 -36.635 1.00 3.13 99 THR A CA 13
ATOM 21662 C C . THR A 1 103 ? 14.617 -24.385 -38.157 1.00 44.13 99 THR A C 13
ATOM 21663 O O . THR A 1 103 ? 14.341 -25.432 -38.743 1.00 34.11 99 THR A O 13
ATOM 21674 N N . LYS A 1 104 ? 14.941 -23.265 -38.794 1.00 42.41 100 LYS A N 13
ATOM 21675 C CA . LYS A 1 104 ? 14.995 -23.200 -40.250 1.00 32.23 100 LYS A CA 13
ATOM 21676 C C . LYS A 1 104 ? 15.717 -21.938 -40.713 1.00 34.05 100 LYS A C 13
ATOM 21677 O O . LYS A 1 104 ? 15.109 -21.002 -41.231 1.00 60.52 100 LYS A O 13
ATOM 21696 N N . PRO A 1 105 ? 17.044 -21.911 -40.522 1.00 15.01 101 PRO A N 13
ATOM 21697 C CA . PRO A 1 105 ? 17.876 -20.770 -40.914 1.00 23.15 101 PRO A CA 13
ATOM 21698 C C . PRO A 1 105 ? 17.993 -20.632 -42.428 1.00 52.42 101 PRO A C 13
ATOM 21699 O O . PRO A 1 105 ? 18.278 -21.602 -43.130 1.00 13.23 101 PRO A O 13
ATOM 21710 N N . ARG A 1 106 ? 17.771 -19.419 -42.924 1.00 63.55 102 ARG A N 13
ATOM 21711 C CA . ARG A 1 106 ? 17.851 -19.154 -44.356 1.00 54.13 102 ARG A CA 13
ATOM 21712 C C . ARG A 1 106 ? 18.845 -18.034 -44.648 1.00 10.22 102 ARG A C 13
ATOM 21713 O O . ARG A 1 106 ? 19.449 -17.473 -43.733 1.00 1.00 102 ARG A O 13
ATOM 21734 N N . ASP A 1 107 ? 19.012 -17.716 -45.926 1.00 52.34 103 ASP A N 13
ATOM 21735 C CA . ASP A 1 107 ? 19.933 -16.663 -46.339 1.00 13.54 103 ASP A CA 13
ATOM 21736 C C . ASP A 1 107 ? 19.241 -15.303 -46.336 1.00 13.23 103 ASP A C 13
ATOM 21737 O O . ASP A 1 107 ? 18.025 -15.215 -46.502 1.00 43.42 103 ASP A O 13
ATOM 21746 N N . MET A 1 108 ? 20.024 -14.247 -46.144 1.00 10.52 104 MET A N 13
ATOM 21747 C CA . MET A 1 108 ? 19.487 -12.892 -46.118 1.00 54.54 104 MET A CA 13
ATOM 21748 C C . MET A 1 108 ? 20.527 -11.884 -46.599 1.00 32.33 104 MET A C 13
ATOM 21749 O O . MET A 1 108 ? 21.704 -12.216 -46.748 1.00 61.23 104 MET A O 13
ATOM 21763 N N . MET A 1 5 ? 3.120 8.197 -9.514 1.00 23.45 1 MET A N 14
ATOM 21764 C CA . MET A 1 5 ? 2.748 8.082 -10.918 1.00 74.25 1 MET A CA 14
ATOM 21765 C C . MET A 1 5 ? 1.993 6.781 -11.177 1.00 62.50 1 MET A C 14
ATOM 21766 O O . MET A 1 5 ? 2.548 5.832 -11.729 1.00 65.15 1 MET A O 14
ATOM 21780 N N . GLN A 1 6 ? 0.728 6.745 -10.772 1.00 40.31 2 GLN A N 14
ATOM 21781 C CA . GLN A 1 6 ? -0.100 5.559 -10.960 1.00 0.21 2 GLN A CA 14
ATOM 21782 C C . GLN A 1 6 ? -1.398 5.911 -11.679 1.00 64.11 2 GLN A C 14
ATOM 21783 O O . GLN A 1 6 ? -1.837 7.060 -11.661 1.00 61.32 2 GLN A O 14
ATOM 21797 N N . GLU A 1 7 ? -2.006 4.912 -12.313 1.00 62.41 3 GLU A N 14
ATOM 21798 C CA . GLU A 1 7 ? -3.254 5.117 -13.040 1.00 63.20 3 GLU A CA 14
ATOM 21799 C C . GLU A 1 7 ? -4.361 4.227 -12.482 1.00 65.12 3 GLU A C 14
ATOM 21800 O O . GLU A 1 7 ? -4.090 3.209 -11.846 1.00 61.34 3 GLU A O 14
ATOM 21812 N N . GLN A 1 8 ? -5.606 4.620 -12.726 1.00 74.55 4 GLN A N 14
ATOM 21813 C CA . GLN A 1 8 ? -6.754 3.859 -12.248 1.00 72.51 4 GLN A CA 14
ATOM 21814 C C . GLN A 1 8 ? -8.017 4.236 -13.016 1.00 41.44 4 GLN A C 14
ATOM 21815 O O . GLN A 1 8 ? -8.272 5.414 -13.271 1.00 65.03 4 GLN A O 14
ATOM 21829 N N . VAL A 1 9 ? -8.804 3.230 -13.383 1.00 0.30 5 VAL A N 14
ATOM 21830 C CA . VAL A 1 9 ? -10.040 3.457 -14.122 1.00 55.43 5 VAL A CA 14
ATOM 21831 C C . VAL A 1 9 ? -11.206 2.707 -13.486 1.00 25.31 5 VAL A C 14
ATOM 21832 O O . VAL A 1 9 ? -11.050 1.579 -13.019 1.00 12.35 5 VAL A O 14
ATOM 21845 N N . SER A 1 10 ? -12.374 3.340 -13.474 1.00 13.23 6 SER A N 14
ATOM 21846 C CA . SER A 1 10 ? -13.567 2.734 -12.893 1.00 62.11 6 SER A CA 14
ATOM 21847 C C . SER A 1 10 ? -13.997 1.508 -13.693 1.00 61.13 6 SER A C 14
ATOM 21848 O O . SER A 1 10 ? -14.602 1.628 -14.757 1.00 1.50 6 SER A O 14
ATOM 21856 N N . ASN A 1 11 ? -13.680 0.328 -13.171 1.00 24.32 7 ASN A N 14
ATOM 21857 C CA . ASN A 1 11 ? -14.032 -0.922 -13.837 1.00 13.13 7 ASN A CA 14
ATOM 21858 C C . ASN A 1 11 ? -14.606 -1.925 -12.840 1.00 14.10 7 ASN A C 14
ATOM 21859 O O . ASN A 1 11 ? -14.370 -1.826 -11.636 1.00 44.03 7 ASN A O 14
ATOM 21870 N N . VAL A 1 12 ? -15.362 -2.892 -13.351 1.00 43.24 8 VAL A N 14
ATOM 21871 C CA . VAL A 1 12 ? -15.968 -3.915 -12.508 1.00 12.03 8 VAL A CA 14
ATOM 21872 C C . VAL A 1 12 ? -15.315 -5.274 -12.734 1.00 44.43 8 VAL A C 14
ATOM 21873 O O . VAL A 1 12 ? -14.513 -5.442 -13.654 1.00 5.14 8 VAL A O 14
ATOM 21886 N N . ARG A 1 13 ? -15.663 -6.240 -11.891 1.00 62.25 9 ARG A N 14
ATOM 21887 C CA . ARG A 1 13 ? -15.109 -7.584 -11.999 1.00 32.20 9 ARG A CA 14
ATOM 21888 C C . ARG A 1 13 ? -16.214 -8.634 -11.939 1.00 32.31 9 ARG A C 14
ATOM 21889 O O . ARG A 1 13 ? -17.243 -8.430 -11.294 1.00 40.14 9 ARG A O 14
ATOM 21910 N N . ALA A 1 14 ? -15.995 -9.756 -12.615 1.00 22.40 10 ALA A N 14
ATOM 21911 C CA . ALA A 1 14 ? -16.971 -10.838 -12.638 1.00 32.34 10 ALA A CA 14
ATOM 21912 C C . ALA A 1 14 ? -16.522 -12.002 -11.759 1.00 55.31 10 ALA A C 14
ATOM 21913 O O . ALA A 1 14 ? -15.395 -12.481 -11.875 1.00 62.24 10 ALA A O 14
ATOM 21920 N N . ARG A 1 15 ? -17.411 -12.449 -10.878 1.00 32.21 11 ARG A N 14
ATOM 21921 C CA . ARG A 1 15 ? -17.106 -13.554 -9.978 1.00 2.31 11 ARG A CA 14
ATOM 21922 C C . ARG A 1 15 ? -17.864 -14.814 -10.385 1.00 53.23 11 ARG A C 14
ATOM 21923 O O . ARG A 1 15 ? -19.068 -14.928 -10.151 1.00 0.14 11 ARG A O 14
ATOM 21944 N N . ILE A 1 16 ? -17.153 -15.754 -10.998 1.00 12.31 12 ILE A N 14
ATOM 21945 C CA . ILE A 1 16 ? -17.760 -17.005 -11.438 1.00 0.24 12 ILE A CA 14
ATOM 21946 C C . ILE A 1 16 ? -17.519 -18.119 -10.425 1.00 50.11 12 ILE A C 14
ATOM 21947 O O . ILE A 1 16 ? -16.376 -18.444 -10.104 1.00 4.41 12 ILE A O 14
ATOM 21963 N N . TYR A 1 17 ? -18.603 -18.701 -9.925 1.00 41.23 13 TYR A N 14
ATOM 21964 C CA . TYR A 1 17 ? -18.510 -19.778 -8.947 1.00 24.42 13 TYR A CA 14
ATOM 21965 C C . TYR A 1 17 ? -19.133 -21.061 -9.490 1.00 64.42 13 TYR A C 14
ATOM 21966 O O . TYR A 1 17 ? -20.192 -21.036 -10.116 1.00 12.10 13 TYR A O 14
ATOM 21984 N N . LYS A 1 18 ? -18.466 -22.185 -9.245 1.00 42.51 14 LYS A N 14
ATOM 21985 C CA . LYS A 1 18 ? -18.952 -23.480 -9.705 1.00 72.14 14 LYS A CA 14
ATOM 21986 C C . LYS A 1 18 ? -19.457 -24.319 -8.536 1.00 61.34 14 LYS A C 14
ATOM 21987 O O . LYS A 1 18 ? -18.712 -25.083 -7.923 1.00 33.30 14 LYS A O 14
ATOM 22006 N N . PRO A 1 19 ? -20.752 -24.176 -8.219 1.00 50.12 15 PRO A N 14
ATOM 22007 C CA . PRO A 1 19 ? -21.385 -24.915 -7.123 1.00 34.10 15 PRO A CA 14
ATOM 22008 C C . PRO A 1 19 ? -21.524 -26.402 -7.430 1.00 4.22 15 PRO A C 14
ATOM 22009 O O . PRO A 1 19 ? -21.580 -26.803 -8.592 1.00 74.41 15 PRO A O 14
ATOM 22020 N N . ALA A 1 20 ? -21.577 -27.215 -6.381 1.00 34.24 16 ALA A N 14
ATOM 22021 C CA . ALA A 1 20 ? -21.712 -28.658 -6.538 1.00 24.12 16 ALA A CA 14
ATOM 22022 C C . ALA A 1 20 ? -23.065 -29.143 -6.029 1.00 42.05 16 ALA A C 14
ATOM 22023 O O . ALA A 1 20 ? -23.685 -28.505 -5.179 1.00 4.44 16 ALA A O 14
ATOM 22030 N N . LYS A 1 21 ? -23.520 -30.274 -6.557 1.00 24.03 17 LYS A N 14
ATOM 22031 C CA . LYS A 1 21 ? -24.800 -30.845 -6.158 1.00 4.04 17 LYS A CA 14
ATOM 22032 C C . LYS A 1 21 ? -24.817 -31.149 -4.663 1.00 23.22 17 LYS A C 14
ATOM 22033 O O . LYS A 1 21 ? -23.795 -31.515 -4.083 1.00 32.45 17 LYS A O 14
ATOM 22052 N N . SER A 1 22 ? -25.984 -30.995 -4.045 1.00 63.43 18 SER A N 14
ATOM 22053 C CA . SER A 1 22 ? -26.133 -31.251 -2.618 1.00 34.45 18 SER A CA 14
ATOM 22054 C C . SER A 1 22 ? -27.152 -32.359 -2.368 1.00 54.31 18 SER A C 14
ATOM 22055 O O . SER A 1 22 ? -28.064 -32.573 -3.168 1.00 24.41 18 SER A O 14
ATOM 22063 N N . THR A 1 23 ? -26.993 -33.060 -1.250 1.00 31.31 19 THR A N 14
ATOM 22064 C CA . THR A 1 23 ? -27.897 -34.146 -0.894 1.00 1.24 19 THR A CA 14
ATOM 22065 C C . THR A 1 23 ? -29.348 -33.678 -0.898 1.00 44.24 19 THR A C 14
ATOM 22066 O O . THR A 1 23 ? -30.231 -34.368 -1.408 1.00 43.43 19 THR A O 14
ATOM 22077 N N . MET A 1 24 ? -29.587 -32.502 -0.328 1.00 54.24 20 MET A N 14
ATOM 22078 C CA . MET A 1 24 ? -30.932 -31.941 -0.269 1.00 32.51 20 MET A CA 14
ATOM 22079 C C . MET A 1 24 ? -31.111 -30.846 -1.316 1.00 14.32 20 MET A C 14
ATOM 22080 O O . MET A 1 24 ? -30.618 -29.730 -1.149 1.00 71.45 20 MET A O 14
ATOM 22094 N N . GLN A 1 25 ? -31.818 -31.173 -2.393 1.00 2.14 21 GLN A N 14
ATOM 22095 C CA . GLN A 1 25 ? -32.060 -30.216 -3.467 1.00 25.33 21 GLN A CA 14
ATOM 22096 C C . GLN A 1 25 ? -33.243 -29.313 -3.134 1.00 64.43 21 GLN A C 14
ATOM 22097 O O . GLN A 1 25 ? -33.071 -28.127 -2.854 1.00 74.24 21 GLN A O 14
ATOM 22111 N N . SER A 1 26 ? -34.443 -29.882 -3.168 1.00 12.12 22 SER A N 14
ATOM 22112 C CA . SER A 1 26 ? -35.656 -29.128 -2.875 1.00 1.34 22 SER A CA 14
ATOM 22113 C C . SER A 1 26 ? -35.791 -27.931 -3.811 1.00 44.21 22 SER A C 14
ATOM 22114 O O . SER A 1 26 ? -36.290 -26.876 -3.421 1.00 0.25 22 SER A O 14
ATOM 22122 N N . GLY A 1 27 ? -35.341 -28.103 -5.051 1.00 14.12 23 GLY A N 14
ATOM 22123 C CA . GLY A 1 27 ? -35.419 -27.030 -6.024 1.00 32.11 23 GLY A CA 14
ATOM 22124 C C . GLY A 1 27 ? -35.482 -27.543 -7.448 1.00 62.25 23 GLY A C 14
ATOM 22125 O O . GLY A 1 27 ? -36.384 -27.184 -8.207 1.00 71.01 23 GLY A O 14
ATOM 22129 N N . HIS A 1 28 ? -34.521 -28.385 -7.817 1.00 15.45 24 HIS A N 14
ATOM 22130 C CA . HIS A 1 28 ? -34.470 -28.948 -9.160 1.00 41.12 24 HIS A CA 14
ATOM 22131 C C . HIS A 1 28 ? -34.428 -27.842 -10.211 1.00 44.02 24 HIS A C 14
ATOM 22132 O O . HIS A 1 28 ? -35.204 -27.850 -11.166 1.00 22.41 24 HIS A O 14
ATOM 22146 N N . SER A 1 29 ? -33.516 -26.892 -10.027 1.00 71.04 25 SER A N 14
ATOM 22147 C CA . SER A 1 29 ? -33.376 -25.777 -10.957 1.00 14.15 25 SER A CA 14
ATOM 22148 C C . SER A 1 29 ? -32.158 -25.969 -11.855 1.00 0.54 25 SER A C 14
ATOM 22149 O O . SER A 1 29 ? -31.133 -25.309 -11.681 1.00 50.44 25 SER A O 14
ATOM 22157 N N . LYS A 1 30 ? -32.277 -26.879 -12.817 1.00 11.54 26 LYS A N 14
ATOM 22158 C CA . LYS A 1 30 ? -31.188 -27.159 -13.744 1.00 75.01 26 LYS A CA 14
ATOM 22159 C C . LYS A 1 30 ? -30.916 -25.956 -14.642 1.00 63.32 26 LYS A C 14
ATOM 22160 O O . LYS A 1 30 ? -29.851 -25.853 -15.253 1.00 60.44 26 LYS A O 14
ATOM 22179 N N . LEU A 1 31 ? -31.883 -25.048 -14.717 1.00 5.24 27 LEU A N 14
ATOM 22180 C CA . LEU A 1 31 ? -31.746 -23.851 -15.539 1.00 34.50 27 LEU A CA 14
ATOM 22181 C C . LEU A 1 31 ? -30.448 -23.116 -15.220 1.00 63.50 27 LEU A C 14
ATOM 22182 O O . LEU A 1 31 ? -29.775 -22.605 -16.115 1.00 52.33 27 LEU A O 14
ATOM 22198 N N . LYS A 1 32 ? -30.100 -23.071 -13.939 1.00 42.53 28 LYS A N 14
ATOM 22199 C CA . LYS A 1 32 ? -28.881 -22.401 -13.500 1.00 20.40 28 LYS A CA 14
ATOM 22200 C C . LYS A 1 32 ? -27.919 -23.394 -12.854 1.00 44.14 28 LYS A C 14
ATOM 22201 O O . LYS A 1 32 ? -28.262 -24.060 -11.879 1.00 72.31 28 LYS A O 14
ATOM 22220 N N . ALA A 1 33 ? -26.712 -23.485 -13.404 1.00 41.24 29 ALA A N 14
ATOM 22221 C CA . ALA A 1 33 ? -25.699 -24.392 -12.879 1.00 75.22 29 ALA A CA 14
ATOM 22222 C C . ALA A 1 33 ? -24.476 -23.625 -12.390 1.00 42.21 29 ALA A C 14
ATOM 22223 O O . ALA A 1 33 ? -23.786 -24.061 -11.467 1.00 61.13 29 ALA A O 14
ATOM 22230 N N . TRP A 1 34 ? -24.211 -22.483 -13.013 1.00 53.22 30 TRP A N 14
ATOM 22231 C CA . TRP A 1 34 ? -23.069 -21.656 -12.641 1.00 1.15 30 TRP A CA 14
ATOM 22232 C C . TRP A 1 34 ? -23.528 -20.348 -12.006 1.00 3.14 30 TRP A C 14
ATOM 22233 O O . TRP A 1 34 ? -24.611 -19.846 -12.308 1.00 3.14 30 TRP A O 14
ATOM 22254 N N . LYS A 1 35 ? -22.697 -19.799 -11.126 1.00 24.14 31 LYS A N 14
ATOM 22255 C CA . LYS A 1 35 ? -23.016 -18.548 -10.449 1.00 42.42 31 LYS A CA 14
ATOM 22256 C C . LYS A 1 35 ? -22.148 -17.408 -10.973 1.00 22.54 31 LYS A C 14
ATOM 22257 O O . LYS A 1 35 ? -20.979 -17.608 -11.306 1.00 21.43 31 LYS A O 14
ATOM 22276 N N . LEU A 1 36 ? -22.726 -16.215 -11.043 1.00 50.42 32 LEU A N 14
ATOM 22277 C CA . LEU A 1 36 ? -22.004 -15.043 -11.525 1.00 45.53 32 LEU A CA 14
ATOM 22278 C C . LEU A 1 36 ? -22.342 -13.813 -10.689 1.00 40.20 32 LEU A C 14
ATOM 22279 O O . LEU A 1 36 ? -23.512 -13.484 -10.498 1.00 51.42 32 LEU A O 14
ATOM 22295 N N . GLU A 1 37 ? -21.309 -13.136 -10.195 1.00 23.41 33 GLU A N 14
ATOM 22296 C CA . GLU A 1 37 ? -21.497 -11.942 -9.381 1.00 53.44 33 GLU A CA 14
ATOM 22297 C C . GLU A 1 37 ? -20.608 -10.803 -9.872 1.00 53.51 33 GLU A C 14
ATOM 22298 O O . GLU A 1 37 ? -19.394 -10.818 -9.671 1.00 10.11 33 GLU A O 14
ATOM 22310 N N . PHE A 1 38 ? -21.221 -9.816 -10.516 1.00 75.24 34 PHE A N 14
ATOM 22311 C CA . PHE A 1 38 ? -20.487 -8.669 -11.037 1.00 20.33 34 PHE A CA 14
ATOM 22312 C C . PHE A 1 38 ? -20.465 -7.530 -10.022 1.00 64.21 34 PHE A C 14
ATOM 22313 O O . PHE A 1 38 ? -21.476 -7.233 -9.387 1.00 0.34 34 PHE A O 14
ATOM 22330 N N . GLU A 1 39 ? -19.304 -6.898 -9.876 1.00 35.21 35 GLU A N 14
ATOM 22331 C CA . GLU A 1 39 ? -19.151 -5.793 -8.937 1.00 62.10 35 GLU A CA 14
ATOM 22332 C C . GLU A 1 39 ? -20.135 -4.671 -9.252 1.00 51.45 35 GLU A C 14
ATOM 22333 O O . GLU A 1 39 ? -20.336 -4.293 -10.407 1.00 2.32 35 GLU A O 14
ATOM 22345 N N . PRO A 1 40 ? -20.764 -4.123 -8.202 1.00 71.20 36 PRO A N 14
ATOM 22346 C CA . PRO A 1 40 ? -21.737 -3.036 -8.341 1.00 51.01 36 PRO A CA 14
ATOM 22347 C C . PRO A 1 40 ? -21.084 -1.723 -8.758 1.00 31.21 36 PRO A C 14
ATOM 22348 O O . PRO A 1 40 ? -20.031 -1.350 -8.241 1.00 41.13 36 PRO A O 14
ATOM 22359 N N . SER A 1 41 ? -21.716 -1.024 -9.697 1.00 23.54 37 SER A N 14
ATOM 22360 C CA . SER A 1 41 ? -21.194 0.246 -10.186 1.00 34.01 37 SER A CA 14
ATOM 22361 C C . SER A 1 41 ? -22.205 0.932 -11.099 1.00 12.51 37 SER A C 14
ATOM 22362 O O . SER A 1 41 ? -23.280 0.396 -11.369 1.00 14.04 37 SER A O 14
ATOM 22370 N N . CYS A 1 42 ? -21.852 2.123 -11.571 1.00 53.53 38 CYS A N 14
ATOM 22371 C CA . CYS A 1 42 ? -22.729 2.886 -12.454 1.00 4.10 38 CYS A CA 14
ATOM 22372 C C . CYS A 1 42 ? -22.933 2.158 -13.779 1.00 34.04 38 CYS A C 14
ATOM 22373 O O . CYS A 1 42 ? -22.246 1.179 -14.075 1.00 74.21 38 CYS A O 14
ATOM 22381 N N . THR A 1 43 ? -23.883 2.641 -14.573 1.00 10.51 39 THR A N 14
ATOM 22382 C CA . THR A 1 43 ? -24.181 2.036 -15.864 1.00 42.24 39 THR A CA 14
ATOM 22383 C C . THR A 1 43 ? -25.158 2.893 -16.662 1.00 33.32 39 THR A C 14
ATOM 22384 O O . THR A 1 43 ? -25.806 3.783 -16.113 1.00 14.12 39 THR A O 14
ATOM 22395 N N . GLN A 1 44 ? -25.259 2.617 -17.957 1.00 63.33 40 GLN A N 14
ATOM 22396 C CA . GLN A 1 44 ? -26.158 3.364 -18.830 1.00 1.11 40 GLN A CA 14
ATOM 22397 C C . GLN A 1 44 ? -27.600 2.902 -18.647 1.00 53.42 40 GLN A C 14
ATOM 22398 O O . GLN A 1 44 ? -27.882 2.015 -17.841 1.00 11.44 40 GLN A O 14
ATOM 22412 N N . TYR A 1 45 ? -28.509 3.509 -19.401 1.00 54.14 41 TYR A N 14
ATOM 22413 C CA . TYR A 1 45 ? -29.924 3.163 -19.321 1.00 11.44 41 TYR A CA 14
ATOM 22414 C C . TYR A 1 45 ? -30.236 1.942 -20.180 1.00 24.10 41 TYR A C 14
ATOM 22415 O O . TYR A 1 45 ? -29.677 1.771 -21.265 1.00 4.54 41 TYR A O 14
ATOM 22433 N N . THR A 1 46 ? -31.133 1.094 -19.689 1.00 21.11 42 THR A N 14
ATOM 22434 C CA . THR A 1 46 ? -31.520 -0.112 -20.411 1.00 32.15 42 THR A CA 14
ATOM 22435 C C . THR A 1 46 ? -32.952 -0.010 -20.925 1.00 60.12 42 THR A C 14
ATOM 22436 O O . THR A 1 46 ? -33.740 0.798 -20.435 1.00 24.24 42 THR A O 14
ATOM 22447 N N . GLU A 1 47 ? -33.281 -0.834 -21.915 1.00 20.31 43 GLU A N 14
ATOM 22448 C CA . GLU A 1 47 ? -34.618 -0.835 -22.494 1.00 54.14 43 GLU A CA 14
ATOM 22449 C C . GLU A 1 47 ? -35.286 -2.197 -22.322 1.00 12.11 43 GLU A C 14
ATOM 22450 O O . GLU A 1 47 ? -34.630 -3.212 -22.091 1.00 24.25 43 GLU A O 14
ATOM 22462 N N . PRO A 1 48 ? -36.622 -2.219 -22.435 1.00 71.11 44 PRO A N 14
ATOM 22463 C CA . PRO A 1 48 ? -37.408 -3.449 -22.296 1.00 3.01 44 PRO A CA 14
ATOM 22464 C C . PRO A 1 48 ? -37.195 -4.408 -23.462 1.00 4.43 44 PRO A C 14
ATOM 22465 O O . PRO A 1 48 ? -36.831 -3.993 -24.562 1.00 4.10 44 PRO A O 14
ATOM 22476 N N . LEU A 1 49 ? -37.423 -5.693 -23.213 1.00 70.33 45 LEU A N 14
ATOM 22477 C CA . LEU A 1 49 ? -37.257 -6.713 -24.243 1.00 13.11 45 LEU A CA 14
ATOM 22478 C C . LEU A 1 49 ? -38.156 -6.428 -25.441 1.00 63.23 45 LEU A C 14
ATOM 22479 O O . LEU A 1 49 ? -39.186 -5.767 -25.314 1.00 11.12 45 LEU A O 14
ATOM 22495 N N . MET A 1 50 ? -37.760 -6.933 -26.605 1.00 41.14 46 MET A N 14
ATOM 22496 C CA . MET A 1 50 ? -38.532 -6.735 -27.827 1.00 1.24 46 MET A CA 14
ATOM 22497 C C . MET A 1 50 ? -38.876 -8.073 -28.474 1.00 23.11 46 MET A C 14
ATOM 22498 O O . MET A 1 50 ? -38.020 -8.719 -29.077 1.00 34.10 46 MET A O 14
ATOM 22512 N N . ASN A 1 51 ? -40.135 -8.481 -28.345 1.00 65.14 47 ASN A N 14
ATOM 22513 C CA . ASN A 1 51 ? -40.591 -9.742 -28.919 1.00 2.24 47 ASN A CA 14
ATOM 22514 C C . ASN A 1 51 ? -39.728 -10.903 -28.434 1.00 35.54 47 ASN A C 14
ATOM 22515 O O . ASN A 1 51 ? -39.459 -11.845 -29.180 1.00 41.54 47 ASN A O 14
ATOM 22526 N N . TRP A 1 52 ? -39.298 -10.831 -27.179 1.00 72.34 48 TRP A N 14
ATOM 22527 C CA . TRP A 1 52 ? -38.467 -11.876 -26.593 1.00 63.25 48 TRP A CA 14
ATOM 22528 C C . TRP A 1 52 ? -37.175 -12.051 -27.386 1.00 12.35 48 TRP A C 14
ATOM 22529 O O . TRP A 1 52 ? -36.731 -13.173 -27.631 1.00 33.43 48 TRP A O 14
ATOM 22550 N N . THR A 1 53 ? -36.574 -10.934 -27.783 1.00 52.42 49 THR A N 14
ATOM 22551 C CA . THR A 1 53 ? -35.334 -10.963 -28.548 1.00 31.23 49 THR A CA 14
ATOM 22552 C C . THR A 1 53 ? -34.406 -9.827 -28.135 1.00 3.11 49 THR A C 14
ATOM 22553 O O . THR A 1 53 ? -34.846 -8.696 -27.930 1.00 63.20 49 THR A O 14
ATOM 22564 N N . GLY A 1 54 ? -33.118 -10.134 -28.016 1.00 51.31 50 GLY A N 14
ATOM 22565 C CA . GLY A 1 54 ? -32.148 -9.126 -27.629 1.00 1.14 50 GLY A CA 14
ATOM 22566 C C . GLY A 1 54 ? -31.627 -9.335 -26.220 1.00 52.31 50 GLY A C 14
ATOM 22567 O O . GLY A 1 54 ? -30.495 -9.780 -26.029 1.00 73.20 50 GLY A O 14
ATOM 22571 N N . SER A 1 55 ? -32.453 -9.009 -25.231 1.00 21.24 51 SER A N 14
ATOM 22572 C CA . SER A 1 55 ? -32.067 -9.158 -23.833 1.00 10.45 51 SER A CA 14
ATOM 22573 C C . SER A 1 55 ? -33.086 -10.004 -23.075 1.00 11.03 51 SER A C 14
ATOM 22574 O O . SER A 1 55 ? -34.074 -10.464 -23.645 1.00 75.54 51 SER A O 14
ATOM 22582 N N . HIS A 1 56 ? -32.837 -10.204 -21.785 1.00 30.14 52 HIS A N 14
ATOM 22583 C CA . HIS A 1 56 ? -33.732 -10.993 -20.947 1.00 71.10 52 HIS A CA 14
ATOM 22584 C C . HIS A 1 56 ? -34.922 -10.158 -20.484 1.00 62.02 52 HIS A C 14
ATOM 22585 O O . HIS A 1 56 ? -35.045 -8.986 -20.840 1.00 43.51 52 HIS A O 14
ATOM 22599 N N . ASP A 1 57 ? -35.796 -10.769 -19.693 1.00 2.12 53 ASP A N 14
ATOM 22600 C CA . ASP A 1 57 ? -36.977 -10.081 -19.183 1.00 1.21 53 ASP A CA 14
ATOM 22601 C C . ASP A 1 57 ? -36.579 -8.898 -18.306 1.00 21.32 53 ASP A C 14
ATOM 22602 O O . ASP A 1 57 ? -35.411 -8.740 -17.948 1.00 51.21 53 ASP A O 14
ATOM 22611 N N . THR A 1 58 ? -37.558 -8.066 -17.963 1.00 33.53 54 THR A N 14
ATOM 22612 C CA . THR A 1 58 ? -37.312 -6.896 -17.130 1.00 24.45 54 THR A CA 14
ATOM 22613 C C . THR A 1 58 ? -37.182 -7.284 -15.661 1.00 23.00 54 THR A C 14
ATOM 22614 O O . THR A 1 58 ? -38.170 -7.314 -14.927 1.00 24.25 54 THR A O 14
ATOM 22625 N N . LYS A 1 59 ? -35.958 -7.580 -15.237 1.00 45.55 55 LYS A N 14
ATOM 22626 C CA . LYS A 1 59 ? -35.697 -7.963 -13.856 1.00 53.10 55 LYS A CA 14
ATOM 22627 C C . LYS A 1 59 ? -34.295 -7.542 -13.429 1.00 25.33 55 LYS A C 14
ATOM 22628 O O . LYS A 1 59 ? -33.459 -7.203 -14.265 1.00 4.12 55 LYS A O 14
ATOM 22647 N N . GLN A 1 60 ? -34.044 -7.570 -12.124 1.00 33.52 56 GLN A N 14
ATOM 22648 C CA . GLN A 1 60 ? -32.742 -7.193 -11.588 1.00 2.40 56 GLN A CA 14
ATOM 22649 C C . GLN A 1 60 ? -32.533 -7.785 -10.197 1.00 40.14 56 GLN A C 14
ATOM 22650 O O . GLN A 1 60 ? -33.374 -7.625 -9.313 1.00 2.20 56 GLN A O 14
ATOM 22664 N N . GLN A 1 61 ? -31.408 -8.467 -10.014 1.00 34.21 57 GLN A N 14
ATOM 22665 C CA . GLN A 1 61 ? -31.090 -9.083 -8.731 1.00 20.12 57 GLN A CA 14
ATOM 22666 C C . GLN A 1 61 ? -29.633 -8.838 -8.355 1.00 14.22 57 GLN A C 14
ATOM 22667 O O . GLN A 1 61 ? -28.811 -8.496 -9.205 1.00 61.41 57 GLN A O 14
ATOM 22681 N N . VAL A 1 62 ? -29.319 -9.012 -7.075 1.00 73.33 58 VAL A N 14
ATOM 22682 C CA . VAL A 1 62 ? -27.960 -8.810 -6.587 1.00 35.22 58 VAL A CA 14
ATOM 22683 C C . VAL A 1 62 ? -26.991 -9.790 -7.238 1.00 24.51 58 VAL A C 14
ATOM 22684 O O . VAL A 1 62 ? -25.870 -9.426 -7.595 1.00 54.52 58 VAL A O 14
ATOM 22697 N N . CYS A 1 63 ? -27.429 -11.034 -7.390 1.00 23.21 59 CYS A N 14
ATOM 22698 C CA . CYS A 1 63 ? -26.600 -12.068 -7.999 1.00 25.22 59 CYS A CA 14
ATOM 22699 C C . CYS A 1 63 ? -27.201 -12.542 -9.318 1.00 34.11 59 CYS A C 14
ATOM 22700 O O . CYS A 1 63 ? -28.422 -12.563 -9.484 1.00 30.01 59 CYS A O 14
ATOM 22708 N N . LEU A 1 64 ? -26.338 -12.920 -10.255 1.00 11.40 60 LEU A N 14
ATOM 22709 C CA . LEU A 1 64 ? -26.784 -13.391 -11.561 1.00 41.02 60 LEU A CA 14
ATOM 22710 C C . LEU A 1 64 ? -26.351 -14.834 -11.796 1.00 4.24 60 LEU A C 14
ATOM 22711 O O . LEU A 1 64 ? -25.169 -15.164 -11.690 1.00 40.33 60 LEU A O 14
ATOM 22727 N N . SER A 1 65 ? -27.315 -15.692 -12.116 1.00 35.22 61 SER A N 14
ATOM 22728 C CA . SER A 1 65 ? -27.033 -17.101 -12.364 1.00 55.25 61 SER A CA 14
ATOM 22729 C C . SER A 1 65 ? -26.945 -17.381 -13.861 1.00 32.10 61 SER A C 14
ATOM 22730 O O . SER A 1 65 ? -27.416 -16.592 -14.681 1.00 5.03 61 SER A O 14
ATOM 22738 N N . PHE A 1 66 ? -26.339 -18.512 -14.210 1.00 75.24 62 PHE A N 14
ATOM 22739 C CA . PHE A 1 66 ? -26.188 -18.898 -15.609 1.00 52.40 62 PHE A CA 14
ATOM 22740 C C . PHE A 1 66 ? -26.293 -20.411 -15.769 1.00 45.12 62 PHE A C 14
ATOM 22741 O O . PHE A 1 66 ? -26.157 -21.161 -14.802 1.00 22.02 62 PHE A O 14
ATOM 22758 N N . THR A 1 67 ? -26.536 -20.855 -16.999 1.00 11.11 63 THR A N 14
ATOM 22759 C CA . THR A 1 67 ? -26.660 -22.278 -17.287 1.00 74.15 63 THR A CA 14
ATOM 22760 C C . THR A 1 67 ? -25.292 -22.939 -17.397 1.00 41.42 63 THR A C 14
ATOM 22761 O O . THR A 1 67 ? -25.053 -23.998 -16.817 1.00 60.42 63 THR A O 14
ATOM 22772 N N . THR A 1 68 ? -24.392 -22.306 -18.144 1.00 64.12 64 THR A N 14
ATOM 22773 C CA . THR A 1 68 ? -23.046 -22.834 -18.331 1.00 14.14 64 THR A CA 14
ATOM 22774 C C . THR A 1 68 ? -21.999 -21.739 -18.162 1.00 45.21 64 THR A C 14
ATOM 22775 O O . THR A 1 68 ? -22.311 -20.551 -18.243 1.00 44.33 64 THR A O 14
ATOM 22786 N N . ARG A 1 69 ? -20.756 -22.147 -17.928 1.00 2.42 65 ARG A N 14
ATOM 22787 C CA . ARG A 1 69 ? -19.662 -21.200 -17.747 1.00 12.00 65 ARG A CA 14
ATOM 22788 C C . ARG A 1 69 ? -19.495 -20.320 -18.983 1.00 13.11 65 ARG A C 14
ATOM 22789 O O . ARG A 1 69 ? -19.233 -19.123 -18.873 1.00 52.32 65 ARG A O 14
ATOM 22810 N N . GLU A 1 70 ? -19.648 -20.924 -20.157 1.00 63.13 66 GLU A N 14
ATOM 22811 C CA . GLU A 1 70 ? -19.512 -20.195 -21.413 1.00 11.13 66 GLU A CA 14
ATOM 22812 C C . GLU A 1 70 ? -20.384 -18.943 -21.412 1.00 44.31 66 GLU A C 14
ATOM 22813 O O . GLU A 1 70 ? -20.039 -17.932 -22.027 1.00 60.21 66 GLU A O 14
ATOM 22825 N N . LEU A 1 71 ? -21.514 -19.016 -20.718 1.00 24.34 67 LEU A N 14
ATOM 22826 C CA . LEU A 1 71 ? -22.436 -17.889 -20.637 1.00 60.31 67 LEU A CA 14
ATOM 22827 C C . LEU A 1 71 ? -21.896 -16.809 -19.705 1.00 0.21 67 LEU A C 14
ATOM 22828 O O . LEU A 1 71 ? -22.045 -15.617 -19.968 1.00 1.33 67 LEU A O 14
ATOM 22844 N N . ALA A 1 72 ? -21.266 -17.236 -18.615 1.00 33.52 68 ALA A N 14
ATOM 22845 C CA . ALA A 1 72 ? -20.700 -16.306 -17.646 1.00 21.44 68 ALA A CA 14
ATOM 22846 C C . ALA A 1 72 ? -19.531 -15.533 -18.246 1.00 25.23 68 ALA A C 14
ATOM 22847 O O . ALA A 1 72 ? -19.592 -14.312 -18.390 1.00 33.15 68 ALA A O 14
ATOM 22854 N N . ILE A 1 73 ? -18.467 -16.251 -18.592 1.00 74.33 69 ILE A N 14
ATOM 22855 C CA . ILE A 1 73 ? -17.285 -15.630 -19.177 1.00 21.51 69 ILE A CA 14
ATOM 22856 C C . ILE A 1 73 ? -17.656 -14.756 -20.370 1.00 64.31 69 ILE A C 14
ATOM 22857 O O . ILE A 1 73 ? -17.041 -13.718 -20.606 1.00 45.34 69 ILE A O 14
ATOM 22873 N N . ALA A 1 74 ? -18.668 -15.184 -21.119 1.00 1.15 70 ALA A N 14
ATOM 22874 C CA . ALA A 1 74 ? -19.124 -14.439 -22.285 1.00 25.31 70 ALA A CA 14
ATOM 22875 C C . ALA A 1 74 ? -19.632 -13.057 -21.890 1.00 4.54 70 ALA A C 14
ATOM 22876 O O . ALA A 1 74 ? -19.421 -12.079 -22.607 1.00 62.15 70 ALA A O 14
ATOM 22883 N N . TYR A 1 75 ? -20.299 -12.982 -20.744 1.00 34.21 71 TYR A N 14
ATOM 22884 C CA . TYR A 1 75 ? -20.840 -11.719 -20.255 1.00 32.44 71 TYR A CA 14
ATOM 22885 C C . TYR A 1 75 ? -19.719 -10.762 -19.865 1.00 5.32 71 TYR A C 14
ATOM 22886 O O . TYR A 1 75 ? -19.702 -9.605 -20.283 1.00 42.24 71 TYR A O 14
ATOM 22904 N N . ALA A 1 76 ? -18.782 -11.254 -19.061 1.00 43.31 72 ALA A N 14
ATOM 22905 C CA . ALA A 1 76 ? -17.654 -10.444 -18.616 1.00 14.43 72 ALA A CA 14
ATOM 22906 C C . ALA A 1 76 ? -16.803 -9.991 -19.797 1.00 63.23 72 ALA A C 14
ATOM 22907 O O . ALA A 1 76 ? -16.599 -8.795 -20.006 1.00 60.51 72 ALA A O 14
ATOM 22914 N N . VAL A 1 77 ? -16.308 -10.955 -20.568 1.00 70.04 73 VAL A N 14
ATOM 22915 C CA . VAL A 1 77 ? -15.479 -10.655 -21.730 1.00 32.10 73 VAL A CA 14
ATOM 22916 C C . VAL A 1 77 ? -16.156 -9.636 -22.640 1.00 14.24 73 VAL A C 14
ATOM 22917 O O . VAL A 1 77 ? -15.491 -8.855 -23.319 1.00 24.23 73 VAL A O 14
ATOM 22930 N N . ALA A 1 78 ? -17.486 -9.648 -22.647 1.00 22.50 74 ALA A N 14
ATOM 22931 C CA . ALA A 1 78 ? -18.253 -8.724 -23.471 1.00 70.14 74 ALA A CA 14
ATOM 22932 C C . ALA A 1 78 ? -17.805 -7.284 -23.246 1.00 4.24 74 ALA A C 14
ATOM 22933 O O . ALA A 1 78 ? -17.885 -6.450 -24.148 1.00 42.40 74 ALA A O 14
ATOM 22940 N N . HIS A 1 79 ? -17.332 -6.999 -22.037 1.00 2.41 75 HIS A N 14
ATOM 22941 C CA . HIS A 1 79 ? -16.870 -5.659 -21.692 1.00 65.24 75 HIS A CA 14
ATOM 22942 C C . HIS A 1 79 ? -15.437 -5.696 -21.169 1.00 52.20 75 HIS A C 14
ATOM 22943 O O . HIS A 1 79 ? -15.022 -4.826 -20.402 1.00 44.24 75 HIS A O 14
ATOM 22957 N N . LYS A 1 80 ? -14.686 -6.709 -21.586 1.00 4.32 76 LYS A N 14
ATOM 22958 C CA . LYS A 1 80 ? -13.299 -6.861 -21.159 1.00 60.32 76 LYS A CA 14
ATOM 22959 C C . LYS A 1 80 ? -13.188 -6.795 -19.639 1.00 64.43 76 LYS A C 14
ATOM 22960 O O . LYS A 1 80 ? -12.314 -6.115 -19.101 1.00 61.53 76 LYS A O 14
ATOM 22979 N N . ILE A 1 81 ? -14.076 -7.508 -18.954 1.00 63.22 77 ILE A N 14
ATOM 22980 C CA . ILE A 1 81 ? -14.074 -7.532 -17.497 1.00 13.34 77 ILE A CA 14
ATOM 22981 C C . ILE A 1 81 ? -13.303 -8.737 -16.968 1.00 43.50 77 ILE A C 14
ATOM 22982 O O . ILE A 1 81 ? -13.386 -9.832 -17.523 1.00 44.01 77 ILE A O 14
ATOM 22998 N N . ASP A 1 82 ? -12.555 -8.527 -15.890 1.00 41.04 78 ASP A N 14
ATOM 22999 C CA . ASP A 1 82 ? -11.770 -9.596 -15.284 1.00 61.23 78 ASP A CA 14
ATOM 23000 C C . ASP A 1 82 ? -12.677 -10.606 -14.586 1.00 40.42 78 ASP A C 14
ATOM 23001 O O . ASP A 1 82 ? -13.198 -10.342 -13.503 1.00 31.33 78 ASP A O 14
ATOM 23010 N N . TYR A 1 83 ? -12.860 -11.761 -15.215 1.00 62.33 79 TYR A N 14
ATOM 23011 C CA . TYR A 1 83 ? -13.705 -12.809 -14.657 1.00 32.31 79 TYR A CA 14
ATOM 23012 C C . TYR A 1 83 ? -12.864 -13.886 -13.978 1.00 64.01 79 TYR A C 14
ATOM 23013 O O . TYR A 1 83 ? -11.839 -14.316 -14.508 1.00 24.14 79 TYR A O 14
ATOM 23031 N N . THR A 1 84 ? -13.304 -14.317 -12.800 1.00 42.01 80 THR A N 14
ATOM 23032 C CA . THR A 1 84 ? -12.592 -15.342 -12.047 1.00 23.12 80 THR A CA 14
ATOM 23033 C C . THR A 1 84 ? -13.435 -16.604 -11.904 1.00 61.02 80 THR A C 14
ATOM 23034 O O . THR A 1 84 ? -14.558 -16.560 -11.402 1.00 22.11 80 THR A O 14
ATOM 23045 N N . VAL A 1 85 ? -12.886 -17.730 -12.350 1.00 50.30 81 VAL A N 14
ATOM 23046 C CA . VAL A 1 85 ? -13.587 -19.006 -12.271 1.00 43.43 81 VAL A CA 14
ATOM 23047 C C . VAL A 1 85 ? -13.159 -19.793 -11.036 1.00 40.03 81 VAL A C 14
ATOM 23048 O O . VAL A 1 85 ? -11.987 -20.136 -10.882 1.00 5.15 81 VAL A O 14
ATOM 23061 N N . LEU A 1 86 ? -14.117 -20.075 -10.161 1.00 11.32 82 LEU A N 14
ATOM 23062 C CA . LEU A 1 86 ? -13.840 -20.822 -8.938 1.00 5.10 82 LEU A CA 14
ATOM 23063 C C . LEU A 1 86 ? -14.442 -22.221 -9.008 1.00 10.23 82 LEU A C 14
ATOM 23064 O O . LEU A 1 86 ? -15.662 -22.380 -9.058 1.00 44.12 82 LEU A O 14
ATOM 23080 N N . GLN A 1 87 ? -13.579 -23.232 -9.007 1.00 52.05 83 GLN A N 14
ATOM 23081 C CA . GLN A 1 87 ? -14.027 -24.618 -9.068 1.00 65.11 83 GLN A CA 14
ATOM 23082 C C . GLN A 1 87 ? -13.388 -25.447 -7.958 1.00 40.04 83 GLN A C 14
ATOM 23083 O O . GLN A 1 87 ? -12.208 -25.281 -7.648 1.00 22.20 83 GLN A O 14
ATOM 23097 N N . ASP A 1 88 ? -14.175 -26.337 -7.364 1.00 1.34 84 ASP A N 14
ATOM 23098 C CA . ASP A 1 88 ? -13.686 -27.192 -6.288 1.00 54.15 84 ASP A CA 14
ATOM 23099 C C . ASP A 1 88 ? -13.262 -28.554 -6.827 1.00 21.15 84 ASP A C 14
ATOM 23100 O O . ASP A 1 88 ? -13.796 -29.030 -7.828 1.00 71.21 84 ASP A O 14
ATOM 23109 N N . ASN A 1 89 ? -12.298 -29.176 -6.156 1.00 65.01 85 ASN A N 14
ATOM 23110 C CA . ASN A 1 89 ? -11.800 -30.483 -6.569 1.00 12.34 85 ASN A CA 14
ATOM 23111 C C . ASN A 1 89 ? -11.349 -30.458 -8.026 1.00 22.23 85 ASN A C 14
ATOM 23112 O O . ASN A 1 89 ? -11.971 -31.053 -8.905 1.00 33.43 85 ASN A O 14
ATOM 23123 N N . PRO A 1 90 ? -10.237 -29.754 -8.289 1.00 15.10 86 PRO A N 14
ATOM 23124 C CA . PRO A 1 90 ? -9.677 -29.635 -9.638 1.00 53.23 86 PRO A CA 14
ATOM 23125 C C . PRO A 1 90 ? -9.080 -30.947 -10.135 1.00 3.03 86 PRO A C 14
ATOM 23126 O O . PRO A 1 90 ? -7.963 -31.311 -9.766 1.00 74.00 86 PRO A O 14
ATOM 23137 N N . ARG A 1 91 ? -9.830 -31.653 -10.974 1.00 33.20 87 ARG A N 14
ATOM 23138 C CA . ARG A 1 91 ? -9.375 -32.925 -11.521 1.00 62.24 87 ARG A CA 14
ATOM 23139 C C . ARG A 1 91 ? -9.179 -32.829 -13.031 1.00 3.21 87 ARG A C 14
ATOM 23140 O O . ARG A 1 91 ? -9.815 -32.014 -13.701 1.00 4.24 87 ARG A O 14
ATOM 23161 N N . THR A 1 92 ? -8.293 -33.666 -13.562 1.00 24.54 88 THR A N 14
ATOM 23162 C CA . THR A 1 92 ? -8.011 -33.675 -14.992 1.00 44.44 88 THR A CA 14
ATOM 23163 C C . THR A 1 92 ? -8.392 -35.010 -15.620 1.00 55.12 88 THR A C 14
ATOM 23164 O O . THR A 1 92 ? -8.625 -35.993 -14.916 1.00 73.11 88 THR A O 14
ATOM 23175 N N . ILE A 1 93 ? -8.455 -35.038 -16.947 1.00 71.20 89 ILE A N 14
ATOM 23176 C CA . ILE A 1 93 ? -8.807 -36.254 -17.669 1.00 23.01 89 ILE A CA 14
ATOM 23177 C C . ILE A 1 93 ? -7.601 -36.823 -18.409 1.00 43.32 89 ILE A C 14
ATOM 23178 O O . ILE A 1 93 ? -6.808 -36.081 -18.990 1.00 74.13 89 ILE A O 14
ATOM 23194 N N . VAL A 1 94 ? -7.469 -38.146 -18.385 1.00 45.34 90 VAL A N 14
ATOM 23195 C CA . VAL A 1 94 ? -6.361 -38.815 -19.057 1.00 72.00 90 VAL A CA 14
ATOM 23196 C C . VAL A 1 94 ? -6.865 -39.748 -20.152 1.00 52.41 90 VAL A C 14
ATOM 23197 O O . VAL A 1 94 ? -6.844 -40.971 -20.018 1.00 4.12 90 VAL A O 14
ATOM 23210 N N . PRO A 1 95 ? -7.330 -39.159 -21.264 1.00 1.54 91 PRO A N 14
ATOM 23211 C CA . PRO A 1 95 ? -7.848 -39.918 -22.406 1.00 0.14 91 PRO A CA 14
ATOM 23212 C C . PRO A 1 95 ? -6.749 -40.672 -23.148 1.00 15.44 91 PRO A C 14
ATOM 23213 O O . PRO A 1 95 ? -5.667 -40.135 -23.387 1.00 30.25 91 PRO A O 14
ATOM 23224 N N . LYS A 1 96 ? -7.033 -41.918 -23.509 1.00 32.12 92 LYS A N 14
ATOM 23225 C CA . LYS A 1 96 ? -6.070 -42.746 -24.225 1.00 3.05 92 LYS A CA 14
ATOM 23226 C C . LYS A 1 96 ? -6.148 -42.496 -25.728 1.00 34.23 92 LYS A C 14
ATOM 23227 O O . LYS A 1 96 ? -6.944 -43.122 -26.429 1.00 1.43 92 LYS A O 14
ATOM 23246 N N . SER A 1 97 ? -5.319 -41.579 -26.215 1.00 64.10 93 SER A N 14
ATOM 23247 C CA . SER A 1 97 ? -5.297 -41.246 -27.634 1.00 45.42 93 SER A CA 14
ATOM 23248 C C . SER A 1 97 ? -4.450 -42.247 -28.414 1.00 53.12 93 SER A C 14
ATOM 23249 O O . SER A 1 97 ? -3.224 -42.255 -28.309 1.00 4.13 93 SER A O 14
ATOM 23257 N N . TYR A 1 98 ? -5.114 -43.090 -29.197 1.00 50.12 94 TYR A N 14
ATOM 23258 C CA . TYR A 1 98 ? -4.424 -44.098 -29.994 1.00 51.30 94 TYR A CA 14
ATOM 23259 C C . TYR A 1 98 ? -5.250 -44.484 -31.217 1.00 7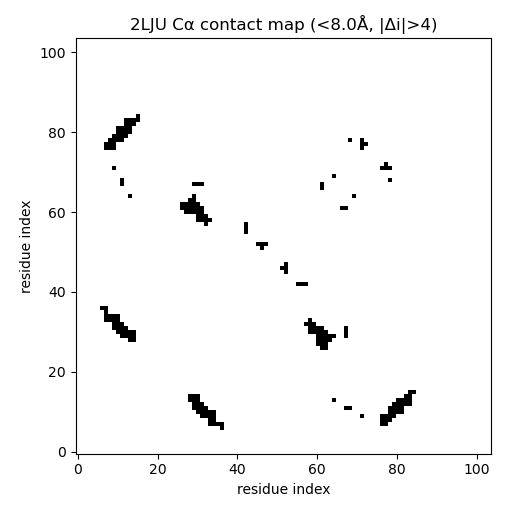2.42 94 TYR A C 14
ATOM 23260 O O . TYR A 1 98 ? -6.341 -45.041 -31.093 1.00 52.43 94 TYR A O 14
ATOM 23278 N N . ALA A 1 99 ? -4.721 -44.187 -32.399 1.00 12.52 95 ALA A N 14
ATOM 23279 C CA . ALA A 1 99 ? -5.407 -44.504 -33.645 1.00 64.33 95 ALA A CA 14
ATOM 23280 C C . ALA A 1 99 ? -5.053 -45.909 -34.123 1.00 71.42 95 ALA A C 14
ATOM 23281 O O . ALA A 1 99 ? -4.454 -46.081 -35.185 1.00 32.11 95 ALA A O 14
ATOM 23288 N N . ASP A 1 100 ? -5.428 -46.909 -33.334 1.00 14.55 96 ASP A N 14
ATOM 23289 C CA . ASP A 1 100 ? -5.150 -48.299 -33.676 1.00 34.12 96 ASP A CA 14
ATOM 23290 C C . ASP A 1 100 ? -6.150 -48.815 -34.707 1.00 53.11 96 ASP A C 14
ATOM 23291 O O . ASP A 1 100 ? -7.127 -49.477 -34.361 1.00 3.13 96 ASP A O 14
ATOM 23300 N N . ASN A 1 101 ? -5.898 -48.503 -35.974 1.00 71.53 97 ASN A N 14
ATOM 23301 C CA . ASN A 1 101 ? -6.778 -48.934 -37.056 1.00 0.53 97 ASN A CA 14
ATOM 23302 C C . ASN A 1 101 ? -5.969 -49.406 -38.259 1.00 4.21 97 ASN A C 14
ATOM 23303 O O . ASN A 1 101 ? -4.948 -48.811 -38.607 1.00 4.34 97 ASN A O 14
ATOM 23314 N N . PHE A 1 102 ? -6.431 -50.479 -38.893 1.00 1.44 98 PHE A N 14
ATOM 23315 C CA . PHE A 1 102 ? -5.750 -51.032 -40.058 1.00 72.21 98 PHE A CA 14
ATOM 23316 C C . PHE A 1 102 ? -6.758 -51.521 -41.094 1.00 45.25 98 PHE A C 14
ATOM 23317 O O . PHE A 1 102 ? -7.898 -51.847 -40.765 1.00 73.11 98 PHE A O 14
ATOM 23334 N N . THR A 1 103 ? -6.327 -51.569 -42.351 1.00 53.14 99 THR A N 14
ATOM 23335 C CA . THR A 1 103 ? -7.190 -52.016 -43.438 1.00 71.35 99 THR A CA 14
ATOM 23336 C C . THR A 1 103 ? -6.519 -53.113 -44.257 1.00 35.23 99 THR A C 14
ATOM 23337 O O . THR A 1 103 ? -5.359 -53.453 -44.027 1.00 34.35 99 THR A O 14
ATOM 23348 N N . LYS A 1 104 ? -7.258 -53.666 -45.213 1.00 50.13 100 LYS A N 14
ATOM 23349 C CA . LYS A 1 104 ? -6.735 -54.725 -46.068 1.00 54.14 100 LYS A CA 14
ATOM 23350 C C . LYS A 1 104 ? -7.220 -54.553 -47.504 1.00 22.01 100 LYS A C 14
ATOM 23351 O O . LYS A 1 104 ? -8.261 -53.950 -47.766 1.00 5.25 100 LYS A O 14
ATOM 23370 N N . PRO A 1 105 ? -6.449 -55.097 -48.459 1.00 20.25 101 PRO A N 14
ATOM 23371 C CA . PRO A 1 105 ? -6.781 -55.019 -49.884 1.00 2.01 101 PRO A CA 14
ATOM 23372 C C . PRO A 1 105 ? -7.996 -55.868 -50.244 1.00 4.54 101 PRO A C 14
ATOM 23373 O O . PRO A 1 105 ? -8.184 -56.959 -49.706 1.00 2.40 101 PRO A O 14
ATOM 23384 N N . ARG A 1 106 ? -8.818 -55.360 -51.156 1.00 50.44 102 ARG A N 14
ATOM 23385 C CA . ARG A 1 106 ? -10.014 -56.071 -51.587 1.00 32.52 102 ARG A CA 14
ATOM 23386 C C . ARG A 1 106 ? -9.701 -57.010 -52.750 1.00 14.42 102 ARG A C 14
ATOM 23387 O O . ARG A 1 106 ? -8.557 -57.103 -53.194 1.00 1.45 102 ARG A O 14
ATOM 23408 N N . ASP A 1 107 ? -10.724 -57.701 -53.237 1.00 74.30 103 ASP A N 14
ATOM 23409 C CA . ASP A 1 107 ? -10.559 -58.632 -54.348 1.00 0.11 103 ASP A CA 14
ATOM 23410 C C . ASP A 1 107 ? -11.487 -58.270 -55.504 1.00 10.44 103 ASP A C 14
ATOM 23411 O O . ASP A 1 107 ? -12.411 -57.472 -55.343 1.00 64.12 103 ASP A O 14
ATOM 23420 N N . MET A 1 108 ? -11.234 -58.860 -56.667 1.00 20.53 104 MET A N 14
ATOM 23421 C CA . MET A 1 108 ? -12.048 -58.600 -57.849 1.00 1.32 104 MET A CA 14
ATOM 23422 C C . MET A 1 108 ? -13.490 -59.043 -57.624 1.00 45.44 104 MET A C 14
ATOM 23423 O O . MET A 1 108 ? -14.405 -58.582 -58.308 1.00 11.12 104 MET A O 14
ATOM 23437 N N . MET A 1 5 ? -2.442 -3.664 2.921 1.00 3.35 1 MET A N 15
ATOM 23438 C CA . MET A 1 5 ? -2.235 -3.668 1.478 1.00 42.33 1 MET A CA 15
ATOM 23439 C C . MET A 1 5 ? -3.159 -2.665 0.793 1.00 22.45 1 MET A C 15
ATOM 23440 O O . MET A 1 5 ? -4.168 -3.043 0.200 1.00 71.44 1 MET A O 15
ATOM 23454 N N . GLN A 1 6 ? -2.806 -1.387 0.882 1.00 12.13 2 GLN A N 15
ATOM 23455 C CA . GLN A 1 6 ? -3.605 -0.330 0.272 1.00 62.41 2 GLN A CA 15
ATOM 23456 C C . GLN A 1 6 ? -3.657 -0.494 -1.243 1.00 52.43 2 GLN A C 15
ATOM 23457 O O . GLN A 1 6 ? -2.672 -0.244 -1.938 1.00 31.54 2 GLN A O 15
ATOM 23471 N N . GLU A 1 7 ? -4.812 -0.914 -1.749 1.00 51.21 3 GLU A N 15
ATOM 23472 C CA . GLU A 1 7 ? -4.991 -1.112 -3.183 1.00 12.13 3 GLU A CA 15
ATOM 23473 C C . GLU A 1 7 ? -6.137 -0.253 -3.711 1.00 41.34 3 GLU A C 15
ATOM 23474 O O . GLU A 1 7 ? -7.285 -0.692 -3.756 1.00 33.23 3 GLU A O 15
ATOM 23486 N N . GLN A 1 8 ? -5.813 0.973 -4.110 1.00 22.12 4 GLN A N 15
ATOM 23487 C CA . GLN A 1 8 ? -6.815 1.894 -4.635 1.00 1.02 4 GLN A CA 15
ATOM 23488 C C . GLN A 1 8 ? -7.284 1.457 -6.018 1.00 53.55 4 GLN A C 15
ATOM 23489 O O . GLN A 1 8 ? -6.473 1.188 -6.904 1.00 34.53 4 GLN A O 15
ATOM 23503 N N . VAL A 1 9 ? -8.600 1.390 -6.197 1.00 72.41 5 VAL A N 15
ATOM 23504 C CA . VAL A 1 9 ? -9.178 0.986 -7.474 1.00 50.01 5 VAL A CA 15
ATOM 23505 C C . VAL A 1 9 ? -10.649 1.377 -7.558 1.00 52.03 5 VAL A C 15
ATOM 23506 O O . VAL A 1 9 ? -11.371 1.337 -6.562 1.00 75.15 5 VAL A O 15
ATOM 23519 N N . SER A 1 10 ? -11.087 1.754 -8.756 1.00 10.44 6 SER A N 15
ATOM 23520 C CA . SER A 1 10 ? -12.473 2.155 -8.971 1.00 2.31 6 SER A CA 15
ATOM 23521 C C . SER A 1 10 ? -13.066 1.433 -10.175 1.00 33.31 6 SER A C 15
ATOM 23522 O O . SER A 1 10 ? -13.545 2.062 -11.118 1.00 1.44 6 SER A O 15
ATOM 23530 N N . ASN A 1 11 ? -13.032 0.104 -10.136 1.00 13.10 7 ASN A N 15
ATOM 23531 C CA . ASN A 1 11 ? -13.567 -0.706 -11.224 1.00 61.14 7 ASN A CA 15
ATOM 23532 C C . ASN A 1 11 ? -14.309 -1.924 -10.681 1.00 51.44 7 ASN A C 15
ATOM 23533 O O . ASN A 1 11 ? -14.175 -2.275 -9.509 1.00 52.30 7 ASN A O 15
ATOM 23544 N N . VAL A 1 12 ? -15.092 -2.565 -11.543 1.00 13.21 8 VAL A N 15
ATOM 23545 C CA . VAL A 1 12 ? -15.855 -3.745 -11.151 1.00 51.32 8 VAL A CA 15
ATOM 23546 C C . VAL A 1 12 ? -15.217 -5.017 -11.697 1.00 52.12 8 VAL A C 15
ATOM 23547 O O . VAL A 1 12 ? -14.383 -4.967 -12.600 1.00 72.45 8 VAL A O 15
ATOM 23560 N N . ARG A 1 13 ? -15.616 -6.157 -11.142 1.00 12.25 9 ARG A N 15
ATOM 23561 C CA . ARG A 1 13 ? -15.083 -7.444 -11.573 1.00 24.24 9 ARG A CA 15
ATOM 23562 C C . ARG A 1 13 ? -16.176 -8.510 -11.580 1.00 24.01 9 ARG A C 15
ATOM 23563 O O . ARG A 1 13 ? -17.196 -8.371 -10.907 1.00 3.23 9 ARG A O 15
ATOM 23584 N N . ALA A 1 14 ? -15.953 -9.572 -12.346 1.00 40.24 10 ALA A N 15
ATOM 23585 C CA . ALA A 1 14 ? -16.916 -10.662 -12.440 1.00 53.34 10 ALA A CA 15
ATOM 23586 C C . ALA A 1 14 ? -16.477 -11.857 -11.601 1.00 0.35 10 ALA A C 15
ATOM 23587 O O . ALA A 1 14 ? -15.336 -12.309 -11.696 1.00 33.32 10 ALA A O 15
ATOM 23594 N N . ARG A 1 15 ? -17.391 -12.364 -10.778 1.00 44.32 11 ARG A N 15
ATOM 23595 C CA . ARG A 1 15 ? -17.097 -13.505 -9.920 1.00 5.54 11 ARG A CA 15
ATOM 23596 C C . ARG A 1 15 ? -17.894 -14.731 -10.355 1.00 3.44 11 ARG A C 15
ATOM 23597 O O . ARG A 1 15 ? -19.093 -14.828 -10.095 1.00 13.42 11 ARG A O 15
ATOM 23618 N N . ILE A 1 16 ? -17.218 -15.664 -11.017 1.00 34.32 12 ILE A N 15
ATOM 23619 C CA . ILE A 1 16 ? -17.864 -16.884 -11.486 1.00 61.52 12 ILE A CA 15
ATOM 23620 C C . ILE A 1 16 ? -17.561 -18.058 -10.562 1.00 21.13 12 ILE A C 15
ATOM 23621 O O . ILE A 1 16 ? -16.418 -18.261 -10.154 1.00 21.05 12 ILE A O 15
ATOM 23637 N N . TYR A 1 17 ? -18.593 -18.829 -10.235 1.00 42.44 13 TYR A N 15
ATOM 23638 C CA . TYR A 1 17 ? -18.438 -19.982 -9.357 1.00 32.11 13 TYR A CA 15
ATOM 23639 C C . TYR A 1 17 ? -19.226 -21.177 -9.885 1.00 23.21 13 TYR A C 15
ATOM 23640 O O . TYR A 1 17 ? -20.392 -21.052 -10.259 1.00 3.35 13 TYR A O 15
ATOM 23658 N N . LYS A 1 18 ? -18.580 -22.338 -9.911 1.00 31.32 14 LYS A N 15
ATOM 23659 C CA . LYS A 1 18 ? -19.218 -23.559 -10.390 1.00 64.00 14 LYS A CA 15
ATOM 23660 C C . LYS A 1 18 ? -20.021 -24.225 -9.277 1.00 62.40 14 LYS A C 15
ATOM 23661 O O . LYS A 1 18 ? -19.725 -24.077 -8.091 1.00 1.03 14 LYS A O 15
ATOM 23680 N N . PRO A 1 19 ? -21.060 -24.979 -9.666 1.00 3.12 15 PRO A N 15
ATOM 23681 C CA . PRO A 1 19 ? -21.924 -25.685 -8.717 1.00 33.33 15 PRO A CA 15
ATOM 23682 C C . PRO A 1 19 ? -21.210 -26.848 -8.036 1.00 14.01 15 PRO A C 15
ATOM 23683 O O . PRO A 1 19 ? -20.009 -27.043 -8.218 1.00 2.15 15 PRO A O 15
ATOM 23694 N N . ALA A 1 20 ? -21.958 -27.618 -7.252 1.00 5.24 16 ALA A N 15
ATOM 23695 C CA . ALA A 1 20 ? -21.396 -28.763 -6.546 1.00 31.10 16 ALA A CA 15
ATOM 23696 C C . ALA A 1 20 ? -20.720 -29.727 -7.514 1.00 63.33 16 ALA A C 15
ATOM 23697 O O . ALA A 1 20 ? -21.287 -30.088 -8.545 1.00 33.14 16 ALA A O 15
ATOM 23704 N N . LYS A 1 21 ? -19.503 -30.142 -7.177 1.00 14.42 17 LYS A N 15
ATOM 23705 C CA . LYS A 1 21 ? -18.749 -31.065 -8.015 1.00 50.33 17 LYS A CA 15
ATOM 23706 C C . LYS A 1 21 ? -19.246 -32.495 -7.833 1.00 22.50 17 LYS A C 15
ATOM 23707 O O . LYS A 1 21 ? -18.552 -33.335 -7.259 1.00 53.03 17 LYS A O 15
ATOM 23726 N N . SER A 1 22 ? -20.450 -32.766 -8.326 1.00 21.24 18 SER A N 15
ATOM 23727 C CA . SER A 1 22 ? -21.041 -34.096 -8.215 1.00 5.33 18 SER A CA 15
ATOM 23728 C C . SER A 1 22 ? -22.188 -34.264 -9.205 1.00 73.23 18 SER A C 15
ATOM 23729 O O . SER A 1 22 ? -22.760 -33.285 -9.685 1.00 41.44 18 SER A O 15
ATOM 23737 N N . THR A 1 23 ? -22.522 -35.515 -9.507 1.00 61.54 19 THR A N 15
ATOM 23738 C CA . THR A 1 23 ? -23.601 -35.814 -10.441 1.00 61.33 19 THR A CA 15
ATOM 23739 C C . THR A 1 23 ? -24.800 -36.418 -9.720 1.00 55.45 19 THR A C 15
ATOM 23740 O O . THR A 1 23 ? -24.645 -37.247 -8.825 1.00 63.41 19 THR A O 15
ATOM 23751 N N . MET A 1 24 ? -25.997 -35.997 -10.117 1.00 30.31 20 MET A N 15
ATOM 23752 C CA . MET A 1 24 ? -27.223 -36.498 -9.509 1.00 75.31 20 MET A CA 15
ATOM 23753 C C . MET A 1 24 ? -28.205 -36.973 -10.576 1.00 42.44 20 MET A C 15
ATOM 23754 O O . MET A 1 24 ? -28.631 -38.127 -10.570 1.00 74.13 20 MET A O 15
ATOM 23768 N N . GLN A 1 25 ? -28.559 -36.074 -11.490 1.00 43.32 21 GLN A N 15
ATOM 23769 C CA . GLN A 1 25 ? -29.490 -36.402 -12.562 1.00 2.20 21 GLN A CA 15
ATOM 23770 C C . GLN A 1 25 ? -29.243 -35.525 -13.785 1.00 51.14 21 GLN A C 15
ATOM 23771 O O . GLN A 1 25 ? -28.992 -34.326 -13.661 1.00 3.41 21 GLN A O 15
ATOM 23785 N N . SER A 1 26 ? -29.317 -36.129 -14.967 1.00 23.51 22 SER A N 15
ATOM 23786 C CA . SER A 1 26 ? -29.097 -35.405 -16.212 1.00 12.11 22 SER A CA 15
ATOM 23787 C C . SER A 1 26 ? -30.403 -34.817 -16.736 1.00 53.44 22 SER A C 15
ATOM 23788 O O . SER A 1 26 ? -30.619 -33.607 -16.682 1.00 45.32 22 SER A O 15
ATOM 23796 N N . GLY A 1 27 ? -31.274 -35.684 -17.245 1.00 0.45 23 GLY A N 15
ATOM 23797 C CA . GLY A 1 27 ? -32.549 -35.233 -17.772 1.00 30.30 23 GLY A CA 15
ATOM 23798 C C . GLY A 1 27 ? -32.392 -34.141 -18.810 1.00 52.52 23 GLY A C 15
ATOM 23799 O O . GLY A 1 27 ? -31.988 -34.404 -19.943 1.00 2.50 23 GLY A O 15
ATOM 23803 N N . HIS A 1 28 ? -32.716 -32.910 -18.426 1.00 13.53 24 HIS A N 15
ATOM 23804 C CA . HIS A 1 28 ? -32.611 -31.773 -19.334 1.00 13.44 24 HIS A CA 15
ATOM 23805 C C . HIS A 1 28 ? -31.552 -30.787 -18.849 1.00 40.13 24 HIS A C 15
ATOM 23806 O O . HIS A 1 28 ? -31.085 -30.872 -17.713 1.00 70.35 24 HIS A O 15
ATOM 23820 N N . SER A 1 29 ? -31.178 -29.853 -19.717 1.00 72.43 25 SER A N 15
ATOM 23821 C CA . SER A 1 29 ? -30.171 -28.855 -19.380 1.00 53.02 25 SER A CA 15
ATOM 23822 C C . SER A 1 29 ? -30.789 -27.461 -19.313 1.00 22.52 25 SER A C 15
ATOM 23823 O O . SER A 1 29 ? -30.223 -26.494 -19.822 1.00 52.51 25 SER A O 15
ATOM 23831 N N . LYS A 1 30 ? -31.953 -27.367 -18.681 1.00 12.12 26 LYS A N 15
ATOM 23832 C CA . LYS A 1 30 ? -32.650 -26.093 -18.544 1.00 72.13 26 LYS A CA 15
ATOM 23833 C C . LYS A 1 30 ? -32.709 -25.659 -17.084 1.00 60.20 26 LYS A C 15
ATOM 23834 O O . LYS A 1 30 ? -33.778 -25.342 -16.562 1.00 13.13 26 LYS A O 15
ATOM 23853 N N . LEU A 1 31 ? -31.553 -25.645 -16.428 1.00 60.35 27 LEU A N 15
ATOM 23854 C CA . LEU A 1 31 ? -31.473 -25.247 -15.028 1.00 25.22 27 LEU A CA 15
ATOM 23855 C C . LEU A 1 31 ? -30.161 -24.521 -14.742 1.00 11.25 27 LEU A C 15
ATOM 23856 O O . LEU A 1 31 ? -29.109 -24.888 -15.266 1.00 3.35 27 LEU A O 15
ATOM 23872 N N . LYS A 1 32 ? -30.232 -23.491 -13.907 1.00 1.34 28 LYS A N 15
ATOM 23873 C CA . LYS A 1 32 ? -29.051 -22.714 -13.547 1.00 73.32 28 LYS A CA 15
ATOM 23874 C C . LYS A 1 32 ? -28.061 -23.564 -12.757 1.00 1.24 28 LYS A C 15
ATOM 23875 O O . LYS A 1 32 ? -28.398 -24.110 -11.707 1.00 42.33 28 LYS A O 15
ATOM 23894 N N . ALA A 1 33 ? -26.839 -23.669 -13.268 1.00 43.41 29 ALA A N 15
ATOM 23895 C CA . ALA A 1 33 ? -25.800 -24.448 -12.608 1.00 64.33 29 ALA A CA 15
ATOM 23896 C C . ALA A 1 33 ? -24.659 -23.553 -12.133 1.00 72.13 29 ALA A C 15
ATOM 23897 O O . ALA A 1 33 ? -24.154 -23.712 -11.023 1.00 1.02 29 ALA A O 15
ATOM 23904 N N . TRP A 1 34 ? -24.259 -22.614 -12.982 1.00 62.13 30 TRP A N 15
ATOM 23905 C CA . TRP A 1 34 ? -23.177 -21.695 -12.650 1.00 4.53 30 TRP A CA 15
ATOM 23906 C C . TRP A 1 34 ? -23.714 -20.456 -11.940 1.00 61.12 30 TRP A C 15
ATOM 23907 O O . TRP A 1 34 ? -24.891 -20.117 -12.066 1.00 44.31 30 TRP A O 15
ATOM 23928 N N . LYS A 1 35 ? -22.845 -19.785 -11.192 1.00 41.13 31 LYS A N 15
ATOM 23929 C CA . LYS A 1 35 ? -23.231 -18.583 -10.462 1.00 11.30 31 LYS A CA 15
ATOM 23930 C C . LYS A 1 35 ? -22.307 -17.418 -10.803 1.00 73.41 31 LYS A C 15
ATOM 23931 O O . LYS A 1 35 ? -21.091 -17.504 -10.625 1.00 34.20 31 LYS A O 15
ATOM 23950 N N . LEU A 1 36 ? -22.890 -16.330 -11.293 1.00 33.12 32 LEU A N 15
ATOM 23951 C CA . LEU A 1 36 ? -22.119 -15.147 -11.658 1.00 20.05 32 LEU A CA 15
ATOM 23952 C C . LEU A 1 36 ? -22.515 -13.951 -10.796 1.00 61.34 32 LEU A C 15
ATOM 23953 O O . LEU A 1 36 ? -23.699 -13.660 -10.629 1.00 64.42 32 LEU A O 15
ATOM 23969 N N . GLU A 1 37 ? -21.515 -13.263 -10.255 1.00 14.32 33 GLU A N 15
ATOM 23970 C CA . GLU A 1 37 ? -21.760 -12.098 -9.411 1.00 51.21 33 GLU A CA 15
ATOM 23971 C C . GLU A 1 37 ? -20.743 -10.997 -9.696 1.00 44.15 33 GLU A C 15
ATOM 23972 O O . GLU A 1 37 ? -19.550 -11.156 -9.435 1.00 63.11 33 GLU A O 15
ATOM 23984 N N . PHE A 1 38 ? -21.223 -9.881 -10.234 1.00 1.35 34 PHE A N 15
ATOM 23985 C CA . PHE A 1 38 ? -20.355 -8.753 -10.555 1.00 15.02 34 PHE A CA 15
ATOM 23986 C C . PHE A 1 38 ? -20.328 -7.744 -9.410 1.00 74.44 34 PHE A C 15
ATOM 23987 O O . PHE A 1 38 ? -21.311 -7.582 -8.688 1.00 72.35 34 PHE A O 15
ATOM 24004 N N . GLU A 1 39 ? -19.194 -7.069 -9.252 1.00 20.54 35 GLU A N 15
ATOM 24005 C CA . GLU A 1 39 ? -19.037 -6.077 -8.194 1.00 35.21 35 GLU A CA 15
ATOM 24006 C C . GLU A 1 39 ? -20.092 -4.981 -8.316 1.00 24.52 35 GLU A C 15
ATOM 24007 O O . GLU A 1 39 ? -20.381 -4.480 -9.403 1.00 63.31 35 GLU A O 15
ATOM 24019 N N . PRO A 1 40 ? -20.682 -4.599 -7.174 1.00 32.01 36 PRO A N 15
ATOM 24020 C CA . PRO A 1 40 ? -21.714 -3.559 -7.125 1.00 52.14 36 PRO A CA 15
ATOM 24021 C C . PRO A 1 40 ? -21.152 -2.171 -7.414 1.00 32.53 36 PRO A C 15
ATOM 24022 O O . PRO A 1 40 ? -19.992 -2.029 -7.801 1.00 31.03 36 PRO A O 15
ATOM 24033 N N . SER A 1 41 ? -21.982 -1.150 -7.221 1.00 63.24 37 SER A N 15
ATOM 24034 C CA . SER A 1 41 ? -21.568 0.227 -7.464 1.00 22.23 37 SER A CA 15
ATOM 24035 C C . SER A 1 41 ? -21.168 0.424 -8.923 1.00 12.21 37 SER A C 15
ATOM 24036 O O . SER A 1 41 ? -20.095 0.954 -9.218 1.00 14.34 37 SER A O 15
ATOM 24044 N N . CYS A 1 42 ? -22.037 -0.004 -9.831 1.00 75.21 38 CYS A N 15
ATOM 24045 C CA . CYS A 1 42 ? -21.776 0.125 -11.260 1.00 63.11 38 CYS A CA 15
ATOM 24046 C C . CYS A 1 42 ? -21.761 1.590 -11.680 1.00 54.44 38 CYS A C 15
ATOM 24047 O O . CYS A 1 42 ? -22.811 2.193 -11.909 1.00 10.04 38 CYS A O 15
ATOM 24055 N N . THR A 1 43 ? -20.565 2.161 -11.780 1.00 40.31 39 THR A N 15
ATOM 24056 C CA . THR A 1 43 ? -20.413 3.558 -12.170 1.00 34.45 39 THR A CA 15
ATOM 24057 C C . THR A 1 43 ? -20.223 3.690 -13.676 1.00 15.32 39 THR A C 15
ATOM 24058 O O . THR A 1 43 ? -20.547 4.723 -14.262 1.00 74.45 39 THR A O 15
ATOM 24069 N N . GLN A 1 44 ? -19.698 2.639 -14.297 1.00 33.33 40 GLN A N 15
ATOM 24070 C CA . GLN A 1 44 ? -19.467 2.640 -15.737 1.00 25.05 40 GLN A CA 15
ATOM 24071 C C . GLN A 1 44 ? -20.756 2.346 -16.496 1.00 3.12 40 GLN A C 15
ATOM 24072 O O . GLN A 1 44 ? -21.166 3.117 -17.364 1.00 40.44 40 GLN A O 15
ATOM 24086 N N . TYR A 1 45 ? -21.392 1.229 -16.163 1.00 72.54 41 TYR A N 15
ATOM 24087 C CA . TYR A 1 45 ? -22.633 0.832 -16.816 1.00 13.21 41 TYR A CA 15
ATOM 24088 C C . TYR A 1 45 ? -23.824 1.016 -15.879 1.00 40.04 41 TYR A C 15
ATOM 24089 O O . TYR A 1 45 ? -24.098 0.170 -15.029 1.00 24.32 41 TYR A O 15
ATOM 24107 N N . THR A 1 46 ? -24.531 2.131 -16.044 1.00 24.02 42 THR A N 15
ATOM 24108 C CA . THR A 1 46 ? -25.692 2.428 -15.215 1.00 30.01 42 THR A CA 15
ATOM 24109 C C . THR A 1 46 ? -26.930 2.672 -16.070 1.00 0.54 42 THR A C 15
ATOM 24110 O O . THR A 1 46 ? -27.660 3.639 -15.856 1.00 14.00 42 THR A O 15
ATOM 24121 N N . GLU A 1 47 ? -27.160 1.789 -17.036 1.00 21.02 43 GLU A N 15
ATOM 24122 C CA . GLU A 1 47 ? -28.311 1.910 -17.923 1.00 50.11 43 GLU A CA 15
ATOM 24123 C C . GLU A 1 47 ? -29.145 0.633 -17.910 1.00 22.31 43 GLU A C 15
ATOM 24124 O O . GLU A 1 47 ? -28.679 -0.438 -17.521 1.00 30.53 43 GLU A O 15
ATOM 24136 N N . PRO A 1 48 ? -30.409 0.746 -18.344 1.00 43.45 44 PRO A N 15
ATOM 24137 C CA . PRO A 1 48 ? -31.335 -0.388 -18.392 1.00 21.52 44 PRO A CA 15
ATOM 24138 C C . PRO A 1 48 ? -30.953 -1.402 -19.466 1.00 35.23 44 PRO A C 15
ATOM 24139 O O . PRO A 1 48 ? -30.235 -1.078 -20.413 1.00 75.33 44 PRO A O 15
ATOM 24150 N N . LEU A 1 49 ? -31.439 -2.629 -19.313 1.00 3.12 45 LEU A N 15
ATOM 24151 C CA . LEU A 1 49 ? -31.149 -3.691 -20.270 1.00 51.21 45 LEU A CA 15
ATOM 24152 C C . LEU A 1 49 ? -32.378 -4.013 -21.115 1.00 30.42 45 LEU A C 15
ATOM 24153 O O . LEU A 1 49 ? -32.262 -4.361 -22.289 1.00 54.30 45 LEU A O 15
ATOM 24169 N N . MET A 1 50 ? -33.555 -3.894 -20.507 1.00 10.31 46 MET A N 15
ATOM 24170 C CA . MET A 1 50 ? -34.805 -4.168 -21.205 1.00 20.24 46 MET A CA 15
ATOM 24171 C C . MET A 1 50 ? -35.936 -3.306 -20.653 1.00 74.02 46 MET A C 15
ATOM 24172 O O . MET A 1 50 ? -35.986 -3.022 -19.458 1.00 10.30 46 MET A O 15
ATOM 24186 N N . ASN A 1 51 ? -36.843 -2.893 -21.534 1.00 22.22 47 ASN A N 15
ATOM 24187 C CA . ASN A 1 51 ? -37.972 -2.062 -21.134 1.00 12.21 47 ASN A CA 15
ATOM 24188 C C . ASN A 1 51 ? -39.278 -2.611 -21.700 1.00 55.51 47 ASN A C 15
ATOM 24189 O O . ASN A 1 51 ? -39.486 -2.618 -22.913 1.00 54.41 47 ASN A O 15
ATOM 24200 N N . TRP A 1 52 ? -40.154 -3.070 -20.813 1.00 12.30 48 TRP A N 15
ATOM 24201 C CA . TRP A 1 52 ? -41.441 -3.620 -21.224 1.00 31.21 48 TRP A CA 15
ATOM 24202 C C . TRP A 1 52 ? -42.588 -2.732 -20.754 1.00 23.44 48 TRP A C 15
ATOM 24203 O O . TRP A 1 52 ? -42.908 -2.691 -19.565 1.00 35.51 48 TRP A O 15
ATOM 24224 N N . THR A 1 53 ? -43.205 -2.023 -21.694 1.00 34.21 49 THR A N 15
ATOM 24225 C CA . THR A 1 53 ? -44.317 -1.135 -21.374 1.00 61.35 49 THR A CA 15
ATOM 24226 C C . THR A 1 53 ? -43.999 -0.273 -20.158 1.00 55.22 49 THR A C 15
ATOM 24227 O O . THR A 1 53 ? -44.702 -0.323 -19.150 1.00 60.31 49 THR A O 15
ATOM 24238 N N . GLY A 1 54 ? -42.937 0.520 -20.261 1.00 30.24 50 GLY A N 15
ATOM 24239 C CA . GLY A 1 54 ? -42.547 1.383 -19.162 1.00 24.54 50 GLY A CA 15
ATOM 24240 C C . GLY A 1 54 ? -41.209 2.056 -19.399 1.00 41.02 50 GLY A C 15
ATOM 24241 O O . GLY A 1 54 ? -40.298 1.457 -19.970 1.00 54.14 50 GLY A O 15
ATOM 24245 N N . SER A 1 55 ? -41.092 3.305 -18.962 1.00 10.32 51 SER A N 15
ATOM 24246 C CA . SER A 1 55 ? -39.858 4.064 -19.136 1.00 34.40 51 SER A CA 15
ATOM 24247 C C . SER A 1 55 ? -38.894 3.803 -17.982 1.00 12.12 51 SER A C 15
ATOM 24248 O O . SER A 1 55 ? -39.272 3.881 -16.813 1.00 3.23 51 SER A O 15
ATOM 24256 N N . HIS A 1 56 ? -37.646 3.494 -18.320 1.00 43.21 52 HIS A N 15
ATOM 24257 C CA . HIS A 1 56 ? -36.626 3.224 -17.313 1.00 73.54 52 HIS A CA 15
ATOM 24258 C C . HIS A 1 56 ? -37.097 2.148 -16.339 1.00 31.13 52 HIS A C 15
ATOM 24259 O O . HIS A 1 56 ? -36.853 2.237 -15.135 1.00 11.40 52 HIS A O 15
ATOM 24273 N N . ASP A 1 57 ? -37.773 1.133 -16.866 1.00 43.53 53 ASP A N 15
ATOM 24274 C CA . ASP A 1 57 ? -38.278 0.040 -16.044 1.00 3.44 53 ASP A CA 15
ATOM 24275 C C . ASP A 1 57 ? -37.574 -1.268 -16.386 1.00 64.34 53 ASP A C 15
ATOM 24276 O O . ASP A 1 57 ? -37.878 -1.905 -17.396 1.00 61.12 53 ASP A O 15
ATOM 24285 N N . THR A 1 58 ? -36.628 -1.665 -15.540 1.00 31.13 54 THR A N 15
ATOM 24286 C CA . THR A 1 58 ? -35.878 -2.897 -15.754 1.00 23.11 54 THR A CA 15
ATOM 24287 C C . THR A 1 58 ? -35.670 -3.649 -14.444 1.00 15.10 54 THR A C 15
ATOM 24288 O O . THR A 1 58 ? -35.981 -3.139 -13.368 1.00 32.31 54 THR A O 15
ATOM 24299 N N . LYS A 1 59 ? -35.142 -4.864 -14.543 1.00 11.04 55 LYS A N 15
ATOM 24300 C CA . LYS A 1 59 ? -34.890 -5.687 -13.366 1.00 11.31 55 LYS A CA 15
ATOM 24301 C C . LYS A 1 59 ? -33.429 -6.122 -13.309 1.00 20.42 55 LYS A C 15
ATOM 24302 O O . LYS A 1 59 ? -32.952 -6.839 -14.188 1.00 41.53 55 LYS A O 15
ATOM 24321 N N . GLN A 1 60 ? -32.727 -5.686 -12.269 1.00 2.41 56 GLN A N 15
ATOM 24322 C CA . GLN A 1 60 ? -31.320 -6.031 -12.098 1.00 35.44 56 GLN A CA 15
ATOM 24323 C C . GLN A 1 60 ? -31.078 -6.669 -10.734 1.00 33.44 56 GLN A C 15
ATOM 24324 O O . GLN A 1 60 ? -31.841 -6.451 -9.793 1.00 0.42 56 GLN A O 15
ATOM 24338 N N . GLN A 1 61 ? -30.014 -7.459 -10.636 1.00 33.32 57 GLN A N 15
ATOM 24339 C CA . GLN A 1 61 ? -29.674 -8.129 -9.386 1.00 44.22 57 GLN A CA 15
ATOM 24340 C C . GLN A 1 61 ? -28.163 -8.154 -9.177 1.00 3.32 57 GLN A C 15
ATOM 24341 O O . GLN A 1 61 ? -27.401 -8.428 -10.103 1.00 72.50 57 GLN A O 15
ATOM 24355 N N . VAL A 1 62 ? -27.736 -7.865 -7.951 1.00 42.14 58 VAL A N 15
ATOM 24356 C CA . VAL A 1 62 ? -26.317 -7.854 -7.619 1.00 45.04 58 VAL A CA 15
ATOM 24357 C C . VAL A 1 62 ? -25.655 -9.176 -7.992 1.00 63.44 58 VAL A C 15
ATOM 24358 O O . VAL A 1 62 ? -24.487 -9.210 -8.381 1.00 4.23 58 VAL A O 15
ATOM 24371 N N . CYS A 1 63 ? -26.409 -10.263 -7.871 1.00 11.25 59 CYS A N 15
ATOM 24372 C CA . CYS A 1 63 ? -25.896 -11.589 -8.195 1.00 21.51 59 CYS A CA 15
ATOM 24373 C C . CYS A 1 63 ? -26.872 -12.346 -9.090 1.00 71.14 59 CYS A C 15
ATOM 24374 O O . CYS A 1 63 ? -28.088 -12.242 -8.927 1.00 74.21 59 CYS A O 15
ATOM 24382 N N . LEU A 1 64 ? -26.332 -13.106 -10.036 1.00 42.03 60 LEU A N 15
ATOM 24383 C CA . LEU A 1 64 ? -27.155 -13.879 -10.960 1.00 22.11 60 LEU A CA 15
ATOM 24384 C C . LEU A 1 64 ? -26.573 -15.273 -11.172 1.00 24.53 60 LEU A C 15
ATOM 24385 O O . LEU A 1 64 ? -25.469 -15.572 -10.714 1.00 32.15 60 LEU A O 15
ATOM 24401 N N . SER A 1 65 ? -27.319 -16.121 -11.872 1.00 2.21 61 SER A N 15
ATOM 24402 C CA . SER A 1 65 ? -26.877 -17.483 -12.144 1.00 74.34 61 SER A CA 15
ATOM 24403 C C . SER A 1 65 ? -26.950 -17.790 -13.637 1.00 51.10 61 SER A C 15
ATOM 24404 O O . SER A 1 65 ? -27.816 -17.277 -14.347 1.00 1.43 61 SER A O 15
ATOM 24412 N N . PHE A 1 66 ? -26.036 -18.632 -14.107 1.00 23.11 62 PHE A N 15
ATOM 24413 C CA . PHE A 1 66 ? -25.995 -19.008 -15.515 1.00 72.11 62 PHE A CA 15
ATOM 24414 C C . PHE A 1 66 ? -26.089 -20.522 -15.677 1.00 71.41 62 PHE A C 15
ATOM 24415 O O . PHE A 1 66 ? -25.927 -21.273 -14.715 1.00 72.21 62 PHE A O 15
ATOM 24432 N N . THR A 1 67 ? -26.354 -20.965 -16.903 1.00 45.41 63 THR A N 15
ATOM 24433 C CA . THR A 1 67 ? -26.472 -22.388 -17.192 1.00 23.31 63 THR A CA 15
ATOM 24434 C C . THR A 1 67 ? -25.102 -23.021 -17.406 1.00 60.53 63 THR A C 15
ATOM 24435 O O . THR A 1 67 ? -24.804 -24.084 -16.859 1.00 2.04 63 THR A O 15
ATOM 24446 N N . THR A 1 68 ? -24.269 -22.364 -18.207 1.00 12.51 64 THR A N 15
ATOM 24447 C CA . THR A 1 68 ? -22.930 -22.862 -18.495 1.00 35.42 64 THR A CA 15
ATOM 24448 C C . THR A 1 68 ? -21.893 -21.753 -18.373 1.00 42.33 64 THR A C 15
ATOM 24449 O O . THR A 1 68 ? -22.224 -20.569 -18.449 1.00 43.15 64 THR A O 15
ATOM 24460 N N . ARG A 1 69 ? -20.636 -22.142 -18.184 1.00 63.30 65 ARG A N 15
ATOM 24461 C CA . ARG A 1 69 ? -19.549 -21.179 -18.052 1.00 53.21 65 ARG A CA 15
ATOM 24462 C C . ARG A 1 69 ? -19.463 -20.284 -19.284 1.00 51.01 65 ARG A C 15
ATOM 24463 O O . ARG A 1 69 ? -19.245 -19.079 -19.173 1.00 1.52 65 ARG A O 15
ATOM 24484 N N . GLU A 1 70 ? -19.634 -20.884 -20.459 1.00 13.03 66 GLU A N 15
ATOM 24485 C CA . GLU A 1 70 ? -19.574 -20.141 -21.711 1.00 43.41 66 GLU A CA 15
ATOM 24486 C C . GLU A 1 70 ? -20.494 -18.924 -21.667 1.00 41.40 66 GLU A C 15
ATOM 24487 O O . GLU A 1 70 ? -20.224 -17.904 -22.302 1.00 4.51 66 GLU A O 15
ATOM 24499 N N . LEU A 1 71 ? -21.581 -19.039 -20.914 1.00 33.41 67 LEU A N 15
ATOM 24500 C CA . LEU A 1 71 ? -22.543 -17.950 -20.785 1.00 54.32 67 LEU A CA 15
ATOM 24501 C C . LEU A 1 71 ? -22.037 -16.889 -19.813 1.00 40.10 67 LEU A C 15
ATOM 24502 O O . LEU A 1 71 ? -22.206 -15.691 -20.042 1.00 61.05 67 LEU A O 15
ATOM 24518 N N . ALA A 1 72 ? -21.415 -17.337 -18.727 1.00 54.01 68 ALA A N 15
ATOM 24519 C CA . ALA A 1 72 ? -20.882 -16.427 -17.723 1.00 3.21 68 ALA A CA 15
ATOM 24520 C C . ALA A 1 72 ? -19.743 -15.586 -18.293 1.00 25.45 68 ALA A C 15
ATOM 24521 O O . ALA A 1 72 ? -19.863 -14.367 -18.420 1.00 65.41 68 ALA A O 15
ATOM 24528 N N . ILE A 1 73 ? -18.641 -16.246 -18.632 1.00 2.31 69 ILE A N 15
ATOM 24529 C CA . ILE A 1 73 ? -17.482 -15.559 -19.188 1.00 43.13 69 ILE A CA 15
ATOM 24530 C C . ILE A 1 73 ? -17.879 -14.676 -20.367 1.00 63.33 69 ILE A C 15
ATOM 24531 O O . ILE A 1 73 ? -17.310 -13.605 -20.573 1.00 70.00 69 ILE A O 15
ATOM 24547 N N . ALA A 1 74 ? -18.859 -15.135 -21.137 1.00 35.00 70 ALA A N 15
ATOM 24548 C CA . ALA A 1 74 ? -19.336 -14.385 -22.293 1.00 32.20 70 ALA A CA 15
ATOM 24549 C C . ALA A 1 74 ? -19.705 -12.957 -21.908 1.00 51.33 70 ALA A C 15
ATOM 24550 O O . ALA A 1 74 ? -19.408 -12.011 -22.638 1.00 3.22 70 ALA A O 15
ATOM 24557 N N . TYR A 1 75 ? -20.353 -12.808 -20.758 1.00 55.43 71 TYR A N 15
ATOM 24558 C CA . TYR A 1 75 ? -20.765 -11.494 -20.278 1.00 52.51 71 TYR A CA 15
ATOM 24559 C C . TYR A 1 75 ? -19.552 -10.627 -19.954 1.00 72.54 71 TYR A C 15
ATOM 24560 O O . TYR A 1 75 ? -19.425 -9.508 -20.448 1.00 43.14 71 TYR A O 15
ATOM 24578 N N . ALA A 1 76 ? -18.662 -11.156 -19.121 1.00 24.13 72 ALA A N 15
ATOM 24579 C CA . ALA A 1 76 ? -17.457 -10.433 -18.731 1.00 64.41 72 ALA A CA 15
ATOM 24580 C C . ALA A 1 76 ? -16.645 -10.021 -19.955 1.00 31.54 72 ALA A C 15
ATOM 24581 O O . ALA A 1 76 ? -16.340 -8.844 -20.142 1.00 24.42 72 ALA A O 15
ATOM 24588 N N . VAL A 1 77 ? -16.296 -10.999 -20.784 1.00 75.34 73 VAL A N 15
ATOM 24589 C CA . VAL A 1 77 ? -15.519 -10.738 -21.990 1.00 31.34 73 VAL A CA 15
ATOM 24590 C C . VAL A 1 77 ? -16.161 -9.641 -22.831 1.00 71.30 73 VAL A C 15
ATOM 24591 O O . VAL A 1 77 ? -15.470 -8.875 -23.503 1.00 21.35 73 VAL A O 15
ATOM 24604 N N . ALA A 1 78 ? -17.488 -9.570 -22.787 1.00 45.34 74 ALA A N 15
ATOM 24605 C CA . ALA A 1 78 ? -18.223 -8.563 -23.544 1.00 32.55 74 ALA A CA 15
ATOM 24606 C C . ALA A 1 78 ? -17.677 -7.166 -23.274 1.00 5.02 74 ALA A C 15
ATOM 24607 O O . ALA A 1 78 ? -17.675 -6.308 -24.157 1.00 72.22 74 ALA A O 15
ATOM 24614 N N . HIS A 1 79 ? -17.213 -6.942 -22.049 1.00 23.53 75 HIS A N 15
ATOM 24615 C CA . HIS A 1 79 ? -16.663 -5.648 -21.663 1.00 1.13 75 HIS A CA 15
ATOM 24616 C C . HIS A 1 79 ? -15.238 -5.797 -21.140 1.00 3.04 75 HIS A C 15
ATOM 24617 O O . HIS A 1 79 ? -14.758 -4.966 -20.367 1.00 21.30 75 HIS A O 15
ATOM 24631 N N . LYS A 1 80 ? -14.565 -6.860 -21.566 1.00 21.45 76 LYS A N 15
ATOM 24632 C CA . LYS A 1 80 ? -13.194 -7.119 -21.142 1.00 1.34 76 LYS A CA 15
ATOM 24633 C C . LYS A 1 80 ? -13.078 -7.077 -19.622 1.00 22.34 76 LYS A C 15
ATOM 24634 O O . LYS A 1 80 ? -12.058 -6.650 -19.079 1.00 74.51 76 LYS A O 15
ATOM 24653 N N . ILE A 1 81 ? -14.127 -7.525 -18.940 1.00 24.21 77 ILE A N 15
ATOM 24654 C CA . ILE A 1 81 ? -14.140 -7.541 -17.482 1.00 52.20 77 ILE A CA 15
ATOM 24655 C C . ILE A 1 81 ? -13.361 -8.734 -16.938 1.00 74.44 77 ILE A C 15
ATOM 24656 O O . ILE A 1 81 ? -13.439 -9.837 -17.479 1.00 31.41 77 ILE A O 15
ATOM 24672 N N . ASP A 1 82 ? -12.612 -8.506 -15.865 1.00 12.51 78 ASP A N 15
ATOM 24673 C CA . ASP A 1 82 ? -11.821 -9.562 -15.246 1.00 61.02 78 ASP A CA 15
ATOM 24674 C C . ASP A 1 82 ? -12.719 -10.557 -14.517 1.00 71.20 78 ASP A C 15
ATOM 24675 O O . ASP A 1 82 ? -13.222 -10.273 -13.430 1.00 33.34 78 ASP A O 15
ATOM 24684 N N . TYR A 1 83 ? -12.916 -11.722 -15.123 1.00 1.12 79 TYR A N 15
ATOM 24685 C CA . TYR A 1 83 ? -13.757 -12.757 -14.534 1.00 71.31 79 TYR A CA 15
ATOM 24686 C C . TYR A 1 83 ? -12.908 -13.826 -13.852 1.00 65.01 79 TYR A C 15
ATOM 24687 O O . TYR A 1 83 ? -11.926 -14.311 -14.416 1.00 41.12 79 TYR A O 15
ATOM 24705 N N . THR A 1 84 ? -13.293 -14.189 -12.632 1.00 24.40 80 THR A N 15
ATOM 24706 C CA . THR A 1 84 ? -12.568 -15.199 -11.871 1.00 63.24 80 THR A CA 15
ATOM 24707 C C . THR A 1 84 ? -13.368 -16.492 -11.771 1.00 33.34 80 THR A C 15
ATOM 24708 O O . THR A 1 84 ? -14.554 -16.476 -11.438 1.00 11.43 80 THR A O 15
ATOM 24719 N N . VAL A 1 85 ? -12.715 -17.612 -12.061 1.00 22.32 81 VAL A N 15
ATOM 24720 C CA . VAL A 1 85 ? -13.366 -18.915 -12.001 1.00 23.41 81 VAL A CA 15
ATOM 24721 C C . VAL A 1 85 ? -13.127 -19.588 -10.653 1.00 52.34 81 VAL A C 15
ATOM 24722 O O . VAL A 1 85 ? -11.985 -19.818 -10.256 1.00 71.41 81 VAL A O 15
ATOM 24735 N N . LEU A 1 86 ? -14.213 -19.901 -9.955 1.00 52.30 82 LEU A N 15
ATOM 24736 C CA . LEU A 1 86 ? -14.123 -20.549 -8.651 1.00 30.33 82 LEU A CA 15
ATOM 24737 C C . LEU A 1 86 ? -14.575 -22.003 -8.732 1.00 51.05 82 LEU A C 15
ATOM 24738 O O . LEU A 1 86 ? -15.707 -22.290 -9.121 1.00 55.40 82 LEU A O 15
ATOM 24754 N N . GLN A 1 87 ? -13.684 -22.916 -8.363 1.00 23.22 83 GLN A N 15
ATOM 24755 C CA . GLN A 1 87 ? -13.992 -24.341 -8.393 1.00 70.14 83 GLN A CA 15
ATOM 24756 C C . GLN A 1 87 ? -14.185 -24.887 -6.982 1.00 22.40 83 GLN A C 15
ATOM 24757 O O . GLN A 1 87 ? -13.756 -24.273 -6.004 1.00 40.22 83 GLN A O 15
ATOM 24771 N N . ASP A 1 88 ? -14.832 -26.043 -6.883 1.00 63.44 84 ASP A N 15
ATOM 24772 C CA . ASP A 1 88 ? -15.080 -26.673 -5.591 1.00 43.41 84 ASP A CA 15
ATOM 24773 C C . ASP A 1 88 ? -13.769 -27.045 -4.906 1.00 44.32 84 ASP A C 15
ATOM 24774 O O . ASP A 1 88 ? -12.964 -27.798 -5.453 1.00 1.11 84 ASP A O 15
ATOM 24783 N N . ASN A 1 89 ? -13.560 -26.509 -3.708 1.00 24.10 85 ASN A N 15
ATOM 24784 C CA . ASN A 1 89 ? -12.345 -26.784 -2.950 1.00 5.13 85 ASN A CA 15
ATOM 24785 C C . ASN A 1 89 ? -12.679 -27.354 -1.575 1.00 61.40 85 ASN A C 15
ATOM 24786 O O . ASN A 1 89 ? -12.553 -26.685 -0.549 1.00 51.31 85 ASN A O 15
ATOM 24797 N N . PRO A 1 90 ? -13.115 -28.623 -1.551 1.00 33.15 86 PRO A N 15
ATOM 24798 C CA . PRO A 1 90 ? -13.476 -29.313 -0.309 1.00 32.45 86 PRO A CA 15
ATOM 24799 C C . PRO A 1 90 ? -12.261 -29.611 0.562 1.00 65.12 86 PRO A C 15
ATOM 24800 O O . PRO A 1 90 ? -11.128 -29.301 0.192 1.00 61.23 86 PRO A O 15
ATOM 24811 N N . ARG A 1 91 ? -12.502 -30.215 1.721 1.00 33.52 87 ARG A N 15
ATOM 24812 C CA . ARG A 1 91 ? -11.427 -30.555 2.645 1.00 1.01 87 ARG A CA 15
ATOM 24813 C C . ARG A 1 91 ? -10.785 -31.887 2.266 1.00 11.15 87 ARG A C 15
ATOM 24814 O O . ARG A 1 91 ? -11.459 -32.915 2.192 1.00 21.45 87 ARG A O 15
ATOM 24835 N N . THR A 1 92 ? -9.479 -31.861 2.027 1.00 65.34 88 THR A N 15
ATOM 24836 C CA . THR A 1 92 ? -8.745 -33.064 1.654 1.00 33.14 88 THR A CA 15
ATOM 24837 C C . THR A 1 92 ? -7.598 -33.331 2.622 1.00 70.24 88 THR A C 15
ATOM 24838 O O . THR A 1 92 ? -6.665 -32.535 2.728 1.00 52.23 88 THR A O 15
ATOM 24849 N N . ILE A 1 93 ? -7.673 -34.456 3.325 1.00 10.11 89 ILE A N 15
ATOM 24850 C CA . ILE A 1 93 ? -6.638 -34.828 4.282 1.00 74.11 89 ILE A CA 15
ATOM 24851 C C . ILE A 1 93 ? -5.259 -34.817 3.633 1.00 43.31 89 ILE A C 15
ATOM 24852 O O . ILE A 1 93 ? -5.098 -35.228 2.483 1.00 14.33 89 ILE A O 15
ATOM 24868 N N . VAL A 1 94 ? -4.264 -34.346 4.378 1.00 22.13 90 VAL A N 15
ATOM 24869 C CA . VAL A 1 94 ? -2.896 -34.284 3.877 1.00 10.43 90 VAL A CA 15
ATOM 24870 C C . VAL A 1 94 ? -1.918 -34.894 4.874 1.00 24.01 90 VAL A C 15
ATOM 24871 O O . VAL A 1 94 ? -1.216 -34.190 5.602 1.00 72.51 90 VAL A O 15
ATOM 24884 N N . PRO A 1 95 ? -1.867 -36.233 4.910 1.00 63.15 91 PRO A N 15
ATOM 24885 C CA . PRO A 1 95 ? -0.976 -36.968 5.813 1.00 33.10 91 PRO A CA 15
ATOM 24886 C C . PRO A 1 95 ? 0.491 -36.825 5.424 1.00 64.40 91 PRO A C 15
ATOM 24887 O O . PRO A 1 95 ? 0.821 -36.686 4.246 1.00 63.00 91 PRO A O 15
ATOM 24898 N N . LYS A 1 96 ? 1.370 -36.861 6.420 1.00 14.42 92 LYS A N 15
ATOM 24899 C CA . LYS A 1 96 ? 2.802 -36.737 6.182 1.00 25.14 92 LYS A CA 15
ATOM 24900 C C . LYS A 1 96 ? 3.396 -38.069 5.735 1.00 24.10 92 LYS A C 15
ATOM 24901 O O . LYS A 1 96 ? 3.191 -39.099 6.377 1.00 51.22 92 LYS A O 15
ATOM 24920 N N . SER A 1 97 ? 4.136 -38.040 4.630 1.00 33.15 93 SER A N 15
ATOM 24921 C CA . SER A 1 97 ? 4.758 -39.246 4.095 1.00 14.45 93 SER A CA 15
ATOM 24922 C C . SER A 1 97 ? 5.726 -38.903 2.967 1.00 34.11 93 SER A C 15
ATOM 24923 O O . SER A 1 97 ? 5.453 -38.029 2.144 1.00 11.44 93 SER A O 15
ATOM 24931 N N . TYR A 1 98 ? 6.858 -39.597 2.935 1.00 20.44 94 TYR A N 15
ATOM 24932 C CA . TYR A 1 98 ? 7.868 -39.366 1.910 1.00 11.40 94 TYR A CA 15
ATOM 24933 C C . TYR A 1 98 ? 8.986 -40.400 2.003 1.00 33.32 94 TYR A C 15
ATOM 24934 O O . TYR A 1 98 ? 9.520 -40.657 3.082 1.00 43.13 94 TYR A O 15
ATOM 24952 N N . ALA A 1 99 ? 9.333 -40.989 0.864 1.00 64.51 95 ALA A N 15
ATOM 24953 C CA . ALA A 1 99 ? 10.389 -41.995 0.815 1.00 4.43 95 ALA A CA 15
ATOM 24954 C C . ALA A 1 99 ? 11.764 -41.354 0.980 1.00 32.11 95 ALA A C 15
ATOM 24955 O O . ALA A 1 99 ? 12.304 -40.773 0.039 1.00 53.51 95 ALA A O 15
ATOM 24962 N N . ASP A 1 100 ? 12.323 -41.466 2.179 1.00 15.25 96 ASP A N 15
ATOM 24963 C CA . ASP A 1 100 ? 13.635 -40.898 2.467 1.00 11.11 96 ASP A CA 15
ATOM 24964 C C . ASP A 1 100 ? 14.731 -41.663 1.731 1.00 70.04 96 ASP A C 15
ATOM 24965 O O . ASP A 1 100 ? 15.096 -42.772 2.121 1.00 42.11 96 ASP A O 15
ATOM 24974 N N . ASN A 1 101 ? 15.251 -41.064 0.665 1.00 15.21 97 ASN A N 15
ATOM 24975 C CA . ASN A 1 101 ? 16.303 -41.690 -0.126 1.00 50.22 97 ASN A CA 15
ATOM 24976 C C . ASN A 1 101 ? 17.507 -40.762 -0.261 1.00 62.32 97 ASN A C 15
ATOM 24977 O O . ASN A 1 101 ? 17.516 -39.857 -1.096 1.00 24.14 97 ASN A O 15
ATOM 24988 N N . PHE A 1 102 ? 18.521 -40.995 0.565 1.00 3.41 98 PHE A N 15
ATOM 24989 C CA . PHE A 1 102 ? 19.731 -40.180 0.538 1.00 35.33 98 PHE A CA 15
ATOM 24990 C C . PHE A 1 102 ? 20.932 -41.004 0.085 1.00 24.21 98 PHE A C 15
ATOM 24991 O O . PHE A 1 102 ? 21.048 -42.186 0.412 1.00 45.45 98 PHE A O 15
ATOM 25008 N N . THR A 1 103 ? 21.824 -40.372 -0.671 1.00 63.41 99 THR A N 15
ATOM 25009 C CA . THR A 1 103 ? 23.017 -41.046 -1.171 1.00 15.00 99 THR A CA 15
ATOM 25010 C C . THR A 1 103 ? 24.233 -40.129 -1.112 1.00 11.33 99 THR A C 15
ATOM 25011 O O . THR A 1 103 ? 24.169 -38.969 -1.523 1.00 24.44 99 THR A O 15
ATOM 25022 N N . LYS A 1 104 ? 25.340 -40.654 -0.598 1.00 34.11 100 LYS A N 15
ATOM 25023 C CA . LYS A 1 104 ? 26.572 -39.884 -0.486 1.00 71.34 100 LYS A CA 15
ATOM 25024 C C . LYS A 1 104 ? 27.783 -40.806 -0.382 1.00 53.51 100 LYS A C 15
ATOM 25025 O O . LYS A 1 104 ? 27.675 -41.969 0.006 1.00 3.10 100 LYS A O 15
ATOM 25044 N N . PRO A 1 105 ? 28.964 -40.276 -0.736 1.00 33.45 101 PRO A N 15
ATOM 25045 C CA . PRO A 1 105 ? 30.217 -41.035 -0.688 1.00 71.03 101 PRO A CA 15
ATOM 25046 C C . PRO A 1 105 ? 30.664 -41.327 0.740 1.00 41.35 101 PRO A C 15
ATOM 25047 O O . PRO A 1 105 ? 30.013 -40.916 1.700 1.00 1.32 101 PRO A O 15
ATOM 25058 N N . ARG A 1 106 ? 31.780 -42.036 0.872 1.00 72.54 102 ARG A N 15
ATOM 25059 C CA . ARG A 1 106 ? 32.314 -42.383 2.183 1.00 32.34 102 ARG A CA 15
ATOM 25060 C C . ARG A 1 106 ? 33.838 -42.451 2.149 1.00 14.14 102 ARG A C 15
ATOM 25061 O O . ARG A 1 106 ? 34.433 -42.765 1.118 1.00 12.22 102 ARG A O 15
ATOM 25082 N N . ASP A 1 107 ? 34.463 -42.154 3.284 1.00 74.04 103 ASP A N 15
ATOM 25083 C CA . ASP A 1 107 ? 35.918 -42.182 3.384 1.00 12.33 103 ASP A CA 15
ATOM 25084 C C . ASP A 1 107 ? 36.405 -43.554 3.840 1.00 41.33 103 ASP A C 15
ATOM 25085 O O . ASP A 1 107 ? 35.637 -44.347 4.382 1.00 61.23 103 ASP A O 15
ATOM 25094 N N . MET A 1 108 ? 37.686 -43.826 3.613 1.00 22.42 104 MET A N 15
ATOM 25095 C CA . MET A 1 108 ? 38.276 -45.102 4.001 1.00 74.41 104 MET A CA 15
ATOM 25096 C C . MET A 1 108 ? 38.990 -44.986 5.343 1.00 20.44 104 MET A C 15
ATOM 25097 O O . MET A 1 108 ? 38.756 -45.783 6.253 1.00 62.23 104 MET A O 15
ATOM 25111 N N . MET A 1 5 ? -0.867 -5.520 -3.350 1.00 11.45 1 MET A N 16
ATOM 25112 C CA . MET A 1 5 ? -2.049 -5.545 -2.495 1.00 44.50 1 MET A CA 16
ATOM 25113 C C . MET A 1 5 ? -2.931 -4.327 -2.752 1.00 40.52 1 MET A C 16
ATOM 25114 O O . MET A 1 5 ? -4.052 -4.455 -3.244 1.00 2.40 1 MET A O 16
ATOM 25128 N N . GLN A 1 6 ? -2.418 -3.149 -2.416 1.00 3.32 2 GLN A N 16
ATOM 25129 C CA . GLN A 1 6 ? -3.160 -1.908 -2.610 1.00 62.22 2 GLN A CA 16
ATOM 25130 C C . GLN A 1 6 ? -2.937 -1.354 -4.013 1.00 62.24 2 GLN A C 16
ATOM 25131 O O . GLN A 1 6 ? -1.943 -0.678 -4.272 1.00 24.24 2 GLN A O 16
ATOM 25145 N N . GLU A 1 7 ? -3.870 -1.646 -4.915 1.00 30.21 3 GLU A N 16
ATOM 25146 C CA . GLU A 1 7 ? -3.774 -1.177 -6.292 1.00 23.55 3 GLU A CA 16
ATOM 25147 C C . GLU A 1 7 ? -5.102 -0.596 -6.764 1.00 11.53 3 GLU A C 16
ATOM 25148 O O . GLU A 1 7 ? -6.082 -0.578 -6.018 1.00 63.41 3 GLU A O 16
ATOM 25160 N N . GLN A 1 8 ? -5.127 -0.120 -8.004 1.00 3.15 4 GLN A N 16
ATOM 25161 C CA . GLN A 1 8 ? -6.335 0.465 -8.574 1.00 33.15 4 GLN A CA 16
ATOM 25162 C C . GLN A 1 8 ? -6.815 -0.342 -9.776 1.00 42.20 4 GLN A C 16
ATOM 25163 O O . GLN A 1 8 ? -6.050 -0.610 -10.702 1.00 62.43 4 GLN A O 16
ATOM 25177 N N . VAL A 1 9 ? -8.087 -0.727 -9.755 1.00 54.23 5 VAL A N 16
ATOM 25178 C CA . VAL A 1 9 ? -8.670 -1.503 -10.843 1.00 63.43 5 VAL A CA 16
ATOM 25179 C C . VAL A 1 9 ? -9.726 -0.696 -11.589 1.00 65.22 5 VAL A C 16
ATOM 25180 O O . VAL A 1 9 ? -10.829 -0.481 -11.086 1.00 21.14 5 VAL A O 16
ATOM 25193 N N . SER A 1 10 ? -9.382 -0.251 -12.793 1.00 52.03 6 SER A N 16
ATOM 25194 C CA . SER A 1 10 ? -10.300 0.536 -13.609 1.00 33.52 6 SER A CA 16
ATOM 25195 C C . SER A 1 10 ? -11.509 -0.297 -14.021 1.00 74.13 6 SER A C 16
ATOM 25196 O O . SER A 1 10 ? -12.615 -0.097 -13.519 1.00 25.12 6 SER A O 16
ATOM 25204 N N . ASN A 1 11 ? -11.292 -1.232 -14.940 1.00 4.50 7 ASN A N 16
ATOM 25205 C CA . ASN A 1 11 ? -12.364 -2.095 -15.422 1.00 72.51 7 ASN A CA 16
ATOM 25206 C C . ASN A 1 11 ? -12.956 -2.916 -14.280 1.00 61.05 7 ASN A C 16
ATOM 25207 O O . ASN A 1 11 ? -12.232 -3.410 -13.416 1.00 35.44 7 ASN A O 16
ATOM 25218 N N . VAL A 1 12 ? -14.278 -3.056 -14.283 1.00 32.44 8 VAL A N 16
ATOM 25219 C CA . VAL A 1 12 ? -14.967 -3.818 -13.250 1.00 54.41 8 VAL A CA 16
ATOM 25220 C C . VAL A 1 12 ? -14.452 -5.252 -13.186 1.00 13.23 8 VAL A C 16
ATOM 25221 O O . VAL A 1 12 ? -13.541 -5.627 -13.923 1.00 25.15 8 VAL A O 16
ATOM 25234 N N . ARG A 1 13 ? -15.042 -6.048 -12.301 1.00 32.12 9 ARG A N 16
ATOM 25235 C CA . ARG A 1 13 ? -14.642 -7.441 -12.141 1.00 13.32 9 ARG A CA 16
ATOM 25236 C C . ARG A 1 13 ? -15.852 -8.326 -11.857 1.00 51.12 9 ARG A C 16
ATOM 25237 O O . ARG A 1 13 ? -16.818 -7.891 -11.229 1.00 45.21 9 ARG A O 16
ATOM 25258 N N . ALA A 1 14 ? -15.794 -9.568 -12.323 1.00 23.10 10 ALA A N 16
ATOM 25259 C CA . ALA A 1 14 ? -16.884 -10.514 -12.118 1.00 44.04 10 ALA A CA 16
ATOM 25260 C C . ALA A 1 14 ? -16.426 -11.707 -11.286 1.00 52.22 10 ALA A C 16
ATOM 25261 O O . ALA A 1 14 ? -15.236 -12.019 -11.233 1.00 33.13 10 ALA A O 16
ATOM 25268 N N . ARG A 1 15 ? -17.379 -12.370 -10.638 1.00 23.23 11 ARG A N 16
ATOM 25269 C CA . ARG A 1 15 ? -17.072 -13.529 -9.807 1.00 41.55 11 ARG A CA 16
ATOM 25270 C C . ARG A 1 15 ? -17.832 -14.761 -10.290 1.00 5.44 11 ARG A C 16
ATOM 25271 O O . ARG A 1 15 ? -19.028 -14.903 -10.035 1.00 23.34 11 ARG A O 16
ATOM 25292 N N . ILE A 1 16 ? -17.129 -15.646 -10.987 1.00 44.33 12 ILE A N 16
ATOM 25293 C CA . ILE A 1 16 ? -17.737 -16.865 -11.506 1.00 14.41 12 ILE A CA 16
ATOM 25294 C C . ILE A 1 16 ? -17.468 -18.049 -10.582 1.00 70.03 12 ILE A C 16
ATOM 25295 O O . ILE A 1 16 ? -16.319 -18.346 -10.256 1.00 1.04 12 ILE A O 16
ATOM 25311 N N . TYR A 1 17 ? -18.535 -18.722 -10.165 1.00 40.34 13 TYR A N 16
ATOM 25312 C CA . TYR A 1 17 ? -18.414 -19.872 -9.278 1.00 61.42 13 TYR A CA 16
ATOM 25313 C C . TYR A 1 17 ? -19.093 -21.098 -9.882 1.00 33.32 13 TYR A C 16
ATOM 25314 O O . TYR A 1 17 ? -20.125 -20.989 -10.546 1.00 3.32 13 TYR A O 16
ATOM 25332 N N . LYS A 1 18 ? -18.508 -22.267 -9.646 1.00 13.23 14 LYS A N 16
ATOM 25333 C CA . LYS A 1 18 ? -19.055 -23.516 -10.163 1.00 54.32 14 LYS A CA 16
ATOM 25334 C C . LYS A 1 18 ? -19.494 -24.431 -9.023 1.00 63.11 14 LYS A C 16
ATOM 25335 O O . LYS A 1 18 ? -18.725 -25.253 -8.524 1.00 40.43 14 LYS A O 16
ATOM 25354 N N . PRO A 1 19 ? -20.759 -24.288 -8.603 1.00 13.10 15 PRO A N 16
ATOM 25355 C CA . PRO A 1 19 ? -21.329 -25.095 -7.519 1.00 55.41 15 PRO A CA 16
ATOM 25356 C C . PRO A 1 19 ? -21.524 -26.552 -7.922 1.00 32.42 15 PRO A C 16
ATOM 25357 O O . PRO A 1 19 ? -22.022 -26.844 -9.010 1.00 25.35 15 PRO A O 16
ATOM 25368 N N . ALA A 1 20 ? -21.130 -27.463 -7.039 1.00 53.11 16 ALA A N 16
ATOM 25369 C CA . ALA A 1 20 ? -21.264 -28.891 -7.302 1.00 51.32 16 ALA A CA 16
ATOM 25370 C C . ALA A 1 20 ? -22.712 -29.344 -7.144 1.00 24.42 16 ALA A C 16
ATOM 25371 O O . ALA A 1 20 ? -23.541 -28.626 -6.587 1.00 32.34 16 ALA A O 16
ATOM 25378 N N . LYS A 1 21 ? -23.009 -30.542 -7.640 1.00 42.34 17 LYS A N 16
ATOM 25379 C CA . LYS A 1 21 ? -24.356 -31.092 -7.554 1.00 74.22 17 LYS A CA 16
ATOM 25380 C C . LYS A 1 21 ? -24.374 -32.354 -6.698 1.00 14.01 17 LYS A C 16
ATOM 25381 O O . LYS A 1 21 ? -25.046 -33.331 -7.029 1.00 24.11 17 LYS A O 16
ATOM 25400 N N . SER A 1 22 ? -23.633 -32.327 -5.595 1.00 12.40 18 SER A N 16
ATOM 25401 C CA . SER A 1 22 ? -23.562 -33.470 -4.693 1.00 40.50 18 SER A CA 16
ATOM 25402 C C . SER A 1 22 ? -24.536 -33.304 -3.529 1.00 71.43 18 SER A C 16
ATOM 25403 O O . SER A 1 22 ? -24.251 -33.709 -2.402 1.00 4.20 18 SER A O 16
ATOM 25411 N N . THR A 1 23 ? -25.691 -32.707 -3.813 1.00 24.24 19 THR A N 16
ATOM 25412 C CA . THR A 1 23 ? -26.707 -32.487 -2.792 1.00 61.42 19 THR A CA 16
ATOM 25413 C C . THR A 1 23 ? -27.716 -33.629 -2.766 1.00 73.22 19 THR A C 16
ATOM 25414 O O . THR A 1 23 ? -28.085 -34.169 -3.809 1.00 41.51 19 THR A O 16
ATOM 25425 N N . MET A 1 24 ? -28.159 -33.993 -1.567 1.00 74.13 20 MET A N 16
ATOM 25426 C CA . MET A 1 24 ? -29.128 -35.072 -1.407 1.00 52.33 20 MET A CA 16
ATOM 25427 C C . MET A 1 24 ? -30.475 -34.527 -0.940 1.00 70.52 20 MET A C 16
ATOM 25428 O O . MET A 1 24 ? -31.511 -34.814 -1.540 1.00 55.33 20 MET A O 16
ATOM 25442 N N . GLN A 1 25 ? -30.452 -33.742 0.131 1.00 14.42 21 GLN A N 16
ATOM 25443 C CA . GLN A 1 25 ? -31.672 -33.159 0.677 1.00 11.24 21 GLN A CA 16
ATOM 25444 C C . GLN A 1 25 ? -32.203 -32.056 -0.232 1.00 71.35 21 GLN A C 16
ATOM 25445 O O . GLN A 1 25 ? -31.450 -31.191 -0.679 1.00 43.02 21 GLN A O 16
ATOM 25459 N N . SER A 1 26 ? -33.504 -32.093 -0.503 1.00 12.25 22 SER A N 16
ATOM 25460 C CA . SER A 1 26 ? -34.134 -31.098 -1.362 1.00 73.13 22 SER A CA 16
ATOM 25461 C C . SER A 1 26 ? -33.507 -31.107 -2.754 1.00 14.25 22 SER A C 16
ATOM 25462 O O . SER A 1 26 ? -33.431 -30.076 -3.419 1.00 12.41 22 SER A O 16
ATOM 25470 N N . GLY A 1 27 ? -33.060 -32.282 -3.187 1.00 31.41 23 GLY A N 16
ATOM 25471 C CA . GLY A 1 27 ? -32.445 -32.405 -4.496 1.00 13.45 23 GLY A CA 16
ATOM 25472 C C . GLY A 1 27 ? -33.322 -31.852 -5.601 1.00 62.54 23 GLY A C 16
ATOM 25473 O O . GLY A 1 27 ? -34.531 -32.083 -5.619 1.00 1.50 23 GLY A O 16
ATOM 25477 N N . HIS A 1 28 ? -32.712 -31.119 -6.528 1.00 70.41 24 HIS A N 16
ATOM 25478 C CA . HIS A 1 28 ? -33.445 -30.531 -7.643 1.00 75.35 24 HIS A CA 16
ATOM 25479 C C . HIS A 1 28 ? -32.660 -30.672 -8.944 1.00 52.35 24 HIS A C 16
ATOM 25480 O O . HIS A 1 28 ? -31.500 -31.082 -8.939 1.00 43.43 24 HIS A O 16
ATOM 25494 N N . SER A 1 29 ? -33.303 -30.329 -10.056 1.00 20.11 25 SER A N 16
ATOM 25495 C CA . SER A 1 29 ? -32.666 -30.421 -11.365 1.00 31.11 25 SER A CA 16
ATOM 25496 C C . SER A 1 29 ? -33.297 -29.438 -12.346 1.00 41.13 25 SER A C 16
ATOM 25497 O O . SER A 1 29 ? -34.243 -28.725 -12.008 1.00 23.32 25 SER A O 16
ATOM 25505 N N . LYS A 1 30 ? -32.766 -29.404 -13.564 1.00 35.11 26 LYS A N 16
ATOM 25506 C CA . LYS A 1 30 ? -33.276 -28.510 -14.597 1.00 4.23 26 LYS A CA 16
ATOM 25507 C C . LYS A 1 30 ? -33.245 -27.060 -14.125 1.00 43.22 26 LYS A C 16
ATOM 25508 O O . LYS A 1 30 ? -34.289 -26.445 -13.906 1.00 52.20 26 LYS A O 16
ATOM 25527 N N . LEU A 1 31 ? -32.041 -26.517 -13.971 1.00 33.14 27 LEU A N 16
ATOM 25528 C CA . LEU A 1 31 ? -31.874 -25.139 -13.527 1.00 2.35 27 LEU A CA 16
ATOM 25529 C C . LEU A 1 31 ? -30.432 -24.677 -13.712 1.00 23.21 27 LEU A C 16
ATOM 25530 O O . LEU A 1 31 ? -29.579 -25.438 -14.169 1.00 62.24 27 LEU A O 16
ATOM 25546 N N . LYS A 1 32 ? -30.165 -23.427 -13.351 1.00 52.32 28 LYS A N 16
ATOM 25547 C CA . LYS A 1 32 ? -28.825 -22.864 -13.474 1.00 54.25 28 LYS A CA 16
ATOM 25548 C C . LYS A 1 32 ? -27.792 -23.770 -12.811 1.00 65.03 28 LYS A C 16
ATOM 25549 O O . LYS A 1 32 ? -28.085 -24.442 -11.824 1.00 3.40 28 LYS A O 16
ATOM 25568 N N . ALA A 1 33 ? -26.583 -23.781 -13.362 1.00 45.33 29 ALA A N 16
ATOM 25569 C CA . ALA A 1 33 ? -25.505 -24.601 -12.822 1.00 41.12 29 ALA A CA 16
ATOM 25570 C C . ALA A 1 33 ? -24.315 -23.741 -12.409 1.00 73.11 29 ALA A C 16
ATOM 25571 O O . ALA A 1 33 ? -23.613 -24.056 -11.448 1.00 61.45 29 ALA A O 16
ATOM 25578 N N . TRP A 1 34 ? -24.093 -22.655 -13.141 1.00 73.42 30 TRP A N 16
ATOM 25579 C CA . TRP A 1 34 ? -22.987 -21.751 -12.851 1.00 21.11 30 TRP A CA 16
ATOM 25580 C C . TRP A 1 34 ? -23.482 -20.494 -12.143 1.00 12.13 30 TRP A C 16
ATOM 25581 O O . TRP A 1 34 ? -24.656 -20.137 -12.240 1.00 65.23 30 TRP A O 16
ATOM 25602 N N . LYS A 1 35 ? -22.580 -19.827 -11.431 1.00 71.30 31 LYS A N 16
ATOM 25603 C CA . LYS A 1 35 ? -22.924 -18.609 -10.707 1.00 52.15 31 LYS A CA 16
ATOM 25604 C C . LYS A 1 35 ? -22.083 -17.432 -11.191 1.00 72.33 31 LYS A C 16
ATOM 25605 O O . LYS A 1 35 ? -20.915 -17.596 -11.544 1.00 44.14 31 LYS A O 16
ATOM 25624 N N . LEU A 1 36 ? -22.684 -16.247 -11.205 1.00 34.54 32 LEU A N 16
ATOM 25625 C CA . LEU A 1 36 ? -21.989 -15.042 -11.644 1.00 73.30 32 LEU A CA 16
ATOM 25626 C C . LEU A 1 36 ? -22.306 -13.866 -10.727 1.00 2.12 32 LEU A C 16
ATOM 25627 O O . LEU A 1 36 ? -23.471 -13.558 -10.477 1.00 71.21 32 LEU A O 16
ATOM 25643 N N . GLU A 1 37 ? -21.262 -13.212 -10.229 1.00 4.03 33 GLU A N 16
ATOM 25644 C CA . GLU A 1 37 ? -21.429 -12.068 -9.341 1.00 11.42 33 GLU A CA 16
ATOM 25645 C C . GLU A 1 37 ? -20.580 -10.889 -9.805 1.00 51.24 33 GLU A C 16
ATOM 25646 O O . GLU A 1 37 ? -19.370 -10.851 -9.576 1.00 75.15 33 GLU A O 16
ATOM 25658 N N . PHE A 1 38 ? -21.222 -9.926 -10.459 1.00 63.12 34 PHE A N 16
ATOM 25659 C CA . PHE A 1 38 ? -20.526 -8.745 -10.958 1.00 74.23 34 PHE A CA 16
ATOM 25660 C C . PHE A 1 38 ? -20.403 -7.685 -9.867 1.00 31.11 34 PHE A C 16
ATOM 25661 O O . PHE A 1 38 ? -21.301 -7.525 -9.041 1.00 3.21 34 PHE A O 16
ATOM 25678 N N . GLU A 1 39 ? -19.286 -6.965 -9.873 1.00 32.42 35 GLU A N 16
ATOM 25679 C CA . GLU A 1 39 ? -19.045 -5.922 -8.883 1.00 61.13 35 GLU A CA 16
ATOM 25680 C C . GLU A 1 39 ? -20.063 -4.794 -9.024 1.00 14.54 35 GLU A C 16
ATOM 25681 O O . GLU A 1 39 ? -20.629 -4.565 -10.092 1.00 71.14 35 GLU A O 16
ATOM 25693 N N . PRO A 1 40 ? -20.302 -4.072 -7.919 1.00 23.23 36 PRO A N 16
ATOM 25694 C CA . PRO A 1 40 ? -21.251 -2.956 -7.893 1.00 52.33 36 PRO A CA 16
ATOM 25695 C C . PRO A 1 40 ? -20.756 -1.753 -8.690 1.00 21.42 36 PRO A C 16
ATOM 25696 O O . PRO A 1 40 ? -19.835 -1.054 -8.268 1.00 14.00 36 PRO A O 16
ATOM 25707 N N . SER A 1 41 ? -21.373 -1.520 -9.843 1.00 45.24 37 SER A N 16
ATOM 25708 C CA . SER A 1 41 ? -20.991 -0.403 -10.702 1.00 14.15 37 SER A CA 16
ATOM 25709 C C . SER A 1 41 ? -21.833 0.830 -10.394 1.00 53.42 37 SER A C 16
ATOM 25710 O O . SER A 1 41 ? -21.321 1.950 -10.346 1.00 35.13 37 SER A O 16
ATOM 25718 N N . CYS A 1 42 ? -23.128 0.619 -10.186 1.00 74.10 38 CYS A N 16
ATOM 25719 C CA . CYS A 1 42 ? -24.044 1.713 -9.884 1.00 31.14 38 CYS A CA 16
ATOM 25720 C C . CYS A 1 42 ? -24.996 1.330 -8.755 1.00 21.24 38 CYS A C 16
ATOM 25721 O O . CYS A 1 42 ? -24.948 0.212 -8.240 1.00 24.13 38 CYS A O 16
ATOM 25729 N N . THR A 1 43 ? -25.860 2.265 -8.373 1.00 61.51 39 THR A N 16
ATOM 25730 C CA . THR A 1 43 ? -26.822 2.026 -7.305 1.00 2.32 39 THR A CA 16
ATOM 25731 C C . THR A 1 43 ? -28.250 2.042 -7.836 1.00 41.55 39 THR A C 16
ATOM 25732 O O . THR A 1 43 ? -29.021 1.113 -7.596 1.00 44.35 39 THR A O 16
ATOM 25743 N N . GLN A 1 44 ? -28.595 3.103 -8.558 1.00 74.35 40 GLN A N 16
ATOM 25744 C CA . GLN A 1 44 ? -29.933 3.239 -9.124 1.00 73.15 40 GLN A CA 16
ATOM 25745 C C . GLN A 1 44 ? -30.186 2.173 -10.185 1.00 12.22 40 GLN A C 16
ATOM 25746 O O . GLN A 1 44 ? -29.250 1.650 -10.790 1.00 63.23 40 GLN A O 16
ATOM 25760 N N . TYR A 1 45 ? -31.457 1.854 -10.405 1.00 41.04 41 TYR A N 16
ATOM 25761 C CA . TYR A 1 45 ? -31.833 0.849 -11.391 1.00 10.23 41 TYR A CA 16
ATOM 25762 C C . TYR A 1 45 ? -32.871 1.401 -12.364 1.00 31.41 41 TYR A C 16
ATOM 25763 O O . TYR A 1 45 ? -33.874 1.986 -11.956 1.00 2.11 41 TYR A O 16
ATOM 25781 N N . THR A 1 46 ? -32.621 1.209 -13.656 1.00 52.31 42 THR A N 16
ATOM 25782 C CA . THR A 1 46 ? -33.531 1.688 -14.689 1.00 74.21 42 THR A CA 16
ATOM 25783 C C . THR A 1 46 ? -34.822 0.877 -14.703 1.00 74.52 42 THR A C 16
ATOM 25784 O O . THR A 1 46 ? -34.947 -0.118 -13.990 1.00 74.34 42 THR A O 16
ATOM 25795 N N . GLU A 1 47 ? -35.778 1.308 -15.520 1.00 31.14 43 GLU A N 16
ATOM 25796 C CA . GLU A 1 47 ? -37.059 0.620 -15.626 1.00 14.30 43 GLU A CA 16
ATOM 25797 C C . GLU A 1 47 ? -36.857 -0.869 -15.886 1.00 74.30 43 GLU A C 16
ATOM 25798 O O . GLU A 1 47 ? -35.821 -1.303 -16.392 1.00 1.55 43 GLU A O 16
ATOM 25810 N N . PRO A 1 48 ? -37.871 -1.674 -15.534 1.00 72.41 44 PRO A N 16
ATOM 25811 C CA . PRO A 1 48 ? -37.829 -3.128 -15.720 1.00 51.44 44 PRO A CA 16
ATOM 25812 C C . PRO A 1 48 ? -37.894 -3.526 -17.190 1.00 71.44 44 PRO A C 16
ATOM 25813 O O . PRO A 1 48 ? -38.965 -3.517 -17.800 1.00 13.13 44 PRO A O 16
ATOM 25824 N N . LEU A 1 49 ? -36.745 -3.877 -17.756 1.00 2.24 45 LEU A N 16
ATOM 25825 C CA . LEU A 1 49 ? -36.671 -4.280 -19.156 1.00 43.31 45 LEU A CA 16
ATOM 25826 C C . LEU A 1 49 ? -35.596 -5.340 -19.362 1.00 23.24 45 LEU A C 16
ATOM 25827 O O . LEU A 1 49 ? -34.426 -5.123 -19.042 1.00 74.44 45 LEU A O 16
ATOM 25843 N N . MET A 1 50 ? -35.998 -6.487 -19.899 1.00 34.30 46 MET A N 16
ATOM 25844 C CA . MET A 1 50 ? -35.067 -7.581 -20.151 1.00 34.34 46 MET A CA 16
ATOM 25845 C C . MET A 1 50 ? -35.514 -8.410 -21.352 1.00 13.34 46 MET A C 16
ATOM 25846 O O . MET A 1 50 ? -36.687 -8.404 -21.719 1.00 40.14 46 MET A O 16
ATOM 25860 N N . ASN A 1 51 ? -34.569 -9.123 -21.957 1.00 13.20 47 ASN A N 16
ATOM 25861 C CA . ASN A 1 51 ? -34.867 -9.957 -23.116 1.00 4.30 47 ASN A CA 16
ATOM 25862 C C . ASN A 1 51 ? -35.622 -11.215 -22.702 1.00 13.41 47 ASN A C 16
ATOM 25863 O O . ASN A 1 51 ? -36.706 -11.497 -23.212 1.00 53.45 47 ASN A O 16
ATOM 25874 N N . TRP A 1 52 ? -35.042 -11.967 -21.774 1.00 33.53 48 TRP A N 16
ATOM 25875 C CA . TRP A 1 52 ? -35.662 -13.198 -21.290 1.00 43.44 48 TRP A CA 16
ATOM 25876 C C . TRP A 1 52 ? -35.836 -13.160 -19.776 1.00 43.24 48 TRP A C 16
ATOM 25877 O O . TRP A 1 52 ? -34.862 -13.228 -19.026 1.00 23.21 48 TRP A O 16
ATOM 25898 N N . THR A 1 53 ? -37.084 -13.050 -19.330 1.00 65.14 49 THR A N 16
ATOM 25899 C CA . THR A 1 53 ? -37.385 -13.001 -17.906 1.00 35.40 49 THR A CA 16
ATOM 25900 C C . THR A 1 53 ? -37.785 -14.377 -17.382 1.00 11.30 49 THR A C 16
ATOM 25901 O O . THR A 1 53 ? -37.088 -14.963 -16.555 1.00 52.20 49 THR A O 16
ATOM 25912 N N . GLY A 1 54 ? -38.912 -14.887 -17.870 1.00 62.32 50 GLY A N 16
ATOM 25913 C CA . GLY A 1 54 ? -39.384 -16.190 -17.440 1.00 5.13 50 GLY A CA 16
ATOM 25914 C C . GLY A 1 54 ? -39.953 -16.165 -16.035 1.00 44.21 50 GLY A C 16
ATOM 25915 O O . GLY A 1 54 ? -40.333 -15.109 -15.531 1.00 14.42 50 GLY A O 16
ATOM 25919 N N . SER A 1 55 ? -40.014 -17.332 -15.402 1.00 10.22 51 SER A N 16
ATOM 25920 C CA . SER A 1 55 ? -40.547 -17.442 -14.049 1.00 62.14 51 SER A CA 16
ATOM 25921 C C . SER A 1 55 ? -39.462 -17.160 -13.014 1.00 41.22 51 SER A C 16
ATOM 25922 O O . SER A 1 55 ? -38.719 -18.057 -12.616 1.00 34.11 51 SER A O 16
ATOM 25930 N N . HIS A 1 56 ? -39.378 -15.905 -12.582 1.00 4.01 52 HIS A N 16
ATOM 25931 C CA . HIS A 1 56 ? -38.384 -15.503 -11.592 1.00 53.12 52 HIS A CA 16
ATOM 25932 C C . HIS A 1 56 ? -38.860 -15.835 -10.180 1.00 43.35 52 HIS A C 16
ATOM 25933 O O . HIS A 1 56 ? -40.056 -15.788 -9.891 1.00 21.33 52 HIS A O 16
ATOM 25947 N N . ASP A 1 57 ? -37.917 -16.168 -9.307 1.00 23.12 53 ASP A N 16
ATOM 25948 C CA . ASP A 1 57 ? -38.238 -16.506 -7.925 1.00 72.02 53 ASP A CA 16
ATOM 25949 C C . ASP A 1 57 ? -37.814 -15.388 -6.978 1.00 41.14 53 ASP A C 16
ATOM 25950 O O . ASP A 1 57 ? -38.599 -14.933 -6.146 1.00 43.14 53 ASP A O 16
ATOM 25959 N N . THR A 1 58 ? -36.566 -14.948 -7.111 1.00 74.22 54 THR A N 16
ATOM 25960 C CA . THR A 1 58 ? -36.037 -13.885 -6.266 1.00 61.42 54 THR A CA 16
ATOM 25961 C C . THR A 1 58 ? -35.481 -12.741 -7.107 1.00 24.31 54 THR A C 16
ATOM 25962 O O . THR A 1 58 ? -35.087 -12.935 -8.257 1.00 33.33 54 THR A O 16
ATOM 25973 N N . LYS A 1 59 ? -35.450 -11.547 -6.526 1.00 53.10 55 LYS A N 16
ATOM 25974 C CA . LYS A 1 59 ? -34.941 -10.370 -7.219 1.00 25.33 55 LYS A CA 16
ATOM 25975 C C . LYS A 1 59 ? -33.443 -10.498 -7.478 1.00 3.03 55 LYS A C 16
ATOM 25976 O O . LYS A 1 59 ? -32.652 -10.631 -6.544 1.00 44.15 55 LYS A O 16
ATOM 25995 N N . GLN A 1 60 ? -33.061 -10.455 -8.750 1.00 24.43 56 GLN A N 16
ATOM 25996 C CA . GLN A 1 60 ? -31.657 -10.565 -9.130 1.00 74.21 56 GLN A CA 16
ATOM 25997 C C . GLN A 1 60 ? -31.128 -9.234 -9.654 1.00 53.34 56 GLN A C 16
ATOM 25998 O O . GLN A 1 60 ? -31.405 -8.849 -10.791 1.00 34.55 56 GLN A O 16
ATOM 26012 N N . GLN A 1 61 ? -30.369 -8.534 -8.818 1.00 0.41 57 GLN A N 16
ATOM 26013 C CA . GLN A 1 61 ? -29.803 -7.245 -9.197 1.00 53.43 57 GLN A CA 16
ATOM 26014 C C . GLN A 1 61 ? -28.285 -7.251 -9.050 1.00 30.01 57 GLN A C 16
ATOM 26015 O O . GLN A 1 61 ? -27.572 -6.642 -9.846 1.00 65.33 57 GLN A O 16
ATOM 26029 N N . VAL A 1 62 ? -27.798 -7.945 -8.026 1.00 22.41 58 VAL A N 16
ATOM 26030 C CA . VAL A 1 62 ? -26.364 -8.032 -7.776 1.00 14.14 58 VAL A CA 16
ATOM 26031 C C . VAL A 1 62 ? -25.845 -9.440 -8.041 1.00 32.55 58 VAL A C 16
ATOM 26032 O O . VAL A 1 62 ? -24.675 -9.628 -8.379 1.00 75.32 58 VAL A O 16
ATOM 26045 N N . CYS A 1 63 ? -26.720 -10.427 -7.886 1.00 72.44 59 CYS A N 16
ATOM 26046 C CA . CYS A 1 63 ? -26.349 -11.820 -8.110 1.00 14.53 59 CYS A CA 16
ATOM 26047 C C . CYS A 1 63 ? -27.076 -12.388 -9.325 1.00 24.12 59 CYS A C 16
ATOM 26048 O O . CYS A 1 63 ? -28.305 -12.363 -9.396 1.00 53.21 59 CYS A O 16
ATOM 26056 N N . LEU A 1 64 ? -26.307 -12.899 -10.281 1.00 52.43 60 LEU A N 16
ATOM 26057 C CA . LEU A 1 64 ? -26.877 -13.471 -11.496 1.00 24.51 60 LEU A CA 16
ATOM 26058 C C . LEU A 1 64 ? -26.364 -14.889 -11.722 1.00 22.22 60 LEU A C 16
ATOM 26059 O O . LEU A 1 64 ? -25.160 -15.143 -11.652 1.00 75.33 60 LEU A O 16
ATOM 26075 N N . SER A 1 65 ? -27.283 -15.810 -11.994 1.00 73.30 61 SER A N 16
ATOM 26076 C CA . SER A 1 65 ? -26.923 -17.204 -12.229 1.00 53.14 61 SER A CA 16
ATOM 26077 C C . SER A 1 65 ? -26.894 -17.513 -13.723 1.00 4.51 61 SER A C 16
ATOM 26078 O O . SER A 1 65 ? -27.505 -16.808 -14.526 1.00 61.01 61 SER A O 16
ATOM 26086 N N . PHE A 1 66 ? -26.179 -18.572 -14.087 1.00 45.00 62 PHE A N 16
ATOM 26087 C CA . PHE A 1 66 ? -26.068 -18.976 -15.484 1.00 41.51 62 PHE A CA 16
ATOM 26088 C C . PHE A 1 66 ? -26.178 -20.491 -15.623 1.00 21.32 62 PHE A C 16
ATOM 26089 O O . PHE A 1 66 ? -26.059 -21.227 -14.642 1.00 63.33 62 PHE A O 16
ATOM 26106 N N . THR A 1 67 ? -26.407 -20.953 -16.849 1.00 45.43 63 THR A N 16
ATOM 26107 C CA . THR A 1 67 ? -26.534 -22.379 -17.118 1.00 15.24 63 THR A CA 16
ATOM 26108 C C . THR A 1 67 ? -25.172 -23.018 -17.358 1.00 43.02 63 THR A C 16
ATOM 26109 O O . THR A 1 67 ? -24.835 -24.037 -16.754 1.00 61.34 63 THR A O 16
ATOM 26120 N N . THR A 1 68 ? -24.388 -22.412 -18.245 1.00 51.01 64 THR A N 16
ATOM 26121 C CA . THR A 1 68 ? -23.061 -22.922 -18.567 1.00 52.45 64 THR A CA 16
ATOM 26122 C C . THR A 1 68 ? -22.014 -21.817 -18.489 1.00 43.42 64 THR A C 16
ATOM 26123 O O . THR A 1 68 ? -22.342 -20.632 -18.556 1.00 12.03 64 THR A O 16
ATOM 26134 N N . ARG A 1 69 ? -20.753 -22.212 -18.349 1.00 63.22 65 ARG A N 16
ATOM 26135 C CA . ARG A 1 69 ? -19.657 -21.254 -18.262 1.00 12.31 65 ARG A CA 16
ATOM 26136 C C . ARG A 1 69 ? -19.614 -20.364 -19.500 1.00 22.01 65 ARG A C 16
ATOM 26137 O O . ARG A 1 69 ? -19.353 -19.165 -19.405 1.00 11.42 65 ARG A O 16
ATOM 26158 N N . GLU A 1 70 ? -19.871 -20.959 -20.660 1.00 24.44 66 GLU A N 16
ATOM 26159 C CA . GLU A 1 70 ? -19.859 -20.219 -21.917 1.00 40.31 66 GLU A CA 16
ATOM 26160 C C . GLU A 1 70 ? -20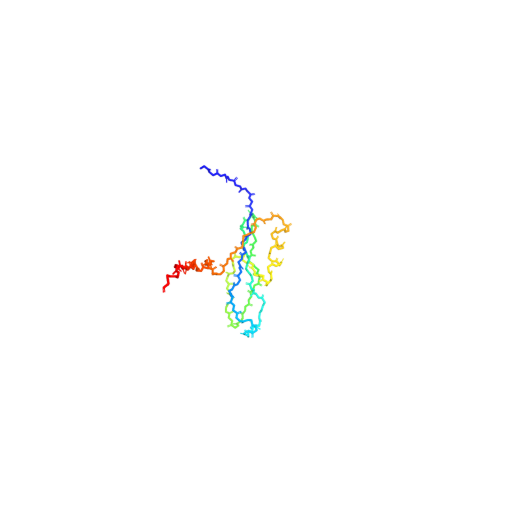.752 -18.985 -21.830 1.00 10.44 66 GLU A C 16
ATOM 26161 O O . GLU A 1 70 ? -20.498 -17.973 -22.484 1.00 63.21 66 GLU A O 16
ATOM 26173 N N . LEU A 1 71 ? -21.798 -19.075 -21.016 1.00 73.23 67 LEU A N 16
ATOM 26174 C CA . LEU A 1 71 ? -22.730 -17.966 -20.843 1.00 20.35 67 LEU A CA 16
ATOM 26175 C C . LEU A 1 71 ? -22.194 -16.958 -19.831 1.00 41.20 67 LEU A C 16
ATOM 26176 O O . LEU A 1 71 ? -22.371 -15.751 -19.991 1.00 52.33 67 LEU A O 16
ATOM 26192 N N . ALA A 1 72 ? -21.537 -17.463 -18.792 1.00 51.32 68 ALA A N 16
ATOM 26193 C CA . ALA A 1 72 ? -20.971 -16.606 -17.757 1.00 54.00 68 ALA A CA 16
ATOM 26194 C C . ALA A 1 72 ? -19.835 -15.754 -18.310 1.00 63.32 68 ALA A C 16
ATOM 26195 O O . ALA A 1 72 ? -19.941 -14.529 -18.379 1.00 72.13 68 ALA A O 16
ATOM 26202 N N . ILE A 1 73 ? -18.747 -16.409 -18.703 1.00 73.42 69 ILE A N 16
ATOM 26203 C CA . ILE A 1 73 ? -17.591 -15.711 -19.251 1.00 0.52 69 ILE A CA 16
ATOM 26204 C C . ILE A 1 73 ? -17.997 -14.787 -20.394 1.00 72.24 69 ILE A C 16
ATOM 26205 O O . ILE A 1 73 ? -17.416 -13.718 -20.579 1.00 74.30 69 ILE A O 16
ATOM 26221 N N . ALA A 1 74 ? -19.001 -15.207 -21.158 1.00 3.43 70 ALA A N 16
ATOM 26222 C CA . ALA A 1 74 ? -19.488 -14.416 -22.281 1.00 65.41 70 ALA A CA 16
ATOM 26223 C C . ALA A 1 74 ? -19.900 -13.019 -21.832 1.00 2.31 70 ALA A C 16
ATOM 26224 O O . ALA A 1 74 ? -19.789 -12.054 -22.588 1.00 24.43 70 ALA A O 16
ATOM 26231 N N . TYR A 1 75 ? -20.377 -12.917 -20.596 1.00 44.22 71 TYR A N 16
ATOM 26232 C CA . TYR A 1 75 ? -20.809 -11.637 -20.046 1.00 1.21 71 TYR A CA 16
ATOM 26233 C C . TYR A 1 75 ? -19.610 -10.750 -19.723 1.00 22.45 71 TYR A C 16
ATOM 26234 O O . TYR A 1 75 ? -19.534 -9.605 -20.164 1.00 54.35 71 TYR A O 16
ATOM 26252 N N . ALA A 1 76 ? -18.674 -11.292 -18.950 1.00 5.31 72 ALA A N 16
ATOM 26253 C CA . ALA A 1 76 ? -17.477 -10.552 -18.569 1.00 33.44 72 ALA A CA 16
ATOM 26254 C C . ALA A 1 76 ? -16.674 -10.136 -19.798 1.00 11.12 72 ALA A C 16
ATOM 26255 O O . ALA A 1 76 ? -16.379 -8.957 -19.988 1.00 52.55 72 ALA A O 16
ATOM 26262 N N . VAL A 1 77 ? -16.323 -11.113 -20.628 1.00 61.54 73 VAL A N 16
ATOM 26263 C CA . VAL A 1 77 ? -15.555 -10.847 -21.839 1.00 62.21 73 VAL A CA 16
ATOM 26264 C C . VAL A 1 77 ? -16.235 -9.789 -22.700 1.00 43.03 73 VAL A C 16
ATOM 26265 O O . VAL A 1 77 ? -15.577 -9.064 -23.446 1.00 12.34 73 VAL A O 16
ATOM 26278 N N . ALA A 1 78 ? -17.557 -9.706 -22.592 1.00 61.25 74 ALA A N 16
ATOM 26279 C CA . ALA A 1 78 ? -18.327 -8.735 -23.359 1.00 42.24 74 ALA A CA 16
ATOM 26280 C C . ALA A 1 78 ? -17.750 -7.332 -23.205 1.00 34.01 74 ALA A C 16
ATOM 26281 O O . ALA A 1 78 ? -17.776 -6.531 -24.140 1.00 31.43 74 ALA A O 16
ATOM 26288 N N . HIS A 1 79 ? -17.230 -7.039 -22.016 1.00 63.53 75 HIS A N 16
ATOM 26289 C CA . HIS A 1 79 ? -16.646 -5.731 -21.739 1.00 75.11 75 HIS A CA 16
ATOM 26290 C C . HIS A 1 79 ? -15.231 -5.873 -21.188 1.00 31.55 75 HIS A C 16
ATOM 26291 O O . HIS A 1 79 ? -14.754 -5.017 -20.443 1.00 63.23 75 HIS A O 16
ATOM 26305 N N . LYS A 1 80 ? -14.564 -6.961 -21.557 1.00 34.32 76 LYS A N 16
ATOM 26306 C CA . LYS A 1 80 ? -13.203 -7.217 -21.100 1.00 72.22 76 LYS A CA 16
ATOM 26307 C C . LYS A 1 80 ? -13.110 -7.109 -19.582 1.00 23.05 76 LYS A C 16
ATOM 26308 O O . LYS A 1 80 ? -12.141 -6.568 -19.048 1.00 33.12 76 LYS A O 16
ATOM 26327 N N . ILE A 1 81 ? -14.120 -7.628 -18.893 1.00 31.21 77 ILE A N 16
ATOM 26328 C CA . ILE A 1 81 ? -14.148 -7.592 -17.436 1.00 55.54 77 ILE A CA 16
ATOM 26329 C C . ILE A 1 81 ? -13.350 -8.747 -16.842 1.00 15.42 77 ILE A C 16
ATOM 26330 O O . ILE A 1 81 ? -13.437 -9.881 -17.311 1.00 20.32 77 ILE A O 16
ATOM 26346 N N . ASP A 1 82 ? -12.574 -8.450 -15.804 1.00 53.41 78 ASP A N 16
ATOM 26347 C CA . ASP A 1 82 ? -11.763 -9.464 -15.142 1.00 22.51 78 ASP A CA 16
ATOM 26348 C C . ASP A 1 82 ? -12.630 -10.383 -14.287 1.00 50.11 78 ASP A C 16
ATOM 26349 O O . ASP A 1 82 ? -12.978 -10.047 -13.155 1.00 11.14 78 ASP A O 16
ATOM 26358 N N . TYR A 1 83 ? -12.976 -11.541 -14.837 1.00 54.44 79 TYR A N 16
ATOM 26359 C CA . TYR A 1 83 ? -13.807 -12.506 -14.127 1.00 21.44 79 TYR A CA 16
ATOM 26360 C C . TYR A 1 83 ? -12.954 -13.615 -13.519 1.00 12.23 79 TYR A C 16
ATOM 26361 O O . TYR A 1 83 ? -12.008 -14.101 -14.141 1.00 12.55 79 TYR A O 16
ATOM 26379 N N . THR A 1 84 ? -13.295 -14.012 -12.296 1.00 2.11 80 THR A N 16
ATOM 26380 C CA . THR A 1 84 ? -12.561 -15.062 -11.601 1.00 32.31 80 THR A CA 16
ATOM 26381 C C . THR A 1 84 ? -13.339 -16.372 -11.607 1.00 54.03 80 THR A C 16
ATOM 26382 O O . THR A 1 84 ? -14.526 -16.403 -11.280 1.00 14.40 80 THR A O 16
ATOM 26393 N N . VAL A 1 85 ? -12.665 -17.454 -11.982 1.00 32.43 81 VAL A N 16
ATOM 26394 C CA . VAL A 1 85 ? -13.293 -18.770 -12.028 1.00 53.43 81 VAL A CA 16
ATOM 26395 C C . VAL A 1 85 ? -12.999 -19.565 -10.761 1.00 52.15 81 VAL A C 16
ATOM 26396 O O . VAL A 1 85 ? -11.847 -19.896 -10.476 1.00 52.24 81 VAL A O 16
ATOM 26409 N N . LEU A 1 86 ? -14.047 -19.870 -10.005 1.00 34.03 82 LEU A N 16
ATOM 26410 C CA . LEU A 1 86 ? -13.901 -20.628 -8.766 1.00 54.14 82 LEU A CA 16
ATOM 26411 C C . LEU A 1 86 ? -14.473 -22.034 -8.919 1.00 13.22 82 LEU A C 16
ATOM 26412 O O . LEU A 1 86 ? -15.685 -22.211 -9.044 1.00 64.13 82 LEU A O 16
ATOM 26428 N N . GLN A 1 87 ? -13.593 -23.030 -8.904 1.00 40.25 83 GLN A N 16
ATOM 26429 C CA . GLN A 1 87 ? -14.011 -24.420 -9.039 1.00 61.21 83 GLN A CA 16
ATOM 26430 C C . GLN A 1 87 ? -13.410 -25.279 -7.932 1.00 61.20 83 GLN A C 16
ATOM 26431 O O . GLN A 1 87 ? -12.477 -24.862 -7.246 1.00 64.11 83 GLN A O 16
ATOM 26445 N N . ASP A 1 88 ? -13.950 -26.481 -7.763 1.00 70.23 84 ASP A N 16
ATOM 26446 C CA . ASP A 1 88 ? -13.466 -27.400 -6.739 1.00 55.33 84 ASP A CA 16
ATOM 26447 C C . ASP A 1 88 ? -12.587 -28.484 -7.353 1.00 54.44 84 ASP A C 16
ATOM 26448 O O . ASP A 1 88 ? -12.935 -29.074 -8.375 1.00 33.25 84 ASP A O 16
ATOM 26457 N N . ASN A 1 89 ? -11.446 -28.740 -6.723 1.00 21.13 85 ASN A N 16
ATOM 26458 C CA . ASN A 1 89 ? -10.515 -29.753 -7.208 1.00 42.13 85 ASN A CA 16
ATOM 26459 C C . ASN A 1 89 ? -10.001 -29.396 -8.600 1.00 61.44 85 ASN A C 16
ATOM 26460 O O . ASN A 1 89 ? -10.342 -30.033 -9.598 1.00 10.33 85 ASN A O 16
ATOM 26471 N N . PRO A 1 90 ? -9.159 -28.354 -8.671 1.00 2.10 86 PRO A N 16
ATOM 26472 C CA . PRO A 1 90 ? -8.578 -27.889 -9.935 1.00 15.35 86 PRO A CA 16
ATOM 26473 C C . PRO A 1 90 ? -7.563 -28.874 -10.502 1.00 31.54 86 PRO A C 16
ATOM 26474 O O . PRO A 1 90 ? -6.547 -29.167 -9.870 1.00 64.35 86 PRO A O 16
ATOM 26485 N N . ARG A 1 91 ? -7.842 -29.383 -11.698 1.00 71.23 87 ARG A N 16
ATOM 26486 C CA . ARG A 1 91 ? -6.953 -30.336 -12.351 1.00 1.24 87 ARG A CA 16
ATOM 26487 C C . ARG A 1 91 ? -7.396 -30.599 -13.786 1.00 42.23 87 ARG A C 16
ATOM 26488 O O . ARG A 1 91 ? -8.466 -31.160 -14.024 1.00 62.45 87 ARG A O 16
ATOM 26509 N N . THR A 1 92 ? -6.567 -30.189 -14.740 1.00 65.43 88 THR A N 16
ATOM 26510 C CA . THR A 1 92 ? -6.874 -30.378 -16.153 1.00 41.30 88 THR A CA 16
ATOM 26511 C C . THR A 1 92 ? -5.693 -30.997 -16.894 1.00 60.14 88 THR A C 16
ATOM 26512 O O . THR A 1 92 ? -4.550 -30.573 -16.722 1.00 75.34 88 THR A O 16
ATOM 26523 N N . ILE A 1 93 ? -5.978 -31.999 -17.718 1.00 64.05 89 ILE A N 16
ATOM 26524 C CA . ILE A 1 93 ? -4.940 -32.674 -18.486 1.00 63.25 89 ILE A CA 16
ATOM 26525 C C . ILE A 1 93 ? -4.809 -32.072 -19.882 1.00 12.34 89 ILE A C 16
ATOM 26526 O O . ILE A 1 93 ? -5.805 -31.715 -20.512 1.00 12.31 89 ILE A O 16
ATOM 26542 N N . VAL A 1 94 ? -3.573 -31.964 -20.360 1.00 74.04 90 VAL A N 16
ATOM 26543 C CA . VAL A 1 94 ? -3.312 -31.409 -21.683 1.00 40.45 90 VAL A CA 16
ATOM 26544 C C . VAL A 1 94 ? -3.939 -30.026 -21.832 1.00 23.11 90 VAL A C 16
ATOM 26545 O O . VAL A 1 94 ? -4.917 -29.836 -22.555 1.00 72.14 90 VAL A O 16
ATOM 26558 N N . PRO A 1 95 ? -3.364 -29.037 -21.133 1.00 3.14 91 PRO A N 16
ATOM 26559 C CA . PRO A 1 95 ? -3.848 -27.654 -21.172 1.00 53.10 91 PRO A CA 16
ATOM 26560 C C . PRO A 1 95 ? -3.588 -26.987 -22.517 1.00 42.35 91 PRO A C 16
ATOM 26561 O O . PRO A 1 95 ? -2.645 -27.338 -23.225 1.00 22.21 91 PRO A O 16
ATOM 26572 N N . LYS A 1 96 ? -4.432 -26.020 -22.866 1.00 71.44 92 LYS A N 16
ATOM 26573 C CA . LYS A 1 96 ? -4.293 -25.301 -24.127 1.00 13.05 92 LYS A CA 16
ATOM 26574 C C . LYS A 1 96 ? -4.356 -23.794 -23.903 1.00 3.10 92 LYS A C 16
ATOM 26575 O O . LYS A 1 96 ? -5.432 -23.229 -23.708 1.00 10.12 92 LYS A O 16
ATOM 26594 N N . SER A 1 97 ? -3.195 -23.147 -23.933 1.00 3.31 93 SER A N 16
ATOM 26595 C CA . SER A 1 97 ? -3.117 -21.705 -23.731 1.00 51.50 93 SER A CA 16
ATOM 26596 C C . SER A 1 97 ? -2.930 -20.979 -25.059 1.00 23.14 93 SER A C 16
ATOM 26597 O O . SER A 1 97 ? -2.257 -21.478 -25.961 1.00 70.25 93 SER A O 16
ATOM 26605 N N . TYR A 1 98 ? -3.530 -19.799 -25.171 1.00 63.23 94 TYR A N 16
ATOM 26606 C CA . TYR A 1 98 ? -3.432 -19.004 -26.390 1.00 23.55 94 TYR A CA 16
ATOM 26607 C C . TYR A 1 98 ? -4.099 -17.645 -26.209 1.00 10.35 94 TYR A C 16
ATOM 26608 O O . TYR A 1 98 ? -5.310 -17.557 -26.008 1.00 3.44 94 TYR A O 16
ATOM 26626 N N . ALA A 1 99 ? -3.298 -16.587 -26.282 1.00 51.40 95 ALA A N 16
ATOM 26627 C CA . ALA A 1 99 ? -3.810 -15.230 -26.129 1.00 74.31 95 ALA A CA 16
ATOM 26628 C C . ALA A 1 99 ? -4.531 -14.770 -27.391 1.00 51.13 95 ALA A C 16
ATOM 26629 O O . ALA A 1 99 ? -4.405 -15.385 -28.449 1.00 63.52 95 ALA A O 16
ATOM 26636 N N . ASP A 1 100 ? -5.288 -13.684 -27.272 1.00 52.14 96 ASP A N 16
ATOM 26637 C CA . ASP A 1 100 ? -6.029 -13.141 -28.404 1.00 72.21 96 ASP A CA 16
ATOM 26638 C C . ASP A 1 100 ? -5.265 -11.992 -29.053 1.00 51.40 96 ASP A C 16
ATOM 26639 O O . ASP A 1 100 ? -4.298 -11.481 -28.491 1.00 24.25 96 ASP A O 16
ATOM 26648 N N . ASN A 1 101 ? -5.706 -11.591 -30.241 1.00 41.23 97 ASN A N 16
ATOM 26649 C CA . ASN A 1 101 ? -5.062 -10.501 -30.968 1.00 32.33 97 ASN A CA 16
ATOM 26650 C C . ASN A 1 101 ? -5.862 -9.210 -30.833 1.00 53.00 97 ASN A C 16
ATOM 26651 O O . ASN A 1 101 ? -7.092 -9.220 -30.889 1.00 34.42 97 ASN A O 16
ATOM 26662 N N . PHE A 1 102 ? -5.156 -8.098 -30.658 1.00 13.24 98 PHE A N 16
ATOM 26663 C CA . PHE A 1 102 ? -5.799 -6.797 -30.514 1.00 31.20 98 PHE A CA 16
ATOM 26664 C C . PHE A 1 102 ? -6.191 -6.232 -31.877 1.00 4.22 98 PHE A C 16
ATOM 26665 O O . PHE A 1 102 ? -5.437 -6.336 -32.845 1.00 62.41 98 PHE A O 16
ATOM 26682 N N . THR A 1 103 ? -7.375 -5.633 -31.945 1.00 51.41 99 THR A N 16
ATOM 26683 C CA . THR A 1 103 ? -7.868 -5.053 -33.187 1.00 42.31 99 THR A CA 16
ATOM 26684 C C . THR A 1 103 ? -9.161 -4.278 -32.956 1.00 44.14 99 THR A C 16
ATOM 26685 O O . THR A 1 103 ? -10.079 -4.764 -32.295 1.00 64.40 99 THR A O 16
ATOM 26696 N N . LYS A 1 104 ? -9.228 -3.071 -33.507 1.00 53.32 100 LYS A N 16
ATOM 26697 C CA . LYS A 1 104 ? -10.409 -2.228 -33.364 1.00 52.11 100 LYS A CA 16
ATOM 26698 C C . LYS A 1 104 ? -10.752 -2.016 -31.893 1.00 10.14 100 LYS A C 16
ATOM 26699 O O . LYS A 1 104 ? -11.741 -2.538 -31.379 1.00 72.13 100 LYS A O 16
ATOM 26718 N N . PRO A 1 105 ? -9.916 -1.232 -31.197 1.00 50.35 101 PRO A N 16
ATOM 26719 C CA . PRO A 1 105 ? -10.111 -0.931 -29.775 1.00 63.31 101 PRO A CA 16
ATOM 26720 C C . PRO A 1 105 ? -11.316 -0.028 -29.534 1.00 12.12 101 PRO A C 16
ATOM 26721 O O . PRO A 1 105 ? -11.411 1.061 -30.100 1.00 13.41 101 PRO A O 16
ATOM 26732 N N . ARG A 1 106 ? -12.234 -0.488 -28.690 1.00 54.11 102 ARG A N 16
ATOM 26733 C CA . ARG A 1 106 ? -13.434 0.278 -28.375 1.00 32.51 102 ARG A CA 16
ATOM 26734 C C . ARG A 1 106 ? -13.072 1.674 -27.878 1.00 4.34 102 ARG A C 16
ATOM 26735 O O . ARG A 1 106 ? -12.629 1.843 -26.741 1.00 43.44 102 ARG A O 16
ATOM 26756 N N . ASP A 1 107 ? -13.263 2.670 -28.735 1.00 62.21 103 ASP A N 16
ATOM 26757 C CA . ASP A 1 107 ? -12.958 4.052 -28.383 1.00 3.33 103 ASP A CA 16
ATOM 26758 C C . ASP A 1 107 ? -13.911 5.015 -29.083 1.00 14.01 103 ASP A C 16
ATOM 26759 O O . ASP A 1 107 ? -14.255 4.826 -30.250 1.00 32.54 103 ASP A O 16
ATOM 26768 N N . MET A 1 108 ? -14.336 6.048 -28.362 1.00 61.41 104 MET A N 16
ATOM 26769 C CA . MET A 1 108 ? -15.251 7.040 -28.915 1.00 24.51 104 MET A CA 16
ATOM 26770 C C . MET A 1 108 ? -14.514 8.000 -29.844 1.00 50.04 104 MET A C 16
ATOM 26771 O O . MET A 1 108 ? -13.635 8.747 -29.412 1.00 41.22 104 MET A O 16
ATOM 26785 N N . MET A 1 5 ? -5.293 -7.171 -0.566 1.00 62.35 1 MET A N 17
ATOM 26786 C CA . MET A 1 5 ? -5.261 -6.210 0.529 1.00 13.30 1 MET A CA 17
ATOM 26787 C C . MET A 1 5 ? -5.836 -4.867 0.090 1.00 54.32 1 MET A C 17
ATOM 26788 O O . MET A 1 5 ? -6.876 -4.435 0.588 1.00 43.44 1 MET A O 17
ATOM 26802 N N . GLN A 1 6 ? -5.153 -4.212 -0.844 1.00 33.24 2 GLN A N 17
ATOM 26803 C CA . GLN A 1 6 ? -5.597 -2.918 -1.348 1.00 14.43 2 GLN A CA 17
ATOM 26804 C C . GLN A 1 6 ? -5.144 -2.710 -2.788 1.00 63.32 2 GLN A C 17
ATOM 26805 O O . GLN A 1 6 ? -4.035 -3.093 -3.161 1.00 4.01 2 GLN A O 17
ATOM 26819 N N . GLU A 1 7 ? -6.008 -2.101 -3.595 1.00 21.22 3 GLU A N 17
ATOM 26820 C CA . GLU A 1 7 ? -5.695 -1.844 -4.996 1.00 31.54 3 GLU A CA 17
ATOM 26821 C C . GLU A 1 7 ? -6.734 -0.921 -5.624 1.00 52.14 3 GLU A C 17
ATOM 26822 O O . GLU A 1 7 ? -7.900 -1.289 -5.768 1.00 5.35 3 GLU A O 17
ATOM 26834 N N . GLN A 1 8 ? -6.303 0.280 -5.996 1.00 62.43 4 GLN A N 17
ATOM 26835 C CA . GLN A 1 8 ? -7.196 1.257 -6.608 1.00 61.33 4 GLN A CA 17
ATOM 26836 C C . GLN A 1 8 ? -7.875 0.674 -7.844 1.00 22.33 4 GLN A C 17
ATOM 26837 O O . GLN A 1 8 ? -7.220 0.375 -8.843 1.00 12.12 4 GLN A O 17
ATOM 26851 N N . VAL A 1 9 ? -9.192 0.514 -7.768 1.00 14.33 5 VAL A N 17
ATOM 26852 C CA . VAL A 1 9 ? -9.962 -0.032 -8.879 1.00 64.34 5 VAL A CA 17
ATOM 26853 C C . VAL A 1 9 ? -11.189 0.824 -9.172 1.00 71.41 5 VAL A C 17
ATOM 26854 O O . VAL A 1 9 ? -11.967 1.139 -8.272 1.00 20.14 5 VAL A O 17
ATOM 26867 N N . SER A 1 10 ? -11.357 1.196 -10.437 1.00 63.31 6 SER A N 17
ATOM 26868 C CA . SER A 1 10 ? -12.489 2.018 -10.849 1.00 21.24 6 SER A CA 17
ATOM 26869 C C . SER A 1 10 ? -13.537 1.177 -11.571 1.00 3.24 6 SER A C 17
ATOM 26870 O O . SER A 1 10 ? -14.729 1.476 -11.522 1.00 13.43 6 SER A O 17
ATOM 26878 N N . ASN A 1 11 ? -13.082 0.123 -12.240 1.00 71.33 7 ASN A N 17
ATOM 26879 C CA . ASN A 1 11 ? -13.980 -0.762 -12.973 1.00 74.42 7 ASN A CA 17
ATOM 26880 C C . ASN A 1 11 ? -14.533 -1.853 -12.062 1.00 33.54 7 ASN A C 17
ATOM 26881 O O . ASN A 1 11 ? -14.274 -1.862 -10.858 1.00 2.31 7 ASN A O 17
ATOM 26892 N N . VAL A 1 12 ? -15.296 -2.773 -12.644 1.00 13.22 8 VAL A N 17
ATOM 26893 C CA . VAL A 1 12 ? -15.885 -3.870 -11.885 1.00 63.52 8 VAL A CA 17
ATOM 26894 C C . VAL A 1 12 ? -15.255 -5.205 -12.269 1.00 51.51 8 VAL A C 17
ATOM 26895 O O . VAL A 1 12 ? -14.373 -5.262 -13.126 1.00 41.03 8 VAL A O 17
ATOM 26908 N N . ARG A 1 13 ? -15.714 -6.275 -11.630 1.00 54.02 9 ARG A N 17
ATOM 26909 C CA . ARG A 1 13 ? -15.196 -7.610 -11.905 1.00 24.20 9 ARG A CA 17
ATOM 26910 C C . ARG A 1 13 ? -16.316 -8.645 -11.875 1.00 41.23 9 ARG A C 17
ATOM 26911 O O . ARG A 1 13 ? -17.345 -8.443 -11.231 1.00 23.00 9 ARG A O 17
ATOM 26932 N N . ALA A 1 14 ? -16.109 -9.754 -12.577 1.00 50.05 10 ALA A N 17
ATOM 26933 C CA . ALA A 1 14 ? -17.100 -10.822 -12.630 1.00 41.24 10 ALA A CA 17
ATOM 26934 C C . ALA A 1 14 ? -16.693 -11.993 -11.743 1.00 45.22 10 ALA A C 17
ATOM 26935 O O . ALA A 1 14 ? -15.648 -12.609 -11.953 1.00 35.24 10 ALA A O 17
ATOM 26942 N N . ARG A 1 15 ? -17.525 -12.295 -10.751 1.00 45.35 11 ARG A N 17
ATOM 26943 C CA . ARG A 1 15 ? -17.250 -13.391 -9.831 1.00 4.24 11 ARG A CA 17
ATOM 26944 C C . ARG A 1 15 ? -17.993 -14.655 -10.253 1.00 15.42 11 ARG A C 17
ATOM 26945 O O . ARG A 1 15 ? -19.199 -14.780 -10.034 1.00 21.14 11 ARG A O 17
ATOM 26966 N N . ILE A 1 16 ? -17.267 -15.588 -10.858 1.00 0.11 12 ILE A N 17
ATOM 26967 C CA . ILE A 1 16 ? -17.858 -16.841 -11.311 1.00 24.12 12 ILE A CA 17
ATOM 26968 C C . ILE A 1 16 ? -17.463 -17.996 -10.396 1.00 2.21 12 ILE A C 17
ATOM 26969 O O . ILE A 1 16 ? -16.304 -18.117 -9.996 1.00 41.40 12 ILE A O 17
ATOM 26985 N N . TYR A 1 17 ? -18.432 -18.843 -10.070 1.00 60.15 13 TYR A N 17
ATOM 26986 C CA . TYR A 1 17 ? -18.187 -19.989 -9.202 1.00 70.43 13 TYR A CA 17
ATOM 26987 C C . TYR A 1 17 ? -19.338 -20.987 -9.279 1.00 55.34 13 TYR A C 17
ATOM 26988 O O . TYR A 1 17 ? -20.488 -20.611 -9.507 1.00 53.24 13 TYR A O 17
ATOM 27006 N N . LYS A 1 18 ? -19.020 -22.263 -9.086 1.00 55.14 14 LYS A N 17
ATOM 27007 C CA . LYS A 1 18 ? -20.027 -23.318 -9.130 1.00 51.34 14 LYS A CA 17
ATOM 27008 C C . LYS A 1 18 ? -20.297 -23.871 -7.734 1.00 64.43 14 LYS A C 17
ATOM 27009 O O . LYS A 1 18 ? -19.657 -24.822 -7.284 1.00 64.03 14 LYS A O 17
ATOM 27028 N N . PRO A 1 19 ? -21.266 -23.265 -7.034 1.00 2.10 15 PRO A N 17
ATOM 27029 C CA . PRO A 1 19 ? -21.643 -23.683 -5.680 1.00 53.22 15 PRO A CA 17
ATOM 27030 C C . PRO A 1 19 ? -22.344 -25.038 -5.665 1.00 42.54 15 PRO A C 17
ATOM 27031 O O . PRO A 1 19 ? -22.537 -25.659 -6.710 1.00 44.52 15 PRO A O 17
ATOM 27042 N N . ALA A 1 20 ? -22.723 -25.489 -4.475 1.00 32.01 16 ALA A N 17
ATOM 27043 C CA . ALA A 1 20 ? -23.405 -26.768 -4.325 1.00 65.41 16 ALA A CA 17
ATOM 27044 C C . ALA A 1 20 ? -24.808 -26.715 -4.919 1.00 74.40 16 ALA A C 17
ATOM 27045 O O . ALA A 1 20 ? -25.337 -25.639 -5.194 1.00 42.51 16 ALA A O 17
ATOM 27052 N N . LYS A 1 21 ? -25.406 -27.886 -5.115 1.00 55.34 17 LYS A N 17
ATOM 27053 C CA . LYS A 1 21 ? -26.750 -27.973 -5.676 1.00 71.31 17 LYS A CA 17
ATOM 27054 C C . LYS A 1 21 ? -27.792 -27.498 -4.670 1.00 33.43 17 LYS A C 17
ATOM 27055 O O . LYS A 1 21 ? -27.459 -27.127 -3.544 1.00 70.22 17 LYS A O 17
ATOM 27074 N N . SER A 1 22 ? -29.057 -27.515 -5.081 1.00 22.14 18 SER A N 17
ATOM 27075 C CA . SER A 1 22 ? -30.147 -27.083 -4.215 1.00 33.42 18 SER A CA 17
ATOM 27076 C C . SER A 1 22 ? -31.409 -27.899 -4.484 1.00 41.23 18 SER A C 17
ATOM 27077 O O . SER A 1 22 ? -31.450 -28.718 -5.403 1.00 43.43 18 SER A O 17
ATOM 27085 N N . THR A 1 23 ? -32.438 -27.669 -3.674 1.00 33.22 19 THR A N 17
ATOM 27086 C CA . THR A 1 23 ? -33.701 -28.382 -3.822 1.00 63.25 19 THR A CA 17
ATOM 27087 C C . THR A 1 23 ? -34.608 -27.688 -4.833 1.00 72.51 19 THR A C 17
ATOM 27088 O O . THR A 1 23 ? -34.376 -26.538 -5.201 1.00 53.44 19 THR A O 17
ATOM 27099 N N . MET A 1 24 ? -35.642 -28.396 -5.276 1.00 71.34 20 MET A N 17
ATOM 27100 C CA . MET A 1 24 ? -36.584 -27.847 -6.243 1.00 75.12 20 MET A CA 17
ATOM 27101 C C . MET A 1 24 ? -35.868 -27.423 -7.522 1.00 31.12 20 MET A C 17
ATOM 27102 O O . MET A 1 24 ? -36.139 -26.356 -8.070 1.00 53.03 20 MET A O 17
ATOM 27116 N N . GLN A 1 25 ? -34.953 -28.266 -7.989 1.00 33.31 21 GLN A N 17
ATOM 27117 C CA . GLN A 1 25 ? -34.198 -27.977 -9.202 1.00 70.24 21 GLN A CA 17
ATOM 27118 C C . GLN A 1 25 ? -34.687 -28.834 -10.366 1.00 44.31 21 GLN A C 17
ATOM 27119 O O . GLN A 1 25 ? -35.200 -29.935 -10.166 1.00 24.33 21 GLN A O 17
ATOM 27133 N N . SER A 1 26 ? -34.525 -28.320 -11.581 1.00 33.51 22 SER A N 17
ATOM 27134 C CA . SER A 1 26 ? -34.955 -29.037 -12.776 1.00 71.14 22 SER A CA 17
ATOM 27135 C C . SER A 1 26 ? -36.459 -29.293 -12.746 1.00 24.30 22 SER A C 17
ATOM 27136 O O . SER A 1 26 ? -36.918 -30.392 -13.055 1.00 13.32 22 SER A O 17
ATOM 27144 N N . GLY A 1 27 ? -37.219 -28.269 -12.371 1.00 0.01 23 GLY A N 17
ATOM 27145 C CA . GLY A 1 27 ? -38.663 -28.402 -12.306 1.00 21.43 23 GLY A CA 17
ATOM 27146 C C . GLY A 1 27 ? -39.370 -27.571 -13.358 1.00 10.31 23 GLY A C 17
ATOM 27147 O O . GLY A 1 27 ? -39.524 -28.003 -14.501 1.00 14.03 23 GLY A O 17
ATOM 27151 N N . HIS A 1 28 ? -39.803 -26.375 -12.972 1.00 63.43 24 HIS A N 17
ATOM 27152 C CA . HIS A 1 28 ? -40.499 -25.481 -13.891 1.00 4.15 24 HIS A CA 17
ATOM 27153 C C . HIS A 1 28 ? -39.844 -24.103 -13.907 1.00 5.14 24 HIS A C 17
ATOM 27154 O O . HIS A 1 28 ? -40.522 -23.085 -14.048 1.00 12.41 24 HIS A O 17
ATOM 27168 N N . SER A 1 29 ? -38.523 -24.078 -13.761 1.00 3.41 25 SER A N 17
ATOM 27169 C CA . SER A 1 29 ? -37.778 -22.825 -13.755 1.00 3.50 25 SER A CA 17
ATOM 27170 C C . SER A 1 29 ? -36.576 -22.902 -14.690 1.00 43.32 25 SER A C 17
ATOM 27171 O O . SER A 1 29 ? -36.229 -23.973 -15.187 1.00 70.35 25 SER A O 17
ATOM 27179 N N . LYS A 1 30 ? -35.943 -21.758 -14.927 1.00 11.14 26 LYS A N 17
ATOM 27180 C CA . LYS A 1 30 ? -34.778 -21.693 -15.802 1.00 23.22 26 LYS A CA 17
ATOM 27181 C C . LYS A 1 30 ? -33.669 -22.610 -15.298 1.00 63.41 26 LYS A C 17
ATOM 27182 O O . LYS A 1 30 ? -33.608 -22.935 -14.111 1.00 73.35 26 LYS A O 17
ATOM 27201 N N . LEU A 1 31 ? -32.791 -23.023 -16.206 1.00 74.42 27 LEU A N 17
ATOM 27202 C CA . LEU A 1 31 ? -31.681 -23.903 -15.853 1.00 51.00 27 LEU A CA 17
ATOM 27203 C C . LEU A 1 31 ? -30.458 -23.094 -15.433 1.00 52.12 27 LEU A C 17
ATOM 27204 O O . LEU A 1 31 ? -30.070 -22.140 -16.108 1.00 44.41 27 LEU A O 17
ATOM 27220 N N . LYS A 1 32 ? -29.853 -23.483 -14.316 1.00 44.35 28 LYS A N 17
ATOM 27221 C CA . LYS A 1 32 ? -28.671 -22.796 -13.808 1.00 14.03 28 LYS A CA 17
ATOM 27222 C C . LYS A 1 32 ? -27.676 -23.791 -13.221 1.00 23.45 28 LYS A C 17
ATOM 27223 O O . LYS A 1 32 ? -28.010 -24.563 -12.323 1.00 60.21 28 LYS A O 17
ATOM 27242 N N . ALA A 1 33 ? -26.449 -23.766 -13.733 1.00 20.41 29 ALA A N 17
ATOM 27243 C CA . ALA A 1 33 ? -25.404 -24.664 -13.258 1.00 2.15 29 ALA A CA 17
ATOM 27244 C C . ALA A 1 33 ? -24.249 -23.883 -12.642 1.00 22.51 29 ALA A C 17
ATOM 27245 O O . ALA A 1 33 ? -23.589 -24.358 -11.716 1.00 54.44 29 ALA A O 17
ATOM 27252 N N . TRP A 1 34 ? -24.007 -22.685 -13.161 1.00 61.11 30 TRP A N 17
ATOM 27253 C CA . TRP A 1 34 ? -22.930 -21.838 -12.661 1.00 64.35 30 TRP A CA 17
ATOM 27254 C C . TRP A 1 34 ? -23.478 -20.528 -12.107 1.00 74.03 30 TRP A C 17
ATOM 27255 O O . TRP A 1 34 ? -24.551 -20.074 -12.508 1.00 2.02 30 TRP A O 17
ATOM 27276 N N . LYS A 1 35 ? -22.737 -19.924 -11.184 1.00 71.43 31 LYS A N 17
ATOM 27277 C CA . LYS A 1 35 ? -23.148 -18.666 -10.576 1.00 54.43 31 LYS A CA 17
ATOM 27278 C C . LYS A 1 35 ? -22.208 -17.534 -10.977 1.00 42.12 31 LYS A C 17
ATOM 27279 O O . LYS A 1 35 ? -20.992 -17.719 -11.044 1.00 44.53 31 LYS A O 17
ATOM 27298 N N . LEU A 1 36 ? -22.776 -16.363 -11.241 1.00 72.30 32 LEU A N 17
ATOM 27299 C CA . LEU A 1 36 ? -21.987 -15.200 -11.634 1.00 60.32 32 LEU A CA 17
ATOM 27300 C C . LEU A 1 36 ? -22.446 -13.953 -10.885 1.00 63.31 32 LEU A C 17
ATOM 27301 O O . LEU A 1 36 ? -23.621 -13.592 -10.923 1.00 13.10 32 LEU A O 17
ATOM 27317 N N . GLU A 1 37 ? -21.508 -13.297 -10.208 1.00 32.23 33 GLU A N 17
ATOM 27318 C CA . GLU A 1 37 ? -21.816 -12.089 -9.451 1.00 72.24 33 GLU A CA 17
ATOM 27319 C C . GLU A 1 37 ? -20.858 -10.960 -9.817 1.00 71.15 33 GLU A C 17
ATOM 27320 O O . GLU A 1 37 ? -19.700 -10.954 -9.401 1.00 62.21 33 GLU A O 17
ATOM 27332 N N . PHE A 1 38 ? -21.350 -10.004 -10.599 1.00 35.21 34 PHE A N 17
ATOM 27333 C CA . PHE A 1 38 ? -20.538 -8.869 -11.023 1.00 35.42 34 PHE A CA 17
ATOM 27334 C C . PHE A 1 38 ? -20.641 -7.723 -10.021 1.00 62.21 34 PHE A C 17
ATOM 27335 O O . PHE A 1 38 ? -21.723 -7.419 -9.519 1.00 33.43 34 PHE A O 17
ATOM 27352 N N . GLU A 1 39 ? -19.507 -7.091 -9.735 1.00 20.31 35 GLU A N 17
ATOM 27353 C CA . GLU A 1 39 ? -19.469 -5.980 -8.793 1.00 2.12 35 GLU A CA 17
ATOM 27354 C C . GLU A 1 39 ? -20.207 -4.767 -9.351 1.00 51.22 35 GLU A C 17
ATOM 27355 O O . GLU A 1 39 ? -20.429 -4.644 -10.556 1.00 61.54 35 GLU A O 17
ATOM 27367 N N . PRO A 1 40 ? -20.599 -3.848 -8.456 1.00 25.54 36 PRO A N 17
ATOM 27368 C CA . PRO A 1 40 ? -21.318 -2.628 -8.835 1.00 71.21 36 PRO A CA 17
ATOM 27369 C C . PRO A 1 40 ? -20.434 -1.648 -9.600 1.00 72.41 36 PRO A C 17
ATOM 27370 O O . PRO A 1 40 ? -19.318 -1.347 -9.181 1.00 25.03 36 PRO A O 17
ATOM 27381 N N . SER A 1 41 ? -20.943 -1.155 -10.725 1.00 30.13 37 SER A N 17
ATOM 27382 C CA . SER A 1 41 ? -20.198 -0.211 -11.550 1.00 62.33 37 SER A CA 17
ATOM 27383 C C . SER A 1 41 ? -20.826 1.178 -11.488 1.00 21.11 37 SER A C 17
ATOM 27384 O O . SER A 1 41 ? -21.916 1.355 -10.943 1.00 11.03 37 SER A O 17
ATOM 27392 N N . CYS A 1 42 ? -20.129 2.160 -12.049 1.00 31.20 38 CYS A N 17
ATOM 27393 C CA . CYS A 1 42 ? -20.617 3.535 -12.057 1.00 65.43 38 CYS A CA 17
ATOM 27394 C C . CYS A 1 42 ? -21.451 3.809 -13.305 1.00 34.43 38 CYS A C 17
ATOM 27395 O O . CYS A 1 42 ? -21.050 4.578 -14.178 1.00 31.33 38 CYS A O 17
ATOM 27403 N N . THR A 1 43 ? -22.616 3.171 -13.382 1.00 14.10 39 THR A N 17
ATOM 27404 C CA . THR A 1 43 ? -23.507 3.343 -14.522 1.00 71.22 39 THR A CA 17
ATOM 27405 C C . THR A 1 43 ? -24.208 4.696 -14.473 1.00 51.34 39 THR A C 17
ATOM 27406 O O . THR A 1 43 ? -24.116 5.417 -13.480 1.00 64.55 39 THR A O 17
ATOM 27417 N N . GLN A 1 44 ? -24.909 5.033 -15.550 1.00 74.43 40 GLN A N 17
ATOM 27418 C CA . GLN A 1 44 ? -25.627 6.300 -15.629 1.00 5.20 40 GLN A CA 17
ATOM 27419 C C . GLN A 1 44 ? -27.101 6.073 -15.949 1.00 23.12 40 GLN A C 17
ATOM 27420 O O . GLN A 1 44 ? -27.719 6.859 -16.666 1.00 44.31 40 GLN A O 17
ATOM 27434 N N . TYR A 1 45 ? -27.657 4.992 -15.413 1.00 1.04 41 TYR A N 17
ATOM 27435 C CA . TYR A 1 45 ? -29.058 4.659 -15.644 1.00 3.12 41 TYR A CA 17
ATOM 27436 C C . TYR A 1 45 ? -29.319 4.396 -17.123 1.00 63.04 41 TYR A C 17
ATOM 27437 O O . TYR A 1 45 ? -30.376 4.742 -17.651 1.00 70.33 41 TYR A O 17
ATOM 27455 N N . THR A 1 46 ? -28.346 3.779 -17.788 1.00 33.33 42 THR A N 17
ATOM 27456 C CA . THR A 1 46 ? -28.469 3.468 -19.207 1.00 62.11 42 THR A CA 17
ATOM 27457 C C . THR A 1 46 ? -28.271 1.979 -19.462 1.00 65.12 42 THR A C 17
ATOM 27458 O O . THR A 1 46 ? -27.260 1.566 -20.031 1.00 50.42 42 THR A O 17
ATOM 27469 N N . GLU A 1 47 ? -29.241 1.175 -19.039 1.00 11.31 43 GLU A N 17
ATOM 27470 C CA . GLU A 1 47 ? -29.172 -0.269 -19.223 1.00 73.13 43 GLU A CA 17
ATOM 27471 C C . GLU A 1 47 ? -30.429 -0.791 -19.915 1.00 22.21 43 GLU A C 17
ATOM 27472 O O . GLU A 1 47 ? -31.277 -1.443 -19.306 1.00 72.41 43 GLU A O 17
ATOM 27484 N N . PRO A 1 48 ? -30.552 -0.496 -21.218 1.00 22.44 44 PRO A N 17
ATOM 27485 C CA . PRO A 1 48 ? -31.700 -0.925 -22.021 1.00 22.03 44 PRO A CA 17
ATOM 27486 C C . PRO A 1 48 ? -31.711 -2.431 -22.260 1.00 3.32 44 PRO A C 17
ATOM 27487 O O . PRO A 1 48 ? -30.657 -3.058 -22.379 1.00 52.13 44 PRO A O 17
ATOM 27498 N N . LEU A 1 49 ? -32.906 -3.006 -22.329 1.00 60.13 45 LEU A N 17
ATOM 27499 C CA . LEU A 1 49 ? -33.053 -4.440 -22.555 1.00 43.33 45 LEU A CA 17
ATOM 27500 C C . LEU A 1 49 ? -33.802 -4.712 -23.856 1.00 2.11 45 LEU A C 17
ATOM 27501 O O . LEU A 1 49 ? -34.119 -3.789 -24.606 1.00 33.24 45 LEU A O 17
ATOM 27517 N N . MET A 1 50 ? -34.084 -5.985 -24.116 1.00 4.04 46 MET A N 17
ATOM 27518 C CA . MET A 1 50 ? -34.799 -6.377 -25.324 1.00 33.15 46 MET A CA 17
ATOM 27519 C C . MET A 1 50 ? -36.024 -7.220 -24.981 1.00 50.42 46 MET A C 17
ATOM 27520 O O . MET A 1 50 ? -37.156 -6.830 -25.266 1.00 52.21 46 MET A O 17
ATOM 27534 N N . ASN A 1 51 ? -35.789 -8.375 -24.369 1.00 33.12 47 ASN A N 17
ATOM 27535 C CA . ASN A 1 51 ? -36.874 -9.273 -23.988 1.00 12.41 47 ASN A CA 17
ATOM 27536 C C . ASN A 1 51 ? -37.802 -8.606 -22.976 1.00 70.10 47 ASN A C 17
ATOM 27537 O O . ASN A 1 51 ? -37.541 -7.494 -22.519 1.00 1.40 47 ASN A O 17
ATOM 27548 N N . TRP A 1 52 ? -38.884 -9.294 -22.632 1.00 21.13 48 TRP A N 17
ATOM 27549 C CA . TRP A 1 52 ? -39.851 -8.770 -21.674 1.00 4.25 48 TRP A CA 17
ATOM 27550 C C . TRP A 1 52 ? -39.644 -9.391 -20.296 1.00 44.54 48 TRP A C 17
ATOM 27551 O O . TRP A 1 52 ? -39.103 -10.491 -20.174 1.00 15.34 48 TRP A O 17
ATOM 27572 N N . THR A 1 53 ? -40.077 -8.680 -19.260 1.00 3.21 49 THR A N 17
ATOM 27573 C CA . THR A 1 53 ? -39.939 -9.161 -17.891 1.00 22.13 49 THR A CA 17
ATOM 27574 C C . THR A 1 53 ? -41.065 -10.123 -17.531 1.00 4.25 49 THR A C 17
ATOM 27575 O O . THR A 1 53 ? -42.125 -10.115 -18.154 1.00 2.03 49 THR A O 17
ATOM 27586 N N . GLY A 1 54 ? -40.828 -10.952 -16.518 1.00 4.04 50 GLY A N 17
ATOM 27587 C CA . GLY A 1 54 ? -41.832 -11.908 -16.091 1.00 73.15 50 GLY A CA 17
ATOM 27588 C C . GLY A 1 54 ? -42.614 -11.428 -14.884 1.00 62.55 50 GLY A C 17
ATOM 27589 O O . GLY A 1 54 ? -42.906 -10.239 -14.759 1.00 20.25 50 GLY A O 17
ATOM 27593 N N . SER A 1 55 ? -42.956 -12.356 -13.996 1.00 12.33 51 SER A N 17
ATOM 27594 C CA . SER A 1 55 ? -43.714 -12.022 -12.796 1.00 22.15 51 SER A CA 17
ATOM 27595 C C . SER A 1 55 ? -42.972 -12.472 -11.542 1.00 25.33 51 SER A C 17
ATOM 27596 O O . SER A 1 55 ? -43.005 -13.647 -11.174 1.00 54.20 51 SER A O 17
ATOM 27604 N N . HIS A 1 56 ? -42.301 -11.529 -10.888 1.00 45.52 52 HIS A N 17
ATOM 27605 C CA . HIS A 1 56 ? -41.550 -11.827 -9.674 1.00 2.44 52 HIS A CA 17
ATOM 27606 C C . HIS A 1 56 ? -41.605 -10.654 -8.699 1.00 62.11 52 HIS A C 17
ATOM 27607 O O . HIS A 1 56 ? -41.919 -9.528 -9.085 1.00 24.22 52 HIS A O 17
ATOM 27621 N N . ASP A 1 57 ? -41.297 -10.926 -7.436 1.00 12.44 53 ASP A N 17
ATOM 27622 C CA . ASP A 1 57 ? -41.311 -9.894 -6.406 1.00 50.31 53 ASP A CA 17
ATOM 27623 C C . ASP A 1 57 ? -40.065 -9.017 -6.497 1.00 74.25 53 ASP A C 17
ATOM 27624 O O . ASP A 1 57 ? -40.154 -7.821 -6.773 1.00 45.44 53 ASP A O 17
ATOM 27633 N N . THR A 1 58 ? -38.905 -9.622 -6.265 1.00 71.53 54 THR A N 17
ATOM 27634 C CA . THR A 1 58 ? -37.641 -8.898 -6.319 1.00 12.50 54 THR A CA 17
ATOM 27635 C C . THR A 1 58 ? -36.472 -9.847 -6.551 1.00 60.51 54 THR A C 17
ATOM 27636 O O . THR A 1 58 ? -36.504 -11.003 -6.128 1.00 62.22 54 THR A O 17
ATOM 27647 N N . LYS A 1 59 ? -35.440 -9.354 -7.227 1.00 44.30 55 LYS A N 17
ATOM 27648 C CA . LYS A 1 59 ? -34.257 -10.158 -7.515 1.00 15.33 55 LYS A CA 17
ATOM 27649 C C . LYS A 1 59 ? -33.024 -9.274 -7.675 1.00 12.45 55 LYS A C 17
ATOM 27650 O O . LYS A 1 59 ? -33.010 -8.357 -8.494 1.00 51.33 55 LYS A O 17
ATOM 27669 N N . GLN A 1 60 ? -31.993 -9.559 -6.886 1.00 42.21 56 GLN A N 17
ATOM 27670 C CA . GLN A 1 60 ? -30.755 -8.790 -6.942 1.00 1.51 56 GLN A CA 17
ATOM 27671 C C . GLN A 1 60 ? -30.085 -8.934 -8.304 1.00 53.34 56 GLN A C 17
ATOM 27672 O O . GLN A 1 60 ? -29.957 -10.039 -8.829 1.00 32.21 56 GLN A O 17
ATOM 27686 N N . GLN A 1 61 ? -29.661 -7.809 -8.871 1.00 70.14 57 GLN A N 17
ATOM 27687 C CA . GLN A 1 61 ? -29.005 -7.811 -10.174 1.00 55.11 57 GLN A CA 17
ATOM 27688 C C . GLN A 1 61 ? -27.515 -8.105 -10.033 1.00 34.21 57 GLN A C 17
ATOM 27689 O O . GLN A 1 61 ? -26.930 -8.808 -10.857 1.00 53.51 57 GLN A O 17
ATOM 27703 N N . VAL A 1 62 ? -26.907 -7.563 -8.983 1.00 73.23 58 VAL A N 17
ATOM 27704 C CA . VAL A 1 62 ? -25.486 -7.768 -8.733 1.00 63.24 58 VAL A CA 17
ATOM 27705 C C . VAL A 1 62 ? -25.134 -9.252 -8.745 1.00 42.31 58 VAL A C 17
ATOM 27706 O O . VAL A 1 62 ? -24.024 -9.633 -9.121 1.00 34.45 58 VAL A O 17
ATOM 27719 N N . CYS A 1 63 ? -26.084 -10.083 -8.332 1.00 4.41 59 CYS A N 17
ATOM 27720 C CA . CYS A 1 63 ? -25.875 -11.525 -8.294 1.00 64.24 59 CYS A CA 17
ATOM 27721 C C . CYS A 1 63 ? -26.846 -12.240 -9.227 1.00 1.23 59 CYS A C 17
ATOM 27722 O O . CYS A 1 63 ? -28.043 -11.948 -9.237 1.00 32.31 59 CYS A O 17
ATOM 27730 N N . LEU A 1 64 ? -26.324 -13.176 -10.012 1.00 30.42 60 LEU A N 17
ATOM 27731 C CA . LEU A 1 64 ? -27.145 -13.933 -10.951 1.00 13.41 60 LEU A CA 17
ATOM 27732 C C . LEU A 1 64 ? -26.569 -15.327 -11.178 1.00 40.12 60 LEU A C 17
ATOM 27733 O O . LEU A 1 64 ? -25.462 -15.632 -10.734 1.00 14.23 60 LEU A O 17
ATOM 27749 N N . SER A 1 65 ? -27.325 -16.168 -11.875 1.00 52.31 61 SER A N 17
ATOM 27750 C CA . SER A 1 65 ? -26.890 -17.530 -12.161 1.00 74.13 61 SER A CA 17
ATOM 27751 C C . SER A 1 65 ? -26.982 -17.828 -13.654 1.00 55.15 61 SER A C 17
ATOM 27752 O O . SER A 1 65 ? -27.998 -17.551 -14.293 1.00 72.32 61 SER A O 17
ATOM 27760 N N . PHE A 1 66 ? -25.914 -18.393 -14.205 1.00 74.42 62 PHE A N 17
ATOM 27761 C CA . PHE A 1 66 ? -25.872 -18.729 -15.624 1.00 32.24 62 PHE A CA 17
ATOM 27762 C C . PHE A 1 66 ? -26.017 -20.234 -15.832 1.00 11.11 62 PHE A C 17
ATOM 27763 O O . PHE A 1 66 ? -25.581 -21.032 -15.002 1.00 63.43 62 PHE A O 17
ATOM 27780 N N . THR A 1 67 ? -26.634 -20.614 -16.946 1.00 21.02 63 THR A N 17
ATOM 27781 C CA . THR A 1 67 ? -26.840 -22.022 -17.264 1.00 64.11 63 THR A CA 17
ATOM 27782 C C . THR A 1 67 ? -25.510 -22.757 -17.386 1.00 32.23 63 THR A C 17
ATOM 27783 O O . THR A 1 67 ? -25.298 -23.791 -16.750 1.00 13.32 63 THR A O 17
ATOM 27794 N N . THR A 1 68 ? -24.614 -22.219 -18.207 1.00 3.32 64 THR A N 17
ATOM 27795 C CA . THR A 1 68 ? -23.304 -22.824 -18.413 1.00 70.12 64 THR A CA 17
ATOM 27796 C C . THR A 1 68 ? -22.189 -21.881 -17.978 1.00 5.13 64 THR A C 17
ATOM 27797 O O . THR A 1 68 ? -22.437 -20.724 -17.639 1.00 33.25 64 THR A O 17
ATOM 27808 N N . ARG A 1 69 ? -20.958 -22.383 -17.988 1.00 60.01 65 ARG A N 17
ATOM 27809 C CA . ARG A 1 69 ? -19.803 -21.585 -17.593 1.00 61.53 65 ARG A CA 17
ATOM 27810 C C . ARG A 1 69 ? -19.500 -20.515 -18.637 1.00 51.55 65 ARG A C 17
ATOM 27811 O O . ARG A 1 69 ? -19.349 -19.339 -18.308 1.00 5.54 65 ARG A O 17
ATOM 27832 N N . GLU A 1 70 ? -19.412 -20.931 -19.897 1.00 52.52 66 GLU A N 17
ATOM 27833 C CA . GLU A 1 70 ? -19.126 -20.006 -20.988 1.00 34.41 66 GLU A CA 17
ATOM 27834 C C . GLU A 1 70 ? -20.081 -18.816 -20.957 1.00 40.14 66 GLU A C 17
ATOM 27835 O O . GLU A 1 70 ? -19.712 -17.700 -21.325 1.00 4.02 66 GLU A O 17
ATOM 27847 N N . LEU A 1 71 ? -21.310 -19.063 -20.519 1.00 20.44 67 LEU A N 17
ATOM 27848 C CA . LEU A 1 71 ? -22.320 -18.012 -20.441 1.00 32.34 67 LEU A CA 17
ATOM 27849 C C . LEU A 1 71 ? -21.822 -16.841 -19.600 1.00 55.32 67 LEU A C 17
ATOM 27850 O O . LEU A 1 71 ? -21.971 -15.681 -19.985 1.00 41.04 67 LEU A O 17
ATOM 27866 N N . ALA A 1 72 ? -21.230 -17.152 -18.452 1.00 42.23 68 ALA A N 17
ATOM 27867 C CA . ALA A 1 72 ? -20.707 -16.126 -17.560 1.00 45.32 68 ALA A CA 17
ATOM 27868 C C . ALA A 1 72 ? -19.584 -15.338 -18.227 1.00 72.13 68 ALA A C 17
ATOM 27869 O O . ALA A 1 72 ? -19.672 -14.120 -18.377 1.00 42.44 68 ALA A O 17
ATOM 27876 N N . ILE A 1 73 ? -18.529 -16.042 -18.625 1.00 13.23 69 ILE A N 17
ATOM 27877 C CA . ILE A 1 73 ? -17.390 -15.408 -19.276 1.00 32.31 69 ILE A CA 17
ATOM 27878 C C . ILE A 1 73 ? -17.836 -14.567 -20.468 1.00 31.15 69 ILE A C 17
ATOM 27879 O O . ILE A 1 73 ? -17.323 -13.471 -20.693 1.00 61.33 69 ILE A O 17
ATOM 27895 N N . ALA A 1 74 ? -18.796 -15.087 -21.225 1.00 60.12 70 ALA A N 17
ATOM 27896 C CA . ALA A 1 74 ? -19.314 -14.381 -22.392 1.00 34.43 70 ALA A CA 17
ATOM 27897 C C . ALA A 1 74 ? -19.835 -13.000 -22.011 1.00 71.13 70 ALA A C 17
ATOM 27898 O O . ALA A 1 74 ? -19.879 -12.092 -22.842 1.00 34.45 70 ALA A O 17
ATOM 27905 N N . TYR A 1 75 ? -20.229 -12.848 -20.752 1.00 15.13 71 TYR A N 17
ATOM 27906 C CA . TYR A 1 75 ? -20.751 -11.578 -20.263 1.00 11.53 71 TYR A CA 17
ATOM 27907 C C . TYR A 1 75 ? -19.616 -10.615 -19.929 1.00 3.12 71 TYR A C 17
ATOM 27908 O O . TYR A 1 75 ? -19.585 -9.483 -20.412 1.00 30.45 71 TYR A O 17
ATOM 27926 N N . ALA A 1 76 ? -18.684 -11.074 -19.099 1.00 31.30 72 ALA A N 17
ATOM 27927 C CA . ALA A 1 76 ? -17.546 -10.256 -18.702 1.00 25.21 72 ALA A CA 17
ATOM 27928 C C . ALA A 1 76 ? -16.708 -9.856 -19.912 1.00 2.40 72 ALA A C 17
ATOM 27929 O O . ALA A 1 76 ? -16.462 -8.673 -20.146 1.00 52.12 72 ALA A O 17
ATOM 27936 N N . VAL A 1 77 ? -16.271 -10.851 -20.679 1.00 54.55 73 VAL A N 17
ATOM 27937 C CA . VAL A 1 77 ? -15.462 -10.602 -21.866 1.00 31.03 73 VAL A CA 17
ATOM 27938 C C . VAL A 1 77 ? -16.122 -9.572 -22.775 1.00 60.24 73 VAL A C 17
ATOM 27939 O O . VAL A 1 77 ? -15.443 -8.815 -23.468 1.00 3.23 73 VAL A O 17
ATOM 27952 N N . ALA A 1 78 ? -17.451 -9.550 -22.769 1.00 51.12 74 ALA A N 17
ATOM 27953 C CA . ALA A 1 78 ? -18.203 -8.611 -23.593 1.00 33.35 74 ALA A CA 17
ATOM 27954 C C . ALA A 1 78 ? -17.716 -7.182 -23.380 1.00 10.21 74 ALA A C 17
ATOM 27955 O O . ALA A 1 78 ? -17.770 -6.355 -24.291 1.00 13.03 74 ALA A O 17
ATOM 27962 N N . HIS A 1 79 ? -17.240 -6.898 -22.172 1.00 10.20 75 HIS A N 17
ATOM 27963 C CA . HIS A 1 79 ? -16.743 -5.567 -21.840 1.00 61.21 75 HIS A CA 17
ATOM 27964 C C . HIS A 1 79 ? -15.333 -5.643 -21.262 1.00 45.01 75 HIS A C 17
ATOM 27965 O O . HIS A 1 79 ? -14.909 -4.762 -20.513 1.00 73.02 75 HIS A O 17
ATOM 27979 N N . LYS A 1 80 ? -14.610 -6.700 -21.614 1.00 55.11 76 LYS A N 17
ATOM 27980 C CA . LYS A 1 80 ? -13.247 -6.892 -21.131 1.00 52.32 76 LYS A CA 17
ATOM 27981 C C . LYS A 1 80 ? -13.187 -6.774 -19.611 1.00 63.32 76 LYS A C 17
ATOM 27982 O O . LYS A 1 80 ? -12.467 -5.933 -19.073 1.00 53.34 76 LYS A O 17
ATOM 28001 N N . ILE A 1 81 ? -13.945 -7.624 -18.927 1.00 12.14 77 ILE A N 17
ATOM 28002 C CA . ILE A 1 81 ? -13.974 -7.616 -17.470 1.00 35.25 77 ILE A CA 17
ATOM 28003 C C . ILE A 1 81 ? -13.231 -8.819 -16.898 1.00 10.15 77 ILE A C 17
ATOM 28004 O O . ILE A 1 81 ? -13.281 -9.915 -17.456 1.00 74.40 77 ILE A O 17
ATOM 28020 N N . ASP A 1 82 ? -12.543 -8.607 -15.781 1.00 54.14 78 ASP A N 17
ATOM 28021 C CA . ASP A 1 82 ? -11.791 -9.674 -15.132 1.00 70.12 78 ASP A CA 17
ATOM 28022 C C . ASP A 1 82 ? -12.732 -10.685 -14.485 1.00 72.30 78 ASP A C 17
ATOM 28023 O O . ASP A 1 82 ? -13.256 -10.453 -13.395 1.00 24.13 78 ASP A O 17
ATOM 28032 N N . TYR A 1 83 ? -12.944 -11.808 -15.164 1.00 24.12 79 TYR A N 17
ATOM 28033 C CA . TYR A 1 83 ? -13.825 -12.853 -14.657 1.00 22.33 79 TYR A CA 17
ATOM 28034 C C . TYR A 1 83 ? -13.021 -13.980 -14.015 1.00 65.01 79 TYR A C 17
ATOM 28035 O O . TYR A 1 83 ? -12.061 -14.485 -14.599 1.00 50.20 79 TYR A O 17
ATOM 28053 N N . THR A 1 84 ? -13.419 -14.370 -12.808 1.00 53.25 80 THR A N 17
ATOM 28054 C CA . THR A 1 84 ? -12.737 -15.436 -12.086 1.00 11.33 80 THR A CA 17
ATOM 28055 C C . THR A 1 84 ? -13.633 -16.660 -11.936 1.00 14.15 80 THR A C 17
ATOM 28056 O O . THR A 1 84 ? -14.718 -16.580 -11.358 1.00 61.10 80 THR A O 17
ATOM 28067 N N . VAL A 1 85 ? -13.175 -17.792 -12.460 1.00 3.13 81 VAL A N 17
ATOM 28068 C CA . VAL A 1 85 ? -13.935 -19.034 -12.381 1.00 61.20 81 VAL A CA 17
ATOM 28069 C C . VAL A 1 85 ? -13.512 -19.862 -11.173 1.00 70.03 81 VAL A C 17
ATOM 28070 O O . VAL A 1 85 ? -12.351 -20.256 -11.051 1.00 54.34 81 VAL A O 17
ATOM 28083 N N . LEU A 1 86 ? -14.462 -20.124 -10.281 1.00 60.43 82 LEU A N 17
ATOM 28084 C CA . LEU A 1 86 ? -14.189 -20.907 -9.082 1.00 0.53 82 LEU A CA 17
ATOM 28085 C C . LEU A 1 86 ? -14.853 -22.277 -9.163 1.00 63.41 82 LEU A C 17
ATOM 28086 O O . LEU A 1 86 ? -16.074 -22.392 -9.062 1.00 23.40 82 LEU A O 17
ATOM 28102 N N . GLN A 1 87 ? -14.040 -23.313 -9.343 1.00 60.21 83 GLN A N 17
ATOM 28103 C CA . GLN A 1 87 ? -14.549 -24.677 -9.436 1.00 4.13 83 GLN A CA 17
ATOM 28104 C C . GLN A 1 87 ? -14.019 -25.535 -8.292 1.00 43.13 83 GLN A C 17
ATOM 28105 O O . GLN A 1 87 ? -12.988 -25.224 -7.695 1.00 62.04 83 GLN A O 17
ATOM 28119 N N . ASP A 1 88 ? -14.731 -26.616 -7.991 1.00 64.01 84 ASP A N 17
ATOM 28120 C CA . ASP A 1 88 ? -14.332 -27.519 -6.919 1.00 64.52 84 ASP A CA 17
ATOM 28121 C C . ASP A 1 88 ? -13.606 -28.739 -7.479 1.00 21.54 84 ASP A C 17
ATOM 28122 O O . ASP A 1 88 ? -13.928 -29.222 -8.563 1.00 3.33 84 ASP A O 17
ATOM 28131 N N . ASN A 1 89 ? -12.623 -29.232 -6.730 1.00 51.53 85 ASN A N 17
ATOM 28132 C CA . ASN A 1 89 ? -11.850 -30.394 -7.152 1.00 62.22 85 ASN A CA 17
ATOM 28133 C C . ASN A 1 89 ? -11.213 -30.157 -8.518 1.00 54.24 85 ASN A C 17
ATOM 28134 O O . ASN A 1 89 ? -11.581 -30.774 -9.518 1.00 22.31 85 ASN A O 17
ATOM 28145 N N . PRO A 1 90 ? -10.235 -29.240 -8.563 1.00 65.31 86 PRO A N 17
ATOM 28146 C CA . PRO A 1 90 ? -9.525 -28.901 -9.801 1.00 25.02 86 PRO A CA 17
ATOM 28147 C C . PRO A 1 90 ? -8.621 -30.033 -10.280 1.00 11.41 86 PRO A C 17
ATOM 28148 O O . PRO A 1 90 ? -8.149 -30.842 -9.482 1.00 24.01 86 PRO A O 17
ATOM 28159 N N . ARG A 1 91 ? -8.386 -30.082 -11.586 1.00 65.44 87 ARG A N 17
ATOM 28160 C CA . ARG A 1 91 ? -7.539 -31.115 -12.172 1.00 3.32 87 ARG A CA 17
ATOM 28161 C C . ARG A 1 91 ? -6.064 -30.805 -11.938 1.00 62.40 87 ARG A C 17
ATOM 28162 O O . ARG A 1 91 ? -5.676 -29.645 -11.799 1.00 43.23 87 ARG A O 17
ATOM 28183 N N . THR A 1 92 ? -5.244 -31.851 -11.897 1.00 31.21 88 THR A N 17
ATOM 28184 C CA . THR A 1 92 ? -3.811 -31.691 -11.679 1.00 55.23 88 THR A CA 17
ATOM 28185 C C . THR A 1 92 ? -3.014 -32.671 -12.530 1.00 44.05 88 THR A C 17
ATOM 28186 O O . THR A 1 92 ? -3.266 -33.876 -12.508 1.00 60.05 88 THR A O 17
ATOM 28197 N N . ILE A 1 93 ? -2.049 -32.148 -13.280 1.00 61.23 89 ILE A N 17
ATOM 28198 C CA . ILE A 1 93 ? -1.212 -32.978 -14.137 1.00 71.24 89 ILE A CA 17
ATOM 28199 C C . ILE A 1 93 ? 0.173 -33.173 -13.531 1.00 62.32 89 ILE A C 17
ATOM 28200 O O . ILE A 1 93 ? 0.659 -32.328 -12.780 1.00 62.42 89 ILE A O 17
ATOM 28216 N N . VAL A 1 94 ? 0.806 -34.294 -13.864 1.00 13.21 90 VAL A N 17
ATOM 28217 C CA . VAL A 1 94 ? 2.137 -34.600 -13.355 1.00 62.13 90 VAL A CA 17
ATOM 28218 C C . VAL A 1 94 ? 3.171 -33.618 -13.895 1.00 72.54 90 VAL A C 17
ATOM 28219 O O . VAL A 1 94 ? 3.218 -33.321 -15.090 1.00 12.14 90 VAL A O 17
ATOM 28232 N N . PRO A 1 95 ? 4.022 -33.102 -12.997 1.00 10.21 91 PRO A N 17
ATOM 28233 C CA . PRO A 1 95 ? 5.072 -32.146 -13.360 1.00 63.01 91 PRO A CA 17
ATOM 28234 C C . PRO A 1 95 ? 6.182 -32.788 -14.185 1.00 74.14 91 PRO A C 17
ATOM 28235 O O . PRO A 1 95 ? 6.496 -33.966 -14.013 1.00 33.34 91 PRO A O 17
ATOM 28246 N N . LYS A 1 96 ? 6.772 -32.008 -15.084 1.00 4.01 92 LYS A N 17
ATOM 28247 C CA . LYS A 1 96 ? 7.849 -32.500 -15.937 1.00 14.40 92 LYS A CA 17
ATOM 28248 C C . LYS A 1 96 ? 9.185 -32.457 -15.204 1.00 63.30 92 LYS A C 17
ATOM 28249 O O . LYS A 1 96 ? 9.509 -31.472 -14.540 1.00 60.44 92 LYS A O 17
ATOM 28268 N N . SER A 1 97 ? 9.959 -33.531 -15.331 1.00 22.02 93 SER A N 17
ATOM 28269 C CA . SER A 1 97 ? 11.261 -33.616 -14.678 1.00 74.35 93 SER A CA 17
ATOM 28270 C C . SER A 1 97 ? 12.336 -34.052 -15.669 1.00 25.35 93 SER A C 17
ATOM 28271 O O . SER A 1 97 ? 12.155 -35.013 -16.417 1.00 65.14 93 SER A O 17
ATOM 28279 N N . TYR A 1 98 ? 13.456 -33.337 -15.668 1.00 12.13 94 TYR A N 17
ATOM 28280 C CA . TYR A 1 98 ? 14.561 -33.646 -16.567 1.00 32.15 94 TYR A CA 17
ATOM 28281 C C . TYR A 1 98 ? 15.831 -32.913 -16.142 1.00 75.21 94 TYR A C 17
ATOM 28282 O O . TYR A 1 98 ? 15.892 -31.685 -16.176 1.00 31.42 94 TYR A O 17
ATOM 28300 N N . ALA A 1 99 ? 16.842 -33.679 -15.743 1.00 1.30 95 ALA A N 17
ATOM 28301 C CA . ALA A 1 99 ? 18.110 -33.104 -15.314 1.00 64.13 95 ALA A CA 17
ATOM 28302 C C . ALA A 1 99 ? 19.091 -33.007 -16.478 1.00 72.25 95 ALA A C 17
ATOM 28303 O O . ALA A 1 99 ? 18.953 -33.711 -17.479 1.00 61.31 95 ALA A O 17
ATOM 28310 N N . ASP A 1 100 ? 20.079 -32.130 -16.343 1.00 22.12 96 ASP A N 17
ATOM 28311 C CA . ASP A 1 100 ? 21.083 -31.941 -17.384 1.00 1.51 96 ASP A CA 17
ATOM 28312 C C . ASP A 1 100 ? 22.455 -32.402 -16.904 1.00 22.10 96 ASP A C 17
ATOM 28313 O O . ASP A 1 100 ? 22.602 -32.887 -15.784 1.00 11.20 96 ASP A O 17
ATOM 28322 N N . ASN A 1 101 ? 23.459 -32.247 -17.762 1.00 72.42 97 ASN A N 17
ATOM 28323 C CA . ASN A 1 101 ? 24.820 -32.649 -17.428 1.00 15.11 97 ASN A CA 17
ATOM 28324 C C . ASN A 1 101 ? 25.687 -31.432 -17.122 1.00 40.23 97 ASN A C 17
ATOM 28325 O O . ASN A 1 101 ? 25.233 -30.292 -17.221 1.00 61.21 97 ASN A O 17
ATOM 28336 N N . PHE A 1 102 ? 26.938 -31.682 -16.750 1.00 42.33 98 PHE A N 17
ATOM 28337 C CA . PHE A 1 102 ? 27.869 -30.607 -16.430 1.00 44.10 98 PHE A CA 17
ATOM 28338 C C . PHE A 1 102 ? 29.308 -31.027 -16.721 1.00 14.45 98 PHE A C 17
ATOM 28339 O O . PHE A 1 102 ? 29.567 -32.167 -17.109 1.00 41.43 98 PHE A O 17
ATOM 28356 N N . THR A 1 103 ? 30.239 -30.098 -16.532 1.00 22.22 99 THR A N 17
ATOM 28357 C CA . THR A 1 103 ? 31.650 -30.371 -16.775 1.00 22.12 99 THR A CA 17
ATOM 28358 C C . THR A 1 103 ? 32.524 -29.215 -16.301 1.00 15.31 99 THR A C 17
ATOM 28359 O O . THR A 1 103 ? 32.186 -28.047 -16.497 1.00 73.20 99 THR A O 17
ATOM 28370 N N . LYS A 1 104 ? 33.648 -29.546 -15.676 1.00 34.23 100 LYS A N 17
ATOM 28371 C CA . LYS A 1 104 ? 34.572 -28.536 -15.174 1.00 53.13 100 LYS A CA 17
ATOM 28372 C C . LYS A 1 104 ? 35.464 -28.010 -16.295 1.00 14.42 100 LYS A C 17
ATOM 28373 O O . LYS A 1 104 ? 35.631 -28.645 -17.336 1.00 50.40 100 LYS A O 17
ATOM 28392 N N . PRO A 1 105 ? 36.049 -26.823 -16.078 1.00 1.11 101 PRO A N 17
ATOM 28393 C CA . PRO A 1 105 ? 36.935 -26.187 -17.057 1.00 71.24 101 PRO A CA 17
ATOM 28394 C C . PRO A 1 105 ? 38.261 -26.925 -17.206 1.00 22.40 101 PRO A C 17
ATOM 28395 O O . PRO A 1 105 ? 38.857 -27.355 -16.218 1.00 32.21 101 PRO A O 17
ATOM 28406 N N . ARG A 1 106 ? 38.718 -27.069 -18.446 1.00 14.51 102 ARG A N 17
ATOM 28407 C CA . ARG A 1 106 ? 39.973 -27.756 -18.722 1.00 31.20 102 ARG A CA 17
ATOM 28408 C C . ARG A 1 106 ? 41.105 -26.755 -18.936 1.00 74.33 102 ARG A C 17
ATOM 28409 O O . ARG A 1 106 ? 41.579 -26.569 -20.056 1.00 50.05 102 ARG A O 17
ATOM 28430 N N . ASP A 1 107 ? 41.533 -26.115 -17.853 1.00 63.44 103 ASP A N 17
ATOM 28431 C CA . ASP A 1 107 ? 42.610 -25.135 -17.922 1.00 43.41 103 ASP A CA 17
ATOM 28432 C C . ASP A 1 107 ? 42.993 -24.650 -16.527 1.00 71.22 103 ASP A C 17
ATOM 28433 O O . ASP A 1 107 ? 42.129 -24.379 -15.694 1.00 31.21 103 ASP A O 17
ATOM 28442 N N . MET A 1 108 ? 44.295 -24.544 -16.280 1.00 31.43 104 MET A N 17
ATOM 28443 C CA . MET A 1 108 ? 44.792 -24.093 -14.985 1.00 35.52 104 MET A CA 17
ATOM 28444 C C . MET A 1 108 ? 45.523 -22.761 -15.118 1.00 13.23 104 MET A C 17
ATOM 28445 O O . MET A 1 108 ? 46.063 -22.439 -16.177 1.00 74.45 104 MET A O 17
ATOM 28459 N N . MET A 1 5 ? -14.630 6.061 1.187 1.00 32.41 1 MET A N 18
ATOM 28460 C CA . MET A 1 5 ? -13.835 5.383 0.170 1.00 44.11 1 MET A CA 18
ATOM 28461 C C . MET A 1 5 ? -12.454 6.019 0.046 1.00 13.40 1 MET A C 18
ATOM 28462 O O . MET A 1 5 ? -12.271 7.192 0.374 1.00 25.30 1 MET A O 18
ATOM 28476 N N . GLN A 1 6 ? -11.488 5.240 -0.430 1.00 34.12 2 GLN A N 18
ATOM 28477 C CA . GLN A 1 6 ? -10.125 5.729 -0.596 1.00 51.02 2 GLN A CA 18
ATOM 28478 C C . GLN A 1 6 ? -9.584 5.374 -1.977 1.00 40.15 2 GLN A C 18
ATOM 28479 O O . GLN A 1 6 ? -9.067 6.234 -2.690 1.00 70.42 2 GLN A O 18
ATOM 28493 N N . GLU A 1 7 ? -9.706 4.103 -2.346 1.00 43.24 3 GLU A N 18
ATOM 28494 C CA . GLU A 1 7 ? -9.227 3.636 -3.642 1.00 34.43 3 GLU A CA 18
ATOM 28495 C C . GLU A 1 7 ? -10.363 3.600 -4.661 1.00 64.13 3 GLU A C 18
ATOM 28496 O O . GLU A 1 7 ? -11.117 2.629 -4.731 1.00 1.30 3 GLU A O 18
ATOM 28508 N N . GLN A 1 8 ? -10.478 4.665 -5.448 1.00 24.00 4 GLN A N 18
ATOM 28509 C CA . GLN A 1 8 ? -11.521 4.756 -6.462 1.00 12.01 4 GLN A CA 18
ATOM 28510 C C . GLN A 1 8 ? -10.983 4.365 -7.834 1.00 24.31 4 GLN A C 18
ATOM 28511 O O . GLN A 1 8 ? -9.898 4.789 -8.230 1.00 43.54 4 GLN A O 18
ATOM 28525 N N . VAL A 1 9 ? -11.749 3.553 -8.555 1.00 71.33 5 VAL A N 18
ATOM 28526 C CA . VAL A 1 9 ? -11.349 3.104 -9.884 1.00 55.15 5 VAL A CA 18
ATOM 28527 C C . VAL A 1 9 ? -12.503 3.222 -10.874 1.00 14.43 5 VAL A C 18
ATOM 28528 O O . VAL A 1 9 ? -13.592 3.677 -10.523 1.00 34.42 5 VAL A O 18
ATOM 28541 N N . SER A 1 10 ? -12.257 2.811 -12.113 1.00 24.41 6 SER A N 18
ATOM 28542 C CA . SER A 1 10 ? -13.275 2.872 -13.155 1.00 44.15 6 SER A CA 18
ATOM 28543 C C . SER A 1 10 ? -13.366 1.547 -13.905 1.00 64.13 6 SER A C 18
ATOM 28544 O O . SER A 1 10 ? -13.341 1.513 -15.135 1.00 35.42 6 SER A O 18
ATOM 28552 N N . ASN A 1 11 ? -13.471 0.455 -13.154 1.00 11.10 7 ASN A N 18
ATOM 28553 C CA . ASN A 1 11 ? -13.566 -0.874 -13.746 1.00 12.12 7 ASN A CA 18
ATOM 28554 C C . ASN A 1 11 ? -14.212 -1.858 -12.774 1.00 65.04 7 ASN A C 18
ATOM 28555 O O . ASN A 1 11 ? -14.140 -1.683 -11.557 1.00 43.14 7 ASN A O 18
ATOM 28566 N N . VAL A 1 12 ? -14.841 -2.894 -13.320 1.00 54.03 8 VAL A N 18
ATOM 28567 C CA . VAL A 1 12 ? -15.498 -3.906 -12.503 1.00 11.02 8 VAL A CA 18
ATOM 28568 C C . VAL A 1 12 ? -14.914 -5.290 -12.767 1.00 11.21 8 VAL A C 18
ATOM 28569 O O . VAL A 1 12 ? -14.054 -5.456 -13.632 1.00 5.54 8 VAL A O 18
ATOM 28582 N N . ARG A 1 13 ? -15.388 -6.279 -12.018 1.00 12.12 9 ARG A N 18
ATOM 28583 C CA . ARG A 1 13 ? -14.912 -7.649 -12.170 1.00 53.45 9 ARG A CA 18
ATOM 28584 C C . ARG A 1 13 ? -16.068 -8.640 -12.073 1.00 73.42 9 ARG A C 18
ATOM 28585 O O . ARG A 1 13 ? -17.069 -8.378 -11.405 1.00 65.40 9 ARG A O 18
ATOM 28606 N N . ALA A 1 14 ? -15.925 -9.778 -12.746 1.00 2.33 10 ALA A N 18
ATOM 28607 C CA . ALA A 1 14 ? -16.955 -10.808 -12.734 1.00 30.22 10 ALA A CA 18
ATOM 28608 C C . ALA A 1 14 ? -16.575 -11.954 -11.802 1.00 72.11 10 ALA A C 18
ATOM 28609 O O . ALA A 1 14 ? -15.436 -12.421 -11.809 1.00 54.21 10 ALA A O 18
ATOM 28616 N N . ARG A 1 15 ? -17.537 -12.402 -11.001 1.00 3.34 11 ARG A N 18
ATOM 28617 C CA . ARG A 1 15 ? -17.301 -13.492 -10.062 1.00 33.52 11 ARG A CA 18
ATOM 28618 C C . ARG A 1 15 ? -18.036 -14.756 -10.501 1.00 50.43 11 ARG A C 18
ATOM 28619 O O . ARG A 1 15 ? -19.250 -14.871 -10.329 1.00 51.02 11 ARG A O 18
ATOM 28640 N N . ILE A 1 16 ? -17.292 -15.700 -11.068 1.00 50.22 12 ILE A N 18
ATOM 28641 C CA . ILE A 1 16 ? -17.872 -16.953 -11.530 1.00 21.50 12 ILE A CA 18
ATOM 28642 C C . ILE A 1 16 ? -17.594 -18.085 -10.546 1.00 71.44 12 ILE A C 18
ATOM 28643 O O . ILE A 1 16 ? -16.497 -18.187 -9.996 1.00 65.13 12 ILE A O 18
ATOM 28659 N N . TYR A 1 17 ? -18.594 -18.932 -10.329 1.00 13.20 13 TYR A N 18
ATOM 28660 C CA . TYR A 1 17 ? -18.457 -20.056 -9.411 1.00 12.31 13 TYR A CA 18
ATOM 28661 C C . TYR A 1 17 ? -19.149 -21.298 -9.963 1.00 60.24 13 TYR A C 18
ATOM 28662 O O . TYR A 1 17 ? -20.307 -21.247 -10.376 1.00 61.22 13 TYR A O 18
ATOM 28680 N N . LYS A 1 18 ? -18.430 -22.415 -9.966 1.00 65.31 14 LYS A N 18
ATOM 28681 C CA . LYS A 1 18 ? -18.972 -23.674 -10.465 1.00 52.10 14 LYS A CA 18
ATOM 28682 C C . LYS A 1 18 ? -19.915 -24.303 -9.444 1.00 43.14 14 LYS A C 18
ATOM 28683 O O . LYS A 1 18 ? -19.795 -24.088 -8.238 1.00 23.12 14 LYS A O 18
ATOM 28702 N N . PRO A 1 19 ? -20.874 -25.100 -9.936 1.00 32.32 15 PRO A N 18
ATOM 28703 C CA . PRO A 1 19 ? -21.855 -25.779 -9.083 1.00 5.12 15 PRO A CA 18
ATOM 28704 C C . PRO A 1 19 ? -21.225 -26.888 -8.247 1.00 21.44 15 PRO A C 18
ATOM 28705 O O . PRO A 1 19 ? -20.155 -27.398 -8.578 1.00 55.33 15 PRO A O 18
ATOM 28716 N N . ALA A 1 20 ? -21.897 -27.258 -7.160 1.00 61.25 16 ALA A N 18
ATOM 28717 C CA . ALA A 1 20 ? -21.405 -28.309 -6.279 1.00 11.45 16 ALA A CA 18
ATOM 28718 C C . ALA A 1 20 ? -22.005 -29.661 -6.647 1.00 61.13 16 ALA A C 18
ATOM 28719 O O . ALA A 1 20 ? -23.187 -29.758 -6.979 1.00 74.13 16 ALA A O 18
ATOM 28726 N N . LYS A 1 21 ? -21.184 -30.704 -6.588 1.00 5.21 17 LYS A N 18
ATOM 28727 C CA . LYS A 1 21 ? -21.633 -32.051 -6.914 1.00 22.31 17 LYS A CA 18
ATOM 28728 C C . LYS A 1 21 ? -22.445 -32.648 -5.768 1.00 41.44 17 LYS A C 18
ATOM 28729 O O . LYS A 1 21 ? -21.956 -32.765 -4.645 1.00 41.14 17 LYS A O 18
ATOM 28748 N N . SER A 1 22 ? -23.686 -33.022 -6.061 1.00 63.23 18 SER A N 18
ATOM 28749 C CA . SER A 1 22 ? -24.566 -33.605 -5.054 1.00 53.41 18 SER A CA 18
ATOM 28750 C C . SER A 1 22 ? -24.706 -35.110 -5.259 1.00 43.52 18 SER A C 18
ATOM 28751 O O . SER A 1 22 ? -24.439 -35.628 -6.344 1.00 23.54 18 SER A O 18
ATOM 28759 N N . THR A 1 23 ? -25.125 -35.807 -4.207 1.00 65.43 19 THR A N 18
ATOM 28760 C CA . THR A 1 23 ? -25.299 -37.253 -4.269 1.00 44.52 19 THR A CA 18
ATOM 28761 C C . THR A 1 23 ? -26.602 -37.620 -4.969 1.00 64.14 19 THR A C 18
ATOM 28762 O O . THR A 1 23 ? -27.601 -37.929 -4.320 1.00 4.34 19 THR A O 18
ATOM 28773 N N . MET A 1 24 ? -26.585 -37.586 -6.298 1.00 12.04 20 MET A N 18
ATOM 28774 C CA . MET A 1 24 ? -27.766 -37.917 -7.086 1.00 33.23 20 MET A CA 18
ATOM 28775 C C . MET A 1 24 ? -28.974 -37.108 -6.623 1.00 13.41 20 MET A C 18
ATOM 28776 O O . MET A 1 24 ? -30.077 -37.638 -6.500 1.00 33.33 20 MET A O 18
ATOM 28790 N N . GLN A 1 25 ? -28.755 -35.822 -6.368 1.00 32.32 21 GLN A N 18
ATOM 28791 C CA . GLN A 1 25 ? -29.827 -34.941 -5.917 1.00 43.23 21 GLN A CA 18
ATOM 28792 C C . GLN A 1 25 ? -30.081 -33.831 -6.932 1.00 12.33 21 GLN A C 18
ATOM 28793 O O . GLN A 1 25 ? -29.935 -32.648 -6.622 1.00 1.23 21 GLN A O 18
ATOM 28807 N N . SER A 1 26 ? -30.462 -34.220 -8.144 1.00 51.20 22 SER A N 18
ATOM 28808 C CA . SER A 1 26 ? -30.733 -33.257 -9.205 1.00 52.22 22 SER A CA 18
ATOM 28809 C C . SER A 1 26 ? -32.234 -33.042 -9.374 1.00 23.22 22 SER A C 18
ATOM 28810 O O . SER A 1 26 ? -33.045 -33.775 -8.809 1.00 2.50 22 SER A O 18
ATOM 28818 N N . GLY A 1 27 ? -32.597 -32.030 -10.156 1.00 44.34 23 GLY A N 18
ATOM 28819 C CA . GLY A 1 27 ? -33.998 -31.735 -10.386 1.00 72.52 23 GLY A CA 18
ATOM 28820 C C . GLY A 1 27 ? -34.429 -32.040 -11.807 1.00 73.15 23 GLY A C 18
ATOM 28821 O O . GLY A 1 27 ? -33.704 -32.695 -12.557 1.00 13.42 23 GLY A O 18
ATOM 28825 N N . HIS A 1 28 ? -35.614 -31.567 -12.179 1.00 15.11 24 HIS A N 18
ATOM 28826 C CA . HIS A 1 28 ? -36.142 -31.793 -13.519 1.00 52.13 24 HIS A CA 18
ATOM 28827 C C . HIS A 1 28 ? -35.865 -30.595 -14.423 1.00 4.05 24 HIS A C 18
ATOM 28828 O O . HIS A 1 28 ? -35.437 -30.754 -15.566 1.00 51.33 24 HIS A O 18
ATOM 28842 N N . SER A 1 29 ? -36.110 -29.397 -13.901 1.00 75.52 25 SER A N 18
ATOM 28843 C CA . SER A 1 29 ? -35.890 -28.173 -14.663 1.00 13.12 25 SER A CA 18
ATOM 28844 C C . SER A 1 29 ? -34.808 -27.316 -14.013 1.00 22.54 25 SER A C 18
ATOM 28845 O O . SER A 1 29 ? -35.103 -26.373 -13.279 1.00 22.23 25 SER A O 18
ATOM 28853 N N . LYS A 1 30 ? -33.552 -27.653 -14.288 1.00 73.34 26 LYS A N 18
ATOM 28854 C CA . LYS A 1 30 ? -32.423 -26.917 -13.733 1.00 54.44 26 LYS A CA 18
ATOM 28855 C C . LYS A 1 30 ? -31.692 -26.138 -14.824 1.00 34.33 26 LYS A C 18
ATOM 28856 O O . LYS A 1 30 ? -30.625 -26.548 -15.283 1.00 71.53 26 LYS A O 18
ATOM 28875 N N . LEU A 1 31 ? -32.271 -25.015 -15.232 1.00 2.43 27 LEU A N 18
ATOM 28876 C CA . LEU A 1 31 ? -31.673 -24.178 -16.267 1.00 71.45 27 LEU A CA 18
ATOM 28877 C C . LEU A 1 31 ? -30.298 -23.678 -15.837 1.00 54.11 27 LEU A C 18
ATOM 28878 O O . LEU A 1 31 ? -29.272 -24.143 -16.335 1.00 52.44 27 LEU A O 18
ATOM 28894 N N . LYS A 1 32 ? -30.284 -22.730 -14.906 1.00 52.15 28 LYS A N 18
ATOM 28895 C CA . LYS A 1 32 ? -29.036 -22.168 -14.405 1.00 1.15 28 LYS A CA 18
ATOM 28896 C C . LYS A 1 32 ? -28.236 -23.217 -13.639 1.00 1.54 28 LYS A C 18
ATOM 28897 O O . LYS A 1 32 ? -28.761 -23.882 -12.747 1.00 31.24 28 LYS A O 18
ATOM 28916 N N . ALA A 1 33 ? -26.962 -23.358 -13.992 1.00 72.42 29 ALA A N 18
ATOM 28917 C CA . ALA A 1 33 ? -26.090 -24.323 -13.336 1.00 10.13 29 ALA A CA 18
ATOM 28918 C C . ALA A 1 33 ? -24.898 -23.631 -12.684 1.00 1.11 29 ALA A C 18
ATOM 28919 O O . ALA A 1 33 ? -24.463 -24.014 -11.597 1.00 53.22 29 ALA A O 18
ATOM 28926 N N . TRP A 1 34 ? -24.373 -22.612 -13.354 1.00 2.52 30 TRP A N 18
ATOM 28927 C CA . TRP A 1 34 ? -23.229 -21.866 -12.839 1.00 32.12 30 TRP A CA 18
ATOM 28928 C C . TRP A 1 34 ? -23.679 -20.567 -12.179 1.00 40.24 30 TRP A C 18
ATOM 28929 O O . TRP A 1 34 ? -24.782 -20.081 -12.431 1.00 14.50 30 TRP A O 18
ATOM 28950 N N . LYS A 1 35 ? -22.818 -20.009 -11.336 1.00 13.35 31 LYS A N 18
ATOM 28951 C CA . LYS A 1 35 ? -23.126 -18.764 -10.641 1.00 44.31 31 LYS A CA 18
ATOM 28952 C C . LYS A 1 35 ? -22.252 -17.624 -11.155 1.00 13.31 31 LYS A C 18
ATOM 28953 O O . LYS A 1 35 ? -21.066 -17.812 -11.428 1.00 53.42 31 LYS A O 18
ATOM 28972 N N . LEU A 1 36 ? -22.845 -16.441 -11.282 1.00 60.54 32 LEU A N 18
ATOM 28973 C CA . LEU A 1 36 ? -22.120 -15.270 -11.762 1.00 61.21 32 LEU A CA 18
ATOM 28974 C C . LEU A 1 36 ? -22.521 -14.024 -10.979 1.00 73.03 32 LEU A C 18
ATOM 28975 O O . LEU A 1 36 ? -23.706 -13.720 -10.844 1.00 4.12 32 LEU A O 18
ATOM 28991 N N . GLU A 1 37 ? -21.526 -13.305 -10.470 1.00 1.15 33 GLU A N 18
ATOM 28992 C CA . GLU A 1 37 ? -21.776 -12.091 -9.703 1.00 30.22 33 GLU A CA 18
ATOM 28993 C C . GLU A 1 37 ? -20.779 -10.997 -10.075 1.00 1.41 33 GLU A C 18
ATOM 28994 O O . GLU A 1 37 ? -19.602 -11.067 -9.719 1.00 53.23 33 GLU A O 18
ATOM 29006 N N . PHE A 1 38 ? -21.259 -9.988 -10.794 1.00 41.43 34 PHE A N 18
ATOM 29007 C CA . PHE A 1 38 ? -20.410 -8.879 -11.217 1.00 74.14 34 PHE A CA 18
ATOM 29008 C C . PHE A 1 38 ? -20.470 -7.734 -10.210 1.00 63.14 34 PHE A C 18
ATOM 29009 O O . PHE A 1 38 ? -21.537 -7.402 -9.696 1.00 52.23 34 PHE A O 18
ATOM 29026 N N . GLU A 1 39 ? -19.315 -7.137 -9.934 1.00 12.01 35 GLU A N 18
ATOM 29027 C CA . GLU A 1 39 ? -19.235 -6.030 -8.988 1.00 74.31 35 GLU A CA 18
ATOM 29028 C C . GLU A 1 39 ? -20.073 -4.846 -9.463 1.00 21.33 35 GLU A C 18
ATOM 29029 O O . GLU A 1 39 ? -20.411 -4.725 -10.640 1.00 63.44 35 GLU A O 18
ATOM 29041 N N . PRO A 1 40 ? -20.417 -3.950 -8.526 1.00 24.33 36 PRO A N 18
ATOM 29042 C CA . PRO A 1 40 ? -21.219 -2.760 -8.824 1.00 44.33 36 PRO A CA 18
ATOM 29043 C C . PRO A 1 40 ? -20.452 -1.739 -9.659 1.00 31.12 36 PRO A C 18
ATOM 29044 O O . PRO A 1 40 ? -19.314 -1.391 -9.340 1.00 70.33 36 PRO A O 18
ATOM 29055 N N . SER A 1 41 ? -21.082 -1.262 -10.727 1.00 72.12 37 SER A N 18
ATOM 29056 C CA . SER A 1 41 ? -20.458 -0.283 -11.609 1.00 65.10 37 SER A CA 18
ATOM 29057 C C . SER A 1 41 ? -20.825 1.138 -11.190 1.00 24.41 37 SER A C 18
ATOM 29058 O O . SER A 1 41 ? -19.978 1.893 -10.710 1.00 22.22 37 SER A O 18
ATOM 29066 N N . CYS A 1 42 ? -22.091 1.494 -11.374 1.00 63.15 38 CYS A N 18
ATOM 29067 C CA . CYS A 1 42 ? -22.570 2.824 -11.017 1.00 55.32 38 CYS A CA 18
ATOM 29068 C C . CYS A 1 42 ? -23.755 2.735 -10.061 1.00 15.13 38 CYS A C 18
ATOM 29069 O O . CYS A 1 42 ? -24.675 1.943 -10.264 1.00 62.55 38 CYS A O 18
ATOM 29077 N N . THR A 1 43 ? -23.726 3.554 -9.014 1.00 54.32 39 THR A N 18
ATOM 29078 C CA . THR A 1 43 ? -24.795 3.567 -8.023 1.00 73.11 39 THR A CA 18
ATOM 29079 C C . THR A 1 43 ? -25.931 4.490 -8.452 1.00 24.44 39 THR A C 18
ATOM 29080 O O . THR A 1 43 ? -25.887 5.695 -8.210 1.00 0.02 39 THR A O 18
ATOM 29091 N N . GLN A 1 44 ? -26.946 3.914 -9.089 1.00 12.43 40 GLN A N 18
ATOM 29092 C CA . GLN A 1 44 ? -28.093 4.687 -9.551 1.00 34.34 40 GLN A CA 18
ATOM 29093 C C . GLN A 1 44 ? -29.280 3.776 -9.844 1.00 22.41 40 GLN A C 18
ATOM 29094 O O . GLN A 1 44 ? -29.150 2.780 -10.558 1.00 10.30 40 GLN A O 18
ATOM 29108 N N . TYR A 1 45 ? -30.436 4.122 -9.289 1.00 70.21 41 TYR A N 18
ATOM 29109 C CA . TYR A 1 45 ? -31.646 3.333 -9.489 1.00 52.23 41 TYR A CA 18
ATOM 29110 C C . TYR A 1 45 ? -32.027 3.284 -10.966 1.00 12.13 41 TYR A C 18
ATOM 29111 O O . TYR A 1 45 ? -31.861 4.262 -11.696 1.00 13.13 41 TYR A O 18
ATOM 29129 N N . THR A 1 46 ? -32.538 2.136 -11.400 1.00 73.02 42 THR A N 18
ATOM 29130 C CA . THR A 1 46 ? -32.943 1.957 -12.789 1.00 71.22 42 THR A CA 18
ATOM 29131 C C . THR A 1 46 ? -34.369 1.427 -12.883 1.00 52.42 42 THR A C 18
ATOM 29132 O O . THR A 1 46 ? -34.854 0.761 -11.970 1.00 33.01 42 THR A O 18
ATOM 29143 N N . GLU A 1 47 ? -35.036 1.729 -13.993 1.00 20.10 43 GLU A N 18
ATOM 29144 C CA . GLU A 1 47 ? -36.408 1.283 -14.205 1.00 24.24 43 GLU A CA 18
ATOM 29145 C C . GLU A 1 47 ? -36.440 -0.156 -14.714 1.00 10.24 43 GLU A C 18
ATOM 29146 O O . GLU A 1 47 ? -35.453 -0.680 -15.231 1.00 2.23 43 GLU A O 18
ATOM 29158 N N . PRO A 1 48 ? -37.600 -0.810 -14.565 1.00 14.11 44 PRO A N 18
ATOM 29159 C CA . PRO A 1 48 ? -37.790 -2.196 -15.003 1.00 52.13 44 PRO A CA 18
ATOM 29160 C C . PRO A 1 48 ? -37.798 -2.328 -16.522 1.00 51.44 44 PRO A C 18
ATOM 29161 O O . PRO A 1 48 ? -38.086 -1.367 -17.237 1.00 61.43 44 PRO A O 18
ATOM 29172 N N . LEU A 1 49 ? -37.481 -3.522 -17.009 1.00 34.11 45 LEU A N 18
ATOM 29173 C CA . LEU A 1 49 ? -37.453 -3.780 -18.445 1.00 61.12 45 LEU A CA 18
ATOM 29174 C C . LEU A 1 49 ? -38.315 -4.988 -18.799 1.00 50.21 45 LEU A C 18
ATOM 29175 O O . LEU A 1 49 ? -39.215 -4.896 -19.633 1.00 71.21 45 LEU A O 18
ATOM 29191 N N . MET A 1 50 ? -38.034 -6.117 -18.157 1.00 11.12 46 MET A N 18
ATOM 29192 C CA . MET A 1 50 ? -38.787 -7.342 -18.401 1.00 44.14 46 MET A CA 18
ATOM 29193 C C . MET A 1 50 ? -40.236 -7.188 -17.952 1.00 51.34 46 MET A C 18
ATOM 29194 O O . MET A 1 50 ? -40.544 -6.370 -17.087 1.00 74.10 46 MET A O 18
ATOM 29208 N N . ASN A 1 51 ? -41.123 -7.980 -18.548 1.00 21.23 47 ASN A N 18
ATOM 29209 C CA . ASN A 1 51 ? -42.541 -7.931 -18.209 1.00 1.40 47 ASN A CA 18
ATOM 29210 C C . ASN A 1 51 ? -42.848 -8.837 -17.022 1.00 23.55 47 ASN A C 18
ATOM 29211 O O . ASN A 1 51 ? -43.007 -10.049 -17.178 1.00 14.23 47 ASN A O 18
ATOM 29222 N N . TRP A 1 52 ? -42.931 -8.243 -15.837 1.00 24.04 48 TRP A N 18
ATOM 29223 C CA . TRP A 1 52 ? -43.219 -8.998 -14.622 1.00 21.30 48 TRP A CA 18
ATOM 29224 C C . TRP A 1 52 ? -44.723 -9.109 -14.396 1.00 33.14 48 TRP A C 18
ATOM 29225 O O . TRP A 1 52 ? -45.501 -8.303 -14.908 1.00 4.52 48 TRP A O 18
ATOM 29246 N N . THR A 1 53 ? -45.129 -10.114 -13.625 1.00 1.53 49 THR A N 18
ATOM 29247 C CA . THR A 1 53 ? -46.539 -10.331 -13.331 1.00 74.11 49 THR A CA 18
ATOM 29248 C C . THR A 1 53 ? -46.942 -9.643 -12.032 1.00 54.02 49 THR A C 18
ATOM 29249 O O . THR A 1 53 ? -48.060 -9.143 -11.903 1.00 42.44 49 THR A O 18
ATOM 29260 N N . GLY A 1 54 ? -46.025 -9.619 -11.069 1.00 74.53 50 GLY A N 18
ATOM 29261 C CA . GLY A 1 54 ? -46.305 -8.989 -9.793 1.00 22.34 50 GLY A CA 18
ATOM 29262 C C . GLY A 1 54 ? -46.240 -7.477 -9.866 1.00 53.25 50 GLY A C 18
ATOM 29263 O O . GLY A 1 54 ? -46.722 -6.873 -10.824 1.00 73.43 50 GLY A O 18
ATOM 29267 N N . SER A 1 55 ? -45.643 -6.862 -8.850 1.00 50.12 51 SER A N 18
ATOM 29268 C CA . SER A 1 55 ? -45.522 -5.409 -8.801 1.00 25.24 51 SER A CA 18
ATOM 29269 C C . SER A 1 55 ? -44.677 -4.894 -9.962 1.00 22.42 51 SER A C 18
ATOM 29270 O O . SER A 1 55 ? -44.082 -5.676 -10.706 1.00 51.42 51 SER A O 18
ATOM 29278 N N . HIS A 1 56 ? -44.630 -3.575 -10.112 1.00 0.31 52 HIS A N 18
ATOM 29279 C CA . HIS A 1 56 ? -43.857 -2.955 -11.182 1.00 74.13 52 HIS A CA 18
ATOM 29280 C C . HIS A 1 56 ? -42.666 -2.185 -10.619 1.00 30.45 52 HIS A C 18
ATOM 29281 O O . HIS A 1 56 ? -42.280 -1.144 -11.149 1.00 24.13 52 HIS A O 18
ATOM 29295 N N . ASP A 1 57 ? -42.091 -2.705 -9.540 1.00 5.12 53 ASP A N 18
ATOM 29296 C CA . ASP A 1 57 ? -40.944 -2.067 -8.903 1.00 30.51 53 ASP A CA 18
ATOM 29297 C C . ASP A 1 57 ? -39.978 -3.112 -8.352 1.00 31.30 53 ASP A C 18
ATOM 29298 O O . ASP A 1 57 ? -40.389 -4.063 -7.687 1.00 22.02 53 ASP A O 18
ATOM 29307 N N . THR A 1 58 ? -38.692 -2.929 -8.635 1.00 21.14 54 THR A N 18
ATOM 29308 C CA . THR A 1 58 ? -37.668 -3.856 -8.169 1.00 34.12 54 THR A CA 18
ATOM 29309 C C . THR A 1 58 ? -36.339 -3.143 -7.951 1.00 50.35 54 THR A C 18
ATOM 29310 O O . THR A 1 58 ? -36.176 -1.982 -8.328 1.00 11.33 54 THR A O 18
ATOM 29321 N N . LYS A 1 59 ? -35.389 -3.844 -7.341 1.00 40.35 55 LYS A N 18
ATOM 29322 C CA . LYS A 1 59 ? -34.072 -3.279 -7.074 1.00 61.22 55 LYS A CA 18
ATOM 29323 C C . LYS A 1 59 ? -32.992 -4.025 -7.853 1.00 13.45 55 LYS A C 18
ATOM 29324 O O . LYS A 1 59 ? -33.071 -5.240 -8.028 1.00 64.44 55 LYS A O 18
ATOM 29343 N N . GLN A 1 60 ? -31.985 -3.289 -8.312 1.00 72.12 56 GLN A N 18
ATOM 29344 C CA . GLN A 1 60 ? -30.889 -3.883 -9.069 1.00 74.23 56 GLN A CA 18
ATOM 29345 C C . GLN A 1 60 ? -30.163 -4.937 -8.241 1.00 12.41 56 GLN A C 18
ATOM 29346 O O . GLN A 1 60 ? -29.913 -4.740 -7.052 1.00 50.12 56 GLN A O 18
ATOM 29360 N N . GLN A 1 61 ? -29.827 -6.055 -8.876 1.00 53.44 57 GLN A N 18
ATOM 29361 C CA . GLN A 1 61 ? -29.130 -7.140 -8.197 1.00 11.14 57 GLN A CA 18
ATOM 29362 C C . GLN A 1 61 ? -27.710 -7.294 -8.731 1.00 15.23 57 GLN A C 18
ATOM 29363 O O . GLN A 1 61 ? -27.412 -6.889 -9.855 1.00 24.21 57 GLN A O 18
ATOM 29377 N N . VAL A 1 62 ? -26.838 -7.882 -7.918 1.00 44.45 58 VAL A N 18
ATOM 29378 C CA . VAL A 1 62 ? -25.449 -8.090 -8.310 1.00 40.52 58 VAL A CA 18
ATOM 29379 C C . VAL A 1 62 ? -25.140 -9.574 -8.471 1.00 61.31 58 VAL A C 18
ATOM 29380 O O . VAL A 1 62 ? -24.278 -9.956 -9.264 1.00 71.22 58 VAL A O 18
ATOM 29393 N N . CYS A 1 63 ? -25.849 -10.406 -7.716 1.00 2.21 59 CYS A N 18
ATOM 29394 C CA . CYS A 1 63 ? -25.651 -11.850 -7.775 1.00 54.52 59 CYS A CA 18
ATOM 29395 C C . CYS A 1 63 ? -26.673 -12.501 -8.701 1.00 35.23 59 CYS A C 18
ATOM 29396 O O . CYS A 1 63 ? -27.880 -12.422 -8.465 1.00 65.41 59 CYS A O 18
ATOM 29404 N N . LEU A 1 64 ? -26.184 -13.144 -9.756 1.00 4.34 60 LEU A N 18
ATOM 29405 C CA . LEU A 1 64 ? -27.054 -13.808 -10.719 1.00 73.05 60 LEU A CA 18
ATOM 29406 C C . LEU A 1 64 ? -26.533 -15.202 -11.053 1.00 74.04 60 LEU A C 18
ATOM 29407 O O . LEU A 1 64 ? -25.471 -15.609 -10.580 1.00 74.24 60 LEU A O 18
ATOM 29423 N N . SER A 1 65 ? -27.286 -15.929 -11.873 1.00 74.12 61 SER A N 18
ATOM 29424 C CA . SER A 1 65 ? -26.901 -17.278 -12.269 1.00 71.53 61 SER A CA 18
ATOM 29425 C C . SER A 1 65 ? -26.951 -17.434 -13.786 1.00 41.54 61 SER A C 18
ATOM 29426 O O . SER A 1 65 ? -27.616 -16.663 -14.480 1.00 31.55 61 SER A O 18
ATOM 29434 N N . PHE A 1 66 ? -26.243 -18.436 -14.296 1.00 1.14 62 PHE A N 18
ATOM 29435 C CA . PHE A 1 66 ? -26.206 -18.694 -15.730 1.00 44.11 62 PHE A CA 18
ATOM 29436 C C . PHE A 1 66 ? -26.257 -20.192 -16.016 1.00 2.34 62 PHE A C 18
ATOM 29437 O O . PHE A 1 66 ? -25.891 -21.010 -15.171 1.00 32.00 62 PHE A O 18
ATOM 29454 N N . THR A 1 67 ? -26.713 -20.545 -17.214 1.00 14.44 63 THR A N 18
ATOM 29455 C CA . THR A 1 67 ? -26.814 -21.943 -17.611 1.00 60.03 63 THR A CA 18
ATOM 29456 C C . THR A 1 67 ? -25.476 -22.657 -17.460 1.00 3.42 63 THR A C 18
ATOM 29457 O O . THR A 1 67 ? -25.371 -23.661 -16.755 1.00 65.14 63 THR A O 18
ATOM 29468 N N . THR A 1 68 ? -24.452 -22.130 -18.125 1.00 24.10 64 THR A N 18
ATOM 29469 C CA . THR A 1 68 ? -23.118 -22.717 -18.064 1.00 75.44 64 THR A CA 18
ATOM 29470 C C . THR A 1 68 ? -22.054 -21.644 -17.864 1.00 52.34 64 THR A C 18
ATOM 29471 O O . THR A 1 68 ? -22.358 -20.451 -17.849 1.00 64.14 64 THR A O 18
ATOM 29482 N N . ARG A 1 69 ? -20.806 -22.076 -17.712 1.00 33.12 65 ARG A N 18
ATOM 29483 C CA . ARG A 1 69 ? -19.698 -21.152 -17.512 1.00 3.55 65 ARG A CA 18
ATOM 29484 C C . ARG A 1 69 ? -19.496 -20.270 -18.741 1.00 62.41 65 ARG A C 18
ATOM 29485 O O . ARG A 1 69 ? -19.231 -19.074 -18.622 1.00 15.11 65 ARG A O 18
ATOM 29506 N N . GLU A 1 70 ? -19.622 -20.870 -19.921 1.00 1.11 66 GLU A N 18
ATOM 29507 C CA . GLU A 1 70 ? -19.452 -20.139 -21.171 1.00 63.21 66 GLU A CA 18
ATOM 29508 C C . GLU A 1 70 ? -20.324 -18.888 -21.192 1.00 50.13 66 GLU A C 18
ATOM 29509 O O . GLU A 1 70 ? -19.974 -17.884 -21.814 1.00 44.24 66 GLU A O 18
ATOM 29521 N N . LEU A 1 71 ? -21.461 -18.955 -20.510 1.00 14.43 67 LEU A N 18
ATOM 29522 C CA . LEU A 1 71 ? -22.385 -17.827 -20.449 1.00 54.31 67 LEU A CA 18
ATOM 29523 C C . LEU A 1 71 ? -21.820 -16.706 -19.583 1.00 31.22 67 LEU A C 18
ATOM 29524 O O . LEU A 1 71 ? -21.993 -15.526 -19.887 1.00 74.04 67 LEU A O 18
ATOM 29540 N N . ALA A 1 72 ? -21.142 -17.083 -18.504 1.00 71.21 68 ALA A N 18
ATOM 29541 C CA . ALA A 1 72 ? -20.548 -16.109 -17.597 1.00 23.34 68 ALA A CA 18
ATOM 29542 C C . ALA A 1 72 ? -19.377 -15.388 -18.255 1.00 54.12 68 ALA A C 18
ATOM 29543 O O . ALA A 1 72 ? -19.395 -14.165 -18.405 1.00 62.42 68 ALA A O 18
ATOM 29550 N N . ILE A 1 73 ? -18.362 -16.151 -18.646 1.00 1.43 69 ILE A N 18
ATOM 29551 C CA . ILE A 1 73 ? -17.183 -15.582 -19.289 1.00 61.51 69 ILE A CA 18
ATOM 29552 C C . ILE A 1 73 ? -17.570 -14.750 -20.507 1.00 2.03 69 ILE A C 18
ATOM 29553 O O . ILE A 1 73 ? -16.938 -13.736 -20.805 1.00 35.14 69 ILE A O 18
ATOM 29569 N N . ALA A 1 74 ? -18.611 -15.185 -21.208 1.00 34.44 70 ALA A N 18
ATOM 29570 C CA . ALA A 1 74 ? -19.085 -14.479 -22.392 1.00 24.04 70 ALA A CA 18
ATOM 29571 C C . ALA A 1 74 ? -19.603 -13.091 -22.032 1.00 64.13 70 ALA A C 18
ATOM 29572 O O . ALA A 1 74 ? -19.531 -12.162 -22.838 1.00 31.11 70 ALA A O 18
ATOM 29579 N N . TYR A 1 75 ? -20.126 -12.956 -20.818 1.00 40.44 71 TYR A N 18
ATOM 29580 C CA . TYR A 1 75 ? -20.659 -11.682 -20.354 1.00 1.54 71 TYR A CA 18
ATOM 29581 C C . TYR A 1 75 ? -19.532 -10.724 -19.975 1.00 34.24 71 TYR A C 18
ATOM 29582 O O . TYR A 1 75 ? -19.472 -9.595 -20.461 1.00 63.44 71 TYR A O 18
ATOM 29600 N N . ALA A 1 76 ? -18.641 -11.186 -19.103 1.00 73.02 72 ALA A N 18
ATOM 29601 C CA . ALA A 1 76 ? -17.515 -10.374 -18.661 1.00 13.31 72 ALA A CA 18
ATOM 29602 C C . ALA A 1 76 ? -16.667 -9.919 -19.843 1.00 71.34 72 ALA A C 18
ATOM 29603 O O . ALA A 1 76 ? -16.411 -8.727 -20.016 1.00 43.31 72 ALA A O 18
ATOM 29610 N N . VAL A 1 77 ? -16.234 -10.876 -20.657 1.00 21.41 73 VAL A N 18
ATOM 29611 C CA . VAL A 1 77 ? -15.414 -10.575 -21.825 1.00 13.42 73 VAL A CA 18
ATOM 29612 C C . VAL A 1 77 ? -16.121 -9.593 -22.753 1.00 62.20 73 VAL A C 18
ATOM 29613 O O . VAL A 1 77 ? -15.478 -8.799 -23.439 1.00 60.34 73 VAL A O 18
ATOM 29626 N N . ALA A 1 78 ? -17.448 -9.652 -22.768 1.00 75.52 74 ALA A N 18
ATOM 29627 C CA . ALA A 1 78 ? -18.244 -8.767 -23.610 1.00 43.52 74 ALA A CA 18
ATOM 29628 C C . ALA A 1 78 ? -17.854 -7.308 -23.394 1.00 22.22 74 ALA A C 18
ATOM 29629 O O . ALA A 1 78 ? -17.953 -6.487 -24.307 1.00 33.34 74 ALA A O 18
ATOM 29636 N N . HIS A 1 79 ? -17.411 -6.992 -22.181 1.00 61.14 75 HIS A N 18
ATOM 29637 C CA . HIS A 1 79 ? -17.006 -5.631 -21.846 1.00 22.41 75 HIS A CA 18
ATOM 29638 C C . HIS A 1 79 ? -15.589 -5.610 -21.280 1.00 75.54 75 HIS A C 18
ATOM 29639 O O . HIS A 1 79 ? -15.230 -4.718 -20.512 1.00 12.32 75 HIS A O 18
ATOM 29653 N N . LYS A 1 80 ? -14.790 -6.599 -21.663 1.00 65.33 76 LYS A N 18
ATOM 29654 C CA . LYS A 1 80 ? -13.412 -6.694 -21.195 1.00 60.42 76 LYS A CA 18
ATOM 29655 C C . LYS A 1 80 ? -13.349 -6.635 -19.673 1.00 14.53 76 LYS A C 18
ATOM 29656 O O . LYS A 1 80 ? -12.625 -5.818 -19.104 1.00 12.24 76 LYS A O 18
ATOM 29675 N N . ILE A 1 81 ? -14.112 -7.504 -19.018 1.00 62.54 77 ILE A N 18
ATOM 29676 C CA . ILE A 1 81 ? -14.140 -7.551 -17.562 1.00 71.55 77 ILE A CA 18
ATOM 29677 C C . ILE A 1 81 ? -13.363 -8.753 -17.036 1.00 1.11 77 ILE A C 18
ATOM 29678 O O . ILE A 1 81 ? -13.391 -9.831 -17.627 1.00 25.40 77 ILE A O 18
ATOM 29694 N N . ASP A 1 82 ? -12.670 -8.558 -15.919 1.00 24.44 78 ASP A N 18
ATOM 29695 C CA . ASP A 1 82 ? -11.886 -9.626 -15.310 1.00 23.31 78 ASP A CA 18
ATOM 29696 C C . ASP A 1 82 ? -12.791 -10.624 -14.592 1.00 45.35 78 ASP A C 18
ATOM 29697 O O . ASP A 1 82 ? -13.337 -10.329 -13.530 1.00 22.24 78 ASP A O 18
ATOM 29706 N N . TYR A 1 83 ? -12.946 -11.804 -15.182 1.00 44.12 79 TYR A N 18
ATOM 29707 C CA . TYR A 1 83 ? -13.787 -12.844 -14.602 1.00 33.42 79 TYR A CA 18
ATOM 29708 C C . TYR A 1 83 ? -12.941 -13.892 -13.884 1.00 35.33 79 TYR A C 18
ATOM 29709 O O . TYR A 1 83 ? -11.903 -14.321 -14.388 1.00 74.12 79 TYR A O 18
ATOM 29727 N N . THR A 1 84 ? -13.394 -14.300 -12.702 1.00 74.24 80 THR A N 18
ATOM 29728 C CA . THR A 1 84 ? -12.682 -15.297 -11.914 1.00 63.10 80 THR A CA 18
ATOM 29729 C C . THR A 1 84 ? -13.546 -16.529 -11.675 1.00 31.15 80 THR A C 18
ATOM 29730 O O . THR A 1 84 ? -14.642 -16.434 -11.122 1.00 44.24 80 THR A O 18
ATOM 29741 N N . VAL A 1 85 ? -13.045 -17.688 -12.092 1.00 34.41 81 VAL A N 18
ATOM 29742 C CA . VAL A 1 85 ? -13.772 -18.941 -11.921 1.00 61.14 81 VAL A CA 18
ATOM 29743 C C . VAL A 1 85 ? -13.405 -19.613 -10.602 1.00 61.14 81 VAL A C 18
ATOM 29744 O O . VAL A 1 85 ? -12.227 -19.793 -10.292 1.00 10.35 81 VAL A O 18
ATOM 29757 N N . LEU A 1 86 ? -14.420 -19.983 -9.831 1.00 74.45 82 LEU A N 18
ATOM 29758 C CA . LEU A 1 86 ? -14.205 -20.637 -8.545 1.00 14.41 82 LEU A CA 18
ATOM 29759 C C . LEU A 1 86 ? -14.518 -22.127 -8.633 1.00 62.11 82 LEU A C 18
ATOM 29760 O O . LEU A 1 86 ? -15.574 -22.521 -9.127 1.00 73.32 82 LEU A O 18
ATOM 29776 N N . GLN A 1 87 ? -13.593 -22.950 -8.148 1.00 54.04 83 GLN A N 18
ATOM 29777 C CA . GLN A 1 87 ? -13.772 -24.397 -8.172 1.00 3.53 83 GLN A CA 18
ATOM 29778 C C . GLN A 1 87 ? -13.496 -25.002 -6.798 1.00 54.44 83 GLN A C 18
ATOM 29779 O O . GLN A 1 87 ? -12.352 -25.045 -6.347 1.00 21.41 83 GLN A O 18
ATOM 29793 N N . ASP A 1 88 ? -14.553 -25.464 -6.140 1.00 3.15 84 ASP A N 18
ATOM 29794 C CA . ASP A 1 88 ? -14.425 -26.067 -4.817 1.00 53.12 84 ASP A CA 18
ATOM 29795 C C . ASP A 1 88 ? -14.231 -27.576 -4.925 1.00 13.11 84 ASP A C 18
ATOM 29796 O O . ASP A 1 88 ? -14.828 -28.230 -5.779 1.00 14.51 84 ASP A O 18
ATOM 29805 N N . ASN A 1 89 ? -13.391 -28.123 -4.052 1.00 44.04 85 ASN A N 18
ATOM 29806 C CA . ASN A 1 89 ? -13.116 -29.555 -4.049 1.00 71.43 85 ASN A CA 18
ATOM 29807 C C . ASN A 1 89 ? -12.684 -30.029 -5.434 1.00 40.34 85 ASN A C 18
ATOM 29808 O O . ASN A 1 89 ? -13.402 -30.755 -6.122 1.00 1.02 85 ASN A O 18
ATOM 29819 N N . PRO A 1 90 ? -11.481 -29.609 -5.854 1.00 1.42 86 PRO A N 18
ATOM 29820 C CA . PRO A 1 90 ? -10.924 -29.978 -7.158 1.00 51.23 86 PRO A CA 18
ATOM 29821 C C . PRO A 1 90 ? -10.543 -31.453 -7.230 1.00 14.25 86 PRO A C 18
ATOM 29822 O O . PRO A 1 90 ? -9.806 -31.954 -6.381 1.00 64.11 86 PRO A O 18
ATOM 29833 N N . ARG A 1 91 ? -11.049 -32.142 -8.247 1.00 13.21 87 ARG A N 18
ATOM 29834 C CA . ARG A 1 91 ? -10.762 -33.560 -8.428 1.00 44.13 87 ARG A CA 18
ATOM 29835 C C . ARG A 1 91 ? -9.511 -33.756 -9.280 1.00 23.03 87 ARG A C 18
ATOM 29836 O O . ARG A 1 91 ? -9.331 -33.094 -10.302 1.00 13.44 87 ARG A O 18
ATOM 29857 N N . THR A 1 92 ? -8.647 -34.672 -8.851 1.00 74.33 88 THR A N 18
ATOM 29858 C CA . THR A 1 92 ? -7.413 -34.955 -9.573 1.00 41.40 88 THR A CA 18
ATOM 29859 C C . THR A 1 92 ? -7.631 -36.025 -10.636 1.00 20.30 88 THR A C 18
ATOM 29860 O O . THR A 1 92 ? -7.831 -37.198 -10.317 1.00 42.34 88 THR A O 18
ATOM 29871 N N . ILE A 1 93 ? -7.590 -35.616 -11.899 1.00 0.55 89 ILE A N 18
ATOM 29872 C CA . ILE A 1 93 ? -7.781 -36.541 -13.009 1.00 14.31 89 ILE A CA 18
ATOM 29873 C C . ILE A 1 93 ? -6.628 -37.535 -13.100 1.00 73.42 89 ILE A C 18
ATOM 29874 O O . ILE A 1 93 ? -5.483 -37.205 -12.792 1.00 34.34 89 ILE A O 18
ATOM 29890 N N . VAL A 1 94 ? -6.939 -38.755 -13.527 1.00 31.03 90 VAL A N 18
ATOM 29891 C CA . VAL A 1 94 ? -5.929 -39.799 -13.662 1.00 53.03 90 VAL A CA 18
ATOM 29892 C C . VAL A 1 94 ? -5.904 -40.359 -15.079 1.00 71.42 90 VAL A C 18
ATOM 29893 O O . VAL A 1 94 ? -6.940 -40.675 -15.667 1.00 4.10 90 VAL A O 18
ATOM 29906 N N . PRO A 1 95 ? -4.695 -40.487 -15.644 1.00 22.54 91 PRO A N 18
ATOM 29907 C CA . PRO A 1 95 ? -4.505 -41.012 -16.999 1.00 31.32 91 PRO A CA 18
ATOM 29908 C C . PRO A 1 95 ? -4.816 -42.503 -17.092 1.00 44.25 91 PRO A C 18
ATOM 29909 O O . PRO A 1 95 ? -4.257 -43.312 -16.352 1.00 0.31 91 PRO A O 18
ATOM 29920 N N . LYS A 1 96 ? -5.710 -42.860 -18.009 1.00 11.54 92 LYS A N 18
ATOM 29921 C CA . LYS A 1 96 ? -6.094 -44.253 -18.202 1.00 1.04 92 LYS A CA 18
ATOM 29922 C C . LYS A 1 96 ? -4.957 -45.048 -18.834 1.00 43.41 92 LYS A C 18
ATOM 29923 O O . LYS A 1 96 ? -3.904 -44.497 -19.153 1.00 52.15 92 LYS A O 18
ATOM 29942 N N . SER A 1 97 ? -5.177 -46.347 -19.014 1.00 54.41 93 SER A N 18
ATOM 29943 C CA . SER A 1 97 ? -4.171 -47.218 -19.608 1.00 1.50 93 SER A CA 18
ATOM 29944 C C . SER A 1 97 ? -4.815 -48.230 -20.549 1.00 63.22 93 SER A C 18
ATOM 29945 O O . SER A 1 97 ? -6.033 -48.240 -20.730 1.00 21.31 93 SER A O 18
ATOM 29953 N N . TYR A 1 98 ? -3.988 -49.082 -21.147 1.00 20.14 94 TYR A N 18
ATOM 29954 C CA . TYR A 1 98 ? -4.476 -50.098 -22.072 1.00 43.44 94 TYR A CA 18
ATOM 29955 C C . TYR A 1 98 ? -3.380 -51.107 -22.400 1.00 3.41 94 TYR A C 18
ATOM 29956 O O . TYR A 1 98 ? -2.254 -50.733 -22.731 1.00 72.52 94 TYR A O 18
ATOM 29974 N N . ALA A 1 99 ? -3.718 -52.389 -22.307 1.00 3.23 95 ALA A N 18
ATOM 29975 C CA . ALA A 1 99 ? -2.764 -53.453 -22.595 1.00 35.44 95 ALA A CA 18
ATOM 29976 C C . ALA A 1 99 ? -2.926 -53.964 -24.023 1.00 54.54 95 ALA A C 18
ATOM 29977 O O . ALA A 1 99 ? -1.953 -54.352 -24.667 1.00 62.23 95 ALA A O 18
ATOM 29984 N N . ASP A 1 100 ? -4.162 -53.958 -24.511 1.00 62.43 96 ASP A N 18
ATOM 29985 C CA . ASP A 1 100 ? -4.451 -54.420 -25.863 1.00 60.34 96 ASP A CA 18
ATOM 29986 C C . ASP A 1 100 ? -3.664 -55.686 -26.186 1.00 40.11 96 ASP A C 18
ATOM 29987 O O . ASP A 1 100 ? -3.164 -55.852 -27.298 1.00 11.52 96 ASP A O 18
ATOM 29996 N N . ASN A 1 101 ? -3.557 -56.577 -25.204 1.00 53.25 97 ASN A N 18
ATOM 29997 C CA . ASN A 1 101 ? -2.828 -57.827 -25.383 1.00 34.31 97 ASN A CA 18
ATOM 29998 C C . ASN A 1 101 ? -3.736 -58.907 -25.962 1.00 74.14 97 ASN A C 18
ATOM 29999 O O . ASN A 1 101 ? -4.961 -58.822 -25.866 1.00 11.21 97 ASN A O 18
ATOM 30010 N N . PHE A 1 102 ? -3.128 -59.924 -26.565 1.00 40.20 98 PHE A N 18
ATOM 30011 C CA . PHE A 1 102 ? -3.881 -61.021 -27.160 1.00 34.23 98 PHE A CA 18
ATOM 30012 C C . PHE A 1 102 ? -3.626 -62.326 -26.410 1.00 60.41 98 PHE A C 18
ATOM 30013 O O . PHE A 1 102 ? -2.822 -62.373 -25.479 1.00 22.14 98 PHE A O 18
ATOM 30030 N N . THR A 1 103 ? -4.317 -63.384 -26.824 1.00 71.31 99 THR A N 18
ATOM 30031 C CA . THR A 1 103 ? -4.167 -64.688 -26.192 1.00 24.22 99 THR A CA 18
ATOM 30032 C C . THR A 1 103 ? -3.444 -65.666 -27.112 1.00 5.51 99 THR A C 18
ATOM 30033 O O . THR A 1 103 ? -3.827 -66.830 -27.223 1.00 64.45 99 THR A O 18
ATOM 30044 N N . LYS A 1 104 ? -2.394 -65.184 -27.769 1.00 64.55 100 LYS A N 18
ATOM 30045 C CA . LYS A 1 104 ? -1.614 -66.015 -28.680 1.00 34.51 100 LYS A CA 18
ATOM 30046 C C . LYS A 1 104 ? -2.493 -66.575 -29.794 1.00 52.32 100 LYS A C 18
ATOM 30047 O O . LYS A 1 104 ? -2.796 -67.767 -29.840 1.00 63.01 100 LYS A O 18
ATOM 30066 N N . PRO A 1 105 ? -2.913 -65.695 -30.716 1.00 12.14 101 PRO A N 18
ATOM 30067 C CA . PRO A 1 105 ? -3.761 -66.079 -31.848 1.00 13.12 101 PRO A CA 18
ATOM 30068 C C . PRO A 1 105 ? -3.017 -66.938 -32.864 1.00 64.32 101 PRO A C 18
ATOM 30069 O O . PRO A 1 105 ? -1.935 -66.573 -33.327 1.00 35.21 101 PRO A O 18
ATOM 30080 N N . ARG A 1 106 ? -3.603 -68.081 -33.209 1.00 50.24 102 ARG A N 18
ATOM 30081 C CA . ARG A 1 106 ? -2.994 -68.992 -34.171 1.00 14.13 102 ARG A CA 18
ATOM 30082 C C . ARG A 1 106 ? -3.564 -68.767 -35.568 1.00 1.22 102 ARG A C 18
ATOM 30083 O O . ARG A 1 106 ? -4.740 -68.440 -35.724 1.00 42.03 102 ARG A O 18
ATOM 30104 N N . ASP A 1 107 ? -2.721 -68.944 -36.580 1.00 13.10 103 ASP A N 18
ATOM 30105 C CA . ASP A 1 107 ? -3.140 -68.761 -37.965 1.00 0.41 103 ASP A CA 18
ATOM 30106 C C . ASP A 1 107 ? -2.560 -69.854 -38.857 1.00 14.43 103 ASP A C 18
ATOM 30107 O O . ASP A 1 107 ? -1.451 -70.335 -38.625 1.00 35.24 103 ASP A O 18
ATOM 30116 N N . MET A 1 108 ? -3.319 -70.243 -39.876 1.00 70.11 104 MET A N 18
ATOM 30117 C CA . MET A 1 108 ? -2.880 -71.280 -40.803 1.00 52.33 104 MET A CA 18
ATOM 30118 C C . MET A 1 108 ? -1.645 -70.829 -41.577 1.00 32.50 104 MET A C 18
ATOM 30119 O O . MET A 1 108 ? -1.612 -69.729 -42.129 1.00 74.21 104 MET A O 18
ATOM 30133 N N . MET A 1 5 ? -3.158 -0.865 -1.162 1.00 53.54 1 MET A N 19
ATOM 30134 C CA . MET A 1 5 ? -2.544 0.186 -1.967 1.00 34.23 1 MET A CA 19
ATOM 30135 C C . MET A 1 5 ? -2.505 -0.211 -3.439 1.00 30.12 1 MET A C 19
ATOM 30136 O O . MET A 1 5 ? -2.735 0.617 -4.320 1.00 33.02 1 MET A O 19
ATOM 30150 N N . GLN A 1 6 ? -2.212 -1.482 -3.697 1.00 51.34 2 GLN A N 19
ATOM 30151 C CA . GLN A 1 6 ? -2.143 -1.986 -5.064 1.00 73.01 2 GLN A CA 19
ATOM 30152 C C . GLN A 1 6 ? -3.478 -2.589 -5.490 1.00 41.43 2 GLN A C 19
ATOM 30153 O O . GLN A 1 6 ? -3.536 -3.730 -5.946 1.00 70.33 2 GLN A O 19
ATOM 30167 N N . GLU A 1 7 ? -4.546 -1.814 -5.338 1.00 53.54 3 GLU A N 19
ATOM 30168 C CA . GLU A 1 7 ? -5.880 -2.273 -5.707 1.00 74.32 3 GLU A CA 19
ATOM 30169 C C . GLU A 1 7 ? -6.553 -1.285 -6.657 1.00 1.54 3 GLU A C 19
ATOM 30170 O O . GLU A 1 7 ? -6.814 -0.140 -6.292 1.00 42.32 3 GLU A O 19
ATOM 30182 N N . GLN A 1 8 ? -6.829 -1.739 -7.875 1.00 5.21 4 GLN A N 19
ATOM 30183 C CA . GLN A 1 8 ? -7.468 -0.896 -8.877 1.00 43.54 4 GLN A CA 19
ATOM 30184 C C . GLN A 1 8 ? -8.986 -1.043 -8.824 1.00 42.01 4 GLN A C 19
ATOM 30185 O O . GLN A 1 8 ? -9.523 -2.125 -9.058 1.00 32.41 4 GLN A O 19
ATOM 30199 N N . VAL A 1 9 ? -9.671 0.054 -8.516 1.00 74.12 5 VAL A N 19
ATOM 30200 C CA . VAL A 1 9 ? -11.127 0.047 -8.433 1.00 64.34 5 VAL A CA 19
ATOM 30201 C C . VAL A 1 9 ? -11.744 0.895 -9.539 1.00 60.11 5 VAL A C 19
ATOM 30202 O O . VAL A 1 9 ? -12.662 1.679 -9.297 1.00 33.15 5 VAL A O 19
ATOM 30215 N N . SER A 1 10 ? -11.235 0.732 -10.757 1.00 11.23 6 SER A N 19
ATOM 30216 C CA . SER A 1 10 ? -11.734 1.485 -11.901 1.00 5.33 6 SER A CA 19
ATOM 30217 C C . SER A 1 10 ? -12.845 0.719 -12.613 1.00 11.30 6 SER A C 19
ATOM 30218 O O . SER A 1 10 ? -13.937 1.243 -12.824 1.00 35.22 6 SER A O 19
ATOM 30226 N N . ASN A 1 11 ? -12.554 -0.524 -12.981 1.00 34.41 7 ASN A N 19
ATOM 30227 C CA . ASN A 1 11 ? -13.528 -1.364 -13.671 1.00 11.13 7 ASN A CA 19
ATOM 30228 C C . ASN A 1 11 ? -13.975 -2.521 -12.782 1.00 14.41 7 ASN A C 19
ATOM 30229 O O . ASN A 1 11 ? -13.159 -3.152 -12.109 1.00 33.30 7 ASN A O 19
ATOM 30240 N N . VAL A 1 12 ? -15.276 -2.794 -12.784 1.00 43.11 8 VAL A N 19
ATOM 30241 C CA . VAL A 1 12 ? -15.832 -3.875 -11.979 1.00 63.04 8 VAL A CA 19
ATOM 30242 C C . VAL A 1 12 ? -15.223 -5.218 -12.368 1.00 12.53 8 VAL A C 19
ATOM 30243 O O . VAL A 1 12 ? -14.438 -5.305 -13.313 1.00 12.10 8 VAL A O 19
ATOM 30256 N N . ARG A 1 13 ? -15.590 -6.262 -11.633 1.00 30.21 9 ARG A N 19
ATOM 30257 C CA . ARG A 1 13 ? -15.079 -7.601 -11.900 1.00 32.43 9 ARG A CA 19
ATOM 30258 C C . ARG A 1 13 ? -16.199 -8.635 -11.827 1.00 74.31 9 ARG A C 19
ATOM 30259 O O . ARG A 1 13 ? -17.190 -8.442 -11.123 1.00 23.24 9 ARG A O 19
ATOM 30280 N N . ALA A 1 14 ? -16.034 -9.732 -12.559 1.00 43.15 10 ALA A N 19
ATOM 30281 C CA . ALA A 1 14 ? -17.030 -10.797 -12.576 1.00 11.22 10 ALA A CA 19
ATOM 30282 C C . ALA A 1 14 ? -16.596 -11.968 -11.702 1.00 61.51 10 ALA A C 19
ATOM 30283 O O . ALA A 1 14 ? -15.560 -12.588 -11.947 1.00 43.51 10 ALA A O 19
ATOM 30290 N N . ARG A 1 15 ? -17.394 -12.267 -10.682 1.00 24.13 11 ARG A N 19
ATOM 30291 C CA . ARG A 1 15 ? -17.090 -13.363 -9.769 1.00 62.44 11 ARG A CA 19
ATOM 30292 C C . ARG A 1 15 ? -17.855 -14.624 -10.162 1.00 4.04 11 ARG A C 19
ATOM 30293 O O . ARG A 1 15 ? -19.052 -14.741 -9.900 1.00 33.30 11 ARG A O 19
ATOM 30314 N N . ILE A 1 16 ? -17.155 -15.563 -10.792 1.00 52.23 12 ILE A N 19
ATOM 30315 C CA . ILE A 1 16 ? -17.769 -16.814 -11.219 1.00 52.02 12 ILE A CA 19
ATOM 30316 C C . ILE A 1 16 ? -17.355 -17.967 -10.311 1.00 62.25 12 ILE A C 19
ATOM 30317 O O . ILE A 1 16 ? -16.172 -18.151 -10.023 1.00 54.20 12 ILE A O 19
ATOM 30333 N N . TYR A 1 17 ? -18.337 -18.742 -9.865 1.00 32.01 13 TYR A N 19
ATOM 30334 C CA . TYR A 1 17 ? -18.077 -19.878 -8.989 1.00 22.14 13 TYR A CA 19
ATOM 30335 C C . TYR A 1 17 ? -19.115 -20.976 -9.196 1.00 65.34 13 TYR A C 19
ATOM 30336 O O . TYR A 1 17 ? -20.268 -20.702 -9.528 1.00 23.41 13 TYR A O 19
ATOM 30354 N N . LYS A 1 18 ? -18.696 -22.222 -8.998 1.00 54.22 14 LYS A N 19
ATOM 30355 C CA . LYS A 1 18 ? -19.589 -23.364 -9.161 1.00 3.34 14 LYS A CA 19
ATOM 30356 C C . LYS A 1 18 ? -19.928 -23.987 -7.810 1.00 43.52 14 LYS A C 19
ATOM 30357 O O . LYS A 1 18 ? -19.242 -24.887 -7.325 1.00 74.14 14 LYS A O 19
ATOM 30376 N N . PRO A 1 19 ? -21.011 -23.497 -7.189 1.00 14.21 15 PRO A N 19
ATOM 30377 C CA . PRO A 1 19 ? -21.467 -23.992 -5.885 1.00 65.34 15 PRO A CA 19
ATOM 30378 C C . PRO A 1 19 ? -22.032 -25.406 -5.969 1.00 11.25 15 PRO A C 19
ATOM 30379 O O . PRO A 1 19 ? -22.450 -25.856 -7.035 1.00 22.33 15 PRO A O 19
ATOM 30390 N N . ALA A 1 20 ? -22.042 -26.102 -4.837 1.00 21.42 16 ALA A N 19
ATOM 30391 C CA . ALA A 1 20 ? -22.558 -27.464 -4.782 1.00 31.13 16 ALA A CA 19
ATOM 30392 C C . ALA A 1 20 ? -24.020 -27.515 -5.210 1.00 71.24 16 ALA A C 19
ATOM 30393 O O . ALA A 1 20 ? -24.737 -26.516 -5.129 1.00 32.52 16 ALA A O 19
ATOM 30400 N N . LYS A 1 21 ? -24.458 -28.683 -5.668 1.00 13.52 17 LYS A N 19
ATOM 30401 C CA . LYS A 1 21 ? -25.836 -28.865 -6.109 1.00 2.12 17 LYS A CA 19
ATOM 30402 C C . LYS A 1 21 ? -26.749 -29.174 -4.927 1.00 52.24 17 LYS A C 19
ATOM 30403 O O . LYS A 1 21 ? -27.886 -28.706 -4.871 1.00 11.42 17 LYS A O 19
ATOM 30422 N N . SER A 1 22 ? -26.243 -29.964 -3.985 1.00 74.23 18 SER A N 19
ATOM 30423 C CA . SER A 1 22 ? -27.017 -30.336 -2.805 1.00 25.54 18 SER A CA 19
ATOM 30424 C C . SER A 1 22 ? -26.100 -30.576 -1.610 1.00 3.41 18 SER A C 19
ATOM 30425 O O . SER A 1 22 ? -25.046 -31.202 -1.735 1.00 35.34 18 SER A O 19
ATOM 30433 N N . THR A 1 23 ? -26.508 -30.072 -0.449 1.00 22.43 19 THR A N 19
ATOM 30434 C CA . THR A 1 23 ? -25.724 -30.229 0.770 1.00 72.50 19 THR A CA 19
ATOM 30435 C C . THR A 1 23 ? -26.602 -30.675 1.934 1.00 55.23 19 THR A C 19
ATOM 30436 O O . THR A 1 23 ? -26.465 -31.790 2.436 1.00 22.24 19 THR A O 19
ATOM 30447 N N . MET A 1 24 ? -27.504 -29.796 2.359 1.00 74.13 20 MET A N 19
ATOM 30448 C CA . MET A 1 24 ? -28.407 -30.101 3.464 1.00 64.51 20 MET A CA 19
ATOM 30449 C C . MET A 1 24 ? -29.338 -31.254 3.102 1.00 11.24 20 MET A C 19
ATOM 30450 O O . MET A 1 24 ? -29.168 -32.374 3.584 1.00 11.40 20 MET A O 19
ATOM 30464 N N . GLN A 1 25 ? -30.321 -30.971 2.254 1.00 4.04 21 GLN A N 19
ATOM 30465 C CA . GLN A 1 25 ? -31.279 -31.986 1.831 1.00 62.11 21 GLN A CA 19
ATOM 30466 C C . GLN A 1 25 ? -31.477 -31.951 0.319 1.00 40.14 21 GLN A C 19
ATOM 30467 O O . GLN A 1 25 ? -30.914 -31.101 -0.371 1.00 55.24 21 GLN A O 19
ATOM 30481 N N . SER A 1 26 ? -32.280 -32.879 -0.190 1.00 35.01 22 SER A N 19
ATOM 30482 C CA . SER A 1 26 ? -32.550 -32.957 -1.620 1.00 64.14 22 SER A CA 19
ATOM 30483 C C . SER A 1 26 ? -33.037 -31.614 -2.155 1.00 53.24 22 SER A C 19
ATOM 30484 O O . SER A 1 26 ? -34.012 -31.051 -1.658 1.00 60.02 22 SER A O 19
ATOM 30492 N N . GLY A 1 27 ? -32.349 -31.104 -3.172 1.00 62.35 23 GLY A N 19
ATOM 30493 C CA . GLY A 1 27 ? -32.725 -29.830 -3.759 1.00 33.05 23 GLY A CA 19
ATOM 30494 C C . GLY A 1 27 ? -33.468 -29.993 -5.070 1.00 1.21 23 GLY A C 19
ATOM 30495 O O . GLY A 1 27 ? -33.353 -31.024 -5.734 1.00 4.40 23 GLY A O 19
ATOM 30499 N N . HIS A 1 28 ? -34.235 -28.973 -5.444 1.00 0.34 24 HIS A N 19
ATOM 30500 C CA . HIS A 1 28 ? -35.001 -29.008 -6.684 1.00 70.35 24 HIS A CA 19
ATOM 30501 C C . HIS A 1 28 ? -35.094 -27.617 -7.304 1.00 73.22 24 HIS A C 19
ATOM 30502 O O . HIS A 1 28 ? -34.558 -26.649 -6.765 1.00 53.34 24 HIS A O 19
ATOM 30516 N N . SER A 1 29 ? -35.778 -27.526 -8.440 1.00 42.55 25 SER A N 19
ATOM 30517 C CA . SER A 1 29 ? -35.937 -26.254 -9.136 1.00 44.33 25 SER A CA 19
ATOM 30518 C C . SER A 1 29 ? -34.581 -25.617 -9.422 1.00 25.12 25 SER A C 19
ATOM 30519 O O . SER A 1 29 ? -34.433 -24.396 -9.381 1.00 0.55 25 SER A O 19
ATOM 30527 N N . LYS A 1 30 ? -33.590 -26.455 -9.711 1.00 60.35 26 LYS A N 19
ATOM 30528 C CA . LYS A 1 30 ? -32.244 -25.977 -10.006 1.00 73.13 26 LYS A CA 19
ATOM 30529 C C . LYS A 1 30 ? -31.917 -26.148 -11.486 1.00 60.24 26 LYS A C 19
ATOM 30530 O O . LYS A 1 30 ? -31.509 -27.226 -11.920 1.00 65.23 26 LYS A O 19
ATOM 30549 N N . LEU A 1 31 ? -32.098 -25.080 -12.255 1.00 34.23 27 LEU A N 19
ATOM 30550 C CA . LEU A 1 31 ? -31.821 -25.112 -13.686 1.00 64.35 27 LEU A CA 19
ATOM 30551 C C . LEU A 1 31 ? -30.400 -24.638 -13.976 1.00 71.24 27 LEU A C 19
ATOM 30552 O O . LEU A 1 31 ? -29.730 -25.159 -14.869 1.00 74.22 27 LEU A O 19
ATOM 30568 N N . LYS A 1 32 ? -29.946 -23.649 -13.215 1.00 64.12 28 LYS A N 19
ATOM 30569 C CA . LYS A 1 32 ? -28.604 -23.106 -13.387 1.00 43.13 28 LYS A CA 19
ATOM 30570 C C . LYS A 1 32 ? -27.573 -23.958 -12.653 1.00 71.41 28 LYS A C 19
ATOM 30571 O O . LYS A 1 32 ? -27.906 -24.676 -11.712 1.00 13.53 28 LYS A O 19
ATOM 30590 N N . ALA A 1 33 ? -26.322 -23.872 -13.091 1.00 23.15 29 ALA A N 19
ATOM 30591 C CA . ALA A 1 33 ? -25.242 -24.633 -12.472 1.00 74.45 29 ALA A CA 19
ATOM 30592 C C . ALA A 1 33 ? -24.115 -23.715 -12.015 1.00 61.22 29 ALA A C 19
ATOM 30593 O O . ALA A 1 33 ? -23.507 -23.936 -10.967 1.00 74.34 29 ALA A O 19
ATOM 30600 N N . TRP A 1 34 ? -23.840 -22.685 -12.807 1.00 44.52 30 TRP A N 19
ATOM 30601 C CA . TRP A 1 34 ? -22.783 -21.733 -12.482 1.00 65.30 30 TRP A CA 19
ATOM 30602 C C . TRP A 1 34 ? -23.368 -20.443 -11.918 1.00 4.25 30 TRP A C 19
ATOM 30603 O O . TRP A 1 34 ? -24.460 -20.024 -12.300 1.00 10.12 30 TRP A O 19
ATOM 30624 N N . LYS A 1 35 ? -22.633 -19.816 -11.005 1.00 41.53 31 LYS A N 19
ATOM 30625 C CA . LYS A 1 35 ? -23.077 -18.572 -10.389 1.00 0.41 31 LYS A CA 19
ATOM 30626 C C . LYS A 1 35 ? -22.148 -17.419 -10.756 1.00 4.13 31 LYS A C 19
ATOM 30627 O O . LYS A 1 35 ? -20.924 -17.563 -10.731 1.00 64.43 31 LYS A O 19
ATOM 30646 N N . LEU A 1 36 ? -22.733 -16.276 -11.093 1.00 74.02 32 LEU A N 19
ATOM 30647 C CA . LEU A 1 36 ? -21.958 -15.098 -11.464 1.00 24.43 32 LEU A CA 19
ATOM 30648 C C . LEU A 1 36 ? -22.352 -13.896 -10.612 1.00 0.14 32 LEU A C 19
ATOM 30649 O O . LEU A 1 36 ? -23.530 -13.559 -10.505 1.00 34.22 32 LEU A O 19
ATOM 30665 N N . GLU A 1 37 ? -21.356 -13.253 -10.009 1.00 0.23 33 GLU A N 19
ATOM 30666 C CA . GLU A 1 37 ? -21.600 -12.088 -9.167 1.00 50.52 33 GLU A CA 19
ATOM 30667 C C . GLU A 1 37 ? -20.649 -10.949 -9.526 1.00 11.21 33 GLU A C 19
ATOM 30668 O O . GLU A 1 37 ? -19.468 -10.977 -9.174 1.00 73.52 33 GLU A O 19
ATOM 30680 N N . PHE A 1 38 ? -21.170 -9.949 -10.228 1.00 73.12 34 PHE A N 19
ATOM 30681 C CA . PHE A 1 38 ? -20.368 -8.801 -10.636 1.00 14.23 34 PHE A CA 19
ATOM 30682 C C . PHE A 1 38 ? -20.323 -7.749 -9.532 1.00 32.42 34 PHE A C 19
ATOM 30683 O O . PHE A 1 38 ? -21.332 -7.470 -8.885 1.00 30.22 34 PHE A O 19
ATOM 30700 N N . GLU A 1 39 ? -19.145 -7.169 -9.322 1.00 64.53 35 GLU A N 19
ATOM 30701 C CA . GLU A 1 39 ? -18.967 -6.149 -8.295 1.00 72.42 35 GLU A CA 19
ATOM 30702 C C . GLU A 1 39 ? -19.724 -4.875 -8.659 1.00 2.23 35 GLU A C 19
ATOM 30703 O O . GLU A 1 39 ? -20.072 -4.638 -9.816 1.00 51.44 35 GLU A O 19
ATOM 30715 N N . PRO A 1 40 ? -19.985 -4.034 -7.647 1.00 70.41 36 PRO A N 19
ATOM 30716 C CA . PRO A 1 40 ? -20.704 -2.770 -7.834 1.00 5.33 36 PRO A CA 19
ATOM 30717 C C . PRO A 1 40 ? -19.878 -1.743 -8.604 1.00 33.24 36 PRO A C 19
ATOM 30718 O O . PRO A 1 40 ? -18.651 -1.829 -8.651 1.00 62.34 36 PRO A O 19
ATOM 30729 N N . SER A 1 41 ? -20.560 -0.773 -9.203 1.00 73.33 37 SER A N 19
ATOM 30730 C CA . SER A 1 41 ? -19.891 0.269 -9.974 1.00 23.22 37 SER A CA 19
ATOM 30731 C C . SER A 1 41 ? -20.178 1.648 -9.388 1.00 74.23 37 SER A C 19
ATOM 30732 O O . SER A 1 41 ? -21.133 1.825 -8.631 1.00 53.54 37 SER A O 19
ATOM 30740 N N . CYS A 1 42 ? -19.347 2.619 -9.744 1.00 4.42 38 CYS A N 19
ATOM 30741 C CA . CYS A 1 42 ? -19.510 3.983 -9.254 1.00 50.33 38 CYS A CA 19
ATOM 30742 C C . CYS A 1 42 ? -19.834 4.938 -10.399 1.00 14.23 38 CYS A C 19
ATOM 30743 O O . CYS A 1 42 ? -19.367 4.758 -11.523 1.00 65.25 38 CYS A O 19
ATOM 30751 N N . THR A 1 43 ? -20.641 5.953 -10.106 1.00 1.50 39 THR A N 19
ATOM 30752 C CA . THR A 1 43 ? -21.032 6.934 -11.110 1.00 65.10 39 THR A CA 19
ATOM 30753 C C . THR A 1 43 ? -21.539 6.253 -12.376 1.00 24.41 39 THR A C 19
ATOM 30754 O O . THR A 1 43 ? -21.298 6.726 -13.485 1.00 63.14 39 THR A O 19
ATOM 30765 N N . GLN A 1 44 ? -22.243 5.138 -12.201 1.00 55.22 40 GLN A N 19
ATOM 30766 C CA . GLN A 1 44 ? -22.785 4.392 -13.331 1.00 2.40 40 GLN A CA 19
ATOM 30767 C C . GLN A 1 44 ? -24.149 3.802 -12.990 1.00 31.25 40 GLN A C 19
ATOM 30768 O O . GLN A 1 44 ? -24.403 3.421 -11.846 1.00 61.13 40 GLN A O 19
ATOM 30782 N N . TYR A 1 45 ? -25.022 3.728 -13.987 1.00 75.23 41 TYR A N 19
ATOM 30783 C CA . TYR A 1 45 ? -26.362 3.186 -13.792 1.00 45.42 41 TYR A CA 19
ATOM 30784 C C . TYR A 1 45 ? -26.319 1.669 -13.640 1.00 2.20 41 TYR A C 19
ATOM 30785 O O . TYR A 1 45 ? -25.284 1.039 -13.862 1.00 61.10 41 TYR A O 19
ATOM 30803 N N . THR A 1 46 ? -27.452 1.086 -13.259 1.00 24.40 42 THR A N 19
ATOM 30804 C CA . THR A 1 46 ? -27.545 -0.356 -13.077 1.00 31.55 42 THR A CA 19
ATOM 30805 C C . THR A 1 46 ? -28.119 -1.032 -14.318 1.00 0.14 42 THR A C 19
ATOM 30806 O O . THR A 1 46 ? -28.474 -2.209 -14.286 1.00 35.41 42 THR A O 19
ATOM 30817 N N . GLU A 1 47 ? -28.206 -0.278 -15.410 1.00 14.14 43 GLU A N 19
ATOM 30818 C CA . GLU A 1 47 ? -28.737 -0.806 -16.661 1.00 55.50 43 GLU A CA 19
ATOM 30819 C C . GLU A 1 47 ? -28.664 0.242 -17.767 1.00 62.53 43 GLU A C 19
ATOM 30820 O O . GLU A 1 47 ? -29.676 0.784 -18.212 1.00 61.41 43 GLU A O 19
ATOM 30832 N N . PRO A 1 48 ? -27.437 0.535 -18.223 1.00 2.21 44 PRO A N 19
ATOM 30833 C CA . PRO A 1 48 ? -27.201 1.519 -19.283 1.00 44.33 44 PRO A CA 19
ATOM 30834 C C . PRO A 1 48 ? -27.697 1.038 -20.643 1.00 52.11 44 PRO A C 19
ATOM 30835 O O . PRO A 1 48 ? -27.900 1.835 -21.559 1.00 64.22 44 PRO A O 19
ATOM 30846 N N . LEU A 1 49 ? -27.892 -0.271 -20.766 1.00 53.14 45 LEU A N 19
ATOM 30847 C CA . LEU A 1 49 ? -28.366 -0.858 -22.015 1.00 21.04 45 LEU A CA 19
ATOM 30848 C C . LEU A 1 49 ? -29.208 -2.102 -21.746 1.00 22.03 45 LEU A C 19
ATOM 30849 O O . LEU A 1 49 ? -28.839 -2.948 -20.932 1.00 11.11 45 LEU A O 19
ATOM 30865 N N . MET A 1 50 ? -30.337 -2.206 -22.436 1.00 70.25 46 MET A N 19
ATOM 30866 C CA . MET A 1 50 ? -31.230 -3.348 -22.274 1.00 25.23 46 MET A CA 19
ATOM 30867 C C . MET A 1 50 ? -31.069 -4.332 -23.430 1.00 31.21 46 MET A C 19
ATOM 30868 O O . MET A 1 50 ? -31.672 -4.164 -24.488 1.00 55.02 46 MET A O 19
ATOM 30882 N N . ASN A 1 51 ? -30.251 -5.358 -23.218 1.00 20.11 47 ASN A N 19
ATOM 30883 C CA . ASN A 1 51 ? -30.010 -6.367 -24.243 1.00 14.21 47 ASN A CA 19
ATOM 30884 C C . ASN A 1 51 ? -30.689 -7.684 -23.878 1.00 60.12 47 ASN A C 19
ATOM 30885 O O . ASN A 1 51 ? -31.169 -8.409 -24.750 1.00 52.24 47 ASN A O 19
ATOM 30896 N N . TRP A 1 52 ? -30.725 -7.987 -22.585 1.00 63.34 48 TRP A N 19
ATOM 30897 C CA . TRP A 1 52 ? -31.345 -9.217 -22.105 1.00 62.33 48 TRP A CA 19
ATOM 30898 C C . TRP A 1 52 ? -32.863 -9.075 -22.050 1.00 3.31 48 TRP A C 19
ATOM 30899 O O . TRP A 1 52 ? -33.427 -8.729 -21.012 1.00 4.24 48 TRP A O 19
ATOM 30920 N N . THR A 1 53 ? -33.520 -9.346 -23.174 1.00 64.12 49 THR A N 19
ATOM 30921 C CA . THR A 1 53 ? -34.971 -9.247 -23.253 1.00 31.24 49 THR A CA 19
ATOM 30922 C C . THR A 1 53 ? -35.642 -10.226 -22.295 1.00 65.42 49 THR A C 19
ATOM 30923 O O . THR A 1 53 ? -35.195 -11.362 -22.141 1.00 13.41 49 THR A O 19
ATOM 30934 N N . GLY A 1 54 ? -36.717 -9.777 -21.654 1.00 64.04 50 GLY A N 19
ATOM 30935 C CA . GLY A 1 54 ? -37.431 -10.627 -20.719 1.00 30.41 50 GLY A CA 19
ATOM 30936 C C . GLY A 1 54 ? -37.839 -9.889 -19.460 1.00 23.04 50 GLY A C 19
ATOM 30937 O O . GLY A 1 54 ? -37.049 -9.763 -18.523 1.00 65.24 50 GLY A O 19
ATOM 30941 N N . SER A 1 55 ? -39.073 -9.398 -19.436 1.00 63.51 51 SER A N 19
ATOM 30942 C CA . SER A 1 55 ? -39.581 -8.664 -18.284 1.00 54.33 51 SER A CA 19
ATOM 30943 C C . SER A 1 55 ? -39.480 -9.505 -17.016 1.00 13.22 51 SER A C 19
ATOM 30944 O O . SER A 1 55 ? -39.966 -10.636 -16.966 1.00 55.55 51 SER A O 19
ATOM 30952 N N . HIS A 1 56 ? -38.846 -8.945 -15.990 1.00 5.11 52 HIS A N 19
ATOM 30953 C CA . HIS A 1 56 ? -38.680 -9.643 -14.720 1.00 51.22 52 HIS A CA 19
ATOM 30954 C C . HIS A 1 56 ? -39.488 -8.964 -13.618 1.00 23.32 52 HIS A C 19
ATOM 30955 O O . HIS A 1 56 ? -40.112 -7.927 -13.842 1.00 40.23 52 HIS A O 19
ATOM 30969 N N . ASP A 1 57 ? -39.473 -9.557 -12.430 1.00 21.04 53 ASP A N 19
ATOM 30970 C CA . ASP A 1 57 ? -40.204 -9.010 -11.293 1.00 52.31 53 ASP A CA 19
ATOM 30971 C C . ASP A 1 57 ? -39.681 -7.623 -10.927 1.00 35.45 53 ASP A C 19
ATOM 30972 O O . ASP A 1 57 ? -38.767 -7.104 -11.566 1.00 44.02 53 ASP A O 19
ATOM 30981 N N . THR A 1 58 ? -40.270 -7.029 -9.894 1.00 12.44 54 THR A N 19
ATOM 30982 C CA . THR A 1 58 ? -39.866 -5.703 -9.444 1.00 3.03 54 THR A CA 19
ATOM 30983 C C . THR A 1 58 ? -38.864 -5.792 -8.299 1.00 3.11 54 THR A C 19
ATOM 30984 O O . THR A 1 58 ? -38.971 -5.070 -7.307 1.00 54.01 54 THR A O 19
ATOM 30995 N N . LYS A 1 59 ? -37.887 -6.681 -8.441 1.00 25.51 55 LYS A N 19
ATOM 30996 C CA . LYS A 1 59 ? -36.863 -6.865 -7.420 1.00 23.45 55 LYS A CA 19
ATOM 30997 C C . LYS A 1 59 ? -35.481 -6.520 -7.967 1.00 0.22 55 LYS A C 19
ATOM 30998 O O . LYS A 1 59 ? -35.146 -6.874 -9.097 1.00 44.22 55 LYS A O 19
ATOM 31017 N N . GLN A 1 60 ? -34.685 -5.828 -7.158 1.00 53.42 56 GLN A N 19
ATOM 31018 C CA . GLN A 1 60 ? -33.340 -5.436 -7.561 1.00 62.33 56 GLN A CA 19
ATOM 31019 C C . GLN A 1 60 ? -32.328 -6.519 -7.204 1.00 44.20 56 GLN A C 19
ATOM 31020 O O . GLN A 1 60 ? -31.707 -6.474 -6.142 1.00 43.23 56 GLN A O 19
ATOM 31034 N N . GLN A 1 61 ? -32.166 -7.489 -8.097 1.00 73.20 57 GLN A N 19
ATOM 31035 C CA . GLN A 1 61 ? -31.229 -8.584 -7.874 1.00 42.21 57 GLN A CA 19
ATOM 31036 C C . GLN A 1 61 ? -29.843 -8.230 -8.403 1.00 33.31 57 GLN A C 19
ATOM 31037 O O . GLN A 1 61 ? -29.704 -7.717 -9.513 1.00 42.22 57 GLN A O 19
ATOM 31051 N N . VAL A 1 62 ? -28.820 -8.509 -7.602 1.00 2.02 58 VAL A N 19
ATOM 31052 C CA . VAL A 1 62 ? -27.445 -8.220 -7.990 1.00 23.04 58 VAL A CA 19
ATOM 31053 C C . VAL A 1 62 ? -26.728 -9.485 -8.450 1.00 42.51 58 VAL A C 19
ATOM 31054 O O . VAL A 1 62 ? -25.813 -9.427 -9.273 1.00 1.10 58 VAL A O 19
ATOM 31067 N N . CYS A 1 63 ? -27.149 -10.625 -7.915 1.00 3.33 59 CYS A N 19
ATOM 31068 C CA . CYS A 1 63 ? -26.546 -11.905 -8.271 1.00 3.20 59 CYS A CA 19
ATOM 31069 C C . CYS A 1 63 ? -27.160 -12.458 -9.553 1.00 55.44 59 CYS A C 19
ATOM 31070 O O . CYS A 1 63 ? -28.383 -12.530 -9.687 1.00 3.11 59 CYS A O 19
ATOM 31078 N N . LEU A 1 64 ? -26.306 -12.845 -10.493 1.00 42.21 60 LEU A N 19
ATOM 31079 C CA . LEU A 1 64 ? -26.765 -13.390 -11.766 1.00 43.34 60 LEU A CA 19
ATOM 31080 C C . LEU A 1 64 ? -26.308 -14.835 -11.937 1.00 2.24 60 LEU A C 19
ATOM 31081 O O . LEU A 1 64 ? -25.118 -15.136 -11.839 1.00 50.00 60 LEU A O 19
ATOM 31097 N N . SER A 1 65 ? -27.262 -15.725 -12.194 1.00 1.45 61 SER A N 19
ATOM 31098 C CA . SER A 1 65 ? -26.957 -17.140 -12.376 1.00 53.31 61 SER A CA 19
ATOM 31099 C C . SER A 1 65 ? -26.737 -17.462 -13.851 1.00 10.03 61 SER A C 19
ATOM 31100 O O . SER A 1 65 ? -27.197 -16.736 -14.732 1.00 70.44 61 SER A O 19
ATOM 31108 N N . PHE A 1 66 ? -26.028 -18.556 -14.111 1.00 34.20 62 PHE A N 19
ATOM 31109 C CA . PHE A 1 66 ? -25.746 -18.975 -15.478 1.00 24.13 62 PHE A CA 19
ATOM 31110 C C . PHE A 1 66 ? -25.811 -20.495 -15.606 1.00 4.21 62 PHE A C 19
ATOM 31111 O O . PHE A 1 66 ? -25.378 -21.224 -14.712 1.00 74.03 62 PHE A O 19
ATOM 31128 N N . THR A 1 67 ? -26.354 -20.966 -16.724 1.00 11.14 63 THR A N 19
ATOM 31129 C CA . THR A 1 67 ? -26.478 -22.398 -16.969 1.00 15.14 63 THR A CA 19
ATOM 31130 C C . THR A 1 67 ? -25.122 -23.024 -17.269 1.00 4.33 63 THR A C 19
ATOM 31131 O O . THR A 1 67 ? -24.813 -24.119 -16.798 1.00 25.02 63 THR A O 19
ATOM 31142 N N . THR A 1 68 ? -24.311 -22.321 -18.055 1.00 53.20 64 THR A N 19
ATOM 31143 C CA . THR A 1 68 ? -22.987 -22.808 -18.418 1.00 41.21 64 THR A CA 19
ATOM 31144 C C . THR A 1 68 ? -21.947 -21.698 -18.321 1.00 63.02 64 THR A C 19
ATOM 31145 O O . THR A 1 68 ? -22.255 -20.525 -18.536 1.00 74.12 64 THR A O 19
ATOM 31156 N N . ARG A 1 69 ? -20.714 -22.074 -17.999 1.00 32.54 65 ARG A N 19
ATOM 31157 C CA . ARG A 1 69 ? -19.629 -21.109 -17.874 1.00 4.24 65 ARG A CA 19
ATOM 31158 C C . ARG A 1 69 ? -19.498 -20.271 -19.142 1.00 24.13 65 ARG A C 19
ATOM 31159 O O . ARG A 1 69 ? -19.281 -19.062 -19.077 1.00 55.23 65 ARG A O 19
ATOM 31180 N N . GLU A 1 70 ? -19.627 -20.923 -20.292 1.00 75.52 66 GLU A N 19
ATOM 31181 C CA . GLU A 1 70 ? -19.523 -20.238 -21.575 1.00 64.04 66 GLU A CA 19
ATOM 31182 C C . GLU A 1 70 ? -20.443 -19.022 -21.619 1.00 14.32 66 GLU A C 19
ATOM 31183 O O . GLU A 1 70 ? -20.141 -18.023 -22.274 1.00 74.53 66 GLU A O 19
ATOM 31195 N N . LEU A 1 71 ? -21.567 -19.112 -20.917 1.00 71.31 67 LEU A N 19
ATOM 31196 C CA . LEU A 1 71 ? -22.534 -18.021 -20.875 1.00 41.32 67 LEU A CA 19
ATOM 31197 C C . LEU A 1 71 ? -22.099 -16.946 -19.885 1.00 1.44 67 LEU A C 19
ATOM 31198 O O . LEU A 1 71 ? -22.282 -15.753 -20.127 1.00 23.00 67 LEU A O 19
ATOM 31214 N N . ALA A 1 72 ? -21.519 -17.376 -18.769 1.00 21.31 68 ALA A N 19
ATOM 31215 C CA . ALA A 1 72 ? -21.053 -16.450 -17.744 1.00 31.24 68 ALA A CA 19
ATOM 31216 C C . ALA A 1 72 ? -19.896 -15.599 -18.258 1.00 22.14 68 ALA A C 19
ATOM 31217 O O . ALA A 1 72 ? -20.010 -14.378 -18.361 1.00 42.03 68 ALA A O 19
ATOM 31224 N N . ILE A 1 73 ? -18.783 -16.252 -18.576 1.00 72.41 69 ILE A N 19
ATOM 31225 C CA . ILE A 1 73 ? -17.606 -15.555 -19.079 1.00 72.23 69 ILE A CA 19
ATOM 31226 C C . ILE A 1 73 ? -17.954 -14.691 -20.287 1.00 53.24 69 ILE A C 19
ATOM 31227 O O . ILE A 1 73 ? -17.392 -13.611 -20.472 1.00 21.25 69 ILE A O 19
ATOM 31243 N N . ALA A 1 74 ? -18.885 -15.171 -21.104 1.00 73.24 70 ALA A N 19
ATOM 31244 C CA . ALA A 1 74 ? -19.311 -14.441 -22.291 1.00 41.34 70 ALA A CA 19
ATOM 31245 C C . ALA A 1 74 ? -19.858 -13.066 -21.924 1.00 11.34 70 ALA A C 19
ATOM 31246 O O . ALA A 1 74 ? -19.877 -12.153 -22.749 1.00 42.14 70 ALA A O 19
ATOM 31253 N N . TYR A 1 75 ? -20.302 -12.925 -20.679 1.00 72.01 71 TYR A N 19
ATOM 31254 C CA . TYR A 1 75 ? -20.852 -11.662 -20.202 1.00 61.25 71 TYR A CA 19
ATOM 31255 C C . TYR A 1 75 ? -19.739 -10.686 -19.833 1.00 21.32 71 TYR A C 19
ATOM 31256 O O . TYR A 1 75 ? -19.752 -9.526 -20.244 1.00 73.20 71 TYR A O 19
ATOM 31274 N N . ALA A 1 76 ? -18.775 -11.168 -19.055 1.00 4.32 72 ALA A N 19
ATOM 31275 C CA . ALA A 1 76 ? -17.651 -10.341 -18.631 1.00 71.11 72 ALA A CA 19
ATOM 31276 C C . ALA A 1 76 ? -16.784 -9.941 -19.821 1.00 31.33 72 ALA A C 19
ATOM 31277 O O . ALA A 1 76 ? -16.512 -8.760 -20.035 1.00 51.22 72 ALA A O 19
ATOM 31284 N N . VAL A 1 77 ? -16.351 -10.934 -20.591 1.00 74.45 73 VAL A N 19
ATOM 31285 C CA . VAL A 1 77 ? -15.515 -10.687 -21.759 1.00 70.12 73 VAL A CA 19
ATOM 31286 C C . VAL A 1 77 ? -16.138 -9.633 -22.668 1.00 1.02 73 VAL A C 19
ATOM 31287 O O . VAL A 1 77 ? -15.432 -8.893 -23.352 1.00 72.43 73 VAL A O 19
ATOM 31300 N N . ALA A 1 78 ? -17.466 -9.571 -22.669 1.00 32.44 74 ALA A N 19
ATOM 31301 C CA . ALA A 1 78 ? -18.185 -8.607 -23.492 1.00 51.41 74 ALA A CA 19
ATOM 31302 C C . ALA A 1 78 ? -17.694 -7.186 -23.228 1.00 72.40 74 ALA A C 19
ATOM 31303 O O . ALA A 1 78 ? -17.771 -6.321 -24.101 1.00 2.21 74 ALA A O 19
ATOM 31310 N N . HIS A 1 79 ? -17.191 -6.954 -22.019 1.00 70.35 75 HIS A N 19
ATOM 31311 C CA . HIS A 1 79 ? -16.689 -5.638 -21.642 1.00 4.11 75 HIS A CA 19
ATOM 31312 C C . HIS A 1 79 ? -15.257 -5.733 -21.123 1.00 14.42 75 HIS A C 19
ATOM 31313 O O . HIS A 1 79 ? -14.807 -4.882 -20.355 1.00 10.35 75 HIS A O 19
ATOM 31327 N N . LYS A 1 80 ? -14.546 -6.772 -21.546 1.00 33.01 76 LYS A N 19
ATOM 31328 C CA . LYS A 1 80 ? -13.166 -6.979 -21.124 1.00 60.24 76 LYS A CA 19
ATOM 31329 C C . LYS A 1 80 ? -13.046 -6.921 -19.605 1.00 54.12 76 LYS A C 19
ATOM 31330 O O . LYS A 1 80 ? -12.083 -6.370 -19.069 1.00 74.23 76 LYS A O 19
ATOM 31349 N N . ILE A 1 81 ? -14.028 -7.493 -18.916 1.00 52.34 77 ILE A N 19
ATOM 31350 C CA . ILE A 1 81 ? -14.031 -7.507 -17.458 1.00 12.10 77 ILE A CA 19
ATOM 31351 C C . ILE A 1 81 ? -13.270 -8.713 -16.919 1.00 23.34 77 ILE A C 19
ATOM 31352 O O . ILE A 1 81 ? -13.344 -9.808 -17.479 1.00 52.32 77 ILE A O 19
ATOM 31368 N N . ASP A 1 82 ? -12.538 -8.505 -15.830 1.00 33.52 78 ASP A N 19
ATOM 31369 C CA . ASP A 1 82 ? -11.765 -9.577 -15.213 1.00 1.14 78 ASP A CA 19
ATOM 31370 C C . ASP A 1 82 ? -12.683 -10.589 -14.534 1.00 13.12 78 ASP A C 19
ATOM 31371 O O . ASP A 1 82 ? -13.195 -10.343 -13.441 1.00 61.10 78 ASP A O 19
ATOM 31380 N N . TYR A 1 83 ? -12.889 -11.726 -15.189 1.00 21.33 79 TYR A N 19
ATOM 31381 C CA . TYR A 1 83 ? -13.748 -12.773 -14.651 1.00 34.14 79 TYR A CA 19
ATOM 31382 C C . TYR A 1 83 ? -12.919 -13.878 -14.002 1.00 22.31 79 TYR A C 19
ATOM 31383 O O . TYR A 1 83 ? -11.895 -14.301 -14.541 1.00 32.14 79 TYR A O 19
ATOM 31401 N N . THR A 1 84 ? -13.370 -14.344 -12.842 1.00 71.31 80 THR A N 19
ATOM 31402 C CA . THR A 1 84 ? -12.673 -15.400 -12.118 1.00 5.11 80 THR A CA 19
ATOM 31403 C C . THR A 1 84 ? -13.564 -16.622 -11.935 1.00 11.01 80 THR A C 19
ATOM 31404 O O . THR A 1 84 ? -14.646 -16.533 -11.354 1.00 4.24 80 THR A O 19
ATOM 31415 N N . VAL A 1 85 ? -13.102 -17.766 -12.432 1.00 65.12 81 VAL A N 19
ATOM 31416 C CA . VAL A 1 85 ? -13.857 -19.008 -12.321 1.00 41.50 81 VAL A CA 19
ATOM 31417 C C . VAL A 1 85 ? -13.387 -19.831 -11.127 1.00 71.33 81 VAL A C 19
ATOM 31418 O O . VAL A 1 85 ? -12.206 -20.162 -11.013 1.00 15.23 81 VAL A O 19
ATOM 31431 N N . LEU A 1 86 ? -14.319 -20.160 -10.239 1.00 14.10 82 LEU A N 19
ATOM 31432 C CA . LEU A 1 86 ? -14.002 -20.946 -9.052 1.00 15.33 82 LEU A CA 19
ATOM 31433 C C . LEU A 1 86 ? -14.586 -22.351 -9.156 1.00 74.24 82 LEU A C 19
ATOM 31434 O O . LEU A 1 86 ? -15.805 -22.526 -9.170 1.00 40.33 82 LEU A O 19
ATOM 31450 N N . GLN A 1 87 ? -13.710 -23.347 -9.227 1.00 63.43 83 GLN A N 19
ATOM 31451 C CA . GLN A 1 87 ? -14.141 -24.737 -9.330 1.00 1.52 83 GLN A CA 19
ATOM 31452 C C . GLN A 1 87 ? -14.107 -25.418 -7.966 1.00 72.01 83 GLN A C 19
ATOM 31453 O O . GLN A 1 87 ? -13.298 -25.069 -7.106 1.00 51.33 83 GLN A O 19
ATOM 31467 N N . ASP A 1 88 ? -14.990 -26.393 -7.774 1.00 43.25 84 ASP A N 19
ATOM 31468 C CA . ASP A 1 88 ? -15.062 -27.124 -6.515 1.00 4.51 84 ASP A CA 19
ATOM 31469 C C . ASP A 1 88 ? -14.747 -28.602 -6.726 1.00 72.24 84 ASP A C 19
ATOM 31470 O O . ASP A 1 88 ? -15.415 -29.283 -7.503 1.00 64.12 84 ASP A O 19
ATOM 31479 N N . ASN A 1 89 ? -13.725 -29.090 -6.031 1.00 52.41 85 ASN A N 19
ATOM 31480 C CA . ASN A 1 89 ? -13.322 -30.487 -6.143 1.00 42.33 85 ASN A CA 19
ATOM 31481 C C . ASN A 1 89 ? -12.918 -30.822 -7.577 1.00 12.44 85 ASN A C 19
ATOM 31482 O O . ASN A 1 89 ? -13.615 -31.543 -8.292 1.00 11.34 85 ASN A O 19
ATOM 31493 N N . PRO A 1 90 ? -11.765 -30.288 -8.006 1.00 31.22 86 PRO A N 19
ATOM 31494 C CA . PRO A 1 90 ? -11.241 -30.518 -9.356 1.00 73.33 86 PRO A CA 19
ATOM 31495 C C . PRO A 1 90 ? -10.765 -31.953 -9.557 1.00 51.04 86 PRO A C 19
ATOM 31496 O O . PRO A 1 90 ? -10.862 -32.780 -8.651 1.00 24.54 86 PRO A O 19
ATOM 31507 N N . ARG A 1 91 ? -10.252 -32.240 -10.749 1.00 54.51 87 ARG A N 19
ATOM 31508 C CA . ARG A 1 91 ? -9.762 -33.575 -11.068 1.00 63.02 87 ARG A CA 19
ATOM 31509 C C . ARG A 1 91 ? -8.845 -33.540 -12.288 1.00 51.14 87 ARG A C 19
ATOM 31510 O O . ARG A 1 91 ? -9.011 -32.707 -13.180 1.00 23.13 87 ARG A O 19
ATOM 31531 N N . THR A 1 92 ? -7.877 -34.451 -12.320 1.00 53.13 88 THR A N 19
ATOM 31532 C CA . THR A 1 92 ? -6.933 -34.523 -13.428 1.00 21.11 88 THR A CA 19
ATOM 31533 C C . THR A 1 92 ? -7.660 -34.606 -14.765 1.00 44.43 88 THR A C 19
ATOM 31534 O O . THR A 1 92 ? -8.364 -35.576 -15.041 1.00 33.14 88 THR A O 19
ATOM 31545 N N . ILE A 1 93 ? -7.484 -33.581 -15.592 1.00 62.34 89 ILE A N 19
ATOM 31546 C CA . ILE A 1 93 ? -8.123 -33.539 -16.902 1.00 42.23 89 ILE A CA 19
ATOM 31547 C C . ILE A 1 93 ? -7.487 -34.544 -17.857 1.00 14.23 89 ILE A C 19
ATOM 31548 O O . ILE A 1 93 ? -6.541 -35.245 -17.496 1.00 44.12 89 ILE A O 19
ATOM 31564 N N . VAL A 1 94 ? -8.013 -34.609 -19.075 1.00 62.30 90 VAL A N 19
ATOM 31565 C CA . VAL A 1 94 ? -7.495 -35.527 -20.083 1.00 34.13 90 VAL A CA 19
ATOM 31566 C C . VAL A 1 94 ? -8.229 -35.358 -21.409 1.00 3.23 90 VAL A C 19
ATOM 31567 O O . VAL A 1 94 ? -9.101 -36.149 -21.770 1.00 5.23 90 VAL A O 19
ATOM 31580 N N . PRO A 1 95 ? -7.868 -34.303 -22.154 1.00 0.45 91 PRO A N 19
ATOM 31581 C CA . PRO A 1 95 ? -8.479 -34.005 -23.453 1.00 72.32 91 PRO A CA 19
ATOM 31582 C C . PRO A 1 95 ? -8.088 -35.019 -24.523 1.00 52.12 91 PRO A C 19
ATOM 31583 O O . PRO A 1 95 ? -7.384 -35.990 -24.246 1.00 34.11 91 PRO A O 19
ATOM 31594 N N . LYS A 1 96 ? -8.548 -34.786 -25.747 1.00 62.42 92 LYS A N 19
ATOM 31595 C CA . LYS A 1 96 ? -8.245 -35.677 -26.862 1.00 34.23 92 LYS A CA 19
ATOM 31596 C C . LYS A 1 96 ? -8.500 -34.986 -28.197 1.00 53.03 92 LYS A C 19
ATOM 31597 O O . LYS A 1 96 ? -9.594 -34.477 -28.444 1.00 45.33 92 LYS A O 19
ATOM 31616 N N . SER A 1 97 ? -7.485 -34.971 -29.054 1.00 60.44 93 SER A N 19
ATOM 31617 C CA . SER A 1 97 ? -7.599 -34.340 -30.363 1.00 62.45 93 SER A CA 19
ATOM 31618 C C . SER A 1 97 ? -7.030 -35.243 -31.454 1.00 21.21 93 SER A C 19
ATOM 31619 O O . SER A 1 97 ? -6.558 -36.346 -31.178 1.00 4.32 93 SER A O 19
ATOM 31627 N N . TYR A 1 98 ? -7.077 -34.767 -32.693 1.00 54.44 94 TYR A N 19
ATOM 31628 C CA . TYR A 1 98 ? -6.569 -35.530 -33.826 1.00 23.11 94 TYR A CA 19
ATOM 31629 C C . TYR A 1 98 ? -6.140 -34.604 -34.960 1.00 10.31 94 TYR A C 19
ATOM 31630 O O . TYR A 1 98 ? -6.971 -33.948 -35.588 1.00 45.40 94 TYR A O 19
ATOM 31648 N N . ALA A 1 99 ? -4.837 -34.556 -35.215 1.00 41.53 95 ALA A N 19
ATOM 31649 C CA . ALA A 1 99 ? -4.297 -33.712 -36.274 1.00 3.10 95 ALA A CA 19
ATOM 31650 C C . ALA A 1 99 ? -4.446 -34.379 -37.637 1.00 44.13 95 ALA A C 19
ATOM 31651 O O . ALA A 1 99 ? -4.374 -35.603 -37.751 1.00 42.20 95 ALA A O 19
ATOM 31658 N N . ASP A 1 100 ? -4.657 -33.567 -38.667 1.00 64.13 96 ASP A N 19
ATOM 31659 C CA . ASP A 1 100 ? -4.816 -34.079 -40.023 1.00 40.00 96 ASP A CA 19
ATOM 31660 C C . ASP A 1 100 ? -4.207 -33.119 -41.041 1.00 21.42 96 ASP A C 19
ATOM 31661 O O . ASP A 1 100 ? -4.193 -31.907 -40.835 1.00 44.12 96 ASP A O 19
ATOM 31670 N N . ASN A 1 101 ? -3.704 -33.672 -42.140 1.00 24.05 97 ASN A N 19
ATOM 31671 C CA . ASN A 1 101 ? -3.090 -32.867 -43.189 1.00 40.22 97 ASN A CA 19
ATOM 31672 C C . ASN A 1 101 ? -4.062 -32.650 -44.345 1.00 40.04 97 ASN A C 19
ATOM 31673 O O . ASN A 1 101 ? -3.809 -33.079 -45.471 1.00 72.02 97 ASN A O 19
ATOM 31684 N N . PHE A 1 102 ? -5.174 -31.979 -44.060 1.00 4.43 98 PHE A N 19
ATOM 31685 C CA . PHE A 1 102 ? -6.183 -31.705 -45.075 1.00 73.30 98 PHE A CA 19
ATOM 31686 C C . PHE A 1 102 ? -5.820 -30.461 -45.881 1.00 32.32 98 PHE A C 19
ATOM 31687 O O . PHE A 1 102 ? -6.167 -29.341 -45.507 1.00 50.20 98 PHE A O 19
ATOM 31704 N N . THR A 1 103 ? -5.119 -30.667 -46.992 1.00 13.34 99 THR A N 19
ATOM 31705 C CA . THR A 1 103 ? -4.707 -29.564 -47.851 1.00 4.15 99 THR A CA 19
ATOM 31706 C C . THR A 1 103 ? -4.982 -29.876 -49.317 1.00 73.11 99 THR A C 19
ATOM 31707 O O . THR A 1 103 ? -4.437 -30.829 -49.873 1.00 72.34 99 THR A O 19
ATOM 31718 N N . LYS A 1 104 ? -5.833 -29.067 -49.939 1.00 50.41 100 LYS A N 19
ATOM 31719 C CA . LYS A 1 104 ? -6.181 -29.255 -51.343 1.00 43.44 100 LYS A CA 19
ATOM 31720 C C . LYS A 1 104 ? -5.793 -28.031 -52.168 1.00 51.23 100 LYS A C 19
ATOM 31721 O O . LYS A 1 104 ? -6.644 -27.286 -52.655 1.00 1.21 100 LYS A O 19
ATOM 31740 N N . PRO A 1 105 ? -4.479 -27.818 -52.331 1.00 13.32 101 PRO A N 19
ATOM 31741 C CA . PRO A 1 105 ? -3.950 -26.687 -53.098 1.00 64.13 101 PRO A CA 19
ATOM 31742 C C . PRO A 1 105 ? -4.212 -26.829 -54.594 1.00 53.34 101 PRO A C 19
ATOM 31743 O O . PRO A 1 105 ? -3.662 -27.713 -55.250 1.00 31.25 101 PRO A O 19
ATOM 31754 N N . ARG A 1 106 ? -5.055 -25.951 -55.128 1.00 60.32 102 ARG A N 19
ATOM 31755 C CA . ARG A 1 106 ? -5.391 -25.979 -56.547 1.00 13.24 102 ARG A CA 19
ATOM 31756 C C . ARG A 1 106 ? -4.964 -24.684 -57.232 1.00 13.42 102 ARG A C 19
ATOM 31757 O O . ARG A 1 106 ? -5.745 -23.738 -57.335 1.00 33.02 102 ARG A O 19
ATOM 31778 N N . ASP A 1 107 ? -3.721 -24.649 -57.697 1.00 41.11 103 ASP A N 19
ATOM 31779 C CA . ASP A 1 107 ? -3.190 -23.471 -58.373 1.00 2.34 103 ASP A CA 19
ATOM 31780 C C . ASP A 1 107 ? -1.872 -23.792 -59.070 1.00 10.45 103 ASP A C 19
ATOM 31781 O O . ASP A 1 107 ? -1.197 -24.762 -58.727 1.00 21.13 103 ASP A O 19
ATOM 31790 N N . MET A 1 108 ? -1.511 -22.970 -60.051 1.00 1.32 104 MET A N 19
ATOM 31791 C CA . MET A 1 108 ? -0.272 -23.167 -60.795 1.00 53.42 104 MET A CA 19
ATOM 31792 C C . MET A 1 108 ? 0.786 -22.155 -60.368 1.00 50.30 104 MET A C 19
ATOM 31793 O O . MET A 1 108 ? 0.467 -21.014 -60.030 1.00 4.04 104 MET A O 19
ATOM 31807 N N . MET A 1 5 ? -0.290 -3.551 -1.677 1.00 21.54 1 MET A N 20
ATOM 31808 C CA . MET A 1 5 ? -0.027 -2.918 -2.965 1.00 13.14 1 MET A CA 20
ATOM 31809 C C . MET A 1 5 ? -1.290 -2.885 -3.821 1.00 44.31 1 MET A C 20
ATOM 31810 O O . MET A 1 5 ? -1.497 -3.752 -4.669 1.00 11.52 1 MET A O 20
ATOM 31824 N N . GLN A 1 6 ? -2.127 -1.879 -3.592 1.00 74.23 2 GLN A N 20
ATOM 31825 C CA . GLN A 1 6 ? -3.369 -1.734 -4.343 1.00 63.13 2 GLN A CA 20
ATOM 31826 C C . GLN A 1 6 ? -3.273 -0.582 -5.338 1.00 1.12 2 GLN A C 20
ATOM 31827 O O . GLN A 1 6 ? -2.397 0.275 -5.226 1.00 24.44 2 GLN A O 20
ATOM 31841 N N . GLU A 1 7 ? -4.179 -0.569 -6.311 1.00 13.51 3 GLU A N 20
ATOM 31842 C CA . GLU A 1 7 ? -4.194 0.478 -7.325 1.00 43.02 3 GLU A CA 20
ATOM 31843 C C . GLU A 1 7 ? -5.625 0.898 -7.653 1.00 24.30 3 GLU A C 20
ATOM 31844 O O . GLU A 1 7 ? -6.583 0.339 -7.121 1.00 12.33 3 GLU A O 20
ATOM 31856 N N . GLN A 1 8 ? -5.758 1.887 -8.532 1.00 31.13 4 GLN A N 20
ATOM 31857 C CA . GLN A 1 8 ? -7.071 2.382 -8.929 1.00 32.33 4 GLN A CA 20
ATOM 31858 C C . GLN A 1 8 ? -7.716 1.455 -9.953 1.00 2.01 4 GLN A C 20
ATOM 31859 O O . GLN A 1 8 ? -7.025 0.784 -10.720 1.00 23.11 4 GLN A O 20
ATOM 31873 N N . VAL A 1 9 ? -9.044 1.422 -9.960 1.00 71.05 5 VAL A N 20
ATOM 31874 C CA . VAL A 1 9 ? -9.783 0.577 -10.891 1.00 65.34 5 VAL A CA 20
ATOM 31875 C C . VAL A 1 9 ? -11.096 1.233 -11.306 1.00 64.45 5 VAL A C 20
ATOM 31876 O O . VAL A 1 9 ? -11.830 1.757 -10.470 1.00 13.01 5 VAL A O 20
ATOM 31889 N N . SER A 1 10 ? -11.384 1.199 -12.604 1.00 4.12 6 SER A N 20
ATOM 31890 C CA . SER A 1 10 ? -12.607 1.794 -13.130 1.00 23.40 6 SER A CA 20
ATOM 31891 C C . SER A 1 10 ? -13.605 0.713 -13.538 1.00 4.23 6 SER A C 20
ATOM 31892 O O . SER A 1 10 ? -14.795 0.811 -13.245 1.00 24.52 6 SER A O 20
ATOM 31900 N N . ASN A 1 11 ? -13.107 -0.317 -14.214 1.00 60.34 7 ASN A N 20
ATOM 31901 C CA . ASN A 1 11 ? -13.954 -1.417 -14.662 1.00 43.14 7 ASN A CA 20
ATOM 31902 C C . ASN A 1 11 ? -14.260 -2.372 -13.513 1.00 75.03 7 ASN A C 20
ATOM 31903 O O . ASN A 1 11 ? -13.416 -2.613 -12.651 1.00 1.24 7 ASN A O 20
ATOM 31914 N N . VAL A 1 12 ? -15.475 -2.913 -13.508 1.00 11.21 8 VAL A N 20
ATOM 31915 C CA . VAL A 1 12 ? -15.893 -3.842 -12.466 1.00 13.10 8 VAL A CA 20
ATOM 31916 C C . VAL A 1 12 ? -15.245 -5.209 -12.657 1.00 31.03 8 VAL A C 20
ATOM 31917 O O . VAL A 1 12 ? -14.421 -5.397 -13.552 1.00 32.51 8 VAL A O 20
ATOM 31930 N N . ARG A 1 13 ? -15.625 -6.161 -11.810 1.00 23.10 9 ARG A N 20
ATOM 31931 C CA . ARG A 1 13 ? -15.080 -7.512 -11.885 1.00 50.21 9 ARG A CA 20
ATOM 31932 C C . ARG A 1 13 ? -16.195 -8.551 -11.808 1.00 1.04 9 ARG A C 20
ATOM 31933 O O . ARG A 1 13 ? -17.181 -8.366 -11.095 1.00 63.23 9 ARG A O 20
ATOM 31954 N N . ALA A 1 14 ? -16.029 -9.644 -12.546 1.00 13.23 10 ALA A N 20
ATOM 31955 C CA . ALA A 1 14 ? -17.019 -10.714 -12.560 1.00 31.03 10 ALA A CA 20
ATOM 31956 C C . ALA A 1 14 ? -16.569 -11.889 -11.698 1.00 14.22 10 ALA A C 20
ATOM 31957 O O . ALA A 1 14 ? -15.522 -12.487 -11.944 1.00 55.33 10 ALA A O 20
ATOM 31964 N N . ARG A 1 15 ? -17.368 -12.214 -10.686 1.00 3.14 11 ARG A N 20
ATOM 31965 C CA . ARG A 1 15 ? -17.051 -13.317 -9.787 1.00 23.43 11 ARG A CA 20
ATOM 31966 C C . ARG A 1 15 ? -17.836 -14.569 -10.164 1.00 60.33 11 ARG A C 20
ATOM 31967 O O . ARG A 1 15 ? -19.026 -14.681 -9.868 1.00 70.11 11 ARG A O 20
ATOM 31988 N N . ILE A 1 16 ? -17.162 -15.509 -10.821 1.00 4.42 12 ILE A N 20
ATOM 31989 C CA . ILE A 1 16 ? -17.796 -16.753 -11.238 1.00 54.15 12 ILE A CA 20
ATOM 31990 C C . ILE A 1 16 ? -17.402 -17.906 -10.321 1.00 2.40 12 ILE A C 20
ATOM 31991 O O . ILE A 1 16 ? -16.220 -18.126 -10.057 1.00 11.45 12 ILE A O 20
ATOM 32007 N N . TYR A 1 17 ? -18.400 -18.639 -9.840 1.00 1.51 13 TYR A N 20
ATOM 32008 C CA . TYR A 1 17 ? -18.158 -19.769 -8.952 1.00 35.30 13 TYR A CA 20
ATOM 32009 C C . TYR A 1 17 ? -19.195 -20.867 -9.172 1.00 14.43 13 TYR A C 20
ATOM 32010 O O . TYR A 1 17 ? -20.342 -20.592 -9.527 1.00 44.04 13 TYR A O 20
ATOM 32028 N N . LYS A 1 18 ? -18.784 -22.112 -8.957 1.00 40.24 14 LYS A N 20
ATOM 32029 C CA . LYS A 1 18 ? -19.675 -23.253 -9.129 1.00 64.13 14 LYS A CA 20
ATOM 32030 C C . LYS A 1 18 ? -19.883 -23.985 -7.808 1.00 52.43 14 LYS A C 20
ATOM 32031 O O . LYS A 1 18 ? -19.142 -24.904 -7.457 1.00 12.35 14 LYS A O 20
ATOM 32050 N N . PRO A 1 19 ? -20.915 -23.572 -7.058 1.00 12.14 15 PRO A N 20
ATOM 32051 C CA . PRO A 1 19 ? -21.246 -24.177 -5.764 1.00 23.21 15 PRO A CA 20
ATOM 32052 C C . PRO A 1 19 ? -21.791 -25.593 -5.908 1.00 72.34 15 PRO A C 20
ATOM 32053 O O . PRO A 1 19 ? -22.101 -26.040 -7.013 1.00 4.44 15 PRO A O 20
ATOM 32064 N N . ALA A 1 20 ? -21.906 -26.295 -4.786 1.00 75.40 16 ALA A N 20
ATOM 32065 C CA . ALA A 1 20 ? -22.417 -27.661 -4.789 1.00 12.54 16 ALA A CA 20
ATOM 32066 C C . ALA A 1 20 ? -23.826 -27.720 -5.369 1.00 41.33 16 ALA A C 20
ATOM 32067 O O . ALA A 1 20 ? -24.567 -26.737 -5.329 1.00 63.14 16 ALA A O 20
ATOM 32074 N N . LYS A 1 21 ? -24.190 -28.877 -5.910 1.00 13.12 17 LYS A N 20
ATOM 32075 C CA . LYS A 1 21 ? -25.511 -29.065 -6.499 1.00 1.51 17 LYS A CA 20
ATOM 32076 C C . LYS A 1 21 ? -26.555 -29.335 -5.419 1.00 70.31 17 LYS A C 20
ATOM 32077 O O . LYS A 1 21 ? -26.283 -30.029 -4.439 1.00 2.12 17 LYS A O 20
ATOM 32096 N N . SER A 1 22 ? -27.750 -28.786 -5.607 1.00 45.23 18 SER A N 20
ATOM 32097 C CA . SER A 1 22 ? -28.834 -28.966 -4.649 1.00 11.32 18 SER A CA 20
ATOM 32098 C C . SER A 1 22 ? -30.191 -28.836 -5.332 1.00 32.02 18 SER A C 20
ATOM 32099 O O . SER A 1 22 ? -30.333 -28.127 -6.329 1.00 2.20 18 SER A O 20
ATOM 32107 N N . THR A 1 23 ? -31.189 -29.526 -4.788 1.00 53.13 19 THR A N 20
ATOM 32108 C CA . THR A 1 23 ? -32.536 -29.490 -5.345 1.00 13.22 19 THR A CA 20
ATOM 32109 C C . THR A 1 23 ? -33.569 -29.192 -4.265 1.00 72.10 19 THR A C 20
ATOM 32110 O O . THR A 1 23 ? -34.312 -30.078 -3.843 1.00 30.45 19 THR A O 20
ATOM 32121 N N . MET A 1 24 ? -33.613 -27.940 -3.822 1.00 4.43 20 MET A N 20
ATOM 32122 C CA . MET A 1 24 ? -34.558 -27.527 -2.791 1.00 41.32 20 MET A CA 20
ATOM 32123 C C . MET A 1 24 ? -35.982 -27.512 -3.336 1.00 54.31 20 MET A C 20
ATOM 32124 O O . MET A 1 24 ? -36.889 -28.092 -2.740 1.00 13.01 20 MET A O 20
ATOM 32138 N N . GLN A 1 25 ? -36.172 -26.844 -4.469 1.00 54.10 21 GLN A N 20
ATOM 32139 C CA . GLN A 1 25 ? -37.487 -26.755 -5.091 1.00 51.45 21 GLN A CA 20
ATOM 32140 C C . GLN A 1 25 ? -37.367 -26.656 -6.609 1.00 22.42 21 GLN A C 20
ATOM 32141 O O . GLN A 1 25 ? -36.422 -26.063 -7.129 1.00 53.30 21 GLN A O 20
ATOM 32155 N N . SER A 1 26 ? -38.329 -27.243 -7.314 1.00 10.34 22 SER A N 20
ATOM 32156 C CA . SER A 1 26 ? -38.328 -27.225 -8.771 1.00 21.41 22 SER A CA 20
ATOM 32157 C C . SER A 1 26 ? -39.753 -27.228 -9.316 1.00 51.21 22 SER A C 20
ATOM 32158 O O . SER A 1 26 ? -40.708 -27.490 -8.586 1.00 22.02 22 SER A O 20
ATOM 32166 N N . GLY A 1 27 ? -39.887 -26.934 -10.606 1.00 12.10 23 GLY A N 20
ATOM 32167 C CA . GLY A 1 27 ? -41.199 -26.907 -11.227 1.00 45.15 23 GLY A CA 20
ATOM 32168 C C . GLY A 1 27 ? -41.405 -25.679 -12.091 1.00 55.11 23 GLY A C 20
ATOM 32169 O O . GLY A 1 27 ? -41.672 -24.590 -11.582 1.00 42.31 23 GLY A O 20
ATOM 32173 N N . HIS A 1 28 ? -41.281 -25.853 -13.403 1.00 44.12 24 HIS A N 20
ATOM 32174 C CA . HIS A 1 28 ? -41.455 -24.748 -14.341 1.00 34.52 24 HIS A CA 20
ATOM 32175 C C . HIS A 1 28 ? -40.421 -23.655 -14.090 1.00 72.20 24 HIS A C 20
ATOM 32176 O O . HIS A 1 28 ? -40.710 -22.468 -14.241 1.00 54.41 24 HIS A O 20
ATOM 32190 N N . SER A 1 29 ? -39.216 -24.063 -13.705 1.00 64.22 25 SER A N 20
ATOM 32191 C CA . SER A 1 29 ? -38.141 -23.117 -13.429 1.00 62.44 25 SER A CA 20
ATOM 32192 C C . SER A 1 29 ? -36.914 -23.426 -14.281 1.00 1.03 25 SER A C 20
ATOM 32193 O O . SER A 1 29 ? -36.745 -24.546 -14.765 1.00 43.11 25 SER A O 20
ATOM 32201 N N . LYS A 1 30 ? -36.058 -22.426 -14.461 1.00 14.22 26 LYS A N 20
ATOM 32202 C CA . LYS A 1 30 ? -34.844 -22.588 -15.253 1.00 34.22 26 LYS A CA 20
ATOM 32203 C C . LYS A 1 30 ? -33.736 -23.226 -14.423 1.00 43.32 26 LYS A C 20
ATOM 32204 O O . LYS A 1 30 ? -33.603 -22.953 -13.229 1.00 30.10 26 LYS A O 20
ATOM 32223 N N . LEU A 1 31 ? -32.939 -24.076 -15.063 1.00 12.02 27 LEU A N 20
ATOM 32224 C CA . LEU A 1 31 ? -31.839 -24.752 -14.384 1.00 61.31 27 LEU A CA 20
ATOM 32225 C C . LEU A 1 31 ? -30.564 -23.916 -14.448 1.00 32.42 27 LEU A C 20
ATOM 32226 O O . LEU A 1 31 ? -30.383 -23.108 -15.358 1.00 33.22 27 LEU A O 20
ATOM 32242 N N . LYS A 1 32 ? -29.681 -24.119 -13.476 1.00 2.13 28 LYS A N 20
ATOM 32243 C CA . LYS A 1 32 ? -28.421 -23.388 -13.422 1.00 2.24 28 LYS A CA 20
ATOM 32244 C C . LYS A 1 32 ? -27.314 -24.255 -12.830 1.00 71.42 28 LYS A C 20
ATOM 32245 O O . LYS A 1 32 ? -27.553 -25.048 -11.919 1.00 53.25 28 LYS A O 20
ATOM 32264 N N . ALA A 1 33 ? -26.102 -24.098 -13.352 1.00 1.30 29 ALA A N 20
ATOM 32265 C CA . ALA A 1 33 ? -24.958 -24.864 -12.872 1.00 53.24 29 ALA A CA 20
ATOM 32266 C C . ALA A 1 33 ? -23.853 -23.942 -12.367 1.00 50.20 29 ALA A C 20
ATOM 32267 O O . ALA A 1 33 ? -23.178 -24.248 -11.385 1.00 33.44 29 ALA A O 20
ATOM 32274 N N . TRP A 1 34 ? -23.675 -22.815 -13.045 1.00 42.41 30 TRP A N 20
ATOM 32275 C CA . TRP A 1 34 ? -22.650 -21.848 -12.665 1.00 34.31 30 TRP A CA 20
ATOM 32276 C C . TRP A 1 34 ? -23.280 -20.580 -12.100 1.00 61.13 30 TRP A C 20
ATOM 32277 O O . TRP A 1 34 ? -24.403 -20.220 -12.457 1.00 70.51 30 TRP A O 20
ATOM 32298 N N . LYS A 1 35 ? -22.552 -19.905 -11.217 1.00 53.44 31 LYS A N 20
ATOM 32299 C CA . LYS A 1 35 ? -23.039 -18.675 -10.603 1.00 73.33 31 LYS A CA 20
ATOM 32300 C C . LYS A 1 35 ? -22.141 -17.496 -10.961 1.00 43.05 31 LYS A C 20
ATOM 32301 O O . LYS A 1 35 ? -20.920 -17.638 -11.054 1.00 55.03 31 LYS A O 20
ATOM 32320 N N . LEU A 1 36 ? -22.749 -16.332 -11.159 1.00 74.03 32 LEU A N 20
ATOM 32321 C CA . LEU A 1 36 ? -22.004 -15.127 -11.504 1.00 53.05 32 LEU A CA 20
ATOM 32322 C C . LEU A 1 36 ? -22.386 -13.969 -10.589 1.00 1.03 32 LEU A C 20
ATOM 32323 O O . LEU A 1 36 ? -23.567 -13.698 -10.375 1.00 2.24 32 LEU A O 20
ATOM 32339 N N . GLU A 1 37 ? -21.377 -13.289 -10.051 1.00 51.13 33 GLU A N 20
ATOM 32340 C CA . GLU A 1 37 ? -21.609 -12.159 -9.159 1.00 0.20 33 GLU A CA 20
ATOM 32341 C C . GLU A 1 37 ? -20.642 -11.019 -9.464 1.00 5.33 33 GLU A C 20
ATOM 32342 O O . GLU A 1 37 ? -19.462 -11.080 -9.113 1.00 60.02 33 GLU A O 20
ATOM 32354 N N . PHE A 1 38 ? -21.149 -9.979 -10.118 1.00 4.52 34 PHE A N 20
ATOM 32355 C CA . PHE A 1 38 ? -20.330 -8.825 -10.472 1.00 10.31 34 PHE A CA 20
ATOM 32356 C C . PHE A 1 38 ? -20.247 -7.840 -9.309 1.00 12.44 34 PHE A C 20
ATOM 32357 O O . PHE A 1 38 ? -21.229 -7.618 -8.600 1.00 5.32 34 PHE A O 20
ATOM 32374 N N . GLU A 1 39 ? -19.069 -7.253 -9.120 1.00 61.04 35 GLU A N 20
ATOM 32375 C CA . GLU A 1 39 ? -18.858 -6.293 -8.044 1.00 31.23 35 GLU A CA 20
ATOM 32376 C C . GLU A 1 39 ? -18.791 -4.869 -8.589 1.00 33.12 35 GLU A C 20
ATOM 32377 O O . GLU A 1 39 ? -17.756 -4.410 -9.070 1.00 4.54 35 GLU A O 20
ATOM 32389 N N . PRO A 1 40 ? -19.923 -4.153 -8.514 1.00 35.35 36 PRO A N 20
ATOM 32390 C CA . PRO A 1 40 ? -20.020 -2.773 -8.995 1.00 14.45 36 PRO A CA 20
ATOM 32391 C C . PRO A 1 40 ? -19.231 -1.800 -8.125 1.00 11.43 36 PRO A C 20
ATOM 32392 O O . PRO A 1 40 ? -19.145 -1.968 -6.908 1.00 75.51 36 PRO A O 20
ATOM 32403 N N . SER A 1 41 ? -18.657 -0.780 -8.756 1.00 25.41 37 SER A N 20
ATOM 32404 C CA . SER A 1 41 ? -17.873 0.218 -8.039 1.00 3.13 37 SER A CA 20
ATOM 32405 C C . SER A 1 41 ? -18.780 1.172 -7.269 1.00 13.14 37 SER A C 20
ATOM 32406 O O . SER A 1 41 ? -18.547 1.454 -6.092 1.00 21.03 37 SER A O 20
ATOM 32414 N N . CYS A 1 42 ? -19.815 1.665 -7.940 1.00 14.25 38 CYS A N 20
ATOM 32415 C CA . CYS A 1 42 ? -20.759 2.588 -7.318 1.00 63.42 38 CYS A CA 20
ATOM 32416 C C . CYS A 1 42 ? -22.193 2.100 -7.496 1.00 14.03 38 CYS A C 20
ATOM 32417 O O . CYS A 1 42 ? -22.472 1.252 -8.344 1.00 42.12 38 CYS A O 20
ATOM 32425 N N . THR A 1 43 ? -23.100 2.640 -6.689 1.00 14.24 39 THR A N 20
ATOM 32426 C CA . THR A 1 43 ? -24.505 2.258 -6.754 1.00 34.14 39 THR A CA 20
ATOM 32427 C C . THR A 1 43 ? -25.389 3.460 -7.066 1.00 5.45 39 THR A C 20
ATOM 32428 O O . THR A 1 43 ? -25.015 4.602 -6.796 1.00 20.33 39 THR A O 20
ATOM 32439 N N . GLN A 1 44 ? -26.560 3.197 -7.635 1.00 21.34 40 GLN A N 20
ATOM 32440 C CA . GLN A 1 44 ? -27.496 4.259 -7.983 1.00 2.25 40 GLN A CA 20
ATOM 32441 C C . GLN A 1 44 ? -28.922 3.724 -8.061 1.00 51.31 40 GLN A C 20
ATOM 32442 O O . GLN A 1 44 ? -29.137 2.524 -8.230 1.00 41.04 40 GLN A O 20
ATOM 32456 N N . TYR A 1 45 ? -29.893 4.623 -7.938 1.00 14.13 41 TYR A N 20
ATOM 32457 C CA . TYR A 1 45 ? -31.299 4.241 -7.991 1.00 70.15 41 TYR A CA 20
ATOM 32458 C C . TYR A 1 45 ? -31.641 3.611 -9.338 1.00 64.42 41 TYR A C 20
ATOM 32459 O O . TYR A 1 45 ? -31.279 4.133 -10.392 1.00 62.04 41 TYR A O 20
ATOM 32477 N N . THR A 1 46 ? -32.343 2.482 -9.295 1.00 45.51 42 THR A N 20
ATOM 32478 C CA . THR A 1 46 ? -32.734 1.779 -10.510 1.00 21.21 42 THR A CA 20
ATOM 32479 C C . THR A 1 46 ? -33.742 2.590 -11.315 1.00 14.53 42 THR A C 20
ATOM 32480 O O . THR A 1 46 ? -34.815 2.932 -10.819 1.00 10.55 42 THR A O 20
ATOM 32491 N N . GLU A 1 47 ? -33.391 2.895 -12.560 1.00 65.51 43 GLU A N 20
ATOM 32492 C CA . GLU A 1 47 ? -34.266 3.668 -13.433 1.00 71.43 43 GLU A CA 20
ATOM 32493 C C . GLU A 1 47 ? -35.566 2.916 -13.702 1.00 75.33 43 GLU A C 20
ATOM 32494 O O . GLU A 1 47 ? -35.659 1.701 -13.528 1.00 33.13 43 GLU A O 20
ATOM 32506 N N . PRO A 1 48 ? -36.598 3.656 -14.137 1.00 4.05 44 PRO A N 20
ATOM 32507 C CA . PRO A 1 48 ? -37.912 3.082 -14.439 1.00 31.45 44 PRO A CA 20
ATOM 32508 C C . PRO A 1 48 ? -37.889 2.204 -15.686 1.00 12.31 44 PRO A C 20
ATOM 32509 O O . PRO A 1 48 ? -38.750 1.343 -15.868 1.00 10.45 44 PRO A O 20
ATOM 32520 N N . LEU A 1 49 ? -36.899 2.429 -16.542 1.00 61.02 45 LEU A N 20
ATOM 32521 C CA . LEU A 1 49 ? -36.763 1.658 -17.774 1.00 1.12 45 LEU A CA 20
ATOM 32522 C C . LEU A 1 49 ? -35.973 0.377 -17.530 1.00 22.33 45 LEU A C 20
ATOM 32523 O O . LEU A 1 49 ? -34.757 0.412 -17.345 1.00 43.50 45 LEU A O 20
ATOM 32539 N N . MET A 1 50 ? -36.672 -0.754 -17.532 1.00 41.30 46 MET A N 20
ATOM 32540 C CA . MET A 1 50 ? -36.035 -2.047 -17.314 1.00 5.23 46 MET A CA 20
ATOM 32541 C C . MET A 1 50 ? -36.481 -3.057 -18.365 1.00 63.40 46 MET A C 20
ATOM 32542 O O . MET A 1 50 ? -37.393 -2.791 -19.147 1.00 65.40 46 MET A O 20
ATOM 32556 N N . ASN A 1 51 ? -35.830 -4.216 -18.380 1.00 35.23 47 ASN A N 20
ATOM 32557 C CA . ASN A 1 51 ? -36.161 -5.267 -19.336 1.00 43.54 47 ASN A CA 20
ATOM 32558 C C . ASN A 1 51 ? -37.571 -5.797 -19.097 1.00 11.52 47 ASN A C 20
ATOM 32559 O O . ASN A 1 51 ? -38.461 -5.621 -19.930 1.00 22.52 47 ASN A O 20
ATOM 32570 N N . TRP A 1 52 ? -37.767 -6.445 -17.955 1.00 23.04 48 TRP A N 20
ATOM 32571 C CA . TRP A 1 52 ? -39.069 -7.000 -17.605 1.00 61.31 48 TRP A CA 20
ATOM 32572 C C . TRP A 1 52 ? -39.219 -7.129 -16.093 1.00 63.25 48 TRP A C 20
ATOM 32573 O O . TRP A 1 52 ? -38.229 -7.254 -15.370 1.00 32.42 48 TRP A O 20
ATOM 32594 N N . THR A 1 53 ? -40.461 -7.098 -15.620 1.00 45.23 49 THR A N 20
ATOM 32595 C CA . THR A 1 53 ? -40.739 -7.210 -14.194 1.00 44.20 49 THR A CA 20
ATOM 32596 C C . THR A 1 53 ? -39.827 -6.296 -13.382 1.00 41.14 49 THR A C 20
ATOM 32597 O O . THR A 1 53 ? -38.899 -6.758 -12.719 1.00 75.32 49 THR A O 20
ATOM 32608 N N . GLY A 1 54 ? -40.097 -4.995 -13.439 1.00 72.45 50 GLY A N 20
ATOM 32609 C CA . GLY A 1 54 ? -39.292 -4.037 -12.705 1.00 35.21 50 GLY A CA 20
ATOM 32610 C C . GLY A 1 54 ? -40.069 -2.788 -12.339 1.00 2.14 50 GLY A C 20
ATOM 32611 O O . GLY A 1 54 ? -39.495 -1.706 -12.216 1.00 64.35 50 GLY A O 20
ATOM 32615 N N . SER A 1 55 ? -41.377 -2.937 -12.164 1.00 75.42 51 SER A N 20
ATOM 32616 C CA . SER A 1 55 ? -42.236 -1.810 -11.814 1.00 3.12 51 SER A CA 20
ATOM 32617 C C . SER A 1 55 ? -42.054 -1.424 -10.349 1.00 52.15 51 SER A C 20
ATOM 32618 O O . SER A 1 55 ? -41.821 -0.258 -10.028 1.00 11.15 51 SER A O 20
ATOM 32626 N N . HIS A 1 56 ? -42.164 -2.410 -9.465 1.00 65.34 52 HIS A N 20
ATOM 32627 C CA . HIS A 1 56 ? -42.012 -2.175 -8.034 1.00 64.24 52 HIS A CA 20
ATOM 32628 C C . HIS A 1 56 ? -41.244 -3.317 -7.375 1.00 3.32 52 HIS A C 20
ATOM 32629 O O . HIS A 1 56 ? -41.719 -4.452 -7.329 1.00 3.34 52 HIS A O 20
ATOM 32643 N N . ASP A 1 57 ? -40.056 -3.007 -6.867 1.00 24.14 53 ASP A N 20
ATOM 32644 C CA . ASP A 1 57 ? -39.222 -4.007 -6.209 1.00 62.41 53 ASP A CA 20
ATOM 32645 C C . ASP A 1 57 ? -38.139 -3.342 -5.366 1.00 23.11 53 ASP A C 20
ATOM 32646 O O . ASP A 1 57 ? -37.214 -2.724 -5.897 1.00 13.04 53 ASP A O 20
ATOM 32655 N N . THR A 1 58 ? -38.260 -3.471 -4.048 1.00 44.41 54 THR A N 20
ATOM 32656 C CA . THR A 1 58 ? -37.293 -2.880 -3.131 1.00 50.51 54 THR A CA 20
ATOM 32657 C C . THR A 1 58 ? -35.896 -3.444 -3.366 1.00 73.40 54 THR A C 20
ATOM 32658 O O . THR A 1 58 ? -34.909 -2.708 -3.362 1.00 71.03 54 THR A O 20
ATOM 32669 N N . LYS A 1 59 ? -35.819 -4.754 -3.571 1.00 74.10 55 LYS A N 20
ATOM 32670 C CA . LYS A 1 59 ? -34.544 -5.418 -3.810 1.00 22.20 55 LYS A CA 20
ATOM 32671 C C . LYS A 1 59 ? -33.924 -4.949 -5.122 1.00 41.15 55 LYS A C 20
ATOM 32672 O O . LYS A 1 59 ? -34.598 -4.346 -5.956 1.00 53.12 55 LYS A O 20
ATOM 32691 N N . GLN A 1 60 ? -32.637 -5.230 -5.297 1.00 21.21 56 GLN A N 20
ATOM 32692 C CA . GLN A 1 60 ? -31.927 -4.838 -6.509 1.00 55.23 56 GLN A CA 20
ATOM 32693 C C . GLN A 1 60 ? -31.062 -5.981 -7.029 1.00 1.24 56 GLN A C 20
ATOM 32694 O O . GLN A 1 60 ? -30.142 -6.433 -6.348 1.00 44.40 56 GLN A O 20
ATOM 32708 N N . GLN A 1 61 ? -31.364 -6.443 -8.237 1.00 35.32 57 GLN A N 20
ATOM 32709 C CA . GLN A 1 61 ? -30.614 -7.534 -8.847 1.00 23.44 57 GLN A CA 20
ATOM 32710 C C . GLN A 1 61 ? -29.122 -7.217 -8.882 1.00 52.21 57 GLN A C 20
ATOM 32711 O O . GLN A 1 61 ? -28.676 -6.369 -9.656 1.00 34.01 57 GLN A O 20
ATOM 32725 N N . VAL A 1 62 ? -28.356 -7.901 -8.040 1.00 65.20 58 VAL A N 20
ATOM 32726 C CA . VAL A 1 62 ? -26.914 -7.693 -7.976 1.00 62.00 58 VAL A CA 20
ATOM 32727 C C . VAL A 1 62 ? -26.158 -8.936 -8.428 1.00 70.52 58 VAL A C 20
ATOM 32728 O O . VAL A 1 62 ? -25.058 -8.843 -8.975 1.00 52.44 58 VAL A O 20
ATOM 32741 N N . CYS A 1 63 ? -26.754 -10.101 -8.199 1.00 13.01 59 CYS A N 20
ATOM 32742 C CA . CYS A 1 63 ? -26.137 -11.366 -8.583 1.00 1.40 59 CYS A CA 20
ATOM 32743 C C . CYS A 1 63 ? -27.053 -12.158 -9.509 1.00 23.20 59 CYS A C 20
ATOM 32744 O O . CYS A 1 63 ? -28.272 -11.987 -9.491 1.00 53.22 59 CYS A O 20
ATOM 32752 N N . LEU A 1 64 ? -26.457 -13.026 -10.320 1.00 24.00 60 LEU A N 20
ATOM 32753 C CA . LEU A 1 64 ? -27.219 -13.845 -11.257 1.00 24.13 60 LEU A CA 20
ATOM 32754 C C . LEU A 1 64 ? -26.544 -15.196 -11.472 1.00 2.02 60 LEU A C 20
ATOM 32755 O O . LEU A 1 64 ? -25.402 -15.403 -11.061 1.00 30.22 60 LEU A O 20
ATOM 32771 N N . SER A 1 65 ? -27.257 -16.112 -12.120 1.00 53.23 61 SER A N 20
ATOM 32772 C CA . SER A 1 65 ? -26.728 -17.444 -12.389 1.00 14.22 61 SER A CA 20
ATOM 32773 C C . SER A 1 65 ? -26.599 -17.684 -13.890 1.00 0.41 61 SER A C 20
ATOM 32774 O O . SER A 1 65 ? -27.120 -16.918 -14.700 1.00 53.24 61 SER A O 20
ATOM 32782 N N . PHE A 1 66 ? -25.899 -18.754 -14.253 1.00 55.14 62 PHE A N 20
ATOM 32783 C CA . PHE A 1 66 ? -25.699 -19.096 -15.657 1.00 11.32 62 PHE A CA 20
ATOM 32784 C C . PHE A 1 66 ? -25.707 -20.609 -15.854 1.00 11.42 62 PHE A C 20
ATOM 32785 O O . PHE A 1 66 ? -25.010 -21.343 -15.152 1.00 42.32 62 PHE A O 20
ATOM 32802 N N . THR A 1 67 ? -26.501 -21.071 -16.814 1.00 54.12 63 THR A N 20
ATOM 32803 C CA . THR A 1 67 ? -26.603 -22.496 -17.104 1.00 55.41 63 THR A CA 20
ATOM 32804 C C . THR A 1 67 ? -25.235 -23.092 -17.415 1.00 0.34 63 THR A C 20
ATOM 32805 O O . THR A 1 67 ? -24.881 -24.157 -16.909 1.00 32.32 63 THR A O 20
ATOM 32816 N N . THR A 1 68 ? -24.467 -22.397 -18.248 1.00 4.21 64 THR A N 20
ATOM 32817 C CA . THR A 1 68 ? -23.137 -22.858 -18.626 1.00 71.52 64 THR A CA 20
ATOM 32818 C C . THR A 1 68 ? -22.100 -21.756 -18.446 1.00 20.00 64 THR A C 20
ATOM 32819 O O . THR A 1 68 ? -22.397 -20.576 -18.629 1.00 72.13 64 THR A O 20
ATOM 32830 N N . ARG A 1 69 ? -20.883 -22.149 -18.085 1.00 52.20 65 ARG A N 20
ATOM 32831 C CA . ARG A 1 69 ? -19.802 -21.192 -17.879 1.00 41.20 65 ARG A CA 20
ATOM 32832 C C . ARG A 1 69 ? -19.637 -20.287 -19.097 1.00 13.12 65 ARG A C 20
ATOM 32833 O O . ARG A 1 69 ? -19.421 -19.083 -18.961 1.00 42.14 65 ARG A O 20
ATOM 32854 N N . GLU A 1 70 ? -19.742 -20.875 -20.284 1.00 30.31 66 GLU A N 20
ATOM 32855 C CA . GLU A 1 70 ? -19.603 -20.121 -21.525 1.00 21.22 66 GLU A CA 20
ATOM 32856 C C . GLU A 1 70 ? -20.537 -18.914 -21.535 1.00 34.00 66 GLU A C 20
ATOM 32857 O O . GLU A 1 70 ? -20.228 -17.881 -22.129 1.00 43.34 66 GLU A O 20
ATOM 32869 N N . LEU A 1 71 ? -21.681 -19.053 -20.873 1.00 70.34 67 LEU A N 20
ATOM 32870 C CA . LEU A 1 71 ? -22.662 -17.975 -20.806 1.00 61.15 67 LEU A CA 20
ATOM 32871 C C . LEU A 1 71 ? -22.210 -16.889 -19.835 1.00 13.31 67 LEU A C 20
ATOM 32872 O O . LEU A 1 71 ? -22.401 -15.700 -20.087 1.00 64.13 67 LEU A O 20
ATOM 32888 N N . ALA A 1 72 ? -21.610 -17.307 -18.725 1.00 33.22 68 ALA A N 20
ATOM 32889 C CA . ALA A 1 72 ? -21.128 -16.370 -17.718 1.00 54.44 68 ALA A CA 20
ATOM 32890 C C . ALA A 1 72 ? -19.976 -15.529 -18.258 1.00 13.44 68 ALA A C 20
ATOM 32891 O O . ALA A 1 72 ? -20.093 -14.311 -18.389 1.00 51.14 68 ALA A O 20
ATOM 32898 N N . ILE A 1 73 ? -18.864 -16.187 -18.567 1.00 2.15 69 ILE A N 20
ATOM 32899 C CA . ILE A 1 73 ? -17.691 -15.500 -19.092 1.00 25.12 69 ILE A CA 20
ATOM 32900 C C . ILE A 1 73 ? -18.053 -14.636 -20.295 1.00 22.15 69 ILE A C 20
ATOM 32901 O O . ILE A 1 73 ? -17.482 -13.565 -20.497 1.00 11.53 69 ILE A O 20
ATOM 32917 N N . ALA A 1 74 ? -19.007 -15.109 -21.091 1.00 4.43 70 ALA A N 20
ATOM 32918 C CA . ALA A 1 74 ? -19.448 -14.378 -22.272 1.00 72.12 70 ALA A CA 20
ATOM 32919 C C . ALA A 1 74 ? -19.893 -12.965 -21.908 1.00 44.35 70 ALA A C 20
ATOM 32920 O O . ALA A 1 74 ? -19.844 -12.056 -22.738 1.00 41.15 70 ALA A O 20
ATOM 32927 N N . TYR A 1 75 ? -20.326 -12.787 -20.665 1.00 44.32 71 TYR A N 20
ATOM 32928 C CA . TYR A 1 75 ? -20.781 -11.485 -20.193 1.00 62.44 71 TYR A CA 20
ATOM 32929 C C . TYR A 1 75 ? -19.598 -10.576 -19.875 1.00 1.31 71 TYR A C 20
ATOM 32930 O O . TYR A 1 75 ? -19.502 -9.461 -20.387 1.00 22.00 71 TYR A O 20
ATOM 32948 N N . ALA A 1 76 ? -18.700 -11.062 -19.025 1.00 31.32 72 ALA A N 20
ATOM 32949 C CA . ALA A 1 76 ? -17.521 -10.296 -18.639 1.00 11.13 72 ALA A CA 20
ATOM 32950 C C . ALA A 1 76 ? -16.677 -9.935 -19.856 1.00 33.44 72 ALA A C 20
ATOM 32951 O O . ALA A 1 76 ? -16.369 -8.765 -20.085 1.00 61.31 72 ALA A O 20
ATOM 32958 N N . VAL A 1 77 ? -16.307 -10.947 -20.635 1.00 21.25 73 VAL A N 20
ATOM 32959 C CA . VAL A 1 77 ? -15.499 -10.736 -21.830 1.00 43.40 73 VAL A CA 20
ATOM 32960 C C . VAL A 1 77 ? -16.120 -9.677 -22.733 1.00 42.50 73 VAL A C 20
ATOM 32961 O O . VAL A 1 77 ? -15.414 -8.955 -23.437 1.00 72.32 73 VAL A O 20
ATOM 32974 N N . ALA A 1 78 ? -17.446 -9.589 -22.707 1.00 15.11 74 ALA A N 20
ATOM 32975 C CA . ALA A 1 78 ? -18.163 -8.615 -23.522 1.00 34.41 74 ALA A CA 20
ATOM 32976 C C . ALA A 1 78 ? -17.684 -7.197 -23.232 1.00 71.21 74 ALA A C 20
ATOM 32977 O O . ALA A 1 78 ? -17.792 -6.310 -24.078 1.00 42.43 74 ALA A O 20
ATOM 32984 N N . HIS A 1 79 ? -17.156 -6.990 -22.029 1.00 21.40 75 HIS A N 20
ATOM 32985 C CA . HIS A 1 79 ? -16.660 -5.678 -21.627 1.00 61.53 75 HIS A CA 20
ATOM 32986 C C . HIS A 1 79 ? -15.223 -5.771 -21.127 1.00 1.51 75 HIS A C 20
ATOM 32987 O O . HIS A 1 79 ? -14.767 -4.926 -20.355 1.00 25.13 75 HIS A O 20
ATOM 33001 N N . LYS A 1 80 ? -14.512 -6.803 -21.569 1.00 51.33 76 LYS A N 20
ATOM 33002 C CA . LYS A 1 80 ? -13.125 -7.007 -21.167 1.00 0.42 76 LYS A CA 20
ATOM 33003 C C . LYS A 1 80 ? -12.989 -6.969 -19.649 1.00 0.44 76 LYS A C 20
ATOM 33004 O O . LYS A 1 80 ? -12.015 -6.434 -19.117 1.00 43.13 76 LYS A O 20
ATOM 33023 N N . ILE A 1 81 ? -13.968 -7.541 -18.956 1.00 41.33 77 ILE A N 20
ATOM 33024 C CA . ILE A 1 81 ? -13.954 -7.574 -17.499 1.00 71.31 77 ILE A CA 20
ATOM 33025 C C . ILE A 1 81 ? -13.225 -8.811 -16.984 1.00 51.11 77 ILE A C 20
ATOM 33026 O O . ILE A 1 81 ? -13.364 -9.902 -17.538 1.00 15.21 77 ILE A O 20
ATOM 33042 N N . ASP A 1 82 ? -12.449 -8.634 -15.922 1.00 15.34 78 ASP A N 20
ATOM 33043 C CA . ASP A 1 82 ? -11.700 -9.735 -15.330 1.00 11.15 78 ASP A CA 20
ATOM 33044 C C . ASP A 1 82 ? -12.635 -10.707 -14.616 1.00 73.42 78 ASP A C 20
ATOM 33045 O O . ASP A 1 82 ? -13.132 -10.421 -13.527 1.00 4.45 78 ASP A O 20
ATOM 33054 N N . TYR A 1 83 ? -12.872 -11.856 -15.239 1.00 24.22 79 TYR A N 20
ATOM 33055 C CA . TYR A 1 83 ? -13.750 -12.869 -14.667 1.00 11.14 79 TYR A CA 20
ATOM 33056 C C . TYR A 1 83 ? -12.942 -13.974 -13.993 1.00 31.12 79 TYR A C 20
ATOM 33057 O O . TYR A 1 83 ? -11.975 -14.487 -14.559 1.00 14.24 79 TYR A O 20
ATOM 33075 N N . THR A 1 84 ? -13.345 -14.337 -12.779 1.00 24.35 80 THR A N 20
ATOM 33076 C CA . THR A 1 84 ? -12.659 -15.380 -12.026 1.00 63.32 80 THR A CA 20
ATOM 33077 C C . THR A 1 84 ? -13.544 -16.611 -11.862 1.00 44.32 80 THR A C 20
ATOM 33078 O O . THR A 1 84 ? -14.669 -16.519 -11.371 1.00 2.44 80 THR A O 20
ATOM 33089 N N . VAL A 1 85 ? -13.027 -17.765 -12.276 1.00 15.24 81 VAL A N 20
ATOM 33090 C CA . VAL A 1 85 ? -13.770 -19.015 -12.172 1.00 5.34 81 VAL A CA 20
ATOM 33091 C C . VAL A 1 85 ? -13.354 -19.800 -10.933 1.00 22.22 81 VAL A C 20
ATOM 33092 O O . VAL A 1 85 ? -12.178 -20.122 -10.755 1.00 30.32 81 VAL A O 20
ATOM 33105 N N . LEU A 1 86 ? -14.324 -20.107 -10.080 1.00 20.41 82 LEU A N 20
ATOM 33106 C CA . LEU A 1 86 ? -14.060 -20.857 -8.857 1.00 1.30 82 LEU A CA 20
ATOM 33107 C C . LEU A 1 86 ? -14.637 -22.266 -8.946 1.00 4.34 82 LEU A C 20
ATOM 33108 O O . LEU A 1 86 ? -15.852 -22.446 -9.011 1.00 14.12 82 LEU A O 20
ATOM 33124 N N . GLN A 1 87 ? -13.755 -23.261 -8.947 1.00 11.11 83 GLN A N 20
ATOM 33125 C CA . GLN A 1 87 ? -14.178 -24.655 -9.026 1.00 45.23 83 GLN A CA 20
ATOM 33126 C C . GLN A 1 87 ? -13.593 -25.466 -7.876 1.00 35.21 83 GLN A C 20
ATOM 33127 O O . GLN A 1 87 ? -12.458 -25.241 -7.456 1.00 64.33 83 GLN A O 20
ATOM 33141 N N . ASP A 1 88 ? -14.378 -26.412 -7.367 1.00 65.34 84 ASP A N 20
ATOM 33142 C CA . ASP A 1 88 ? -13.938 -27.259 -6.265 1.00 10.12 84 ASP A CA 20
ATOM 33143 C C . ASP A 1 88 ? -12.587 -27.896 -6.574 1.00 60.01 84 ASP A C 20
ATOM 33144 O O . ASP A 1 88 ? -12.102 -27.829 -7.702 1.00 62.35 84 ASP A O 20
ATOM 33153 N N . ASN A 1 89 ? -11.984 -28.513 -5.563 1.00 2.15 85 ASN A N 20
ATOM 33154 C CA . ASN A 1 89 ? -10.688 -29.161 -5.727 1.00 42.10 85 ASN A CA 20
ATOM 33155 C C . ASN A 1 89 ? -10.735 -30.196 -6.846 1.00 63.43 85 ASN A C 20
ATOM 33156 O O . ASN A 1 89 ? -11.799 -30.665 -7.248 1.00 55.02 85 ASN A O 20
ATOM 33167 N N . PRO A 1 90 ? -9.552 -30.563 -7.363 1.00 51.51 86 PRO A N 20
ATOM 33168 C CA . PRO A 1 90 ? -9.431 -31.547 -8.443 1.00 31.33 86 PRO A CA 20
ATOM 33169 C C . PRO A 1 90 ? -9.778 -32.959 -7.982 1.00 41.00 86 PRO A C 20
ATOM 33170 O O . PRO A 1 90 ? -9.447 -33.356 -6.864 1.00 51.34 86 PRO A O 20
ATOM 33181 N N . ARG A 1 91 ? -10.447 -33.712 -8.849 1.00 4.40 87 ARG A N 20
ATOM 33182 C CA . ARG A 1 91 ? -10.839 -35.079 -8.530 1.00 32.04 87 ARG A CA 20
ATOM 33183 C C . ARG A 1 91 ? -9.685 -36.048 -8.775 1.00 11.53 87 ARG A C 20
ATOM 33184 O O . ARG A 1 91 ? -8.847 -35.824 -9.650 1.00 20.42 87 ARG A O 20
ATOM 33205 N N . THR A 1 92 ? -9.646 -37.124 -7.995 1.00 42.52 88 THR A N 20
ATOM 33206 C CA . THR A 1 92 ? -8.594 -38.124 -8.125 1.00 14.11 88 THR A CA 20
ATOM 33207 C C . THR A 1 92 ? -8.804 -38.983 -9.367 1.00 45.34 88 THR A C 20
ATOM 33208 O O . THR A 1 92 ? -9.688 -39.838 -9.400 1.00 34.12 88 THR A O 20
ATOM 33219 N N . ILE A 1 93 ? -7.983 -38.749 -10.386 1.00 41.24 89 ILE A N 20
ATOM 33220 C CA . ILE A 1 93 ? -8.078 -39.503 -11.631 1.00 13.43 89 ILE A CA 20
ATOM 33221 C C . ILE A 1 93 ? -7.445 -40.882 -11.486 1.00 31.54 89 ILE A C 20
ATOM 33222 O O . ILE A 1 93 ? -6.799 -41.180 -10.481 1.00 32.11 89 ILE A O 20
ATOM 33238 N N . VAL A 1 94 ? -7.634 -41.724 -12.498 1.00 50.54 90 VAL A N 20
ATOM 33239 C CA . VAL A 1 94 ? -7.080 -43.072 -12.486 1.00 63.11 90 VAL A CA 20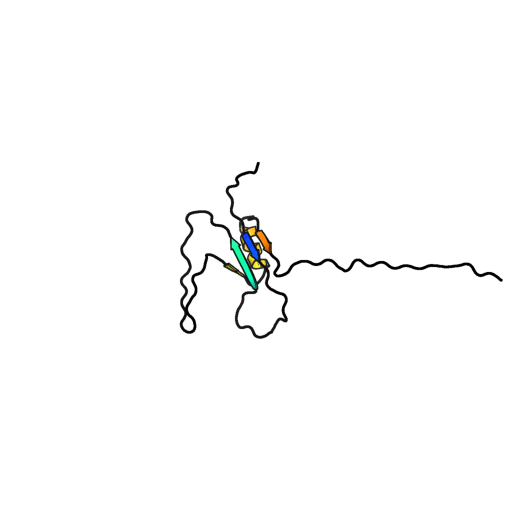
ATOM 33240 C C . VAL A 1 94 ? -6.768 -43.551 -13.900 1.00 74.32 90 VAL A C 20
ATOM 33241 O O . VAL A 1 94 ? -7.423 -44.444 -14.438 1.00 20.14 90 VAL A O 20
ATOM 33254 N N . PRO A 1 95 ? -5.745 -42.943 -14.519 1.00 33.13 91 PRO A N 20
ATOM 33255 C CA . PRO A 1 95 ? -5.323 -43.292 -15.879 1.00 53.53 91 PRO A CA 20
ATOM 33256 C C . PRO A 1 95 ? -4.674 -44.670 -15.949 1.00 35.44 91 PRO A C 20
ATOM 33257 O O . PRO A 1 95 ? -4.349 -45.268 -14.923 1.00 15.43 91 PRO A O 20
ATOM 33268 N N . LYS A 1 96 ? -4.490 -45.171 -17.165 1.00 45.55 92 LYS A N 20
ATOM 33269 C CA . LYS A 1 96 ? -3.878 -46.479 -17.371 1.00 51.25 92 LYS A CA 20
ATOM 33270 C C . LYS A 1 96 ? -2.698 -46.382 -18.331 1.00 24.41 92 LYS A C 20
ATOM 33271 O O . LYS A 1 96 ? -2.752 -45.663 -19.328 1.00 15.01 92 LYS A O 20
ATOM 33290 N N . SER A 1 97 ? -1.630 -47.113 -18.025 1.00 23.52 93 SER A N 20
ATOM 33291 C CA . SER A 1 97 ? -0.435 -47.108 -18.860 1.00 31.13 93 SER A CA 20
ATOM 33292 C C . SER A 1 97 ? -0.529 -48.171 -19.950 1.00 62.45 93 SER A C 20
ATOM 33293 O O . SER A 1 97 ? -1.191 -49.195 -19.779 1.00 13.42 93 SER A O 20
ATOM 33301 N N . TYR A 1 98 ? 0.137 -47.920 -21.071 1.00 23.41 94 TYR A N 20
ATOM 33302 C CA . TYR A 1 98 ? 0.127 -48.853 -22.191 1.00 50.14 94 TYR A CA 20
ATOM 33303 C C . TYR A 1 98 ? 1.232 -48.517 -23.190 1.00 32.43 94 TYR A C 20
ATOM 33304 O O . TYR A 1 98 ? 1.282 -47.413 -23.729 1.00 32.14 94 TYR A O 20
ATOM 33322 N N . ALA A 1 99 ? 2.114 -49.481 -23.430 1.00 44.01 95 ALA A N 20
ATOM 33323 C CA . ALA A 1 99 ? 3.217 -49.291 -24.365 1.00 72.34 95 ALA A CA 20
ATOM 33324 C C . ALA A 1 99 ? 2.780 -49.585 -25.796 1.00 70.10 95 ALA A C 20
ATOM 33325 O O . ALA A 1 99 ? 1.956 -50.468 -26.034 1.00 60.44 95 ALA A O 20
ATOM 33332 N N . ASP A 1 100 ? 3.337 -48.841 -26.744 1.00 63.13 96 ASP A N 20
ATOM 33333 C CA . ASP A 1 100 ? 3.006 -49.023 -28.153 1.00 50.45 96 ASP A CA 20
ATOM 33334 C C . ASP A 1 100 ? 4.217 -49.518 -28.938 1.00 1.31 96 ASP A C 20
ATOM 33335 O O . ASP A 1 100 ? 5.358 -49.353 -28.505 1.00 74.41 96 ASP A O 20
ATOM 33344 N N . ASN A 1 101 ? 3.961 -50.124 -30.091 1.00 54.05 97 ASN A N 20
ATOM 33345 C CA . ASN A 1 101 ? 5.029 -50.645 -30.936 1.00 4.34 97 ASN A CA 20
ATOM 33346 C C . ASN A 1 101 ? 5.865 -49.508 -31.518 1.00 73.34 97 ASN A C 20
ATOM 33347 O O . ASN A 1 101 ? 5.392 -48.745 -32.360 1.00 51.14 97 ASN A O 20
ATOM 33358 N N . PHE A 1 102 ? 7.110 -49.403 -31.065 1.00 34.22 98 PHE A N 20
ATOM 33359 C CA . PHE A 1 102 ? 8.011 -48.360 -31.542 1.00 22.55 98 PHE A CA 20
ATOM 33360 C C . PHE A 1 102 ? 8.189 -48.444 -33.055 1.00 32.55 98 PHE A C 20
ATOM 33361 O O . PHE A 1 102 ? 7.929 -49.482 -33.665 1.00 64.13 98 PHE A O 20
ATOM 33378 N N . THR A 1 103 ? 8.634 -47.344 -33.654 1.00 31.23 99 THR A N 20
ATOM 33379 C CA . THR A 1 103 ? 8.846 -47.292 -35.095 1.00 33.30 99 THR A CA 20
ATOM 33380 C C . THR A 1 103 ? 10.185 -46.648 -35.430 1.00 65.15 99 THR A C 20
ATOM 33381 O O . THR A 1 103 ? 10.524 -45.585 -34.909 1.00 24.44 99 THR A O 20
ATOM 33392 N N . LYS A 1 104 ? 10.946 -47.297 -36.307 1.00 22.15 100 LYS A N 20
ATOM 33393 C CA . LYS A 1 104 ? 12.249 -46.788 -36.714 1.00 45.34 100 LYS A CA 20
ATOM 33394 C C . LYS A 1 104 ? 12.148 -45.335 -37.169 1.00 73.52 100 LYS A C 20
ATOM 33395 O O . LYS A 1 104 ? 11.086 -44.858 -37.569 1.00 52.54 100 LYS A O 20
ATOM 33414 N N . PRO A 1 105 ? 13.277 -44.615 -37.111 1.00 5.45 101 PRO A N 20
ATOM 33415 C CA . PRO A 1 105 ? 13.341 -43.207 -37.515 1.00 34.42 101 PRO A CA 20
ATOM 33416 C C . PRO A 1 105 ? 13.191 -43.029 -39.022 1.00 11.24 101 PRO A C 20
ATOM 33417 O O . PRO A 1 105 ? 13.011 -44.001 -39.756 1.00 13.41 101 PRO A O 20
ATOM 33428 N N . ARG A 1 106 ? 13.268 -41.783 -39.476 1.00 54.02 102 ARG A N 20
ATOM 33429 C CA . ARG A 1 106 ? 13.139 -41.478 -40.896 1.00 64.54 102 ARG A CA 20
ATOM 33430 C C . ARG A 1 106 ? 14.244 -42.158 -41.700 1.00 12.34 102 ARG A C 20
ATOM 33431 O O . ARG A 1 106 ? 15.420 -42.087 -41.340 1.00 21.01 102 ARG A O 20
ATOM 33452 N N . ASP A 1 107 ? 13.858 -42.815 -42.789 1.00 5.44 103 ASP A N 20
ATOM 33453 C CA . ASP A 1 107 ? 14.817 -43.505 -43.643 1.00 23.51 103 ASP A CA 20
ATOM 33454 C C . ASP A 1 107 ? 15.475 -42.534 -44.618 1.00 70.44 103 ASP A C 20
ATOM 33455 O O . ASP A 1 107 ? 15.355 -42.684 -45.833 1.00 72.34 103 ASP A O 20
ATOM 33464 N N . MET A 1 108 ? 16.169 -41.539 -44.076 1.00 61.41 104 MET A N 20
ATOM 33465 C CA . MET A 1 108 ? 16.846 -40.543 -44.898 1.00 61.43 104 MET A CA 20
ATOM 33466 C C . MET A 1 108 ? 18.016 -41.166 -45.654 1.00 22.34 104 MET A C 20
ATOM 33467 O O . MET A 1 108 ? 17.967 -41.328 -46.874 1.00 30.14 104 MET A O 20
#

CATH classification: 3.30.160.190

Secondary structure (DSSP, 8-state):
--------EEEEE------SSSS--S---EEEEEPP-SS--PPP----SSSPPP---S-EEESSHHHHHHHHHHTT-EEEEE-SS--PPP--------------

Radius of gyration: 24.43 Å; Cα contacts (8 Å, |Δi|>4): 108; chains: 1; bounding box: 77×74×23 Å

Organism: Ehrlichia chaffeensis (strain ATCC CRL-10679 / Arkansas) (NCBI:txid205920)

Foldseek 3Di:
DDDDDDDKAKEKEFDDDDPPDDDPDDDFGIWIFIDDPDDDDDDCDDDDDDNDDPDDPGIDTHRDVCVRVVVCVVVVHHYDYHDDDDDDDDDDDDDDDDDDDDPD

Sequence (104 aa):
MQEQVSNVRARIYKPAKSTMQSGHSKLKAWKLEFEPSCTQYTEPLMNWTGSHDTKQQVCLSFTTRELAIAYAVAHKIDYTVLQDNPRTIVPKSYADNFTKPRDMMQEQVSNVRARIYKPAKSTMQSGHSKLKAWKLEFEPSCTQYTEPLMNWTGSHDTKQQVCLSFTTRELAIAYAVAHKIDYTVLQDNPRTIVPKSYADNFTKPRDMMQEQVSNVRARIYKPAKSTMQSGHSKLKAWKLEFEPSCTQYTEPLMNWTGSHDTKQQVCLSFTTRELAIAYAVAHKIDYTVLQDNPRTIVPKSYADNFTKPRDMMQEQVSNVRARIYKPAKSTMQSGHSKLKAWKLEFEPSCTQYTEPLMNWTGSHDTKQQVCLSFTTRELAIAYAVAHKIDYTVLQDNPRTIVPKSYADNFTKPRDMMQEQVSNVRARIYKPAKSTMQSGHSKLKAWKLEFEPSCTQYTEPLMNWTGSHDTKQQVCLSFTTRELAIAYAVAHKIDYTVLQDNPRTIVPKSYADNFTKPRDMMQEQVSNVRARIYKPAKSTMQSGHSKLKAWKLEFEPSCTQYTEPLMNWTGSHDTKQQVCLSFTTRELAIAYAVAHKIDYTVLQDNPRTIVPKSYADNFTKPRDMMQEQVSNVRARIYKPAKSTMQSGHSKLKAWKLEFEPSCTQYTEPLMNWTGSHDTKQQVCLSFTTRELAIAYAVAHKIDYTVLQDNPRTIVPKSYADNFTKPRDMMQEQVSNVRARIYKPAKSTMQSGHSKLKAWKLEFEPSCTQYTEPLMNWTGSHDTKQQVCLSFTTRELAIAYAVAHKIDYTVLQDNPRTIVPKSYADNFTKPRDMMQEQVSNVRARIYKPAKSTMQSGHSKLKAWKLEFEPSCTQYTEPLMNWTGSHDTKQQVCLSFTTRELAIAYAVAHKIDYTVLQDNPRTIVPKSYADNFTKPRDMMQEQVSNVRARIYKPAKSTMQSGHSKLKAWKLEFEPSCTQYTEPLMNWTGSHDTKQQVCLSFTTRELAIAYAVAHKIDYTVLQDNPRTIVPKSYADNFTKPRDMMQEQVSNVRARIYKPAKSTMQSGHSKLKAWKLEFEPSCTQYTEPLMNWTGSHDTKQQVCLSFTTRELAIAYAVAHKIDYTVLQDNPRTIVPKSYADNFTKPRDMMQEQVSNVRARIYKPAKSTMQSGHSKLKAWKLEFEPSCTQYTEPLMNWTGSHDTKQQVCLSFTTRELAIAYAVAHKIDYTVLQDNPRTIVPKSYADNFTKPRDMMQEQVSNVRARIYKPAKSTMQSGHSKLKAWKLEFEPSCTQYTEPLMNWTGSHDTKQQVCLSFTTRELAIAYAVAHKIDYTVLQDNPRTIVPKSYADNFTKPRDMMQEQVSNVRARIYKPAKSTMQSGHSKLKAWKLEFEPSCTQYTEPLMNWTGSHDTKQQVCLSFTTRELAIAYAVAHKIDYTVLQDNPRTIVPKSYADNFTKPRDMMQEQVSNVRARIYKPAKSTMQSGHSKLKAWKLEFEPSCTQYTEPLMNWTGSHDTKQQVCLSFTTRELAIAYAVAHKIDYTVLQDNPRTIVPKSYADNFTKPRDMMQEQVSNVRARIYKPAKSTMQSGHSKLKAWKLEFEPSCTQYTEPLMNWTGSHDTKQQVCLSFTTRELAIAYAVAHKIDYTVLQDNPRTIVPKSYADNFTKPRDMMQEQVSNVRARIYKPAKSTMQSGHSKLKAWKLEFEPSCTQYTEPLMNWTGSHDTKQQVCLSFTTRELAIAYAVAHKIDYTVLQDNPRTIVPKSYADNFTKPRDMMQEQVSNVRARIYKPAKSTMQSGHSKLKAWKLEFEPSCTQYTEPLMNWTGSHDTKQQVCLSFTTRELAIAYAVAHKIDYTVLQDNPRTIVPKSYADNFTKPRDMMQEQVSNVRARIYKPAKSTMQSGHSKLKAWKLEFEPSCTQYTEPLMNWTGSHDTKQQVCLSFTTRELAIAYAVAHKIDYTVLQDNPRTIVPKSYADNFTKPRDMMQEQVSNVRARIYKPAKSTMQSGHSKLKAWKLEFEPSCTQYTEPLMNWTGSHDTKQQVCLSFTTRELAIAYAVAHKIDYTVLQDNPRTIVPKSYADNFTKPRDM

Solvent-accessible surface area: 11031 Å² total; per-residue (Å²): 249,173,156,179,106,122,100,33,155,4,99,0,64,64,53,67,208,90,112,167,169,63,68,156,107,159,148,119,29,44,72,3,33,74,91,72,84,106,116,114,204,120,89,84,171,106,114,146,142,77,68,168,54,99,175,71,134,76,52,62,49,16,52,72,147,136,99,0,33,50,125,2,87,76,151,187,32,99,92,67,89,69,89,44,98,117,202,124,146,124,116,180,84,189,107,133,136,167,127,156,123,229,135,238

B-factor: mean 37.59, std 22.36, range [0.04, 75.53]

InterPro domains:
  IPR006885 NADH dehydrogenase ubiquinone Fe-S protein 4 mitochondrial-like [PF04800] (9-102)
  IPR006885 NADH dehydrogenase ubiquinone Fe-S protein 4 mitochondrial-like [PTHR12219] (8-98)
  IPR038532 NADH dehydrogenase ubiquinone Fe-S protein 4-like superfamily [G3DSA:3.30.160.190] (8-82)

Nearest PDB structures (foldseek):
  2lju-assembly1_A  TM=5.499E-01  e=1.176E-17  Ehrlichia chaffeensis str. Arkansas
  8qby-assembly1_Q  TM=5.464E-01  e=6.441E-06  Paracoccus denitrificans PD1222
  8uex-assembly1_1Q  TM=5.106E-01  e=1.518E-05  Sus scrofa
  6y79-assembly1_Y  TM=5.029E-01  e=2.572E-05  Yarrowia lipolytica
  6gcs-assembly1_Y  TM=4.622E-01  e=4.080E-05  Yarrowia lipolytica